Protein 1TT5 (pdb70)

InterPro domains:
  IPR000594 THIF-type NAD/FAD binding fold [PF00899] (13-530)
  IPR030667 NEDD8-activating enzyme E1 regulatory subunit APP-BP1 [PIRSF039099] (9-534)
  IPR035985 Ubiquitin-activating enzyme-like [SSF69572] (9-534)
  IPR045886 ThiF/MoeB/HesA family [PTHR10953] (10-524)

Sequence (1866 aa):
MAQLGKLLKEQKYDRQLRLWGDHGQEALESAHVCLINATATGTEILKNLVLPGIGSFTIIDGNQVSGEDAGNNFFLQRSSIGKNRAEAAMEFLQELNSDVSGSFVEESPENLLDNDPSFFCRFTVVVATQLPESTSLRLADVLWNSQIPLLICRTYGLVGYMRIIIKEHPVIESHPDNALEDLRLDKPFPELREHFQSYDDHSHTPWIVIIAKYLAQWYSETNGRIPKTYKEKEDFRDLIRQGILKPEDEENFEEAIKNVNTALNTTQIPSSIEDIFNDDRCINITKQTPSFWILARALKEFVAKEGQGNLPVRGTIPDMIADSGKYIKLQNVYREKAKKDAAAVGNHVAKLLQSIGQAPESISEKELKLLCSNSAFLRVVRCRSLAEEYGLDTINKDEIISSMDNPDNEIVLYLMLRAVDRFHKQQGRYPGVSNYQVEEDIGKLKSCLTGFLQEYGLSVMVKDDYVHEFCRYGAAEPHTIAAFLGGAAAQEVIKIITKQFVIFNNTYIYSGMSQTSATFQLMKLDWEGRWNHVKKFLERSGPFTHPDFEPSTESLQFLLDTCKVLVIGAGGLGCELLKNLALSGFRQIHVIDMDTIDVSNLNRQFLFRPKDIGRPKAEVAAEFLNDRVPNCNVVPHFNKIQDFNDTFYRQFHIIVCGLDSIIARRWINGMLISLLNYEDGVLDPSSIVPLIDGGTEGFKGNARVILPGMTACIECTLELYPPQVNFPMCTIASMPRLPEHCIEYVRMLQWPKEQPFGEGVPLDGDDPEHIQWIFQKSLERASQYNIRGVTYRLTQGVVKRIIPAVASTNAVIAAVCATEVFKIATSAYIPLNNYLVFNDVDGLYTYTFEAERKENCPACSQLPQNIQFLQEVLDYLTNSASLQMKSPAITATNRTLYLQSVTSIEERTRPLSKGLVDGQELAVADVTTPQTVLFKLLKEQKYDRQLRLWGDHGQEALESAHVCLINATATGTEILKNLVLPGIGSFTIIDGNQVSGEDAGNNFFLQRSSIGKNRAEAAMEFLQELNSDVSGSFVEESPENLLDNDPSFFCRFTVVVATQLPESTSLRLADVLWNSQIPLLICRTYGLVGYMRIIIKEHPVIESHPDNALEDLRLDKPFPELREHFQSYHTPWIVIIAKYLAQWYSETNGRIPKTYKEKEDFRDLIRQGILKPEDEENFEEAIKNVNTALNTTQIPSSIEDIFNDDRCINITKQTPSFWILARALKEFVAKEGQGNLPVRGTIPDMIADSGKYIKLQNVYREKAKKDAAAVGNHVAKLLQSIGQAPESISEKELKLLCSNSAFLRVVRCRSLAEEYGLDTINKDEIISSMDNPDNEIVLYLMLRAVDRFHKQQGRYPGVSNYQVEEDIGKLKSCLTGFLQEYGLSVMVKDDYVHEFCRYGAAEPHTIAAFLGGAAAQEVIKIITKQFVIFNNTYIYSGMSQTSATFQLWNHVKKFLERSGPFTHPDFEPSTESLQFLLDTCKVLVIGAGGLGCELLKNLALSGFRQIHVIDMDTIDVSNLNRQFLFRPKDIGRPKAEVAAEFLNDRVPNCNVVPHFNKIQDFNDTFYRQFHIIVCGLDSIIARRWINGMLISLLNYEDGVLDPSSIVPLIDGGTEGFKGNARVILPGMTACIECTLELYPPQVNFPMCTIASMPRLPEHCIEYVRMLQWPKEQPFGEGVPLDGDDPEHIQWIFQKSLERASQYNIRGVTYRLTQGVVKRIIPAVASTNAVIAAVCATEVFKIATSAYIPLNNYLVFNDVDGLYTYTFEAERKENCPACSQLPQNIQLQEVLDYLTNSASLQMKSPAITATKNRTLYLQVTSIEERTRPLAVADVTTPQTVLFKMIKLFSLKQQKKELFSLKQQKKE

Structure (mmCIF, N/CA/C/O backbone):
data_1TT5
#
_entry.id   1TT5
#
_cell.length_a   92.410
_cell.length_b   122.770
_cell.length_c   195.910
_cell.angle_alpha   90.00
_cell.angle_beta   90.00
_cell.angle_gamma   90.00
#
_symmetry.space_group_name_H-M   'P 21 21 21'
#
loop_
_entity.id
_entity.type
_entity.pdbx_description
1 polymer 'amyloid protein-binding protein 1'
2 polymer 'ubiquitin-activating enzyme E1C isoform 1'
3 polymer 'Ubiquitin-conjugating enzyme E2 M'
4 non-polymer 'ZINC ION'
5 water water
#
loop_
_atom_site.group_PDB
_atom_site.id
_atom_site.type_symbol
_atom_site.label_atom_id
_atom_site.label_alt_id
_atom_site.label_comp_id
_atom_site.label_asym_id
_atom_site.label_entity_id
_atom_site.label_seq_id
_atom_site.pdbx_PDB_ins_code
_atom_site.Cartn_x
_atom_site.Cartn_y
_atom_site.Cartn_z
_atom_site.occupancy
_atom_site.B_iso_or_equiv
_atom_site.auth_seq_id
_atom_site.auth_comp_id
_atom_site.auth_asym_id
_atom_site.auth_atom_id
_atom_site.pdbx_PDB_model_num
ATOM 1 N N . MET A 1 3 ? 26.091 51.938 89.837 1.00 116.57 1 MET A N 1
ATOM 2 C CA . MET A 1 3 ? 27.460 51.411 89.565 1.00 117.09 1 MET A CA 1
ATOM 3 C C . MET A 1 3 ? 28.275 51.354 90.854 1.00 117.03 1 MET A C 1
ATOM 4 O O . MET A 1 3 ? 29.455 51.003 90.836 1.00 117.10 1 MET A O 1
ATOM 6 N N . ALA A 1 4 ? 27.633 51.694 91.969 1.00 116.99 2 ALA A N 1
ATOM 7 C CA . ALA A 1 4 ? 28.286 51.704 93.276 1.00 116.60 2 ALA A CA 1
ATOM 8 C C . ALA A 1 4 ? 29.003 50.394 93.619 1.00 116.50 2 ALA A C 1
ATOM 9 O O . ALA A 1 4 ? 30.204 50.394 93.900 1.00 116.60 2 ALA A O 1
ATOM 11 N N . GLN A 1 5 ? 28.264 49.285 93.601 1.00 115.87 3 GLN A N 1
ATOM 12 C CA . GLN A 1 5 ? 28.827 47.971 93.919 1.00 114.39 3 GLN A CA 1
ATOM 13 C C . GLN A 1 5 ? 29.521 47.312 92.722 1.00 113.08 3 GLN A C 1
ATOM 14 O O . GLN A 1 5 ? 30.364 46.429 92.892 1.00 112.58 3 GLN A O 1
ATOM 16 N N . LEU A 1 6 ? 29.157 47.736 91.514 1.00 111.85 4 LEU A N 1
ATOM 17 C CA . LEU A 1 6 ? 29.758 47.196 90.298 1.00 110.27 4 LEU A CA 1
ATOM 18 C C . LEU A 1 6 ? 31.131 47.833 90.134 1.00 109.06 4 LEU A C 1
ATOM 19 O O . LEU A 1 6 ? 31.855 47.552 89.178 1.00 108.91 4 LEU A O 1
ATOM 21 N N . GLY A 1 7 ? 31.465 48.706 91.080 1.00 107.55 5 GLY A N 1
ATOM 22 C CA . GLY A 1 7 ? 32.749 49.396 91.106 1.00 105.62 5 GLY A CA 1
ATOM 23 C C . GLY A 1 7 ? 33.538 48.819 92.278 1.00 103.61 5 GLY A C 1
ATOM 24 O O . GLY A 1 7 ? 34.769 48.843 92.289 1.00 103.38 5 GLY A O 1
ATOM 25 N N . LYS A 1 8 ? 32.808 48.305 93.264 1.00 101.09 6 LYS A N 1
ATOM 26 C CA . LYS A 1 8 ? 33.403 47.688 94.442 1.00 98.72 6 LYS A CA 1
ATOM 27 C C . LYS A 1 8 ? 34.111 46.408 93.995 1.00 97.74 6 LYS A C 1
ATOM 28 O O . LYS A 1 8 ? 35.281 46.187 94.325 1.00 97.12 6 LYS A O 1
ATOM 34 N N . LEU A 1 9 ? 33.388 45.571 93.248 1.00 96.31 7 LEU A N 1
ATOM 35 C CA . LEU A 1 9 ? 33.926 44.315 92.723 1.00 94.86 7 LEU A CA 1
ATOM 36 C C . LEU A 1 9 ? 34.796 44.590 91.495 1.00 93.37 7 LEU A C 1
ATOM 37 O O . LEU A 1 9 ? 35.700 43.816 91.177 1.00 93.12 7 LEU A O 1
ATOM 42 N N . LEU A 1 10 ? 34.509 45.694 90.809 1.00 91.34 8 LEU A N 1
ATOM 43 C CA . LEU A 1 10 ? 35.268 46.086 89.629 1.00 88.80 8 LEU A CA 1
ATOM 44 C C . LEU A 1 10 ? 36.716 46.319 90.076 1.00 86.29 8 LEU A C 1
ATOM 45 O O . LEU A 1 10 ? 37.662 46.003 89.354 1.00 85.94 8 LEU A O 1
ATOM 50 N N . LYS A 1 11 ? 36.873 46.849 91.286 1.00 82.99 9 LYS A N 1
ATOM 51 C CA . LYS A 1 11 ? 38.190 47.121 91.833 1.00 80.53 9 LYS A CA 1
ATOM 52 C C . LYS A 1 11 ? 38.808 45.815 92.319 1.00 78.65 9 LYS A C 1
ATOM 53 O O . LYS A 1 11 ? 39.974 45.548 92.049 1.00 79.28 9 LYS A O 1
ATOM 59 N N . GLU A 1 12 ? 38.020 44.992 93.006 1.00 75.90 10 GLU A N 1
ATOM 60 C CA . GLU A 1 12 ? 38.515 43.723 93.524 1.00 73.85 10 GLU A CA 1
ATOM 61 C C . GLU A 1 12 ? 39.195 42.866 92.464 1.00 70.48 10 GLU A C 1
ATOM 62 O O . GLU A 1 12 ? 40.185 42.198 92.751 1.00 69.61 10 GLU A O 1
ATOM 68 N N . GLN A 1 13 ? 38.648 42.877 91.252 1.00 67.10 11 GLN A N 1
ATOM 69 C CA . GLN A 1 13 ? 39.192 42.072 90.164 1.00 64.74 11 GLN A CA 1
ATOM 70 C C . GLN A 1 13 ? 40.351 42.822 89.501 1.00 60.70 11 GLN A C 1
ATOM 71 O O . GLN A 1 13 ? 41.355 42.229 89.093 1.00 59.66 11 GLN A O 1
ATOM 77 N N . LYS A 1 14 ? 40.202 44.137 89.412 1.00 56.28 12 LYS A N 1
ATOM 78 C CA . LYS A 1 14 ? 41.210 45.001 88.819 1.00 52.85 12 LYS A CA 1
ATOM 79 C C . LYS A 1 14 ? 42.523 44.972 89.605 1.00 50.45 12 LYS A C 1
ATOM 80 O O . LYS A 1 14 ? 43.588 44.873 89.007 1.00 49.06 12 LYS A O 1
ATOM 86 N N . TYR A 1 15 ? 42.433 45.047 90.938 1.00 47.88 13 TYR A N 1
ATOM 87 C CA . TYR A 1 15 ? 43.602 45.058 91.817 1.00 45.62 13 TYR A CA 1
ATOM 88 C C . TYR A 1 15 ? 43.913 43.732 92.505 1.00 44.38 13 TYR A C 1
ATOM 89 O O . TYR A 1 15 ? 44.641 43.696 93.485 1.00 44.66 13 TYR A O 1
ATOM 98 N N . ASP A 1 16 ? 43.374 42.641 91.993 1.00 43.48 14 ASP A N 1
ATOM 99 C CA . ASP A 1 16 ? 43.615 41.333 92.586 1.00 44.19 14 ASP A CA 1
ATOM 100 C C . ASP A 1 16 ? 45.094 40.981 92.786 1.00 45.54 14 ASP A C 1
ATOM 101 O O . ASP A 1 16 ? 45.493 40.593 93.884 1.00 46.59 14 ASP A O 1
ATOM 106 N N . ARG A 1 17 ? 45.903 41.112 91.734 1.00 45.85 15 ARG A N 1
ATOM 107 C CA . ARG A 1 17 ? 47.327 40.782 91.826 1.00 45.60 15 ARG A CA 1
ATOM 108 C C . ARG A 1 17 ? 48.070 41.552 92.922 1.00 44.82 15 ARG A C 1
ATOM 109 O O . ARG A 1 17 ? 49.089 41.070 93.425 1.00 46.32 15 ARG A O 1
ATOM 117 N N . GLN A 1 18 ? 47.589 42.743 93.279 1.00 42.46 16 GLN A N 1
ATOM 118 C CA . GLN A 1 18 ? 48.254 43.534 94.322 1.00 41.31 16 GLN A CA 1
ATOM 119 C C . GLN A 1 18 ? 47.563 43.405 95.673 1.00 40.75 16 GLN A C 1
ATOM 120 O O . GLN A 1 18 ? 48.211 43.519 96.708 1.00 40.34 16 GLN A O 1
ATOM 126 N N . LEU A 1 19 ? 46.253 43.173 95.662 1.00 40.82 17 LEU A N 1
ATOM 127 C CA . LEU A 1 19 ? 45.505 43.004 96.899 1.00 41.48 17 LEU A CA 1
ATOM 128 C C . LEU A 1 19 ? 46.124 41.815 97.621 1.00 42.51 17 LEU A C 1
ATOM 129 O O . LEU A 1 19 ? 46.054 41.710 98.847 1.00 43.51 17 LEU A O 1
ATOM 134 N N . ARG A 1 20 ? 46.748 40.929 96.849 1.00 41.73 18 ARG A N 1
ATOM 135 C CA . ARG A 1 20 ? 47.396 39.751 97.403 1.00 41.17 18 ARG A CA 1
ATOM 136 C C . ARG A 1 20 ? 48.761 40.074 98.022 1.00 42.42 18 ARG A C 1
ATOM 137 O O . ARG A 1 20 ? 49.454 39.185 98.518 1.00 40.55 18 ARG A O 1
ATOM 145 N N . LEU A 1 21 ? 49.146 41.349 97.987 1.00 42.72 19 LEU A N 1
ATOM 146 C CA . LEU A 1 21 ? 50.416 41.780 98.550 1.00 41.47 19 LEU A CA 1
ATOM 147 C C . LEU A 1 21 ? 50.239 42.658 99.779 1.00 41.50 19 LEU A C 1
ATOM 148 O O . LEU A 1 21 ? 50.889 42.429 100.795 1.00 42.27 19 LEU A O 1
ATOM 153 N N . TRP A 1 22 ? 49.372 43.663 99.695 1.00 40.88 20 TRP A N 1
ATOM 154 C CA . TRP A 1 22 ? 49.163 44.554 100.831 1.00 40.91 20 TRP A CA 1
ATOM 155 C C . TRP A 1 22 ? 47.744 44.552 101.400 1.00 41.57 20 TRP A C 1
ATOM 156 O O . TRP A 1 22 ? 47.426 45.334 102.293 1.00 42.15 20 TRP A O 1
ATOM 167 N N . GLY A 1 23 ? 46.900 43.664 100.884 1.00 42.02 21 GLY A N 1
ATOM 168 C CA . GLY A 1 23 ? 45.540 43.544 101.369 1.00 42.08 21 GLY A CA 1
ATOM 169 C C . GLY A 1 23 ? 44.548 44.666 101.098 1.00 44.98 21 GLY A C 1
ATOM 170 O O . GLY A 1 23 ? 44.846 45.669 100.428 1.00 45.93 21 GLY A O 1
ATOM 171 N N . ASP A 1 24 ? 43.345 44.480 101.631 1.00 43.78 22 ASP A N 1
ATOM 172 C CA . ASP A 1 24 ? 42.278 45.455 101.483 1.00 44.12 22 ASP A CA 1
ATOM 173 C C . ASP A 1 24 ? 42.634 46.700 102.283 1.00 43.78 22 ASP A C 1
ATOM 174 O O . ASP A 1 24 ? 42.323 47.819 101.876 1.00 43.03 22 ASP A O 1
ATOM 179 N N . HIS A 1 25 ? 43.293 46.515 103.424 1.00 42.20 23 HIS A N 1
ATOM 180 C CA . HIS A 1 25 ? 43.654 47.669 104.214 1.00 42.36 23 HIS A CA 1
ATOM 181 C C . HIS A 1 25 ? 44.690 48.506 103.472 1.00 44.36 23 HIS A C 1
ATOM 182 O O . HIS A 1 25 ? 44.587 49.737 103.417 1.00 46.19 23 HIS A O 1
ATOM 189 N N . GLY A 1 26 ? 45.669 47.837 102.872 1.00 44.31 24 GLY A N 1
ATOM 190 C CA . GLY A 1 26 ? 46.692 48.549 102.130 1.00 43.35 24 GLY A CA 1
ATOM 191 C C . GLY A 1 26 ? 46.094 49.302 100.960 1.00 42.84 24 GLY A C 1
ATOM 192 O O . GLY A 1 26 ? 46.467 50.445 100.690 1.00 42.03 24 GLY A O 1
ATOM 193 N N . GLN A 1 27 ? 45.167 48.655 100.260 1.00 42.57 25 GLN A N 1
ATOM 194 C CA . GLN A 1 27 ? 44.504 49.271 99.113 1.00 43.56 25 GLN A CA 1
ATOM 195 C C . GLN A 1 27 ? 43.764 50.525 99.585 1.00 45.62 25 GLN A C 1
ATOM 196 O O . GLN A 1 27 ? 43.753 51.551 98.897 1.00 45.84 25 GLN A O 1
ATOM 202 N N . GLU A 1 28 ? 43.166 50.434 100.772 1.00 47.55 26 GLU A N 1
ATOM 203 C CA . GLU A 1 28 ? 42.414 51.539 101.353 1.00 49.74 26 GLU A CA 1
ATOM 204 C C . GLU A 1 28 ? 43.294 52.735 101.627 1.00 48.59 26 GLU A C 1
ATOM 205 O O . GLU A 1 28 ? 42.967 53.855 101.234 1.00 47.62 26 GLU A O 1
ATOM 211 N N . ALA A 1 29 ? 44.406 52.497 102.312 1.00 46.99 27 ALA A N 1
ATOM 212 C CA . ALA A 1 29 ? 45.341 53.567 102.625 1.00 46.41 27 ALA A CA 1
ATOM 213 C C . ALA A 1 29 ? 45.741 54.238 101.329 1.00 46.67 27 ALA A C 1
ATOM 214 O O . ALA A 1 29 ? 45.762 55.461 101.225 1.00 48.06 27 ALA A O 1
ATOM 216 N N . LEU A 1 30 ? 46.053 53.422 100.334 1.00 47.86 28 LEU A N 1
ATOM 217 C CA . LEU A 1 30 ? 46.473 53.930 99.043 1.00 49.64 28 LEU A CA 1
ATOM 218 C C . LEU A 1 30 ? 45.404 54.821 98.403 1.00 50.33 28 LEU A C 1
ATOM 219 O O . LEU A 1 30 ? 45.699 55.937 97.966 1.00 49.70 28 LEU A O 1
ATOM 224 N N . GLU A 1 31 ? 44.164 54.338 98.357 1.00 50.39 29 GLU A N 1
ATOM 225 C CA . GLU A 1 31 ? 43.073 55.103 97.750 1.00 50.99 29 GLU A CA 1
ATOM 226 C C . GLU A 1 31 ? 42.628 56.357 98.518 1.00 49.66 29 GLU A C 1
ATOM 227 O O . GLU A 1 31 ? 41.826 57.125 98.008 1.00 48.84 29 GLU A O 1
ATOM 233 N N . SER A 1 32 ? 43.150 56.559 99.728 1.00 49.29 30 SER A N 1
ATOM 234 C CA . SER A 1 32 ? 42.820 57.732 100.554 1.00 50.42 30 SER A CA 1
ATOM 235 C C . SER A 1 32 ? 43.907 58.791 100.437 1.00 51.37 30 SER A C 1
ATOM 236 O O . SER A 1 32 ? 43.735 59.928 100.882 1.00 52.19 30 SER A O 1
ATOM 239 N N . ALA A 1 33 ? 45.034 58.406 99.852 1.00 50.24 31 ALA A N 1
ATOM 240 C CA . ALA A 1 33 ? 46.168 59.304 99.737 1.00 48.85 31 ALA A CA 1
ATOM 241 C C . ALA A 1 33 ? 46.121 60.290 98.598 1.00 47.92 31 ALA A C 1
ATOM 242 O O . ALA A 1 33 ? 45.462 60.078 97.595 1.00 48.30 31 ALA A O 1
ATOM 244 N N . HIS A 1 34 ? 46.819 61.398 98.776 1.00 49.91 32 HIS A N 1
ATOM 245 C CA . HIS A 1 34 ? 46.908 62.392 97.730 1.00 50.88 32 HIS A CA 1
ATOM 246 C C . HIS A 1 34 ? 48.395 62.635 97.584 1.00 48.47 32 HIS A C 1
ATOM 247 O O . HIS A 1 34 ? 49.049 63.089 98.510 1.00 49.46 32 HIS A O 1
ATOM 254 N N . VAL A 1 35 ? 48.935 62.314 96.422 1.00 46.85 33 VAL A N 1
ATOM 255 C CA . VAL A 1 35 ? 50.359 62.486 96.207 1.00 45.81 33 VAL A CA 1
ATOM 256 C C . VAL A 1 35 ? 50.622 63.687 95.324 1.00 45.06 33 VAL A C 1
ATOM 257 O O . VAL A 1 35 ? 49.868 63.983 94.403 1.00 46.08 33 VAL A O 1
ATOM 261 N N . CYS A 1 36 ? 51.705 64.380 95.618 1.00 44.80 34 CYS A N 1
ATOM 262 C CA . CYS A 1 36 ? 52.085 65.539 94.850 1.00 43.76 34 CYS A CA 1
ATOM 263 C C . CYS A 1 36 ? 53.370 65.219 94.112 1.00 43.57 34 CYS A C 1
ATOM 264 O O . CYS A 1 36 ? 54.286 64.614 94.669 1.00 42.60 34 CYS A O 1
ATOM 267 N N . LEU A 1 37 ? 53.430 65.627 92.852 1.00 44.54 35 LEU A N 1
ATOM 268 C CA . LEU A 1 37 ? 54.606 65.431 92.027 1.00 43.06 35 LEU A CA 1
ATOM 269 C C . LEU A 1 37 ? 55.066 66.771 91.478 1.00 45.00 35 LEU A C 1
ATOM 270 O O . LEU A 1 37 ? 54.282 67.476 90.848 1.00 47.62 35 LEU A O 1
ATOM 275 N N . ILE A 1 38 ? 56.333 67.104 91.708 1.00 45.91 36 ILE A N 1
ATOM 276 C CA . ILE A 1 38 ? 56.902 68.339 91.203 1.00 45.53 36 ILE A CA 1
ATOM 277 C C . ILE A 1 38 ? 57.781 68.026 89.953 1.00 47.63 36 ILE A C 1
ATOM 278 O O . ILE A 1 38 ? 58.706 67.253 90.092 1.00 48.42 36 ILE A O 1
ATOM 283 N N . ASN A 1 39 ? 57.422 68.576 88.766 1.00 49.37 37 ASN A N 1
ATOM 284 C CA . ASN A 1 39 ? 58.171 68.513 87.495 1.00 49.64 37 ASN A CA 1
ATOM 285 C C . ASN A 1 39 ? 57.944 67.199 86.742 1.00 50.08 37 ASN A C 1
ATOM 286 O O . ASN A 1 39 ? 58.786 66.319 86.741 1.00 57.06 37 ASN A O 1
ATOM 291 N N . ALA A 1 40 ? 56.805 67.166 86.038 1.00 48.57 38 ALA A N 1
ATOM 292 C CA . ALA A 1 40 ? 56.490 65.990 85.174 1.00 42.68 38 ALA A CA 1
ATOM 293 C C . ALA A 1 40 ? 57.402 65.611 83.976 1.00 40.74 38 ALA A C 1
ATOM 294 O O . ALA A 1 40 ? 56.908 65.242 82.918 1.00 38.50 38 ALA A O 1
ATOM 296 N N . THR A 1 41 ? 58.720 65.526 84.175 1.00 39.28 39 THR A N 1
ATOM 297 C CA . THR A 1 41 ? 59.568 64.973 83.090 1.00 40.54 39 THR A CA 1
ATOM 298 C C . THR A 1 41 ? 59.541 63.431 83.207 1.00 36.44 39 THR A C 1
ATOM 299 O O . THR A 1 41 ? 58.756 62.891 83.990 1.00 36.91 39 THR A O 1
ATOM 303 N N . ALA A 1 42 ? 60.372 62.734 82.437 1.00 32.41 40 ALA A N 1
ATOM 304 C CA . ALA A 1 42 ? 60.388 61.271 82.459 1.00 31.92 40 ALA A CA 1
ATOM 305 C C . ALA A 1 42 ? 60.366 60.631 83.856 1.00 32.55 40 ALA A C 1
ATOM 306 O O . ALA A 1 42 ? 59.537 59.764 84.136 1.00 31.67 40 ALA A O 1
ATOM 308 N N . THR A 1 43 ? 61.269 61.053 84.733 1.00 32.53 41 THR A N 1
ATOM 309 C CA . THR A 1 43 ? 61.319 60.508 86.083 1.00 33.86 41 THR A CA 1
ATOM 310 C C . THR A 1 43 ? 59.982 60.620 86.834 1.00 34.32 41 THR A C 1
ATOM 311 O O . THR A 1 43 ? 59.511 59.656 87.431 1.00 36.87 41 THR A O 1
ATOM 315 N N . GLY A 1 44 ? 59.381 61.803 86.805 1.00 35.33 42 GLY A N 1
ATOM 316 C CA . GLY A 1 44 ? 58.112 62.033 87.477 1.00 33.43 42 GLY A CA 1
ATOM 317 C C . GLY A 1 44 ? 56.911 61.297 86.904 1.00 35.21 42 GLY A C 1
ATOM 318 O O . GLY A 1 44 ? 56.105 60.753 87.666 1.00 34.21 42 GLY A O 1
ATOM 319 N N . THR A 1 45 ? 56.759 61.257 85.581 1.00 35.84 43 THR A N 1
ATOM 320 C CA . THR A 1 45 ? 55.599 60.547 85.030 1.00 35.42 43 THR A CA 1
ATOM 321 C C . THR A 1 45 ? 55.777 59.046 85.216 1.00 35.98 43 THR A C 1
ATOM 322 O O . THR A 1 45 ? 54.799 58.326 85.416 1.00 38.73 43 THR A O 1
ATOM 326 N N . GLU A 1 46 ? 57.021 58.571 85.169 1.00 36.32 44 GLU A N 1
ATOM 327 C CA . GLU A 1 46 ? 57.273 57.152 85.382 1.00 36.07 44 GLU A CA 1
ATOM 328 C C . GLU A 1 46 ? 56.857 56.797 86.809 1.00 36.58 44 GLU A C 1
ATOM 329 O O . GLU A 1 46 ? 56.092 55.854 87.011 1.00 35.86 44 GLU A O 1
ATOM 335 N N . ILE A 1 47 ? 57.351 57.552 87.792 1.00 34.80 45 ILE A N 1
ATOM 336 C CA . ILE A 1 47 ? 56.991 57.317 89.191 1.00 34.87 45 ILE A CA 1
ATOM 337 C C . ILE A 1 47 ? 55.468 57.396 89.344 1.00 37.58 45 ILE A C 1
ATOM 338 O O . ILE A 1 47 ? 54.831 56.516 89.929 1.00 38.79 45 ILE A O 1
ATOM 343 N N . LEU A 1 48 ? 54.889 58.460 88.802 1.00 38.58 46 LEU A N 1
ATOM 344 C CA . LEU A 1 48 ? 53.456 58.672 88.892 1.00 38.01 46 LEU A CA 1
ATOM 345 C C . LEU A 1 48 ? 52.627 57.555 88.266 1.00 38.98 46 LEU A C 1
ATOM 346 O O . LEU A 1 48 ? 51.628 57.118 88.840 1.00 39.96 46 LEU A O 1
ATOM 351 N N . LYS A 1 49 ? 53.031 57.087 87.091 1.00 37.92 47 LYS A N 1
ATOM 352 C CA . LYS A 1 49 ? 52.299 56.006 86.451 1.00 36.31 47 LYS A CA 1
ATOM 353 C C . LYS A 1 49 ? 52.264 54.781 87.361 1.00 35.89 47 LYS A C 1
ATOM 354 O O . LYS A 1 49 ? 51.250 54.093 87.437 1.00 38.39 47 LYS A O 1
ATOM 360 N N . ASN A 1 50 ? 53.374 54.506 88.044 1.00 35.29 48 ASN A N 1
ATOM 361 C CA . ASN A 1 50 ? 53.467 53.355 88.940 1.00 34.66 48 ASN A CA 1
ATOM 362 C C . ASN A 1 50 ? 52.590 53.548 90.178 1.00 35.97 48 ASN A C 1
ATOM 363 O O . ASN A 1 50 ? 52.308 52.596 90.912 1.00 33.55 48 ASN A O 1
ATOM 368 N N . LEU A 1 51 ? 52.173 54.788 90.418 1.00 35.92 49 LEU A N 1
ATOM 369 C CA . LEU A 1 51 ? 51.303 55.061 91.551 1.00 36.21 49 LEU A CA 1
ATOM 370 C C . LEU A 1 51 ? 49.865 55.108 91.059 1.00 35.91 49 LEU A C 1
ATOM 371 O O . LEU A 1 51 ? 48.947 54.717 91.775 1.00 37.55 49 LEU A O 1
ATOM 376 N N . VAL A 1 52 ? 49.667 55.571 89.830 1.00 34.67 50 VAL A N 1
ATOM 377 C CA . VAL A 1 52 ? 48.316 55.658 89.286 1.00 36.44 50 VAL A CA 1
ATOM 378 C C . VAL A 1 52 ? 47.722 54.303 88.917 1.00 36.78 50 VAL A C 1
ATOM 379 O O . VAL A 1 52 ? 46.542 54.056 89.154 1.00 38.22 50 VAL A O 1
ATOM 383 N N . LEU A 1 53 ? 48.532 53.417 88.355 1.00 36.91 51 LEU A N 1
ATOM 384 C CA . LEU A 1 53 ? 48.044 52.084 87.987 1.00 35.85 51 LEU A CA 1
ATOM 385 C C . LEU A 1 53 ? 47.474 51.317 89.187 1.00 35.21 51 LEU A C 1
ATOM 386 O O . LEU A 1 53 ? 46.427 50.698 89.085 1.00 35.13 51 LEU A O 1
ATOM 391 N N . PRO A 1 54 ? 48.159 51.350 90.342 1.00 35.89 52 PRO A N 1
ATOM 392 C CA . PRO A 1 54 ? 47.618 50.617 91.483 1.00 36.14 52 PRO A CA 1
ATOM 393 C C . PRO A 1 54 ? 46.438 51.303 92.183 1.00 38.47 52 PRO A C 1
ATOM 394 O O . PRO A 1 54 ? 45.854 50.740 93.109 1.00 40.12 52 PRO A O 1
ATOM 398 N N . GLY A 1 55 ? 46.091 52.516 91.756 1.00 37.98 53 GLY A N 1
ATOM 399 C CA . GLY A 1 55 ? 44.935 53.182 92.337 1.00 37.31 53 GLY A CA 1
ATOM 400 C C . GLY A 1 55 ? 45.138 54.190 93.445 1.00 39.01 53 GLY A C 1
ATOM 401 O O . GLY A 1 55 ? 44.372 54.224 94.400 1.00 38.75 53 GLY A O 1
ATOM 402 N N . ILE A 1 56 ? 46.169 55.013 93.334 1.00 41.56 54 ILE A N 1
ATOM 403 C CA . ILE A 1 56 ? 46.406 56.019 94.346 1.00 43.27 54 ILE A CA 1
ATOM 404 C C . ILE A 1 56 ? 45.171 56.925 94.318 1.00 44.44 54 ILE A C 1
ATOM 405 O O . ILE A 1 56 ? 44.640 57.249 93.253 1.00 43.68 54 ILE A O 1
ATOM 410 N N . GLY A 1 57 ? 44.690 57.294 95.499 1.00 45.16 55 GLY A N 1
ATOM 411 C CA . GLY A 1 57 ? 43.502 58.121 95.591 1.00 42.60 55 GLY A CA 1
ATOM 412 C C . GLY A 1 57 ? 43.482 59.316 94.662 1.00 43.26 55 GLY A C 1
ATOM 413 O O . GLY A 1 57 ? 42.500 59.549 93.944 1.00 41.43 55 GLY A O 1
ATOM 414 N N . SER A 1 58 ? 44.568 60.081 94.664 1.00 43.18 56 SER A N 1
ATOM 415 C CA . SER A 1 58 ? 44.629 61.270 93.824 1.00 43.65 56 SER A CA 1
ATOM 416 C C . SER A 1 58 ? 46.038 61.819 93.683 1.00 40.78 56 SER A C 1
ATOM 417 O O . SER A 1 58 ? 46.953 61.397 94.388 1.00 42.25 56 SER A O 1
ATOM 420 N N . PHE A 1 59 ? 46.210 62.768 92.773 1.00 38.32 57 PHE A N 1
ATOM 421 C CA . PHE A 1 59 ? 47.519 63.375 92.577 1.00 37.85 57 PHE A CA 1
ATOM 422 C C . PHE A 1 59 ? 47.418 64.784 91.999 1.00 37.18 57 PHE A C 1
ATOM 423 O O . PHE A 1 59 ? 46.416 65.157 91.399 1.00 37.25 57 PHE A O 1
ATOM 431 N N . THR A 1 60 ? 48.468 65.564 92.192 1.00 37.11 58 THR A N 1
ATOM 432 C CA . THR A 1 60 ? 48.513 66.924 91.689 1.00 37.90 58 THR A CA 1
ATOM 433 C C . THR A 1 60 ? 49.929 67.182 91.227 1.00 39.05 58 THR A C 1
ATOM 434 O O . THR A 1 60 ? 50.867 67.123 92.023 1.00 38.25 58 THR A O 1
ATOM 438 N N . ILE A 1 61 ? 50.083 67.455 89.934 1.00 41.16 59 ILE A N 1
ATOM 439 C CA . ILE A 1 61 ? 51.399 67.733 89.362 1.00 41.98 59 ILE A CA 1
ATOM 440 C C . ILE A 1 61 ? 51.716 69.232 89.480 1.00 42.71 59 ILE A C 1
ATOM 441 O O . ILE A 1 61 ? 50.882 70.076 89.154 1.00 44.30 59 ILE A O 1
ATOM 446 N N . ILE A 1 62 ? 52.916 69.558 89.942 1.00 42.25 60 ILE A N 1
ATOM 447 C CA . ILE A 1 62 ? 53.348 70.947 90.048 1.00 42.39 60 ILE A CA 1
ATOM 448 C C . ILE A 1 62 ? 54.474 71.158 89.038 1.00 42.66 60 ILE A C 1
ATOM 449 O O . ILE A 1 62 ? 55.565 70.628 89.198 1.00 41.26 60 ILE A O 1
ATOM 454 N N . ASP A 1 63 ? 54.224 71.950 88.009 1.00 43.94 61 ASP A N 1
ATOM 455 C CA . ASP A 1 63 ? 55.247 72.174 87.007 1.00 45.09 61 ASP A CA 1
ATOM 456 C C . ASP A 1 63 ? 55.005 73.515 86.327 1.00 45.88 61 ASP A C 1
ATOM 457 O O . ASP A 1 63 ? 53.913 73.770 85.839 1.00 45.22 61 ASP A O 1
ATOM 462 N N . GLY A 1 64 ? 56.027 74.367 86.291 1.00 47.10 62 GLY A N 1
ATOM 463 C CA . GLY A 1 64 ? 55.880 75.663 85.656 1.00 47.66 62 GLY A CA 1
ATOM 464 C C . GLY A 1 64 ? 56.554 75.756 84.295 1.00 49.11 62 GLY A C 1
ATOM 465 O O . GLY A 1 64 ? 56.486 76.795 83.635 1.00 48.32 62 GLY A O 1
ATOM 466 N N . ASN A 1 65 ? 57.191 74.671 83.862 1.00 47.86 63 ASN A N 1
ATOM 467 C CA . ASN A 1 65 ? 57.886 74.638 82.575 1.00 46.76 63 ASN A CA 1
ATOM 468 C C . ASN A 1 65 ? 56.986 74.302 81.381 1.00 45.87 63 ASN A C 1
ATOM 469 O O . ASN A 1 65 ? 55.846 73.863 81.528 1.00 43.20 63 ASN A O 1
ATOM 474 N N . GLN A 1 66 ? 57.522 74.518 80.190 1.00 45.92 64 GLN A N 1
ATOM 475 C CA . GLN A 1 66 ? 56.812 74.193 78.968 1.00 47.42 64 GLN A CA 1
ATOM 476 C C . GLN A 1 66 ? 57.412 72.880 78.464 1.00 45.76 64 GLN A C 1
ATOM 477 O O . GLN A 1 66 ? 58.539 72.533 78.822 1.00 46.79 64 GLN A O 1
ATOM 483 N N . VAL A 1 67 ? 56.674 72.146 77.640 1.00 42.62 65 VAL A N 1
ATOM 484 C CA . VAL A 1 67 ? 57.197 70.886 77.118 1.00 38.24 65 VAL A CA 1
ATOM 485 C C . VAL A 1 67 ? 58.210 71.148 76.010 1.00 39.50 65 VAL A C 1
ATOM 486 O O . VAL A 1 67 ? 57.914 71.826 75.023 1.00 38.95 65 VAL A O 1
ATOM 490 N N . SER A 1 68 ? 59.404 70.596 76.179 1.00 39.94 66 SER A N 1
ATOM 491 C CA . SER A 1 68 ? 60.464 70.734 75.195 1.00 40.97 66 SER A CA 1
ATOM 492 C C . SER A 1 68 ? 60.411 69.547 74.218 1.00 42.13 66 SER A C 1
ATOM 493 O O . SER A 1 68 ? 59.657 68.585 74.422 1.00 38.61 66 SER A O 1
ATOM 496 N N . GLY A 1 69 ? 61.231 69.622 73.169 1.00 42.07 67 GLY A N 1
ATOM 497 C CA . GLY A 1 69 ? 61.277 68.562 72.184 1.00 42.03 67 GLY A CA 1
ATOM 498 C C . GLY A 1 69 ? 61.795 67.285 72.808 1.00 43.81 67 GLY A C 1
ATOM 499 O O . GLY A 1 69 ? 61.178 66.218 72.682 1.00 45.03 67 GLY A O 1
ATOM 500 N N . GLU A 1 70 ? 62.931 67.385 73.489 1.00 44.05 68 GLU A N 1
ATOM 501 C CA . GLU A 1 70 ? 63.514 66.219 74.138 1.00 43.69 68 GLU A CA 1
ATOM 502 C C . GLU A 1 70 ? 62.590 65.753 75.272 1.00 43.78 68 GLU A C 1
ATOM 503 O O . GLU A 1 70 ? 62.680 64.623 75.742 1.00 42.43 68 GLU A O 1
ATOM 509 N N . ASP A 1 71 ? 61.696 66.629 75.717 1.00 44.79 69 ASP A N 1
ATOM 510 C CA . ASP A 1 71 ? 60.741 66.235 76.745 1.00 43.00 69 ASP A CA 1
ATOM 511 C C . ASP A 1 71 ? 59.816 65.198 76.142 1.00 41.01 69 ASP A C 1
ATOM 512 O O . ASP A 1 71 ? 59.613 64.128 76.707 1.00 40.36 69 ASP A O 1
ATOM 517 N N . ALA A 1 72 ? 59.249 65.533 74.985 1.00 40.40 70 ALA A N 1
ATOM 518 C CA . ALA A 1 72 ? 58.317 64.639 74.312 1.00 40.00 70 ALA A CA 1
ATOM 519 C C . ALA A 1 72 ? 59.042 63.407 73.758 1.00 38.78 70 ALA A C 1
ATOM 520 O O . ALA A 1 72 ? 58.427 62.385 73.467 1.00 35.48 70 ALA A O 1
ATOM 522 N N . GLY A 1 73 ? 60.360 63.509 73.652 1.00 38.85 71 GLY A N 1
ATOM 523 C CA . GLY A 1 73 ? 61.146 62.405 73.140 1.00 38.17 71 GLY A CA 1
ATOM 524 C C . GLY A 1 73 ? 61.489 61.328 74.151 1.00 37.39 71 GLY A C 1
ATOM 525 O O . GLY A 1 73 ? 61.808 60.220 73.748 1.00 37.28 71 GLY A O 1
ATOM 526 N N . ASN A 1 74 ? 61.434 61.631 75.445 1.00 36.96 72 ASN A N 1
ATOM 527 C CA . ASN A 1 74 ? 61.762 60.641 76.459 1.00 38.90 72 ASN A CA 1
ATOM 528 C C . ASN A 1 74 ? 60.639 60.376 77.459 1.00 38.15 72 ASN A C 1
ATOM 529 O O . ASN A 1 74 ? 60.869 59.697 78.456 1.00 37.56 72 ASN A O 1
ATOM 534 N N . ASN A 1 75 ? 59.437 60.893 77.207 1.00 37.14 73 ASN A N 1
ATOM 535 C CA . ASN A 1 75 ? 58.321 60.733 78.151 1.00 37.08 73 ASN A CA 1
ATOM 536 C C . ASN A 1 75 ? 57.141 59.973 77.538 1.00 37.26 73 ASN A C 1
ATOM 537 O O . ASN A 1 75 ? 56.614 60.381 76.504 1.00 40.63 73 ASN A O 1
ATOM 542 N N . PHE A 1 76 ? 56.719 58.875 78.156 1.00 35.70 74 PHE A N 1
ATOM 543 C CA . PHE A 1 76 ? 55.600 58.132 77.600 1.00 33.72 74 PHE A CA 1
ATOM 544 C C . PHE A 1 76 ? 54.301 58.884 77.813 1.00 36.00 74 PHE A C 1
ATOM 545 O O . PHE A 1 76 ? 53.274 58.559 77.207 1.00 36.33 74 PHE A O 1
ATOM 553 N N . PHE A 1 77 ? 54.336 59.890 78.681 1.00 35.92 75 PHE A N 1
ATOM 554 C CA . PHE A 1 77 ? 53.125 60.635 78.963 1.00 36.71 75 PHE A CA 1
ATOM 555 C C . PHE A 1 77 ? 53.123 62.089 78.495 1.00 38.33 75 PHE A C 1
ATOM 556 O O . PHE A 1 77 ? 52.552 62.980 79.129 1.00 36.86 75 PHE A O 1
ATOM 564 N N . LEU A 1 78 ? 53.766 62.291 77.355 1.00 38.83 76 LEU A N 1
ATOM 565 C CA . LEU A 1 78 ? 53.822 63.573 76.685 1.00 41.70 76 LEU A CA 1
ATOM 566 C C . LEU A 1 78 ? 53.834 63.215 75.202 1.00 43.62 76 LEU A C 1
ATOM 567 O O . LEU A 1 78 ? 54.008 62.049 74.838 1.00 44.10 76 LEU A O 1
ATOM 572 N N . GLN A 1 79 ? 53.639 64.205 74.346 1.00 45.54 77 GLN A N 1
ATOM 573 C CA . GLN A 1 79 ? 53.626 63.954 72.914 1.00 48.73 77 GLN A CA 1
ATOM 574 C C . GLN A 1 79 ? 54.089 65.160 72.130 1.00 49.34 77 GLN A C 1
ATOM 575 O O . GLN A 1 79 ? 54.185 66.265 72.665 1.00 48.76 77 GLN A O 1
ATOM 581 N N . ARG A 1 80 ? 54.373 64.923 70.853 1.00 49.41 78 ARG A N 1
ATOM 582 C CA . ARG A 1 80 ? 54.825 65.957 69.944 1.00 47.74 78 ARG A CA 1
ATOM 583 C C . ARG A 1 80 ? 53.906 67.169 70.048 1.00 46.76 78 ARG A C 1
ATOM 584 O O . ARG A 1 80 ? 54.367 68.304 70.112 1.00 45.20 78 ARG A O 1
ATOM 592 N N . SER A 1 81 ? 52.602 66.917 70.093 1.00 47.55 79 SER A N 1
ATOM 593 C CA . SER A 1 81 ? 51.622 67.993 70.170 1.00 49.04 79 SER A CA 1
ATOM 594 C C . SER A 1 81 ? 51.696 68.764 71.489 1.00 50.17 79 SER A C 1
ATOM 595 O O . SER A 1 81 ? 51.173 69.874 71.598 1.00 51.03 79 SER A O 1
ATOM 598 N N . SER A 1 82 ? 52.357 68.180 72.484 1.00 50.27 80 SER A N 1
ATOM 599 C CA . SER A 1 82 ? 52.495 68.819 73.793 1.00 49.20 80 SER A CA 1
ATOM 600 C C . SER A 1 82 ? 53.594 69.879 73.799 1.00 48.42 80 SER A C 1
ATOM 601 O O . SER A 1 82 ? 53.641 70.730 74.695 1.00 49.28 80 SER A O 1
ATOM 604 N N . ILE A 1 83 ? 54.483 69.826 72.813 1.00 45.54 81 ILE A N 1
ATOM 605 C CA . ILE A 1 83 ? 55.580 70.786 72.764 1.00 45.50 81 ILE A CA 1
ATOM 606 C C . ILE A 1 83 ? 55.101 72.249 72.778 1.00 45.15 81 ILE A C 1
ATOM 607 O O . ILE A 1 83 ? 54.311 72.682 71.936 1.00 43.44 81 ILE A O 1
ATOM 612 N N . GLY A 1 84 ? 55.582 72.996 73.765 1.00 46.46 82 GLY A N 1
ATOM 613 C CA . GLY A 1 84 ? 55.220 74.394 73.891 1.00 45.29 82 GLY A CA 1
ATOM 614 C C . GLY A 1 84 ? 54.180 74.640 74.962 1.00 45.25 82 GLY A C 1
ATOM 615 O O . GLY A 1 84 ? 54.057 75.746 75.477 1.00 46.08 82 GLY A O 1
ATOM 616 N N . LYS A 1 85 ? 53.426 73.609 75.305 1.00 45.59 83 LYS A N 1
ATOM 617 C CA . LYS A 1 85 ? 52.396 73.759 76.316 1.00 46.47 83 LYS A CA 1
ATOM 618 C C . LYS A 1 85 ? 52.939 73.499 77.718 1.00 46.12 83 LYS A C 1
ATOM 619 O O . LYS A 1 85 ? 54.099 73.115 77.882 1.00 46.10 83 LYS A O 1
ATOM 625 N N . ASN A 1 86 ? 52.106 73.733 78.727 1.00 45.59 84 ASN A N 1
ATOM 626 C CA . ASN A 1 86 ? 52.498 73.496 80.113 1.00 46.17 84 ASN A CA 1
ATOM 627 C C . ASN A 1 86 ? 52.675 71.989 80.355 1.00 46.61 84 ASN A C 1
ATOM 628 O O . ASN A 1 86 ? 51.761 71.181 80.124 1.00 46.07 84 ASN A O 1
ATOM 633 N N . ARG A 1 87 ? 53.852 71.621 80.842 1.00 45.71 85 ARG A N 1
ATOM 634 C CA . ARG A 1 87 ? 54.167 70.229 81.082 1.00 44.95 85 ARG A CA 1
ATOM 635 C C . ARG A 1 87 ? 53.273 69.564 82.135 1.00 44.70 85 ARG A C 1
ATOM 636 O O . ARG A 1 87 ? 52.846 68.418 81.963 1.00 44.19 85 ARG A O 1
ATOM 644 N N . ALA A 1 88 ? 52.979 70.271 83.218 1.00 44.67 86 ALA A N 1
ATOM 645 C CA . ALA A 1 88 ? 52.129 69.705 84.268 1.00 44.99 86 ALA A CA 1
ATOM 646 C C . ALA A 1 88 ? 50.766 69.329 83.705 1.00 45.59 86 ALA A C 1
ATOM 647 O O . ALA A 1 88 ? 50.233 68.258 83.986 1.00 46.23 86 ALA A O 1
ATOM 649 N N . GLU A 1 89 ? 50.210 70.221 82.899 1.00 45.78 87 GLU A N 1
ATOM 650 C CA . GLU A 1 89 ? 48.900 70.005 82.298 1.00 46.15 87 GLU A CA 1
ATOM 651 C C . GLU A 1 89 ? 48.932 68.862 81.288 1.00 43.13 87 GLU A C 1
ATOM 652 O O . GLU A 1 89 ? 48.104 67.962 81.325 1.00 43.77 87 GLU A O 1
ATOM 658 N N . ALA A 1 90 ? 49.896 68.908 80.385 1.00 41.03 88 ALA A N 1
ATOM 659 C CA . ALA A 1 90 ? 50.032 67.884 79.370 1.00 41.77 88 ALA A CA 1
ATOM 660 C C . ALA A 1 90 ? 50.230 66.472 79.965 1.00 42.13 88 ALA A C 1
ATOM 661 O O . ALA A 1 90 ? 49.673 65.497 79.470 1.00 40.47 88 ALA A O 1
ATOM 663 N N . ALA A 1 91 ? 51.015 66.365 81.032 1.00 44.95 89 ALA A N 1
ATOM 664 C CA . ALA A 1 91 ? 51.269 65.068 81.658 1.00 46.42 89 ALA A CA 1
ATOM 665 C C . ALA A 1 91 ? 50.025 64.468 82.316 1.00 47.91 89 ALA A C 1
ATOM 666 O O . ALA A 1 91 ? 49.742 63.272 82.173 1.00 46.83 89 ALA A O 1
ATOM 668 N N . MET A 1 92 ? 49.281 65.294 83.043 1.00 49.32 90 MET A N 1
ATOM 669 C CA . MET A 1 92 ? 48.091 64.797 83.715 1.00 52.00 90 MET A CA 1
ATOM 670 C C . MET A 1 92 ? 47.087 64.157 82.758 1.00 51.44 90 MET A C 1
ATOM 671 O O . MET A 1 92 ? 46.575 63.072 83.017 1.00 48.70 90 MET A O 1
ATOM 676 N N . GLU A 1 93 ? 46.815 64.832 81.647 1.00 52.82 91 GLU A N 1
ATOM 677 C CA . GLU A 1 93 ? 45.859 64.324 80.672 1.00 52.96 91 GLU A CA 1
ATOM 678 C C . GLU A 1 93 ? 46.182 62.886 80.284 1.00 50.89 91 GLU A C 1
ATOM 679 O O . GLU A 1 93 ? 45.301 62.024 80.277 1.00 49.91 91 GLU A O 1
ATOM 685 N N . PHE A 1 94 ? 47.449 62.619 79.990 1.00 48.93 92 PHE A N 1
ATOM 686 C CA . PHE A 1 94 ? 47.856 61.274 79.612 1.00 46.65 92 PHE A CA 1
ATOM 687 C C . PHE A 1 94 ? 47.924 60.300 80.792 1.00 44.48 92 PHE A C 1
ATOM 688 O O . PHE A 1 94 ? 47.550 59.136 80.665 1.00 44.26 92 PHE A O 1
ATOM 696 N N . LEU A 1 95 ? 48.403 60.767 81.938 1.00 42.02 93 LEU A N 1
ATOM 697 C CA . LEU A 1 95 ? 48.485 59.908 83.114 1.00 40.06 93 LEU A CA 1
ATOM 698 C C . LEU A 1 95 ? 47.081 59.542 83.566 1.00 39.79 93 LEU A C 1
ATOM 699 O O . LEU A 1 95 ? 46.806 58.397 83.924 1.00 41.07 93 LEU A O 1
ATOM 704 N N . GLN A 1 96 ? 46.194 60.529 83.542 1.00 39.97 94 GLN A N 1
ATOM 705 C CA . GLN A 1 96 ? 44.810 60.336 83.942 1.00 40.48 94 GLN A CA 1
ATOM 706 C C . GLN A 1 96 ? 44.139 59.212 83.149 1.00 41.00 94 GLN A C 1
ATOM 707 O O . GLN A 1 96 ? 43.307 58.481 83.685 1.00 41.90 94 GLN A O 1
ATOM 713 N N . GLU A 1 97 ? 44.499 59.072 81.877 1.00 41.47 95 GLU A N 1
ATOM 714 C CA . GLU A 1 97 ? 43.920 58.028 81.044 1.00 42.43 95 GLU A CA 1
ATOM 715 C C . GLU A 1 97 ? 44.223 56.623 81.561 1.00 42.81 95 GLU A C 1
ATOM 716 O O . GLU A 1 97 ? 43.522 55.676 81.219 1.00 43.23 95 GLU A O 1
ATOM 722 N N . LEU A 1 98 ? 45.264 56.486 82.379 1.00 43.00 96 LEU A N 1
ATOM 723 C CA . LEU A 1 98 ? 45.658 55.181 82.904 1.00 42.08 96 LEU A CA 1
ATOM 724 C C . LEU A 1 98 ? 44.693 54.567 83.917 1.00 43.11 96 LEU A C 1
ATOM 725 O O . LEU A 1 98 ? 44.585 53.342 84.020 1.00 42.59 96 LEU A O 1
ATOM 730 N N . ASN A 1 99 ? 43.990 55.402 84.672 1.00 43.07 97 ASN A N 1
ATOM 731 C CA . ASN A 1 99 ? 43.094 54.867 85.686 1.00 43.47 97 ASN A CA 1
ATOM 732 C C . ASN A 1 99 ? 42.036 55.899 86.025 1.00 43.87 97 ASN A C 1
ATOM 733 O O . ASN A 1 99 ? 42.355 56.962 86.535 1.00 47.04 97 ASN A O 1
ATOM 738 N N . SER A 1 100 ? 40.775 55.586 85.756 1.00 45.58 98 SER A N 1
ATOM 739 C CA . SER A 1 100 ? 39.690 56.532 86.035 1.00 47.09 98 SER A CA 1
ATOM 740 C C . SER A 1 100 ? 39.250 56.570 87.499 1.00 46.27 98 SER A C 1
ATOM 741 O O . SER A 1 100 ? 38.460 57.415 87.892 1.00 48.82 98 SER A O 1
ATOM 744 N N . ASP A 1 101 ? 39.779 55.668 88.308 1.00 45.82 99 ASP A N 1
ATOM 745 C CA . ASP A 1 101 ? 39.436 55.626 89.720 1.00 45.24 99 ASP A CA 1
ATOM 746 C C . ASP A 1 101 ? 40.359 56.549 90.488 1.00 44.92 99 ASP A C 1
ATOM 747 O O . ASP A 1 101 ? 40.317 56.610 91.714 1.00 45.25 99 ASP A O 1
ATOM 752 N N . VAL A 1 102 ? 41.200 57.264 89.755 1.00 43.60 100 VAL A N 1
ATOM 753 C CA . VAL A 1 102 ? 42.150 58.182 90.349 1.00 43.50 100 VAL A CA 1
ATOM 754 C C . VAL A 1 102 ? 41.806 59.572 89.860 1.00 45.86 100 VAL A C 1
ATOM 755 O O . VAL A 1 102 ? 41.392 59.737 88.710 1.00 46.19 100 VAL A O 1
ATOM 759 N N . SER A 1 103 ? 41.975 60.575 90.718 1.00 46.25 101 SER A N 1
ATOM 760 C CA . SER A 1 103 ? 41.683 61.937 90.302 1.00 46.65 101 SER A CA 1
ATOM 761 C C . SER A 1 103 ? 42.952 62.759 90.104 1.00 45.61 101 SER A C 1
ATOM 762 O O . SER A 1 103 ? 43.687 63.041 91.049 1.00 44.70 101 SER A O 1
ATOM 765 N N . GLY A 1 104 ? 43.197 63.136 88.854 1.00 44.45 102 GLY A N 1
ATOM 766 C CA . GLY A 1 104 ? 44.371 63.914 88.526 1.00 45.38 102 GLY A CA 1
ATOM 767 C C . GLY A 1 104 ? 44.152 65.400 88.700 1.00 47.14 102 GLY A C 1
ATOM 768 O O . GLY A 1 104 ? 43.023 65.874 88.749 1.00 44.48 102 GLY A O 1
ATOM 769 N N . SER A 1 105 ? 45.249 66.140 88.778 1.00 48.38 103 SER A N 1
ATOM 770 C CA . SER A 1 105 ? 45.176 67.571 88.962 1.00 49.45 103 SER A CA 1
ATOM 771 C C . SER A 1 105 ? 46.566 68.164 88.795 1.00 50.29 103 SER A C 1
ATOM 772 O O . SER A 1 105 ? 47.568 67.452 88.876 1.00 52.36 103 SER A O 1
ATOM 775 N N . PHE A 1 106 ? 46.630 69.466 88.558 1.00 49.19 104 PHE A N 1
ATOM 776 C CA . PHE A 1 106 ? 47.913 70.121 88.389 1.00 50.32 104 PHE A CA 1
ATOM 777 C C . PHE A 1 106 ? 47.867 71.587 88.811 1.00 51.21 104 PHE A C 1
ATOM 778 O O . PHE A 1 106 ? 46.829 72.107 89.208 1.00 50.93 104 PHE A O 1
ATOM 786 N N . VAL A 1 107 ? 49.020 72.233 88.741 1.00 53.28 105 VAL A N 1
ATOM 787 C CA . VAL A 1 107 ? 49.165 73.638 89.072 1.00 56.17 105 VAL A CA 1
ATOM 788 C C . VAL A 1 107 ? 50.297 74.107 88.180 1.00 58.69 105 VAL A C 1
ATOM 789 O O . VAL A 1 107 ? 51.427 73.622 88.298 1.00 58.81 105 VAL A O 1
ATOM 793 N N . GLU A 1 108 ? 49.991 75.043 87.290 1.00 60.88 106 GLU A N 1
ATOM 794 C CA . GLU A 1 108 ? 50.975 75.556 86.352 1.00 63.68 106 GLU A CA 1
ATOM 795 C C . GLU A 1 108 ? 52.000 76.509 86.951 1.00 64.85 106 GLU A C 1
ATOM 796 O O . GLU A 1 108 ? 52.462 77.438 86.290 1.00 66.40 106 GLU A O 1
ATOM 802 N N . GLU A 1 109 ? 52.373 76.259 88.200 1.00 65.52 107 GLU A N 1
ATOM 803 C CA . GLU A 1 109 ? 53.361 77.085 88.878 1.00 67.90 107 GLU A CA 1
ATOM 804 C C . GLU A 1 109 ? 54.638 76.303 89.152 1.00 66.71 107 GLU A C 1
ATOM 805 O O . GLU A 1 109 ? 54.697 75.101 88.938 1.00 68.74 107 GLU A O 1
ATOM 811 N N . SER A 1 110 ? 55.669 76.991 89.617 1.00 65.60 108 SER A N 1
ATOM 812 C CA . SER A 1 110 ? 56.921 76.329 89.924 1.00 64.46 108 SER A CA 1
ATOM 813 C C . SER A 1 110 ? 56.916 76.104 91.420 1.00 64.66 108 SER A C 1
ATOM 814 O O . SER A 1 110 ? 56.212 76.797 92.147 1.00 64.04 108 SER A O 1
ATOM 817 N N . PRO A 1 111 ? 57.687 75.122 91.905 1.00 65.13 109 PRO A N 1
ATOM 818 C CA . PRO A 1 111 ? 57.705 74.888 93.347 1.00 66.37 109 PRO A CA 1
ATOM 819 C C . PRO A 1 111 ? 58.221 76.115 94.098 1.00 68.43 109 PRO A C 1
ATOM 820 O O . PRO A 1 111 ? 57.715 76.450 95.169 1.00 68.17 109 PRO A O 1
ATOM 824 N N . GLU A 1 112 ? 59.220 76.787 93.528 1.00 70.63 110 GLU A N 1
ATOM 825 C CA . GLU A 1 112 ? 59.788 77.985 94.150 1.00 73.94 110 GLU A CA 1
ATOM 826 C C . GLU A 1 112 ? 58.681 79.016 94.385 1.00 74.84 110 GLU A C 1
ATOM 827 O O . GLU A 1 112 ? 58.597 79.646 95.441 1.00 74.84 110 GLU A O 1
ATOM 833 N N . ASN A 1 113 ? 57.838 79.176 93.374 1.00 75.62 111 ASN A N 1
ATOM 834 C CA . ASN A 1 113 ? 56.738 80.122 93.404 1.00 76.76 111 ASN A CA 1
ATOM 835 C C . ASN A 1 113 ? 55.726 79.782 94.496 1.00 76.41 111 ASN A C 1
ATOM 836 O O . ASN A 1 113 ? 55.259 80.659 95.217 1.00 75.67 111 ASN A O 1
ATOM 841 N N . LEU A 1 114 ? 55.384 78.505 94.608 1.00 76.69 112 LEU A N 1
ATOM 842 C CA . LEU A 1 114 ? 54.425 78.060 95.609 1.00 76.63 112 LEU A CA 1
ATOM 843 C C . LEU A 1 114 ? 55.009 78.158 97.007 1.00 76.57 112 LEU A C 1
ATOM 844 O O . LEU A 1 114 ? 54.280 78.159 97.995 1.00 76.61 112 LEU A O 1
ATOM 849 N N . LEU A 1 115 ? 56.330 78.239 97.086 1.00 77.05 113 LEU A N 1
ATOM 850 C CA . LEU A 1 115 ? 57.001 78.341 98.373 1.00 78.30 113 LEU A CA 1
ATOM 851 C C . LEU A 1 115 ? 56.948 79.772 98.891 1.00 80.20 113 LEU A C 1
ATOM 852 O O . LEU A 1 115 ? 56.844 80.001 100.098 1.00 81.02 113 LEU A O 1
ATOM 857 N N . ASP A 1 116 ? 57.020 80.729 97.970 1.00 81.37 114 ASP A N 1
ATOM 858 C CA . ASP A 1 116 ? 56.980 82.145 98.324 1.00 81.77 114 ASP A CA 1
ATOM 859 C C . ASP A 1 116 ? 55.575 82.605 98.702 1.00 82.06 114 ASP A C 1
ATOM 860 O O . ASP A 1 116 ? 55.394 83.277 99.719 1.00 82.36 114 ASP A O 1
ATOM 865 N N . ASN A 1 117 ? 54.587 82.238 97.888 1.00 81.94 115 ASN A N 1
ATOM 866 C CA . ASN A 1 117 ? 53.206 82.638 98.135 1.00 82.32 115 ASN A CA 1
ATOM 867 C C . ASN A 1 117 ? 52.424 81.714 99.059 1.00 81.44 115 ASN A C 1
ATOM 868 O O . ASN A 1 117 ? 51.976 82.136 100.124 1.00 82.46 115 ASN A O 1
ATOM 873 N N . ASP A 1 118 ? 52.251 80.460 98.659 1.00 79.99 116 ASP A N 1
ATOM 874 C CA . ASP A 1 118 ? 51.484 79.534 99.476 1.00 79.30 116 ASP A CA 1
ATOM 875 C C . ASP A 1 118 ? 52.273 78.347 100.010 1.00 78.89 116 ASP A C 1
ATOM 876 O O . ASP A 1 118 ? 52.103 77.220 99.549 1.00 77.76 116 ASP A O 1
ATOM 881 N N . PRO A 1 119 ? 53.148 78.588 101.000 1.00 78.75 117 PRO A N 1
ATOM 882 C CA . PRO A 1 119 ? 53.964 77.532 101.604 1.00 78.65 117 PRO A CA 1
ATOM 883 C C . PRO A 1 119 ? 53.128 76.385 102.156 1.00 77.96 117 PRO A C 1
ATOM 884 O O . PRO A 1 119 ? 53.511 75.220 102.033 1.00 79.91 117 PRO A O 1
ATOM 888 N N . SER A 1 120 ? 51.992 76.718 102.761 1.00 75.95 118 SER A N 1
ATOM 889 C CA . SER A 1 120 ? 51.108 75.710 103.347 1.00 74.35 118 SER A CA 1
ATOM 890 C C . SER A 1 120 ? 50.452 74.837 102.286 1.00 73.42 118 SER A C 1
ATOM 891 O O . SER A 1 120 ? 49.862 73.805 102.603 1.00 72.76 118 SER A O 1
ATOM 894 N N . PHE A 1 121 ? 50.550 75.258 101.029 1.00 72.10 119 PHE A N 1
ATOM 895 C CA . PHE A 1 121 ? 49.967 74.507 99.922 1.00 71.67 119 PHE A CA 1
ATOM 896 C C . PHE A 1 121 ? 50.322 73.013 99.972 1.00 71.08 119 PHE A C 1
ATOM 897 O O . PHE A 1 121 ? 49.480 72.158 99.699 1.00 70.83 119 PHE A O 1
ATOM 905 N N . PHE A 1 122 ? 51.562 72.692 100.322 1.00 68.81 120 PHE A N 1
ATOM 906 C CA . PHE A 1 122 ? 51.966 71.295 100.367 1.00 68.33 120 PHE A CA 1
ATOM 907 C C . PHE A 1 122 ? 51.404 70.527 101.545 1.00 67.75 120 PHE A C 1
ATOM 908 O O . PHE A 1 122 ? 51.607 69.323 101.647 1.00 69.38 120 PHE A O 1
ATOM 916 N N . CYS A 1 123 ? 50.697 71.212 102.432 1.00 66.77 121 CYS A N 1
ATOM 917 C CA . CYS A 1 123 ? 50.133 70.554 103.603 1.00 66.32 121 CYS A CA 1
ATOM 918 C C . CYS A 1 123 ? 49.010 69.583 103.253 1.00 64.54 121 CYS A C 1
ATOM 919 O O . CYS A 1 123 ? 48.670 68.704 104.050 1.00 64.01 121 CYS A O 1
ATOM 922 N N . ARG A 1 124 ? 48.449 69.731 102.058 1.00 62.04 122 ARG A N 1
ATOM 923 C CA . ARG A 1 124 ? 47.336 68.887 101.628 1.00 61.21 122 ARG A CA 1
ATOM 924 C C . ARG A 1 124 ? 47.690 67.480 101.151 1.00 59.62 122 ARG A C 1
ATOM 925 O O . ARG A 1 124 ? 46.799 66.650 100.951 1.00 57.88 122 ARG A O 1
ATOM 933 N N . PHE A 1 125 ? 48.978 67.194 100.993 1.00 57.32 123 PHE A N 1
ATOM 934 C CA . PHE A 1 125 ? 49.371 65.884 100.492 1.00 55.44 123 PHE A CA 1
ATOM 935 C C . PHE A 1 125 ? 49.855 64.855 101.505 1.00 53.96 123 PHE A C 1
ATOM 936 O O . PHE A 1 125 ? 50.461 65.188 102.522 1.00 56.30 123 PHE A O 1
ATOM 944 N N . THR A 1 126 ? 49.577 63.592 101.206 1.00 50.71 124 THR A N 1
ATOM 945 C CA . THR A 1 126 ? 49.997 62.492 102.050 1.00 48.23 124 THR A CA 1
ATOM 946 C C . THR A 1 126 ? 51.510 62.394 101.920 1.00 48.16 124 THR A C 1
ATOM 947 O O . THR A 1 126 ? 52.220 62.139 102.893 1.00 47.82 124 THR A O 1
ATOM 951 N N . VAL A 1 127 ? 51.990 62.609 100.696 1.00 47.27 125 VAL A N 1
ATOM 952 C CA . VAL A 1 127 ? 53.410 62.541 100.375 1.00 43.61 125 VAL A CA 1
ATOM 953 C C . VAL A 1 127 ? 53.731 63.454 99.205 1.00 41.53 125 VAL A C 1
ATOM 954 O O . VAL A 1 127 ? 52.909 63.666 98.312 1.00 41.20 125 VAL A O 1
ATOM 958 N N . VAL A 1 128 ? 54.943 63.985 99.219 1.00 40.05 126 VAL A N 1
ATOM 959 C CA . VAL A 1 128 ? 55.419 64.847 98.155 1.00 39.88 126 VAL A CA 1
ATOM 960 C C . VAL A 1 128 ? 56.636 64.200 97.498 1.00 40.17 126 VAL A C 1
ATOM 961 O O . VAL A 1 128 ? 57.598 63.827 98.181 1.00 42.01 126 VAL A O 1
ATOM 965 N N . VAL A 1 129 ? 56.583 64.066 96.178 1.00 37.88 127 VAL A N 1
ATOM 966 C CA . VAL A 1 129 ? 57.678 63.482 95.419 1.00 38.21 127 VAL A CA 1
ATOM 967 C C . VAL A 1 129 ? 58.209 64.594 94.539 1.00 38.70 127 VAL A C 1
ATOM 968 O O . VAL A 1 129 ? 57.473 65.125 93.715 1.00 40.02 127 VAL A O 1
ATOM 972 N N . ALA A 1 130 ? 59.473 64.952 94.718 1.00 38.05 128 ALA A N 1
ATOM 973 C CA . ALA A 1 130 ? 60.081 66.004 93.914 1.00 39.12 128 ALA A CA 1
ATOM 974 C C . ALA A 1 130 ? 61.100 65.371 92.989 1.00 39.64 128 ALA A C 1
ATOM 975 O O . ALA A 1 130 ? 61.833 64.466 93.389 1.00 40.57 128 ALA A O 1
ATOM 977 N N . THR A 1 131 ? 61.156 65.858 91.757 1.00 39.12 129 THR A N 1
ATOM 978 C CA . THR A 1 131 ? 62.077 65.311 90.779 1.00 39.50 129 THR A CA 1
ATOM 979 C C . THR A 1 131 ? 62.828 66.405 90.039 1.00 41.22 129 THR A C 1
ATOM 980 O O . THR A 1 131 ? 62.360 67.538 89.943 1.00 42.93 129 THR A O 1
ATOM 984 N N . GLN A 1 132 ? 64.005 66.069 89.524 1.00 42.93 130 GLN A N 1
ATOM 985 C CA . GLN A 1 132 ? 64.807 67.020 88.763 1.00 44.35 130 GLN A CA 1
ATOM 986 C C . GLN A 1 132 ? 64.874 68.415 89.387 1.00 47.10 130 GLN A C 1
ATOM 987 O O . GLN A 1 132 ? 64.816 69.412 88.670 1.00 49.24 130 GLN A O 1
ATOM 993 N N . LEU A 1 133 ? 65.000 68.493 90.707 1.00 48.13 131 LEU A N 1
ATOM 994 C CA . LEU A 1 133 ? 65.058 69.786 91.377 1.00 49.95 131 LEU A CA 1
ATOM 995 C C . LEU A 1 133 ? 66.469 70.279 91.672 1.00 51.56 131 LEU A C 1
ATOM 996 O O . LEU A 1 133 ? 67.357 69.492 92.021 1.00 51.57 131 LEU A O 1
ATOM 1001 N N . PRO A 1 134 ? 66.696 71.599 91.537 1.00 52.19 132 PRO A N 1
ATOM 1002 C CA . PRO A 1 134 ? 68.021 72.166 91.812 1.00 51.80 132 PRO A CA 1
ATOM 1003 C C . PRO A 1 134 ? 68.254 72.153 93.322 1.00 52.52 132 PRO A C 1
ATOM 1004 O O . PRO A 1 134 ? 67.306 72.082 94.109 1.00 50.72 132 PRO A O 1
ATOM 1008 N N . GLU A 1 135 ? 69.516 72.218 93.723 1.00 54.91 133 GLU A N 1
ATOM 1009 C CA . GLU A 1 135 ? 69.876 72.184 95.140 1.00 56.37 133 GLU A CA 1
ATOM 1010 C C . GLU A 1 135 ? 69.107 73.166 96.029 1.00 55.63 133 GLU A C 1
ATOM 1011 O O . GLU A 1 135 ? 68.576 72.774 97.080 1.00 55.04 133 GLU A O 1
ATOM 1017 N N . SER A 1 136 ? 69.049 74.431 95.609 1.00 52.94 134 SER A N 1
ATOM 1018 C CA . SER A 1 136 ? 68.366 75.463 96.384 1.00 51.49 134 SER A CA 1
ATOM 1019 C C . SER A 1 136 ? 66.878 75.192 96.587 1.00 50.30 134 SER A C 1
ATOM 1020 O O . SER A 1 136 ? 66.356 75.356 97.698 1.00 47.69 134 SER A O 1
ATOM 1023 N N . THR A 1 137 ? 66.195 74.772 95.528 1.00 48.60 135 THR A N 1
ATOM 1024 C CA . THR A 1 137 ? 64.772 74.486 95.644 1.00 48.52 135 THR A CA 1
ATOM 1025 C C . THR A 1 137 ? 64.551 73.307 96.590 1.00 49.13 135 THR A C 1
ATOM 1026 O O . THR A 1 137 ? 63.594 73.309 97.371 1.00 49.97 135 THR A O 1
ATOM 1030 N N . SER A 1 138 ? 65.438 72.311 96.534 1.00 47.55 136 SER A N 1
ATOM 1031 C CA . SER A 1 138 ? 65.315 71.137 97.399 1.00 48.89 136 SER A CA 1
ATOM 1032 C C . SER A 1 138 ? 65.441 71.475 98.874 1.00 48.43 136 SER A C 1
ATOM 1033 O O . SER A 1 138 ? 64.559 71.150 99.668 1.00 46.90 136 SER A O 1
ATOM 1036 N N . LEU A 1 139 ? 66.539 72.124 99.243 1.00 50.32 137 LEU A N 1
ATOM 1037 C CA . LEU A 1 139 ? 66.764 72.497 100.637 1.00 51.50 137 LEU A CA 1
ATOM 1038 C C . LEU A 1 139 ? 65.603 73.344 101.153 1.00 52.45 137 LEU A C 1
ATOM 1039 O O . LEU A 1 139 ? 65.117 73.152 102.277 1.00 52.88 137 LEU A O 1
ATOM 1044 N N . ARG A 1 140 ? 65.136 74.264 100.318 1.00 53.27 138 ARG A N 1
ATOM 1045 C CA . ARG A 1 140 ? 64.030 75.112 100.712 1.00 53.30 138 ARG A CA 1
ATOM 1046 C C . ARG A 1 140 ? 62.764 74.290 100.825 1.00 52.50 138 ARG A C 1
ATOM 1047 O O . ARG A 1 140 ? 61.963 74.501 101.730 1.00 53.87 138 ARG A O 1
ATOM 1055 N N . LEU A 1 141 ? 62.576 73.342 99.917 1.00 51.73 139 LEU A N 1
ATOM 1056 C CA . LEU A 1 141 ? 61.381 72.511 99.980 1.00 51.23 139 LEU A CA 1
ATOM 1057 C C . LEU A 1 141 ? 61.435 71.568 101.185 1.00 50.91 139 LEU A C 1
ATOM 1058 O O . LEU A 1 141 ? 60.404 71.291 101.823 1.00 49.47 139 LEU A O 1
ATOM 1063 N N . ALA A 1 142 ? 62.637 71.085 101.496 1.00 49.89 140 ALA A N 1
ATOM 1064 C CA . ALA A 1 142 ? 62.823 70.158 102.614 1.00 52.79 140 ALA A CA 1
ATOM 1065 C C . ALA A 1 142 ? 62.407 70.778 103.946 1.00 53.44 140 ALA A C 1
ATOM 1066 O O . ALA A 1 142 ? 61.657 70.173 104.713 1.00 52.86 140 ALA A O 1
ATOM 1068 N N . ASP A 1 143 ? 62.899 71.989 104.198 1.00 55.39 141 ASP A N 1
ATOM 1069 C CA . ASP A 1 143 ? 62.614 72.745 105.417 1.00 55.87 141 ASP A CA 1
ATOM 1070 C C . ASP A 1 143 ? 61.115 72.844 105.714 1.00 55.46 141 ASP A C 1
ATOM 1071 O O . ASP A 1 143 ? 60.645 72.422 106.776 1.00 54.06 141 ASP A O 1
ATOM 1076 N N . VAL A 1 144 ? 60.364 73.397 104.770 1.00 54.64 142 VAL A N 1
ATOM 1077 C CA . VAL A 1 144 ? 58.928 73.540 104.942 1.00 54.43 142 VAL A CA 1
ATOM 1078 C C . VAL A 1 144 ? 58.309 72.198 105.311 1.00 56.01 142 VAL A C 1
ATOM 1079 O O . VAL A 1 144 ? 57.698 72.040 106.374 1.00 56.80 142 VAL A O 1
ATOM 1083 N N . LEU A 1 145 ? 58.486 71.229 104.419 1.00 56.64 143 LEU A N 1
ATOM 1084 C CA . LEU A 1 145 ? 57.946 69.892 104.602 1.00 54.63 143 LEU A CA 1
ATOM 1085 C C . LEU A 1 145 ? 58.425 69.217 105.881 1.00 54.09 143 LEU A C 1
ATOM 1086 O O . LEU A 1 145 ? 57.652 68.516 106.544 1.00 52.40 143 LEU A O 1
ATOM 1091 N N . TRP A 1 146 ? 59.690 69.418 106.232 1.00 53.73 144 TRP A N 1
ATOM 1092 C CA . TRP A 1 146 ? 60.204 68.837 107.459 1.00 55.81 144 TRP A CA 1
ATOM 1093 C C . TRP A 1 146 ? 59.486 69.456 108.664 1.00 58.43 144 TRP A C 1
ATOM 1094 O O . TRP A 1 146 ? 59.154 68.758 109.629 1.00 58.31 144 TRP A O 1
ATOM 1105 N N . ASN A 1 147 ? 59.247 70.766 108.610 1.00 59.10 145 ASN A N 1
ATOM 1106 C CA . ASN A 1 147 ? 58.567 71.442 109.705 1.00 60.69 145 ASN A CA 1
ATOM 1107 C C . ASN A 1 147 ? 57.079 71.170 109.687 1.00 61.96 145 ASN A C 1
ATOM 1108 O O . ASN A 1 147 ? 56.388 71.422 110.674 1.00 62.20 145 ASN A O 1
ATOM 1113 N N . SER A 1 148 ? 56.587 70.648 108.566 1.00 62.36 146 SER A N 1
ATOM 1114 C CA . SER A 1 148 ? 55.164 70.353 108.415 1.00 61.94 146 SER A CA 1
ATOM 1115 C C . SER A 1 148 ? 54.827 68.886 108.633 1.00 60.90 146 SER A C 1
ATOM 1116 O O . SER A 1 148 ? 53.669 68.486 108.511 1.00 59.70 146 SER A O 1
ATOM 1119 N N . GLN A 1 149 ? 55.834 68.083 108.952 1.00 60.95 147 GLN A N 1
ATOM 1120 C CA . GLN A 1 149 ? 55.610 66.656 109.180 1.00 61.67 147 GLN A CA 1
ATOM 1121 C C . GLN A 1 149 ? 55.170 65.944 107.891 1.00 59.38 147 GLN A C 1
ATOM 1122 O O . GLN A 1 149 ? 54.611 64.848 107.940 1.00 57.44 147 GLN A O 1
ATOM 1128 N N . ILE A 1 150 ? 55.417 66.575 106.745 1.00 56.27 148 ILE A N 1
ATOM 1129 C CA . ILE A 1 150 ? 55.040 65.997 105.459 1.00 52.61 148 ILE A CA 1
ATOM 1130 C C . ILE A 1 150 ? 56.145 65.163 104.800 1.00 47.48 148 ILE A C 1
ATOM 1131 O O . ILE A 1 150 ? 57.215 65.680 104.464 1.00 44.70 148 ILE A O 1
ATOM 1136 N N . PRO A 1 151 ? 55.891 63.858 104.606 1.00 44.24 149 PRO A N 1
ATOM 1137 C CA . PRO A 1 151 ? 56.834 62.921 103.991 1.00 42.31 149 PRO A CA 1
ATOM 1138 C C . PRO A 1 151 ? 57.305 63.432 102.640 1.00 41.09 149 PRO A C 1
ATOM 1139 O O . PRO A 1 151 ? 56.496 63.867 101.815 1.00 39.02 149 PRO A O 1
ATOM 1143 N N . LEU A 1 152 ? 58.618 63.381 102.434 1.00 40.26 150 LEU A N 1
ATOM 1144 C CA . LEU A 1 152 ? 59.235 63.854 101.205 1.00 40.98 150 LEU A CA 1
ATOM 1145 C C . LEU A 1 152 ? 60.216 62.858 100.556 1.00 41.47 150 LEU A C 1
ATOM 1146 O O . LEU A 1 152 ? 61.065 62.254 101.226 1.00 39.93 150 LEU A O 1
ATOM 1151 N N . LEU A 1 153 ? 60.093 62.693 99.243 1.00 40.00 151 LEU A N 1
ATOM 1152 C CA . LEU A 1 153 ? 60.996 61.809 98.518 1.00 40.81 151 LEU A CA 1
ATOM 1153 C C . LEU A 1 153 ? 61.587 62.601 97.359 1.00 39.44 151 LEU A C 1
ATOM 1154 O O . LEU A 1 153 ? 60.878 63.008 96.456 1.00 41.69 151 LEU A O 1
ATOM 1159 N N . ILE A 1 154 ? 62.887 62.851 97.404 1.00 40.50 152 ILE A N 1
ATOM 1160 C CA . ILE A 1 154 ? 63.545 63.585 96.333 1.00 40.97 152 ILE A CA 1
ATOM 1161 C C . ILE A 1 154 ? 64.196 62.574 95.393 1.00 38.93 152 ILE A C 1
ATOM 1162 O O . ILE A 1 154 ? 65.018 61.762 95.813 1.00 37.75 152 ILE A O 1
ATOM 1167 N N . CYS A 1 155 ? 63.812 62.628 94.122 1.00 39.33 153 CYS A N 1
ATOM 1168 C CA . CYS A 1 155 ? 64.329 61.708 93.107 1.00 38.82 153 CYS A CA 1
ATOM 1169 C C . CYS A 1 155 ? 64.989 62.452 91.949 1.00 39.53 153 CYS A C 1
ATOM 1170 O O . CYS A 1 155 ? 64.454 63.437 91.454 1.00 41.57 153 CYS A O 1
ATOM 1173 N N . ARG A 1 156 ? 66.157 61.990 91.518 1.00 39.93 154 ARG A N 1
ATOM 1174 C CA . ARG A 1 156 ? 66.832 62.627 90.395 1.00 39.15 154 ARG A CA 1
ATOM 1175 C C . ARG A 1 156 ? 67.495 61.660 89.437 1.00 35.82 154 ARG A C 1
ATOM 1176 O O . ARG A 1 156 ? 68.176 60.733 89.852 1.00 33.58 154 ARG A O 1
ATOM 1184 N N . THR A 1 157 ? 67.285 61.893 88.145 1.00 33.44 155 THR A N 1
ATOM 1185 C CA . THR A 1 157 ? 67.892 61.072 87.113 1.00 33.39 155 THR A CA 1
ATOM 1186 C C . THR A 1 157 ? 68.894 61.977 86.421 1.00 33.25 155 THR A C 1
ATOM 1187 O O . THR A 1 157 ? 68.519 63.014 85.894 1.00 33.33 155 THR A O 1
ATOM 1191 N N . TYR A 1 158 ? 70.167 61.603 86.447 1.00 32.11 156 TYR A N 1
ATOM 1192 C CA . TYR A 1 158 ? 71.196 62.395 85.788 1.00 32.56 156 TYR A CA 1
ATOM 1193 C C . TYR A 1 158 ? 72.056 61.437 84.971 1.00 31.52 156 TYR A C 1
ATOM 1194 O O . TYR A 1 158 ? 72.836 60.667 85.531 1.00 32.05 156 TYR A O 1
ATOM 1203 N N . GLY A 1 159 ? 71.925 61.468 83.651 1.00 30.01 157 GLY A N 1
ATOM 1204 C CA . GLY A 1 159 ? 72.706 60.541 82.849 1.00 30.04 157 GLY A CA 1
ATOM 1205 C C . GLY A 1 159 ? 72.294 59.108 83.196 1.00 32.72 157 GLY A C 1
ATOM 1206 O O . GLY A 1 159 ? 71.100 58.789 83.232 1.00 29.93 157 GLY A O 1
ATOM 1207 N N . LEU A 1 160 ? 73.263 58.236 83.477 1.00 33.54 158 LEU A N 1
ATOM 1208 C CA . LEU A 1 160 ? 72.937 56.850 83.807 1.00 31.30 158 LEU A CA 1
ATOM 1209 C C . LEU A 1 160 ? 72.825 56.636 85.301 1.00 31.15 158 LEU A C 1
ATOM 1210 O O . LEU A 1 160 ? 72.831 55.504 85.772 1.00 32.78 158 LEU A O 1
ATOM 1215 N N . VAL A 1 161 ? 72.688 57.729 86.044 1.00 31.18 159 VAL A N 1
ATOM 1216 C CA . VAL A 1 161 ? 72.592 57.661 87.494 1.00 29.85 159 VAL A CA 1
ATOM 1217 C C . VAL A 1 161 ? 71.209 57.948 88.034 1.00 29.64 159 VAL A C 1
ATOM 1218 O O . VAL A 1 161 ? 70.570 58.919 87.644 1.00 31.45 159 VAL A O 1
ATOM 1222 N N . GLY A 1 162 ? 70.761 57.091 88.944 1.00 31.09 160 GLY A N 1
ATOM 1223 C CA . GLY A 1 162 ? 69.473 57.264 89.593 1.00 31.26 160 GLY A CA 1
ATOM 1224 C C . GLY A 1 162 ? 69.740 57.618 91.048 1.00 32.50 160 GLY A C 1
ATOM 1225 O O . GLY A 1 162 ? 70.497 56.934 91.743 1.00 34.77 160 GLY A O 1
ATOM 1226 N N . TYR A 1 163 ? 69.131 58.697 91.513 1.00 33.19 161 TYR A N 1
ATOM 1227 C CA . TYR A 1 163 ? 69.306 59.168 92.884 1.00 33.30 161 TYR A CA 1
ATOM 1228 C C . TYR A 1 163 ? 67.944 59.291 93.560 1.00 33.60 161 TYR A C 1
ATOM 1229 O O . TYR A 1 163 ? 67.014 59.870 93.004 1.00 33.27 161 TYR A O 1
ATOM 1238 N N . MET A 1 164 ? 67.845 58.766 94.773 1.00 32.89 162 MET A N 1
ATOM 1239 C CA . MET A 1 164 ? 66.594 58.786 95.513 1.00 34.55 162 MET A CA 1
ATOM 1240 C C . MET A 1 164 ? 66.920 59.118 96.979 1.00 35.83 162 MET A C 1
ATOM 1241 O O . MET A 1 164 ? 67.833 58.543 97.554 1.00 35.41 162 MET A O 1
ATOM 1246 N N . ARG A 1 165 ? 66.192 60.062 97.565 1.00 36.90 163 ARG A N 1
ATOM 1247 C CA . ARG A 1 165 ? 66.423 60.471 98.950 1.00 39.39 163 ARG A CA 1
ATOM 1248 C C . ARG A 1 165 ? 65.072 60.613 99.661 1.00 40.70 163 ARG A C 1
ATOM 1249 O O . ARG A 1 165 ? 64.227 61.393 99.244 1.00 41.42 163 ARG A O 1
ATOM 1257 N N . ILE A 1 166 ? 64.855 59.844 100.720 1.00 41.76 164 ILE A N 1
ATOM 1258 C CA . ILE A 1 166 ? 63.592 59.923 101.439 1.00 45.28 164 ILE A CA 1
ATOM 1259 C C . ILE A 1 166 ? 63.761 60.698 102.746 1.00 47.25 164 ILE A C 1
ATOM 1260 O O . ILE A 1 166 ? 64.795 60.615 103.407 1.00 47.13 164 ILE A O 1
ATOM 1265 N N . ILE A 1 167 ? 62.737 61.463 103.108 1.00 49.05 165 ILE A N 1
ATOM 1266 C CA . ILE A 1 167 ? 62.786 62.261 104.319 1.00 48.77 165 ILE A CA 1
ATOM 1267 C C . ILE A 1 167 ? 61.495 62.183 105.136 1.00 48.93 165 ILE A C 1
ATOM 1268 O O . ILE A 1 167 ? 60.488 62.791 104.794 1.00 47.39 165 ILE A O 1
ATOM 1273 N N . ILE A 1 168 ? 61.550 61.410 106.213 1.00 51.25 166 ILE A N 1
ATOM 1274 C CA . ILE A 1 168 ? 60.434 61.230 107.140 1.00 53.62 166 ILE A CA 1
ATOM 1275 C C . ILE A 1 168 ? 61.047 61.244 108.551 1.00 55.00 166 ILE A C 1
ATOM 1276 O O . ILE A 1 168 ? 61.964 60.462 108.844 1.00 54.87 166 ILE A O 1
ATOM 1281 N N . LYS A 1 169 ? 60.552 62.127 109.417 1.00 55.91 167 LYS A N 1
ATOM 1282 C CA . LYS A 1 169 ? 61.079 62.227 110.780 1.00 55.44 167 LYS A CA 1
ATOM 1283 C C . LYS A 1 169 ? 60.986 60.884 111.486 1.00 53.42 167 LYS A C 1
ATOM 1284 O O . LYS A 1 169 ? 61.966 60.408 112.059 1.00 52.89 167 LYS A O 1
ATOM 1290 N N . GLU A 1 170 ? 59.807 60.277 111.449 1.00 51.71 168 GLU A N 1
ATOM 1291 C CA . GLU A 1 170 ? 59.635 58.970 112.053 1.00 51.51 168 GLU A CA 1
ATOM 1292 C C . GLU A 1 170 ? 58.592 58.152 111.291 1.00 49.99 168 GLU A C 1
ATOM 1293 O O . GLU A 1 170 ? 57.492 58.632 111.003 1.00 48.56 168 GLU A O 1
ATOM 1299 N N . HIS A 1 171 ? 58.950 56.916 110.960 1.00 47.70 169 HIS A N 1
ATOM 1300 C CA . HIS A 1 171 ? 58.050 56.032 110.237 1.00 46.95 169 HIS A CA 1
ATOM 1301 C C . HIS A 1 171 ? 58.086 54.663 110.926 1.00 47.25 169 HIS A C 1
ATOM 1302 O O . HIS A 1 171 ? 58.969 53.836 110.673 1.00 47.58 169 HIS A O 1
ATOM 1309 N N . PRO A 1 172 ? 57.143 54.434 111.848 1.00 47.46 170 PRO A N 1
ATOM 1310 C CA . PRO A 1 172 ? 57.012 53.189 112.612 1.00 47.50 170 PRO A CA 1
ATOM 1311 C C . PRO A 1 172 ? 56.172 52.195 111.822 1.00 47.80 170 PRO A C 1
ATOM 1312 O O . PRO A 1 172 ? 55.102 52.540 111.325 1.00 49.69 170 PRO A O 1
ATOM 1316 N N . VAL A 1 173 ? 56.645 50.963 111.700 1.00 46.59 171 VAL A N 1
ATOM 1317 C CA . VAL A 1 173 ? 55.888 49.977 110.945 1.00 45.16 171 VAL A CA 1
ATOM 1318 C C . VAL A 1 173 ? 55.716 48.695 111.742 1.00 44.12 171 VAL A C 1
ATOM 1319 O O . VAL A 1 173 ? 56.626 48.255 112.424 1.00 43.98 171 VAL A O 1
ATOM 1323 N N . ILE A 1 174 ? 54.522 48.124 111.663 1.00 43.27 172 ILE A N 1
ATOM 1324 C CA . ILE A 1 174 ? 54.183 46.899 112.359 1.00 44.22 172 ILE A CA 1
ATOM 1325 C C . ILE A 1 174 ? 54.250 45.757 111.323 1.00 44.55 172 ILE A C 1
ATOM 1326 O O . ILE A 1 174 ? 54.942 44.753 111.509 1.00 44.79 172 ILE A O 1
ATOM 1331 N N . GLU A 1 175 ? 53.526 45.927 110.222 1.00 45.20 173 GLU A N 1
ATOM 1332 C CA . GLU A 1 175 ? 53.483 44.927 109.151 1.00 44.42 173 GLU A CA 1
ATOM 1333 C C . GLU A 1 175 ? 54.660 45.128 108.169 1.00 43.21 173 GLU A C 1
ATOM 1334 O O . GLU A 1 175 ? 54.514 45.690 107.085 1.00 40.72 173 GLU A O 1
ATOM 1340 N N . SER A 1 176 ? 55.836 44.662 108.570 1.00 43.79 174 SER A N 1
ATOM 1341 C CA . SER A 1 176 ? 57.026 44.798 107.750 1.00 42.18 174 SER A CA 1
ATOM 1342 C C . SER A 1 176 ? 57.225 43.670 106.736 1.00 42.85 174 SER A C 1
ATOM 1343 O O . SER A 1 176 ? 58.155 43.724 105.930 1.00 42.95 174 SER A O 1
ATOM 1346 N N . HIS A 1 177 ? 56.371 42.650 106.781 1.00 42.53 175 HIS A N 1
ATOM 1347 C CA . HIS A 1 177 ? 56.450 41.537 105.833 1.00 43.89 175 HIS A CA 1
ATOM 1348 C C . HIS A 1 177 ? 57.844 40.910 105.732 1.00 46.40 175 HIS A C 1
ATOM 1349 O O . HIS A 1 177 ? 58.427 40.852 104.651 1.00 45.98 175 HIS A O 1
ATOM 1356 N N . PRO A 1 178 ? 58.392 40.416 106.847 1.00 48.97 176 PRO A N 1
ATOM 1357 C CA . PRO A 1 178 ? 59.730 39.816 106.787 1.00 50.06 176 PRO A CA 1
ATOM 1358 C C . PRO A 1 178 ? 59.840 38.620 105.852 1.00 50.40 176 PRO A C 1
ATOM 1359 O O . PRO A 1 178 ? 58.973 37.757 105.842 1.00 50.82 176 PRO A O 1
ATOM 1363 N N . ASP A 1 179 ? 60.903 38.594 105.056 1.00 52.95 177 ASP A N 1
ATOM 1364 C CA . ASP A 1 179 ? 61.165 37.492 104.136 1.00 55.99 177 ASP A CA 1
ATOM 1365 C C . ASP A 1 179 ? 61.911 36.421 104.923 1.00 57.45 177 ASP A C 1
ATOM 1366 O O . ASP A 1 179 ? 62.814 36.733 105.700 1.00 56.57 177 ASP A O 1
ATOM 1371 N N . ASN A 1 180 ? 61.543 35.165 104.721 1.00 58.07 178 ASN A N 1
ATOM 1372 C CA . ASN A 1 180 ? 62.219 34.072 105.406 1.00 60.38 178 ASN A CA 1
ATOM 1373 C C . ASN A 1 180 ? 62.586 34.382 106.860 1.00 59.34 178 ASN A C 1
ATOM 1374 O O . ASN A 1 180 ? 63.759 34.562 107.190 1.00 59.31 178 ASN A O 1
ATOM 1379 N N . ALA A 1 181 ? 61.580 34.444 107.725 1.00 58.77 179 ALA A N 1
ATOM 1380 C CA . ALA A 1 181 ? 61.801 34.711 109.146 1.00 58.18 179 ALA A CA 1
ATOM 1381 C C . ALA A 1 181 ? 61.878 33.374 109.871 1.00 56.93 179 ALA A C 1
ATOM 1382 O O . ALA A 1 181 ? 61.324 32.390 109.400 1.00 57.31 179 ALA A O 1
ATOM 1384 N N . LEU A 1 182 ? 62.566 33.320 111.005 1.00 57.38 180 LEU A N 1
ATOM 1385 C CA . LEU A 1 182 ? 62.644 32.058 111.739 1.00 58.19 180 LEU A CA 1
ATOM 1386 C C . LEU A 1 182 ? 61.280 31.796 112.388 1.00 58.28 180 LEU A C 1
ATOM 1387 O O . LEU A 1 182 ? 60.618 32.722 112.886 1.00 55.82 180 LEU A O 1
ATOM 1392 N N . GLU A 1 183 ? 60.852 30.538 112.365 1.00 57.09 181 GLU A N 1
ATOM 1393 C CA . GLU A 1 183 ? 59.576 30.185 112.964 1.00 56.30 181 GLU A CA 1
ATOM 1394 C C . GLU A 1 183 ? 59.651 30.362 114.484 1.00 54.87 181 GLU A C 1
ATOM 1395 O O . GLU A 1 183 ? 60.723 30.266 115.083 1.00 54.78 181 GLU A O 1
ATOM 1401 N N . ASP A 1 184 ? 58.507 30.636 115.099 1.00 52.54 182 ASP A N 1
ATOM 1402 C CA . ASP A 1 184 ? 58.421 30.802 116.544 1.00 49.59 182 ASP A CA 1
ATOM 1403 C C . ASP A 1 184 ? 57.907 29.472 117.112 1.00 48.54 182 ASP A C 1
ATOM 1404 O O . ASP A 1 184 ? 56.835 29.419 117.696 1.00 48.58 182 ASP A O 1
ATOM 1409 N N . LEU A 1 185 ? 58.686 28.406 116.938 1.00 46.92 183 LEU A N 1
ATOM 1410 C CA . LEU A 1 185 ? 58.310 27.068 117.390 1.00 47.91 183 LEU A CA 1
ATOM 1411 C C . LEU A 1 185 ? 58.396 26.761 118.899 1.00 49.43 183 LEU A C 1
ATOM 1412 O O . LEU A 1 185 ? 57.851 25.757 119.361 1.00 49.21 183 LEU A O 1
ATOM 1417 N N . ARG A 1 186 ? 59.095 27.603 119.652 1.00 49.80 184 ARG A N 1
ATOM 1418 C CA . ARG A 1 186 ? 59.243 27.441 121.094 1.00 49.98 184 ARG A CA 1
ATOM 1419 C C . ARG A 1 186 ? 59.780 26.092 121.595 1.00 51.87 184 ARG A C 1
ATOM 1420 O O . ARG A 1 186 ? 59.480 25.687 122.719 1.00 52.40 184 ARG A O 1
ATOM 1428 N N . LEU A 1 187 ? 60.572 25.397 120.787 1.00 53.02 185 LEU A N 1
ATOM 1429 C CA . LEU A 1 187 ? 61.115 24.107 121.216 1.00 55.19 185 LEU A CA 1
ATOM 1430 C C . LEU A 1 187 ? 62.083 24.246 122.377 1.00 56.95 185 LEU A C 1
ATOM 1431 O O . LEU A 1 187 ? 62.227 23.326 123.175 1.00 58.29 185 LEU A O 1
ATOM 1436 N N . ASP A 1 188 ? 62.734 25.400 122.471 1.00 58.91 186 ASP A N 1
ATOM 1437 C CA . ASP A 1 188 ? 63.705 25.660 123.531 1.00 60.38 186 ASP A CA 1
ATOM 1438 C C . ASP A 1 188 ? 63.058 26.201 124.807 1.00 60.58 186 ASP A C 1
ATOM 1439 O O . ASP A 1 188 ? 63.584 26.022 125.904 1.00 60.79 186 ASP A O 1
ATOM 1444 N N . LYS A 1 189 ? 61.917 26.863 124.659 1.00 60.06 187 LYS A N 1
ATOM 1445 C CA . LYS A 1 189 ? 61.196 27.415 125.799 1.00 60.35 187 LYS A CA 1
ATOM 1446 C C . LYS A 1 189 ? 59.718 27.060 125.646 1.00 59.96 187 LYS A C 1
ATOM 1447 O O . LYS A 1 189 ? 58.860 27.935 125.521 1.00 58.98 187 LYS A O 1
ATOM 1453 N N . PRO A 1 190 ? 59.406 25.758 125.674 1.00 60.13 188 PRO A N 1
ATOM 1454 C CA . PRO A 1 190 ? 58.033 25.268 125.532 1.00 60.59 188 PRO A CA 1
ATOM 1455 C C . PRO A 1 190 ? 57.077 25.866 126.549 1.00 61.22 188 PRO A C 1
ATOM 1456 O O . PRO A 1 190 ? 57.480 26.244 127.649 1.00 62.97 188 PRO A O 1
ATOM 1460 N N . PHE A 1 191 ? 55.813 25.976 126.162 1.00 61.50 189 PHE A N 1
ATOM 1461 C CA . PHE A 1 191 ? 54.793 26.470 127.065 1.00 62.02 189 PHE A CA 1
ATOM 1462 C C . PHE A 1 191 ? 54.068 25.213 127.549 1.00 61.76 189 PHE A C 1
ATOM 1463 O O . PHE A 1 191 ? 54.095 24.171 126.883 1.00 61.31 189 PHE A O 1
ATOM 1471 N N . PRO A 1 192 ? 53.431 25.282 128.726 1.00 61.36 190 PRO A N 1
ATOM 1472 C CA . PRO A 1 192 ? 52.726 24.117 129.267 1.00 60.54 190 PRO A CA 1
ATOM 1473 C C . PRO A 1 192 ? 51.942 23.306 128.232 1.00 59.79 190 PRO A C 1
ATOM 1474 O O . PRO A 1 192 ? 52.166 22.101 128.061 1.00 58.86 190 PRO A O 1
ATOM 1478 N N . GLU A 1 193 ? 51.032 23.976 127.534 1.00 58.21 191 GLU A N 1
ATOM 1479 C CA . GLU A 1 193 ? 50.206 23.316 126.541 1.00 57.33 191 GLU A CA 1
ATOM 1480 C C . GLU A 1 193 ? 51.042 22.592 125.493 1.00 56.49 191 GLU A C 1
ATOM 1481 O O . GLU A 1 193 ? 50.619 21.558 124.967 1.00 54.61 191 GLU A O 1
ATOM 1487 N N . LEU A 1 194 ? 52.232 23.124 125.206 1.00 56.44 192 LEU A N 1
ATOM 1488 C CA . LEU A 1 194 ? 53.120 22.521 124.215 1.00 56.38 192 LEU A CA 1
ATOM 1489 C C . LEU A 1 194 ? 53.810 21.280 124.762 1.00 56.50 192 LEU A C 1
ATOM 1490 O O . LEU A 1 194 ? 53.995 20.298 124.036 1.00 54.88 192 LEU A O 1
ATOM 1495 N N . ARG A 1 195 ? 54.210 21.319 126.032 1.00 57.62 193 ARG A N 1
ATOM 1496 C CA . ARG A 1 195 ? 54.824 20.139 126.624 1.00 57.91 193 ARG A CA 1
ATOM 1497 C C . ARG A 1 195 ? 53.730 19.094 126.662 1.00 57.17 193 ARG A C 1
ATOM 1498 O O . ARG A 1 195 ? 53.943 17.947 126.277 1.00 56.28 193 ARG A O 1
ATOM 1506 N N . GLU A 1 196 ? 52.547 19.507 127.114 1.00 57.77 194 GLU A N 1
ATOM 1507 C CA . GLU A 1 196 ? 51.404 18.604 127.184 1.00 59.21 194 GLU A CA 1
ATOM 1508 C C . GLU A 1 196 ? 51.208 17.903 125.846 1.00 58.75 194 GLU A C 1
ATOM 1509 O O . GLU A 1 196 ? 51.206 16.671 125.779 1.00 57.35 194 GLU A O 1
ATOM 1515 N N . HIS A 1 197 ? 51.060 18.688 124.776 1.00 58.48 195 HIS A N 1
ATOM 1516 C CA . HIS A 1 197 ? 50.847 18.111 123.457 1.00 58.00 195 HIS A CA 1
ATOM 1517 C C . HIS A 1 197 ? 51.951 17.124 123.072 1.00 58.95 195 HIS A C 1
ATOM 1518 O O . HIS A 1 197 ? 51.668 16.055 122.524 1.00 58.09 195 HIS A O 1
ATOM 1525 N N . PHE A 1 198 ? 53.204 17.473 123.350 1.00 60.29 196 PHE A N 1
ATOM 1526 C CA . PHE A 1 198 ? 54.311 16.575 123.017 1.00 63.05 196 PHE A CA 1
ATOM 1527 C C . PHE A 1 198 ? 54.240 15.315 123.877 1.00 65.44 196 PHE A C 1
ATOM 1528 O O . PHE A 1 198 ? 54.306 14.200 123.357 1.00 66.73 196 PHE A O 1
ATOM 1536 N N . GLN A 1 199 ? 54.089 15.491 125.189 1.00 68.36 197 GLN A N 1
ATOM 1537 C CA . GLN A 1 199 ? 54.004 14.358 126.112 1.00 70.71 197 GLN A CA 1
ATOM 1538 C C . GLN A 1 199 ? 52.947 13.360 125.655 1.00 71.02 197 GLN A C 1
ATOM 1539 O O . GLN A 1 199 ? 53.081 12.155 125.873 1.00 71.21 197 GLN A O 1
ATOM 1545 N N . SER A 1 200 ? 51.907 13.868 125.004 1.00 71.50 198 SER A N 1
ATOM 1546 C CA . SER A 1 200 ? 50.821 13.030 124.512 1.00 72.28 198 SER A CA 1
ATOM 1547 C C . SER A 1 200 ? 51.299 11.985 123.509 1.00 72.71 198 SER A C 1
ATOM 1548 O O . SER A 1 200 ? 50.524 11.135 123.082 1.00 73.33 198 SER A O 1
ATOM 1551 N N . TYR A 1 201 ? 52.568 12.055 123.125 1.00 73.27 199 TYR A N 1
ATOM 1552 C CA . TYR A 1 201 ? 53.129 11.094 122.179 1.00 74.61 199 TYR A CA 1
ATOM 1553 C C . TYR A 1 201 ? 54.099 10.116 122.844 1.00 78.49 199 TYR A C 1
ATOM 1554 O O . TYR A 1 201 ? 54.384 10.199 124.044 1.00 79.21 199 TYR A O 1
ATOM 1563 N N . ASP A 1 202 ? 54.605 9.202 122.020 1.00 82.50 200 ASP A N 1
ATOM 1564 C CA . ASP A 1 202 ? 55.574 8.173 122.410 1.00 86.13 200 ASP A CA 1
ATOM 1565 C C . ASP A 1 202 ? 55.857 7.297 121.188 1.00 86.61 200 ASP A C 1
ATOM 1566 O O . ASP A 1 202 ? 55.166 6.301 120.956 1.00 88.08 200 ASP A O 1
ATOM 1571 N N . ASP A 1 210 ? 50.794 5.505 111.780 1.00 106.74 208 ASP A N 1
ATOM 1572 C CA . ASP A 1 210 ? 50.780 6.785 112.477 1.00 106.56 208 ASP A CA 1
ATOM 1573 C C . ASP A 1 210 ? 52.190 7.333 112.591 1.00 105.54 208 ASP A C 1
ATOM 1574 O O . ASP A 1 210 ? 52.464 8.455 112.173 1.00 105.30 208 ASP A O 1
ATOM 1579 N N . HIS A 1 211 ? 53.076 6.521 113.167 1.00 104.19 209 HIS A N 1
ATOM 1580 C CA . HIS A 1 211 ? 54.462 6.913 113.367 1.00 101.86 209 HIS A CA 1
ATOM 1581 C C . HIS A 1 211 ? 55.141 7.549 112.170 1.00 100.42 209 HIS A C 1
ATOM 1582 O O . HIS A 1 211 ? 55.956 8.459 112.332 1.00 100.34 209 HIS A O 1
ATOM 1583 N N . SER A 1 212 ? 54.821 7.067 110.972 1.00 98.47 210 SER A N 1
ATOM 1584 C CA . SER A 1 212 ? 55.412 7.604 109.752 1.00 95.59 210 SER A CA 1
ATOM 1585 C C . SER A 1 212 ? 54.728 8.904 109.334 1.00 92.53 210 SER A C 1
ATOM 1586 O O . SER A 1 212 ? 55.174 9.574 108.401 1.00 93.08 210 SER A O 1
ATOM 1589 N N . HIS A 1 213 ? 53.648 9.262 110.025 1.00 88.01 211 HIS A N 1
ATOM 1590 C CA . HIS A 1 213 ? 52.917 10.479 109.702 1.00 82.00 211 HIS A CA 1
ATOM 1591 C C . HIS A 1 213 ? 52.744 11.423 110.885 1.00 77.56 211 HIS A C 1
ATOM 1592 O O . HIS A 1 213 ? 51.647 11.901 111.161 1.00 77.24 211 HIS A O 1
ATOM 1599 N N . THR A 1 214 ? 53.843 11.688 111.579 1.00 72.63 212 THR A N 1
ATOM 1600 C CA . THR A 1 214 ? 53.833 12.600 112.713 1.00 68.64 212 THR A CA 1
ATOM 1601 C C . THR A 1 214 ? 54.582 13.877 112.331 1.00 66.98 212 THR A C 1
ATOM 1602 O O . THR A 1 214 ? 55.586 13.836 111.616 1.00 67.51 212 THR A O 1
ATOM 1606 N N . PRO A 1 215 ? 54.086 15.035 112.785 1.00 64.46 213 PRO A N 1
ATOM 1607 C CA . PRO A 1 215 ? 54.733 16.314 112.478 1.00 61.61 213 PRO A CA 1
ATOM 1608 C C . PRO A 1 215 ? 56.184 16.266 112.924 1.00 59.55 213 PRO A C 1
ATOM 1609 O O . PRO A 1 215 ? 56.466 15.851 114.052 1.00 58.12 213 PRO A O 1
ATOM 1613 N N . TRP A 1 216 ? 57.104 16.688 112.055 1.00 58.13 214 TRP A N 1
ATOM 1614 C CA . TRP A 1 216 ? 58.511 16.657 112.425 1.00 54.30 214 TRP A CA 1
ATOM 1615 C C . TRP A 1 216 ? 58.758 17.388 113.727 1.00 53.42 214 TRP A C 1
ATOM 1616 O O . TRP A 1 216 ? 59.600 16.977 114.508 1.00 53.50 214 TRP A O 1
ATOM 1627 N N . ILE A 1 217 ? 58.010 18.452 113.978 1.00 53.41 215 ILE A N 1
ATOM 1628 C CA . ILE A 1 217 ? 58.183 19.193 115.219 1.00 55.55 215 ILE A CA 1
ATOM 1629 C C . ILE A 1 217 ? 58.095 18.246 116.429 1.00 56.63 215 ILE A C 1
ATOM 1630 O O . ILE A 1 217 ? 58.784 18.445 117.431 1.00 56.39 215 ILE A O 1
ATOM 1635 N N . VAL A 1 218 ? 57.258 17.215 116.331 1.00 56.27 216 VAL A N 1
ATOM 1636 C CA . VAL A 1 218 ? 57.092 16.272 117.430 1.00 57.48 216 VAL A CA 1
ATOM 1637 C C . VAL A 1 218 ? 58.242 15.281 117.497 1.00 57.73 216 VAL A C 1
ATOM 1638 O O . VAL A 1 218 ? 58.641 14.863 118.584 1.00 56.06 216 VAL A O 1
ATOM 1642 N N . ILE A 1 219 ? 58.766 14.902 116.334 1.00 58.64 217 ILE A N 1
ATOM 1643 C CA . ILE A 1 219 ? 59.886 13.975 116.289 1.00 58.75 217 ILE A CA 1
ATOM 1644 C C . ILE A 1 219 ? 61.104 14.675 116.917 1.00 58.53 217 ILE A C 1
ATOM 1645 O O . ILE A 1 219 ? 61.887 14.060 117.632 1.00 60.30 217 ILE A O 1
ATOM 1650 N N . ILE A 1 220 ? 61.256 15.969 116.661 1.00 58.49 218 ILE A N 1
ATOM 1651 C CA . ILE A 1 220 ? 62.367 16.722 117.238 1.00 58.69 218 ILE A CA 1
ATOM 1652 C C . ILE A 1 220 ? 62.193 16.833 118.758 1.00 59.35 218 ILE A C 1
ATOM 1653 O O . ILE A 1 220 ? 63.077 16.441 119.513 1.00 60.87 218 ILE A O 1
ATOM 1658 N N . ALA A 1 221 ? 61.058 17.357 119.210 1.00 59.74 219 ALA A N 1
ATOM 1659 C CA . ALA A 1 221 ? 60.803 17.485 120.647 1.00 60.77 219 ALA A CA 1
ATOM 1660 C C . ALA A 1 221 ? 61.063 16.156 121.367 1.00 62.00 219 ALA A C 1
ATOM 1661 O O . ALA A 1 221 ? 61.554 16.131 122.497 1.00 60.34 219 ALA A O 1
ATOM 1663 N N . LYS A 1 222 ? 60.726 15.053 120.704 1.00 64.02 220 LYS A N 1
ATOM 1664 C CA . LYS A 1 222 ? 60.938 13.748 121.292 1.00 66.59 220 LYS A CA 1
ATOM 1665 C C . LYS A 1 222 ? 62.399 13.579 121.666 1.00 69.30 220 LYS A C 1
ATOM 1666 O O . LYS A 1 222 ? 62.725 13.301 122.824 1.00 69.03 220 LYS A O 1
ATOM 1667 N N . TYR A 1 223 ? 63.284 13.754 120.686 1.00 69.92 221 TYR A N 1
ATOM 1668 C CA . TYR A 1 223 ? 64.716 13.618 120.918 1.00 71.01 221 TYR A CA 1
ATOM 1669 C C . TYR A 1 223 ? 65.323 14.793 121.675 1.00 71.67 221 TYR A C 1
ATOM 1670 O O . TYR A 1 223 ? 66.391 14.668 122.269 1.00 72.16 221 TYR A O 1
ATOM 1679 N N . LEU A 1 224 ? 64.640 15.930 121.666 1.00 72.85 222 LEU A N 1
ATOM 1680 C CA . LEU A 1 224 ? 65.136 17.098 122.377 1.00 74.75 222 LEU A CA 1
ATOM 1681 C C . LEU A 1 224 ? 65.052 16.838 123.875 1.00 76.28 222 LEU A C 1
ATOM 1682 O O . LEU A 1 224 ? 65.946 17.217 124.629 1.00 75.70 222 LEU A O 1
ATOM 1687 N N . ALA A 1 225 ? 63.973 16.187 124.303 1.00 78.42 223 ALA A N 1
ATOM 1688 C CA . ALA A 1 225 ? 63.786 15.878 125.717 1.00 81.16 223 ALA A CA 1
ATOM 1689 C C . ALA A 1 225 ? 64.801 14.822 126.123 1.00 83.91 223 ALA A C 1
ATOM 1690 O O . ALA A 1 225 ? 65.294 14.816 127.255 1.00 84.14 223 ALA A O 1
ATOM 1692 N N . GLN A 1 226 ? 65.106 13.931 125.184 1.00 86.75 224 GLN A N 1
ATOM 1693 C CA . GLN A 1 226 ? 66.066 12.857 125.408 1.00 89.34 224 GLN A CA 1
ATOM 1694 C C . GLN A 1 226 ? 67.476 13.427 125.507 1.00 90.20 224 GLN A C 1
ATOM 1695 O O . GLN A 1 226 ? 68.180 13.205 126.492 1.00 90.08 224 GLN A O 1
ATOM 1701 N N . TRP A 1 227 ? 67.881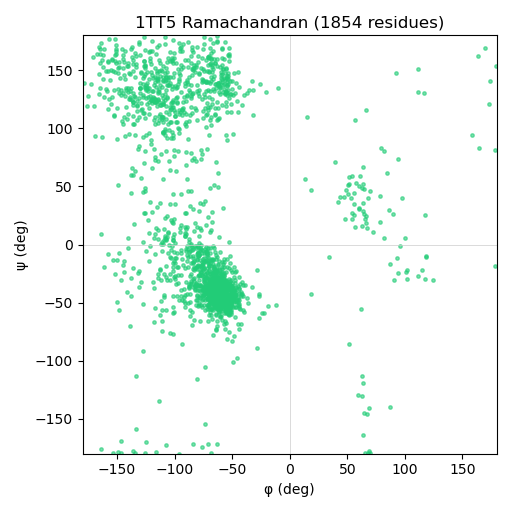 14.161 124.477 1.00 91.63 225 TRP A N 1
ATOM 1702 C CA . TRP A 1 227 ? 69.201 14.770 124.449 1.00 93.19 225 TRP A CA 1
ATOM 1703 C C . TRP A 1 227 ? 69.393 15.652 125.674 1.00 94.10 225 TRP A C 1
ATOM 1704 O O . TRP A 1 227 ? 70.358 15.495 126.416 1.00 93.93 225 TRP A O 1
ATOM 1715 N N . TYR A 1 228 ? 68.461 16.573 125.886 1.00 96.11 226 TYR A N 1
ATOM 1716 C CA . TYR A 1 228 ? 68.529 17.491 127.016 1.00 98.87 226 TYR A CA 1
ATOM 1717 C C . TYR A 1 228 ? 68.592 16.777 128.368 1.00 100.53 226 TYR A C 1
ATOM 1718 O O . TYR A 1 228 ? 68.945 17.384 129.378 1.00 101.39 226 TYR A O 1
ATOM 1727 N N . SER A 1 229 ? 68.267 15.490 128.394 1.00 102.18 227 SER A N 1
ATOM 1728 C CA . SER A 1 229 ? 68.299 14.742 129.647 1.00 103.90 227 SER A CA 1
ATOM 1729 C C . SER A 1 229 ? 69.660 14.104 129.923 1.00 105.80 227 SER A C 1
ATOM 1730 O O . SER A 1 229 ? 69.897 13.589 131.014 1.00 106.20 227 SER A O 1
ATOM 1733 N N . GLU A 1 230 ? 70.556 14.142 128.941 1.00 107.92 228 GLU A N 1
ATOM 1734 C CA . GLU A 1 230 ? 71.879 13.556 129.116 1.00 109.73 228 GLU A CA 1
ATOM 1735 C C . GLU A 1 230 ? 72.950 14.626 129.346 1.00 110.93 228 GLU A C 1
ATOM 1736 O O . GLU A 1 230 ? 73.384 14.830 130.480 1.00 111.53 228 GLU A O 1
ATOM 1742 N N . THR A 1 231 ? 73.360 15.329 128.296 1.00 112.21 229 THR A N 1
ATOM 1743 C CA . THR A 1 231 ? 74.380 16.365 128.436 1.00 113.88 229 THR A CA 1
ATOM 1744 C C . THR A 1 231 ? 73.782 17.627 129.038 1.00 114.16 229 THR A C 1
ATOM 1745 O O . THR A 1 231 ? 74.496 18.478 129.572 1.00 114.51 229 THR A O 1
ATOM 1749 N N . ASN A 1 232 ? 72.462 17.734 128.945 1.00 114.59 230 ASN A N 1
ATOM 1750 C CA . ASN A 1 232 ? 71.727 18.884 129.458 1.00 114.28 230 ASN A CA 1
ATOM 1751 C C . ASN A 1 232 ? 72.054 20.155 128.671 1.00 114.08 230 ASN A C 1
ATOM 1752 O O . ASN A 1 232 ? 71.744 21.260 129.110 1.00 113.70 230 ASN A O 1
ATOM 1757 N N . GLY A 1 233 ? 72.680 19.993 127.507 1.00 113.97 231 GLY A N 1
ATOM 1758 C CA . GLY A 1 233 ? 73.020 21.138 126.683 1.00 114.44 231 GLY A CA 1
ATOM 1759 C C . GLY A 1 233 ? 71.854 21.361 125.738 1.00 115.26 231 GLY A C 1
ATOM 1760 O O . GLY A 1 233 ? 71.314 20.394 125.182 1.00 115.26 231 GLY A O 1
ATOM 1761 N N . ARG A 1 234 ? 71.487 22.623 125.511 1.00 116.02 232 ARG A N 1
ATOM 1762 C CA . ARG A 1 234 ? 70.340 22.897 124.650 1.00 116.88 232 ARG A CA 1
ATOM 1763 C C . ARG A 1 234 ? 70.675 23.039 123.146 1.00 117.25 232 ARG A C 1
ATOM 1764 O O . ARG A 1 234 ? 69.855 23.480 122.360 1.00 117.15 232 ARG A O 1
ATOM 1772 N N . ILE A 1 235 ? 71.869 22.608 122.758 1.00 117.39 233 ILE A N 1
ATOM 1773 C CA . ILE A 1 235 ? 72.366 22.555 121.352 1.00 117.67 233 ILE A CA 1
ATOM 1774 C C . ILE A 1 235 ? 72.679 23.645 120.280 1.00 118.81 233 ILE A C 1
ATOM 1775 O O . ILE A 1 235 ? 72.297 23.528 119.127 1.00 118.64 233 ILE A O 1
ATOM 1780 N N . PRO A 1 236 ? 73.422 24.713 120.616 1.00 120.15 234 PRO A N 1
ATOM 1781 C CA . PRO A 1 236 ? 73.763 25.722 119.585 1.00 120.52 234 PRO A CA 1
ATOM 1782 C C . PRO A 1 236 ? 74.811 25.255 118.535 1.00 120.56 234 PRO A C 1
ATOM 1783 O O . PRO A 1 236 ? 74.895 25.811 117.442 1.00 120.46 234 PRO A O 1
ATOM 1787 N N . LYS A 1 237 ? 75.595 24.231 118.847 1.00 120.59 235 LYS A N 1
ATOM 1788 C CA . LYS A 1 237 ? 76.578 23.760 117.889 1.00 120.66 235 LYS A CA 1
ATOM 1789 C C . LYS A 1 237 ? 75.875 23.129 116.731 1.00 121.15 235 LYS A C 1
ATOM 1790 O O . LYS A 1 237 ? 75.371 22.015 116.858 1.00 121.66 235 LYS A O 1
ATOM 1796 N N . THR A 1 238 ? 75.809 23.880 115.630 1.00 121.89 236 THR A N 1
ATOM 1797 C CA . THR A 1 238 ? 75.184 23.393 114.418 1.00 122.43 236 THR A CA 1
ATOM 1798 C C . THR A 1 238 ? 75.682 21.988 114.163 1.00 122.15 236 THR A C 1
ATOM 1799 O O . THR A 1 238 ? 75.238 20.990 114.749 1.00 123.70 236 THR A O 1
ATOM 1800 N N . TYR A 1 239 ? 76.672 21.904 113.301 1.00 120.30 237 TYR A N 1
ATOM 1801 C CA . TYR A 1 239 ? 77.224 20.615 112.999 1.00 118.07 237 TYR A CA 1
ATOM 1802 C C . TYR A 1 239 ? 77.565 19.823 114.193 1.00 115.87 237 TYR A C 1
ATOM 1803 O O . TYR A 1 239 ? 77.706 18.604 114.153 1.00 116.00 237 TYR A O 1
ATOM 1812 N N . LYS A 1 240 ? 77.795 20.508 115.282 1.00 113.40 238 LYS A N 1
ATOM 1813 C CA . LYS A 1 240 ? 78.254 19.689 116.346 1.00 111.06 238 LYS A CA 1
ATOM 1814 C C . LYS A 1 240 ? 77.380 19.019 117.360 1.00 109.59 238 LYS A C 1
ATOM 1815 O O . LYS A 1 240 ? 77.604 17.880 117.715 1.00 109.27 238 LYS A O 1
ATOM 1821 N N . GLU A 1 241 ? 76.396 19.723 117.861 1.00 107.59 239 GLU A N 1
ATOM 1822 C CA . GLU A 1 241 ? 75.545 19.111 118.807 1.00 105.10 239 GLU A CA 1
ATOM 1823 C C . GLU A 1 241 ? 74.384 19.007 117.875 1.00 102.93 239 GLU A C 1
ATOM 1824 O O . GLU A 1 241 ? 73.509 18.209 118.124 1.00 103.41 239 GLU A O 1
ATOM 1830 N N . LYS A 1 242 ? 74.370 19.779 116.782 1.00 100.02 240 LYS A N 1
ATOM 1831 C CA . LYS A 1 242 ? 73.227 19.681 115.856 1.00 96.66 240 LYS A CA 1
ATOM 1832 C C . LYS A 1 242 ? 73.420 18.568 114.833 1.00 95.66 240 LYS A C 1
ATOM 1833 O O . LYS A 1 242 ? 72.432 18.074 114.324 1.00 95.68 240 LYS A O 1
ATOM 1839 N N . GLU A 1 243 ? 74.651 18.166 114.507 1.00 94.26 241 GLU A N 1
ATOM 1840 C CA . GLU A 1 243 ? 74.810 17.070 113.544 1.00 93.91 241 GLU A CA 1
ATOM 1841 C C . GLU A 1 243 ? 74.645 15.718 114.242 1.00 93.49 241 GLU A C 1
ATOM 1842 O O . GLU A 1 243 ? 74.121 14.769 113.653 1.00 92.32 241 GLU A O 1
ATOM 1848 N N . ASP A 1 244 ? 75.100 15.629 115.491 1.00 93.63 242 ASP A N 1
ATOM 1849 C CA . ASP A 1 244 ? 74.953 14.394 116.257 1.00 93.54 242 ASP A CA 1
ATOM 1850 C C . ASP A 1 244 ? 73.466 14.239 116.518 1.00 93.45 242 ASP A C 1
ATOM 1851 O O . ASP A 1 244 ? 72.933 13.132 116.512 1.00 94.00 242 ASP A O 1
ATOM 1856 N N . PHE A 1 245 ? 72.802 15.367 116.746 1.00 93.23 243 PHE A N 1
ATOM 1857 C CA . PHE A 1 245 ? 71.369 15.367 116.984 1.00 93.02 243 PHE A CA 1
ATOM 1858 C C . PHE A 1 245 ? 70.689 14.813 115.732 1.00 92.28 243 PHE A C 1
ATOM 1859 O O . PHE A 1 245 ? 69.767 14.010 115.824 1.00 91.34 243 PHE A O 1
ATOM 1867 N N . ARG A 1 246 ? 71.160 15.236 114.562 1.00 92.21 244 ARG A N 1
ATOM 1868 C CA . ARG A 1 246 ? 70.597 14.759 113.304 1.00 92.80 244 ARG A CA 1
ATOM 1869 C C . ARG A 1 246 ? 70.779 13.248 113.208 1.00 93.70 244 ARG A C 1
ATOM 1870 O O . ARG A 1 246 ? 69.874 12.528 112.786 1.00 94.04 244 ARG A O 1
ATOM 1878 N N . ASP A 1 247 ? 71.961 12.777 113.594 1.00 95.28 245 ASP A N 1
ATOM 1879 C CA . ASP A 1 247 ? 72.271 11.352 113.554 1.00 95.98 245 ASP A CA 1
ATOM 1880 C C . ASP A 1 247 ? 71.392 10.585 114.535 1.00 95.62 245 ASP A C 1
ATOM 1881 O O . ASP A 1 247 ? 70.832 9.546 114.195 1.00 94.50 245 ASP A O 1
ATOM 1886 N N . LEU A 1 248 ? 71.275 11.109 115.752 1.00 96.29 246 LEU A N 1
ATOM 1887 C CA . LEU A 1 248 ? 70.464 10.489 116.794 1.00 97.37 246 LEU A CA 1
ATOM 1888 C C . LEU A 1 248 ? 69.036 10.278 116.303 1.00 98.69 246 LEU A C 1
ATOM 1889 O O . LEU A 1 248 ? 68.449 9.213 116.492 1.00 98.87 246 LEU A O 1
ATOM 1894 N N . ILE A 1 249 ? 68.488 11.304 115.665 1.00 99.85 247 ILE A N 1
ATOM 1895 C CA . ILE A 1 249 ? 67.132 11.247 115.140 1.00 100.76 247 ILE A CA 1
ATOM 1896 C C . ILE A 1 249 ? 67.010 10.201 114.025 1.00 101.57 247 ILE A C 1
ATOM 1897 O O . ILE A 1 249 ? 66.033 9.453 113.974 1.00 101.88 247 ILE A O 1
ATOM 1902 N N . ARG A 1 250 ? 67.999 10.148 113.136 1.00 102.44 248 ARG A N 1
ATOM 1903 C CA . ARG A 1 250 ? 67.985 9.189 112.032 1.00 103.60 248 ARG A CA 1
ATOM 1904 C C . ARG A 1 250 ? 67.986 7.741 112.528 1.00 104.89 248 ARG A C 1
ATOM 1905 O O . ARG A 1 250 ? 67.416 6.856 111.887 1.00 104.58 248 ARG A O 1
ATOM 1913 N N . GLN A 1 251 ? 68.639 7.509 113.665 1.00 106.67 249 GLN A N 1
ATOM 1914 C CA . GLN A 1 251 ? 68.728 6.175 114.257 1.00 108.45 249 GLN A CA 1
ATOM 1915 C C . GLN A 1 251 ? 67.367 5.553 114.552 1.00 109.76 249 GLN A C 1
ATOM 1916 O O . GLN A 1 251 ? 67.122 4.391 114.239 1.00 110.03 249 GLN A O 1
ATOM 1922 N N . GLY A 1 252 ? 66.485 6.336 115.156 1.00 111.12 250 GLY A N 1
ATOM 1923 C CA . GLY A 1 252 ? 65.173 5.836 115.518 1.00 113.60 250 GLY A CA 1
ATOM 1924 C C . GLY A 1 252 ? 64.226 5.338 114.443 1.00 115.25 250 GLY A C 1
ATOM 1925 O O . GLY A 1 252 ? 63.076 5.023 114.747 1.00 115.72 250 GLY A O 1
ATOM 1926 N N . ILE A 1 253 ? 64.680 5.254 113.201 1.00 116.28 251 ILE A N 1
ATOM 1927 C CA . ILE A 1 253 ? 63.809 4.792 112.148 1.00 117.77 251 ILE A CA 1
ATOM 1928 C C . ILE A 1 253 ? 63.668 3.272 112.163 1.00 119.25 251 ILE A C 1
ATOM 1929 O O . ILE A 1 253 ? 62.559 2.816 112.097 1.00 120.21 251 ILE A O 1
ATOM 1934 N N . LEU A 1 254 ? 64.738 2.485 112.314 1.00 120.41 252 LEU A N 1
ATOM 1935 C CA . LEU A 1 254 ? 64.593 1.012 112.279 1.00 121.67 252 LEU A CA 1
ATOM 1936 C C . LEU A 1 254 ? 64.227 0.596 110.841 1.00 122.87 252 LEU A C 1
ATOM 1937 O O . LEU A 1 254 ? 64.764 1.135 109.858 1.00 123.56 252 LEU A O 1
ATOM 1942 N N . LYS A 1 255 ? 63.330 -0.383 110.711 1.00 123.69 253 LYS A N 1
ATOM 1943 C CA . LYS A 1 255 ? 62.904 -0.837 109.384 1.00 124.92 253 LYS A CA 1
ATOM 1944 C C . LYS A 1 255 ? 61.884 0.035 108.684 1.00 126.08 253 LYS A C 1
ATOM 1945 O O . LYS A 1 255 ? 61.355 -0.291 107.654 1.00 126.22 253 LYS A O 1
ATOM 1946 N N . PRO A 1 256 ? 61.579 1.195 109.246 1.00 126.86 259 PRO A N 1
ATOM 1947 C CA . PRO A 1 256 ? 60.662 2.178 108.720 1.00 127.58 259 PRO A CA 1
ATOM 1948 C C . PRO A 1 256 ? 60.775 2.751 107.358 1.00 128.22 259 PRO A C 1
ATOM 1949 O O . PRO A 1 256 ? 61.738 3.470 107.030 1.00 128.74 259 PRO A O 1
ATOM 1953 N N . GLU A 1 257 ? 59.829 2.487 106.497 1.00 128.49 260 GLU A N 1
ATOM 1954 C CA . GLU A 1 257 ? 60.015 3.246 105.327 1.00 128.79 260 GLU A CA 1
ATOM 1955 C C . GLU A 1 257 ? 59.361 4.535 105.897 1.00 128.00 260 GLU A C 1
ATOM 1956 O O . GLU A 1 257 ? 58.220 4.873 105.594 1.00 127.76 260 GLU A O 1
ATOM 1962 N N . ASP A 1 258 ? 60.126 5.156 106.828 1.00 127.02 261 ASP A N 1
ATOM 1963 C CA . ASP A 1 258 ? 59.817 6.407 107.575 1.00 125.47 261 ASP A CA 1
ATOM 1964 C C . ASP A 1 258 ? 60.628 7.640 107.156 1.00 124.27 261 ASP A C 1
ATOM 1965 O O . ASP A 1 258 ? 60.176 8.764 107.348 1.00 124.25 261 ASP A O 1
ATOM 1970 N N . GLU A 1 259 ? 61.842 7.433 106.656 0.00 123.00 262 GLU A N 1
ATOM 1971 C CA . GLU A 1 259 ? 62.676 8.546 106.239 0.00 121.24 262 GLU A CA 1
ATOM 1972 C C . GLU A 1 259 ? 61.914 9.815 105.907 0.00 119.92 262 GLU A C 1
ATOM 1973 O O . GLU A 1 259 ? 62.118 10.845 106.540 0.00 119.95 262 GLU A O 1
ATOM 1974 N N . GLU A 1 260 ? 61.009 9.744 104.938 1.00 118.50 263 GLU A N 1
ATOM 1975 C CA . GLU A 1 260 ? 60.263 10.930 104.542 1.00 116.80 263 GLU A CA 1
ATOM 1976 C C . GLU A 1 260 ? 59.766 11.727 105.739 1.00 114.77 263 GLU A C 1
ATOM 1977 O O . GLU A 1 260 ? 59.779 12.959 105.722 1.00 114.83 263 GLU A O 1
ATOM 1983 N N . ASN A 1 261 ? 59.339 11.017 106.778 1.00 112.23 264 ASN A N 1
ATOM 1984 C CA . ASN A 1 261 ? 58.841 11.648 107.993 1.00 109.64 264 ASN A CA 1
ATOM 1985 C C . ASN A 1 261 ? 60.018 12.134 108.834 1.00 107.11 264 ASN A C 1
ATOM 1986 O O . ASN A 1 261 ? 60.207 13.337 109.027 1.00 107.15 264 ASN A O 1
ATOM 1991 N N . PHE A 1 262 ? 60.805 11.183 109.327 1.00 103.70 265 PHE A N 1
ATOM 1992 C CA . PHE A 1 262 ? 61.977 11.483 110.138 1.00 99.66 265 PHE A CA 1
ATOM 1993 C C . PHE A 1 262 ? 62.975 12.372 109.395 1.00 97.07 265 PHE A C 1
ATOM 1994 O O . PHE A 1 262 ? 63.552 13.287 109.980 1.00 96.41 265 PHE A O 1
ATOM 2002 N N . GLU A 1 263 ? 63.173 12.103 108.108 1.00 94.07 266 GLU A N 1
ATOM 2003 C CA . GLU A 1 263 ? 64.093 12.891 107.293 1.00 92.11 266 GLU A CA 1
ATOM 2004 C C . GLU A 1 263 ? 63.704 14.355 107.309 1.00 90.63 266 GLU A C 1
ATOM 2005 O O . GLU A 1 263 ? 64.568 15.228 107.405 1.00 89.66 266 GLU A O 1
ATOM 2011 N N . GLU A 1 264 ? 62.407 14.630 107.201 1.00 89.60 267 GLU A N 1
ATOM 2012 C CA . GLU A 1 264 ? 61.961 16.012 107.223 1.00 88.47 267 GLU A CA 1
ATOM 2013 C C . GLU A 1 264 ? 62.232 16.582 108.609 1.00 86.72 267 GLU A C 1
ATOM 2014 O O . GLU A 1 264 ? 62.368 17.795 108.784 1.00 86.54 267 GLU A O 1
ATOM 2020 N N . ALA A 1 265 ? 62.313 15.701 109.596 1.00 84.14 268 ALA A N 1
ATOM 2021 C CA . ALA A 1 265 ? 62.617 16.137 110.944 1.00 83.03 268 ALA A CA 1
ATOM 2022 C C . ALA A 1 265 ? 64.103 16.474 110.931 1.00 82.62 268 ALA A C 1
ATOM 2023 O O . ALA A 1 265 ? 64.543 17.429 111.568 1.00 82.21 268 ALA A O 1
ATOM 2025 N N . ILE A 1 266 ? 64.863 15.687 110.175 1.00 82.73 269 ILE A N 1
ATOM 2026 C CA . ILE A 1 266 ? 66.308 15.867 110.063 1.00 82.60 269 ILE A CA 1
ATOM 2027 C C . ILE A 1 266 ? 66.666 17.217 109.434 1.00 81.55 269 ILE A C 1
ATOM 2028 O O . ILE A 1 266 ? 67.566 17.907 109.911 1.00 80.72 269 ILE A O 1
ATOM 2033 N N . LYS A 1 267 ? 65.942 17.598 108.385 1.00 81.04 270 LYS A N 1
ATOM 2034 C CA . LYS A 1 267 ? 66.187 18.861 107.689 1.00 81.43 270 LYS A CA 1
ATOM 2035 C C . LYS A 1 267 ? 65.971 20.124 108.525 1.00 80.86 270 LYS A C 1
ATOM 2036 O O . LYS A 1 267 ? 66.802 21.040 108.524 1.00 80.83 270 LYS A O 1
ATOM 2042 N N . ASN A 1 268 ? 64.853 20.172 109.238 1.00 79.50 271 ASN A N 1
ATOM 2043 C CA . ASN A 1 268 ? 64.523 21.336 110.041 1.00 78.97 271 ASN A CA 1
ATOM 2044 C C . ASN A 1 268 ? 65.294 21.468 111.344 1.00 79.76 271 ASN A C 1
ATOM 2045 O O . ASN A 1 268 ? 65.199 22.491 112.021 1.00 80.12 271 ASN A O 1
ATOM 2050 N N . VAL A 1 269 ? 66.067 20.447 111.689 1.00 80.52 272 VAL A N 1
ATOM 2051 C CA . VAL A 1 269 ? 66.833 20.480 112.928 1.00 82.45 272 VAL A CA 1
ATOM 2052 C C . VAL A 1 269 ? 67.767 21.687 112.999 1.00 83.64 272 VAL A C 1
ATOM 2053 O O . VAL A 1 269 ? 68.115 22.156 114.086 1.00 82.98 272 VAL A O 1
ATOM 2057 N N . ASN A 1 270 ? 68.167 22.185 111.833 1.00 85.39 273 ASN A N 1
ATOM 2058 C CA . ASN A 1 270 ? 69.076 23.323 111.755 1.00 86.41 273 ASN A CA 1
ATOM 2059 C C . ASN A 1 270 ? 68.345 24.656 111.892 1.00 86.53 273 ASN A C 1
ATOM 2060 O O . ASN A 1 270 ? 68.954 25.674 112.226 1.00 85.74 273 ASN A O 1
ATOM 2065 N N . THR A 1 271 ? 67.035 24.631 111.650 1.00 87.50 274 THR A N 1
ATOM 2066 C CA . THR A 1 271 ? 66.192 25.823 111.721 1.00 88.21 274 THR A CA 1
ATOM 2067 C C . THR A 1 271 ? 65.199 25.810 112.892 1.00 89.34 274 THR A C 1
ATOM 2068 O O . THR A 1 271 ? 64.491 26.800 113.108 1.00 90.67 274 THR A O 1
ATOM 2072 N N . ALA A 1 272 ? 65.119 24.711 113.640 1.00 88.91 275 ALA A N 1
ATOM 2073 C CA . ALA A 1 272 ? 64.154 24.669 114.730 1.00 88.61 275 ALA A CA 1
ATOM 2074 C C . ALA A 1 272 ? 64.704 24.592 116.148 1.00 89.43 275 ALA A C 1
ATOM 2075 O O . ALA A 1 272 ? 64.022 24.988 117.083 1.00 88.56 275 ALA A O 1
ATOM 2077 N N . LEU A 1 273 ? 65.913 24.070 116.317 1.00 91.72 276 LEU A N 1
ATOM 2078 C CA . LEU A 1 273 ? 66.483 24.045 117.644 1.00 93.10 276 LEU A CA 1
ATOM 2079 C C . LEU A 1 273 ? 66.621 25.506 117.942 1.00 93.96 276 LEU A C 1
ATOM 2080 O O . LEU A 1 273 ? 66.772 25.899 119.096 1.00 94.76 276 LEU A O 1
ATOM 2085 N N . ASN A 1 274 ? 66.659 26.290 116.857 1.00 93.62 277 ASN A N 1
ATOM 2086 C CA . ASN A 1 274 ? 66.755 27.736 116.939 1.00 93.11 277 ASN A CA 1
ATOM 2087 C C . ASN A 1 274 ? 66.177 28.156 118.259 1.00 91.41 277 ASN A C 1
ATOM 2088 O O . ASN A 1 274 ? 65.181 27.614 118.744 1.00 93.44 277 ASN A O 1
ATOM 2093 N N . THR A 1 275 ? 66.866 29.095 118.863 1.00 88.72 278 THR A N 1
ATOM 2094 C CA . THR A 1 275 ? 66.505 29.616 120.146 1.00 87.45 278 THR A CA 1
ATOM 2095 C C . THR A 1 275 ? 65.216 30.408 119.976 1.00 86.35 278 THR A C 1
ATOM 2096 O O . THR A 1 275 ? 64.701 30.532 118.871 1.00 87.28 278 THR A O 1
ATOM 2100 N N . THR A 1 276 ? 64.695 30.915 121.085 1.00 83.75 279 THR A N 1
ATOM 2101 C CA . THR A 1 276 ? 63.529 31.791 121.094 1.00 80.81 279 THR A CA 1
ATOM 2102 C C . THR A 1 276 ? 64.339 32.949 121.628 1.00 80.37 279 THR A C 1
ATOM 2103 O O . THR A 1 276 ? 65.311 32.722 122.353 1.00 81.42 279 THR A O 1
ATOM 2107 N N . GLN A 1 277 ? 63.979 34.177 121.293 1.00 79.27 280 GLN A N 1
ATOM 2108 C CA . GLN A 1 277 ? 64.791 35.290 121.773 1.00 77.35 280 GLN A CA 1
ATOM 2109 C C . GLN A 1 277 ? 64.337 36.609 121.181 1.00 74.12 280 GLN A C 1
ATOM 2110 O O . GLN A 1 277 ? 64.028 36.677 120.000 1.00 73.96 280 GLN A O 1
ATOM 2116 N N . ILE A 1 278 ? 64.333 37.666 121.987 1.00 70.61 281 ILE A N 1
ATOM 2117 C CA . ILE A 1 278 ? 63.911 38.970 121.500 1.00 68.35 281 ILE A CA 1
ATOM 2118 C C . ILE A 1 278 ? 64.881 39.540 120.479 1.00 67.32 281 ILE A C 1
ATOM 2119 O O . ILE A 1 278 ? 66.060 39.720 120.769 1.00 67.76 281 ILE A O 1
ATOM 2124 N N . PRO A 1 279 ? 64.392 39.821 119.258 1.00 65.44 282 PRO A N 1
ATOM 2125 C CA . PRO A 1 279 ? 65.237 40.378 118.200 1.00 64.35 282 PRO A CA 1
ATOM 2126 C C . PRO A 1 279 ? 65.842 41.707 118.641 1.00 64.23 282 PRO A C 1
ATOM 2127 O O . PRO A 1 279 ? 65.177 42.522 119.285 1.00 62.43 282 PRO A O 1
ATOM 2131 N N . SER A 1 280 ? 67.111 41.906 118.299 1.00 64.74 283 SER A N 1
ATOM 2132 C CA . SER A 1 280 ? 67.829 43.122 118.648 1.00 65.74 283 SER A CA 1
ATOM 2133 C C . SER A 1 280 ? 67.019 44.363 118.301 1.00 65.13 283 SER A C 1
ATOM 2134 O O . SER A 1 280 ? 66.903 45.292 119.102 1.00 64.19 283 SER A O 1
ATOM 2137 N N . SER A 1 281 ? 66.454 44.370 117.100 1.00 65.11 284 SER A N 1
ATOM 2138 C CA . SER A 1 281 ? 65.657 45.500 116.642 1.00 64.59 284 SER A CA 1
ATOM 2139 C C . SER A 1 281 ? 64.522 45.815 117.613 1.00 63.78 284 SER A C 1
ATOM 2140 O O . SER A 1 281 ? 64.161 46.980 117.807 1.00 63.00 284 SER A O 1
ATOM 2143 N N . ILE A 1 282 ? 63.973 44.768 118.227 1.00 62.97 285 ILE A N 1
ATOM 2144 C CA . ILE A 1 282 ? 62.875 44.932 119.173 1.00 63.11 285 ILE A CA 1
ATOM 2145 C C . ILE A 1 282 ? 63.378 45.511 120.495 1.00 63.46 285 ILE A C 1
ATOM 2146 O O . ILE A 1 282 ? 62.691 46.315 121.126 1.00 65.08 285 ILE A O 1
ATOM 2151 N N . GLU A 1 283 ? 64.572 45.116 120.925 1.00 63.51 286 GLU A N 1
ATOM 2152 C CA . GLU A 1 283 ? 65.112 45.660 122.168 1.00 64.01 286 GLU A CA 1
ATOM 2153 C C . GLU A 1 283 ? 65.114 47.183 122.076 1.00 62.62 286 GLU A C 1
ATOM 2154 O O . GLU A 1 283 ? 64.558 47.873 122.940 1.00 61.32 286 GLU A O 1
ATOM 2160 N N . ASP A 1 284 ? 65.727 47.690 121.009 1.00 61.01 287 ASP A N 1
ATOM 2161 C CA . ASP A 1 284 ? 65.835 49.124 120.782 1.00 60.44 287 ASP A CA 1
ATOM 2162 C C . ASP A 1 284 ? 64.492 49.822 120.733 1.00 59.84 287 ASP A C 1
ATOM 2163 O O . ASP A 1 284 ? 64.386 50.986 121.111 1.00 60.52 287 ASP A O 1
ATOM 2168 N N . ILE A 1 285 ? 63.463 49.128 120.266 1.00 58.86 288 ILE A N 1
ATOM 2169 C CA . ILE A 1 285 ? 62.148 49.749 120.225 1.00 59.84 288 ILE A CA 1
ATOM 2170 C C . ILE A 1 285 ? 61.685 49.887 121.688 1.00 59.44 288 ILE A C 1
ATOM 2171 O O . ILE A 1 285 ? 61.161 50.925 122.091 1.00 57.85 288 ILE A O 1
ATOM 2176 N N . PHE A 1 286 ? 61.895 48.825 122.469 1.00 59.75 289 PHE A N 1
ATOM 2177 C CA . PHE A 1 286 ? 61.534 48.782 123.887 1.00 59.39 289 PHE A CA 1
ATOM 2178 C C . PHE A 1 286 ? 62.305 49.821 124.693 1.00 61.30 289 PHE A C 1
ATOM 2179 O O . PHE A 1 286 ? 61.719 50.590 125.456 1.00 60.37 289 PHE A O 1
ATOM 2187 N N . ASN A 1 287 ? 63.624 49.832 124.522 1.00 62.54 290 ASN A N 1
ATOM 2188 C CA . ASN A 1 287 ? 64.480 50.767 125.240 1.00 63.82 290 ASN A CA 1
ATOM 2189 C C . ASN A 1 287 ? 64.573 52.129 124.569 1.00 64.63 290 ASN A C 1
ATOM 2190 O O . ASN A 1 287 ? 65.597 52.805 124.670 1.00 65.16 290 ASN A O 1
ATOM 2195 N N . ASP A 1 288 ? 63.513 52.537 123.882 1.00 64.31 291 ASP A N 1
ATOM 2196 C CA . ASP A 1 288 ? 63.531 53.832 123.217 1.00 64.52 291 ASP A CA 1
ATOM 2197 C C . ASP A 1 288 ? 62.715 54.860 123.979 1.00 65.26 291 ASP A C 1
ATOM 2198 O O . ASP A 1 288 ? 61.631 54.571 124.494 1.00 65.49 291 ASP A O 1
ATOM 2203 N N . ASP A 1 289 ? 63.253 56.067 124.044 1.00 65.76 292 ASP A N 1
ATOM 2204 C CA . ASP A 1 289 ? 62.608 57.162 124.746 1.00 67.30 292 ASP A CA 1
ATOM 2205 C C . ASP A 1 289 ? 61.095 57.265 124.561 1.00 67.44 292 ASP A C 1
ATOM 2206 O O . ASP A 1 289 ? 60.374 57.639 125.487 1.00 68.42 292 ASP A O 1
ATOM 2211 N N . ARG A 1 290 ? 60.612 56.929 123.371 1.00 67.64 293 ARG A N 1
ATOM 2212 C CA . ARG A 1 290 ? 59.187 57.028 123.089 1.00 67.40 293 ARG A CA 1
ATOM 2213 C C . ARG A 1 290 ? 58.387 55.850 123.624 1.00 67.25 293 ARG A C 1
ATOM 2214 O O . ARG A 1 290 ? 57.169 55.930 123.779 1.00 66.56 293 ARG A O 1
ATOM 2222 N N . CYS A 1 291 ? 59.077 54.758 123.921 1.00 68.34 294 CYS A N 1
ATOM 2223 C CA . CYS A 1 291 ? 58.417 53.580 124.465 1.00 69.90 294 CYS A CA 1
ATOM 2224 C C . CYS A 1 291 ? 58.357 53.716 125.988 1.00 72.16 294 CYS A C 1
ATOM 2225 O O . CYS A 1 291 ? 57.378 53.325 126.630 1.00 71.49 294 CYS A O 1
ATOM 2228 N N . ILE A 1 292 ? 59.413 54.292 126.553 1.00 74.21 295 ILE A N 1
ATOM 2229 C CA . ILE A 1 292 ? 59.514 54.485 127.993 1.00 76.06 295 ILE A CA 1
ATOM 2230 C C . ILE A 1 292 ? 58.688 55.652 128.522 1.00 77.05 295 ILE A C 1
ATOM 2231 O O . ILE A 1 292 ? 57.901 55.486 129.454 1.00 78.14 295 ILE A O 1
ATOM 2236 N N . ASN A 1 293 ? 58.856 56.828 127.933 1.00 77.45 296 ASN A N 1
ATOM 2237 C CA . ASN A 1 293 ? 58.116 57.993 128.392 1.00 78.59 296 ASN A CA 1
ATOM 2238 C C . ASN A 1 293 ? 56.862 58.268 127.565 1.00 79.09 296 ASN A C 1
ATOM 2239 O O . ASN A 1 293 ? 56.929 58.837 126.478 1.00 80.10 296 ASN A O 1
ATOM 2244 N N . ILE A 1 294 ? 55.715 57.855 128.090 1.00 78.79 297 ILE A N 1
ATOM 2245 C CA . ILE A 1 294 ? 54.443 58.059 127.409 1.00 79.75 297 ILE A CA 1
ATOM 2246 C C . ILE A 1 294 ? 53.895 59.456 127.720 1.00 80.48 297 ILE A C 1
ATOM 2247 O O . ILE A 1 294 ? 54.431 60.163 128.574 1.00 81.47 297 ILE A O 1
ATOM 2252 N N . THR A 1 295 ? 52.844 59.850 127.003 1.00 80.03 298 THR A N 1
ATOM 2253 C CA . THR A 1 295 ? 52.179 61.137 127.185 1.00 80.06 298 THR A CA 1
ATOM 2254 C C . THR A 1 295 ? 50.843 60.998 126.470 1.00 81.02 298 THR A C 1
ATOM 2255 O O . THR A 1 295 ? 50.521 59.925 125.970 1.00 81.65 298 THR A O 1
ATOM 2259 N N . LYS A 1 296 ? 50.070 62.077 126.410 1.00 82.43 299 LYS A N 1
ATOM 2260 C CA . LYS A 1 296 ? 48.776 62.039 125.728 1.00 83.42 299 LYS A CA 1
ATOM 2261 C C . LYS A 1 296 ? 49.011 62.039 124.226 1.00 82.54 299 LYS A C 1
ATOM 2262 O O . LYS A 1 296 ? 48.145 61.639 123.451 1.00 82.12 299 LYS A O 1
ATOM 2268 N N . GLN A 1 297 ? 50.190 62.501 123.826 1.00 82.02 300 GLN A N 1
ATOM 2269 C CA . GLN A 1 297 ? 50.546 62.577 122.415 1.00 81.08 300 GLN A CA 1
ATOM 2270 C C . GLN A 1 297 ? 51.134 61.291 121.854 1.00 79.27 300 GLN A C 1
ATOM 2271 O O . GLN A 1 297 ? 51.203 61.132 120.637 1.00 79.91 300 GLN A O 1
ATOM 2277 N N . THR A 1 298 ? 51.562 60.379 122.727 1.00 76.55 301 THR A N 1
ATOM 2278 C CA . THR A 1 298 ? 52.141 59.111 122.278 1.00 74.35 301 THR A CA 1
ATOM 2279 C C . THR A 1 298 ? 51.249 58.399 121.254 1.00 72.53 301 THR A C 1
ATOM 2280 O O . THR A 1 298 ? 50.139 57.961 121.572 1.00 72.76 301 THR A O 1
ATOM 2284 N N . PRO A 1 299 ? 51.733 58.281 120.005 1.00 70.21 302 PRO A N 1
ATOM 2285 C CA . PRO A 1 299 ? 51.018 57.633 118.901 1.00 68.53 302 PRO A CA 1
ATOM 2286 C C . PRO A 1 299 ? 50.680 56.181 119.229 1.00 66.86 302 PRO A C 1
ATOM 2287 O O . PRO A 1 299 ? 51.365 55.542 120.024 1.00 66.99 302 PRO A O 1
ATOM 2291 N N . SER A 1 300 ? 49.631 55.660 118.607 1.00 64.45 303 SER A N 1
ATOM 2292 C CA . SER A 1 300 ? 49.219 54.285 118.848 1.00 63.98 303 SER A CA 1
ATOM 2293 C C . SER A 1 300 ? 50.368 53.269 118.815 1.00 62.16 303 SER A C 1
ATOM 2294 O O . SER A 1 300 ? 50.414 52.352 119.633 1.00 61.79 303 SER A O 1
ATOM 2297 N N . PHE A 1 301 ? 51.293 53.437 117.875 1.00 59.94 304 PHE A N 1
ATOM 2298 C CA . PHE A 1 301 ? 52.418 52.516 117.732 1.00 57.38 304 PHE A CA 1
ATOM 2299 C C . PHE A 1 301 ? 53.215 52.262 119.009 1.00 57.95 304 PHE A C 1
ATOM 2300 O O . PHE A 1 301 ? 53.435 51.112 119.394 1.00 58.17 304 PHE A O 1
ATOM 2308 N N . TRP A 1 302 ? 53.670 53.328 119.658 1.00 58.63 305 TRP A N 1
ATOM 2309 C CA . TRP A 1 302 ? 54.463 53.165 120.872 1.00 58.36 305 TRP A CA 1
ATOM 2310 C C . TRP A 1 302 ? 53.665 52.609 122.055 1.00 59.24 305 TRP A C 1
ATOM 2311 O O . TRP A 1 302 ? 54.212 51.894 122.897 1.00 58.32 305 TRP A O 1
ATOM 2322 N N . ILE A 1 303 ? 52.376 52.928 122.111 1.00 60.11 306 ILE A N 1
ATOM 2323 C CA . ILE A 1 303 ? 51.525 52.414 123.172 1.00 62.87 306 ILE A CA 1
ATOM 2324 C C . ILE A 1 303 ? 51.578 50.895 123.038 1.00 64.17 306 ILE A C 1
ATOM 2325 O O . ILE A 1 303 ? 51.706 50.167 124.030 1.00 64.55 306 ILE A O 1
ATOM 2330 N N . LEU A 1 304 ? 51.480 50.439 121.789 1.00 63.68 307 LEU A N 1
ATOM 2331 C CA . LEU A 1 304 ? 51.511 49.018 121.450 1.00 62.53 307 LEU A CA 1
ATOM 2332 C C . LEU A 1 304 ? 52.903 48.465 121.680 1.00 61.81 307 LEU A C 1
ATOM 2333 O O . LEU A 1 304 ? 53.068 47.299 122.040 1.00 61.76 307 LEU A O 1
ATOM 2338 N N . ALA A 1 305 ? 53.908 49.301 121.458 1.00 61.25 308 ALA A N 1
ATOM 2339 C CA . ALA A 1 305 ? 55.278 48.875 121.676 1.00 62.05 308 ALA A CA 1
ATOM 2340 C C . ALA A 1 305 ? 55.402 48.603 123.173 1.00 63.30 308 ALA A C 1
ATOM 2341 O O . ALA A 1 305 ? 55.787 47.508 123.582 1.00 62.64 308 ALA A O 1
ATOM 2343 N N . ARG A 1 306 ? 55.040 49.601 123.982 1.00 64.59 309 ARG A N 1
ATOM 2344 C CA . ARG A 1 306 ? 55.104 49.491 125.437 1.00 65.02 309 ARG A CA 1
ATOM 2345 C C . ARG A 1 306 ? 54.349 48.289 125.985 1.00 64.20 309 ARG A C 1
ATOM 2346 O O . ARG A 1 306 ? 54.892 47.520 126.783 1.00 64.28 309 ARG A O 1
ATOM 2354 N N . ALA A 1 307 ? 53.093 48.144 125.573 1.00 62.68 310 ALA A N 1
ATOM 2355 C CA . ALA A 1 307 ? 52.278 47.033 126.030 1.00 61.97 310 ALA A CA 1
ATOM 2356 C C . ALA A 1 307 ? 53.071 45.767 125.825 1.00 63.16 310 ALA A C 1
ATOM 2357 O O . ALA A 1 307 ? 53.058 44.874 126.665 1.00 63.99 310 ALA A O 1
ATOM 2359 N N . LEU A 1 308 ? 53.780 45.702 124.704 1.00 65.18 311 LEU A N 1
ATOM 2360 C CA . LEU A 1 308 ? 54.590 44.534 124.391 1.00 65.89 311 LEU A CA 1
ATOM 2361 C C . LEU A 1 308 ? 55.756 44.393 125.354 1.00 65.36 311 LEU A C 1
ATOM 2362 O O . LEU A 1 308 ? 56.148 43.283 125.697 1.00 64.64 311 LEU A O 1
ATOM 2367 N N . LYS A 1 309 ? 56.308 45.520 125.790 1.00 66.10 312 LYS A N 1
ATOM 2368 C CA . LYS A 1 309 ? 57.423 45.487 126.725 1.00 66.72 312 LYS A CA 1
ATOM 2369 C C . LYS A 1 309 ? 56.888 44.937 128.044 1.00 68.11 312 LYS A C 1
ATOM 2370 O O . LYS A 1 309 ? 57.496 44.055 128.657 1.00 66.81 312 LYS A O 1
ATOM 2376 N N . GLU A 1 310 ? 55.737 45.457 128.467 1.00 69.02 313 GLU A N 1
ATOM 2377 C CA . GLU A 1 310 ? 55.108 45.008 129.702 1.00 70.40 313 GLU A CA 1
ATOM 2378 C C . GLU A 1 310 ? 54.902 43.498 129.651 1.00 70.82 313 GLU A C 1
ATOM 2379 O O . GLU A 1 310 ? 55.270 42.772 130.582 1.00 72.07 313 GLU A O 1
ATOM 2385 N N . PHE A 1 311 ? 54.320 43.026 128.554 1.00 68.88 314 PHE A N 1
ATOM 2386 C CA . PHE A 1 311 ? 54.073 41.601 128.384 1.00 66.79 314 PHE A CA 1
ATOM 2387 C C . PHE A 1 311 ? 55.342 40.770 128.580 1.00 66.88 314 PHE A C 1
ATOM 2388 O O . PHE A 1 311 ? 55.310 39.726 129.228 1.00 65.72 314 PHE A O 1
ATOM 2396 N N . VAL A 1 312 ? 56.456 41.227 128.015 1.00 67.57 315 VAL A N 1
ATOM 2397 C CA . VAL A 1 312 ? 57.713 40.495 128.134 1.00 68.67 315 VAL A CA 1
ATOM 2398 C C . VAL A 1 312 ? 58.151 40.405 129.592 1.00 70.62 315 VAL A C 1
ATOM 2399 O O . VAL A 1 312 ? 58.784 39.428 130.003 1.00 70.20 315 VAL A O 1
ATOM 2403 N N . ALA A 1 313 ? 57.809 41.428 130.369 1.00 72.70 316 ALA A N 1
ATOM 2404 C CA . ALA A 1 313 ? 58.154 41.459 131.787 1.00 74.12 316 ALA A CA 1
ATOM 2405 C C . ALA A 1 313 ? 57.258 40.481 132.540 1.00 74.52 316 ALA A C 1
ATOM 2406 O O . ALA A 1 313 ? 57.743 39.572 133.214 1.00 74.91 316 ALA A O 1
ATOM 2408 N N . LYS A 1 314 ? 55.948 40.666 132.404 1.00 74.70 317 LYS A N 1
ATOM 2409 C CA . LYS A 1 314 ? 54.981 39.808 133.071 1.00 74.60 317 LYS A CA 1
ATOM 2410 C C . LYS A 1 314 ? 54.734 38.477 132.354 1.00 73.99 317 LYS A C 1
ATOM 2411 O O . LYS A 1 314 ? 55.642 37.658 132.229 1.00 73.93 317 LYS A O 1
ATOM 2417 N N . GLU A 1 315 ? 53.502 38.280 131.882 1.00 73.48 318 GLU A N 1
ATOM 2418 C CA . GLU A 1 315 ? 53.079 37.044 131.215 1.00 73.49 318 GLU A CA 1
ATOM 2419 C C . GLU A 1 315 ? 54.052 36.400 130.231 1.00 74.21 318 GLU A C 1
ATOM 2420 O O . GLU A 1 315 ? 54.070 35.175 130.084 1.00 74.23 318 GLU A O 1
ATOM 2426 N N . GLY A 1 316 ? 54.846 37.220 129.551 1.00 74.02 319 GLY A N 1
ATOM 2427 C CA . GLY A 1 316 ? 55.781 36.698 128.570 1.00 73.66 319 GLY A CA 1
ATOM 2428 C C . GLY A 1 316 ? 56.970 35.955 129.135 1.00 73.68 319 GLY A C 1
ATOM 2429 O O . GLY A 1 316 ? 57.580 35.131 128.446 1.00 73.20 319 GLY A O 1
ATOM 2430 N N . GLN A 1 317 ? 57.303 36.253 130.387 1.00 74.10 320 GLN A N 1
ATOM 2431 C CA . GLN A 1 317 ? 58.427 35.618 131.060 1.00 74.26 320 GLN A CA 1
ATOM 2432 C C . GLN A 1 317 ? 59.731 35.793 130.281 1.00 72.41 320 GLN A C 1
ATOM 2433 O O . GLN A 1 317 ? 60.512 34.852 130.113 1.00 71.42 320 GLN A O 1
ATOM 2439 N N . GLY A 1 318 ? 59.959 37.011 129.804 1.00 70.52 321 GLY A N 1
ATOM 2440 C CA . GLY A 1 318 ? 61.174 37.287 129.064 1.00 69.88 321 GLY A CA 1
ATOM 2441 C C . GLY A 1 318 ? 61.040 37.329 127.552 1.00 69.24 321 GLY A C 1
ATOM 2442 O O . GLY A 1 318 ? 61.855 37.965 126.882 1.00 70.47 321 GLY A O 1
ATOM 2443 N N . ASN A 1 319 ? 60.027 36.666 127.001 1.00 67.24 322 ASN A N 1
ATOM 2444 C CA . ASN A 1 319 ? 59.849 36.659 125.558 1.00 64.08 322 ASN A CA 1
ATOM 2445 C C . ASN A 1 319 ? 58.539 37.249 125.038 1.00 62.23 322 ASN A C 1
ATOM 2446 O O . ASN A 1 319 ? 57.584 37.482 125.787 1.00 61.13 322 ASN A O 1
ATOM 2451 N N . LEU A 1 320 ? 58.525 37.478 123.729 1.00 58.95 323 LEU A N 1
ATOM 2452 C CA . LEU A 1 320 ? 57.388 38.039 123.013 1.00 54.93 323 LEU A CA 1
ATOM 2453 C C . LEU A 1 320 ? 56.222 37.068 122.920 1.00 52.21 323 LEU A C 1
ATOM 2454 O O . LEU A 1 320 ? 56.389 35.856 123.072 1.00 51.04 323 LEU A O 1
ATOM 2459 N N . PRO A 1 321 ? 55.014 37.588 122.657 1.00 50.07 324 PRO A N 1
ATOM 2460 C CA . PRO A 1 321 ? 53.859 36.691 122.550 1.00 49.61 324 PRO A CA 1
ATOM 2461 C C . PRO A 1 321 ? 54.046 35.680 121.414 1.00 48.66 324 PRO A C 1
ATOM 2462 O O . PRO A 1 321 ? 54.566 36.019 120.358 1.00 48.51 324 PRO A O 1
ATOM 2466 N N . VAL A 1 322 ? 53.648 34.434 121.641 1.00 49.84 325 VAL A N 1
ATOM 2467 C CA . VAL A 1 322 ? 53.795 33.407 120.617 1.00 49.83 325 VAL A CA 1
ATOM 2468 C C . VAL A 1 322 ? 53.131 33.882 119.340 1.00 50.45 325 VAL A C 1
ATOM 2469 O O . VAL A 1 322 ? 52.039 34.449 119.367 1.00 51.51 325 VAL A O 1
ATOM 2473 N N . ARG A 1 323 ? 53.807 33.655 118.220 1.00 50.22 326 ARG A N 1
ATOM 2474 C CA . ARG A 1 323 ? 53.314 34.085 116.930 1.00 48.13 326 ARG A CA 1
ATOM 2475 C C . ARG A 1 323 ? 51.951 33.515 116.592 1.00 47.73 326 ARG A C 1
ATOM 2476 O O . ARG A 1 323 ? 51.032 34.267 116.291 1.00 46.07 326 ARG A O 1
ATOM 2484 N N . GLY A 1 324 ? 51.828 32.189 116.636 1.00 47.21 327 GLY A N 1
ATOM 2485 C CA . GLY A 1 324 ? 50.563 31.544 116.333 1.00 45.70 327 GLY A CA 1
ATOM 2486 C C . GLY A 1 324 ? 50.634 30.636 115.119 1.00 46.01 327 GLY A C 1
ATOM 2487 O O . GLY A 1 324 ? 49.910 29.637 115.027 1.00 47.77 327 GLY A O 1
ATOM 2488 N N . THR A 1 325 ? 51.517 30.968 114.186 1.00 43.97 328 THR A N 1
ATOM 2489 C CA . THR A 1 325 ? 51.661 30.175 112.974 1.00 44.99 328 THR A CA 1
ATOM 2490 C C . THR A 1 325 ? 52.857 29.230 113.035 1.00 45.83 328 THR A C 1
ATOM 2491 O O . THR A 1 325 ? 53.773 29.422 113.834 1.00 44.93 328 THR A O 1
ATOM 2495 N N . ILE A 1 326 ? 52.820 28.208 112.182 1.00 45.65 329 ILE A N 1
ATOM 2496 C CA . ILE A 1 326 ? 53.876 27.208 112.063 1.00 46.78 329 ILE A CA 1
ATOM 2497 C C . ILE A 1 326 ? 53.906 26.748 110.610 1.00 47.09 329 ILE A C 1
ATOM 2498 O O . ILE A 1 326 ? 52.894 26.801 109.921 1.00 47.64 329 ILE A O 1
ATOM 2503 N N . PRO A 1 327 ? 55.069 26.297 110.119 1.00 47.31 330 PRO A N 1
ATOM 2504 C CA . PRO A 1 327 ? 55.117 25.851 108.726 1.00 46.42 330 PRO A CA 1
ATOM 2505 C C . PRO A 1 327 ? 54.317 24.578 108.552 1.00 45.18 330 PRO A C 1
ATOM 2506 O O . PRO A 1 327 ? 53.968 23.923 109.532 1.00 45.76 330 PRO A O 1
ATOM 2510 N N . ASP A 1 328 ? 54.016 24.235 107.306 1.00 44.10 331 ASP A N 1
ATOM 2511 C CA . ASP A 1 328 ? 53.286 23.009 107.036 1.00 44.92 331 ASP A CA 1
ATOM 2512 C C . ASP A 1 328 ? 54.247 21.890 107.394 1.00 46.89 331 ASP A C 1
ATOM 2513 O O . ASP A 1 328 ? 55.450 22.113 107.476 1.00 48.19 331 ASP A O 1
ATOM 2518 N N . MET A 1 329 ? 53.719 20.695 107.615 1.00 49.07 332 MET A N 1
ATOM 2519 C CA . MET A 1 329 ? 54.532 19.543 107.966 1.00 49.62 332 MET A CA 1
ATOM 2520 C C . MET A 1 329 ? 53.777 18.290 107.548 1.00 52.10 332 MET A C 1
ATOM 2521 O O . MET A 1 329 ? 52.658 18.065 108.012 1.00 54.10 332 MET A O 1
ATOM 2526 N N . ILE A 1 330 ? 54.363 17.473 106.675 1.00 53.39 333 ILE A N 1
ATOM 2527 C CA . ILE A 1 330 ? 53.676 16.252 106.279 1.00 54.96 333 ILE A CA 1
ATOM 2528 C C . ILE A 1 330 ? 53.324 15.539 107.599 1.00 55.17 333 ILE A C 1
ATOM 2529 O O . ILE A 1 330 ? 54.189 15.337 108.458 1.00 54.81 333 ILE A O 1
ATOM 2534 N N . ALA A 1 331 ? 52.043 15.206 107.763 1.00 54.55 334 ALA A N 1
ATOM 2535 C CA . ALA A 1 331 ? 51.540 14.559 108.975 1.00 54.33 334 ALA A CA 1
ATOM 2536 C C . ALA A 1 331 ? 50.047 14.357 108.817 1.00 54.04 334 ALA A C 1
ATOM 2537 O O . ALA A 1 331 ? 49.398 15.098 108.087 1.00 54.49 334 ALA A O 1
ATOM 2539 N N . ASP A 1 332 ? 49.494 13.364 109.504 1.00 53.73 335 ASP A N 1
ATOM 2540 C CA . ASP A 1 332 ? 48.060 13.127 109.421 1.00 52.44 335 ASP A CA 1
ATOM 2541 C C . ASP A 1 332 ? 47.320 14.428 109.752 1.00 49.00 335 ASP A C 1
ATOM 2542 O O . ASP A 1 332 ? 47.704 15.164 110.675 1.00 47.16 335 ASP A O 1
ATOM 2547 N N . SER A 1 333 ? 46.274 14.709 108.975 1.00 46.12 336 SER A N 1
ATOM 2548 C CA . SER A 1 333 ? 45.463 15.913 109.151 1.00 42.55 336 SER A CA 1
ATOM 2549 C C . SER A 1 333 ? 45.127 16.187 110.608 1.00 40.73 336 SER A C 1
ATOM 2550 O O . SER A 1 333 ? 45.288 17.311 111.083 1.00 39.60 336 SER A O 1
ATOM 2553 N N . GLY A 1 334 ? 44.664 15.155 111.314 1.00 40.34 337 GLY A N 1
ATOM 2554 C CA . GLY A 1 334 ? 44.303 15.299 112.718 1.00 40.35 337 GLY A CA 1
ATOM 2555 C C . GLY A 1 334 ? 45.464 15.704 113.607 1.00 43.07 337 GLY A C 1
ATOM 2556 O O . GLY A 1 334 ? 45.313 16.544 114.505 1.00 42.17 337 GLY A O 1
ATOM 2557 N N . LYS A 1 335 ? 46.630 15.103 113.369 1.00 44.44 338 LYS A N 1
ATOM 2558 C CA . LYS A 1 335 ? 47.807 15.439 114.153 1.00 44.39 338 LYS A CA 1
ATOM 2559 C C . LYS A 1 335 ? 48.241 16.853 113.820 1.00 44.55 338 LYS A C 1
ATOM 2560 O O . LYS A 1 335 ? 48.481 17.655 114.724 1.00 44.67 338 LYS A O 1
ATOM 2566 N N . TYR A 1 336 ? 48.317 17.180 112.527 1.00 43.74 339 TYR A N 1
ATOM 2567 C CA . TYR A 1 336 ? 48.744 18.530 112.153 1.00 43.60 339 TYR A CA 1
ATOM 2568 C C . TYR A 1 336 ? 47.875 19.611 112.761 1.00 42.71 339 TYR A C 1
ATOM 2569 O O . TYR A 1 336 ? 48.388 20.591 113.308 1.00 43.97 339 TYR A O 1
ATOM 2578 N N . ILE A 1 337 ? 46.562 19.431 112.654 1.00 41.28 340 ILE A N 1
ATOM 2579 C CA . ILE A 1 337 ? 45.617 20.406 113.169 1.00 41.75 340 ILE A CA 1
ATOM 2580 C C . ILE A 1 337 ? 45.671 20.574 114.682 1.00 42.42 340 ILE A C 1
ATOM 2581 O O . ILE A 1 337 ? 45.670 21.698 115.188 1.00 41.83 340 ILE A O 1
ATOM 2586 N N . LYS A 1 338 ? 45.731 19.471 115.416 1.00 44.27 341 LYS A N 1
ATOM 2587 C CA . LYS A 1 338 ? 45.771 19.579 116.870 1.00 47.97 341 LYS A CA 1
ATOM 2588 C C . LYS A 1 338 ? 46.999 20.374 117.296 1.00 46.80 341 LYS A C 1
ATOM 2589 O O . LYS A 1 338 ? 46.926 21.244 118.170 1.00 45.88 341 LYS A O 1
ATOM 2595 N N . LEU A 1 339 ? 48.129 20.070 116.665 1.00 46.31 342 LEU A N 1
ATOM 2596 C CA . LEU A 1 339 ? 49.380 20.762 116.950 1.00 44.98 342 LEU A CA 1
ATOM 2597 C C . LEU A 1 339 ? 49.243 22.249 116.648 1.00 43.75 342 LEU A C 1
ATOM 2598 O O . LEU A 1 339 ? 49.575 23.094 117.476 1.00 42.32 342 LEU A O 1
ATOM 2603 N N . GLN A 1 340 ? 48.749 22.565 115.455 1.00 44.34 343 GLN A N 1
ATOM 2604 C CA . GLN A 1 340 ? 48.561 23.961 115.056 1.00 45.85 343 GLN A CA 1
ATOM 2605 C C . GLN A 1 340 ? 47.678 24.717 116.047 1.00 45.38 343 GLN A C 1
ATOM 2606 O O . GLN A 1 340 ? 47.987 25.849 116.441 1.00 45.03 343 GLN A O 1
ATOM 2612 N N . ASN A 1 341 ? 46.576 24.086 116.441 1.00 44.35 344 ASN A N 1
ATOM 2613 C CA . ASN A 1 341 ? 45.656 24.688 117.392 1.00 45.65 344 ASN A CA 1
ATOM 2614 C C . ASN A 1 341 ? 46.325 25.016 118.727 1.00 45.65 344 ASN A C 1
ATOM 2615 O O . ASN A 1 341 ? 45.969 26.012 119.372 1.00 43.50 344 ASN A O 1
ATOM 2620 N N . VAL A 1 342 ? 47.288 24.194 119.147 1.00 44.92 345 VAL A N 1
ATOM 2621 C CA . VAL A 1 342 ? 47.969 24.470 120.406 1.00 47.37 345 VAL A CA 1
ATOM 2622 C C . VAL A 1 342 ? 48.639 25.836 120.279 1.00 47.73 345 VAL A C 1
ATOM 2623 O O . VAL A 1 342 ? 48.541 26.681 121.184 1.00 47.59 345 VAL A O 1
ATOM 2627 N N . TYR A 1 343 ? 49.294 26.064 119.141 1.00 47.72 346 TYR A N 1
ATOM 2628 C CA . TYR A 1 343 ? 49.944 27.346 118.894 1.00 46.39 346 TYR A CA 1
ATOM 2629 C C . TYR A 1 343 ? 48.932 28.483 118.734 1.00 47.01 346 TYR A C 1
ATOM 2630 O O . TYR A 1 343 ? 49.153 29.588 119.245 1.00 45.87 346 TYR A O 1
ATOM 2639 N N . ARG A 1 344 ? 47.830 28.235 118.027 1.00 46.28 347 ARG A N 1
ATOM 2640 C CA . ARG A 1 344 ? 46.828 29.294 117.859 1.00 48.60 347 ARG A CA 1
ATOM 2641 C C . ARG A 1 344 ? 46.218 29.702 119.198 1.00 48.81 347 ARG A C 1
ATOM 2642 O O . ARG A 1 344 ? 46.060 30.893 119.488 1.00 46.35 347 ARG A O 1
ATOM 2650 N N . GLU A 1 345 ? 45.891 28.704 120.015 1.00 51.02 348 GLU A N 1
ATOM 2651 C CA . GLU A 1 345 ? 45.338 28.943 121.342 1.00 53.37 348 GLU A CA 1
ATOM 2652 C C . GLU A 1 345 ? 46.287 29.828 122.134 1.00 53.39 348 GLU A C 1
ATOM 2653 O O . GLU A 1 345 ? 45.883 30.853 122.686 1.00 55.21 348 GLU A O 1
ATOM 2659 N N . LYS A 1 346 ? 47.552 29.419 122.187 1.00 52.49 349 LYS A N 1
ATOM 2660 C CA . LYS A 1 346 ? 48.566 30.161 122.921 1.00 53.06 349 LYS A CA 1
ATOM 2661 C C . LYS A 1 346 ? 48.701 31.568 122.372 1.00 54.24 349 LYS A C 1
ATOM 2662 O O . LYS A 1 346 ? 48.812 32.535 123.132 1.00 54.15 349 LYS A O 1
ATOM 2668 N N . ALA A 1 347 ? 48.684 31.683 121.047 1.00 55.66 350 ALA A N 1
ATOM 2669 C CA . ALA A 1 347 ? 48.792 32.984 120.409 1.00 57.48 350 ALA A CA 1
ATOM 2670 C C . ALA A 1 347 ? 47.610 33.849 120.836 1.00 59.45 350 ALA A C 1
ATOM 2671 O O . ALA A 1 347 ? 47.790 35.012 121.210 1.00 59.67 350 ALA A O 1
ATOM 2673 N N . LYS A 1 348 ? 46.403 33.285 120.781 1.00 60.95 351 LYS A N 1
ATOM 2674 C CA . LYS A 1 348 ? 45.214 34.028 121.189 1.00 63.22 351 LYS A CA 1
ATOM 2675 C C . LYS A 1 348 ? 45.338 34.423 122.654 1.00 63.25 351 LYS A C 1
ATOM 2676 O O . LYS A 1 348 ? 45.023 35.556 123.038 1.00 61.19 351 LYS A O 1
ATOM 2682 N N . LYS A 1 349 ? 45.821 33.485 123.465 1.00 63.62 352 LYS A N 1
ATOM 2683 C CA . LYS A 1 349 ? 45.993 33.724 124.888 1.00 65.08 352 LYS A CA 1
ATOM 2684 C C . LYS A 1 349 ? 46.938 34.893 125.177 1.00 65.22 352 LYS A C 1
ATOM 2685 O O . LYS A 1 349 ? 46.589 35.794 125.943 1.00 66.44 352 LYS A O 1
ATOM 2691 N N . ASP A 1 350 ? 48.127 34.888 124.573 1.00 64.35 353 ASP A N 1
ATOM 2692 C CA . ASP A 1 350 ? 49.081 35.970 124.802 1.00 63.10 353 ASP A CA 1
ATOM 2693 C C . ASP A 1 350 ? 48.574 37.289 124.239 1.00 62.45 353 ASP A C 1
ATOM 2694 O O . ASP A 1 350 ? 48.846 38.353 124.793 1.00 63.79 353 ASP A O 1
ATOM 2699 N N . ALA A 1 351 ? 47.841 37.226 123.135 1.00 61.00 354 ALA A N 1
ATOM 2700 C CA . ALA A 1 351 ? 47.307 38.441 122.531 1.00 60.05 354 ALA A CA 1
ATOM 2701 C C . ALA A 1 351 ? 46.424 39.146 123.549 1.00 60.03 354 ALA A C 1
ATOM 2702 O O . ALA A 1 351 ? 46.604 40.326 123.825 1.00 59.28 354 ALA A O 1
ATOM 2704 N N . ALA A 1 352 ? 45.467 38.411 124.106 1.00 61.17 355 ALA A N 1
ATOM 2705 C CA . ALA A 1 352 ? 44.562 38.967 125.104 1.00 61.97 355 ALA A CA 1
ATOM 2706 C C . ALA A 1 352 ? 45.372 39.643 126.211 1.00 62.80 355 ALA A C 1
ATOM 2707 O O . ALA A 1 352 ? 45.075 40.766 126.628 1.00 62.76 355 ALA A O 1
ATOM 2709 N N . ALA A 1 353 ? 46.407 38.956 126.681 1.00 62.92 356 ALA A N 1
ATOM 2710 C CA . ALA A 1 353 ? 47.245 39.506 127.733 1.00 63.59 356 ALA A CA 1
ATOM 2711 C C . ALA A 1 353 ? 47.764 40.862 127.287 1.00 64.25 356 ALA A C 1
ATOM 2712 O O . ALA A 1 353 ? 47.746 41.832 128.050 1.00 65.04 356 ALA A O 1
ATOM 2714 N N . VAL A 1 354 ? 48.221 40.921 126.039 1.00 64.84 357 VAL A N 1
ATOM 2715 C CA . VAL A 1 354 ? 48.749 42.152 125.470 1.00 64.99 357 VAL A CA 1
ATOM 2716 C C . VAL A 1 354 ? 47.641 43.192 125.380 1.00 65.99 357 VAL A C 1
ATOM 2717 O O . VAL A 1 354 ? 47.890 44.391 125.504 1.00 65.12 357 VAL A O 1
ATOM 2721 N N . GLY A 1 355 ? 46.415 42.725 125.167 1.00 67.94 358 GLY A N 1
ATOM 2722 C CA . GLY A 1 355 ? 45.287 43.635 125.097 1.00 71.82 358 GLY A CA 1
ATOM 2723 C C . GLY A 1 355 ? 45.078 44.262 126.464 1.00 73.86 358 GLY A C 1
ATOM 2724 O O . GLY A 1 355 ? 44.863 45.469 126.586 1.00 73.70 358 GLY A O 1
ATOM 2725 N N . ASN A 1 356 ? 45.155 43.428 127.497 1.00 76.06 359 ASN A N 1
ATOM 2726 C CA . ASN A 1 356 ? 44.995 43.878 128.873 1.00 79.02 359 ASN A CA 1
ATOM 2727 C C . ASN A 1 356 ? 45.996 44.970 129.231 1.00 79.80 359 ASN A C 1
ATOM 2728 O O . ASN A 1 356 ? 45.684 45.868 130.011 1.00 81.07 359 ASN A O 1
ATOM 2733 N N . HIS A 1 357 ? 47.197 44.892 128.667 1.00 79.82 360 HIS A N 1
ATOM 2734 C CA . HIS A 1 357 ? 48.222 45.898 128.931 1.00 80.51 360 HIS A CA 1
ATOM 2735 C C . HIS A 1 357 ? 47.902 47.179 128.167 1.00 81.27 360 HIS A C 1
ATOM 2736 O O . HIS A 1 357 ? 48.124 48.284 128.659 1.00 80.49 360 HIS A O 1
ATOM 2743 N N . VAL A 1 358 ? 47.376 47.025 126.958 1.00 83.06 361 VAL A N 1
ATOM 2744 C CA . VAL A 1 358 ? 47.033 48.177 126.136 1.00 85.13 361 VAL A CA 1
ATOM 2745 C C . VAL A 1 358 ? 45.958 49.021 126.816 1.00 86.53 361 VAL A C 1
ATOM 2746 O O . VAL A 1 358 ? 45.958 50.250 126.714 1.00 86.61 361 VAL A O 1
ATOM 2750 N N . ALA A 1 359 ? 45.042 48.356 127.512 1.00 88.31 362 ALA A N 1
ATOM 2751 C CA . ALA A 1 359 ? 43.963 49.048 128.214 1.00 90.43 362 ALA A CA 1
ATOM 2752 C C . ALA A 1 359 ? 44.535 49.871 129.366 1.00 91.46 362 ALA A C 1
ATOM 2753 O O . ALA A 1 359 ? 44.236 51.060 129.518 1.00 90.99 362 ALA A O 1
ATOM 2755 N N . LYS A 1 360 ? 45.374 49.221 130.164 1.00 92.94 363 LYS A N 1
ATOM 2756 C CA . LYS A 1 360 ? 46.003 49.843 131.315 1.00 95.36 363 LYS A CA 1
ATOM 2757 C C . LYS A 1 360 ? 46.921 51.000 130.936 1.00 96.84 363 LYS A C 1
ATOM 2758 O O . LYS A 1 360 ? 47.368 51.752 131.802 1.00 97.98 363 LYS A O 1
ATOM 2764 N N . LEU A 1 361 ? 47.205 51.141 129.644 1.00 98.09 364 LEU A N 1
ATOM 2765 C CA . LEU A 1 361 ? 48.049 52.233 129.171 1.00 98.80 364 LEU A CA 1
ATOM 2766 C C . LEU A 1 361 ? 47.170 53.346 128.623 1.00 99.50 364 LEU A C 1
ATOM 2767 O O . LEU A 1 361 ? 47.555 54.514 128.616 1.00 99.15 364 LEU A O 1
ATOM 2772 N N . LEU A 1 362 ? 45.984 52.976 128.155 1.00 100.84 365 LEU A N 1
ATOM 2773 C CA . LEU A 1 362 ? 45.055 53.957 127.620 1.00 102.70 365 LEU A CA 1
ATOM 2774 C C . LEU A 1 362 ? 44.398 54.703 128.770 1.00 103.88 365 LEU A C 1
ATOM 2775 O O . LEU A 1 362 ? 44.126 55.898 128.671 1.00 103.77 365 LEU A O 1
ATOM 2780 N N . GLN A 1 363 ? 44.154 53.988 129.865 1.00 104.96 366 GLN A N 1
ATOM 2781 C CA . GLN A 1 363 ? 43.530 54.577 131.042 1.00 105.88 366 GLN A CA 1
ATOM 2782 C C . GLN A 1 363 ? 44.473 55.570 131.721 1.00 106.74 366 GLN A C 1
ATOM 2783 O O . GLN A 1 363 ? 44.090 56.709 131.995 1.00 107.13 366 GLN A O 1
ATOM 2789 N N . SER A 1 364 ? 45.705 55.143 131.985 1.00 107.44 367 SER A N 1
ATOM 2790 C CA . SER A 1 364 ? 46.688 56.014 132.622 1.00 108.23 367 SER A CA 1
ATOM 2791 C C . SER A 1 364 ? 47.128 57.096 131.644 1.00 109.14 367 SER A C 1
ATOM 2792 O O . SER A 1 364 ? 48.212 57.659 131.769 1.00 108.53 367 SER A O 1
ATOM 2795 N N . ILE A 1 365 ? 46.270 57.369 130.667 1.00 110.98 368 ILE A N 1
ATOM 2796 C CA . ILE A 1 365 ? 46.516 58.381 129.645 1.00 113.02 368 ILE A CA 1
ATOM 2797 C C . ILE A 1 365 ? 45.146 58.929 129.216 1.00 114.21 368 ILE A C 1
ATOM 2798 O O . ILE A 1 365 ? 45.046 59.962 128.546 1.00 113.90 368 ILE A O 1
ATOM 2803 N N . GLY A 1 366 ? 44.091 58.223 129.619 1.00 115.48 369 GLY A N 1
ATOM 2804 C CA . GLY A 1 366 ? 42.738 58.628 129.275 1.00 117.18 369 GLY A CA 1
ATOM 2805 C C . GLY A 1 366 ? 42.596 58.952 127.803 1.00 118.46 369 GLY A C 1
ATOM 2806 O O . GLY A 1 366 ? 41.684 59.675 127.401 1.00 118.55 369 GLY A O 1
ATOM 2807 N N . GLN A 1 367 ? 43.503 58.409 126.996 1.00 119.73 370 GLN A N 1
ATOM 2808 C CA . GLN A 1 367 ? 43.493 58.645 125.560 1.00 120.42 370 GLN A CA 1
ATOM 2809 C C . GLN A 1 367 ? 42.154 58.255 124.950 1.00 120.34 370 GLN A C 1
ATOM 2810 O O . GLN A 1 367 ? 41.628 58.971 124.098 1.00 120.49 370 GLN A O 1
ATOM 2816 N N . ALA A 1 368 ? 41.604 57.128 125.397 1.00 120.14 371 ALA A N 1
ATOM 2817 C CA . ALA A 1 368 ? 40.318 56.638 124.902 1.00 120.24 371 ALA A CA 1
ATOM 2818 C C . ALA A 1 368 ? 40.051 55.218 125.395 1.00 120.16 371 ALA A C 1
ATOM 2819 O O . ALA A 1 368 ? 40.939 54.566 125.941 1.00 120.78 371 ALA A O 1
ATOM 2821 N N . PRO A 1 369 ? 38.816 54.723 125.216 1.00 119.96 372 PRO A N 1
ATOM 2822 C CA . PRO A 1 369 ? 38.484 53.364 125.659 1.00 119.13 372 PRO A CA 1
ATOM 2823 C C . PRO A 1 369 ? 39.061 52.314 124.711 1.00 117.91 372 PRO A C 1
ATOM 2824 O O . PRO A 1 369 ? 39.775 51.401 125.126 1.00 116.95 372 PRO A O 1
ATOM 2828 N N . GLU A 1 370 ? 38.740 52.460 123.432 1.00 117.03 373 GLU A N 1
ATOM 2829 C CA . GLU A 1 370 ? 39.228 51.533 122.434 1.00 116.10 373 GLU A CA 1
ATOM 2830 C C . GLU A 1 370 ? 39.711 52.262 121.197 1.00 115.79 373 GLU A C 1
ATOM 2831 O O . GLU A 1 370 ? 39.189 52.047 120.101 1.00 115.64 373 GLU A O 1
ATOM 2832 N N . SER A 1 371 ? 40.704 53.132 121.372 1.00 115.40 374 SER A N 1
ATOM 2833 C CA . SER A 1 371 ? 41.265 53.888 120.259 1.00 114.57 374 SER A CA 1
ATOM 2834 C C . SER A 1 371 ? 42.200 52.981 119.465 1.00 113.82 374 SER A C 1
ATOM 2835 O O . SER A 1 371 ? 42.988 53.442 118.641 1.00 113.76 374 SER A O 1
ATOM 2838 N N . ILE A 1 372 ? 42.101 51.683 119.733 1.00 112.71 375 ILE A N 1
ATOM 2839 C CA . ILE A 1 372 ? 42.905 50.673 119.060 1.00 111.05 375 ILE A CA 1
ATOM 2840 C C . ILE A 1 372 ? 41.995 49.464 118.837 1.00 110.05 375 ILE A C 1
ATOM 2841 O O . ILE A 1 372 ? 41.629 48.764 119.783 1.00 109.96 375 ILE A O 1
ATOM 2846 N N . SER A 1 373 ? 41.618 49.246 117.578 1.00 108.89 376 SER A N 1
ATOM 2847 C CA . SER A 1 373 ? 40.736 48.145 117.208 1.00 107.54 376 SER A CA 1
ATOM 2848 C C . SER A 1 373 ? 41.338 46.812 117.603 1.00 106.69 376 SER A C 1
ATOM 2849 O O . SER A 1 373 ? 42.542 46.704 117.822 1.00 107.26 376 SER A O 1
ATOM 2852 N N . GLU A 1 374 ? 40.488 45.798 117.696 1.00 105.47 377 GLU A N 1
ATOM 2853 C CA . GLU A 1 374 ? 40.938 44.463 118.052 1.00 104.21 377 GLU A CA 1
ATOM 2854 C C . GLU A 1 374 ? 41.813 43.910 116.936 1.00 102.63 377 GLU A C 1
ATOM 2855 O O . GLU A 1 374 ? 42.712 43.106 117.184 1.00 102.10 377 GLU A O 1
ATOM 2861 N N . LYS A 1 375 ? 41.552 44.348 115.706 1.00 100.47 378 LYS A N 1
ATOM 2862 C CA . LYS A 1 375 ? 42.327 43.871 114.571 1.00 98.66 378 LYS A CA 1
ATOM 2863 C C . LYS A 1 375 ? 43.769 44.352 114.644 1.00 96.55 378 LYS A C 1
ATOM 2864 O O . LYS A 1 375 ? 44.687 43.605 114.308 1.00 96.53 378 LYS A O 1
ATOM 2870 N N . GLU A 1 376 ? 43.975 45.588 115.090 1.00 93.68 379 GLU A N 1
ATOM 2871 C CA . GLU A 1 376 ? 45.330 46.121 115.210 1.00 91.04 379 GLU A CA 1
ATOM 2872 C C . GLU A 1 376 ? 46.133 45.326 116.240 1.00 88.70 379 GLU A C 1
ATOM 2873 O O . GLU A 1 376 ? 47.326 45.074 116.054 1.00 88.90 379 GLU A O 1
ATOM 2879 N N . LEU A 1 377 ? 45.469 44.931 117.323 1.00 85.05 380 LEU A N 1
ATOM 2880 C CA . LEU A 1 377 ? 46.104 44.156 118.385 1.00 80.84 380 LEU A CA 1
ATOM 2881 C C . LEU A 1 377 ? 46.543 42.808 117.829 1.00 78.50 380 LEU A C 1
ATOM 2882 O O . LEU A 1 377 ? 47.644 42.329 118.111 1.00 76.91 380 LEU A O 1
ATOM 2887 N N . LYS A 1 378 ? 45.666 42.201 117.038 1.00 76.95 381 LYS A N 1
ATOM 2888 C CA . LYS A 1 378 ? 45.949 40.906 116.430 1.00 75.70 381 LYS A CA 1
ATOM 2889 C C . LYS A 1 378 ? 47.140 41.021 115.475 1.00 72.99 381 LYS A C 1
ATOM 2890 O O . LYS A 1 378 ? 47.972 40.118 115.377 1.00 71.63 381 LYS A O 1
ATOM 2896 N N . LEU A 1 379 ? 47.213 42.148 114.780 1.00 70.19 382 LEU A N 1
ATOM 2897 C CA . LEU A 1 379 ? 48.286 42.401 113.839 1.00 67.33 382 LEU A CA 1
ATOM 2898 C C . LEU A 1 379 ? 49.607 42.573 114.577 1.00 65.13 382 LEU A C 1
ATOM 2899 O O . LEU A 1 379 ? 50.620 41.972 114.208 1.00 64.47 382 LEU A O 1
ATOM 2904 N N . LEU A 1 380 ? 49.586 43.399 115.620 1.00 61.95 383 LEU A N 1
ATOM 2905 C CA . LEU A 1 380 ? 50.773 43.678 116.426 1.00 59.51 383 LEU A CA 1
ATOM 2906 C C . LEU A 1 380 ? 51.425 42.435 117.028 1.00 58.22 383 LEU A C 1
ATOM 2907 O O . LEU A 1 380 ? 52.641 42.268 116.974 1.00 58.04 383 LEU A O 1
ATOM 2912 N N . CYS A 1 381 ? 50.616 41.570 117.614 1.00 55.56 384 CYS A N 1
ATOM 2913 C CA . CYS A 1 381 ? 51.141 40.372 118.234 1.00 55.88 384 CYS A CA 1
ATOM 2914 C C . CYS A 1 381 ? 51.725 39.398 117.217 1.00 54.83 384 CYS A C 1
ATOM 2915 O O . CYS A 1 381 ? 52.748 38.768 117.483 1.00 54.86 384 CYS A O 1
ATOM 2918 N N . SER A 1 382 ? 51.068 39.276 116.064 1.00 53.79 385 SER A N 1
ATOM 2919 C CA . SER A 1 382 ? 51.532 38.406 114.978 1.00 51.77 385 SER A CA 1
ATOM 2920 C C . SER A 1 382 ? 52.901 38.889 114.533 1.00 50.41 385 SER A C 1
ATOM 2921 O O . SER A 1 382 ? 53.810 38.094 114.280 1.00 50.84 385 SER A O 1
ATOM 2924 N N . ASN A 1 383 ? 53.032 40.207 114.439 1.00 47.61 386 ASN A N 1
ATOM 2925 C CA . ASN A 1 383 ? 54.267 40.817 113.980 1.00 48.46 386 ASN A CA 1
ATOM 2926 C C . ASN A 1 383 ? 55.145 41.421 115.088 1.00 49.00 386 ASN A C 1
ATOM 2927 O O . ASN A 1 383 ? 56.003 42.269 114.796 1.00 48.67 386 ASN A O 1
ATOM 2932 N N . SER A 1 384 ? 54.960 40.987 116.339 1.00 46.59 387 SER A N 1
ATOM 2933 C CA . SER A 1 384 ? 55.737 41.565 117.441 1.00 45.20 387 SER A CA 1
ATOM 2934 C C . SER A 1 384 ? 57.245 41.455 117.227 1.00 44.79 387 SER A C 1
ATOM 2935 O O . SER A 1 384 ? 57.998 42.348 117.625 1.00 44.49 387 SER A O 1
ATOM 2938 N N . ALA A 1 385 ? 57.682 40.377 116.583 1.00 43.02 388 ALA A N 1
ATOM 2939 C CA . ALA A 1 385 ? 59.099 40.182 116.321 1.00 42.65 388 ALA A CA 1
ATOM 2940 C C . ALA A 1 385 ? 59.575 40.971 115.107 1.00 42.91 388 ALA A C 1
ATOM 2941 O O . ALA A 1 385 ? 60.779 41.137 114.898 1.00 43.64 388 ALA A O 1
ATOM 2943 N N . PHE A 1 386 ? 58.637 41.482 114.318 1.00 41.89 389 PHE A N 1
ATOM 2944 C CA . PHE A 1 386 ? 59.001 42.182 113.092 1.00 41.73 389 PHE A CA 1
ATOM 2945 C C . PHE A 1 386 ? 58.822 43.686 113.074 1.00 42.08 389 PHE A C 1
ATOM 2946 O O . PHE A 1 386 ? 58.979 44.311 112.028 1.00 44.68 389 PHE A O 1
ATOM 2954 N N . LEU A 1 387 ? 58.500 44.284 114.207 1.00 41.70 390 LEU A N 1
ATOM 2955 C CA . LEU A 1 387 ? 58.318 45.724 114.213 1.00 42.78 390 LEU A CA 1
ATOM 2956 C C . LEU A 1 387 ? 59.603 46.416 113.762 1.00 42.40 390 LEU A C 1
ATOM 2957 O O . LEU A 1 387 ? 60.702 45.930 114.027 1.00 41.12 390 LEU A O 1
ATOM 2962 N N . ARG A 1 388 ? 59.457 47.541 113.067 1.00 42.45 391 ARG A N 1
ATOM 2963 C CA . ARG A 1 388 ? 60.604 48.318 112.601 1.00 43.88 391 ARG A CA 1
ATOM 2964 C C . ARG A 1 388 ? 60.280 49.788 112.777 1.00 43.71 391 ARG A C 1
ATOM 2965 O O . ARG A 1 388 ? 59.112 50.167 112.824 1.00 43.34 391 ARG A O 1
ATOM 2973 N N . VAL A 1 389 ? 61.320 50.610 112.879 1.00 44.38 392 VAL A N 1
ATOM 2974 C CA . VAL A 1 389 ? 61.149 52.047 113.036 1.00 45.01 392 VAL A CA 1
ATOM 2975 C C . VAL A 1 389 ? 62.248 52.743 112.250 1.00 46.74 392 VAL A C 1
ATOM 2976 O O . VAL A 1 389 ? 63.427 52.422 112.405 1.00 47.87 392 VAL A O 1
ATOM 2980 N N . VAL A 1 390 ? 61.864 53.680 111.389 1.00 46.60 393 VAL A N 1
ATOM 2981 C CA . VAL A 1 390 ? 62.848 54.406 110.599 1.00 46.13 393 VAL A CA 1
ATOM 2982 C C . VAL A 1 390 ? 62.752 55.905 110.848 1.00 47.11 393 VAL A C 1
ATOM 2983 O O . VAL A 1 390 ? 61.673 56.509 110.764 1.00 46.74 393 VAL A O 1
ATOM 2987 N N . ARG A 1 391 ? 63.899 56.492 111.168 1.00 47.63 394 ARG A N 1
ATOM 2988 C CA . ARG A 1 391 ? 64.000 57.919 111.416 1.00 49.01 394 ARG A CA 1
ATOM 2989 C C . ARG A 1 391 ? 65.024 58.448 110.437 1.00 50.12 394 ARG A C 1
ATOM 2990 O O . ARG A 1 391 ? 66.195 58.050 110.463 1.00 49.32 394 ARG A O 1
ATOM 2998 N N . CYS A 1 392 ? 64.577 59.341 109.565 1.00 50.00 395 CYS A N 1
ATOM 2999 C CA . CYS A 1 392 ? 65.463 59.904 108.568 1.00 51.49 395 CYS A CA 1
ATOM 3000 C C . CYS A 1 392 ? 66.021 61.228 109.018 1.00 52.56 395 CYS A C 1
ATOM 3001 O O . CYS A 1 392 ? 65.319 62.030 109.625 1.00 54.14 395 CYS A O 1
ATOM 3004 N N . ARG A 1 393 ? 67.294 61.458 108.729 1.00 52.99 396 ARG A N 1
ATOM 3005 C CA . ARG A 1 393 ? 67.902 62.732 109.067 1.00 53.64 396 ARG A CA 1
ATOM 3006 C C . ARG A 1 393 ? 67.184 63.741 108.171 1.00 53.20 396 ARG A C 1
ATOM 3007 O O . ARG A 1 393 ? 66.384 63.353 107.318 1.00 53.77 396 ARG A O 1
ATOM 3015 N N . SER A 1 394 ? 67.448 65.026 108.368 1.00 51.92 397 SER A N 1
ATOM 3016 C CA . SER A 1 394 ? 66.821 66.049 107.542 1.00 50.42 397 SER A CA 1
ATOM 3017 C C . SER A 1 394 ? 67.817 66.354 106.441 1.00 49.02 397 SER A C 1
ATOM 3018 O O . SER A 1 394 ? 68.985 65.969 106.527 1.00 46.98 397 SER A O 1
ATOM 3021 N N . LEU A 1 395 ? 67.373 67.044 105.402 1.00 49.11 398 LEU A N 1
ATOM 3022 C CA . LEU A 1 395 ? 68.296 67.360 104.328 1.00 48.81 398 LEU A CA 1
ATOM 3023 C C . LEU A 1 395 ? 69.291 68.366 104.874 1.00 49.44 398 LEU A C 1
ATOM 3024 O O . LEU A 1 395 ? 70.446 68.407 104.463 1.00 50.06 398 LEU A O 1
ATOM 3029 N N . ALA A 1 396 ? 68.829 69.178 105.817 1.00 51.89 399 ALA A N 1
ATOM 3030 C CA . ALA A 1 396 ? 69.679 70.182 106.450 1.00 51.99 399 ALA A CA 1
ATOM 3031 C C . ALA A 1 396 ? 70.837 69.476 107.149 1.00 52.05 399 ALA A C 1
ATOM 3032 O O . ALA A 1 396 ? 72.000 69.850 106.980 1.00 51.79 399 ALA A O 1
ATOM 3034 N N . GLU A 1 397 ? 70.519 68.447 107.926 1.00 51.67 400 GLU A N 1
ATOM 3035 C CA . GLU A 1 397 ? 71.560 67.707 108.624 1.00 53.03 400 GLU A CA 1
ATOM 3036 C C . GLU A 1 397 ? 72.604 67.181 107.651 1.00 53.15 400 GLU A C 1
ATOM 3037 O O . GLU A 1 397 ? 73.798 67.185 107.949 1.00 54.87 400 GLU A O 1
ATOM 3043 N N . GLU A 1 398 ? 72.155 66.729 106.486 1.00 52.86 401 GLU A N 1
ATOM 3044 C CA . GLU A 1 398 ? 73.069 66.204 105.474 1.00 51.62 401 GLU A CA 1
ATOM 3045 C C . GLU A 1 398 ? 73.912 67.327 104.869 1.00 50.62 401 GLU A C 1
ATOM 3046 O O . GLU A 1 398 ? 75.089 67.149 104.593 1.00 49.51 401 GLU A O 1
ATOM 3052 N N . TYR A 1 399 ? 73.306 68.490 104.679 1.00 51.29 402 TYR A N 1
ATOM 3053 C CA . TYR A 1 399 ? 74.007 69.616 104.083 1.00 53.39 402 TYR A CA 1
ATOM 3054 C C . TYR A 1 399 ? 74.869 70.456 105.023 1.00 54.86 402 TYR A C 1
ATOM 3055 O O . TYR A 1 399 ? 75.871 71.043 104.595 1.00 52.08 402 TYR A O 1
ATOM 3064 N N . GLY A 1 400 ? 74.485 70.504 106.297 1.00 56.06 403 GLY A N 1
ATOM 3065 C CA . GLY A 1 400 ? 75.248 71.259 107.277 1.00 57.26 403 GLY A CA 1
ATOM 3066 C C . GLY A 1 400 ? 76.715 70.859 107.327 1.00 58.18 403 GLY A C 1
ATOM 3067 O O . GLY A 1 400 ? 77.055 69.678 107.250 1.00 57.74 403 GLY A O 1
ATOM 3068 N N . LEU A 1 401 ? 77.584 71.853 107.472 1.00 58.90 404 LEU A N 1
ATOM 3069 C CA . LEU A 1 401 ? 79.020 71.622 107.517 1.00 61.94 404 LEU A CA 1
ATOM 3070 C C . LEU A 1 401 ? 79.503 70.756 108.671 1.00 62.30 404 LEU A C 1
ATOM 3071 O O . LEU A 1 401 ? 80.500 70.043 108.535 1.00 62.39 404 LEU A O 1
ATOM 3076 N N . ASP A 1 402 ? 78.808 70.815 109.801 1.00 63.57 405 ASP A N 1
ATOM 3077 C CA . ASP A 1 402 ? 79.204 70.031 110.973 1.00 65.36 405 ASP A CA 1
ATOM 3078 C C . ASP A 1 402 ? 78.337 68.795 111.202 1.00 65.07 405 ASP A C 1
ATOM 3079 O O . ASP A 1 402 ? 78.679 67.922 111.997 1.00 66.58 405 ASP A O 1
ATOM 3084 N N . THR A 1 403 ? 77.223 68.716 110.491 1.00 63.57 406 THR A N 1
ATOM 3085 C CA . THR A 1 403 ? 76.297 67.603 110.636 1.00 61.23 406 THR A CA 1
ATOM 3086 C C . THR A 1 403 ? 76.483 66.496 109.594 1.00 60.21 406 THR A C 1
ATOM 3087 O O . THR A 1 403 ? 76.149 65.342 109.846 1.00 57.44 406 THR A O 1
ATOM 3091 N N . ILE A 1 404 ? 77.015 66.866 108.431 1.00 59.11 407 ILE A N 1
ATOM 3092 C CA . ILE A 1 404 ? 77.259 65.939 107.334 1.00 58.49 407 ILE A CA 1
ATOM 3093 C C . ILE A 1 404 ? 78.027 64.703 107.800 1.00 58.90 407 ILE A C 1
ATOM 3094 O O . ILE A 1 404 ? 79.053 64.836 108.461 1.00 59.27 407 ILE A O 1
ATOM 3099 N N . ASN A 1 405 ? 77.535 63.508 107.467 1.00 57.98 408 ASN A N 1
ATOM 3100 C CA . ASN A 1 405 ? 78.219 62.284 107.873 1.00 57.73 408 ASN A CA 1
ATOM 3101 C C . ASN A 1 405 ? 79.428 62.035 106.992 1.00 56.89 408 ASN A C 1
ATOM 3102 O O . ASN A 1 405 ? 79.416 61.147 106.147 1.00 53.78 408 ASN A O 1
ATOM 3107 N N . LYS A 1 406 ? 80.479 62.817 107.202 1.00 57.49 409 LYS A N 1
ATOM 3108 C CA . LYS A 1 406 ? 81.696 62.672 106.418 1.00 58.26 409 LYS A CA 1
ATOM 3109 C C . LYS A 1 406 ? 82.411 61.325 106.622 1.00 57.85 409 LYS A C 1
ATOM 3110 O O . LYS A 1 406 ? 83.175 60.891 105.757 1.00 56.35 409 LYS A O 1
ATOM 3116 N N . ASP A 1 407 ? 82.171 60.664 107.753 1.00 57.34 410 ASP A N 1
ATOM 3117 C CA . ASP A 1 407 ? 82.805 59.369 108.002 1.00 58.11 410 ASP A CA 1
ATOM 3118 C C . ASP A 1 407 ? 82.295 58.367 106.978 1.00 55.19 410 ASP A C 1
ATOM 3119 O O . ASP A 1 407 ? 83.069 57.639 106.359 1.00 55.71 410 ASP A O 1
ATOM 3124 N N . GLU A 1 408 ? 80.978 58.335 106.820 1.00 52.13 411 GLU A N 1
ATOM 3125 C CA . GLU A 1 408 ? 80.322 57.441 105.878 1.00 49.96 411 GLU A CA 1
ATOM 3126 C C . GLU A 1 408 ? 80.886 57.659 104.475 1.00 48.35 411 GLU A C 1
ATOM 3127 O O . GLU A 1 408 ? 81.271 56.706 103.795 1.00 46.75 411 GLU A O 1
ATOM 3133 N N . ILE A 1 409 ? 80.938 58.921 104.057 1.00 45.08 412 ILE A N 1
ATOM 3134 C CA . ILE A 1 409 ? 81.447 59.271 102.742 1.00 44.44 412 ILE A CA 1
ATOM 3135 C C . ILE A 1 409 ? 82.906 58.847 102.611 1.00 45.64 412 ILE A C 1
ATOM 3136 O O . ILE A 1 409 ? 83.268 58.091 101.711 1.00 46.61 412 ILE A O 1
ATOM 3141 N N . ILE A 1 410 ? 83.744 59.331 103.521 1.00 47.46 413 ILE A N 1
ATOM 3142 C CA . ILE A 1 410 ? 85.169 59.011 103.511 1.00 47.50 413 ILE A CA 1
ATOM 3143 C C . ILE A 1 410 ? 85.408 57.491 103.455 1.00 46.96 413 ILE A C 1
ATOM 3144 O O . ILE A 1 410 ? 86.119 56.993 102.578 1.00 46.98 413 ILE A O 1
ATOM 3149 N N . SER A 1 411 ? 84.820 56.762 104.401 1.00 45.09 414 SER A N 1
ATOM 3150 C CA . SER A 1 411 ? 84.984 55.315 104.470 1.00 44.22 414 SER A CA 1
ATOM 3151 C C . SER A 1 411 ? 84.556 54.644 103.153 1.00 45.06 414 SER A C 1
ATOM 3152 O O . SER A 1 411 ? 85.293 53.832 102.598 1.00 45.42 414 SER A O 1
ATOM 3155 N N . SER A 1 412 ? 83.371 54.986 102.653 1.00 44.37 415 SER A N 1
ATOM 3156 C CA . SER A 1 412 ? 82.898 54.429 101.394 1.00 42.43 415 SER A CA 1
ATOM 3157 C C . SER A 1 412 ? 83.877 54.751 100.274 1.00 42.47 415 SER A C 1
ATOM 3158 O O . SER A 1 412 ? 84.151 53.904 99.415 1.00 42.06 415 SER A O 1
ATOM 3161 N N . MET A 1 413 ? 84.422 55.964 100.274 1.00 40.78 416 MET A N 1
ATOM 3162 C CA . MET A 1 413 ? 85.357 56.308 99.213 1.00 40.76 416 MET A CA 1
ATOM 3163 C C . MET A 1 413 ? 86.632 55.496 99.252 1.00 41.21 416 MET A C 1
ATOM 3164 O O . MET A 1 413 ? 87.483 55.640 98.369 1.00 40.63 416 MET A O 1
ATOM 3169 N N . ASP A 1 414 ? 86.771 54.640 100.266 1.00 42.47 417 ASP A N 1
ATOM 3170 C CA . ASP A 1 414 ? 87.956 53.775 100.359 1.00 44.60 417 ASP A CA 1
ATOM 3171 C C . ASP A 1 414 ? 88.025 53.055 99.010 1.00 42.66 417 ASP A C 1
ATOM 3172 O O . ASP A 1 414 ? 89.093 52.835 98.455 1.00 42.47 417 ASP A O 1
ATOM 3177 N N . ASN A 1 415 ? 86.857 52.679 98.499 1.00 41.47 418 ASN A N 1
ATOM 3178 C CA . ASN A 1 415 ? 86.754 52.049 97.191 1.00 39.18 418 ASN A CA 1
ATOM 3179 C C . ASN A 1 415 ? 86.474 53.210 96.233 1.00 36.86 418 ASN A C 1
ATOM 3180 O O . ASN A 1 415 ? 85.452 53.873 96.341 1.00 35.62 418 ASN A O 1
ATOM 3185 N N . PRO A 1 416 ? 87.390 53.492 95.304 1.00 36.90 419 PRO A N 1
ATOM 3186 C CA . PRO A 1 416 ? 87.111 54.610 94.392 1.00 37.95 419 PRO A CA 1
ATOM 3187 C C . PRO A 1 416 ? 85.868 54.447 93.507 1.00 37.18 419 PRO A C 1
ATOM 3188 O O . PRO A 1 416 ? 85.373 55.427 92.963 1.00 37.27 419 PRO A O 1
ATOM 3192 N N . ASP A 1 417 ? 85.357 53.219 93.382 1.00 38.67 420 ASP A N 1
ATOM 3193 C CA . ASP A 1 417 ? 84.145 52.963 92.585 1.00 36.96 420 ASP A CA 1
ATOM 3194 C C . ASP A 1 417 ? 82.850 52.797 93.395 1.00 35.07 420 ASP A C 1
ATOM 3195 O O . ASP A 1 417 ? 81.812 52.490 92.835 1.00 36.26 420 ASP A O 1
ATOM 3200 N N . ASN A 1 418 ? 82.904 52.972 94.708 1.00 35.22 421 ASN A N 1
ATOM 3201 C CA . ASN A 1 418 ? 81.694 52.869 95.515 1.00 36.05 421 ASN A CA 1
ATOM 3202 C C . ASN A 1 418 ? 80.667 53.834 94.891 1.00 37.41 421 ASN A C 1
ATOM 3203 O O . ASN A 1 418 ? 81.032 54.902 94.396 1.00 34.08 421 ASN A O 1
ATOM 3208 N N . GLU A 1 419 ? 79.386 53.488 94.908 1.00 38.95 422 GLU A N 1
ATOM 3209 C CA . GLU A 1 419 ? 78.447 54.404 94.286 1.00 42.73 422 GLU A CA 1
ATOM 3210 C C . GLU A 1 419 ? 78.275 55.719 95.039 1.00 42.88 422 GLU A C 1
ATOM 3211 O O . GLU A 1 419 ? 77.382 56.500 94.725 1.00 44.59 422 GLU A O 1
ATOM 3217 N N . ILE A 1 420 ? 79.131 55.983 96.020 1.00 42.26 423 ILE A N 1
ATOM 3218 C CA . ILE A 1 420 ? 79.029 57.248 96.722 1.00 40.73 423 ILE A CA 1
ATOM 3219 C C . ILE A 1 420 ? 79.721 58.330 95.851 1.00 38.51 423 ILE A C 1
ATOM 3220 O O . ILE A 1 420 ? 79.421 59.510 95.998 1.00 37.50 423 ILE A O 1
ATOM 3225 N N . VAL A 1 421 ? 80.608 57.933 94.926 1.00 37.07 424 VAL A N 1
ATOM 3226 C CA . VAL A 1 421 ? 81.254 58.916 94.029 1.00 39.45 424 VAL A CA 1
ATOM 3227 C C . VAL A 1 421 ? 80.196 59.598 93.201 1.00 38.67 424 VAL A C 1
ATOM 3228 O O . VAL A 1 421 ? 80.329 60.770 92.854 1.00 37.42 424 VAL A O 1
ATOM 3232 N N . LEU A 1 422 ? 79.179 58.821 92.843 1.00 38.72 425 LEU A N 1
ATOM 3233 C CA . LEU A 1 422 ? 78.081 59.305 92.029 1.00 39.74 425 LEU A CA 1
ATOM 3234 C C . LEU A 1 422 ? 77.323 60.406 92.763 1.00 40.77 425 LEU A C 1
ATOM 3235 O O . LEU A 1 422 ? 76.836 61.354 92.147 1.00 40.56 425 LEU A O 1
ATOM 3240 N N . TYR A 1 423 ? 77.236 60.281 94.081 1.00 40.72 426 TYR A N 1
ATOM 3241 C CA . TYR A 1 423 ? 76.567 61.288 94.891 1.00 41.79 426 TYR A CA 1
ATOM 3242 C C . TYR A 1 423 ? 77.474 62.520 94.963 1.00 43.24 426 TYR A C 1
ATOM 3243 O O . TYR A 1 423 ? 77.003 63.650 94.946 1.00 42.87 426 TYR A O 1
ATOM 3252 N N . LEU A 1 424 ? 78.781 62.298 95.048 1.00 43.07 427 LEU A N 1
ATOM 3253 C CA . LEU A 1 424 ? 79.711 63.416 95.111 1.00 44.55 427 LEU A CA 1
ATOM 3254 C C . LEU A 1 424 ? 79.677 64.193 93.791 1.00 44.54 427 LEU A C 1
ATOM 3255 O O . LEU A 1 424 ? 79.727 65.424 93.783 1.00 43.97 427 LEU A O 1
ATOM 3260 N N . MET A 1 425 ? 79.574 63.479 92.675 1.00 44.89 428 MET A N 1
ATOM 3261 C CA . MET A 1 425 ? 79.510 64.137 91.376 1.00 43.49 428 MET A CA 1
ATOM 3262 C C . MET A 1 425 ? 78.201 64.911 91.224 1.00 42.15 428 MET A C 1
ATOM 3263 O O . MET A 1 425 ? 78.168 65.991 90.623 1.00 40.89 428 MET A O 1
ATOM 3268 N N . LEU A 1 426 ? 77.121 64.375 91.773 1.00 40.07 429 LEU A N 1
ATOM 3269 C CA . LEU A 1 426 ? 75.862 65.088 91.681 1.00 41.80 429 LEU A CA 1
ATOM 3270 C C . LEU A 1 426 ? 76.043 66.432 92.371 1.00 43.33 429 LEU A C 1
ATOM 3271 O O . LEU A 1 426 ? 75.726 67.478 91.795 1.00 44.01 429 LEU A O 1
ATOM 3276 N N . ARG A 1 427 ? 76.565 66.399 93.597 1.00 43.07 430 ARG A N 1
ATOM 3277 C CA . ARG A 1 427 ? 76.817 67.616 94.354 1.00 43.22 430 ARG A CA 1
ATOM 3278 C C . ARG A 1 427 ? 77.654 68.606 93.548 1.00 42.81 430 ARG A C 1
ATOM 3279 O O . ARG A 1 427 ? 77.385 69.801 93.559 1.00 41.23 430 ARG A O 1
ATOM 3287 N N . ALA A 1 428 ? 78.671 68.107 92.855 1.00 43.24 431 ALA A N 1
ATOM 3288 C CA . ALA A 1 428 ? 79.527 68.969 92.048 1.00 44.95 431 ALA A CA 1
ATOM 3289 C C . ALA A 1 428 ? 78.786 69.521 90.822 1.00 47.10 431 ALA A C 1
ATOM 3290 O O . ALA A 1 428 ? 79.043 70.641 90.381 1.00 47.74 431 ALA A O 1
ATOM 3292 N N . VAL A 1 429 ? 77.874 68.730 90.267 1.00 49.09 432 VAL A N 1
ATOM 3293 C CA . VAL A 1 429 ? 77.102 69.159 89.107 1.00 48.63 432 VAL A CA 1
ATOM 3294 C C . VAL A 1 429 ? 76.195 70.306 89.536 1.00 49.40 432 VAL A C 1
ATOM 3295 O O . VAL A 1 429 ? 76.070 71.304 88.835 1.00 48.92 432 VAL A O 1
ATOM 3299 N N . ASP A 1 430 ? 75.574 70.165 90.700 1.00 51.24 433 ASP A N 1
ATOM 3300 C CA . ASP A 1 430 ? 74.692 71.203 91.217 1.00 55.61 433 ASP A CA 1
ATOM 3301 C C . ASP A 1 430 ? 75.437 72.507 91.486 1.00 57.67 433 ASP A C 1
ATOM 3302 O O . ASP A 1 430 ? 74.917 73.593 91.241 1.00 58.68 433 ASP A O 1
ATOM 3307 N N . ARG A 1 431 ? 76.655 72.393 92.001 1.00 59.06 434 ARG A N 1
ATOM 3308 C CA . ARG A 1 431 ? 77.466 73.556 92.303 1.00 59.16 434 ARG A CA 1
ATOM 3309 C C . ARG A 1 431 ? 77.860 74.209 90.984 1.00 58.23 434 ARG A C 1
ATOM 3310 O O . ARG A 1 431 ? 77.972 75.431 90.884 1.00 58.02 434 ARG A O 1
ATOM 3318 N N . PHE A 1 432 ? 78.061 73.377 89.970 1.00 56.63 435 PHE A N 1
ATOM 3319 C CA . PHE A 1 432 ? 78.438 73.852 88.648 1.00 54.72 435 PHE A CA 1
ATOM 3320 C C . PHE A 1 432 ? 77.265 74.622 88.067 1.00 56.40 435 PHE A C 1
ATOM 3321 O O . PHE A 1 432 ? 77.449 75.617 87.367 1.00 55.49 435 PHE A O 1
ATOM 3329 N N . HIS A 1 433 ? 76.057 74.156 88.375 1.00 57.90 436 HIS A N 1
ATOM 3330 C CA . HIS A 1 433 ? 74.842 74.783 87.879 1.00 59.94 436 HIS A CA 1
ATOM 3331 C C . HIS A 1 433 ? 74.611 76.119 88.575 1.00 61.16 436 HIS A C 1
ATOM 3332 O O . HIS A 1 433 ? 73.936 77.006 88.046 1.00 61.48 436 HIS A O 1
ATOM 3339 N N . LYS A 1 434 ? 75.165 76.250 89.771 1.00 62.02 437 LYS A N 1
ATOM 3340 C CA . LYS A 1 434 ? 75.034 77.477 90.540 1.00 64.31 437 LYS A CA 1
ATOM 3341 C C . LYS A 1 434 ? 76.034 78.488 89.961 1.00 64.43 437 LYS A C 1
ATOM 3342 O O . LYS A 1 434 ? 75.691 79.611 89.605 1.00 64.49 437 LYS A O 1
ATOM 3348 N N . GLN A 1 435 ? 77.277 78.057 89.848 1.00 64.69 438 GLN A N 1
ATOM 3349 C CA . GLN A 1 435 ? 78.339 78.887 89.318 1.00 64.80 438 GLN A CA 1
ATOM 3350 C C . GLN A 1 435 ? 78.155 79.258 87.836 1.00 64.71 438 GLN A C 1
ATOM 3351 O O . GLN A 1 435 ? 78.407 80.399 87.460 1.00 66.56 438 GLN A O 1
ATOM 3357 N N . GLN A 1 436 ? 77.698 78.316 87.006 1.00 62.88 439 GLN A N 1
ATOM 3358 C CA . GLN A 1 436 ? 77.548 78.560 85.564 1.00 59.28 439 GLN A CA 1
ATOM 3359 C C . GLN A 1 436 ? 76.146 78.794 85.018 1.00 58.37 439 GLN A C 1
ATOM 3360 O O . GLN A 1 436 ? 75.999 79.175 83.860 1.00 57.73 439 GLN A O 1
ATOM 3366 N N . GLY A 1 437 ? 75.118 78.551 85.823 1.00 58.91 440 GLY A N 1
ATOM 3367 C CA . GLY A 1 437 ? 73.754 78.753 85.347 1.00 57.75 440 GLY A CA 1
ATOM 3368 C C . GLY A 1 437 ? 73.341 77.791 84.237 1.00 57.31 440 GLY A C 1
ATOM 3369 O O . GLY A 1 437 ? 72.454 78.087 83.439 1.00 57.15 440 GLY A O 1
ATOM 3370 N N . ARG A 1 438 ? 73.988 76.632 84.190 1.00 55.83 441 ARG A N 1
ATOM 3371 C CA . ARG A 1 438 ? 73.702 75.612 83.186 1.00 53.57 441 ARG A CA 1
ATOM 3372 C C . ARG A 1 438 ? 74.383 74.308 83.604 1.00 51.85 441 ARG A C 1
ATOM 3373 O O . ARG A 1 438 ? 75.274 74.308 84.462 1.00 53.15 441 ARG A O 1
ATOM 3381 N N . TYR A 1 439 ? 73.975 73.196 83.009 1.00 47.30 442 TYR A N 1
ATOM 3382 C CA . TYR A 1 439 ? 74.596 71.931 83.360 1.00 44.37 442 TYR A CA 1
ATOM 3383 C C . TYR A 1 439 ? 75.804 71.693 82.486 1.00 42.43 442 TYR A C 1
ATOM 3384 O O . TYR A 1 439 ? 75.881 72.207 81.375 1.00 44.58 442 TYR A O 1
ATOM 3393 N N . PRO A 1 440 ? 76.782 70.932 82.989 1.00 39.46 443 PRO A N 1
ATOM 3394 C CA . PRO A 1 440 ? 77.984 70.661 82.201 1.00 39.16 443 PRO A CA 1
ATOM 3395 C C . PRO A 1 440 ? 77.778 69.740 81.010 1.00 40.65 443 PRO A C 1
ATOM 3396 O O . PRO A 1 440 ? 76.928 68.857 81.030 1.00 43.19 443 PRO A O 1
ATOM 3400 N N . GLY A 1 441 ? 78.568 69.970 79.970 1.00 40.73 444 GLY A N 1
ATOM 3401 C CA . GLY A 1 441 ? 78.521 69.142 78.785 1.00 41.25 444 GLY A CA 1
ATOM 3402 C C . GLY A 1 441 ? 77.224 68.972 78.026 1.00 41.20 444 GLY A C 1
ATOM 3403 O O . GLY A 1 441 ? 77.145 68.069 77.202 1.00 41.19 444 GLY A O 1
ATOM 3404 N N . VAL A 1 442 ? 76.221 69.810 78.279 1.00 41.81 445 VAL A N 1
ATOM 3405 C CA . VAL A 1 442 ? 74.953 69.702 77.558 1.00 42.82 445 VAL A CA 1
ATOM 3406 C C . VAL A 1 442 ? 75.168 69.737 76.044 1.00 45.32 445 VAL A C 1
ATOM 3407 O O . VAL A 1 442 ? 74.473 69.062 75.290 1.00 45.96 445 VAL A O 1
ATOM 3411 N N . SER A 1 443 ? 76.147 70.519 75.616 1.00 47.56 446 SER A N 1
ATOM 3412 C CA . SER A 1 443 ? 76.477 70.665 74.212 1.00 50.48 446 SER A CA 1
ATOM 3413 C C . SER A 1 443 ? 77.720 69.846 73.889 1.00 53.09 446 SER A C 1
ATOM 3414 O O . SER A 1 443 ? 78.708 69.900 74.618 1.00 54.25 446 SER A O 1
ATOM 3417 N N . ASN A 1 444 ? 77.674 69.088 72.798 1.00 56.25 447 ASN A N 1
ATOM 3418 C CA . ASN A 1 444 ? 78.810 68.262 72.395 1.00 57.28 447 ASN A CA 1
ATOM 3419 C C . ASN A 1 444 ? 80.047 69.122 72.327 1.00 57.98 447 ASN A C 1
ATOM 3420 O O . ASN A 1 444 ? 81.174 68.627 72.381 1.00 58.72 447 ASN A O 1
ATOM 3425 N N . TYR A 1 445 ? 79.814 70.420 72.209 1.00 58.61 448 TYR A N 1
ATOM 3426 C CA . TYR A 1 445 ? 80.882 71.393 72.098 1.00 59.87 448 TYR A CA 1
ATOM 3427 C C . TYR A 1 445 ? 81.472 71.850 73.426 1.00 58.97 448 TYR A C 1
ATOM 3428 O O . TYR A 1 445 ? 82.643 72.194 73.485 1.00 59.64 448 TYR A O 1
ATOM 3437 N N . GLN A 1 446 ? 80.662 71.852 74.479 1.00 59.34 449 GLN A N 1
ATOM 3438 C CA . GLN A 1 446 ? 81.100 72.287 75.808 1.00 59.91 449 GLN A CA 1
ATOM 3439 C C . GLN A 1 446 ? 81.715 71.206 76.688 1.00 59.23 449 GLN A C 1
ATOM 3440 O O . GLN A 1 446 ? 82.167 71.503 77.789 1.00 59.58 449 GLN A O 1
ATOM 3446 N N . VAL A 1 447 ? 81.731 69.962 76.215 1.00 58.04 450 VAL A N 1
ATOM 3447 C CA . VAL A 1 447 ? 82.249 68.847 77.007 1.00 56.08 450 VAL A CA 1
ATOM 3448 C C . VAL A 1 447 ? 83.702 68.961 77.461 1.00 57.73 450 VAL A C 1
ATOM 3449 O O . VAL A 1 447 ? 83.982 69.039 78.660 1.00 56.71 450 VAL A O 1
ATOM 3453 N N . GLU A 1 448 ? 84.619 68.957 76.501 1.00 59.16 451 GLU A N 1
ATOM 3454 C CA . GLU A 1 448 ? 86.045 69.054 76.775 1.00 59.84 451 GLU A CA 1
ATOM 3455 C C . GLU A 1 448 ? 86.359 70.191 77.746 1.00 59.66 451 GLU A C 1
ATOM 3456 O O . GLU A 1 448 ? 87.117 70.022 78.704 1.00 58.74 451 GLU A O 1
ATOM 3462 N N . GLU A 1 449 ? 85.764 71.348 77.499 1.00 58.71 452 GLU A N 1
ATOM 3463 C CA . GLU A 1 449 ? 85.999 72.505 78.339 1.00 59.23 452 GLU A CA 1
ATOM 3464 C C . GLU A 1 449 ? 85.307 72.437 79.697 1.00 57.10 452 GLU A C 1
ATOM 3465 O O . GLU A 1 449 ? 85.806 72.992 80.682 1.00 57.14 452 GLU A O 1
ATOM 3471 N N . ASP A 1 450 ? 84.166 71.759 79.763 1.00 54.19 453 ASP A N 1
ATOM 3472 C CA . ASP A 1 450 ? 83.448 71.651 81.028 1.00 50.89 453 ASP A CA 1
ATOM 3473 C C . ASP A 1 450 ? 84.054 70.686 82.034 1.00 48.18 453 ASP A C 1
ATOM 3474 O O . ASP A 1 450 ? 83.803 70.802 83.231 1.00 47.02 453 ASP A O 1
ATOM 3479 N N . ILE A 1 451 ? 84.859 69.744 81.552 1.00 47.03 454 ILE A N 1
ATOM 3480 C CA . ILE A 1 451 ? 85.527 68.785 82.427 1.00 46.12 454 ILE A CA 1
ATOM 3481 C C . ILE A 1 451 ? 86.283 69.568 83.521 1.00 47.06 454 ILE A C 1
ATOM 3482 O O . ILE A 1 451 ? 86.047 69.379 84.716 1.00 46.83 454 ILE A O 1
ATOM 3487 N N . GLY A 1 452 ? 87.167 70.471 83.093 1.00 47.45 455 GLY A N 1
ATOM 3488 C CA . GLY A 1 452 ? 87.939 71.285 84.020 1.00 45.07 455 GLY A CA 1
ATOM 3489 C C . GLY A 1 452 ? 87.080 72.104 84.965 1.00 44.98 455 GLY A C 1
ATOM 3490 O O . GLY A 1 452 ? 87.312 72.128 86.174 1.00 44.74 455 GLY A O 1
ATOM 3491 N N . LYS A 1 453 ? 86.084 72.795 84.435 1.00 46.51 456 LYS A N 1
ATOM 3492 C CA . LYS A 1 453 ? 85.222 73.578 85.307 1.00 46.99 456 LYS A CA 1
ATOM 3493 C C . LYS A 1 453 ? 84.477 72.644 86.255 1.00 46.88 456 LYS A C 1
ATOM 3494 O O . LYS A 1 453 ? 84.122 73.045 87.366 1.00 47.95 456 LYS A O 1
ATOM 3500 N N . LEU A 1 454 ? 84.234 71.401 85.828 1.00 46.25 457 LEU A N 1
ATOM 3501 C CA . LEU A 1 454 ? 83.525 70.467 86.696 1.00 43.83 457 LEU A CA 1
ATOM 3502 C C . LEU A 1 454 ? 84.483 69.994 87.780 1.00 43.78 457 LEU A C 1
ATOM 3503 O O . LEU A 1 454 ? 84.116 69.945 88.957 1.00 40.79 457 LEU A O 1
ATOM 3508 N N . LYS A 1 455 ? 85.718 69.678 87.393 1.00 44.65 458 LYS A N 1
ATOM 3509 C CA . LYS A 1 455 ? 86.709 69.242 88.371 1.00 48.52 458 LYS A CA 1
ATOM 3510 C C . LYS A 1 455 ? 86.903 70.374 89.393 1.00 50.66 458 LYS A C 1
ATOM 3511 O O . LYS A 1 455 ? 87.083 70.141 90.593 1.00 50.79 458 LYS A O 1
ATOM 3517 N N . SER A 1 456 ? 86.829 71.606 88.908 1.00 51.61 459 SER A N 1
ATOM 3518 C CA . SER A 1 456 ? 86.988 72.764 89.765 1.00 52.44 459 SER A CA 1
ATOM 3519 C C . SER A 1 456 ? 85.894 72.794 90.825 1.00 52.09 459 SER A C 1
ATOM 3520 O O . SER A 1 456 ? 86.186 72.901 92.015 1.00 53.17 459 SER A O 1
ATOM 3523 N N . CYS A 1 457 ? 84.635 72.707 90.399 1.00 51.81 460 CYS A N 1
ATOM 3524 C CA . CYS A 1 457 ? 83.512 72.725 91.344 1.00 51.05 460 CYS A CA 1
ATOM 3525 C C . CYS A 1 457 ? 83.531 71.511 92.282 1.00 49.78 460 CYS A C 1
ATOM 3526 O O . CYS A 1 457 ? 82.978 71.556 93.386 1.00 47.25 460 CYS A O 1
ATOM 3529 N N . LEU A 1 458 ? 84.160 70.425 91.838 1.00 48.01 461 LEU A N 1
ATOM 3530 C CA . LEU A 1 458 ? 84.243 69.234 92.665 1.00 47.17 461 LEU A CA 1
ATOM 3531 C C . LEU A 1 458 ? 85.176 69.571 93.819 1.00 48.95 461 LEU A C 1
ATOM 3532 O O . LEU A 1 458 ? 84.787 69.493 94.998 1.00 49.69 461 LEU A O 1
ATOM 3537 N N . THR A 1 459 ? 86.402 69.967 93.467 1.00 48.89 462 THR A N 1
ATOM 3538 C CA . THR A 1 459 ? 87.410 70.333 94.450 1.00 47.64 462 THR A CA 1
ATOM 3539 C C . THR A 1 459 ? 86.849 71.315 95.457 1.00 48.31 462 THR A C 1
ATOM 3540 O O . THR A 1 459 ? 87.079 71.179 96.653 1.00 51.56 462 THR A O 1
ATOM 3544 N N . GLY A 1 460 ? 86.102 72.299 94.982 1.00 47.00 463 GLY A N 1
ATOM 3545 C CA . GLY A 1 460 ? 85.528 73.257 95.900 1.00 48.14 463 GLY A CA 1
ATOM 3546 C C . GLY A 1 460 ? 84.542 72.639 96.876 1.00 48.53 463 GLY A C 1
ATOM 3547 O O . GLY A 1 460 ? 84.604 72.906 98.075 1.00 50.94 463 GLY A O 1
ATOM 3548 N N . PHE A 1 461 ? 83.620 71.826 96.361 1.00 49.15 464 PHE A N 1
ATOM 3549 C CA . PHE A 1 461 ? 82.613 71.152 97.188 1.00 46.45 464 PHE A CA 1
ATOM 3550 C C . PHE A 1 461 ? 83.289 70.284 98.255 1.00 46.48 464 PHE A C 1
ATOM 3551 O O . PHE A 1 461 ? 82.901 70.292 99.431 1.00 45.23 464 PHE A O 1
ATOM 3559 N N . LEU A 1 462 ? 84.307 69.540 97.842 1.00 44.94 465 LEU A N 1
ATOM 3560 C CA . LEU A 1 462 ? 85.008 68.671 98.771 1.00 46.42 465 LEU A CA 1
ATOM 3561 C C . LEU A 1 462 ? 85.754 69.454 99.850 1.00 48.64 465 LEU A C 1
ATOM 3562 O O . LEU A 1 462 ? 85.669 69.134 101.038 1.00 48.77 465 LEU A O 1
ATOM 3567 N N . GLN A 1 463 ? 86.477 70.489 99.445 1.00 50.17 466 GLN A N 1
ATOM 3568 C CA . GLN A 1 463 ? 87.224 71.269 100.415 1.00 50.30 466 GLN A CA 1
ATOM 3569 C C . GLN A 1 463 ? 86.250 71.960 101.354 1.00 49.86 466 GLN A C 1
ATOM 3570 O O . GLN A 1 463 ? 86.497 72.070 102.551 1.00 51.32 466 GLN A O 1
ATOM 3576 N N . GLU A 1 464 ? 85.114 72.382 100.830 1.00 50.46 467 GLU A N 1
ATOM 3577 C CA . GLU A 1 464 ? 84.126 73.040 101.674 1.00 52.26 467 GLU A CA 1
ATOM 3578 C C . GLU A 1 464 ? 83.664 72.138 102.832 1.00 53.86 467 GLU A C 1
ATOM 3579 O O . GLU A 1 464 ? 83.227 72.629 103.872 1.00 55.92 467 GLU A O 1
ATOM 3585 N N . TYR A 1 465 ? 83.750 70.821 102.657 1.00 53.08 468 TYR A N 1
ATOM 3586 C CA . TYR A 1 465 ? 83.323 69.914 103.712 1.00 52.44 468 TYR A CA 1
ATOM 3587 C C . TYR A 1 465 ? 84.480 69.184 104.378 1.00 54.18 468 TYR A C 1
ATOM 3588 O O . TYR A 1 465 ? 84.286 68.391 105.306 1.00 53.80 468 TYR A O 1
ATOM 3597 N N . GLY A 1 466 ? 85.691 69.471 103.919 1.00 55.69 469 GLY A N 1
ATOM 3598 C CA . GLY A 1 466 ? 86.852 68.817 104.487 1.00 55.40 469 GLY A CA 1
ATOM 3599 C C . GLY A 1 466 ? 86.741 67.336 104.224 1.00 55.63 469 GLY A C 1
ATOM 3600 O O . GLY A 1 466 ? 86.894 66.511 105.135 1.00 56.58 469 GLY A O 1
ATOM 3601 N N . LEU A 1 467 ? 86.443 67.013 102.968 1.00 54.72 470 LEU A N 1
ATOM 3602 C CA . LEU A 1 467 ? 86.302 65.637 102.525 1.00 53.75 470 LEU A CA 1
ATOM 3603 C C . LEU A 1 467 ? 87.563 65.255 101.775 1.00 53.58 470 LEU A C 1
ATOM 3604 O O . LEU A 1 467 ? 87.709 65.553 100.598 1.00 54.28 470 LEU A O 1
ATOM 3609 N N . SER A 1 468 ? 88.481 64.600 102.467 1.00 54.14 471 SER A N 1
ATOM 3610 C CA . SER A 1 468 ? 89.733 64.184 101.853 1.00 55.87 471 SER A CA 1
ATOM 3611 C C . SER A 1 468 ? 89.573 62.842 101.125 1.00 54.36 471 SER A C 1
ATOM 3612 O O . SER A 1 468 ? 90.064 61.799 101.580 1.00 54.85 471 SER A O 1
ATOM 3615 N N . VAL A 1 469 ? 88.879 62.876 99.991 1.00 52.45 472 VAL A N 1
ATOM 3616 C CA . VAL A 1 469 ? 88.640 61.668 99.200 1.00 50.44 472 VAL A CA 1
ATOM 3617 C C . VAL A 1 469 ? 89.203 61.828 97.796 1.00 50.55 472 VAL A C 1
ATOM 3618 O O . VAL A 1 469 ? 89.385 62.943 97.314 1.00 49.58 472 VAL A O 1
ATOM 3622 N N . MET A 1 470 ? 89.470 60.706 97.140 1.00 50.67 473 MET A N 1
ATOM 3623 C CA . MET A 1 470 ? 90.031 60.731 95.799 1.00 50.22 473 MET A CA 1
ATOM 3624 C C . MET A 1 470 ? 88.992 60.322 94.762 1.00 50.32 473 MET A C 1
ATOM 3625 O O . MET A 1 470 ? 88.624 59.141 94.666 1.00 51.15 473 MET A O 1
ATOM 3630 N N . VAL A 1 471 ? 88.526 61.301 93.989 1.00 48.79 474 VAL A N 1
ATOM 3631 C CA . VAL A 1 471 ? 87.547 61.055 92.934 1.00 47.09 474 VAL A CA 1
ATOM 3632 C C . VAL A 1 471 ? 88.272 60.975 91.602 1.00 45.65 474 VAL A C 1
ATOM 3633 O O . VAL A 1 471 ? 88.840 61.955 91.148 1.00 46.64 474 VAL A O 1
ATOM 3637 N N . LYS A 1 472 ? 88.257 59.801 90.983 1.00 46.76 475 LYS A N 1
ATOM 3638 C CA . LYS A 1 472 ? 88.909 59.598 89.685 1.00 46.29 475 LYS A CA 1
ATOM 3639 C C . LYS A 1 472 ? 88.409 60.561 88.617 1.00 46.96 475 LYS A C 1
ATOM 3640 O O . LYS A 1 472 ? 87.216 60.871 88.549 1.00 47.47 475 LYS A O 1
ATOM 3646 N N . ASP A 1 473 ? 89.326 61.023 87.777 1.00 47.70 476 ASP A N 1
ATOM 3647 C CA . ASP A 1 473 ? 88.981 61.945 86.702 1.00 49.24 476 ASP A CA 1
ATOM 3648 C C . ASP A 1 473 ? 87.931 61.360 85.745 1.00 49.05 476 ASP A C 1
ATOM 3649 O O . ASP A 1 473 ? 87.089 62.090 85.206 1.00 48.59 476 ASP A O 1
ATOM 3654 N N . ASP A 1 474 ? 87.975 60.046 85.546 1.00 47.49 477 ASP A N 1
ATOM 3655 C CA . ASP A 1 474 ? 87.020 59.401 84.667 1.00 45.18 477 ASP A CA 1
ATOM 3656 C C . ASP A 1 474 ? 85.581 59.752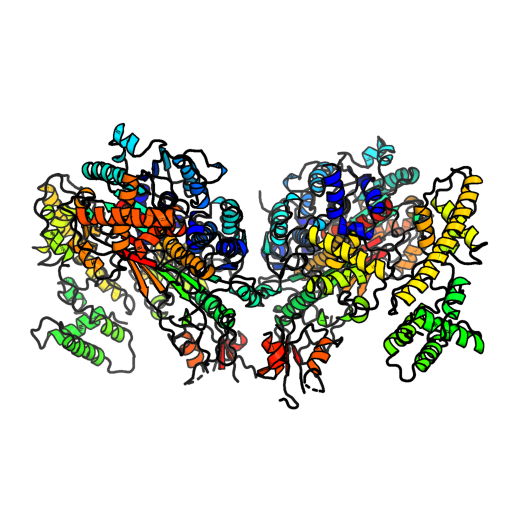 85.050 1.00 45.32 477 ASP A C 1
ATOM 3657 O O . ASP A 1 474 ? 84.713 59.849 84.177 1.00 48.14 477 ASP A O 1
ATOM 3662 N N . TYR A 1 475 ? 85.305 59.952 86.334 1.00 41.79 478 TYR A N 1
ATOM 3663 C CA . TYR A 1 475 ? 83.931 60.261 86.709 1.00 42.41 478 TYR A CA 1
ATOM 3664 C C . TYR A 1 475 ? 83.502 61.672 86.351 1.00 43.05 478 TYR A C 1
ATOM 3665 O O . TYR A 1 475 ? 82.324 61.925 86.100 1.00 45.29 478 TYR A O 1
ATOM 3674 N N . VAL A 1 476 ? 84.454 62.595 86.327 1.00 43.36 479 VAL A N 1
ATOM 3675 C CA . VAL A 1 476 ? 84.149 63.976 85.998 1.00 40.66 479 VAL A CA 1
ATOM 3676 C C . VAL A 1 476 ? 83.901 63.986 84.503 1.00 40.15 479 VAL A C 1
ATOM 3677 O O . VAL A 1 476 ? 82.960 64.603 84.019 1.00 36.90 479 VAL A O 1
ATOM 3681 N N . HIS A 1 477 ? 84.745 63.266 83.779 1.00 40.16 480 HIS A N 1
ATOM 3682 C CA . HIS A 1 477 ? 84.603 63.171 82.344 1.00 41.89 480 HIS A CA 1
ATOM 3683 C C . HIS A 1 477 ? 83.248 62.531 82.024 1.00 43.39 480 HIS A C 1
ATOM 3684 O O . HIS A 1 477 ? 82.490 63.052 81.209 1.00 45.44 480 HIS A O 1
ATOM 3691 N N . GLU A 1 478 ? 82.932 61.421 82.686 1.00 42.23 481 GLU A N 1
ATOM 3692 C CA . GLU A 1 478 ? 81.678 60.725 82.437 1.00 41.26 481 GLU A CA 1
ATOM 3693 C C . GLU A 1 478 ? 80.460 61.566 82.787 1.00 40.25 481 GLU A C 1
ATOM 3694 O O . GLU A 1 478 ? 79.462 61.527 82.074 1.00 41.87 481 GLU A O 1
ATOM 3700 N N . PHE A 1 479 ? 80.521 62.322 83.874 1.00 37.95 482 PHE A N 1
ATOM 3701 C CA . PHE A 1 479 ? 79.375 63.149 84.224 1.00 39.01 482 PHE A CA 1
ATOM 3702 C C . PHE A 1 479 ? 79.156 64.277 83.219 1.00 41.25 482 PHE A C 1
ATOM 3703 O O . PHE A 1 479 ? 78.026 64.722 83.030 1.00 45.59 482 PHE A O 1
ATOM 3711 N N . CYS A 1 480 ? 80.225 64.742 82.574 1.00 41.45 483 CYS A N 1
ATOM 3712 C CA . CYS A 1 480 ? 80.099 65.799 81.576 1.00 42.45 483 CYS A CA 1
ATOM 3713 C C . CYS A 1 480 ? 79.505 65.187 80.314 1.00 43.01 483 CYS A C 1
ATOM 3714 O O . CYS A 1 480 ? 78.671 65.800 79.641 1.00 43.61 483 CYS A O 1
ATOM 3717 N N . ARG A 1 481 ? 79.952 63.972 80.006 1.00 40.93 484 ARG A N 1
ATOM 3718 C CA . ARG A 1 481 ? 79.494 63.238 78.837 1.00 40.73 484 ARG A CA 1
ATOM 3719 C C . ARG A 1 481 ? 77.989 63.001 78.902 1.00 40.09 484 ARG A C 1
ATOM 3720 O O . ARG A 1 481 ? 77.332 62.905 77.864 1.00 37.35 484 ARG A O 1
ATOM 3728 N N . TYR A 1 482 ? 77.456 62.906 80.122 1.00 39.31 485 TYR A N 1
ATOM 3729 C CA . TYR A 1 482 ? 76.023 62.683 80.325 1.00 39.12 485 TYR A CA 1
ATOM 3730 C C . TYR A 1 482 ? 75.198 63.832 79.772 1.00 39.08 485 TYR A C 1
ATOM 3731 O O . TYR A 1 482 ? 74.049 63.635 79.369 1.00 40.90 485 TYR A O 1
ATOM 3740 N N . GLY A 1 483 ? 75.784 65.030 79.756 1.00 38.82 486 GLY A N 1
ATOM 3741 C CA . GLY A 1 483 ? 75.083 66.206 79.253 1.00 35.35 486 GLY A CA 1
ATOM 3742 C C . GLY A 1 483 ? 73.757 66.471 79.948 1.00 33.53 486 GLY A C 1
ATOM 3743 O O . GLY A 1 483 ? 72.885 67.098 79.367 1.00 35.31 486 GLY A O 1
ATOM 3744 N N . ALA A 1 484 ? 73.610 66.013 81.192 1.00 33.36 487 ALA A N 1
ATOM 3745 C CA . ALA A 1 484 ? 72.366 66.172 81.973 1.00 33.72 487 ALA A CA 1
ATOM 3746 C C . ALA A 1 484 ? 71.196 65.413 81.341 1.00 33.52 487 ALA A C 1
ATOM 3747 O O . ALA A 1 484 ? 70.037 65.777 81.523 1.00 34.24 487 ALA A O 1
ATOM 3749 N N . ALA A 1 485 ? 71.498 64.362 80.598 1.00 31.75 488 ALA A N 1
ATOM 3750 C CA . ALA A 1 485 ? 70.442 63.596 79.976 1.00 34.33 488 ALA A CA 1
ATOM 3751 C C . ALA A 1 485 ? 69.558 62.925 81.024 1.00 35.99 488 ALA A C 1
ATOM 3752 O O . ALA A 1 485 ? 69.961 62.708 82.172 1.00 37.47 488 ALA A O 1
ATOM 3754 N N . GLU A 1 486 ? 68.335 62.620 80.627 1.00 35.12 489 GLU A N 1
ATOM 3755 C CA . GLU A 1 486 ? 67.409 61.922 81.497 1.00 36.38 489 GLU A CA 1
ATOM 3756 C C . GLU A 1 486 ? 66.947 60.726 80.657 1.00 33.87 489 GLU A C 1
ATOM 3757 O O . GLU A 1 486 ? 65.822 60.687 80.201 1.00 35.83 489 GLU A O 1
ATOM 3763 N N . PRO A 1 487 ? 67.841 59.750 80.420 1.00 33.67 490 PRO A N 1
ATOM 3764 C CA . PRO A 1 487 ? 67.508 58.558 79.623 1.00 30.09 490 PRO A CA 1
ATOM 3765 C C . PRO A 1 487 ? 66.279 57.878 80.193 1.00 29.62 490 PRO A C 1
ATOM 3766 O O . PRO A 1 487 ? 66.219 57.589 81.384 1.00 31.30 490 PRO A O 1
ATOM 3770 N N . HIS A 1 488 ? 65.299 57.608 79.345 1.00 29.09 491 HIS A N 1
ATOM 3771 C CA . HIS A 1 488 ? 64.075 56.977 79.812 1.00 26.43 491 HIS A CA 1
ATOM 3772 C C . HIS A 1 488 ? 64.233 55.683 80.614 1.00 26.14 491 HIS A C 1
ATOM 3773 O O . HIS A 1 488 ? 63.586 55.516 81.638 1.00 25.78 491 HIS A O 1
ATOM 3780 N N . THR A 1 489 ? 65.070 54.762 80.160 1.00 25.84 492 THR A N 1
ATOM 3781 C CA . THR A 1 489 ? 65.185 53.508 80.890 1.00 27.33 492 THR A CA 1
ATOM 3782 C C . THR A 1 489 ? 65.787 53.666 82.267 1.00 28.17 492 THR A C 1
ATOM 3783 O O . THR A 1 489 ? 65.543 52.842 83.132 1.00 31.02 492 THR A O 1
ATOM 3787 N N . ILE A 1 490 ? 66.573 54.714 82.482 1.00 28.21 493 ILE A N 1
ATOM 3788 C CA . ILE A 1 490 ? 67.166 54.922 83.792 1.00 27.17 493 ILE A CA 1
ATOM 3789 C C . ILE A 1 490 ? 66.076 55.569 84.654 1.00 30.20 493 ILE A C 1
ATOM 3790 O O . ILE A 1 490 ? 65.955 55.295 85.857 1.00 29.77 493 ILE A O 1
ATOM 3795 N N . ALA A 1 491 ? 65.269 56.426 84.031 1.00 31.67 494 ALA A N 1
ATOM 3796 C CA . ALA A 1 491 ? 64.187 57.095 84.751 1.00 31.93 494 ALA A CA 1
ATOM 3797 C C . ALA A 1 491 ? 63.131 56.060 85.103 1.00 30.58 494 ALA A C 1
ATOM 3798 O O . ALA A 1 491 ? 62.450 56.172 86.119 1.00 31.70 494 ALA A O 1
ATOM 3800 N N . ALA A 1 492 ? 63.008 55.041 84.261 1.00 29.00 495 ALA A N 1
ATOM 3801 C CA . ALA A 1 492 ? 62.023 53.989 84.502 1.00 28.22 495 ALA A CA 1
ATOM 3802 C C . ALA A 1 492 ? 62.441 53.144 85.700 1.00 27.54 495 ALA A C 1
ATOM 3803 O O . ALA A 1 492 ? 61.603 52.740 86.485 1.00 24.93 495 ALA A O 1
ATOM 3805 N N . PHE A 1 493 ? 63.736 52.872 85.820 1.00 28.59 496 PHE A N 1
ATOM 3806 C CA . PHE A 1 493 ? 64.248 52.085 86.929 1.00 30.98 496 PHE A CA 1
ATOM 3807 C C . PHE A 1 493 ? 63.937 52.833 88.213 1.00 33.02 496 PHE A C 1
ATOM 3808 O O . PHE A 1 493 ? 63.257 52.315 89.114 1.00 31.91 496 PHE A O 1
ATOM 3816 N N . LEU A 1 494 ? 64.444 54.064 88.285 1.00 33.31 497 LEU A N 1
ATOM 3817 C CA . LEU A 1 494 ? 64.237 54.896 89.457 1.00 31.92 497 LEU A CA 1
ATOM 3818 C C . LEU A 1 494 ? 62.749 55.032 89.729 1.00 32.78 497 LEU A C 1
ATOM 3819 O O . LEU A 1 494 ? 62.332 55.010 90.881 1.00 35.94 497 LEU A O 1
ATOM 3824 N N . GLY A 1 495 ? 61.950 55.152 88.670 1.00 34.14 498 GLY A N 1
ATOM 3825 C CA . GLY A 1 495 ? 60.508 55.297 88.822 1.00 33.15 498 GLY A CA 1
ATOM 3826 C C . GLY A 1 495 ? 59.788 54.118 89.476 1.00 34.53 498 GLY A C 1
ATOM 3827 O O . GLY A 1 495 ? 58.773 54.298 90.165 1.00 34.52 498 GLY A O 1
ATOM 3828 N N . GLY A 1 496 ? 60.289 52.905 89.264 1.00 31.54 499 GLY A N 1
ATOM 3829 C CA . GLY A 1 496 ? 59.646 51.764 89.876 1.00 32.89 499 GLY A CA 1
ATOM 3830 C C . GLY A 1 496 ? 60.055 51.729 91.336 1.00 32.97 499 GLY A C 1
ATOM 3831 O O . GLY A 1 496 ? 59.241 51.553 92.241 1.00 32.25 499 GLY A O 1
ATOM 3832 N N . ALA A 1 497 ? 61.350 51.904 91.551 1.00 31.94 500 ALA A N 1
ATOM 3833 C CA . ALA A 1 497 ? 61.906 51.913 92.882 1.00 30.16 500 ALA A CA 1
ATOM 3834 C C . ALA A 1 497 ? 61.214 52.985 93.717 1.00 31.37 500 ALA A C 1
ATOM 3835 O O . ALA A 1 497 ? 60.594 52.677 94.740 1.00 32.48 500 ALA A O 1
ATOM 3837 N N . ALA A 1 498 ? 61.299 54.235 93.265 1.00 29.94 501 ALA A N 1
ATOM 3838 C CA . ALA A 1 498 ? 60.703 55.355 93.976 1.00 28.10 501 ALA A CA 1
ATOM 3839 C C . ALA A 1 498 ? 59.229 55.139 94.215 1.00 28.66 501 ALA A C 1
ATOM 3840 O O . ALA A 1 498 ? 58.741 55.342 95.324 1.00 30.39 501 ALA A O 1
ATOM 3842 N N . ALA A 1 499 ? 58.513 54.717 93.183 1.00 27.92 502 ALA A N 1
ATOM 3843 C CA . ALA A 1 499 ? 57.088 54.483 93.336 1.00 29.55 502 ALA A CA 1
ATOM 3844 C C . ALA A 1 499 ? 56.762 53.568 94.513 1.00 30.59 502 ALA A C 1
ATOM 3845 O O . ALA A 1 499 ? 55.903 53.901 95.330 1.00 31.75 502 ALA A O 1
ATOM 3847 N N . GLN A 1 500 ? 57.440 52.423 94.614 1.00 30.61 503 GLN A N 1
ATOM 3848 C CA . GLN A 1 500 ? 57.128 51.496 95.692 1.00 32.75 503 GLN A CA 1
ATOM 3849 C C . GLN A 1 500 ? 57.482 52.039 97.070 1.00 34.13 503 GLN A C 1
ATOM 3850 O O . GLN A 1 500 ? 56.846 51.681 98.061 1.00 33.39 503 GLN A O 1
ATOM 3856 N N . GLU A 1 501 ? 58.485 52.906 97.142 1.00 34.17 504 GLU A N 1
ATOM 3857 C CA . GLU A 1 501 ? 58.836 53.495 98.419 1.00 36.16 504 GLU A CA 1
ATOM 3858 C C . GLU A 1 501 ? 57.682 54.406 98.871 1.00 37.23 504 GLU A C 1
ATOM 3859 O O . GLU A 1 501 ? 57.357 54.451 100.054 1.00 38.63 504 GLU A O 1
ATOM 3865 N N . VAL A 1 502 ? 57.051 55.105 97.931 1.00 36.61 505 VAL A N 1
ATOM 3866 C CA . VAL A 1 502 ? 55.909 55.971 98.241 1.00 37.03 505 VAL A CA 1
ATOM 3867 C C . VAL A 1 502 ? 54.736 55.115 98.761 1.00 40.81 505 VAL A C 1
ATOM 3868 O O . VAL A 1 502 ? 54.044 55.491 99.722 1.00 43.68 505 VAL A O 1
ATOM 3872 N N . ILE A 1 503 ? 54.509 53.973 98.118 1.00 38.55 506 ILE A N 1
ATOM 3873 C CA . ILE A 1 503 ? 53.444 53.069 98.527 1.00 38.24 506 ILE A CA 1
ATOM 3874 C C . ILE A 1 503 ? 53.736 52.549 99.943 1.00 40.83 506 ILE A C 1
ATOM 3875 O O . ILE A 1 503 ? 52.823 52.264 100.729 1.00 41.22 506 ILE A O 1
ATOM 3880 N N . LYS A 1 504 ? 55.018 52.436 100.271 1.00 42.64 507 LYS A N 1
ATOM 3881 C CA . LYS A 1 504 ? 55.424 51.968 101.593 1.00 42.05 507 LYS A CA 1
ATOM 3882 C C . LYS A 1 504 ? 55.092 53.059 102.603 1.00 42.73 507 LYS A C 1
ATOM 3883 O O . LYS A 1 504 ? 54.674 52.775 103.725 1.00 41.73 507 LYS A O 1
ATOM 3889 N N . ILE A 1 505 ? 55.282 54.307 102.187 1.00 42.12 508 ILE A N 1
ATOM 3890 C CA . ILE A 1 505 ? 54.992 55.444 103.039 1.00 44.03 508 ILE A CA 1
ATOM 3891 C C . ILE A 1 505 ? 53.479 55.457 103.312 1.00 44.66 508 ILE A C 1
ATOM 3892 O O . ILE A 1 505 ? 53.047 55.371 104.460 1.00 47.28 508 ILE A O 1
ATOM 3897 N N . ILE A 1 506 ? 52.679 55.563 102.253 1.00 43.51 509 ILE A N 1
ATOM 3898 C CA . ILE A 1 506 ? 51.219 55.598 102.361 1.00 40.64 509 ILE A CA 1
ATOM 3899 C C . ILE A 1 506 ? 50.629 54.450 103.198 1.00 41.06 509 ILE A C 1
ATOM 3900 O O . ILE A 1 506 ? 49.804 54.660 104.090 1.00 41.32 509 ILE A O 1
ATOM 3905 N N . THR A 1 507 ? 51.043 53.228 102.894 1.00 41.15 510 THR A N 1
ATOM 3906 C CA . THR A 1 507 ? 50.501 52.045 103.573 1.00 41.59 510 THR A CA 1
ATOM 3907 C C . THR A 1 507 ? 51.140 51.683 104.910 1.00 42.95 510 THR A C 1
ATOM 3908 O O . THR A 1 507 ? 50.538 50.970 105.722 1.00 41.72 510 THR A O 1
ATOM 3912 N N . LYS A 1 508 ? 52.353 52.162 105.141 1.00 43.20 511 LYS A N 1
ATOM 3913 C CA . LYS A 1 508 ? 53.041 51.825 106.377 1.00 46.82 511 LYS A CA 1
ATOM 3914 C C . LYS A 1 508 ? 53.212 50.314 106.439 1.00 46.15 511 LYS A C 1
ATOM 3915 O O . LYS A 1 508 ? 53.185 49.709 107.507 1.00 46.44 511 LYS A O 1
ATOM 3921 N N . GLN A 1 509 ? 53.362 49.710 105.268 1.00 44.97 512 GLN A N 1
ATOM 3922 C CA . GLN A 1 509 ? 53.606 48.282 105.172 1.00 42.79 512 GLN A CA 1
ATOM 3923 C C . GLN A 1 509 ? 54.983 48.130 104.534 1.00 41.83 512 GLN A C 1
ATOM 3924 O O . GLN A 1 509 ? 55.427 48.994 103.769 1.00 40.62 512 GLN A O 1
ATOM 3930 N N . PHE A 1 510 ? 55.664 47.037 104.856 1.00 41.17 513 PHE A N 1
ATOM 3931 C CA . PHE A 1 510 ? 57.007 46.807 104.328 1.00 40.28 513 PHE A CA 1
ATOM 3932 C C . PHE A 1 510 ? 57.919 47.852 104.962 1.00 40.33 513 PHE A C 1
ATOM 3933 O O . PHE A 1 510 ? 57.457 48.659 105.766 1.00 41.58 513 PHE A O 1
ATOM 3941 N N . VAL A 1 511 ? 59.198 47.842 104.607 1.00 40.62 514 VAL A N 1
ATOM 3942 C CA . VAL A 1 511 ? 60.158 48.773 105.188 1.00 38.93 514 VAL A CA 1
ATOM 3943 C C . VAL A 1 511 ? 60.840 49.681 104.166 1.00 41.00 514 VAL A C 1
ATOM 3944 O O . VAL A 1 511 ? 61.462 49.210 103.206 1.00 40.20 514 VAL A O 1
ATOM 3948 N N . ILE A 1 512 ? 60.733 50.985 104.387 1.00 41.49 515 ILE A N 1
ATOM 3949 C CA . ILE A 1 512 ? 61.350 51.952 103.493 1.00 43.41 515 ILE A CA 1
ATOM 3950 C C . ILE A 1 512 ? 62.867 51.947 103.646 1.00 43.74 515 ILE A C 1
ATOM 3951 O O . ILE A 1 512 ? 63.388 51.701 104.731 1.00 42.47 515 ILE A O 1
ATOM 3956 N N . PHE A 1 513 ? 63.562 52.250 102.556 1.00 43.98 516 PHE A N 1
ATOM 3957 C CA . PHE A 1 513 ? 65.004 52.306 102.586 1.00 44.79 516 PHE A CA 1
ATOM 3958 C C . PHE A 1 513 ? 65.312 53.523 103.460 1.00 48.72 516 PHE A C 1
ATOM 3959 O O . PHE A 1 513 ? 64.576 54.514 103.447 1.00 50.02 516 PHE A O 1
ATOM 3967 N N . ASN A 1 514 ? 66.374 53.453 104.253 1.00 51.45 517 ASN A N 1
ATOM 3968 C CA . ASN A 1 514 ? 66.711 54.578 105.110 1.00 53.81 517 ASN A CA 1
ATOM 3969 C C . ASN A 1 514 ? 67.787 55.388 104.428 1.00 56.15 517 ASN A C 1
ATOM 3970 O O . ASN A 1 514 ? 68.865 54.876 104.116 1.00 56.27 517 ASN A O 1
ATOM 3975 N N . ASN A 1 515 ? 67.457 56.660 104.212 1.00 58.84 518 ASN A N 1
ATOM 3976 C CA . ASN A 1 515 ? 68.293 57.616 103.518 1.00 58.69 518 ASN A CA 1
ATOM 3977 C C . ASN A 1 515 ? 68.531 57.229 102.063 1.00 57.28 518 ASN A C 1
ATOM 3978 O O . ASN A 1 515 ? 67.891 56.356 101.541 1.00 63.56 518 ASN A O 1
ATOM 3983 N N . THR A 1 516 ? 69.523 57.845 101.446 1.00 51.28 519 THR A N 1
ATOM 3984 C CA . THR A 1 516 ? 69.933 57.695 100.047 1.00 44.08 519 THR A CA 1
ATOM 3985 C C . THR A 1 516 ? 70.186 56.360 99.317 1.00 41.30 519 THR A C 1
ATOM 3986 O O . THR A 1 516 ? 71.000 55.529 99.733 1.00 41.81 519 THR A O 1
ATOM 3990 N N . TYR A 1 517 ? 69.543 56.230 98.165 1.00 38.18 520 TYR A N 1
ATOM 3991 C CA . TYR A 1 517 ? 69.717 55.082 97.287 1.00 36.40 520 TYR A CA 1
ATOM 3992 C C . TYR A 1 517 ? 70.322 55.625 95.984 1.00 37.12 520 TYR A C 1
ATOM 3993 O O . TYR A 1 517 ? 69.775 56.546 95.370 1.00 37.74 520 TYR A O 1
ATOM 4002 N N . ILE A 1 518 ? 71.462 55.075 95.577 1.00 36.33 521 ILE A N 1
ATOM 4003 C CA . ILE A 1 518 ? 72.123 55.516 94.353 1.00 35.06 521 ILE A CA 1
ATOM 4004 C C . ILE A 1 518 ? 72.168 54.332 93.384 1.00 33.42 521 ILE A C 1
ATOM 4005 O O . ILE A 1 518 ? 72.640 53.249 93.729 1.00 31.29 521 ILE A O 1
ATOM 4010 N N . TYR A 1 519 ? 71.657 54.539 92.176 1.00 34.18 522 TYR A N 1
ATOM 4011 C CA . TYR A 1 519 ? 71.637 53.492 91.160 1.00 33.72 522 TYR A CA 1
ATOM 4012 C C . TYR A 1 519 ? 72.518 53.859 89.981 1.00 34.22 522 TYR A C 1
ATOM 4013 O O . TYR A 1 519 ? 72.453 54.975 89.477 1.00 36.83 522 TYR A O 1
ATOM 4022 N N . SER A 1 520 ? 73.353 52.923 89.550 1.00 34.34 523 SER A N 1
ATOM 4023 C CA . SER A 1 520 ? 74.221 53.159 88.403 1.00 35.73 523 SER A CA 1
ATOM 4024 C C . SER A 1 520 ? 73.776 52.289 87.219 1.00 34.95 523 SER A C 1
ATOM 4025 O O . SER A 1 520 ? 73.917 51.060 87.236 1.00 33.24 523 SER A O 1
ATOM 4028 N N . GLY A 1 521 ? 73.230 52.936 86.196 1.00 34.03 524 GLY A N 1
ATOM 4029 C CA . GLY A 1 521 ? 72.763 52.210 85.033 1.00 33.21 524 GLY A CA 1
ATOM 4030 C C . GLY A 1 521 ? 73.920 51.650 84.252 1.00 33.53 524 GLY A C 1
ATOM 4031 O O . GLY A 1 521 ? 73.776 50.733 83.449 1.00 32.60 524 GLY A O 1
ATOM 4032 N N . MET A 1 522 ? 75.088 52.208 84.502 1.00 35.54 525 MET A N 1
ATOM 4033 C CA . MET A 1 522 ? 76.293 51.782 83.820 1.00 37.68 525 MET A CA 1
ATOM 4034 C C . MET A 1 522 ? 76.768 50.381 84.201 1.00 35.92 525 MET A C 1
ATOM 4035 O O . MET A 1 522 ? 77.088 49.558 83.353 1.00 34.83 525 MET A O 1
ATOM 4040 N N . SER A 1 523 ? 76.833 50.132 85.493 1.00 35.24 526 SER A N 1
ATOM 4041 C CA . SER A 1 523 ? 77.305 48.860 85.999 1.00 34.85 526 SER A CA 1
ATOM 4042 C C . SER A 1 523 ? 76.159 48.029 86.563 1.00 33.36 526 SER A C 1
ATOM 4043 O O . SER A 1 523 ? 76.381 46.945 87.100 1.00 32.84 526 SER A O 1
ATOM 4046 N N . GLN A 1 524 ? 74.942 48.546 86.433 1.00 30.57 527 GLN A N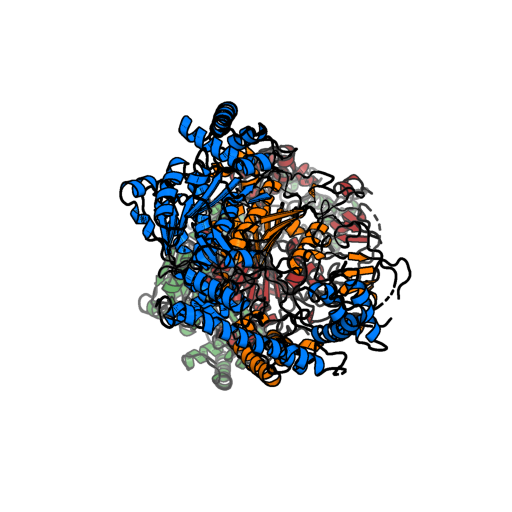 1
ATOM 4047 C CA . GLN A 1 524 ? 73.764 47.872 86.956 1.00 30.52 527 GLN A CA 1
ATOM 4048 C C . GLN A 1 524 ? 74.004 47.451 88.414 1.00 30.85 527 GLN A C 1
ATOM 4049 O O . GLN A 1 524 ? 73.746 46.319 88.806 1.00 28.34 527 GLN A O 1
ATOM 4055 N N . THR A 1 525 ? 74.534 48.388 89.198 1.00 30.44 528 THR A N 1
ATOM 4056 C CA . THR A 1 525 ? 74.795 48.176 90.614 1.00 30.24 528 THR A CA 1
ATOM 4057 C C . THR A 1 525 ? 74.182 49.353 91.361 1.00 30.91 528 THR A C 1
ATOM 4058 O O . THR A 1 525 ? 73.864 50.384 90.769 1.00 29.69 528 THR A O 1
ATOM 4062 N N . SER A 1 526 ? 74.004 49.197 92.664 1.00 32.15 529 SER A N 1
ATOM 4063 C CA . SER A 1 526 ? 73.440 50.267 93.473 1.00 32.79 529 SER A CA 1
ATOM 4064 C C . SER A 1 526 ? 73.864 50.084 94.926 1.00 33.26 529 SER A C 1
ATOM 4065 O O . SER A 1 526 ? 74.550 49.109 95.257 1.00 31.48 529 SER A O 1
ATOM 4068 N N . ALA A 1 527 ? 73.463 51.031 95.775 1.00 32.93 530 ALA A N 1
ATOM 4069 C CA . ALA A 1 527 ? 73.799 51.007 97.195 1.00 32.72 530 ALA A CA 1
ATOM 4070 C C . ALA A 1 527 ? 72.935 51.969 98.001 1.00 33.32 530 ALA A C 1
ATOM 4071 O O . ALA A 1 527 ? 72.397 52.933 97.472 1.00 33.87 530 ALA A O 1
ATOM 4073 N N . THR A 1 528 ? 72.798 51.698 99.291 1.00 35.26 531 THR A N 1
ATOM 4074 C CA . THR A 1 528 ? 72.022 52.574 100.146 1.00 38.09 531 THR A CA 1
ATOM 4075 C C . THR A 1 528 ? 72.966 53.220 101.153 1.00 38.62 531 THR A C 1
ATOM 4076 O O . THR A 1 528 ? 73.897 52.575 101.640 1.00 39.35 531 THR A O 1
ATOM 4080 N N . PHE A 1 529 ? 72.747 54.497 101.440 1.00 38.20 532 PHE A N 1
ATOM 4081 C CA . PHE A 1 529 ? 73.581 55.194 102.413 1.00 38.83 532 PHE A CA 1
ATOM 4082 C C . PHE A 1 529 ? 72.725 55.979 103.365 1.00 39.84 532 PHE A C 1
ATOM 4083 O O . PHE A 1 529 ? 71.611 56.390 103.026 1.00 38.11 532 PHE A O 1
ATOM 4091 N N . GLN A 1 530 ? 73.261 56.162 104.568 1.00 44.18 533 GLN A N 1
ATOM 4092 C CA . GLN A 1 530 ? 72.629 56.971 105.606 1.00 45.56 533 GLN A CA 1
ATOM 4093 C C . GLN A 1 530 ? 73.437 58.270 105.727 1.00 44.95 533 GLN A C 1
ATOM 4094 O O . GLN A 1 530 ? 74.304 58.377 106.585 1.00 47.10 533 GLN A O 1
ATOM 4100 N N . LEU A 1 531 ? 73.168 59.208 104.817 1.00 44.77 534 LEU A N 1
ATOM 4101 C CA . LEU A 1 531 ? 73.732 60.548 104.720 1.00 43.43 534 LEU A CA 1
ATOM 4102 C C . LEU A 1 531 ? 72.992 61.511 105.672 1.00 43.89 534 LEU A C 1
ATOM 4103 O O . LEU A 1 531 ? 71.956 61.130 106.291 1.00 42.33 534 LEU A O 1
ATOM 4109 N N . MET B 2 1 ? 56.481 68.780 58.271 1.00 82.80 9 MET B N 1
ATOM 4110 C CA . MET B 2 1 ? 57.236 68.244 59.443 1.00 81.55 9 MET B CA 1
ATOM 4111 C C . MET B 2 1 ? 57.990 66.974 59.066 1.00 80.01 9 MET B C 1
ATOM 4112 O O . MET B 2 1 ? 57.530 66.193 58.228 1.00 80.56 9 MET B O 1
ATOM 4117 N N . LYS B 2 2 ? 59.160 66.776 59.668 1.00 77.37 10 LYS B N 1
ATOM 4118 C CA . LYS B 2 2 ? 59.924 65.565 59.401 1.00 75.65 10 LYS B CA 1
ATOM 4119 C C . LYS B 2 2 ? 59.542 64.597 60.504 1.00 73.17 10 LYS B C 1
ATOM 4120 O O . LYS B 2 2 ? 58.875 64.976 61.469 1.00 73.41 10 LYS B O 1
ATOM 4126 N N . LEU B 2 3 ? 59.961 63.348 60.365 1.00 69.90 11 LEU B N 1
ATOM 4127 C CA . LEU B 2 3 ? 59.638 62.352 61.365 1.00 65.67 11 LEU B CA 1
ATOM 4128 C C . LEU B 2 3 ? 60.097 62.804 62.747 1.00 63.37 11 LEU B C 1
ATOM 4129 O O . LEU B 2 3 ? 59.286 62.940 63.661 1.00 63.43 11 LEU B O 1
ATOM 4134 N N . ASP B 2 4 ? 61.392 63.066 62.894 1.00 59.00 12 ASP B N 1
ATOM 4135 C CA . ASP B 2 4 ? 61.918 63.455 64.189 1.00 54.73 12 ASP B CA 1
ATOM 4136 C C . ASP B 2 4 ? 62.047 64.951 64.427 1.00 54.10 12 ASP B C 1
ATOM 4137 O O . ASP B 2 4 ? 62.845 65.639 63.787 1.00 54.64 12 ASP B O 1
ATOM 4142 N N . TRP B 2 5 ? 61.260 65.442 65.372 1.00 50.72 13 TRP B N 1
ATOM 4143 C CA . TRP B 2 5 ? 61.280 66.840 65.729 1.00 49.70 13 TRP B CA 1
ATOM 4144 C C . TRP B 2 5 ? 62.595 67.168 66.415 1.00 50.92 13 TRP B C 1
ATOM 4145 O O . TRP B 2 5 ? 63.371 66.273 66.754 1.00 50.46 13 TRP B O 1
ATOM 4156 N N . GLU B 2 6 ? 62.838 68.460 66.601 1.00 51.56 14 GLU B N 1
ATOM 4157 C CA . GLU B 2 6 ? 64.053 68.945 67.229 1.00 52.20 14 GLU B CA 1
ATOM 4158 C C . GLU B 2 6 ? 64.277 68.338 68.602 1.00 51.48 14 GLU B C 1
ATOM 4159 O O . GLU B 2 6 ? 63.371 68.324 69.436 1.00 50.82 14 GLU B O 1
ATOM 4165 N N . GLY B 2 7 ? 65.495 67.846 68.821 1.00 50.30 15 GLY B N 1
ATOM 4166 C CA . GLY B 2 7 ? 65.876 67.267 70.098 1.00 48.51 15 GLY B CA 1
ATOM 4167 C C . GLY B 2 7 ? 65.140 66.024 70.555 1.00 47.84 15 GLY B C 1
ATOM 4168 O O . GLY B 2 7 ? 65.219 65.660 71.726 1.00 48.91 15 GLY B O 1
ATOM 4169 N N . ARG B 2 8 ? 64.434 65.359 69.647 1.00 45.49 16 ARG B N 1
ATOM 4170 C CA . ARG B 2 8 ? 63.700 64.157 70.018 1.00 44.10 16 ARG B CA 1
ATOM 4171 C C . ARG B 2 8 ? 64.551 63.067 70.680 1.00 42.37 16 ARG B C 1
ATOM 4172 O O . ARG B 2 8 ? 64.144 62.488 71.697 1.00 40.28 16 ARG B O 1
ATOM 4180 N N . TRP B 2 9 ? 65.713 62.783 70.096 1.00 38.57 17 TRP B N 1
ATOM 4181 C CA . TRP B 2 9 ? 66.597 61.755 70.624 1.00 37.88 17 TRP B CA 1
ATOM 4182 C C . TRP B 2 9 ? 67.783 62.303 71.415 1.00 37.28 17 TRP B C 1
ATOM 4183 O O . TRP B 2 9 ? 68.775 61.604 71.610 1.00 37.25 17 TRP B O 1
ATOM 4194 N N . ASN B 2 10 ? 67.679 63.548 71.867 1.00 37.28 18 ASN B N 1
ATOM 4195 C CA . ASN B 2 10 ? 68.746 64.169 72.646 1.00 38.68 18 ASN B CA 1
ATOM 4196 C C . ASN B 2 10 ? 69.204 63.324 73.833 1.00 39.63 18 ASN B C 1
ATOM 4197 O O . ASN B 2 10 ? 70.378 63.352 74.183 1.00 39.79 18 ASN B O 1
ATOM 4202 N N . HIS B 2 11 ? 68.280 62.599 74.465 1.00 38.55 19 HIS B N 1
ATOM 4203 C CA . HIS B 2 11 ? 68.627 61.788 75.620 1.00 38.09 19 HIS B CA 1
ATOM 4204 C C . HIS B 2 11 ? 69.271 60.455 75.278 1.00 39.43 19 HIS B C 1
ATOM 4205 O O . HIS B 2 11 ? 69.716 59.737 76.175 1.00 40.80 19 HIS B O 1
ATOM 4212 N N . VAL B 2 12 ? 69.319 60.126 73.991 1.00 36.96 20 VAL B N 1
ATOM 4213 C CA . VAL B 2 12 ? 69.915 58.878 73.544 1.00 37.93 20 VAL B CA 1
ATOM 4214 C C . VAL B 2 12 ? 71.228 59.147 72.813 1.00 39.52 20 VAL B C 1
ATOM 4215 O O . VAL B 2 12 ? 72.226 58.468 73.035 1.00 38.92 20 VAL B O 1
ATOM 4219 N N . LYS B 2 13 ? 71.210 60.143 71.934 1.00 42.30 21 LYS B N 1
ATOM 4220 C CA . LYS B 2 13 ? 72.376 60.511 71.135 1.00 42.93 21 LYS B CA 1
ATOM 4221 C C . LYS B 2 13 ? 73.681 60.646 71.917 1.00 42.08 21 LYS B C 1
ATOM 4222 O O . LYS B 2 13 ? 74.729 60.170 71.474 1.00 40.36 21 LYS B O 1
ATOM 4228 N N . LYS B 2 14 ? 73.610 61.300 73.072 1.00 40.94 22 LYS B N 1
ATOM 4229 C CA . LYS B 2 14 ? 74.787 61.513 73.897 1.00 41.55 22 LYS B CA 1
ATOM 4230 C C . LYS B 2 14 ? 75.610 60.275 74.209 1.00 41.03 22 LYS B C 1
ATOM 4231 O O . LYS B 2 14 ? 76.833 60.382 74.381 1.00 41.47 22 LYS B O 1
ATOM 4237 N N . PHE B 2 15 ? 74.957 59.111 74.279 1.00 38.36 23 PHE B N 1
ATOM 4238 C CA . PHE B 2 15 ? 75.654 57.859 74.550 1.00 35.66 23 PHE B CA 1
ATOM 4239 C C . PHE B 2 15 ? 76.129 57.169 73.283 1.00 38.52 23 PHE B C 1
ATOM 4240 O O . PHE B 2 15 ? 76.791 56.123 73.349 1.00 36.51 23 PHE B O 1
ATOM 4248 N N . LEU B 2 16 ? 75.790 57.747 72.126 1.00 40.33 24 LEU B N 1
ATOM 4249 C CA . LEU B 2 16 ? 76.214 57.168 70.856 1.00 40.23 24 LEU B CA 1
ATOM 4250 C C . LEU B 2 16 ? 77.182 58.070 70.083 1.00 41.45 24 LEU B C 1
ATOM 4251 O O . LEU B 2 16 ? 78.031 57.581 69.332 1.00 40.35 24 LEU B O 1
ATOM 4256 N N . GLU B 2 17 ? 77.073 59.378 70.287 1.00 42.43 25 GLU B N 1
ATOM 4257 C CA . GLU B 2 17 ? 77.916 60.328 69.566 1.00 44.79 25 GLU B CA 1
ATOM 4258 C C . GLU B 2 17 ? 79.142 60.818 70.332 1.00 46.33 25 GLU B C 1
ATOM 4259 O O . GLU B 2 17 ? 79.988 61.504 69.766 1.00 48.06 25 GLU B O 1
ATOM 4265 N N . ARG B 2 18 ? 79.243 60.470 71.609 1.00 46.80 26 ARG B N 1
ATOM 4266 C CA . ARG B 2 18 ? 80.370 60.910 72.424 1.00 45.31 26 ARG B CA 1
ATOM 4267 C C . ARG B 2 18 ? 81.260 59.768 72.887 1.00 45.06 26 ARG B C 1
ATOM 4268 O O . ARG B 2 18 ? 80.782 58.678 73.201 1.00 46.74 26 ARG B O 1
ATOM 4276 N N . SER B 2 19 ? 82.563 60.019 72.912 1.00 43.93 27 SER B N 1
ATOM 4277 C CA . SER B 2 19 ? 83.505 59.027 73.393 1.00 42.81 27 SER B CA 1
ATOM 4278 C C . SER B 2 19 ? 83.323 59.078 74.909 1.00 41.96 27 SER B C 1
ATOM 4279 O O . SER B 2 19 ? 82.664 59.989 75.414 1.00 44.72 27 SER B O 1
ATOM 4282 N N . GLY B 2 20 ? 83.876 58.115 75.635 1.00 39.21 28 GLY B N 1
ATOM 4283 C CA . G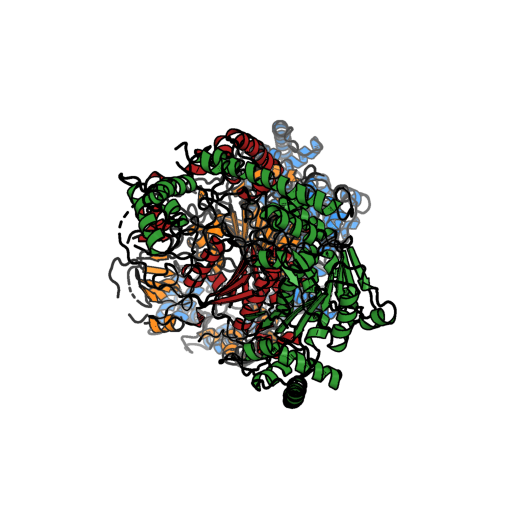LY B 2 20 ? 83.716 58.113 77.080 1.00 37.57 28 GLY B CA 1
ATOM 4284 C C . GLY B 2 20 ? 84.747 57.222 77.748 1.00 38.78 28 GLY B C 1
ATOM 4285 O O . GLY B 2 20 ? 85.354 56.389 77.087 1.00 38.80 28 GLY B O 1
ATOM 4286 N N . PRO B 2 21 ? 84.961 57.361 79.063 1.00 40.07 29 PRO B N 1
ATOM 4287 C CA . PRO B 2 21 ? 85.943 56.551 79.790 1.00 40.08 29 PRO B CA 1
ATOM 4288 C C . PRO B 2 21 ? 85.504 55.125 80.113 1.00 40.46 29 PRO B C 1
ATOM 4289 O O . PRO B 2 21 ? 86.348 54.249 80.304 1.00 38.90 29 PRO B O 1
ATOM 4293 N N . PHE B 2 22 ? 84.189 54.901 80.166 1.00 40.72 30 PHE B N 1
ATOM 4294 C CA . PHE B 2 22 ? 83.622 53.600 80.540 1.00 39.70 30 PHE B CA 1
ATOM 4295 C C . PHE B 2 22 ? 83.001 52.799 79.402 1.00 39.62 30 PHE B C 1
ATOM 4296 O O . PHE B 2 22 ? 82.427 51.722 79.591 1.00 38.09 30 PHE B O 1
ATOM 4304 N N . THR B 2 23 ? 83.150 53.344 78.213 1.00 40.39 31 THR B N 1
ATOM 4305 C CA . THR B 2 23 ? 82.638 52.760 76.994 1.00 39.88 31 THR B CA 1
ATOM 4306 C C . THR B 2 23 ? 83.067 51.309 76.770 1.00 39.43 31 THR B C 1
ATOM 4307 O O . THR B 2 23 ? 83.977 50.819 77.422 1.00 39.55 31 THR B O 1
ATOM 4311 N N . HIS B 2 24 ? 82.370 50.618 75.871 1.00 41.12 32 HIS B N 1
ATOM 4312 C CA . HIS B 2 24 ? 82.677 49.229 75.519 1.00 41.45 32 HIS B CA 1
ATOM 4313 C C . HIS B 2 24 ? 83.924 49.262 74.613 1.00 43.41 32 HIS B C 1
ATOM 4314 O O . HIS B 2 24 ? 84.045 50.124 73.751 1.00 43.01 32 HIS B O 1
ATOM 4321 N N . PRO B 2 25 ? 84.858 48.314 74.788 1.00 46.04 33 PRO B N 1
ATOM 4322 C CA . PRO B 2 25 ? 86.069 48.310 73.953 1.00 47.56 33 PRO B CA 1
ATOM 4323 C C . PRO B 2 25 ? 85.851 48.539 72.453 1.00 49.30 33 PRO B C 1
ATOM 4324 O O . PRO B 2 25 ? 86.511 49.383 71.855 1.00 52.21 33 PRO B O 1
ATOM 4328 N N . ASP B 2 26 ? 84.927 47.799 71.848 1.00 50.90 34 ASP B N 1
ATOM 4329 C CA . ASP B 2 26 ? 84.643 47.940 70.415 1.00 50.70 34 ASP B CA 1
ATOM 4330 C C . ASP B 2 26 ? 83.729 49.116 70.084 1.00 49.58 34 ASP B C 1
ATOM 4331 O O . ASP B 2 26 ? 83.182 49.191 68.985 1.00 50.00 34 ASP B O 1
ATOM 4336 N N . PHE B 2 27 ? 83.553 50.033 71.026 1.00 47.94 35 PHE B N 1
ATOM 4337 C CA . PHE B 2 27 ? 82.700 51.184 70.772 1.00 46.21 35 PHE B CA 1
ATOM 4338 C C . PHE B 2 27 ? 83.448 52.355 70.146 1.00 47.27 35 PHE B C 1
ATOM 4339 O O . PHE B 2 27 ? 84.575 52.687 70.534 1.00 45.32 35 PHE B O 1
ATOM 4347 N N . GLU B 2 28 ? 82.798 52.974 69.171 1.00 49.22 36 GLU B N 1
ATOM 4348 C CA . GLU B 2 28 ? 83.329 54.149 68.492 1.00 50.17 36 GLU B CA 1
ATOM 4349 C C . GLU B 2 28 ? 82.180 55.138 68.366 1.00 48.13 36 GLU B C 1
ATOM 4350 O O . GLU B 2 28 ? 81.086 54.775 67.959 1.00 45.38 36 GLU B O 1
ATOM 4356 N N . PRO B 2 29 ? 82.402 56.398 68.757 1.00 48.61 37 PRO B N 1
ATOM 4357 C CA . PRO B 2 29 ? 81.305 57.362 68.639 1.00 48.81 37 PRO B CA 1
ATOM 4358 C C . PRO B 2 29 ? 80.864 57.483 67.193 1.00 49.88 37 PRO B C 1
ATOM 4359 O O . PRO B 2 29 ? 81.653 57.317 66.268 1.00 49.47 37 PRO B O 1
ATOM 4363 N N . SER B 2 30 ? 79.592 57.759 66.992 1.00 52.16 38 SER B N 1
ATOM 4364 C CA . SER B 2 30 ? 79.098 57.862 65.645 1.00 54.40 38 SER B CA 1
ATOM 4365 C C . SER B 2 30 ? 77.736 58.503 65.589 1.00 55.73 38 SER B C 1
ATOM 4366 O O . SER B 2 30 ? 76.914 58.344 66.491 1.00 55.16 38 SER B O 1
ATOM 4369 N N . THR B 2 31 ? 77.503 59.233 64.514 1.00 58.47 39 THR B N 1
ATOM 4370 C CA . THR B 2 31 ? 76.224 59.887 64.319 1.00 61.89 39 THR B CA 1
ATOM 4371 C C . THR B 2 31 ? 75.469 58.989 63.358 1.00 61.82 39 THR B C 1
ATOM 4372 O O . THR B 2 31 ? 74.711 59.462 62.522 1.00 63.24 39 THR B O 1
ATOM 4376 N N . GLU B 2 32 ? 75.684 57.684 63.487 1.00 61.78 40 GLU B N 1
ATOM 4377 C CA . GLU B 2 32 ? 75.056 56.723 62.596 1.00 61.82 40 GLU B CA 1
ATOM 4378 C C . GLU B 2 32 ? 74.590 55.462 63.307 1.00 61.25 40 GLU B C 1
ATOM 4379 O O . GLU B 2 32 ? 74.010 54.569 62.689 1.00 61.67 40 GLU B O 1
ATOM 4385 N N . SER B 2 33 ? 74.856 55.372 64.602 1.00 59.67 41 SER B N 1
ATOM 4386 C CA . SER B 2 33 ? 74.433 54.204 65.350 1.00 57.24 41 SER B CA 1
ATOM 4387 C C . SER B 2 33 ? 72.945 54.333 65.653 1.00 53.90 41 SER B C 1
ATOM 4388 O O . SER B 2 33 ? 72.212 53.342 65.660 1.00 51.37 41 SER B O 1
ATOM 4391 N N . LEU B 2 34 ? 72.502 55.562 65.898 1.00 49.75 42 LEU B N 1
ATOM 4392 C CA . LEU B 2 34 ? 71.099 55.797 66.195 1.00 49.21 42 LEU B CA 1
ATOM 4393 C C . LEU B 2 34 ? 70.258 55.377 65.000 1.00 48.96 42 LEU B C 1
ATOM 4394 O O . LEU B 2 34 ? 69.119 54.916 65.153 1.00 49.00 42 LEU B O 1
ATOM 4399 N N . GLN B 2 35 ? 70.829 55.519 63.808 1.00 48.15 43 GLN B N 1
ATOM 4400 C CA . GLN B 2 35 ? 70.118 55.151 62.589 1.00 48.41 43 GLN B CA 1
ATOM 4401 C C . GLN B 2 35 ? 69.907 53.651 62.507 1.00 45.67 43 GLN B C 1
ATOM 4402 O O . GLN B 2 35 ? 68.843 53.197 62.096 1.00 44.47 43 GLN B O 1
ATOM 4408 N N . PHE B 2 36 ? 70.924 52.884 62.889 1.00 43.68 44 PHE B N 1
ATOM 4409 C CA . PHE B 2 36 ? 70.805 51.435 62.887 1.00 43.43 44 PHE B CA 1
ATOM 4410 C C . PHE B 2 36 ? 69.661 51.062 63.814 1.00 44.59 44 PHE B C 1
ATOM 4411 O O . PHE B 2 36 ? 68.905 50.138 63.538 1.00 48.22 44 PHE B O 1
ATOM 4419 N N . LEU B 2 37 ? 69.544 51.788 64.919 1.00 43.81 45 LEU B N 1
ATOM 4420 C CA . LEU B 2 37 ? 68.491 51.546 65.892 1.00 42.72 45 LEU B CA 1
ATOM 4421 C C . LEU B 2 37 ? 67.115 51.893 65.319 1.00 43.52 45 LEU B C 1
ATOM 4422 O O . LEU B 2 37 ? 66.149 51.142 65.463 1.00 43.80 45 LEU B O 1
ATOM 4427 N N . LEU B 2 38 ? 67.024 53.040 64.663 1.00 44.29 46 LEU B N 1
ATOM 4428 C CA . LEU B 2 38 ? 65.751 53.454 64.089 1.00 45.34 46 LEU B CA 1
ATOM 4429 C C . LEU B 2 38 ? 65.357 52.692 62.829 1.00 45.65 46 LEU B C 1
ATOM 4430 O O . LEU B 2 38 ? 64.165 52.463 62.594 1.00 46.88 46 LEU B O 1
ATOM 4435 N N . ASP B 2 39 ? 66.342 52.272 62.035 1.00 44.83 47 ASP B N 1
ATOM 4436 C CA . ASP B 2 39 ? 66.024 51.617 60.774 1.00 44.68 47 ASP B CA 1
ATOM 4437 C C . ASP B 2 39 ? 66.204 50.136 60.603 1.00 45.09 47 ASP B C 1
ATOM 4438 O O . ASP B 2 39 ? 65.469 49.532 59.825 1.00 47.73 47 ASP B O 1
ATOM 4443 N N . THR B 2 40 ? 67.161 49.523 61.283 1.00 44.07 48 THR B N 1
ATOM 4444 C CA . THR B 2 40 ? 67.362 48.117 61.001 1.00 44.08 48 THR B CA 1
ATOM 4445 C C . THR B 2 40 ? 67.457 47.077 62.110 1.00 43.95 48 THR B C 1
ATOM 4446 O O . THR B 2 40 ? 67.212 45.894 61.850 1.00 44.10 48 THR B O 1
ATOM 4450 N N . CYS B 2 41 ? 67.813 47.487 63.326 1.00 42.68 49 CYS B N 1
ATOM 4451 C CA . CYS B 2 41 ? 67.926 46.533 64.438 1.00 41.46 49 CYS B CA 1
ATOM 4452 C C . CYS B 2 41 ? 66.580 45.911 64.795 1.00 40.01 49 CYS B C 1
ATOM 4453 O O . CYS B 2 41 ? 65.694 46.585 65.304 1.00 42.32 49 CYS B O 1
ATOM 4456 N N . LYS B 2 42 ? 66.435 44.619 64.543 1.00 39.12 50 LYS B N 1
ATOM 4457 C CA . LYS B 2 42 ? 65.187 43.945 64.845 1.00 38.26 50 LYS B CA 1
ATOM 4458 C C . LYS B 2 42 ? 65.197 43.325 66.231 1.00 36.49 50 LYS B C 1
ATOM 4459 O O . LYS B 2 42 ? 66.056 42.493 66.552 1.00 36.15 50 LYS B O 1
ATOM 4465 N N . VAL B 2 43 ? 64.231 43.727 67.051 1.00 32.88 51 VAL B N 1
ATOM 4466 C CA . VAL B 2 43 ? 64.128 43.208 68.404 1.00 29.70 51 VAL B CA 1
ATOM 4467 C C . VAL B 2 43 ? 62.797 42.504 68.604 1.00 28.63 51 VAL B C 1
ATOM 4468 O O . VAL B 2 43 ? 61.754 43.033 68.251 1.00 29.27 51 VAL B O 1
ATOM 4472 N N . LEU B 2 44 ? 62.837 41.303 69.163 1.00 29.21 52 LEU B N 1
ATOM 4473 C CA . LEU B 2 44 ? 61.618 40.530 69.427 1.00 30.46 52 LEU B CA 1
ATOM 4474 C C . LEU B 2 44 ? 61.329 40.490 70.936 1.00 32.67 52 LEU B C 1
ATOM 4475 O O . LEU B 2 44 ? 62.182 40.059 71.728 1.00 34.04 52 LEU B O 1
ATOM 4480 N N . VAL B 2 45 ? 60.130 40.925 71.330 1.00 30.88 53 VAL B N 1
ATOM 4481 C CA . VAL B 2 45 ? 59.744 40.895 72.733 1.00 27.67 53 VAL B CA 1
ATOM 4482 C C . VAL B 2 45 ? 58.831 39.693 72.933 1.00 31.21 53 VAL B C 1
ATOM 4483 O O . VAL B 2 45 ? 57.771 39.614 72.313 1.00 33.20 53 VAL B O 1
ATOM 4487 N N . ILE B 2 46 ? 59.245 38.749 73.778 1.00 30.80 54 ILE B N 1
ATOM 4488 C CA . ILE B 2 46 ? 58.419 37.585 74.031 1.00 30.53 54 ILE B CA 1
ATOM 4489 C C . ILE B 2 46 ? 57.594 37.927 75.277 1.00 33.57 54 ILE B C 1
ATOM 4490 O O . ILE B 2 46 ? 58.135 38.050 76.383 1.00 34.19 54 ILE B O 1
ATOM 4495 N N . GLY B 2 47 ? 56.283 38.097 75.078 1.00 33.55 55 GLY B N 1
ATOM 4496 C CA . GLY B 2 47 ? 55.372 38.418 76.164 1.00 30.43 55 GLY B CA 1
ATOM 4497 C C . GLY B 2 47 ? 54.818 39.829 76.061 1.00 30.92 55 GLY B C 1
ATOM 4498 O O . GLY B 2 47 ? 55.563 40.782 75.868 1.00 29.12 55 GLY B O 1
ATOM 4499 N N . ALA B 2 48 ? 53.504 39.961 76.187 1.00 33.05 56 ALA B N 1
ATOM 4500 C CA . ALA B 2 48 ? 52.849 41.261 76.134 1.00 35.09 56 ALA B CA 1
ATOM 4501 C C . ALA B 2 48 ? 52.254 41.509 77.499 1.00 39.05 56 ALA B C 1
ATOM 4502 O O . ALA B 2 48 ? 51.553 42.493 77.714 1.00 41.21 56 ALA B O 1
ATOM 4504 N N . GLY B 2 49 ? 52.529 40.598 78.423 1.00 42.44 57 GLY B N 1
ATOM 4505 C CA . GLY B 2 49 ? 52.034 40.750 79.774 1.00 44.99 57 GLY B CA 1
ATOM 4506 C C . GLY B 2 49 ? 53.141 41.257 80.680 1.00 48.73 57 GLY B C 1
ATOM 4507 O O . GLY B 2 49 ? 54.322 40.912 80.477 1.00 51.86 57 GLY B O 1
ATOM 4508 N N . GLY B 2 50 ? 52.747 42.108 81.642 1.00 48.49 58 GLY B N 1
ATOM 4509 C CA . GLY B 2 50 ? 53.636 42.705 82.639 1.00 44.26 58 GLY B CA 1
ATOM 4510 C C . GLY B 2 50 ? 54.902 43.399 82.171 1.00 43.85 58 GLY B C 1
ATOM 4511 O O . GLY B 2 50 ? 54.938 44.637 81.988 1.00 43.98 58 GLY B O 1
ATOM 4512 N N . LEU B 2 51 ? 55.961 42.610 81.998 1.00 38.95 59 LEU B N 1
ATOM 4513 C CA . LEU B 2 51 ? 57.223 43.161 81.543 1.00 35.01 59 LEU B CA 1
ATOM 4514 C C . LEU B 2 51 ? 57.091 43.642 80.121 1.00 31.74 59 LEU B C 1
ATOM 4515 O O . LEU B 2 51 ? 57.683 44.646 79.758 1.00 29.18 59 LEU B O 1
ATOM 4520 N N . GLY B 2 52 ? 56.280 42.930 79.335 1.00 31.44 60 GLY B N 1
ATOM 4521 C CA . GLY B 2 52 ? 56.068 43.263 77.935 1.00 28.56 60 GLY B CA 1
ATOM 4522 C C . GLY B 2 52 ? 55.686 44.699 77.645 1.00 31.76 60 GLY B C 1
ATOM 4523 O O . GLY B 2 52 ? 56.312 45.356 76.811 1.00 31.56 60 GLY B O 1
ATOM 4524 N N . CYS B 2 53 ? 54.657 45.196 78.320 1.00 31.55 61 CYS B N 1
ATOM 4525 C CA . CYS B 2 53 ? 54.216 46.566 78.100 1.00 35.35 61 CYS B CA 1
ATOM 4526 C C . CYS B 2 53 ? 55.323 47.531 78.446 1.00 35.91 61 CYS B C 1
ATOM 4527 O O . CYS B 2 53 ? 55.555 48.511 77.746 1.00 37.49 61 CYS B O 1
ATOM 4530 N N . GLU B 2 54 ? 55.994 47.239 79.549 1.00 35.60 62 GLU B N 1
ATOM 4531 C CA . GLU B 2 54 ? 57.059 48.079 80.055 1.00 34.43 62 GLU B CA 1
ATOM 4532 C C . GLU B 2 54 ? 58.243 48.002 79.085 1.00 34.02 62 GLU B C 1
ATOM 4533 O O . GLU B 2 54 ? 58.904 49.005 78.800 1.00 34.21 62 GLU B O 1
ATOM 4539 N N . LEU B 2 55 ? 58.483 46.809 78.551 1.00 32.37 63 LEU B N 1
ATOM 4540 C CA . LEU B 2 55 ? 59.568 46.595 77.606 1.00 28.55 63 LEU B CA 1
ATOM 4541 C C . LEU B 2 55 ? 59.349 47.306 76.282 1.00 30.29 63 LEU B C 1
ATOM 4542 O O . LEU B 2 55 ? 60.313 47.767 75.663 1.00 33.96 63 LEU B O 1
ATOM 4547 N N . LEU B 2 56 ? 58.099 47.391 75.828 1.00 28.51 64 LEU B N 1
ATOM 4548 C CA . LEU B 2 56 ? 57.824 48.054 74.560 1.00 28.88 64 LEU B CA 1
ATOM 4549 C C . LEU B 2 56 ? 58.006 49.557 74.716 1.00 29.19 64 LEU B C 1
ATOM 4550 O O . LEU B 2 56 ? 58.501 50.238 73.824 1.00 29.70 64 LEU B O 1
ATOM 4555 N N . LYS B 2 57 ? 57.607 50.084 75.860 1.00 30.09 65 LYS B N 1
ATOM 4556 C CA . LYS B 2 57 ? 57.782 51.510 76.090 1.00 30.76 65 LYS B CA 1
ATOM 4557 C C . LYS B 2 57 ? 59.284 51.806 76.139 1.00 30.45 65 LYS B C 1
ATOM 4558 O O . LYS B 2 57 ? 59.777 52.703 75.466 1.00 30.42 65 LYS B O 1
ATOM 4564 N N . ASN B 2 58 ? 60.014 51.031 76.934 1.00 29.05 66 ASN B N 1
ATOM 4565 C CA . ASN B 2 58 ? 61.431 51.264 77.068 1.00 27.89 66 ASN B CA 1
ATOM 4566 C C . ASN B 2 58 ? 62.193 51.254 75.754 1.00 28.71 66 ASN B C 1
ATOM 4567 O O . ASN B 2 58 ? 62.916 52.199 75.456 1.00 29.17 66 ASN B O 1
ATOM 4572 N N . LEU B 2 59 ? 62.041 50.201 74.958 1.00 29.08 67 LEU B N 1
ATOM 4573 C CA . LEU B 2 59 ? 62.737 50.147 73.676 1.00 27.82 67 LEU B CA 1
ATOM 4574 C C . LEU B 2 59 ? 62.318 51.287 72.746 1.00 28.28 67 LEU B C 1
ATOM 4575 O O . LEU B 2 59 ? 63.156 51.906 72.075 1.00 28.94 67 LEU B O 1
ATOM 4580 N N . ALA B 2 60 ? 61.020 51.570 72.708 1.00 25.98 68 ALA B N 1
ATOM 4581 C CA . ALA B 2 60 ? 60.513 52.628 71.846 1.00 27.04 68 ALA B CA 1
ATOM 4582 C C . ALA B 2 60 ? 61.169 53.978 72.142 1.00 28.62 68 ALA B C 1
ATOM 4583 O O . ALA B 2 60 ? 61.551 54.700 71.220 1.00 29.56 68 ALA B O 1
ATOM 4585 N N . LEU B 2 61 ? 61.307 54.315 73.421 1.00 27.95 69 LEU B N 1
ATOM 4586 C CA . LEU B 2 61 ? 61.892 55.597 73.780 1.00 29.02 69 LEU B CA 1
ATOM 4587 C C . LEU B 2 61 ? 63.411 55.583 73.759 1.00 29.73 69 LEU B C 1
ATOM 4588 O O . LEU B 2 61 ? 64.058 56.599 74.002 1.00 29.36 69 LEU B O 1
ATOM 4593 N N . SER B 2 62 ? 63.978 54.425 73.459 1.00 30.59 70 SER B N 1
ATOM 4594 C CA . SER B 2 62 ? 65.421 54.295 73.389 1.00 32.46 70 SER B CA 1
ATOM 4595 C C . SER B 2 62 ? 65.899 54.313 71.949 1.00 33.81 70 SER B C 1
ATOM 4596 O O . SER B 2 62 ? 67.086 54.145 71.691 1.00 34.53 70 SER B O 1
ATOM 4599 N N . GLY B 2 63 ? 64.977 54.520 71.012 1.00 34.66 71 GLY B N 1
ATOM 4600 C CA . GLY B 2 63 ? 65.368 54.577 69.615 1.00 35.78 71 GLY B CA 1
ATOM 4601 C C . GLY B 2 63 ? 65.162 53.341 68.751 1.00 37.16 71 GLY B C 1
ATOM 4602 O O . GLY B 2 63 ? 65.598 53.334 67.608 1.00 38.08 71 GLY B O 1
ATOM 4603 N N . PHE B 2 64 ? 64.527 52.297 69.282 1.00 37.02 72 PHE B N 1
ATOM 4604 C CA . PHE B 2 64 ? 64.258 51.089 68.507 1.00 35.73 72 PHE B CA 1
ATOM 4605 C C . PHE B 2 64 ? 62.926 51.327 67.813 1.00 37.57 72 PHE B C 1
ATOM 4606 O O . PHE B 2 64 ? 62.037 51.950 68.397 1.00 37.87 72 PHE B O 1
ATOM 4614 N N . ARG B 2 65 ? 62.776 50.832 66.584 1.00 37.91 73 ARG B N 1
ATOM 4615 C CA . ARG B 2 65 ? 61.520 50.996 65.841 1.00 38.17 73 ARG B CA 1
ATOM 4616 C C . ARG B 2 65 ? 60.999 49.675 65.285 1.00 39.46 73 ARG B C 1
ATOM 4617 O O . ARG B 2 65 ? 59.793 49.474 65.163 1.00 41.23 73 ARG B O 1
ATOM 4625 N N . GLN B 2 66 ? 61.913 48.778 64.942 1.00 38.90 74 GLN B N 1
ATOM 4626 C CA . GLN B 2 66 ? 61.540 47.488 64.402 1.00 39.19 74 GLN B CA 1
ATOM 4627 C C . GLN B 2 66 ? 61.372 46.496 65.545 1.00 39.62 74 GLN B C 1
ATOM 4628 O O . GLN B 2 66 ? 62.261 45.688 65.805 1.00 40.86 74 GLN B O 1
ATOM 4634 N N . ILE B 2 67 ? 60.231 46.549 66.222 1.00 37.29 75 ILE B N 1
ATOM 4635 C CA . ILE B 2 67 ? 59.989 45.663 67.352 1.00 36.91 75 ILE B CA 1
ATOM 4636 C C . ILE B 2 67 ? 58.816 44.734 67.087 1.00 36.69 75 ILE B C 1
ATOM 4637 O O . ILE B 2 67 ? 57.804 45.144 66.529 1.00 37.37 75 ILE B O 1
ATOM 4642 N N . HIS B 2 68 ? 58.955 43.482 67.506 1.00 35.67 76 HIS B N 1
ATOM 4643 C CA . HIS B 2 68 ? 57.902 42.488 67.342 1.00 34.04 76 HIS B CA 1
ATOM 4644 C C . HIS B 2 68 ? 57.517 41.975 68.726 1.00 33.91 76 HIS B C 1
ATOM 4645 O O . HIS B 2 68 ? 58.364 41.934 69.622 1.00 35.58 76 HIS B O 1
ATOM 4652 N N . VAL B 2 69 ? 56.248 41.599 68.892 1.00 32.18 77 VAL B N 1
ATOM 4653 C CA . VAL B 2 69 ? 55.732 41.067 70.154 1.00 32.18 77 VAL B CA 1
ATOM 4654 C C . VAL B 2 69 ? 54.966 39.780 69.938 1.00 33.11 77 VAL B C 1
ATOM 4655 O O . VAL B 2 69 ? 54.118 39.696 69.052 1.00 32.33 77 VAL B O 1
ATOM 4659 N N . ILE B 2 70 ? 55.230 38.791 70.779 1.00 33.27 78 ILE B N 1
ATOM 4660 C CA . ILE B 2 70 ? 54.526 37.522 70.687 1.00 33.47 78 ILE B CA 1
ATOM 4661 C C . ILE B 2 70 ? 53.769 37.300 71.983 1.00 34.72 78 ILE B C 1
ATOM 4662 O O . ILE B 2 70 ? 54.316 37.466 73.071 1.00 34.91 78 ILE B O 1
ATOM 4667 N N . ASP B 2 71 ? 52.498 36.942 71.862 1.00 35.18 79 ASP B N 1
ATOM 4668 C CA . ASP B 2 71 ? 51.674 36.685 73.026 1.00 35.66 79 ASP B CA 1
ATOM 4669 C C . ASP B 2 71 ? 50.423 35.958 72.575 1.00 36.01 79 ASP B C 1
ATOM 4670 O O . ASP B 2 71 ? 49.796 36.330 71.588 1.00 35.63 79 ASP B O 1
ATOM 4675 N N . MET B 2 72 ? 50.073 34.915 73.313 1.00 37.27 80 MET B N 1
ATOM 4676 C CA . MET B 2 72 ? 48.919 34.091 72.994 1.00 39.11 80 MET B CA 1
ATOM 4677 C C . MET B 2 72 ? 47.712 34.415 73.875 1.00 41.09 80 MET B C 1
ATOM 4678 O O . MET B 2 72 ? 46.699 33.730 73.797 1.00 41.97 80 MET B O 1
ATOM 4683 N N . ASP B 2 73 ? 47.816 35.458 74.702 1.00 40.83 81 ASP B N 1
ATOM 4684 C CA . ASP B 2 73 ? 46.730 35.825 75.602 1.00 38.58 81 ASP B CA 1
ATOM 4685 C C . ASP B 2 73 ? 45.827 36.968 75.195 1.00 40.12 81 ASP B C 1
ATOM 4686 O O . ASP B 2 73 ? 46.139 37.802 74.340 1.00 39.69 81 ASP B O 1
ATOM 4691 N N . THR B 2 74 ? 44.710 37.006 75.897 1.00 39.36 82 THR B N 1
ATOM 4692 C CA . THR B 2 74 ? 43.688 37.992 75.701 1.00 40.93 82 THR B CA 1
ATOM 4693 C C . THR B 2 74 ? 43.728 38.874 76.935 1.00 40.39 82 THR B C 1
ATOM 4694 O O . THR B 2 74 ? 44.158 38.433 77.999 1.00 37.96 82 THR B O 1
ATOM 4698 N N . ILE B 2 75 ? 43.296 40.120 76.792 1.00 42.14 83 ILE B N 1
ATOM 4699 C CA . ILE B 2 75 ? 43.321 41.050 77.910 1.00 43.59 83 ILE B CA 1
ATOM 4700 C C . ILE B 2 75 ? 42.304 40.657 78.966 1.00 46.26 83 ILE B C 1
ATOM 4701 O O . ILE B 2 75 ? 41.147 40.376 78.660 1.00 49.36 83 ILE B O 1
ATOM 4706 N N . ASP B 2 76 ? 42.759 40.637 80.212 1.00 47.71 84 ASP B N 1
ATOM 4707 C CA . ASP B 2 76 ? 41.947 40.265 81.364 1.00 49.06 84 ASP B CA 1
ATOM 4708 C C . ASP B 2 76 ? 41.893 41.459 82.334 1.00 48.64 84 ASP B C 1
ATOM 4709 O O . ASP B 2 76 ? 42.854 42.226 82.458 1.00 49.05 84 ASP B O 1
ATOM 4714 N N . VAL B 2 77 ? 40.763 41.624 83.011 1.00 47.39 85 VAL B N 1
ATOM 4715 C CA . VAL B 2 77 ? 40.580 42.735 83.943 1.00 43.34 85 VAL B CA 1
ATOM 4716 C C . VAL B 2 77 ? 41.691 42.808 85.004 1.00 40.54 85 VAL B C 1
ATOM 4717 O O . VAL B 2 77 ? 42.086 43.901 85.430 1.00 36.40 85 VAL B O 1
ATOM 4721 N N . SER B 2 78 ? 42.196 41.652 85.423 1.00 38.29 86 SER B N 1
ATOM 4722 C CA . SER B 2 78 ? 43.266 41.615 86.419 1.00 39.56 86 SER B CA 1
ATOM 4723 C C . SER B 2 78 ? 44.622 42.083 85.860 1.00 39.85 86 SER B C 1
ATOM 4724 O O . SER B 2 78 ? 45.576 42.241 86.622 1.00 40.60 86 SER B O 1
ATOM 4727 N N . ASN B 2 79 ? 44.717 42.293 84.547 1.00 37.85 87 ASN B N 1
ATOM 4728 C CA . ASN B 2 79 ? 45.972 42.757 83.958 1.00 37.69 87 ASN B CA 1
ATOM 4729 C C . ASN B 2 79 ? 46.092 44.258 84.211 1.00 37.72 87 ASN B C 1
ATOM 4730 O O . ASN B 2 79 ? 47.190 44.803 84.343 1.00 35.52 87 ASN B O 1
ATOM 4735 N N . LEU B 2 80 ? 44.934 44.910 84.267 1.00 37.44 88 LEU B N 1
ATOM 4736 C CA . LEU B 2 80 ? 44.824 46.358 84.404 1.00 36.30 88 LEU B CA 1
ATOM 4737 C C . LEU B 2 80 ? 45.490 47.147 85.533 1.00 36.55 88 LEU B C 1
ATOM 4738 O O . LEU B 2 80 ? 45.553 48.369 85.453 1.00 38.68 88 LEU B O 1
ATOM 4743 N N . ASN B 2 81 ? 45.999 46.497 86.571 1.00 35.01 89 ASN B N 1
ATOM 4744 C CA . ASN B 2 81 ? 46.667 47.255 87.635 1.00 34.65 89 ASN B CA 1
ATOM 4745 C C . ASN B 2 81 ? 48.119 47.538 87.262 1.00 34.43 89 ASN B C 1
ATOM 4746 O O . ASN B 2 81 ? 48.796 48.343 87.916 1.00 33.63 89 ASN B O 1
ATOM 4751 N N . ARG B 2 82 ? 48.595 46.882 86.203 1.00 34.80 90 ARG B N 1
ATOM 4752 C CA . ARG B 2 82 ? 49.982 47.042 85.777 1.00 33.18 90 ARG B CA 1
ATOM 4753 C C . ARG B 2 82 ? 50.263 47.012 84.280 1.00 33.18 90 ARG B C 1
ATOM 4754 O O . ARG B 2 82 ? 51.274 47.535 83.828 1.00 34.74 90 ARG B O 1
ATOM 4762 N N . GLN B 2 83 ? 49.394 46.396 83.495 1.00 35.48 91 GLN B N 1
ATOM 4763 C CA . GLN B 2 83 ? 49.642 46.323 82.053 1.00 36.16 91 GLN B CA 1
ATOM 4764 C C . GLN B 2 83 ? 49.025 47.524 81.345 1.00 36.31 91 GLN B C 1
ATOM 4765 O O . GLN B 2 83 ? 48.084 47.407 80.569 1.00 36.85 91 GLN B O 1
ATOM 4771 N N . PHE B 2 84 ? 49.622 48.679 81.634 1.00 36.70 92 PHE B N 1
ATOM 4772 C CA . PHE B 2 84 ? 49.197 49.997 81.172 1.00 39.14 92 PHE B CA 1
ATOM 4773 C C . PHE B 2 84 ? 48.977 50.271 79.684 1.00 40.96 92 PHE B C 1
ATOM 4774 O O . PHE B 2 84 ? 48.666 51.401 79.301 1.00 42.34 92 PHE B O 1
ATOM 4782 N N . LEU B 2 85 ? 49.146 49.269 78.836 1.00 41.11 93 LEU B N 1
ATOM 4783 C CA . LEU B 2 85 ? 48.915 49.482 77.417 1.00 40.35 93 LEU B CA 1
ATOM 4784 C C . LEU B 2 85 ? 47.474 49.076 77.102 1.00 40.06 93 LEU B C 1
ATOM 4785 O O . LEU B 2 85 ? 46.984 49.299 76.007 1.00 39.59 93 LEU B O 1
ATOM 4790 N N . PHE B 2 86 ? 46.801 48.495 78.087 1.00 38.71 94 PHE B N 1
ATOM 4791 C CA . PHE B 2 86 ? 45.425 48.050 77.929 1.00 39.78 94 PHE B CA 1
ATOM 4792 C C . PHE B 2 86 ? 44.472 48.877 78.815 1.00 42.53 94 PHE B C 1
ATOM 4793 O O . PHE B 2 86 ? 44.843 49.339 79.892 1.00 43.11 94 PHE B O 1
ATOM 4801 N N . ARG B 2 87 ? 43.237 49.048 78.360 1.00 44.91 95 ARG B N 1
ATOM 4802 C CA . ARG B 2 87 ? 42.238 49.787 79.124 1.00 45.95 95 ARG B CA 1
ATOM 4803 C C . ARG B 2 87 ? 41.009 48.897 79.289 1.00 45.00 95 ARG B C 1
ATOM 4804 O O . ARG B 2 87 ? 40.907 47.852 78.630 1.00 45.99 95 ARG B O 1
ATOM 4812 N N . PRO B 2 88 ? 40.064 49.274 80.171 1.00 44.24 96 PRO B N 1
ATOM 4813 C CA . PRO B 2 88 ? 38.878 48.418 80.346 1.00 43.43 96 PRO B CA 1
ATOM 4814 C C . PRO B 2 88 ? 38.159 48.073 79.041 1.00 42.67 96 PRO B C 1
ATOM 4815 O O . PRO B 2 88 ? 37.673 46.953 78.874 1.00 41.11 96 PRO B O 1
ATOM 4819 N N . LYS B 2 89 ? 38.104 49.017 78.108 1.00 42.30 97 LYS B N 1
ATOM 4820 C CA . LYS B 2 89 ? 37.443 48.735 76.840 1.00 46.53 97 LYS B CA 1
ATOM 4821 C C . LYS B 2 89 ? 38.104 47.557 76.110 1.00 47.42 97 LYS B C 1
ATOM 4822 O O . LYS B 2 89 ? 37.430 46.781 75.431 1.00 49.15 97 LYS B O 1
ATOM 4828 N N . ASP B 2 90 ? 39.418 47.410 76.266 1.00 47.00 98 ASP B N 1
ATOM 4829 C CA . ASP B 2 90 ? 40.156 46.349 75.581 1.00 47.05 98 ASP B CA 1
ATOM 4830 C C . ASP B 2 90 ? 39.986 44.915 76.119 1.00 47.22 98 ASP B C 1
ATOM 4831 O O . ASP B 2 90 ? 40.465 43.961 75.498 1.00 47.36 98 ASP B O 1
ATOM 4836 N N . ILE B 2 91 ? 39.313 44.752 77.254 1.00 45.44 99 ILE B N 1
ATOM 4837 C CA . ILE B 2 91 ? 39.131 43.421 77.819 1.00 45.97 99 ILE B CA 1
ATOM 4838 C C . ILE B 2 91 ? 38.569 42.428 76.786 1.00 44.53 99 ILE B C 1
ATOM 4839 O O . ILE B 2 91 ? 37.492 42.640 76.244 1.00 43.89 99 ILE B O 1
ATOM 4844 N N . GLY B 2 92 ? 39.301 41.347 76.517 1.00 43.94 100 GLY B N 1
ATOM 4845 C CA . GLY B 2 92 ? 38.840 40.362 75.548 1.00 40.45 100 GLY B CA 1
ATOM 4846 C C . GLY B 2 92 ? 39.675 40.332 74.273 1.00 40.73 100 GLY B C 1
ATOM 4847 O O . GLY B 2 92 ? 39.763 39.299 73.604 1.00 39.48 100 GLY B O 1
ATOM 4848 N N . ARG B 2 93 ? 40.292 41.464 73.934 1.00 40.01 101 ARG B N 1
ATOM 4849 C CA . ARG B 2 93 ? 41.133 41.562 72.741 1.00 40.32 101 ARG B CA 1
ATOM 4850 C C . ARG B 2 93 ? 42.529 40.970 73.002 1.00 40.64 101 ARG B C 1
ATOM 4851 O O . ARG B 2 93 ? 42.961 40.864 74.157 1.00 42.09 101 ARG B O 1
ATOM 4859 N N . PRO B 2 94 ? 43.238 40.553 71.935 1.00 38.56 102 PRO B N 1
ATOM 4860 C CA . PRO B 2 94 ? 44.586 39.983 72.069 1.00 37.12 102 PRO B CA 1
ATOM 4861 C C . PRO B 2 94 ? 45.509 41.071 72.611 1.00 37.31 102 PRO B C 1
ATOM 4862 O O . PRO B 2 94 ? 45.473 42.207 72.139 1.00 34.57 102 PRO B O 1
ATOM 4866 N N . LYS B 2 95 ? 46.326 40.724 73.602 1.00 38.68 103 LYS B N 1
ATOM 4867 C CA . LYS B 2 95 ? 47.249 41.679 74.208 1.00 38.51 103 LYS B CA 1
ATOM 4868 C C . LYS B 2 95 ? 48.268 42.130 73.173 1.00 39.07 103 LYS B C 1
ATOM 4869 O O . LYS B 2 95 ? 48.515 43.331 73.002 1.00 41.51 103 LYS B O 1
ATOM 4875 N N . ALA B 2 96 ? 48.852 41.167 72.472 1.00 37.87 104 ALA B N 1
ATOM 4876 C CA . ALA B 2 96 ? 49.841 41.481 71.455 1.00 38.18 104 ALA B CA 1
ATOM 4877 C C . ALA B 2 96 ? 49.338 42.605 70.556 1.00 38.97 104 ALA B C 1
ATOM 4878 O O . ALA B 2 96 ? 50.003 43.619 70.373 1.00 38.27 104 ALA B O 1
ATOM 4880 N N . GLU B 2 97 ? 48.145 42.413 70.007 1.00 41.43 105 GLU B N 1
ATOM 4881 C CA . GLU B 2 97 ? 47.532 43.378 69.104 1.00 40.87 105 GLU B CA 1
ATOM 4882 C C . GLU B 2 97 ? 47.326 44.761 69.745 1.00 39.26 105 GLU B C 1
ATOM 4883 O O . GLU B 2 97 ? 47.634 45.797 69.152 1.00 33.97 105 GLU B O 1
ATOM 4889 N N . VAL B 2 98 ? 46.797 44.765 70.961 1.00 38.57 106 VAL B N 1
ATOM 4890 C CA . VAL B 2 98 ? 46.539 46.011 71.659 1.00 39.38 106 VAL B CA 1
ATOM 4891 C C . VAL B 2 98 ? 47.826 46.712 72.073 1.00 37.43 106 VAL B C 1
ATOM 4892 O O . VAL B 2 98 ? 47.907 47.938 72.046 1.00 37.19 106 VAL B O 1
ATOM 4896 N N . ALA B 2 99 ? 48.823 45.931 72.458 1.00 33.43 107 ALA B N 1
ATOM 4897 C CA . ALA B 2 99 ? 50.095 46.501 72.844 1.00 33.19 107 ALA B CA 1
ATOM 4898 C C . ALA B 2 99 ? 50.695 47.263 71.654 1.00 33.04 107 ALA B C 1
ATOM 4899 O O . ALA B 2 99 ? 51.109 48.417 71.802 1.00 35.01 107 ALA B O 1
ATOM 4901 N N . ALA B 2 100 ? 50.742 46.639 70.479 1.00 30.93 108 ALA B N 1
ATOM 4902 C CA . ALA B 2 100 ? 51.289 47.306 69.293 1.00 32.96 108 ALA B CA 1
ATOM 4903 C C . ALA B 2 100 ? 50.482 48.553 68.934 1.00 35.14 108 ALA B C 1
ATOM 4904 O O . ALA B 2 100 ? 51.037 49.610 68.601 1.00 34.36 108 ALA B O 1
ATOM 4906 N N . GLU B 2 101 ? 49.165 48.401 68.988 1.00 35.66 109 GLU B N 1
ATOM 4907 C CA . GLU B 2 101 ? 48.234 49.473 68.692 1.00 36.79 109 GLU B CA 1
ATOM 4908 C C . GLU B 2 101 ? 48.555 50.695 69.560 1.00 36.41 109 GLU B C 1
ATOM 4909 O O . GLU B 2 101 ? 48.821 51.774 69.038 1.00 36.59 109 GLU B O 1
ATOM 4915 N N . PHE B 2 102 ? 48.543 50.517 70.880 1.00 34.99 110 PHE B N 1
ATOM 4916 C CA . PHE B 2 102 ? 48.796 51.617 71.809 1.00 35.17 110 PHE B CA 1
ATOM 4917 C C . PHE B 2 102 ? 50.188 52.195 71.608 1.00 36.82 110 PHE B C 1
ATOM 4918 O O . PHE B 2 102 ? 50.372 53.409 71.506 1.00 37.36 110 PHE B O 1
ATOM 4926 N N . LEU B 2 103 ? 51.173 51.318 71.525 1.00 38.63 111 LEU B N 1
ATOM 4927 C CA . LEU B 2 103 ? 52.533 51.770 71.348 1.00 40.97 111 LEU B CA 1
ATOM 4928 C C . LEU B 2 103 ? 52.734 52.575 70.072 1.00 40.00 111 LEU B C 1
ATOM 4929 O O . LEU B 2 103 ? 53.300 53.664 70.124 1.00 41.43 111 LEU B O 1
ATOM 4934 N N . ASN B 2 104 ? 52.279 52.042 68.938 1.00 40.62 112 ASN B N 1
ATOM 4935 C CA . ASN B 2 104 ? 52.430 52.721 67.647 1.00 41.32 112 ASN B CA 1
ATOM 4936 C C . ASN B 2 104 ? 51.749 54.088 67.633 1.00 42.21 112 ASN B C 1
ATOM 4937 O O . ASN B 2 104 ? 52.183 55.001 66.925 1.00 44.36 112 ASN B O 1
ATOM 4942 N N . ASP B 2 105 ? 50.686 54.236 68.414 1.00 41.65 113 ASP B N 1
ATOM 4943 C CA . ASP B 2 105 ? 49.981 55.509 68.482 1.00 42.90 113 ASP B CA 1
ATOM 4944 C C . ASP B 2 105 ? 50.695 56.532 69.378 1.00 44.32 113 ASP B C 1
ATOM 4945 O O . ASP B 2 105 ? 50.745 57.716 69.055 1.00 44.62 113 ASP B O 1
ATOM 4950 N N . ARG B 2 106 ? 51.246 56.072 70.497 1.00 43.93 114 ARG B N 1
ATOM 4951 C CA . ARG B 2 106 ? 51.912 56.967 71.428 1.00 44.49 114 ARG B CA 1
ATOM 4952 C C . ARG B 2 106 ? 53.303 57.392 70.999 1.00 44.48 114 ARG B C 1
ATOM 4953 O O . ARG B 2 106 ? 53.725 58.515 71.276 1.00 45.33 114 ARG B O 1
ATOM 4961 N N . VAL B 2 107 ? 54.027 56.497 70.339 1.00 44.96 115 VAL B N 1
ATOM 4962 C CA . VAL B 2 107 ? 55.372 56.827 69.872 1.00 45.42 115 VAL B CA 1
ATOM 4963 C C . VAL B 2 107 ? 55.292 56.926 68.353 1.00 46.07 115 VAL B C 1
ATOM 4964 O O . VAL B 2 107 ? 55.340 55.928 67.650 1.00 44.93 115 VAL B O 1
ATOM 4968 N N . PRO B 2 108 ? 55.148 58.160 67.843 1.00 47.51 116 PRO B N 1
ATOM 4969 C CA . PRO B 2 108 ? 55.023 58.638 66.464 1.00 49.15 116 PRO B CA 1
ATOM 4970 C C . PRO B 2 108 ? 55.462 57.789 65.274 1.00 50.87 116 PRO B C 1
ATOM 4971 O O . PRO B 2 108 ? 54.677 57.591 64.347 1.00 55.10 116 PRO B O 1
ATOM 4975 N N . ASN B 2 109 ? 56.679 57.277 65.249 1.00 47.87 117 ASN B N 1
ATOM 4976 C CA . ASN B 2 109 ? 57.029 56.491 64.073 1.00 45.88 117 ASN B CA 1
ATOM 4977 C C . ASN B 2 109 ? 57.464 55.073 64.392 1.00 44.75 117 ASN B C 1
ATOM 4978 O O . ASN B 2 109 ? 58.133 54.415 63.594 1.00 43.67 117 ASN B O 1
ATOM 4983 N N . CYS B 2 110 ? 57.062 54.604 65.565 1.00 41.52 118 CYS B N 1
ATOM 4984 C CA . CYS B 2 110 ? 57.416 53.273 66.004 1.00 40.76 118 CYS B CA 1
ATOM 4985 C C . CYS B 2 110 ? 56.747 52.261 65.083 1.00 40.15 118 CYS B C 1
ATOM 4986 O O . CYS B 2 110 ? 55.773 52.583 64.407 1.00 41.35 118 CYS B O 1
ATOM 4989 N N . ASN B 2 111 ? 57.260 51.039 65.048 1.00 38.26 119 ASN B N 1
ATOM 4990 C CA . ASN B 2 111 ? 56.680 50.048 64.159 1.00 37.11 119 ASN B CA 1
ATOM 4991 C C . ASN B 2 111 ? 56.551 48.666 64.787 1.00 35.26 119 ASN B C 1
ATOM 4992 O O . ASN B 2 111 ? 57.100 47.680 64.299 1.00 35.17 119 ASN B O 1
ATOM 4997 N N . VAL B 2 112 ? 55.797 48.611 65.871 1.00 34.19 120 VAL B N 1
ATOM 4998 C CA . VAL B 2 112 ? 55.580 47.378 66.602 1.00 32.77 120 VAL B CA 1
ATOM 4999 C C . VAL B 2 112 ? 54.650 46.467 65.839 1.00 33.61 120 VAL B C 1
ATOM 5000 O O . VAL B 2 112 ? 53.503 46.818 65.600 1.00 35.43 120 VAL B O 1
ATOM 5004 N N . VAL B 2 113 ? 55.155 45.300 65.460 1.00 34.34 121 VAL B N 1
ATOM 5005 C CA . VAL B 2 113 ? 54.376 44.300 64.747 1.00 33.97 121 VAL B CA 1
ATOM 5006 C C . VAL B 2 113 ? 54.001 43.205 65.751 1.00 35.26 121 VAL B C 1
ATOM 5007 O O . VAL B 2 113 ? 54.876 42.606 66.377 1.00 30.86 121 VAL B O 1
ATOM 5011 N N . PRO B 2 114 ? 52.688 42.953 65.927 1.00 35.71 122 PRO B N 1
ATOM 5012 C CA . PRO B 2 114 ? 52.164 41.940 66.849 1.00 35.39 122 PRO B CA 1
ATOM 5013 C C . PRO B 2 114 ? 52.031 40.555 66.221 1.00 37.23 122 PRO B C 1
ATOM 5014 O O . PRO B 2 114 ? 51.953 40.415 65.009 1.00 38.80 122 PRO B O 1
ATOM 5018 N N . HIS B 2 115 ? 51.988 39.541 67.074 1.00 37.14 123 HIS B N 1
ATOM 5019 C CA . HIS B 2 115 ? 51.861 38.159 66.662 1.00 37.25 123 HIS B CA 1
ATOM 5020 C C . HIS B 2 115 ? 51.010 37.422 67.705 1.00 38.65 123 HIS B C 1
ATOM 5021 O O . HIS B 2 115 ? 51.491 37.102 68.794 1.00 39.63 123 HIS B O 1
ATOM 5028 N N . PHE B 2 116 ? 49.748 37.169 67.373 1.00 39.59 124 PHE B N 1
ATOM 5029 C CA . PHE B 2 116 ? 48.829 36.442 68.253 1.00 39.05 124 PHE B CA 1
ATOM 5030 C C . PHE B 2 116 ? 49.239 34.971 68.126 1.00 39.50 124 PHE B C 1
ATOM 5031 O O . PHE B 2 116 ? 48.597 34.185 67.420 1.00 38.85 124 PHE B O 1
ATOM 5039 N N . ASN B 2 117 ? 50.327 34.615 68.805 1.00 38.89 125 ASN B N 1
ATOM 5040 C CA . ASN B 2 117 ? 50.893 33.270 68.745 1.00 37.36 125 ASN B CA 1
ATOM 5041 C C . ASN B 2 117 ? 51.599 32.930 70.046 1.00 37.65 125 ASN B C 1
ATOM 5042 O O . ASN B 2 117 ? 51.779 33.782 70.912 1.00 40.29 125 ASN B O 1
ATOM 5047 N N . LYS B 2 118 ? 52.007 31.675 70.172 1.00 37.20 126 LYS B N 1
ATOM 5048 C CA . LYS B 2 118 ? 52.792 31.240 71.318 1.00 39.10 126 LYS B CA 1
ATOM 5049 C C . LYS B 2 118 ? 54.180 31.089 70.692 1.00 38.71 126 LYS B C 1
ATOM 5050 O O . LYS B 2 118 ? 54.289 30.987 69.473 1.00 37.78 126 LYS B O 1
ATOM 5056 N N . ILE B 2 119 ? 55.241 31.091 71.489 1.00 38.75 127 ILE B N 1
ATOM 5057 C CA . ILE B 2 119 ? 56.572 30.987 70.890 1.00 39.44 127 ILE B CA 1
ATOM 5058 C C . ILE B 2 119 ? 56.846 29.655 70.182 1.00 39.95 127 ILE B C 1
ATOM 5059 O O . ILE B 2 119 ? 57.688 29.587 69.292 1.00 39.23 127 ILE B O 1
ATOM 5064 N N . GLN B 2 120 ? 56.111 28.613 70.556 1.00 40.23 128 GLN B N 1
ATOM 5065 C CA . GLN B 2 120 ? 56.289 27.293 69.956 1.00 41.68 128 GLN B CA 1
ATOM 5066 C C . GLN B 2 120 ? 55.808 27.214 68.510 1.00 40.43 128 GLN B C 1
ATOM 5067 O O . GLN B 2 120 ? 56.231 26.341 67.764 1.00 41.51 128 GLN B O 1
ATOM 5073 N N . ASP B 2 121 ? 54.928 28.119 68.108 1.00 40.74 129 ASP B N 1
ATOM 5074 C CA . ASP B 2 121 ? 54.428 28.103 66.741 1.00 40.96 129 ASP B CA 1
ATOM 5075 C C . ASP B 2 121 ? 55.508 28.412 65.692 1.00 42.86 129 ASP B C 1
ATOM 5076 O O . ASP B 2 121 ? 55.345 28.066 64.520 1.00 43.44 129 ASP B O 1
ATOM 5081 N N . PHE B 2 122 ? 56.606 29.056 66.091 1.00 43.25 130 PHE B N 1
ATOM 5082 C CA . PHE B 2 122 ? 57.648 29.421 65.123 1.00 43.47 130 PHE B CA 1
ATOM 5083 C C . PHE B 2 122 ? 58.910 28.557 65.090 1.00 43.59 130 PHE B C 1
ATOM 5084 O O . PHE B 2 122 ? 59.232 27.870 66.052 1.00 43.76 130 PHE B O 1
ATOM 5092 N N . ASN B 2 123 ? 59.625 28.611 63.967 1.00 44.22 131 ASN B N 1
ATOM 5093 C CA . ASN B 2 123 ? 60.868 27.859 63.806 1.00 45.65 131 ASN B CA 1
ATOM 5094 C C . ASN B 2 123 ? 62.086 28.766 63.634 1.00 45.02 131 ASN B C 1
ATOM 5095 O O . ASN B 2 123 ? 61.970 29.994 63.665 1.00 45.29 131 ASN B O 1
ATOM 5100 N N . ASP B 2 124 ? 63.246 28.141 63.447 1.00 45.49 132 ASP B N 1
ATOM 5101 C CA . ASP B 2 124 ? 64.516 28.838 63.261 1.00 46.81 132 ASP B CA 1
ATOM 5102 C C . ASP B 2 124 ? 64.353 30.065 62.387 1.00 45.56 132 ASP B C 1
ATOM 5103 O O . ASP B 2 124 ? 64.700 31.177 62.775 1.00 46.63 132 ASP B O 1
ATOM 5108 N N . THR B 2 125 ? 63.852 29.825 61.182 1.00 43.15 133 THR B N 1
ATOM 5109 C CA . THR B 2 125 ? 63.645 30.859 60.178 1.00 41.46 133 THR B CA 1
ATOM 5110 C C . THR B 2 125 ? 63.064 32.149 60.750 1.00 37.85 133 THR B C 1
ATOM 5111 O O . THR B 2 125 ? 63.469 33.242 60.389 1.00 36.91 133 THR B O 1
ATOM 5115 N N . PHE B 2 126 ? 62.099 32.020 61.637 1.00 36.12 134 PHE B N 1
ATOM 5116 C CA . PHE B 2 126 ? 61.481 33.200 62.185 1.00 37.45 134 PHE B CA 1
ATOM 5117 C C . PHE B 2 126 ? 62.398 33.901 63.170 1.00 37.57 134 PHE B C 1
ATOM 5118 O O . PHE B 2 126 ? 62.588 35.108 63.085 1.00 35.40 134 PHE B O 1
ATOM 5126 N N . TYR B 2 127 ? 62.990 33.145 64.087 1.00 39.38 135 TYR B N 1
ATOM 5127 C CA . TYR B 2 127 ? 63.859 33.752 65.082 1.00 41.25 135 TYR B CA 1
ATOM 5128 C C . TYR B 2 127 ? 65.210 34.270 64.599 1.00 42.66 135 TYR B C 1
ATOM 5129 O O . TYR B 2 127 ? 65.721 35.221 65.172 1.00 45.28 135 TYR B O 1
ATOM 5138 N N . ARG B 2 128 ? 65.784 33.679 63.554 1.00 44.97 136 ARG B N 1
ATOM 5139 C CA . ARG B 2 128 ? 67.084 34.142 63.041 1.00 46.09 136 ARG B CA 1
ATOM 5140 C C . ARG B 2 128 ? 66.993 35.561 62.514 1.00 44.43 136 ARG B C 1
ATOM 5141 O O . ARG B 2 128 ? 67.988 36.260 62.371 1.00 43.08 136 ARG B O 1
ATOM 5149 N N . GLN B 2 129 ? 65.781 35.964 62.197 1.00 43.74 137 GLN B N 1
ATOM 5150 C CA . GLN B 2 129 ? 65.529 37.284 61.669 1.00 43.53 137 GLN B CA 1
ATOM 5151 C C . GLN B 2 129 ? 65.874 38.363 62.693 1.00 42.52 137 GLN B C 1
ATOM 5152 O O . GLN B 2 129 ? 66.141 39.512 62.333 1.00 42.62 137 GLN B O 1
ATOM 5158 N N . PHE B 2 130 ? 65.883 38.007 63.971 1.00 39.73 138 PHE B N 1
ATOM 5159 C CA . PHE B 2 130 ? 66.161 39.021 64.985 1.00 40.60 138 PHE B CA 1
ATOM 5160 C C . PHE B 2 130 ? 67.599 39.158 65.490 1.00 38.88 138 PHE B C 1
ATOM 5161 O O . PHE B 2 130 ? 68.334 38.169 65.595 1.00 38.52 138 PHE B O 1
ATOM 5169 N N . HIS B 2 131 ? 67.977 40.401 65.799 1.00 38.13 139 HIS B N 1
ATOM 5170 C CA . HIS B 2 131 ? 69.302 40.729 66.334 1.00 38.91 139 HIS B CA 1
ATOM 5171 C C . HIS B 2 131 ? 69.345 40.432 67.828 1.00 38.00 139 HIS B C 1
ATOM 5172 O O . HIS B 2 131 ? 70.327 39.902 68.338 1.00 38.85 139 HIS B O 1
ATOM 5179 N N . ILE B 2 132 ? 68.271 40.814 68.515 1.00 36.39 140 ILE B N 1
ATOM 5180 C CA . ILE B 2 132 ? 68.133 40.635 69.952 1.00 36.27 140 ILE B CA 1
ATOM 5181 C C . ILE B 2 132 ? 66.725 40.173 70.312 1.00 36.03 140 ILE B C 1
ATOM 5182 O O . ILE B 2 132 ? 65.744 40.563 69.683 1.00 38.48 140 ILE B O 1
ATOM 5187 N N . ILE B 2 133 ? 66.634 39.353 71.347 1.00 35.91 141 ILE B N 1
ATOM 5188 C CA . ILE B 2 133 ? 65.359 38.834 71.817 1.00 32.95 141 ILE B CA 1
ATOM 5189 C C . ILE B 2 133 ? 65.244 39.126 73.320 1.00 34.48 141 ILE B C 1
ATOM 5190 O O . ILE B 2 133 ? 66.176 38.845 74.077 1.00 32.27 141 ILE B O 1
ATOM 5195 N N . VAL B 2 134 ? 64.126 39.724 73.740 1.00 34.62 142 VAL B N 1
ATOM 5196 C CA . VAL B 2 134 ? 63.902 40.016 75.164 1.00 34.85 142 VAL B CA 1
ATOM 5197 C C . VAL B 2 134 ? 62.700 39.221 75.595 1.00 37.31 142 VAL B C 1
ATOM 5198 O O . VAL B 2 134 ? 61.619 39.375 75.038 1.00 38.75 142 VAL B O 1
ATOM 5202 N N . CYS B 2 135 ? 62.878 38.386 76.601 1.00 40.37 143 CYS B N 1
ATOM 5203 C CA . CYS B 2 135 ? 61.791 37.570 77.085 1.00 42.89 143 CYS B CA 1
ATOM 5204 C C . CYS B 2 135 ? 61.359 38.045 78.467 1.00 44.21 143 CYS B C 1
ATOM 5205 O O . CYS B 2 135 ? 62.179 38.173 79.378 1.00 43.57 143 CYS B O 1
ATOM 5208 N N . GLY B 2 136 ? 60.067 38.323 78.607 1.00 45.00 144 GLY B N 1
ATOM 5209 C CA . GLY B 2 136 ? 59.528 38.758 79.881 1.00 47.70 144 GLY B CA 1
ATOM 5210 C C . GLY B 2 136 ? 58.363 37.875 80.299 1.00 49.81 144 GLY B C 1
ATOM 5211 O O . GLY B 2 136 ? 57.479 38.313 81.017 1.00 49.53 144 GLY B O 1
ATOM 5212 N N . LEU B 2 137 ? 58.369 36.631 79.835 1.00 52.59 145 LEU B N 1
ATOM 5213 C CA . LEU B 2 137 ? 57.323 35.667 80.145 1.00 58.04 145 LEU B CA 1
ATOM 5214 C C . LEU B 2 137 ? 57.335 35.242 81.609 1.00 59.72 145 LEU B C 1
ATOM 5215 O O . LEU B 2 137 ? 58.160 35.704 82.398 1.00 59.43 145 LEU B O 1
ATOM 5220 N N . ASP B 2 138 ? 56.420 34.351 81.969 1.00 62.49 146 ASP B N 1
ATOM 5221 C CA . ASP B 2 138 ? 56.322 33.908 83.354 1.00 66.77 146 ASP B CA 1
ATOM 5222 C C . ASP B 2 138 ? 56.474 32.409 83.602 1.00 66.44 146 ASP B C 1
ATOM 5223 O O . ASP B 2 138 ? 56.659 31.997 84.748 1.00 68.40 146 ASP B O 1
ATOM 5228 N N . SER B 2 139 ? 56.403 31.592 82.555 1.00 63.84 147 SER B N 1
ATOM 5229 C CA . SER B 2 139 ? 56.560 30.152 82.743 1.00 61.48 147 SER B CA 1
ATOM 5230 C C . SER B 2 139 ? 57.995 29.720 82.455 1.00 59.25 147 SER B C 1
ATOM 5231 O O . SER B 2 139 ? 58.620 30.182 81.496 1.00 57.38 147 SER B O 1
ATOM 5234 N N . ILE B 2 140 ? 58.512 28.830 83.294 1.00 56.42 148 ILE B N 1
ATOM 5235 C CA . ILE B 2 140 ? 59.863 28.324 83.126 1.00 54.38 148 ILE B CA 1
ATOM 5236 C C . ILE B 2 140 ? 59.964 27.591 81.781 1.00 52.25 148 ILE B C 1
ATOM 5237 O O . ILE B 2 140 ? 60.981 27.671 81.098 1.00 51.88 148 ILE B O 1
ATOM 5242 N N . ILE B 2 141 ? 58.908 26.875 81.402 1.00 50.40 149 ILE B N 1
ATOM 5243 C CA . ILE B 2 141 ? 58.921 26.128 80.145 1.00 49.92 149 ILE B CA 1
ATOM 5244 C C . ILE B 2 141 ? 59.235 27.011 78.942 1.00 47.13 149 ILE B C 1
ATOM 5245 O O . ILE B 2 141 ? 60.044 26.648 78.095 1.00 46.66 149 ILE B O 1
ATOM 5250 N N . ALA B 2 142 ? 58.587 28.167 78.871 1.00 44.12 150 ALA B N 1
ATOM 5251 C CA . ALA B 2 142 ? 58.810 29.103 77.779 1.00 41.90 150 ALA B CA 1
ATOM 5252 C C . ALA B 2 142 ? 60.253 29.597 77.767 1.00 39.89 150 ALA B C 1
ATOM 5253 O O . ALA B 2 142 ? 60.887 29.640 76.717 1.00 39.69 150 ALA B O 1
ATOM 5255 N N . ARG B 2 143 ? 60.757 29.979 78.939 1.00 41.17 151 ARG B N 1
ATOM 5256 C CA . ARG B 2 143 ? 62.131 30.456 79.091 1.00 42.70 151 ARG B CA 1
ATOM 5257 C C . ARG B 2 143 ? 63.099 29.415 78.561 1.00 42.06 151 ARG B C 1
ATOM 5258 O O . ARG B 2 143 ? 64.008 29.725 77.784 1.00 41.83 151 ARG B O 1
ATOM 5266 N N . ARG B 2 144 ? 62.891 28.170 78.969 1.00 40.45 152 ARG B N 1
ATOM 5267 C CA . ARG B 2 144 ? 63.746 27.090 78.514 1.00 40.01 152 ARG B CA 1
ATOM 5268 C C . ARG B 2 144 ? 63.582 26.846 77.023 1.00 39.94 152 ARG B C 1
ATOM 5269 O O . ARG B 2 144 ? 64.559 26.626 76.306 1.00 41.43 152 ARG B O 1
ATOM 5277 N N . TRP B 2 145 ? 62.349 26.894 76.545 1.00 38.86 153 TRP B N 1
ATOM 5278 C CA . TRP B 2 145 ? 62.108 26.654 75.134 1.00 37.29 153 TRP B CA 1
ATOM 5279 C C . TRP B 2 145 ? 62.839 27.706 74.293 1.00 38.67 153 TRP B C 1
ATOM 5280 O O . TRP B 2 145 ? 63.600 27.366 73.388 1.00 37.94 153 TRP B O 1
ATOM 5291 N N . ILE B 2 146 ? 62.639 28.986 74.594 1.00 37.72 154 ILE B N 1
ATOM 5292 C CA . ILE B 2 146 ? 63.306 29.999 73.792 1.00 38.57 154 ILE B CA 1
ATOM 5293 C C . ILE B 2 146 ? 64.821 29.906 73.979 1.00 37.12 154 ILE B C 1
ATOM 5294 O O . ILE B 2 146 ? 65.577 30.256 73.071 1.00 37.03 154 ILE B O 1
ATOM 5299 N N . ASN B 2 147 ? 65.260 29.421 75.141 1.00 36.31 155 ASN B N 1
ATOM 5300 C CA . ASN B 2 147 ? 66.686 29.271 75.403 1.00 35.51 155 ASN B CA 1
ATOM 5301 C C . ASN B 2 147 ? 67.221 28.226 74.439 1.00 35.69 155 ASN B C 1
ATOM 5302 O O . ASN B 2 147 ? 68.269 28.420 73.835 1.00 37.70 155 ASN B O 1
ATOM 5307 N N . GLY B 2 148 ? 66.489 27.125 74.283 1.00 35.69 156 GLY B N 1
ATOM 5308 C CA . GLY B 2 148 ? 66.917 26.077 73.371 1.00 34.47 156 GLY B CA 1
ATOM 5309 C C . GLY B 2 148 ? 66.905 26.527 71.919 1.00 36.83 156 GLY B C 1
ATOM 5310 O O . GLY B 2 148 ? 67.794 26.182 71.133 1.00 37.01 156 GLY B O 1
ATOM 5311 N N . MET B 2 149 ? 65.897 27.313 71.555 1.00 37.12 157 MET B N 1
ATOM 5312 C CA . MET B 2 149 ? 65.775 27.796 70.186 1.00 38.24 157 MET B CA 1
ATOM 5313 C C . MET B 2 149 ? 66.988 28.620 69.769 1.00 39.02 157 MET B C 1
ATOM 5314 O O . MET B 2 149 ? 67.565 28.395 68.705 1.00 39.78 157 MET B O 1
ATOM 5319 N N . LEU B 2 150 ? 67.389 29.571 70.602 1.00 39.64 158 LEU B N 1
ATOM 5320 C CA . LEU B 2 150 ? 68.532 30.398 70.241 1.00 41.06 158 LEU B CA 1
ATOM 5321 C C . LEU B 2 150 ? 69.837 29.592 70.227 1.00 41.64 158 LEU B C 1
ATOM 5322 O O . LEU B 2 150 ? 70.727 29.849 69.407 1.00 42.07 158 LEU B O 1
ATOM 5327 N N . ILE B 2 151 ? 69.950 28.610 71.116 1.00 40.94 159 ILE B N 1
ATOM 5328 C CA . ILE B 2 151 ? 71.146 27.793 71.138 1.00 41.24 159 ILE B CA 1
ATOM 5329 C C . ILE B 2 151 ? 71.230 27.092 69.789 1.00 42.29 159 ILE B C 1
ATOM 5330 O O . ILE B 2 151 ? 72.296 27.009 69.193 1.00 43.58 159 ILE B O 1
ATOM 5335 N N . SER B 2 152 ? 70.091 26.594 69.310 1.00 42.34 160 SER B N 1
ATOM 5336 C CA . SER B 2 152 ? 70.034 25.883 68.031 1.00 42.03 160 SER B CA 1
ATOM 5337 C C . SER B 2 152 ? 70.485 26.724 66.845 1.00 40.96 160 SER B C 1
ATOM 5338 O O . SER B 2 152 ? 70.963 26.186 65.861 1.00 42.65 160 SER B O 1
ATOM 5341 N N . LEU B 2 153 ? 70.325 28.039 66.933 1.00 42.32 161 LEU B N 1
ATOM 5342 C CA . LEU B 2 153 ? 70.733 28.936 65.852 1.00 43.13 161 LEU B CA 1
ATOM 5343 C C . LEU B 2 153 ? 72.252 29.028 65.742 1.00 45.61 161 LEU B C 1
ATOM 5344 O O . LEU B 2 153 ? 72.781 29.510 64.738 1.00 46.21 161 LEU B O 1
ATOM 5349 N N . LEU B 2 154 ? 72.949 28.594 66.787 1.00 47.03 162 LEU B N 1
ATOM 5350 C CA . LEU B 2 154 ? 74.405 28.651 66.800 1.00 49.17 162 LEU B CA 1
ATOM 5351 C C . LEU B 2 154 ? 74.997 27.792 65.680 1.00 53.67 162 LEU B C 1
ATOM 5352 O O . LEU B 2 154 ? 74.509 26.688 65.401 1.00 52.80 162 LEU B O 1
ATOM 5357 N N . ASN B 2 155 ? 76.036 28.316 65.032 1.00 58.12 163 ASN B N 1
ATOM 5358 C CA . ASN B 2 155 ? 76.721 27.603 63.955 1.00 62.88 163 ASN B CA 1
ATOM 5359 C C . ASN B 2 155 ? 78.218 27.506 64.234 1.00 64.91 163 ASN B C 1
ATOM 5360 O O . ASN B 2 155 ? 78.933 28.502 64.155 1.00 63.33 163 ASN B O 1
ATOM 5365 N N . TYR B 2 156 ? 78.689 26.307 64.560 1.00 68.79 164 TYR B N 1
ATOM 5366 C CA . TYR B 2 156 ? 80.111 26.100 64.825 1.00 72.64 164 TYR B CA 1
ATOM 5367 C C . TYR B 2 156 ? 80.826 25.466 63.628 1.00 75.44 164 TYR B C 1
ATOM 5368 O O . TYR B 2 156 ? 80.440 24.393 63.155 1.00 76.89 164 TYR B O 1
ATOM 5377 N N . GLU B 2 157 ? 81.876 26.124 63.148 1.00 78.05 165 GLU B N 1
ATOM 5378 C CA . GLU B 2 157 ? 82.657 25.608 62.022 1.00 80.53 165 GLU B CA 1
ATOM 5379 C C . GLU B 2 157 ? 83.947 24.964 62.532 1.00 80.43 165 GLU B C 1
ATOM 5380 O O . GLU B 2 157 ? 84.952 25.650 62.730 1.00 80.00 165 GLU B O 1
ATOM 5386 N N . ASP B 2 158 ? 83.909 23.650 62.745 1.00 80.86 166 ASP B N 1
ATOM 5387 C CA . ASP B 2 158 ? 85.070 22.910 63.239 1.00 81.65 166 ASP B CA 1
ATOM 5388 C C . ASP B 2 158 ? 85.230 23.113 64.742 1.00 81.64 166 ASP B C 1
ATOM 5389 O O . ASP B 2 158 ? 86.305 22.877 65.298 1.00 82.58 166 ASP B O 1
ATOM 5394 N N . GLY B 2 159 ? 84.156 23.539 65.401 1.00 80.63 167 GLY B N 1
ATOM 5395 C CA . GLY B 2 159 ? 84.225 23.785 66.830 1.00 77.91 167 GLY B CA 1
ATOM 5396 C C . GLY B 2 159 ? 84.649 25.226 67.043 1.00 76.20 167 GLY B C 1
ATOM 5397 O O . GLY B 2 159 ? 85.253 25.580 68.060 1.00 76.78 167 GLY B O 1
ATOM 5398 N N . VAL B 2 160 ? 84.338 26.056 66.053 1.00 73.20 168 VAL B N 1
ATOM 5399 C CA . VAL B 2 160 ? 84.659 27.476 66.093 1.00 71.02 168 VAL B CA 1
ATOM 5400 C C . VAL B 2 160 ? 83.376 28.271 65.875 1.00 69.92 168 VAL B C 1
ATOM 5401 O O . VAL B 2 160 ? 82.975 28.520 64.734 1.00 69.29 168 VAL B O 1
ATOM 5405 N N . LEU B 2 161 ? 82.748 28.662 66.983 1.00 67.37 169 LEU B N 1
ATOM 5406 C CA . LEU B 2 161 ? 81.499 29.416 66.979 1.00 64.22 169 LEU B CA 1
ATOM 5407 C C . LEU B 2 161 ? 81.470 30.611 66.033 1.00 62.60 169 LEU B C 1
ATOM 5408 O O . LEU B 2 161 ? 82.383 31.433 66.035 1.00 62.98 169 LEU B O 1
ATOM 5413 N N . ASP B 2 162 ? 80.415 30.705 65.226 1.00 60.49 170 ASP B N 1
ATOM 5414 C CA . ASP B 2 162 ? 80.267 31.817 64.293 1.00 59.87 170 ASP B CA 1
ATOM 5415 C C . ASP B 2 162 ? 79.502 32.946 64.983 1.00 60.40 170 ASP B C 1
ATOM 5416 O O . ASP B 2 162 ? 78.279 32.906 65.095 1.00 61.05 170 ASP B O 1
ATOM 5421 N N . PRO B 2 163 ? 80.218 33.979 65.436 1.00 59.69 171 PRO B N 1
ATOM 5422 C CA . PRO B 2 163 ? 79.665 35.143 66.127 1.00 58.83 171 PRO B CA 1
ATOM 5423 C C . PRO B 2 163 ? 78.408 35.729 65.502 1.00 57.66 171 PRO B C 1
ATOM 5424 O O . PRO B 2 163 ? 77.524 36.209 66.206 1.00 58.88 171 PRO B O 1
ATOM 5428 N N . SER B 2 164 ? 78.335 35.705 64.181 1.00 55.94 172 SER B N 1
ATOM 5429 C CA . SER B 2 164 ? 77.181 36.256 63.486 1.00 54.71 172 SER B CA 1
ATOM 5430 C C . SER B 2 164 ? 75.912 35.468 63.813 1.00 52.18 172 SER B C 1
ATOM 5431 O O . SER B 2 164 ? 74.805 35.992 63.702 1.00 52.52 172 SER B O 1
ATOM 5434 N N . SER B 2 165 ? 76.083 34.216 64.219 1.00 49.65 173 SER B N 1
ATOM 5435 C CA . SER B 2 165 ? 74.959 33.340 64.546 1.00 48.82 173 SER B CA 1
ATOM 5436 C C . SER B 2 165 ? 74.486 33.444 66.001 1.00 49.01 173 SER B C 1
ATOM 5437 O O . SER B 2 165 ? 73.578 32.717 66.410 1.00 48.79 173 SER B O 1
ATOM 5440 N N . ILE B 2 166 ? 75.110 34.327 66.778 1.00 48.25 174 ILE B N 1
ATOM 5441 C CA . ILE B 2 166 ? 74.739 34.519 68.179 1.00 45.94 174 ILE B CA 1
ATOM 5442 C C . ILE B 2 166 ? 73.598 35.510 68.272 1.00 44.63 174 ILE B C 1
ATOM 5443 O O . ILE B 2 166 ? 73.659 36.606 67.703 1.00 43.89 174 ILE B O 1
ATOM 5448 N N . VAL B 2 167 ? 72.539 35.118 68.964 1.00 41.80 175 VAL B N 1
ATOM 5449 C CA . VAL B 2 167 ? 71.420 36.024 69.149 1.00 40.04 175 VAL B CA 1
ATOM 5450 C C . VAL B 2 167 ? 71.302 36.274 70.645 1.00 37.86 175 VAL B C 1
ATOM 5451 O O . VAL B 2 167 ? 70.900 35.399 71.410 1.00 38.83 175 VAL B O 1
ATOM 5455 N N . PRO B 2 168 ? 71.678 37.468 71.091 1.00 35.16 176 PRO B N 1
ATOM 5456 C CA . PRO B 2 168 ? 71.559 37.700 72.532 1.00 35.70 176 PRO B CA 1
ATOM 5457 C C . PRO B 2 168 ? 70.129 37.494 73.053 1.00 34.25 176 PRO B C 1
ATOM 5458 O O . PRO B 2 168 ? 69.142 37.821 72.389 1.00 33.09 176 PRO B O 1
ATOM 5462 N N . LEU B 2 169 ? 70.042 36.954 74.258 1.00 32.36 177 LEU B N 1
ATOM 5463 C CA . LEU B 2 169 ? 68.777 36.720 74.914 1.00 29.64 177 LEU B CA 1
ATOM 5464 C C . LEU B 2 169 ? 68.743 37.445 76.267 1.00 29.52 177 LEU B C 1
ATOM 5465 O O . LEU B 2 169 ? 69.478 37.106 77.191 1.00 31.87 177 LEU B O 1
ATOM 5470 N N . ILE B 2 170 ? 67.902 38.458 76.381 1.00 29.34 178 ILE B N 1
ATOM 5471 C CA . ILE B 2 170 ? 67.763 39.177 77.642 1.00 29.29 178 ILE B CA 1
ATOM 5472 C C . ILE B 2 170 ? 66.507 38.590 78.293 1.00 29.12 178 ILE B C 1
ATOM 5473 O O . ILE B 2 170 ? 65.455 38.552 77.677 1.00 29.87 178 ILE B O 1
ATOM 5478 N N . ASP B 2 171 ? 66.619 38.125 79.532 1.00 31.73 179 ASP B N 1
ATOM 5479 C CA . ASP B 2 171 ? 65.496 37.500 80.213 1.00 32.23 179 ASP B CA 1
ATOM 5480 C C . ASP B 2 171 ? 65.167 38.153 81.538 1.00 32.19 179 ASP B C 1
ATOM 5481 O O . ASP B 2 171 ? 66.049 38.397 82.352 1.00 32.19 179 ASP B O 1
ATOM 5486 N N . GLY B 2 172 ? 63.885 38.408 81.758 1.00 31.71 180 GLY B N 1
ATOM 5487 C CA . GLY B 2 172 ? 63.468 39.043 82.986 1.00 32.25 180 GLY B CA 1
ATOM 5488 C C . GLY B 2 172 ? 62.263 38.419 83.655 1.00 34.18 180 GLY B C 1
ATOM 5489 O O . GLY B 2 172 ? 61.320 37.957 83.017 1.00 35.40 180 GLY B O 1
ATOM 5490 N N . GLY B 2 173 ? 62.282 38.417 84.973 1.00 35.98 181 GLY B N 1
ATOM 5491 C CA . GLY B 2 173 ? 61.170 37.842 85.689 1.00 36.58 181 GLY B CA 1
ATOM 5492 C C . GLY B 2 173 ? 60.810 38.651 86.904 1.00 35.98 181 GLY B C 1
ATOM 5493 O O . GLY B 2 173 ? 61.646 39.327 87.483 1.00 37.25 181 GLY B O 1
ATOM 5494 N N . THR B 2 174 ? 59.557 38.563 87.307 1.00 38.12 182 THR B N 1
ATOM 5495 C CA . THR B 2 174 ? 59.104 39.300 88.458 1.00 41.17 182 THR B CA 1
ATOM 5496 C C . THR B 2 174 ? 58.227 38.419 89.350 1.00 41.31 182 THR B C 1
ATOM 5497 O O . THR B 2 174 ? 57.688 37.409 88.901 1.00 43.60 182 THR B O 1
ATOM 5501 N N . GLU B 2 175 ? 58.107 38.802 90.614 1.00 41.01 183 GLU B N 1
ATOM 5502 C CA . GLU B 2 175 ? 57.301 38.077 91.602 1.00 39.80 183 GLU B CA 1
ATOM 5503 C C . GLU B 2 175 ? 57.054 38.992 92.793 1.00 36.86 183 GLU B C 1
ATOM 5504 O O . GLU B 2 175 ? 57.854 39.034 93.724 1.00 34.51 183 GLU B O 1
ATOM 5510 N N . GLY B 2 176 ? 55.951 39.721 92.778 1.00 34.05 184 GLY B N 1
ATOM 5511 C CA . GLY B 2 176 ? 55.701 40.616 93.882 1.00 34.06 184 GLY B CA 1
ATOM 5512 C C . GLY B 2 176 ? 56.773 41.686 93.939 1.00 34.50 184 GLY B C 1
ATOM 5513 O O . GLY B 2 176 ? 56.949 42.446 92.989 1.00 34.88 184 GLY B O 1
ATOM 5514 N N . PHE B 2 177 ? 57.508 41.741 95.042 1.00 33.83 185 PHE B N 1
ATOM 5515 C CA . PHE B 2 177 ? 58.537 42.748 95.194 1.00 32.86 185 PHE B CA 1
ATOM 5516 C C . PHE B 2 177 ? 59.942 42.239 94.919 1.00 34.10 185 PHE B C 1
ATOM 5517 O O . PHE B 2 177 ? 60.942 42.821 95.352 1.00 34.60 185 PHE B O 1
ATOM 5525 N N . LYS B 2 178 ? 59.993 41.150 94.167 1.00 35.32 186 LYS B N 1
ATOM 5526 C CA . LYS B 2 178 ? 61.230 40.506 93.768 1.00 35.33 186 LYS B CA 1
ATOM 5527 C C . LYS B 2 178 ? 61.220 40.396 92.253 1.00 35.54 186 LYS B C 1
ATOM 5528 O O . LYS B 2 178 ? 60.149 40.344 91.632 1.00 37.56 186 LYS B O 1
ATOM 5534 N N . GLY B 2 179 ? 62.410 40.360 91.666 1.00 32.26 187 GLY B N 1
ATOM 5535 C CA . GLY B 2 179 ? 62.526 40.242 90.228 1.00 29.82 187 GLY B CA 1
ATOM 5536 C C . GLY B 2 179 ? 63.943 39.849 89.872 1.00 29.73 187 GLY B C 1
ATOM 5537 O O . GLY B 2 179 ? 64.840 39.891 90.714 1.00 29.59 187 GLY B O 1
ATOM 5538 N N . ASN B 2 180 ? 64.157 39.472 88.623 1.00 27.41 188 ASN B N 1
ATOM 5539 C CA . ASN B 2 180 ? 65.478 39.067 88.188 1.00 27.67 188 ASN B CA 1
ATOM 5540 C C . ASN B 2 180 ? 65.634 39.434 86.729 1.00 27.68 188 ASN B C 1
ATOM 5541 O O . ASN B 2 180 ? 64.651 39.502 85.991 1.00 26.61 188 ASN B O 1
ATOM 5546 N N . ALA B 2 181 ? 66.873 39.682 86.323 1.00 26.57 189 ALA B N 1
ATOM 5547 C CA . ALA B 2 181 ? 67.165 40.036 84.947 1.00 27.15 189 ALA B CA 1
ATOM 5548 C C . ALA B 2 181 ? 68.498 39.402 84.585 1.00 28.07 189 ALA B C 1
ATOM 5549 O O . ALA B 2 181 ? 69.375 39.262 85.429 1.00 28.38 189 ALA B O 1
ATOM 5551 N N . ARG B 2 182 ? 68.657 38.985 83.339 1.00 28.46 190 ARG B N 1
ATOM 5552 C CA . ARG B 2 182 ? 69.919 38.375 82.981 1.00 30.25 190 ARG B CA 1
ATOM 5553 C C . ARG B 2 182 ? 70.180 38.438 81.506 1.00 30.48 190 ARG B C 1
ATOM 5554 O O . ARG B 2 182 ? 69.251 38.454 80.699 1.00 31.35 190 ARG B O 1
ATOM 5562 N N . VAL B 2 183 ? 71.463 38.513 81.176 1.00 28.80 191 VAL B N 1
ATOM 5563 C CA . VAL B 2 183 ? 71.909 38.567 79.804 1.00 30.04 191 VAL B CA 1
ATOM 5564 C C . VAL B 2 183 ? 72.518 37.217 79.464 1.00 31.62 191 VAL B C 1
ATOM 5565 O O . VAL B 2 183 ? 73.387 36.725 80.179 1.00 30.75 191 VAL B O 1
ATOM 5569 N N . ILE B 2 184 ? 72.023 36.611 78.388 1.00 32.83 192 ILE B N 1
ATOM 5570 C CA . ILE B 2 184 ? 72.511 35.318 77.922 1.00 34.30 192 ILE B CA 1
ATOM 5571 C C . ILE B 2 184 ? 73.065 35.481 76.507 1.00 35.21 192 ILE B C 1
ATOM 5572 O O . ILE B 2 184 ? 72.366 35.925 75.597 1.00 35.38 192 ILE B O 1
ATOM 5577 N N . LEU B 2 185 ? 74.328 35.140 76.319 1.00 36.67 193 LEU B N 1
ATOM 5578 C CA . LEU B 2 185 ? 74.918 35.216 74.992 1.00 37.39 193 LEU B CA 1
ATOM 5579 C C . LEU B 2 185 ? 75.100 33.744 74.643 1.00 38.71 193 LEU B C 1
ATOM 5580 O O . LEU B 2 185 ? 76.068 33.101 75.060 1.00 38.93 193 LEU B O 1
ATOM 5585 N N . PRO B 2 186 ? 74.136 33.184 73.894 1.00 39.71 194 PRO B N 1
ATOM 5586 C CA . PRO B 2 186 ? 74.168 31.777 73.491 1.00 41.40 194 PRO B CA 1
ATOM 5587 C C . PRO B 2 186 ? 75.532 31.361 72.970 1.00 42.64 194 PRO B C 1
ATOM 5588 O O . PRO B 2 186 ? 76.061 31.971 72.039 1.00 41.46 194 PRO B O 1
ATOM 5592 N N . GLY B 2 187 ? 76.099 30.330 73.594 1.00 45.40 195 GLY B N 1
ATOM 5593 C CA . GLY B 2 187 ? 77.398 29.830 73.181 1.00 48.42 195 GLY B CA 1
ATOM 5594 C C . GLY B 2 187 ? 78.609 30.578 73.715 1.00 50.31 195 GLY B C 1
ATOM 5595 O O . GLY B 2 187 ? 79.733 30.275 73.321 1.00 52.78 195 GLY B O 1
ATOM 5596 N N . MET B 2 188 ? 78.392 31.552 74.597 1.00 50.19 196 MET B N 1
ATOM 5597 C CA . MET B 2 188 ? 79.489 32.316 75.182 1.00 47.85 196 MET B CA 1
ATOM 5598 C C . MET B 2 188 ? 79.335 32.382 76.687 1.00 47.03 196 MET B C 1
ATOM 5599 O O . MET B 2 188 ? 80.313 32.323 77.426 1.00 49.26 196 MET B O 1
ATOM 5604 N N . THR B 2 189 ? 78.104 32.491 77.154 1.00 45.05 197 THR B N 1
ATOM 5605 C CA . THR B 2 189 ? 77.890 32.572 78.587 1.00 43.55 197 THR B CA 1
ATOM 5606 C C . THR B 2 189 ? 76.889 31.527 79.041 1.00 42.86 197 THR B C 1
ATOM 5607 O O . THR B 2 189 ? 76.346 30.769 78.234 1.00 45.37 197 THR B O 1
ATOM 5611 N N . ALA B 2 190 ? 76.645 31.490 80.340 1.00 39.17 198 ALA B N 1
ATOM 5612 C CA . ALA B 2 190 ? 75.690 30.556 80.904 1.00 38.04 198 ALA B CA 1
ATOM 5613 C C . ALA B 2 190 ? 74.307 30.722 80.253 1.00 38.34 198 ALA B C 1
ATOM 5614 O O . ALA B 2 190 ? 73.778 31.834 80.160 1.00 40.02 198 ALA B O 1
ATOM 5616 N N . CYS B 2 191 ? 73.716 29.624 79.801 1.00 36.52 199 CYS B N 1
ATOM 5617 C CA . CYS B 2 191 ? 72.389 29.703 79.215 1.00 36.05 199 CYS B CA 1
ATOM 5618 C C . CYS B 2 191 ? 71.419 29.341 80.348 1.00 36.13 199 CYS B C 1
ATOM 5619 O O . CYS B 2 191 ? 71.856 29.077 81.462 1.00 35.37 199 CYS B O 1
ATOM 5622 N N . ILE B 2 192 ? 70.116 29.337 80.069 1.00 38.38 200 ILE B N 1
ATOM 5623 C CA . ILE B 2 192 ? 69.099 29.024 81.076 1.00 41.35 200 ILE B CA 1
ATOM 5624 C C . ILE B 2 192 ? 69.300 27.609 81.639 1.00 45.12 200 ILE B C 1
ATOM 5625 O O . ILE B 2 192 ? 69.139 27.365 82.842 1.00 43.79 200 ILE B O 1
ATOM 5630 N N . GLU B 2 193 ? 69.659 26.683 80.757 1.00 48.64 201 GLU B N 1
ATOM 5631 C CA . GLU B 2 193 ? 69.862 25.285 81.135 1.00 52.59 201 GLU B CA 1
ATOM 5632 C C . GLU B 2 193 ? 71.098 25.091 82.052 1.00 52.70 201 GLU B C 1
ATOM 5633 O O . GLU B 2 193 ? 71.164 24.124 82.821 1.00 52.16 201 GLU B O 1
ATOM 5639 N N . CYS B 2 194 ? 72.063 26.012 81.971 1.00 49.82 202 CYS B N 1
ATOM 5640 C CA . CYS B 2 194 ? 73.269 25.958 82.800 1.00 46.87 202 CYS B CA 1
ATOM 5641 C C . CYS B 2 194 ? 72.976 26.266 84.277 1.00 47.90 202 CYS B C 1
ATOM 5642 O O . CYS B 2 194 ? 73.738 25.888 85.159 1.00 48.96 202 CYS B O 1
ATOM 5645 N N . THR B 2 195 ? 71.878 26.958 84.545 1.00 48.00 203 THR B N 1
ATOM 5646 C CA . THR B 2 195 ? 71.570 27.361 85.911 1.00 49.09 203 THR B CA 1
ATOM 5647 C C . THR B 2 195 ? 70.180 26.981 86.393 1.00 49.53 203 THR B C 1
ATOM 5648 O O . THR B 2 195 ? 69.501 27.791 87.012 1.00 47.87 203 THR B O 1
ATOM 5652 N N . LEU B 2 196 ? 69.765 25.750 86.125 1.00 53.44 204 LEU B N 1
ATOM 5653 C CA . LEU B 2 196 ? 68.433 25.290 86.518 1.00 56.97 204 LEU B CA 1
ATOM 5654 C C . LEU B 2 196 ? 68.042 25.587 87.967 1.00 59.73 204 LEU B C 1
ATOM 5655 O O . LEU B 2 196 ? 66.863 25.746 88.280 1.00 60.12 204 LEU B O 1
ATOM 5660 N N . GLU B 2 197 ? 69.024 25.671 88.852 1.00 62.90 205 GLU B N 1
ATOM 5661 C CA . GLU B 2 197 ? 68.740 25.963 90.248 1.00 65.94 205 GLU B CA 1
ATOM 5662 C C . GLU B 2 197 ? 68.087 27.339 90.386 1.00 68.05 205 GLU B C 1
ATOM 5663 O O . GLU B 2 197 ? 67.313 27.583 91.314 1.00 67.75 205 GLU B O 1
ATOM 5669 N N . LEU B 2 198 ? 68.399 28.232 89.449 1.00 70.09 206 LEU B N 1
ATOM 5670 C CA . LEU B 2 198 ? 67.859 29.589 89.453 1.00 70.89 206 LEU B CA 1
ATOM 5671 C C . LEU B 2 198 ? 66.402 29.629 89.026 1.00 72.78 206 LEU B C 1
ATOM 5672 O O . LEU B 2 198 ? 65.712 30.621 89.239 1.00 74.42 206 LEU B O 1
ATOM 5677 N N . TYR B 2 199 ? 65.925 28.548 88.427 1.00 74.97 207 TYR B N 1
ATOM 5678 C CA . TYR B 2 199 ? 64.545 28.504 87.981 1.00 77.48 207 TYR B CA 1
ATOM 5679 C C . TYR B 2 199 ? 63.764 27.383 88.668 1.00 80.76 207 TYR B C 1
ATOM 5680 O O . TYR B 2 199 ? 63.347 26.420 88.025 1.00 80.99 207 TYR B O 1
ATOM 5689 N N . PRO B 2 200 ? 63.564 27.496 89.995 1.00 83.41 208 PRO B N 1
ATOM 5690 C CA . PRO B 2 200 ? 62.828 26.478 90.750 1.00 85.79 208 PRO B CA 1
ATOM 5691 C C . PRO B 2 200 ? 61.372 26.404 90.306 1.00 87.79 208 PRO B C 1
ATOM 5692 O O . PRO B 2 200 ? 60.599 27.335 90.544 1.00 87.45 208 PRO B O 1
ATOM 5696 N N . PRO B 2 201 ? 60.983 25.296 89.648 1.00 89.74 209 PRO B N 1
ATOM 5697 C CA . PRO B 2 201 ? 59.610 25.097 89.170 1.00 90.72 209 PRO B CA 1
ATOM 5698 C C . PRO B 2 201 ? 58.605 25.398 90.279 1.00 91.70 209 PRO B C 1
ATOM 5699 O O . PRO B 2 201 ? 58.888 25.169 91.458 1.00 90.58 209 PRO B O 1
ATOM 5703 N N . GLN B 2 202 ? 57.436 25.911 89.898 1.00 93.58 210 GLN B N 1
ATOM 5704 C CA . GLN B 2 202 ? 56.403 26.264 90.872 1.00 94.79 210 GLN B CA 1
ATOM 5705 C C . GLN B 2 202 ? 55.943 25.100 91.735 1.00 93.69 210 GLN B C 1
ATOM 5706 O O . GLN B 2 202 ? 56.246 23.936 91.460 1.00 93.55 210 GLN B O 1
ATOM 5712 N N . VAL B 2 203 ? 55.200 25.431 92.784 1.00 92.42 211 VAL B N 1
ATOM 5713 C CA . VAL B 2 203 ? 54.704 24.427 93.709 1.00 90.64 211 VAL B CA 1
ATOM 5714 C C . VAL B 2 203 ? 53.719 23.460 93.060 1.00 88.58 211 VAL B C 1
ATOM 5715 O O . VAL B 2 203 ? 52.855 23.856 92.270 1.00 89.10 211 VAL B O 1
ATOM 5719 N N . ASN B 2 204 ? 53.873 22.186 93.400 1.00 85.06 212 ASN B N 1
ATOM 5720 C CA . ASN B 2 204 ? 53.004 21.134 92.902 1.00 81.41 212 ASN B CA 1
ATOM 5721 C C . ASN B 2 204 ? 52.848 20.180 94.072 1.00 77.29 212 ASN B C 1
ATOM 5722 O O . ASN B 2 204 ? 53.682 19.295 94.268 1.00 77.90 212 ASN B O 1
ATOM 5727 N N . PHE B 2 205 ? 51.788 20.380 94.856 1.00 71.29 213 PHE B N 1
ATOM 5728 C CA . PHE B 2 205 ? 51.518 19.557 96.036 1.00 64.97 213 PHE B CA 1
ATOM 5729 C C . PHE B 2 205 ? 51.562 18.051 95.766 1.00 61.97 213 PHE B C 1
ATOM 5730 O O . PHE B 2 205 ? 51.093 17.582 94.727 1.00 62.34 213 PHE B O 1
ATOM 5738 N N . PRO B 2 206 ? 52.122 17.277 96.710 1.00 58.52 214 PRO B N 1
ATOM 5739 C CA . PRO B 2 206 ? 52.248 15.816 96.628 1.00 57.66 214 PRO B CA 1
ATOM 5740 C C . PRO B 2 206 ? 50.874 15.150 96.681 1.00 58.15 214 PRO B C 1
ATOM 5741 O O . PRO B 2 206 ? 49.997 15.599 97.422 1.00 58.47 214 PRO B O 1
ATOM 5745 N N . MET B 2 207 ? 50.693 14.076 95.918 1.00 58.33 215 MET B N 1
ATOM 5746 C CA . MET B 2 207 ? 49.421 13.354 95.897 1.00 59.09 215 MET B CA 1
ATOM 5747 C C . MET B 2 207 ? 48.935 12.913 97.279 1.00 57.04 215 MET B C 1
ATOM 5748 O O . MET B 2 207 ? 47.801 13.180 97.667 1.00 59.39 215 MET B O 1
ATOM 5753 N N . CYS B 2 208 ? 49.795 12.232 98.016 1.00 54.18 216 CYS B N 1
ATOM 5754 C CA . CYS B 2 208 ? 49.438 11.748 99.330 1.00 52.66 216 CYS B CA 1
ATOM 5755 C C . CYS B 2 208 ? 48.798 12.839 100.172 1.00 52.60 216 CYS B C 1
ATOM 5756 O O . CYS B 2 208 ? 47.741 12.633 100.767 1.00 54.41 216 CYS B O 1
ATOM 5758 N N . THR B 2 209 ? 49.435 14.003 100.216 1.00 51.20 217 THR B N 1
ATOM 5759 C CA . THR B 2 209 ? 48.923 15.108 101.012 1.00 49.35 217 THR B CA 1
ATOM 5760 C C . THR B 2 209 ? 47.566 15.552 100.495 1.00 48.52 217 THR B C 1
ATOM 5761 O O . THR B 2 209 ? 46.598 15.583 101.244 1.00 50.83 217 THR B O 1
ATOM 5765 N N . ILE B 2 210 ? 47.486 15.867 99.210 1.00 46.48 218 ILE B N 1
ATOM 5766 C CA . ILE B 2 210 ? 46.236 16.323 98.633 1.00 45.53 218 ILE B CA 1
ATOM 5767 C C . ILE B 2 210 ? 45.104 15.300 98.820 1.00 45.83 218 ILE B C 1
ATOM 5768 O O . ILE B 2 210 ? 44.006 15.639 99.275 1.00 44.83 218 ILE B O 1
ATOM 5773 N N . ALA B 2 211 ? 45.383 14.044 98.501 1.00 44.39 219 ALA B N 1
ATOM 5774 C CA . ALA B 2 211 ? 44.369 13.015 98.588 1.00 43.25 219 ALA B CA 1
ATOM 5775 C C . ALA B 2 211 ? 44.130 12.375 99.950 1.00 42.60 219 ALA B C 1
ATOM 5776 O O . ALA B 2 211 ? 43.115 11.715 100.131 1.00 41.26 219 ALA B O 1
ATOM 5778 N N . SER B 2 212 ? 45.019 12.556 100.918 1.00 42.31 220 SER B N 1
ATOM 5779 C CA . SER B 2 212 ? 44.760 11.898 102.194 1.00 43.90 220 SER B CA 1
ATOM 5780 C C . SER B 2 212 ? 45.234 12.583 103.469 1.00 44.16 220 SER B C 1
ATOM 5781 O O . SER B 2 212 ? 44.915 12.121 104.556 1.00 44.92 220 SER B O 1
ATOM 5784 N N . MET B 2 213 ? 45.988 13.669 103.356 1.00 45.29 221 MET B N 1
ATOM 5785 C CA . MET B 2 213 ? 46.484 14.350 104.547 1.00 44.86 221 MET B CA 1
ATOM 5786 C C . MET B 2 213 ? 46.390 15.869 104.437 1.00 43.10 221 MET B C 1
ATOM 5787 O O . MET B 2 213 ? 47.328 16.590 104.798 1.00 45.26 221 MET B O 1
ATOM 5792 N N . PRO B 2 214 ? 45.254 16.381 103.948 1.00 40.10 222 PRO B N 1
ATOM 5793 C CA . PRO B 2 214 ? 45.126 17.835 103.827 1.00 36.82 222 PRO B CA 1
ATOM 5794 C C . PRO B 2 214 ? 45.335 18.483 105.179 1.00 35.93 222 PRO B C 1
ATOM 5795 O O . PRO B 2 214 ? 44.852 17.970 106.184 1.00 35.55 222 PRO B O 1
ATOM 5799 N N . ARG B 2 215 ? 46.064 19.598 105.199 1.00 35.21 223 ARG B N 1
ATOM 5800 C CA . ARG B 2 215 ? 46.352 20.328 106.429 1.00 36.20 223 ARG B CA 1
ATOM 5801 C C . ARG B 2 215 ? 46.069 21.810 106.246 1.00 37.40 223 ARG B C 1
ATOM 5802 O O . ARG B 2 215 ? 45.818 22.542 107.216 1.00 36.49 223 ARG B O 1
ATOM 5810 N N . LEU B 2 216 ? 46.127 22.253 104.995 1.00 36.13 224 LEU B N 1
ATOM 5811 C CA . LEU B 2 216 ? 45.937 23.655 104.686 1.00 34.90 224 LEU B CA 1
ATOM 5812 C C . LEU B 2 216 ? 44.769 23.919 103.751 1.00 33.53 224 LEU B C 1
ATOM 5813 O O . LEU B 2 216 ? 44.359 23.044 102.981 1.00 35.56 224 LEU B O 1
ATOM 5818 N N . PRO B 2 217 ? 44.204 25.131 103.814 1.00 30.21 225 PRO B N 1
ATOM 5819 C CA . PRO B 2 217 ? 43.076 25.447 102.933 1.00 30.74 225 PRO B CA 1
ATOM 5820 C C . PRO B 2 217 ? 43.422 25.152 101.485 1.00 32.65 225 PRO B C 1
ATOM 5821 O O . PRO B 2 217 ? 42.596 24.615 100.746 1.00 35.35 225 PRO B O 1
ATOM 5825 N N . GLU B 2 218 ? 44.648 25.499 101.091 1.00 33.13 226 GLU B N 1
ATOM 5826 C CA . GLU B 2 218 ? 45.143 25.269 99.734 1.00 35.39 226 GLU B CA 1
ATOM 5827 C C . GLU B 2 218 ? 45.031 23.804 99.293 1.00 35.11 226 GLU B C 1
ATOM 5828 O O . GLU B 2 218 ? 44.701 23.541 98.129 1.00 36.08 226 GLU B O 1
ATOM 5834 N N . HIS B 2 219 ? 45.304 22.864 100.206 1.00 34.96 227 HIS B N 1
ATOM 5835 C CA . HIS B 2 219 ? 45.227 21.436 99.887 1.00 35.50 227 HIS B CA 1
ATOM 5836 C C . HIS B 2 219 ? 43.793 21.076 99.548 1.00 36.69 227 HIS B C 1
ATOM 5837 O O . HIS B 2 219 ? 43.546 20.265 98.654 1.00 36.66 227 HIS B O 1
ATOM 5844 N N . CYS B 2 220 ? 42.842 21.669 100.268 1.00 37.33 228 CYS B N 1
ATOM 5845 C CA . CYS B 2 220 ? 41.436 21.377 100.017 1.00 37.50 228 CYS B CA 1
ATOM 5846 C C . CYS B 2 220 ? 41.060 21.865 98.635 1.00 37.65 228 CYS B C 1
ATOM 5847 O O . CYS B 2 220 ? 40.524 21.105 97.821 1.00 36.88 228 CYS B O 1
ATOM 5850 N N . ILE B 2 221 ? 41.343 23.136 98.374 1.00 35.84 229 ILE B N 1
ATOM 5851 C CA . ILE B 2 221 ? 41.034 23.720 97.087 1.00 36.71 229 ILE B CA 1
ATOM 5852 C C . ILE B 2 221 ? 41.689 22.886 96.003 1.00 38.31 229 ILE B C 1
ATOM 5853 O O . ILE B 2 221 ? 41.058 22.548 95.004 1.00 38.11 229 ILE B O 1
ATOM 5858 N N . GLU B 2 222 ? 42.949 22.526 96.220 1.00 39.47 230 GLU B N 1
ATOM 5859 C CA . GLU B 2 222 ? 43.706 21.734 95.250 1.00 41.84 230 GLU B CA 1
ATOM 5860 C C . GLU B 2 222 ? 43.067 20.378 94.956 1.00 41.83 230 GLU B C 1
ATOM 5861 O O . GLU B 2 222 ? 43.040 19.936 93.801 1.00 41.28 230 GLU B O 1
ATOM 5867 N N . TYR B 2 223 ? 42.583 19.716 96.007 1.00 41.86 231 TYR B N 1
ATOM 5868 C CA . TYR B 2 223 ? 41.913 18.417 95.893 1.00 41.30 231 TYR B CA 1
ATOM 5869 C C . TYR B 2 223 ? 40.684 18.522 94.984 1.00 41.67 231 TYR B C 1
ATOM 5870 O O . TYR B 2 223 ? 40.468 17.700 94.096 1.00 42.24 231 TYR B O 1
ATOM 5879 N N . VAL B 2 224 ? 39.873 19.546 95.217 1.00 43.53 232 VAL B N 1
ATOM 5880 C CA . VAL B 2 224 ? 38.666 19.742 94.432 1.00 43.80 232 VAL B CA 1
ATOM 5881 C C . VAL B 2 224 ? 39.024 19.966 92.977 1.00 46.16 232 VAL B C 1
ATOM 5882 O O . VAL B 2 224 ? 38.438 19.363 92.083 1.00 47.80 232 VAL B O 1
ATOM 5886 N N . ARG B 2 225 ? 40.007 20.826 92.749 1.00 48.21 233 ARG B N 1
ATOM 5887 C CA . ARG B 2 225 ? 40.448 21.161 91.404 1.00 49.61 233 ARG B CA 1
ATOM 5888 C C . ARG B 2 225 ? 41.102 20.012 90.644 1.00 50.47 233 ARG B C 1
ATOM 5889 O O . ARG B 2 225 ? 40.814 19.790 89.473 1.00 49.74 233 ARG B O 1
ATOM 5897 N N . MET B 2 226 ? 41.978 19.284 91.323 1.00 52.71 234 MET B N 1
ATOM 5898 C CA . MET B 2 226 ? 42.727 18.194 90.713 1.00 55.57 234 MET B CA 1
ATOM 5899 C C . MET B 2 226 ? 42.098 16.798 90.721 1.00 56.55 234 MET B C 1
ATOM 5900 O O . MET B 2 226 ? 42.500 15.937 89.935 1.00 57.05 234 MET B O 1
ATOM 5905 N N . LEU B 2 227 ? 41.123 16.550 91.589 1.00 55.56 235 LEU B N 1
ATOM 5906 C CA . LEU B 2 227 ? 40.532 15.219 91.629 1.00 54.37 235 LEU B CA 1
ATOM 5907 C C . LEU B 2 227 ? 39.020 15.178 91.511 1.00 54.63 235 LEU B C 1
ATOM 5908 O O . LEU B 2 227 ? 38.473 14.451 90.670 1.00 54.36 235 LEU B O 1
ATOM 5913 N N . GLN B 2 228 ? 38.347 15.972 92.337 1.00 52.81 236 GLN B N 1
ATOM 5914 C CA . GLN B 2 228 ? 36.893 15.994 92.351 1.00 50.78 236 GLN B CA 1
ATOM 5915 C C . GLN B 2 228 ? 36.242 16.517 91.067 1.00 52.43 236 GLN B C 1
ATOM 5916 O O . GLN B 2 228 ? 35.252 15.944 90.601 1.00 50.82 236 GLN B O 1
ATOM 5922 N N . TRP B 2 229 ? 36.783 17.593 90.493 1.00 54.63 237 TRP B N 1
ATOM 5923 C CA . TRP B 2 229 ? 36.218 18.144 89.257 1.00 55.82 237 TRP B CA 1
ATOM 5924 C C . TRP B 2 229 ? 36.419 17.153 88.106 1.00 57.70 237 TRP B C 1
ATOM 5925 O O . TRP B 2 229 ? 35.558 17.019 87.246 1.00 57.36 237 TRP B O 1
ATOM 5936 N N . PRO B 2 230 ? 37.580 16.478 88.047 1.00 59.78 238 PRO B N 1
ATOM 5937 C CA . PRO B 2 230 ? 37.729 15.524 86.940 1.00 61.65 238 PRO B CA 1
ATOM 5938 C C . PRO B 2 230 ? 36.778 14.331 87.121 1.00 64.17 238 PRO B C 1
ATOM 5939 O O . PRO B 2 230 ? 36.178 13.856 86.158 1.00 64.85 238 PRO B O 1
ATOM 5943 N N . LYS B 2 231 ? 36.645 13.853 88.358 1.00 66.69 239 LYS B N 1
ATOM 5944 C CA . LYS B 2 231 ? 35.750 12.732 88.671 1.00 67.69 239 LYS B CA 1
ATOM 5945 C C . LYS B 2 231 ? 34.318 13.189 88.385 1.00 67.57 239 LYS B C 1
ATOM 5946 O O . LYS B 2 231 ? 33.698 12.773 87.407 1.00 69.27 239 LYS B O 1
ATOM 5952 N N . GLU B 2 232 ? 33.789 14.040 89.252 1.00 67.24 240 GLU B N 1
ATOM 5953 C CA . GLU B 2 232 ? 32.458 14.584 89.046 1.00 66.65 240 GLU B CA 1
ATOM 5954 C C . GLU B 2 232 ? 32.700 15.518 87.876 1.00 67.90 240 GLU B C 1
ATOM 5955 O O . GLU B 2 232 ? 33.841 15.849 87.601 1.00 69.73 240 GLU B O 1
ATOM 5961 N N . GLN B 2 233 ? 31.665 15.923 87.160 1.00 69.26 241 GLN B N 1
ATOM 5962 C CA . GLN B 2 233 ? 31.865 16.849 86.044 1.00 69.96 241 GLN B CA 1
ATOM 5963 C C . GLN B 2 233 ? 30.747 17.852 86.179 1.00 69.27 241 GLN B C 1
ATOM 5964 O O . GLN B 2 233 ? 29.872 17.956 85.329 1.00 70.74 241 GLN B O 1
ATOM 5970 N N . PRO B 2 234 ? 30.792 18.626 87.270 1.00 68.69 242 PRO B N 1
ATOM 5971 C CA . PRO B 2 234 ? 29.857 19.668 87.693 1.00 67.30 242 PRO B CA 1
ATOM 5972 C C . PRO B 2 234 ? 29.098 20.340 86.574 1.00 67.28 242 PRO B C 1
ATOM 5973 O O . PRO B 2 234 ? 27.890 20.536 86.670 1.00 66.54 242 PRO B O 1
ATOM 5977 N N . PHE B 2 235 ? 29.805 20.683 85.507 1.00 67.38 243 PHE B N 1
ATOM 5978 C CA . PHE B 2 235 ? 29.167 21.378 84.407 1.00 68.32 243 PHE B CA 1
ATOM 5979 C C . PHE B 2 235 ? 28.957 20.594 83.125 1.00 68.42 243 PHE B C 1
ATOM 5980 O O . PHE B 2 235 ? 28.803 21.181 82.059 1.00 68.89 243 PHE B O 1
ATOM 5988 N N . GLY B 2 236 ? 28.918 19.270 83.239 1.00 69.45 244 GLY B N 1
ATOM 5989 C CA . GLY B 2 236 ? 28.703 18.431 82.075 1.00 71.38 244 GLY B CA 1
ATOM 5990 C C . GLY B 2 236 ? 29.919 17.617 81.683 1.00 73.19 244 GLY B C 1
ATOM 5991 O O . GLY B 2 236 ? 31.057 18.026 81.918 1.00 72.40 244 GLY B O 1
ATOM 5992 N N . GLU B 2 237 ? 29.677 16.455 81.083 1.00 75.31 245 GLU B N 1
ATOM 5993 C CA . GLU B 2 237 ? 30.757 15.577 80.652 1.00 77.08 245 GLU B CA 1
ATOM 5994 C C . GLU B 2 237 ? 31.627 16.306 79.635 1.00 76.73 245 GLU B C 1
ATOM 5995 O O . GLU B 2 237 ? 31.122 16.884 78.669 1.00 75.88 245 GLU B O 1
ATOM 6001 N N . GLY B 2 238 ? 32.934 16.296 79.871 1.00 76.23 246 GLY B N 1
ATOM 6002 C CA . GLY B 2 238 ? 33.849 16.941 78.953 1.00 75.79 246 GLY B CA 1
ATOM 6003 C C . GLY B 2 238 ? 34.071 18.414 79.212 1.00 76.12 246 GLY B C 1
ATOM 6004 O O . GLY B 2 238 ? 35.031 18.992 78.708 1.00 77.18 246 GLY B O 1
ATOM 6005 N N . VAL B 2 239 ? 33.193 19.027 79.995 1.00 75.72 247 VAL B N 1
ATOM 6006 C CA . VAL B 2 239 ? 33.323 20.447 80.303 1.00 75.29 247 VAL B CA 1
ATOM 6007 C C . VAL B 2 239 ? 34.534 20.696 81.203 1.00 75.48 247 VAL B C 1
ATOM 6008 O O . VAL B 2 239 ? 34.517 20.375 82.389 1.00 75.94 247 VAL B O 1
ATOM 6012 N N . PRO B 2 240 ? 35.606 21.275 80.644 1.00 75.04 248 PRO B N 1
ATOM 6013 C CA . PRO B 2 240 ? 36.818 21.553 81.422 1.00 73.40 248 PRO B CA 1
ATOM 6014 C C . PRO B 2 240 ? 36.722 22.757 82.365 1.00 71.01 248 PRO B C 1
ATOM 6015 O O . PRO B 2 240 ? 36.109 23.778 82.047 1.00 69.92 248 PRO B O 1
ATOM 6019 N N . LEU B 2 241 ? 37.346 22.618 83.529 1.00 68.67 249 LEU B N 1
ATOM 6020 C CA . LEU B 2 241 ? 37.362 23.666 84.534 1.00 65.95 249 LEU B CA 1
ATOM 6021 C C . LEU B 2 241 ? 37.976 24.937 83.970 1.00 65.01 249 LEU B C 1
ATOM 6022 O O . LEU B 2 241 ? 39.131 24.948 83.548 1.00 65.76 249 LEU B O 1
ATOM 6027 N N . ASP B 2 242 ? 37.187 26.004 83.966 1.00 63.48 250 ASP B N 1
ATOM 6028 C CA . ASP B 2 242 ? 37.630 27.296 83.464 1.00 61.56 250 ASP B CA 1
ATOM 6029 C C . ASP B 2 242 ? 37.902 28.228 84.643 1.00 60.36 250 ASP B C 1
ATOM 6030 O O . ASP B 2 242 ? 36.990 28.831 85.215 1.00 58.66 250 ASP B O 1
ATOM 6035 N N . GLY B 2 243 ? 39.178 28.328 84.996 1.00 60.28 251 GLY B N 1
ATOM 6036 C CA . GLY B 2 243 ? 39.602 29.158 86.109 1.00 61.09 251 GLY B CA 1
ATOM 6037 C C . GLY B 2 243 ? 39.061 30.571 86.148 1.00 61.80 251 GLY B C 1
ATOM 6038 O O . GLY B 2 243 ? 39.071 31.203 87.208 1.00 61.57 251 GLY B O 1
ATOM 6039 N N . ASP B 2 244 ? 38.590 31.077 85.013 1.00 62.28 252 ASP B N 1
ATOM 6040 C CA . ASP B 2 244 ? 38.059 32.433 84.977 1.00 64.30 252 ASP B CA 1
ATOM 6041 C C . ASP B 2 244 ? 36.546 32.464 85.044 1.00 62.88 252 ASP B C 1
ATOM 6042 O O . ASP B 2 244 ? 35.945 33.518 85.247 1.00 63.23 252 ASP B O 1
ATOM 6047 N N . ASP B 2 245 ? 35.933 31.301 84.889 1.00 61.48 253 ASP B N 1
ATOM 6048 C CA . ASP B 2 245 ? 34.481 31.205 84.935 1.00 60.14 253 ASP B CA 1
ATOM 6049 C C . ASP B 2 245 ? 33.977 31.408 86.375 1.00 59.42 253 ASP B C 1
ATOM 6050 O O . ASP B 2 245 ? 34.222 30.583 87.252 1.00 58.87 253 ASP B O 1
ATOM 6055 N N . PRO B 2 246 ? 33.271 32.518 86.638 1.00 58.92 254 PRO B N 1
ATOM 6056 C CA . PRO B 2 246 ? 32.751 32.792 87.985 1.00 57.79 254 PRO B CA 1
ATOM 6057 C C . PRO B 2 246 ? 31.998 31.611 88.605 1.00 56.85 254 PRO B C 1
ATOM 6058 O O . PRO B 2 246 ? 32.173 31.307 89.778 1.00 56.82 254 PRO B O 1
ATOM 6062 N N . GLU B 2 247 ? 31.155 30.956 87.814 1.00 56.19 255 GLU B N 1
ATOM 6063 C CA . GLU B 2 247 ? 30.383 29.814 88.295 1.00 56.17 255 GLU B CA 1
ATOM 6064 C C . GLU B 2 247 ? 31.263 28.618 88.677 1.00 54.25 255 GLU B C 1
ATOM 6065 O O . GLU B 2 247 ? 30.952 27.887 89.620 1.00 53.09 255 GLU B O 1
ATOM 6071 N N . HIS B 2 248 ? 32.359 28.424 87.952 1.00 52.39 256 HIS B N 1
ATOM 6072 C CA . HIS B 2 248 ? 33.260 27.312 88.234 1.00 52.81 256 HIS B CA 1
ATOM 6073 C C . HIS B 2 248 ? 34.010 27.467 89.553 1.00 52.90 256 HIS B C 1
ATOM 6074 O O . HIS B 2 248 ? 34.208 26.495 90.289 1.00 53.39 256 HIS B O 1
ATOM 6081 N N . ILE B 2 249 ? 34.431 28.693 89.843 1.00 52.27 257 ILE B N 1
ATOM 6082 C CA . ILE B 2 249 ? 35.169 28.972 91.060 1.00 52.44 257 ILE B CA 1
ATOM 6083 C C . ILE B 2 249 ? 34.221 28.915 92.266 1.00 50.37 257 ILE B C 1
ATOM 6084 O O . ILE B 2 249 ? 34.597 28.451 93.342 1.00 50.36 257 ILE B O 1
ATOM 6089 N N . GLN B 2 250 ? 32.992 29.378 92.092 1.00 46.44 258 GLN B N 1
ATOM 6090 C CA . GLN B 2 250 ? 32.045 29.316 93.187 1.00 45.78 258 GLN B CA 1
ATOM 6091 C C . GLN B 2 250 ? 31.841 27.831 93.491 1.00 45.23 258 GLN B C 1
ATOM 6092 O O . GLN B 2 250 ? 31.740 27.435 94.653 1.00 44.61 258 GLN B O 1
ATOM 6098 N N . TRP B 2 251 ? 31.812 26.998 92.453 1.00 43.20 259 TRP B N 1
ATOM 6099 C CA . TRP B 2 251 ? 31.617 25.572 92.686 1.00 44.39 259 TRP B CA 1
ATOM 6100 C C . TRP B 2 251 ? 32.796 24.992 93.456 1.00 45.50 259 TRP B C 1
ATOM 6101 O O . TRP B 2 251 ? 32.608 24.298 94.456 1.00 46.86 259 TRP B O 1
ATOM 6112 N N . ILE B 2 252 ? 34.007 25.281 92.981 1.00 44.82 260 ILE B N 1
ATOM 6113 C CA . ILE B 2 252 ? 35.225 24.795 93.616 1.00 44.10 260 ILE B CA 1
ATOM 6114 C C . ILE B 2 252 ? 35.312 25.273 95.076 1.00 42.28 260 ILE B C 1
ATOM 6115 O O . ILE B 2 252 ? 35.723 24.532 95.963 1.00 41.39 260 ILE B O 1
ATOM 6120 N N . PHE B 2 253 ? 34.924 26.521 95.306 1.00 41.90 261 PHE B N 1
ATOM 6121 C CA . PHE B 2 253 ? 34.940 27.131 96.637 1.00 42.27 261 PHE B CA 1
ATOM 6122 C C . PHE B 2 253 ? 34.013 26.382 97.616 1.00 41.69 261 PHE B C 1
ATOM 6123 O O . PHE B 2 253 ? 34.361 26.176 98.782 1.00 40.34 261 PHE B O 1
ATOM 6131 N N . GLN B 2 254 ? 32.846 25.970 97.135 1.00 39.98 262 GLN B N 1
ATOM 6132 C CA . GLN B 2 254 ? 31.900 25.262 97.978 1.00 39.85 262 GLN B CA 1
ATOM 6133 C C . GLN B 2 254 ? 32.356 23.853 98.334 1.00 39.35 262 GLN B C 1
ATOM 6134 O O . GLN B 2 254 ? 32.220 23.428 99.485 1.00 39.23 262 GLN B O 1
ATOM 6140 N N . LYS B 2 255 ? 32.891 23.121 97.364 1.00 38.01 263 LYS B N 1
ATOM 6141 C CA . LYS B 2 255 ? 33.381 21.772 97.635 1.00 37.44 263 LYS B CA 1
ATOM 6142 C C . LYS B 2 255 ? 34.625 21.849 98.526 1.00 37.24 263 LYS B C 1
ATOM 6143 O O . LYS B 2 255 ? 34.876 20.969 99.347 1.00 38.48 263 LYS B O 1
ATOM 6149 N N . SER B 2 256 ? 35.400 22.915 98.371 1.00 36.77 264 SER B N 1
ATOM 6150 C CA . SER B 2 256 ? 36.592 23.103 99.187 1.00 36.80 264 SER B CA 1
ATOM 6151 C C . SER B 2 256 ? 36.213 23.266 100.659 1.00 35.36 264 SER B C 1
ATOM 6152 O O . SER B 2 256 ? 36.793 22.613 101.527 1.00 33.08 264 SER B O 1
ATOM 6155 N N . LEU B 2 257 ? 35.257 24.151 100.941 1.00 34.56 265 LEU B N 1
ATOM 6156 C CA . LEU B 2 257 ? 34.791 24.348 102.312 1.00 33.88 265 LEU B CA 1
ATOM 6157 C C . LEU B 2 257 ? 34.265 23.002 102.836 1.00 34.24 265 LEU B C 1
ATOM 6158 O O . LEU B 2 257 ? 34.428 22.677 104.017 1.00 30.70 265 LEU B O 1
ATOM 6163 N N . GLU B 2 258 ? 33.638 22.227 101.952 1.00 31.68 266 GLU B N 1
ATOM 6164 C CA . GLU B 2 258 ? 33.106 20.932 102.351 1.00 35.55 266 GLU B CA 1
ATOM 6165 C C . GLU B 2 258 ? 34.229 20.042 102.885 1.00 36.89 266 GLU B C 1
ATOM 6166 O O . GLU B 2 258 ? 34.132 19.525 103.996 1.00 38.73 266 GLU B O 1
ATOM 6172 N N . ARG B 2 259 ? 35.294 19.872 102.103 1.00 37.55 267 ARG B N 1
ATOM 6173 C CA . ARG B 2 259 ? 36.419 19.051 102.530 1.00 37.92 267 ARG B CA 1
ATOM 6174 C C . ARG B 2 259 ? 37.130 19.664 103.737 1.00 37.76 267 ARG B C 1
ATOM 6175 O O . ARG B 2 259 ? 37.640 18.945 104.600 1.00 41.22 267 ARG B O 1
ATOM 6183 N N . ALA B 2 260 ? 37.166 20.987 103.805 1.00 34.51 268 ALA B N 1
ATOM 6184 C CA . ALA B 2 260 ? 37.804 21.664 104.926 1.00 34.59 268 ALA B CA 1
ATOM 6185 C C . ALA B 2 260 ? 37.056 21.398 106.250 1.00 35.47 268 ALA B C 1
ATOM 6186 O O . ALA B 2 260 ? 37.672 21.248 107.312 1.00 36.00 268 ALA B O 1
ATOM 6188 N N . SER B 2 261 ? 35.731 21.359 106.192 1.00 34.58 269 SER B N 1
ATOM 6189 C CA . SER B 2 261 ? 34.940 21.079 107.381 1.00 35.67 269 SER B CA 1
ATOM 6190 C C . SER B 2 261 ? 35.289 19.685 107.915 1.00 35.34 269 SER B C 1
ATOM 6191 O O . SER B 2 261 ? 35.575 19.511 109.100 1.00 32.35 269 SER B O 1
ATOM 6194 N N . GLN B 2 262 ? 35.259 18.693 107.028 1.00 33.55 270 GLN B N 1
ATOM 6195 C CA . GLN B 2 262 ? 35.557 17.329 107.421 1.00 32.32 270 GLN B CA 1
ATOM 6196 C C . GLN B 2 262 ? 36.933 17.142 108.071 1.00 30.89 270 GLN B C 1
ATOM 6197 O O . GLN B 2 262 ? 37.127 16.209 108.843 1.00 30.86 270 GLN B O 1
ATOM 6203 N N . TYR B 2 263 ? 37.881 18.024 107.780 1.00 30.38 271 TYR B N 1
ATOM 6204 C CA . TYR B 2 263 ? 39.214 17.905 108.366 1.00 29.06 271 TYR B CA 1
ATOM 6205 C C . TYR B 2 263 ? 39.590 19.058 109.264 1.00 30.89 271 TYR B C 1
ATOM 6206 O O . TYR B 2 263 ? 40.751 19.225 109.617 1.00 32.44 271 TYR B O 1
ATOM 6215 N N . ASN B 2 264 ? 38.587 19.848 109.633 1.00 34.22 272 ASN B N 1
ATOM 6216 C CA . ASN B 2 264 ? 38.752 20.993 110.515 1.00 35.85 272 ASN B CA 1
ATOM 6217 C C . ASN B 2 264 ? 39.873 21.933 110.082 1.00 37.56 272 ASN B C 1
ATOM 6218 O O . ASN B 2 264 ? 40.734 22.299 110.870 1.00 38.09 272 ASN B O 1
ATOM 6223 N N . ILE B 2 265 ? 39.836 22.329 108.817 1.00 38.64 273 ILE B N 1
ATOM 6224 C CA . ILE B 2 265 ? 40.824 23.229 108.262 1.00 39.45 273 ILE B CA 1
ATOM 6225 C C . ILE B 2 265 ? 40.143 24.587 108.040 1.00 40.65 273 ILE B C 1
ATOM 6226 O O . ILE B 2 265 ? 39.072 24.666 107.437 1.00 39.13 273 ILE B O 1
ATOM 6231 N N . ARG B 2 266 ? 40.765 25.651 108.531 1.00 41.76 274 ARG B N 1
ATOM 6232 C CA . ARG B 2 266 ? 40.234 27.000 108.361 1.00 44.68 274 ARG B CA 1
ATOM 6233 C C . ARG B 2 266 ? 40.886 27.668 107.150 1.00 43.67 274 ARG B C 1
ATOM 6234 O O . ARG B 2 266 ? 41.869 27.168 106.603 1.00 41.62 274 ARG B O 1
ATOM 6242 N N . GLY B 2 267 ? 40.328 28.805 106.744 1.00 43.36 275 GLY B N 1
ATOM 6243 C CA . GLY B 2 267 ? 40.908 29.565 105.657 1.00 41.39 275 GLY B CA 1
ATOM 6244 C C . GLY B 2 267 ? 40.426 29.426 104.228 1.00 41.60 275 GLY B C 1
ATOM 6245 O O . GLY B 2 267 ? 40.946 30.114 103.346 1.00 42.46 275 GLY B O 1
ATOM 6246 N N . VAL B 2 268 ? 39.465 28.563 103.948 1.00 38.01 276 VAL B N 1
ATOM 6247 C CA . VAL B 2 268 ? 39.044 28.493 102.562 1.00 39.29 276 VAL B CA 1
ATOM 6248 C C . VAL B 2 268 ? 38.183 29.713 102.221 1.00 39.65 276 VAL B C 1
ATOM 6249 O O . VAL B 2 268 ? 37.063 29.847 102.706 1.00 42.61 276 VAL B O 1
ATOM 6253 N N . THR B 2 269 ? 38.735 30.614 101.412 1.00 40.00 277 THR B N 1
ATOM 6254 C CA . THR B 2 269 ? 38.021 31.809 100.969 1.00 40.41 277 THR B CA 1
ATOM 6255 C C . THR B 2 269 ? 37.953 31.830 99.450 1.00 40.00 277 THR B C 1
ATOM 6256 O O . THR B 2 269 ? 38.722 31.155 98.781 1.00 41.74 277 THR B O 1
ATOM 6260 N N . TYR B 2 270 ? 37.023 32.606 98.911 1.00 41.94 278 TYR B N 1
ATOM 6261 C CA . TYR B 2 270 ? 36.866 32.734 97.467 1.00 42.86 278 TYR B CA 1
ATOM 6262 C C . TYR B 2 270 ? 38.169 33.251 96.837 1.00 41.73 278 TYR B C 1
ATOM 6263 O O . TYR B 2 270 ? 38.588 32.786 95.782 1.00 39.67 278 TYR B O 1
ATOM 6272 N N . ARG B 2 271 ? 38.803 34.215 97.495 1.00 41.49 279 ARG B N 1
ATOM 6273 C CA . ARG B 2 271 ? 40.050 34.780 96.995 1.00 42.73 279 ARG B CA 1
ATOM 6274 C C . ARG B 2 271 ? 41.133 33.712 96.938 1.00 41.50 279 ARG B C 1
ATOM 6275 O O . ARG B 2 271 ? 41.846 33.597 95.941 1.00 41.90 279 ARG B O 1
ATOM 6283 N N . LEU B 2 272 ? 41.248 32.918 97.996 1.00 41.69 280 LEU B N 1
ATOM 6284 C CA . LEU B 2 272 ? 42.258 31.865 98.033 1.00 41.61 280 LEU B CA 1
ATOM 6285 C C . LEU B 2 272 ? 41.933 30.797 96.999 1.00 42.14 280 LEU B C 1
ATOM 6286 O O . LEU B 2 272 ? 42.830 30.176 96.435 1.00 43.88 280 LEU B O 1
ATOM 6291 N N . THR B 2 273 ? 40.644 30.579 96.762 1.00 41.94 281 THR B N 1
ATOM 6292 C CA . THR B 2 273 ? 40.215 29.595 95.782 1.00 42.87 281 THR B CA 1
ATOM 6293 C C . THR B 2 273 ? 40.662 30.036 94.391 1.00 44.17 281 THR B C 1
ATOM 6294 O O . THR B 2 273 ? 41.080 29.213 93.581 1.00 44.10 281 THR B O 1
ATOM 6298 N N . GLN B 2 274 ? 40.552 31.332 94.108 1.00 45.94 282 GLN B N 1
ATOM 6299 C CA . GLN B 2 274 ? 40.973 31.846 92.811 1.00 48.05 282 GLN B CA 1
ATOM 6300 C C . GLN B 2 274 ? 42.487 31.721 92.712 1.00 46.02 282 GLN B C 1
ATOM 6301 O O . GLN B 2 274 ? 43.020 31.289 91.692 1.00 45.21 282 GLN B O 1
ATOM 6307 N N . GLY B 2 275 ? 43.172 32.089 93.787 1.00 43.91 283 GLY B N 1
ATOM 6308 C CA . GLY B 2 275 ? 44.619 32.017 93.793 1.00 43.16 283 GLY B CA 1
ATOM 6309 C C . GLY B 2 275 ? 45.171 30.664 93.394 1.00 41.87 283 GLY B C 1
ATOM 6310 O O . GLY B 2 275 ? 46.055 30.568 92.545 1.00 43.69 283 GLY B O 1
ATOM 6311 N N . VAL B 2 276 ? 44.639 29.614 94.003 1.00 40.33 284 VAL B N 1
ATOM 6312 C CA . VAL B 2 276 ? 45.086 28.253 93.749 1.00 38.68 284 VAL B CA 1
ATOM 6313 C C . VAL B 2 276 ? 44.722 27.731 92.370 1.00 40.02 284 VAL B C 1
ATOM 6314 O O . VAL B 2 276 ? 45.566 27.184 91.648 1.00 39.37 284 VAL B O 1
ATOM 6318 N N . VAL B 2 277 ? 43.460 27.888 92.005 1.00 39.24 285 VAL B N 1
ATOM 6319 C CA . VAL B 2 277 ? 43.011 27.416 90.719 1.00 41.16 285 VAL B CA 1
ATOM 6320 C C . VAL B 2 277 ? 43.871 28.006 89.605 1.00 43.31 285 VAL B C 1
ATOM 6321 O O . VAL B 2 277 ? 44.401 27.271 88.762 1.00 42.63 285 VAL B O 1
ATOM 6325 N N . LYS B 2 278 ? 44.033 29.329 89.620 1.00 44.92 286 LYS B N 1
ATOM 6326 C CA . LYS B 2 278 ? 44.815 30.015 88.598 1.00 44.74 286 LYS B CA 1
ATOM 6327 C C . LYS B 2 278 ? 46.302 30.065 88.876 1.00 43.74 286 LYS B C 1
ATOM 6328 O O . LYS B 2 278 ? 47.061 30.600 88.078 1.00 43.79 286 LYS B O 1
ATOM 6334 N N . ARG B 2 279 ? 46.722 29.518 90.007 1.00 44.68 287 ARG B N 1
ATOM 6335 C CA . ARG B 2 279 ? 48.136 29.528 90.361 1.00 46.73 287 ARG B CA 1
ATOM 6336 C C . ARG B 2 279 ? 48.659 30.962 90.229 1.00 46.88 287 ARG B C 1
ATOM 6337 O O . ARG B 2 279 ? 49.747 31.205 89.701 1.00 46.62 287 ARG B O 1
ATOM 6345 N N . ILE B 2 280 ? 47.860 31.900 90.729 1.00 45.33 288 ILE B N 1
ATOM 6346 C CA . ILE B 2 280 ? 48.160 33.321 90.668 1.00 44.34 288 ILE B CA 1
ATOM 6347 C C . ILE B 2 280 ? 49.430 33.745 91.390 1.00 45.96 288 ILE B C 1
ATOM 6348 O O . ILE B 2 280 ? 49.709 33.304 92.506 1.00 44.77 288 ILE B O 1
ATOM 6353 N N . ILE B 2 281 ? 50.199 34.612 90.732 1.00 47.25 289 ILE B N 1
ATOM 6354 C CA . ILE B 2 281 ? 51.428 35.156 91.302 1.00 46.37 289 ILE B CA 1
ATOM 6355 C C . ILE B 2 281 ? 51.147 36.636 91.517 1.00 43.71 289 ILE B C 1
ATOM 6356 O O . ILE B 2 281 ? 50.828 37.350 90.577 1.00 43.29 289 ILE B O 1
ATOM 6361 N N . PRO B 2 282 ? 51.241 37.111 92.767 1.00 42.88 290 PRO B N 1
ATOM 6362 C CA . PRO B 2 282 ? 50.984 38.528 93.048 1.00 41.18 290 PRO B CA 1
ATOM 6363 C C . PRO B 2 282 ? 51.868 39.411 92.166 1.00 39.79 290 PRO B C 1
ATOM 6364 O O . PRO B 2 282 ? 53.009 39.058 91.863 1.00 37.94 290 PRO B O 1
ATOM 6368 N N . ALA B 2 283 ? 51.349 40.558 91.750 1.00 38.17 291 ALA B N 1
ATOM 6369 C CA . ALA B 2 283 ? 52.135 41.425 90.898 1.00 35.44 291 ALA B CA 1
ATOM 6370 C C . ALA B 2 283 ? 51.722 42.882 90.985 1.00 36.30 291 ALA B C 1
ATOM 6371 O O . ALA B 2 283 ? 50.560 43.202 91.233 1.00 37.72 291 ALA B O 1
ATOM 6373 N N . VAL B 2 284 ? 52.690 43.766 90.773 1.00 36.64 292 VAL B N 1
ATOM 6374 C CA . VAL B 2 284 ? 52.454 45.203 90.799 1.00 34.75 292 VAL B CA 1
ATOM 6375 C C . VAL B 2 284 ? 53.216 45.819 89.644 1.00 34.31 292 VAL B C 1
ATOM 6376 O O . VAL B 2 284 ? 54.071 45.169 89.037 1.00 31.30 292 VAL B O 1
ATOM 6380 N N . ALA B 2 285 ? 52.917 47.088 89.375 1.00 32.26 293 ALA B N 1
ATOM 6381 C CA . ALA B 2 285 ? 53.542 47.839 88.298 1.00 29.31 293 ALA B CA 1
ATOM 6382 C C . ALA B 2 285 ? 55.010 48.184 88.567 1.00 30.53 293 ALA B C 1
ATOM 6383 O O . ALA B 2 285 ? 55.865 48.009 87.683 1.00 29.52 293 ALA B O 1
ATOM 6385 N N . SER B 2 286 ? 55.300 48.669 89.777 1.00 29.36 294 SER B N 1
ATOM 6386 C CA . SER B 2 286 ? 56.662 49.068 90.140 1.00 27.44 294 SER B CA 1
ATOM 6387 C C . SER B 2 286 ? 57.726 48.000 89.946 1.00 25.64 294 SER B C 1
ATOM 6388 O O . SER B 2 286 ? 58.763 48.255 89.340 1.00 25.40 294 SER B O 1
ATOM 6391 N N . THR B 2 287 ? 57.494 46.795 90.435 1.00 25.79 295 THR B N 1
ATOM 6392 C CA . THR B 2 287 ? 58.527 45.789 90.239 1.00 27.09 295 THR B CA 1
ATOM 6393 C C . THR B 2 287 ? 58.753 45.447 88.764 1.00 29.82 295 THR B C 1
ATOM 6394 O O . THR B 2 287 ? 59.882 45.218 88.347 1.00 29.73 295 THR B O 1
ATOM 6398 N N . ASN B 2 288 ? 57.683 45.411 87.974 1.00 31.94 296 ASN B N 1
ATOM 6399 C CA . ASN B 2 288 ? 57.826 45.126 86.556 1.00 32.01 296 ASN B CA 1
ATOM 6400 C C . ASN B 2 288 ? 58.602 46.263 85.876 1.00 31.11 296 ASN B C 1
ATOM 6401 O O . ASN B 2 288 ? 59.430 46.029 84.990 1.00 29.55 296 ASN B O 1
ATOM 6406 N N . ALA B 2 289 ? 58.347 47.493 86.310 1.00 30.36 297 ALA B N 1
ATOM 6407 C CA . ALA B 2 289 ? 59.019 48.656 85.735 1.00 30.17 297 ALA B CA 1
ATOM 6408 C C . ALA B 2 289 ? 60.521 48.582 85.982 1.00 29.89 297 ALA B C 1
ATOM 6409 O O . ALA B 2 289 ? 61.311 48.826 85.073 1.00 31.24 297 ALA B O 1
ATOM 6411 N N . VAL B 2 290 ? 60.907 48.253 87.210 1.00 25.40 298 VAL B N 1
ATOM 6412 C CA . VAL B 2 290 ? 62.309 48.146 87.560 1.00 25.16 298 VAL B CA 1
ATOM 6413 C C . VAL B 2 290 ? 63.020 47.091 86.706 1.00 26.46 298 VAL B C 1
ATOM 6414 O O . VAL B 2 290 ? 64.035 47.364 86.070 1.00 27.61 298 VAL B O 1
ATOM 6418 N N . ILE B 2 291 ? 62.485 45.882 86.682 1.00 27.13 299 ILE B N 1
ATOM 6419 C CA . ILE B 2 291 ? 63.121 44.830 85.922 1.00 28.63 299 ILE B CA 1
ATOM 6420 C C . ILE B 2 291 ? 63.139 45.055 84.405 1.00 30.87 299 ILE B C 1
ATOM 6421 O O . ILE B 2 291 ? 64.147 44.758 83.758 1.00 33.12 299 ILE B O 1
ATOM 6426 N N . ALA B 2 292 ? 62.056 45.594 83.838 1.00 29.36 300 ALA B N 1
ATOM 6427 C CA . ALA B 2 292 ? 62.016 45.837 82.400 1.00 27.56 300 ALA B CA 1
ATOM 6428 C C . ALA B 2 292 ? 63.013 46.931 82.053 1.00 27.29 300 ALA B C 1
ATOM 6429 O O . ALA B 2 292 ? 63.577 46.943 80.961 1.00 28.60 300 ALA B O 1
ATOM 6431 N N . ALA B 2 293 ? 63.247 47.845 82.984 1.00 25.87 301 ALA B N 1
ATOM 6432 C CA . ALA B 2 293 ? 64.223 48.915 82.757 1.00 26.27 301 ALA B CA 1
ATOM 6433 C C . ALA B 2 293 ? 65.655 48.317 82.648 1.00 27.22 301 ALA B C 1
ATOM 6434 O O . ALA B 2 293 ? 66.421 48.658 81.737 1.00 26.04 301 ALA B O 1
ATOM 6436 N N . VAL B 2 294 ? 66.008 47.434 83.583 1.00 26.05 302 VAL B N 1
ATOM 6437 C CA . VAL B 2 294 ? 67.305 46.777 83.549 1.00 26.18 302 VAL B CA 1
ATOM 6438 C C . VAL B 2 294 ? 67.448 46.063 82.206 1.00 27.17 302 VAL B C 1
ATOM 6439 O O . VAL B 2 294 ? 68.450 46.223 81.518 1.00 29.53 302 VAL B O 1
ATOM 6443 N N . CYS B 2 295 ? 66.437 45.278 81.842 1.00 26.12 303 CYS B N 1
ATOM 6444 C CA . CYS B 2 295 ? 66.438 44.526 80.594 1.00 25.33 303 CYS B CA 1
ATOM 6445 C C . CYS B 2 295 ? 66.554 45.376 79.339 1.00 26.13 303 CYS B C 1
ATOM 6446 O O . CYS B 2 295 ? 67.303 45.044 78.434 1.00 24.92 303 CYS B O 1
ATOM 6449 N N . ALA B 2 296 ? 65.790 46.464 79.269 1.00 25.69 304 ALA B N 1
ATOM 6450 C CA . ALA B 2 296 ? 65.837 47.322 78.098 1.00 25.52 304 ALA B CA 1
ATOM 6451 C C . ALA B 2 296 ? 67.209 47.990 77.990 1.00 28.02 304 ALA B C 1
ATOM 6452 O O . ALA B 2 296 ? 67.816 48.018 76.914 1.00 28.24 304 ALA B O 1
ATOM 6454 N N . THR B 2 297 ? 67.688 48.528 79.110 1.00 28.84 305 THR B N 1
ATOM 6455 C CA . THR B 2 297 ? 68.992 49.170 79.151 1.00 28.12 305 THR B CA 1
ATOM 6456 C C . THR B 2 297 ? 70.037 48.191 78.637 1.00 28.66 305 THR B C 1
ATOM 6457 O O . THR B 2 297 ? 70.965 48.585 77.934 1.00 32.81 305 THR B O 1
ATOM 6461 N N . GLU B 2 298 ? 69.894 46.917 78.968 1.00 26.13 306 GLU B N 1
ATOM 6462 C CA . GLU B 2 298 ? 70.858 45.942 78.482 1.00 30.59 306 GLU B CA 1
ATOM 6463 C C . GLU B 2 298 ? 70.686 45.636 76.994 1.00 30.86 306 GLU B C 1
ATOM 6464 O O . GLU B 2 298 ? 71.660 45.366 76.310 1.00 32.52 306 GLU B O 1
ATOM 6470 N N . VAL B 2 299 ? 69.454 45.669 76.497 1.00 33.41 307 VAL B N 1
ATOM 6471 C CA . VAL B 2 299 ? 69.206 45.417 75.080 1.00 33.69 307 VAL B CA 1
ATOM 6472 C C . VAL B 2 299 ? 69.885 46.546 74.317 1.00 34.58 307 VAL B C 1
ATOM 6473 O O . VAL B 2 299 ? 70.535 46.321 73.298 1.00 35.43 307 VAL B O 1
ATOM 6477 N N . PHE B 2 300 ? 69.749 47.760 74.837 1.00 33.95 308 PHE B N 1
ATOM 6478 C CA . PHE B 2 300 ? 70.358 48.933 74.220 1.00 34.33 308 PHE B CA 1
ATOM 6479 C C . PHE B 2 300 ? 71.887 48.775 74.165 1.00 36.44 308 PHE B C 1
ATOM 6480 O O . PHE B 2 300 ? 72.509 48.989 73.125 1.00 37.55 308 PHE B O 1
ATOM 6488 N N . LYS B 2 301 ? 72.482 48.393 75.292 1.00 36.32 309 LYS B N 1
ATOM 6489 C CA . LYS B 2 301 ? 73.913 48.206 75.359 1.00 33.33 309 LYS B CA 1
ATOM 6490 C C . LYS B 2 301 ? 74.370 47.170 74.357 1.00 33.31 309 LYS B C 1
ATOM 6491 O O . LYS B 2 301 ? 75.345 47.406 73.643 1.00 32.10 309 LYS B O 1
ATOM 6497 N N . ILE B 2 302 ? 73.686 46.023 74.302 1.00 32.20 310 ILE B N 1
ATOM 6498 C CA . ILE B 2 302 ? 74.081 44.971 73.370 1.00 33.35 310 ILE B CA 1
ATOM 6499 C C . ILE B 2 302 ? 73.990 45.450 71.911 1.00 35.69 310 ILE B C 1
ATOM 6500 O O . ILE B 2 302 ? 74.856 45.132 71.105 1.00 35.83 310 ILE B O 1
ATOM 6505 N N . ALA B 2 303 ? 72.959 46.227 71.580 1.00 35.02 311 ALA B N 1
ATOM 6506 C CA . ALA B 2 303 ? 72.766 46.706 70.209 1.00 36.32 311 ALA B CA 1
ATOM 6507 C C . ALA B 2 303 ? 73.799 47.717 69.717 1.00 37.44 311 ALA B C 1
ATOM 6508 O O . ALA B 2 303 ? 74.261 47.646 68.575 1.00 37.42 311 ALA B O 1
ATOM 6510 N N . THR B 2 304 ? 74.150 48.656 70.587 1.00 36.59 312 THR B N 1
ATOM 6511 C CA . THR B 2 304 ? 75.076 49.717 70.247 1.00 35.74 312 THR B CA 1
ATOM 6512 C C . THR B 2 304 ? 76.473 49.541 70.794 1.00 37.36 312 THR B C 1
ATOM 6513 O O . THR B 2 304 ? 77.355 50.343 70.495 1.00 37.37 312 THR B O 1
ATOM 6517 N N . SER B 2 305 ? 76.677 48.500 71.595 1.00 38.81 313 SER B N 1
ATOM 6518 C CA . SER B 2 305 ? 77.977 48.275 72.216 1.00 37.62 313 SER B CA 1
ATOM 6519 C C . SER B 2 305 ? 78.372 49.557 72.950 1.00 38.16 313 SER B C 1
ATOM 6520 O O . SER B 2 305 ? 79.524 49.961 72.915 1.00 39.98 313 SER B O 1
ATOM 6523 N N . ALA B 2 306 ? 77.408 50.199 73.604 1.00 36.87 314 ALA B N 1
ATOM 6524 C CA . ALA B 2 306 ? 77.683 51.438 74.327 1.00 37.72 314 ALA B CA 1
ATOM 6525 C C . ALA B 2 306 ? 78.475 51.157 75.592 1.00 36.94 314 ALA B C 1
ATOM 6526 O O . ALA B 2 306 ? 79.373 51.905 75.952 1.00 38.66 314 ALA B O 1
ATOM 6528 N N . TYR B 2 307 ? 78.108 50.094 76.286 1.00 35.29 315 TYR B N 1
ATOM 6529 C CA . TYR B 2 307 ? 78.797 49.717 77.499 1.00 34.34 315 TYR B CA 1
ATOM 6530 C C . TYR B 2 307 ? 78.829 48.206 77.522 1.00 35.52 315 TYR B C 1
ATOM 6531 O O . TYR B 2 307 ? 78.155 47.536 76.751 1.00 37.19 315 TYR B O 1
ATOM 6540 N N . ILE B 2 308 ? 79.649 47.662 78.393 1.00 36.94 316 ILE B N 1
ATOM 6541 C CA . ILE B 2 308 ? 79.733 46.230 78.505 1.00 38.36 316 ILE B CA 1
ATOM 6542 C C . ILE B 2 308 ? 78.425 45.863 79.193 1.00 35.47 316 ILE B C 1
ATOM 6543 O O . ILE B 2 308 ? 77.965 46.574 80.085 1.00 36.35 316 ILE B O 1
ATOM 6548 N N . PRO B 2 309 ? 77.797 44.764 78.765 1.00 32.89 317 PRO B N 1
ATOM 6549 C CA . PRO B 2 309 ? 76.521 44.268 79.302 1.00 31.43 317 PRO B CA 1
ATOM 6550 C C . PRO B 2 309 ? 76.574 43.666 80.706 1.00 29.94 317 PRO B C 1
ATOM 6551 O O . PRO B 2 309 ? 77.622 43.187 81.154 1.00 26.45 317 PRO B O 1
ATOM 6555 N N . LEU B 2 310 ? 75.428 43.710 81.392 1.00 30.54 318 LEU B N 1
ATOM 6556 C CA . LEU B 2 310 ? 75.268 43.160 82.742 1.00 30.92 318 LEU B CA 1
ATOM 6557 C C . LEU B 2 310 ? 76.149 41.925 82.717 1.00 32.74 318 LEU B C 1
ATOM 6558 O O . LEU B 2 310 ? 76.056 41.197 81.735 1.00 28.93 318 LEU B O 1
ATOM 6563 N N . ASN B 2 311 ? 77.006 41.667 83.723 1.00 36.39 319 ASN B N 1
ATOM 6564 C CA . ASN B 2 311 ? 77.847 40.480 83.565 1.00 40.73 319 ASN B CA 1
ATOM 6565 C C . ASN B 2 311 ? 76.760 39.527 83.217 1.00 45.17 319 ASN B C 1
ATOM 6566 O O . ASN B 2 311 ? 76.568 39.268 82.012 1.00 49.85 319 ASN B O 1
ATOM 6571 N N . ASN B 2 312 ? 76.040 38.955 84.179 1.00 41.33 320 ASN B N 1
ATOM 6572 C CA . ASN B 2 312 ? 74.920 38.239 83.629 1.00 34.29 320 ASN B CA 1
ATOM 6573 C C . ASN B 2 312 ? 73.659 38.041 84.406 1.00 32.94 320 ASN B C 1
ATOM 6574 O O . ASN B 2 312 ? 72.609 37.936 83.795 1.00 33.26 320 ASN B O 1
ATOM 6579 N N . TYR B 2 313 ? 73.699 38.065 85.730 1.00 29.76 321 TYR B N 1
ATOM 6580 C CA . TYR B 2 313 ? 72.457 37.832 86.447 1.00 28.04 321 TYR B CA 1
ATOM 6581 C C . TYR B 2 313 ? 72.225 38.772 87.618 1.00 27.84 321 TYR B C 1
ATOM 6582 O O . TYR B 2 313 ? 72.909 38.691 88.641 1.00 28.20 321 TYR B O 1
ATOM 6591 N N . LEU B 2 314 ? 71.240 39.652 87.456 1.00 25.07 322 LEU B N 1
ATOM 6592 C CA . LEU B 2 314 ? 70.868 40.618 88.471 1.00 24.11 322 LEU B CA 1
ATOM 6593 C C . LEU B 2 314 ? 69.564 40.285 89.193 1.00 24.43 322 LEU B C 1
ATOM 6594 O O . LEU B 2 314 ? 68.605 39.822 88.597 1.00 24.87 322 LEU B O 1
ATOM 6599 N N . VAL B 2 315 ? 69.532 40.537 90.492 1.00 27.84 323 VAL B N 1
ATOM 6600 C CA . VAL B 2 315 ? 68.337 40.284 91.299 1.00 27.98 323 VAL B CA 1
ATOM 6601 C C . VAL B 2 315 ? 67.941 41.592 91.944 1.00 25.82 323 VAL B C 1
ATOM 6602 O O . VAL B 2 315 ? 68.807 42.361 92.335 1.00 27.16 323 VAL B O 1
ATOM 6606 N N . PHE B 2 316 ? 66.640 41.836 92.045 1.00 25.85 324 PHE B N 1
ATOM 6607 C CA . PHE B 2 316 ? 66.105 43.036 92.681 1.00 25.77 324 PHE B CA 1
ATOM 6608 C C . PHE B 2 316 ? 65.107 42.613 93.776 1.00 29.52 324 PHE B C 1
ATOM 6609 O O . PHE B 2 316 ? 64.276 41.724 93.561 1.00 30.19 324 PHE B O 1
ATOM 6617 N N . ASN B 2 317 ? 65.193 43.251 94.942 1.00 31.44 325 ASN B N 1
ATOM 6618 C CA . ASN B 2 317 ? 64.299 42.972 96.073 1.00 33.31 325 ASN B CA 1
ATOM 6619 C C . ASN B 2 317 ? 63.943 44.335 96.672 1.00 34.88 325 ASN B C 1
ATOM 6620 O O . ASN B 2 317 ? 64.824 45.113 97.020 1.00 35.28 325 ASN B O 1
ATOM 6625 N N . ASP B 2 318 ? 62.642 44.572 96.810 1.00 37.09 326 ASP B N 1
ATOM 6626 C CA . ASP B 2 318 ? 62.035 45.835 97.254 1.00 38.31 326 ASP B CA 1
ATOM 6627 C C . ASP B 2 318 ? 61.362 45.773 98.654 1.00 37.53 326 ASP B C 1
ATOM 6628 O O . ASP B 2 318 ? 60.771 46.758 99.107 1.00 33.56 326 ASP B O 1
ATOM 6633 N N . VAL B 2 319 ? 61.439 44.618 99.311 1.00 35.08 327 VAL B N 1
ATOM 6634 C CA . VAL B 2 319 ? 60.779 44.385 100.598 1.00 35.24 327 VAL B CA 1
ATOM 6635 C C . VAL B 2 319 ? 61.309 45.150 101.816 1.00 35.57 327 VAL B C 1
ATOM 6636 O O . VAL B 2 319 ? 60.576 45.900 102.453 1.00 35.05 327 VAL B O 1
ATOM 6640 N N . ASP B 2 320 ? 62.571 44.937 102.156 1.00 34.99 328 ASP B N 1
ATOM 6641 C CA . ASP B 2 320 ? 63.179 45.611 103.289 1.00 37.25 328 ASP B CA 1
ATOM 6642 C C . ASP B 2 320 ? 64.128 46.609 102.655 1.00 39.21 328 ASP B C 1
ATOM 6643 O O . ASP B 2 320 ? 65.276 46.270 102.353 1.00 40.33 328 ASP B O 1
ATOM 6648 N N . GLY B 2 321 ? 63.662 47.844 102.463 1.00 39.26 329 GLY B N 1
ATOM 6649 C CA . GLY B 2 321 ? 64.499 48.827 101.797 1.00 35.57 329 GLY B CA 1
ATOM 6650 C C . GLY B 2 321 ? 64.576 48.258 100.390 1.00 34.22 329 GLY B C 1
ATOM 6651 O O . GLY B 2 321 ? 63.598 47.660 99.938 1.00 34.40 329 GLY B O 1
ATOM 6652 N N . LEU B 2 322 ? 65.697 48.422 99.695 1.00 31.09 330 LEU B N 1
ATOM 6653 C CA . LEU B 2 322 ? 65.820 47.849 98.364 1.00 29.03 330 LEU B CA 1
ATOM 6654 C C . LEU B 2 322 ? 67.268 47.671 97.972 1.00 30.22 330 LEU B C 1
ATOM 6655 O O . LEU B 2 322 ? 68.153 48.359 98.477 1.00 31.68 330 LEU B O 1
ATOM 6660 N N . TYR B 2 323 ? 67.518 46.761 97.047 1.00 28.28 331 TYR B N 1
ATOM 6661 C CA . TYR B 2 323 ? 68.882 46.534 96.637 1.00 27.32 331 TYR B CA 1
ATOM 6662 C C . TYR B 2 323 ? 68.914 45.751 95.336 1.00 25.92 331 TYR B C 1
ATOM 6663 O O . TYR B 2 323 ? 67.915 45.168 94.941 1.00 23.97 331 TYR B O 1
ATOM 6672 N N . THR B 2 324 ? 70.065 45.755 94.674 1.00 25.02 332 THR B N 1
ATOM 6673 C CA . THR B 2 324 ? 70.237 44.958 93.480 1.00 26.71 332 THR B CA 1
ATOM 6674 C C . THR B 2 324 ? 71.476 44.124 93.771 1.00 28.72 332 THR B C 1
ATOM 6675 O O . THR B 2 324 ? 72.380 44.575 94.480 1.00 28.24 332 THR B O 1
ATOM 6679 N N . TYR B 2 325 ? 71.492 42.903 93.247 1.00 27.60 333 TYR B N 1
ATOM 6680 C CA . TYR B 2 325 ? 72.602 41.993 93.426 1.00 28.30 333 TYR B CA 1
ATOM 6681 C C . TYR B 2 325 ? 72.905 41.362 92.072 1.00 29.77 333 TYR B C 1
ATOM 6682 O O . TYR B 2 325 ? 72.027 40.822 91.418 1.00 32.81 333 TYR B O 1
ATOM 6691 N N . THR B 2 326 ? 74.153 41.423 91.653 1.00 30.09 334 THR B N 1
ATOM 6692 C CA . THR B 2 326 ? 74.537 40.861 90.369 1.00 28.73 334 THR B CA 1
ATOM 6693 C C . THR B 2 326 ? 75.719 39.900 90.560 1.00 32.01 334 THR B C 1
ATOM 6694 O O . THR B 2 326 ? 76.601 40.143 91.389 1.00 30.97 334 THR B O 1
ATOM 6698 N N . PHE B 2 327 ? 75.731 38.812 89.796 1.00 32.67 335 PHE B N 1
ATOM 6699 C CA . PHE B 2 327 ? 76.818 37.841 89.876 1.00 34.91 335 PHE B CA 1
ATOM 6700 C C . PHE B 2 327 ? 76.934 37.190 88.512 1.00 33.94 335 PHE B C 1
ATOM 6701 O O . PHE B 2 327 ? 76.031 37.318 87.701 1.00 34.43 335 PHE B O 1
ATOM 6709 N N . GLU B 2 328 ? 78.048 36.511 88.251 1.00 34.91 336 GLU B N 1
ATOM 6710 C CA . GLU B 2 328 ? 78.258 35.885 86.950 1.00 32.53 336 GLU B CA 1
ATOM 6711 C C . GLU B 2 328 ? 77.952 34.406 86.991 1.00 33.82 336 GLU B C 1
ATOM 6712 O O . GLU B 2 328 ? 78.667 33.627 87.618 1.00 35.39 336 GLU B O 1
ATOM 6718 N N . ALA B 2 329 ? 76.878 34.015 86.329 1.00 32.85 337 ALA B N 1
ATOM 6719 C CA . ALA B 2 329 ? 76.522 32.612 86.294 1.00 33.25 337 ALA B CA 1
ATOM 6720 C C . ALA B 2 329 ? 77.559 31.939 85.425 1.00 34.26 337 ALA B C 1
ATOM 6721 O O . ALA B 2 329 ? 77.971 32.479 84.403 1.00 31.22 337 ALA B O 1
ATOM 6723 N N . GLU B 2 330 ? 77.981 30.751 85.826 1.00 40.04 338 GLU B N 1
ATOM 6724 C CA . GLU B 2 330 ? 78.983 30.016 85.059 1.00 44.48 338 GLU B CA 1
ATOM 6725 C C . GLU B 2 330 ? 78.388 29.072 84.012 1.00 44.11 338 GLU B C 1
ATOM 6726 O O . GLU B 2 330 ? 77.427 28.343 84.268 1.00 40.89 338 GLU B O 1
ATOM 6732 N N . ARG B 2 331 ? 78.978 29.089 82.827 1.00 44.88 339 ARG B N 1
ATOM 6733 C CA . ARG B 2 331 ? 78.544 28.197 81.780 1.00 46.27 339 ARG B CA 1
ATOM 6734 C C . ARG B 2 331 ? 78.993 26.790 82.198 1.00 49.42 339 ARG B C 1
ATOM 6735 O O . ARG B 2 331 ? 80.182 26.530 82.325 1.00 50.31 339 ARG B O 1
ATOM 6743 N N . LYS B 2 332 ? 78.040 25.897 82.439 1.00 54.25 340 LYS B N 1
ATOM 6744 C CA . LYS B 2 332 ? 78.341 24.527 82.837 1.00 57.72 340 LYS B CA 1
ATOM 6745 C C . LYS B 2 332 ? 78.876 23.782 81.607 1.00 60.83 340 LYS B C 1
ATOM 6746 O O . LYS B 2 332 ? 78.305 23.868 80.521 1.00 62.34 340 LYS B O 1
ATOM 6752 N N . GLU B 2 333 ? 79.983 23.068 81.770 1.00 63.98 341 GLU B N 1
ATOM 6753 C CA . GLU B 2 333 ? 80.579 22.334 80.654 1.00 67.82 341 GLU B CA 1
ATOM 6754 C C . GLU B 2 333 ? 79.771 21.095 80.262 1.00 66.94 341 GLU B C 1
ATOM 6755 O O . GLU B 2 333 ? 79.780 20.671 79.102 1.00 65.80 341 GLU B O 1
ATOM 6761 N N . ASN B 2 334 ? 79.067 20.536 81.239 1.00 65.65 342 ASN B N 1
ATOM 6762 C CA . ASN B 2 334 ? 78.243 19.350 81.042 1.00 66.67 342 ASN B CA 1
ATOM 6763 C C . ASN B 2 334 ? 76.814 19.737 80.668 1.00 64.13 342 ASN B C 1
ATOM 6764 O O . ASN B 2 334 ? 75.876 18.982 80.922 1.00 63.57 342 ASN B O 1
ATOM 6769 N N . CYS B 2 335 ? 76.645 20.904 80.057 1.00 61.60 343 CYS B N 1
ATOM 6770 C CA . CYS B 2 335 ? 75.305 21.370 79.723 1.00 58.17 343 CYS B CA 1
ATOM 6771 C C . CYS B 2 335 ? 74.584 20.649 78.591 1.00 55.21 343 CYS B C 1
ATOM 6772 O O . CYS B 2 335 ? 75.049 20.597 77.452 1.00 53.47 343 CYS B O 1
ATOM 6775 N N . PRO B 2 336 ? 73.413 20.097 78.906 1.00 52.11 344 PRO B N 1
ATOM 6776 C CA . PRO B 2 336 ? 72.542 19.362 77.990 1.00 52.65 344 PRO B CA 1
ATOM 6777 C C . PRO B 2 336 ? 72.098 20.228 76.812 1.00 52.47 344 PRO B C 1
ATOM 6778 O O . PRO B 2 336 ? 71.927 19.743 75.693 1.00 52.84 344 PRO B O 1
ATOM 6782 N N . ALA B 2 337 ? 71.925 21.517 77.080 1.00 51.44 345 ALA B N 1
ATOM 6783 C CA . ALA B 2 337 ? 71.465 22.463 76.082 1.00 48.78 345 ALA B CA 1
ATOM 6784 C C . ALA B 2 337 ? 72.526 23.181 75.264 1.00 50.23 345 ALA B C 1
ATOM 6785 O O . ALA B 2 337 ? 72.434 23.205 74.035 1.00 50.59 345 ALA B O 1
ATOM 6787 N N . CYS B 2 338 ? 73.529 23.772 75.912 1.00 50.38 346 CYS B N 1
ATOM 6788 C CA . CYS B 2 338 ? 74.521 24.517 75.142 1.00 50.91 346 CYS B CA 1
ATOM 6789 C C . CYS B 2 338 ? 75.889 23.900 74.940 1.00 52.11 346 CYS B C 1
ATOM 6790 O O . CYS B 2 338 ? 76.700 24.446 74.191 1.00 53.03 346 CYS B O 1
ATOM 6793 N N . SER B 2 339 ? 76.173 22.785 75.599 1.00 55.13 347 SER B N 1
ATOM 6794 C CA . SER B 2 339 ? 77.476 22.152 75.401 1.00 58.71 347 SER B CA 1
ATOM 6795 C C . SER B 2 339 ? 77.476 21.677 73.963 1.00 60.68 347 SER B C 1
ATOM 6796 O O . SER B 2 339 ? 76.433 21.612 73.319 1.00 62.33 347 SER B O 1
ATOM 6799 N N . GLN B 2 340 ? 78.635 21.324 73.453 1.00 63.60 348 GLN B N 1
ATOM 6800 C CA . GLN B 2 340 ? 78.693 20.888 72.077 1.00 69.38 348 GLN B CA 1
ATOM 6801 C C . GLN B 2 340 ? 78.773 19.358 72.009 1.00 71.35 348 GLN B C 1
ATOM 6802 O O . GLN B 2 340 ? 78.454 18.751 70.986 1.00 69.64 348 GLN B O 1
ATOM 6808 N N . LEU B 2 341 ? 79.170 18.740 73.119 1.00 73.90 349 LEU B N 1
ATOM 6809 C CA . LEU B 2 341 ? 79.316 17.288 73.174 1.00 77.64 349 LEU B CA 1
ATOM 6810 C C . LEU B 2 341 ? 78.105 16.582 73.781 1.00 79.41 349 LEU B C 1
ATOM 6811 O O . LEU B 2 341 ? 77.574 17.009 74.811 1.00 80.77 349 LEU B O 1
ATOM 6816 N N . PRO B 2 342 ? 77.660 15.478 73.151 1.00 79.91 350 PRO B N 1
ATOM 6817 C CA . PRO B 2 342 ? 76.509 14.699 73.620 1.00 80.11 350 PRO B CA 1
ATOM 6818 C C . PRO B 2 342 ? 76.647 14.232 75.065 1.00 80.58 350 PRO B C 1
ATOM 6819 O O . PRO B 2 342 ? 77.753 14.032 75.560 1.00 80.19 350 PRO B O 1
ATOM 6823 N N . GLN B 2 343 ? 75.509 14.059 75.728 1.00 82.72 351 GLN B N 1
ATOM 6824 C CA . GLN B 2 343 ? 75.464 13.628 77.120 1.00 85.23 351 GLN B CA 1
ATOM 6825 C C . GLN B 2 343 ? 76.048 12.220 77.270 1.00 86.76 351 GLN B C 1
ATOM 6826 O O . GLN B 2 343 ? 76.131 11.469 76.299 1.00 86.00 351 GLN B O 1
ATOM 6832 N N . ASN B 2 344 ? 76.461 11.871 78.486 1.00 89.24 352 ASN B N 1
ATOM 6833 C CA . ASN B 2 344 ? 77.030 10.553 78.748 1.00 91.39 352 ASN B CA 1
ATOM 6834 C C . ASN B 2 344 ? 76.342 9.793 79.877 1.00 93.55 352 ASN B C 1
ATOM 6835 O O . ASN B 2 344 ? 76.828 9.774 81.007 1.00 93.48 352 ASN B O 1
ATOM 6840 N N . ILE B 2 345 ? 75.209 9.170 79.568 1.00 96.55 353 ILE B N 1
ATOM 6841 C CA . ILE B 2 345 ? 74.485 8.381 80.556 1.00 99.06 353 ILE B CA 1
ATOM 6842 C C . ILE B 2 345 ? 75.219 7.055 80.659 1.00 100.40 353 ILE B C 1
ATOM 6843 O O . ILE B 2 345 ? 75.762 6.563 79.669 1.00 101.07 353 ILE B O 1
ATOM 6848 N N . GLN B 2 346 ? 75.240 6.473 81.849 1.00 101.59 354 GLN B N 1
ATOM 6849 C CA . GLN B 2 346 ? 75.930 5.208 82.026 1.00 102.89 354 GLN B CA 1
ATOM 6850 C C . GLN B 2 346 ? 75.038 4.234 82.779 1.00 103.72 354 GLN B C 1
ATOM 6851 O O . GLN B 2 346 ? 75.149 4.084 83.995 1.00 103.69 354 GLN B O 1
ATOM 6857 N N . PHE B 2 347 ? 74.143 3.585 82.040 1.00 104.91 355 PHE B N 1
ATOM 6858 C CA . PHE B 2 347 ? 73.214 2.619 82.615 1.00 106.59 355 PHE B CA 1
ATOM 6859 C C . PHE B 2 347 ? 73.493 1.205 82.112 1.00 107.08 355 PHE B C 1
ATOM 6860 O O . PHE B 2 347 ? 72.977 0.789 81.074 1.00 107.66 355 PHE B O 1
ATOM 6868 N N . LEU B 2 353 ? 63.601 0.172 80.614 1.00 112.58 361 LEU B N 1
ATOM 6869 C CA . LEU B 2 353 ? 63.631 1.431 79.882 1.00 112.51 361 LEU B CA 1
ATOM 6870 C C . LEU B 2 353 ? 63.271 2.598 80.786 1.00 112.84 361 LEU B C 1
ATOM 6871 O O . LEU B 2 353 ? 63.855 3.675 80.673 1.00 112.72 361 LEU B O 1
ATOM 6876 N N . GLN B 2 354 ? 62.301 2.389 81.674 1.00 112.88 362 GLN B N 1
ATOM 6877 C CA . GLN B 2 354 ? 61.879 3.445 82.589 1.00 113.00 362 GLN B CA 1
ATOM 6878 C C . GLN B 2 354 ? 62.997 3.763 83.579 1.00 112.95 362 GLN B C 1
ATOM 6879 O O . GLN B 2 354 ? 62.748 4.193 84.707 1.00 113.45 362 GLN B O 1
ATOM 6885 N N . GLU B 2 355 ? 64.232 3.532 83.153 1.00 112.35 363 GLU B N 1
ATOM 6886 C CA . GLU B 2 355 ? 65.391 3.816 83.980 1.00 111.64 363 GLU B CA 1
ATOM 6887 C C . GLU B 2 355 ? 65.924 5.155 83.504 1.00 110.25 363 GLU B C 1
ATOM 6888 O O . GLU B 2 355 ? 66.435 5.952 84.289 1.00 110.07 363 GLU B O 1
ATOM 6894 N N . VAL B 2 356 ? 65.785 5.390 82.202 1.00 108.63 364 VAL B N 1
ATOM 6895 C CA . VAL B 2 356 ? 66.235 6.628 81.575 1.00 107.29 364 VAL B CA 1
ATOM 6896 C C . VAL B 2 356 ? 65.121 7.672 81.533 1.00 105.66 364 VAL B C 1
ATOM 6897 O O . VAL B 2 356 ? 65.370 8.864 81.719 1.00 105.58 364 VAL B O 1
ATOM 6901 N N . LEU B 2 357 ? 63.894 7.222 81.282 1.00 103.75 365 LEU B N 1
ATOM 6902 C CA . LEU B 2 357 ? 62.750 8.123 81.238 1.00 101.82 365 LEU B CA 1
ATOM 6903 C C . LEU B 2 357 ? 62.598 8.761 82.617 1.00 100.56 365 LEU B C 1
ATOM 6904 O O . LEU B 2 357 ? 62.168 9.909 82.736 1.00 100.52 365 LEU B O 1
ATOM 6909 N N . ASP B 2 358 ? 62.963 8.008 83.654 1.00 98.87 366 ASP B N 1
ATOM 6910 C CA . ASP B 2 358 ? 62.893 8.492 85.032 1.00 96.65 366 ASP B CA 1
ATOM 6911 C C . ASP B 2 358 ? 64.108 9.358 85.310 1.00 93.78 366 ASP B C 1
ATOM 6912 O O . ASP B 2 358 ? 64.019 10.381 85.982 1.00 94.08 366 ASP B O 1
ATOM 6917 N N . TYR B 2 359 ? 65.248 8.936 84.782 1.00 90.46 367 TYR B N 1
ATOM 6918 C CA . TYR B 2 359 ? 66.488 9.672 84.955 1.00 87.53 367 TYR B CA 1
ATOM 6919 C C . TYR B 2 359 ? 66.405 11.030 84.259 1.00 86.60 367 TYR B C 1
ATOM 6920 O O . TYR B 2 359 ? 66.880 12.039 84.786 1.00 86.00 367 TYR B O 1
ATOM 6929 N N . LEU B 2 360 ? 65.800 11.040 83.072 1.00 85.21 368 LEU B N 1
ATOM 6930 C CA . LEU B 2 360 ? 65.629 12.255 82.280 1.00 83.13 368 LEU B CA 1
ATOM 6931 C C . LEU B 2 360 ? 64.536 13.160 82.848 1.00 82.61 368 LEU B C 1
ATOM 6932 O O . LEU B 2 360 ? 64.403 14.307 82.430 1.00 81.91 368 LEU B O 1
ATOM 6937 N N . THR B 2 361 ? 63.758 12.637 83.792 1.00 82.83 369 THR B N 1
ATOM 6938 C CA . THR B 2 361 ? 62.665 13.383 84.415 1.00 83.35 369 THR B CA 1
ATOM 6939 C C . THR B 2 361 ? 62.953 13.799 85.855 1.00 84.09 369 THR B C 1
ATOM 6940 O O . THR B 2 361 ? 62.889 14.982 86.204 1.00 84.23 369 THR B O 1
ATOM 6944 N N . ASN B 2 362 ? 63.262 12.812 86.688 1.00 84.30 370 ASN B N 1
ATOM 6945 C CA . ASN B 2 362 ? 63.522 13.047 88.100 1.00 84.41 370 ASN B CA 1
ATOM 6946 C C . ASN B 2 362 ? 64.905 13.582 88.442 1.00 83.63 370 ASN B C 1
ATOM 6947 O O . ASN B 2 362 ? 65.203 13.840 89.610 1.00 83.43 370 ASN B O 1
ATOM 6952 N N . SER B 2 363 ? 65.758 13.749 87.441 1.00 82.55 371 SER B N 1
ATOM 6953 C CA . SER B 2 363 ? 67.082 14.281 87.713 1.00 82.22 371 SER B CA 1
ATOM 6954 C C . SER B 2 363 ? 66.944 15.776 87.979 1.00 82.83 371 SER B C 1
ATOM 6955 O O . SER B 2 363 ? 65.845 16.326 87.913 1.00 83.95 371 SER B O 1
ATOM 6958 N N . ALA B 2 364 ? 68.054 16.434 88.285 1.00 82.68 372 ALA B N 1
ATOM 6959 C CA . ALA B 2 364 ? 68.029 17.864 88.556 1.00 82.35 372 ALA B CA 1
ATOM 6960 C C . ALA B 2 364 ? 68.751 18.591 87.438 1.00 82.74 372 ALA B C 1
ATOM 6961 O O . ALA B 2 364 ? 68.429 19.732 87.115 1.00 83.17 372 ALA B O 1
ATOM 6963 N N . SER B 2 365 ? 69.735 17.916 86.855 1.00 82.26 373 SER B N 1
ATOM 6964 C CA . SER B 2 365 ? 70.519 18.463 85.757 1.00 81.43 373 SER B CA 1
ATOM 6965 C C . SER B 2 365 ? 69.664 18.504 84.490 1.00 82.10 373 SER B C 1
ATOM 6966 O O . SER B 2 365 ? 69.869 19.341 83.605 1.00 82.10 373 SER B O 1
ATOM 6969 N N . LEU B 2 366 ? 68.704 17.586 84.418 1.00 81.11 374 LEU B N 1
ATOM 6970 C CA . LEU B 2 366 ? 67.793 17.476 83.285 1.00 80.01 374 LEU B CA 1
ATOM 6971 C C . LEU B 2 366 ? 66.383 17.402 83.847 1.00 80.09 374 LEU B C 1
ATOM 6972 O O . LEU B 2 366 ? 65.854 16.313 84.046 1.00 82.58 374 LEU B O 1
ATOM 6977 N N . GLN B 2 367 ? 65.767 18.540 84.123 1.00 77.73 375 GLN B N 1
ATOM 6978 C CA . GLN B 2 367 ? 64.419 18.508 84.663 1.00 74.99 375 GLN B CA 1
ATOM 6979 C C . GLN B 2 367 ? 63.410 18.417 83.542 1.00 74.69 375 GLN B C 1
ATOM 6980 O O . GLN B 2 367 ? 62.409 19.132 83.537 1.00 73.93 375 GLN B O 1
ATOM 6986 N N . MET B 2 368 ? 63.674 17.530 82.592 1.00 74.08 376 MET B N 1
ATOM 6987 C CA . MET B 2 368 ? 62.782 17.366 81.459 1.00 75.17 376 MET B CA 1
ATOM 6988 C C . MET B 2 368 ? 61.383 16.990 81.907 1.00 76.34 376 MET B C 1
ATOM 6989 O O . MET B 2 368 ? 61.215 16.240 82.861 1.00 76.21 376 MET B O 1
ATOM 6994 N N . LYS B 2 369 ? 60.381 17.520 81.215 1.00 78.39 377 LYS B N 1
ATOM 6995 C CA . LYS B 2 369 ? 58.996 17.204 81.530 1.00 80.26 377 LYS B CA 1
ATOM 6996 C C . LYS B 2 369 ? 58.452 16.376 80.369 1.00 80.51 377 LYS B C 1
ATOM 6997 O O . LYS B 2 369 ? 58.250 16.888 79.272 1.00 81.43 377 LYS B O 1
ATOM 7003 N N . SER B 2 370 ? 58.250 15.086 80.620 1.00 80.76 378 SER B N 1
ATOM 7004 C CA . SER B 2 370 ? 57.739 14.139 79.626 1.00 82.35 378 SER B CA 1
ATOM 7005 C C . SER B 2 370 ? 58.648 13.927 78.407 1.00 82.08 378 SER B C 1
ATOM 7006 O O . SER B 2 370 ? 58.302 14.287 77.285 1.00 82.65 378 SER B O 1
ATOM 7009 N N . PRO B 2 371 ? 59.827 13.332 78.617 1.00 81.78 379 PRO B N 1
ATOM 7010 C CA . PRO B 2 371 ? 60.781 13.069 77.538 1.00 82.33 379 PRO B CA 1
ATOM 7011 C C . PRO B 2 371 ? 60.355 11.903 76.660 1.00 84.19 379 PRO B C 1
ATOM 7012 O O . PRO B 2 371 ? 59.828 10.909 77.150 1.00 84.56 379 PRO B O 1
ATOM 7016 N N . ALA B 2 372 ? 60.587 12.040 75.362 1.00 86.37 380 ALA B N 1
ATOM 7017 C CA . ALA B 2 372 ? 60.276 11.001 74.395 1.00 88.54 380 ALA B CA 1
ATOM 7018 C C . ALA B 2 372 ? 61.629 10.479 73.930 1.00 91.00 380 ALA B C 1
ATOM 7019 O O . ALA B 2 372 ? 62.364 11.180 73.229 1.00 92.00 380 ALA B O 1
ATOM 7021 N N . ILE B 2 373 ? 61.964 9.254 74.327 1.00 92.50 381 ILE B N 1
ATOM 7022 C CA . ILE B 2 373 ? 63.250 8.666 73.968 1.00 93.52 381 ILE B CA 1
ATOM 7023 C C . ILE B 2 373 ? 63.179 7.815 72.714 1.00 95.07 381 ILE B C 1
ATOM 7024 O O . ILE B 2 373 ? 62.315 6.954 72.584 1.00 95.71 381 ILE B O 1
ATOM 7029 N N . THR B 2 374 ? 64.109 8.053 71.798 1.00 96.60 382 THR B N 1
ATOM 7030 C CA . THR B 2 374 ? 64.152 7.309 70.552 1.00 98.67 382 THR B CA 1
ATOM 7031 C C . THR B 2 374 ? 65.553 6.784 70.282 1.00 100.32 382 THR B C 1
ATOM 7032 O O . THR B 2 374 ? 66.518 7.547 70.287 1.00 100.85 382 THR B O 1
ATOM 7036 N N . ALA B 2 375 ? 65.658 5.478 70.049 1.00 101.92 383 ALA B N 1
ATOM 7037 C CA . ALA B 2 375 ? 66.944 4.850 69.767 1.00 102.67 383 ALA B CA 1
ATOM 7038 C C . ALA B 2 375 ? 67.408 5.319 68.392 1.00 103.14 383 ALA B C 1
ATOM 7039 O O . ALA B 2 375 ? 66.585 5.696 67.562 1.00 103.31 383 ALA B O 1
ATOM 7041 N N . THR B 2 376 ? 68.720 5.291 68.166 1.00 103.65 384 THR B N 1
ATOM 7042 C CA . THR B 2 376 ? 69.341 5.729 66.909 1.00 104.07 384 THR B CA 1
ATOM 7043 C C . THR B 2 376 ? 68.403 5.969 65.718 1.00 104.06 384 THR B C 1
ATOM 7044 O O . THR B 2 376 ? 68.453 7.035 65.099 1.00 104.01 384 THR B O 1
ATOM 7048 N N . ASN B 2 381 ? 67.563 4.987 65.393 1.00 103.88 601 ASN B N 1
ATOM 7049 C CA . ASN B 2 381 ? 66.629 5.119 64.273 1.00 102.92 601 ASN B CA 1
ATOM 7050 C C . ASN B 2 381 ? 65.326 4.339 64.478 1.00 102.37 601 ASN B C 1
ATOM 7051 O O . ASN B 2 381 ? 64.909 3.578 63.605 1.00 103.20 601 ASN B O 1
ATOM 7053 N N . ARG B 2 382 ? 64.683 4.540 65.626 1.00 101.07 602 ARG B N 1
ATOM 7054 C CA . ARG B 2 382 ? 63.432 3.860 65.950 1.00 99.36 602 ARG B CA 1
ATOM 7055 C C . ARG B 2 382 ? 62.885 4.372 67.281 1.00 98.26 602 ARG B C 1
ATOM 7056 O O . ARG B 2 382 ? 63.538 4.251 68.320 1.00 97.69 602 ARG B O 1
ATOM 7058 N N . THR B 2 383 ? 61.686 4.946 67.242 1.00 97.14 603 THR B N 1
ATOM 7059 C CA . THR B 2 383 ? 61.049 5.476 68.440 1.00 95.98 603 THR B CA 1
ATOM 7060 C C . THR B 2 383 ? 60.965 4.387 69.494 1.00 95.63 603 THR B C 1
ATOM 7061 O O . THR B 2 383 ? 60.348 3.353 69.269 1.00 95.83 603 THR B O 1
ATOM 7063 N N . LEU B 2 384 ? 61.599 4.616 70.639 1.00 95.52 604 LEU B N 1
ATOM 7064 C CA . LEU B 2 384 ? 61.585 3.646 71.728 1.00 95.39 604 LEU B CA 1
ATOM 7065 C C . LEU B 2 384 ? 60.419 3.947 72.670 1.00 95.68 604 LEU B C 1
ATOM 7066 O O . LEU B 2 384 ? 59.649 3.059 73.033 1.00 96.41 604 LEU B O 1
ATOM 7068 N N . TYR B 2 385 ? 60.302 5.210 73.062 1.00 95.77 605 TYR B N 1
ATOM 7069 C CA . TYR B 2 385 ? 59.234 5.663 73.943 1.00 95.19 605 TYR B CA 1
ATOM 7070 C C . TYR B 2 385 ? 58.863 7.063 73.487 1.00 95.23 605 TYR B C 1
ATOM 7071 O O . TYR B 2 385 ? 59.691 7.780 72.925 1.00 95.49 605 TYR B O 1
ATOM 7073 N N . LEU B 2 386 ? 57.617 7.448 73.715 1.00 94.99 606 LEU B N 1
ATOM 7074 C CA . LEU B 2 386 ? 57.152 8.767 73.324 1.00 94.79 606 LEU B CA 1
ATOM 7075 C C . LEU B 2 386 ? 56.088 9.212 74.309 1.00 95.24 606 LEU B C 1
ATOM 7076 O O . LEU B 2 386 ? 55.783 8.500 75.267 1.00 95.97 606 LEU B O 1
ATOM 7078 N N . GLN B 2 387 ? 55.528 10.391 74.073 1.00 95.42 607 GLN B N 1
ATOM 7079 C CA . GLN B 2 387 ? 54.500 10.934 74.949 1.00 96.09 607 GLN B CA 1
ATOM 7080 C C . GLN B 2 387 ? 54.090 12.310 74.441 1.00 96.37 607 GLN B C 1
ATOM 7081 O O . GLN B 2 387 ? 54.554 13.334 74.941 1.00 96.88 607 GLN B O 1
ATOM 7083 N N . SER B 2 388 ? 53.221 12.329 73.439 1.00 96.03 608 SER B N 1
ATOM 7084 C CA . SER B 2 388 ? 52.763 13.585 72.865 1.00 95.92 608 SER B CA 1
ATOM 7085 C C . SER B 2 388 ? 51.470 13.391 72.082 1.00 95.43 608 SER B C 1
ATOM 7086 O O . SER B 2 388 ? 51.151 14.178 71.191 1.00 94.79 608 SER B O 1
ATOM 7088 N N . VAL B 2 389 ? 48.842 8.358 69.710 1.00 124.95 701 VAL B N 1
ATOM 7089 C CA . VAL B 2 389 ? 49.972 8.498 70.621 1.00 125.16 701 VAL B CA 1
ATOM 7090 C C . VAL B 2 389 ? 49.641 7.897 71.982 1.00 125.19 701 VAL B C 1
ATOM 7091 O O . VAL B 2 389 ? 50.539 7.558 72.754 1.00 125.58 701 VAL B O 1
ATOM 7093 N N . THR B 2 390 ? 48.350 7.778 72.283 1.00 124.77 702 THR B N 1
ATOM 7094 C CA . THR B 2 390 ? 47.930 7.183 73.546 1.00 124.47 702 THR B CA 1
ATOM 7095 C C . THR B 2 390 ? 48.374 5.732 73.446 1.00 123.98 702 THR B C 1
ATOM 7096 O O . THR B 2 390 ? 48.489 5.020 74.446 1.00 123.63 702 THR B O 1
ATOM 7098 N N . SER B 2 391 ? 48.615 5.312 72.207 1.00 123.51 703 SER B N 1
ATOM 7099 C CA . SER B 2 391 ? 49.079 3.968 71.900 1.00 122.52 703 SER B CA 1
ATOM 7100 C C . SER B 2 391 ? 50.591 4.018 72.026 1.00 121.75 703 SER B C 1
ATOM 7101 O O . SER B 2 391 ? 51.218 3.050 72.426 1.00 121.32 703 SER B O 1
ATOM 7103 N N . ILE B 2 392 ? 51.175 5.161 71.679 1.00 121.02 704 ILE B N 1
ATOM 7104 C CA . ILE B 2 392 ? 52.617 5.327 71.787 1.00 119.87 704 ILE B CA 1
ATOM 7105 C C . ILE B 2 392 ? 52.960 5.218 73.270 1.00 119.33 704 ILE B C 1
ATOM 7106 O O . ILE B 2 392 ? 53.846 4.459 73.659 1.00 119.32 704 ILE B O 1
ATOM 7108 N N . GLU B 2 393 ? 52.234 5.970 74.093 1.00 119.14 705 GLU B N 1
ATOM 7109 C CA . GLU B 2 393 ? 52.439 5.956 75.539 1.00 118.92 705 GLU B CA 1
ATOM 7110 C C . GLU B 2 393 ? 52.043 4.592 76.107 1.00 118.61 705 GLU B C 1
ATOM 7111 O O . GLU B 2 393 ? 52.345 4.276 77.258 1.00 118.34 705 GLU B O 1
ATOM 7113 N N . GLU B 2 394 ? 51.359 3.793 75.290 1.00 118.38 706 GLU B N 1
ATOM 7114 C CA . GLU B 2 394 ? 50.917 2.458 75.685 1.00 117.51 706 GLU B CA 1
ATOM 7115 C C . GLU B 2 394 ? 51.697 1.400 74.905 1.00 117.00 706 GLU B C 1
ATOM 7116 O O . GLU B 2 394 ? 52.576 0.739 75.455 1.00 117.46 706 GLU B O 1
ATOM 7118 N N . ARG B 2 395 ? 51.365 1.236 73.626 1.00 115.72 707 ARG B N 1
ATOM 7119 C CA . ARG B 2 395 ? 52.043 0.269 72.763 1.00 114.53 707 ARG B CA 1
ATOM 7120 C C . ARG B 2 395 ? 53.549 0.334 72.992 1.00 113.64 707 ARG B C 1
ATOM 7121 O O . ARG B 2 395 ? 54.179 -0.673 73.315 1.00 113.66 707 ARG B O 1
ATOM 7123 N N . THR B 2 396 ? 54.119 1.525 72.831 1.00 112.58 708 THR B N 1
ATOM 7124 C CA . THR B 2 396 ? 55.550 1.717 73.028 1.00 111.28 708 THR B CA 1
ATOM 7125 C C . THR B 2 396 ? 55.911 1.719 74.512 1.00 110.77 708 THR B C 1
ATOM 7126 O O . THR B 2 396 ? 57.073 1.520 74.867 1.00 110.60 708 THR B O 1
ATOM 7128 N N . ARG B 2 397 ? 54.916 1.935 75.373 1.00 109.91 709 ARG B N 1
ATOM 7129 C CA . ARG B 2 397 ? 55.135 1.969 76.819 1.00 109.61 709 ARG B CA 1
ATOM 7130 C C . ARG B 2 397 ? 56.034 0.839 77.308 1.00 109.71 709 ARG B C 1
ATOM 7131 O O . ARG B 2 397 ? 56.723 0.981 78.316 1.00 110.10 709 ARG B O 1
ATOM 7133 N N . PRO B 2 398 ? 56.025 -0.284 76.597 1.00 109.82 710 PRO B N 1
ATOM 7134 C CA . PRO B 2 398 ? 56.847 -1.427 76.979 1.00 110.03 710 PRO B CA 1
ATOM 7135 C C . PRO B 2 398 ? 58.279 -1.295 76.457 1.00 109.91 710 PRO B C 1
ATOM 7136 O O . PRO B 2 398 ? 58.529 -0.659 75.430 1.00 109.42 710 PRO B O 1
ATOM 7138 N N . LEU B 2 400 ? 59.130 0.878 78.548 1.00 108.54 750 LEU B N 1
ATOM 7139 C CA . LEU B 2 400 ? 59.512 1.011 79.947 1.00 109.29 750 LEU B CA 1
ATOM 7140 C C . LEU B 2 400 ? 59.943 -0.341 80.492 1.00 109.55 750 LEU B C 1
ATOM 7141 O O . LEU B 2 400 ? 60.932 -0.441 81.222 1.00 109.49 750 LEU B O 1
ATOM 7143 N N . SER B 2 401 ? 59.194 -1.379 80.133 1.00 109.90 751 SER B N 1
ATOM 7144 C CA . SER B 2 401 ? 59.500 -2.734 80.575 1.00 110.27 751 SER B CA 1
ATOM 7145 C C . SER B 2 401 ? 60.857 -3.155 80.009 1.00 110.50 751 SER B C 1
ATOM 7146 O O . SER B 2 401 ? 60.979 -3.416 78.811 1.00 110.19 751 SER B O 1
ATOM 7148 N N . LYS B 2 402 ? 61.864 -3.209 80.882 1.00 110.78 752 LYS B N 1
ATOM 7149 C CA . LYS B 2 402 ? 63.236 -3.580 80.521 1.00 110.97 752 LYS B CA 1
ATOM 7150 C C . LYS B 2 402 ? 63.386 -4.143 79.107 1.00 110.90 752 LYS B C 1
ATOM 7151 O O . LYS B 2 402 ? 64.271 -3.732 78.351 1.00 110.48 752 LYS B O 1
ATOM 7153 N N . GLY B 2 408 ? 67.028 -3.922 73.420 1.00 117.31 800 GLY B N 1
ATOM 7154 C CA . GLY B 2 408 ? 67.123 -3.584 72.004 1.00 117.31 800 GLY B CA 1
ATOM 7155 C C . GLY B 2 408 ? 68.183 -2.516 71.743 1.00 117.22 800 GLY B C 1
ATOM 7156 O O . GLY B 2 408 ? 68.101 -1.782 70.757 1.00 117.39 800 GLY B O 1
ATOM 7157 N N . LEU B 2 409 ? 69.174 -2.439 72.629 1.00 116.95 801 LEU B N 1
ATOM 7158 C CA . LEU B 2 409 ? 70.262 -1.466 72.516 1.00 116.30 801 LEU B CA 1
ATOM 7159 C C . LEU B 2 409 ? 71.597 -2.148 72.809 1.00 115.71 801 LEU B C 1
ATOM 7160 O O . LEU B 2 409 ? 71.636 -3.353 73.061 1.00 116.57 801 LEU B O 1
ATOM 7162 N N . VAL B 2 410 ? 72.689 -1.387 72.788 1.00 114.31 802 VAL B N 1
ATOM 7163 C CA . VAL B 2 410 ? 74.007 -1.964 73.041 1.00 113.00 802 VAL B CA 1
ATOM 7164 C C . VAL B 2 410 ? 74.884 -1.175 74.016 1.00 112.43 802 VAL B C 1
ATOM 7165 O O . VAL B 2 410 ? 74.581 -1.089 75.209 1.00 112.25 802 VAL B O 1
ATOM 7167 N N . ASP B 2 411 ? 75.976 -0.611 73.501 1.00 111.34 803 ASP B N 1
ATOM 7168 C CA . ASP B 2 411 ? 76.910 0.150 74.324 1.00 110.39 803 ASP B CA 1
ATOM 7169 C C . ASP B 2 411 ? 77.042 1.615 73.914 1.00 109.98 803 ASP B C 1
ATOM 7170 O O . ASP B 2 411 ? 76.654 2.518 74.662 1.00 111.24 803 ASP B O 1
ATOM 7172 N N . GLY B 2 412 ? 77.588 1.850 72.726 1.00 108.10 804 GLY B N 1
ATOM 7173 C CA . GLY B 2 412 ? 77.794 3.208 72.238 1.00 106.06 804 GLY B CA 1
ATOM 7174 C C . GLY B 2 412 ? 76.559 3.889 71.642 1.00 104.81 804 GLY B C 1
ATOM 7175 O O . GLY B 2 412 ? 76.575 5.099 71.420 1.00 105.60 804 GLY B O 1
ATOM 7176 N N . GLN B 2 413 ? 75.499 3.124 71.390 1.00 102.81 805 GLN B N 1
ATOM 7177 C CA . GLN B 2 413 ? 74.263 3.662 70.809 1.00 100.76 805 GLN B CA 1
ATOM 7178 C C . GLN B 2 413 ? 73.983 5.111 71.220 1.00 99.48 805 GLN B C 1
ATOM 7179 O O . GLN B 2 413 ? 74.066 5.463 72.399 1.00 99.07 805 GLN B O 1
ATOM 7181 N N . GLU B 2 414 ? 73.650 5.944 70.235 1.00 97.62 806 GLU B N 1
ATOM 7182 C CA . GLU B 2 414 ? 73.360 7.357 70.470 1.00 95.11 806 GLU B CA 1
ATOM 7183 C C . GLU B 2 414 ? 71.862 7.627 70.606 1.00 93.39 806 GLU B C 1
ATOM 7184 O O . GLU B 2 414 ? 71.153 7.788 69.611 1.00 93.59 806 GLU B O 1
ATOM 7186 N N . LEU B 2 415 ? 71.387 7.676 71.846 1.00 90.36 900 LEU B N 1
ATOM 7187 C CA . LEU B 2 415 ? 69.982 7.935 72.114 1.00 87.56 900 LEU B CA 1
ATOM 7188 C C . LEU B 2 415 ? 69.661 9.399 71.801 1.00 85.61 900 LEU B C 1
ATOM 7189 O O . LEU B 2 415 ? 70.560 10.238 71.705 1.00 85.47 900 LEU B O 1
ATOM 7191 N N . ALA B 2 416 ? 68.377 9.697 71.631 1.00 82.93 901 ALA B N 1
ATOM 7192 C CA . ALA B 2 416 ? 67.930 11.053 71.329 1.00 79.95 901 ALA B CA 1
ATOM 7193 C C . ALA B 2 416 ? 66.644 11.341 72.086 1.00 77.86 901 ALA B C 1
ATOM 7194 O O . ALA B 2 416 ? 65.605 10.744 71.808 1.00 78.48 901 ALA B O 1
ATOM 7196 N N . VAL B 2 417 ? 66.716 12.251 73.049 1.00 74.61 902 VAL B N 1
ATOM 7197 C CA . VAL B 2 417 ? 65.545 12.598 73.831 1.00 72.00 902 VAL B CA 1
ATOM 7198 C C . VAL B 2 417 ? 64.841 13.803 73.226 1.00 70.18 902 VAL B C 1
ATOM 7199 O O . VAL B 2 417 ? 65.387 14.491 72.363 1.00 70.33 902 VAL B O 1
ATOM 7201 N N . ALA B 2 418 ? 63.619 14.047 73.681 1.00 67.12 903 ALA B N 1
ATOM 7202 C CA . ALA B 2 418 ? 62.837 15.177 73.204 1.00 63.51 903 ALA B CA 1
ATOM 7203 C C . ALA B 2 418 ? 61.796 15.524 74.257 1.00 61.52 903 ALA B C 1
ATOM 7204 O O . ALA B 2 418 ? 61.044 14.653 74.681 1.00 61.09 903 ALA B O 1
ATOM 7206 N N . ASP B 2 419 ? 61.767 16.781 74.699 1.00 59.62 904 ASP B N 1
ATOM 7207 C CA . ASP B 2 419 ? 60.782 17.211 75.696 1.00 59.07 904 ASP B CA 1
ATOM 7208 C C . ASP B 2 419 ? 60.087 18.490 75.241 1.00 58.41 904 ASP B C 1
ATOM 7209 O O . ASP B 2 419 ? 60.464 19.090 74.233 1.00 57.57 904 ASP B O 1
ATOM 7211 N N . VAL B 2 420 ? 59.062 18.892 75.986 1.00 57.48 905 VAL B N 1
ATOM 7212 C CA . VAL B 2 420 ? 58.314 20.105 75.676 1.00 55.96 905 VAL B CA 1
ATOM 7213 C C . VAL B 2 420 ? 59.136 21.305 76.157 1.00 54.83 905 VAL B C 1
ATOM 7214 O O . VAL B 2 420 ? 58.776 22.465 75.931 1.00 55.36 905 VAL B O 1
ATOM 7216 N N . THR B 2 421 ? 60.247 20.996 76.819 1.00 53.00 1000 THR B N 1
ATOM 7217 C CA . THR B 2 421 ? 61.158 21.990 77.365 1.00 51.90 1000 THR B CA 1
ATOM 7218 C C . THR B 2 421 ? 62.065 22.661 76.315 1.00 51.35 1000 THR B C 1
ATOM 7219 O O . THR B 2 421 ? 62.549 23.765 76.537 1.00 51.61 1000 THR B O 1
ATOM 7221 N N . THR B 2 422 ? 62.300 22.010 75.179 1.00 50.73 1001 THR B N 1
ATOM 7222 C CA . THR B 2 422 ? 63.168 22.596 74.159 1.00 51.86 1001 THR B CA 1
ATOM 7223 C C . THR B 2 422 ? 62.794 22.216 72.732 1.00 52.03 1001 THR B C 1
ATOM 7224 O O . THR B 2 422 ? 62.160 21.199 72.490 1.00 52.19 1001 THR B O 1
ATOM 7226 N N . PRO B 2 423 ? 63.205 23.050 71.788 1.00 52.38 1002 PRO B N 1
ATOM 7227 C CA . PRO B 2 423 ? 62.939 22.797 70.387 1.00 52.35 1002 PRO B CA 1
ATOM 7228 C C . PRO B 2 423 ? 64.026 21.857 69.881 1.00 53.17 1002 PRO B C 1
ATOM 7229 O O . PRO B 2 423 ? 63.952 21.330 68.765 1.00 54.12 1002 PRO B O 1
ATOM 7231 N N . GLN B 2 424 ? 65.036 21.651 70.722 1.00 52.94 1003 GLN B N 1
ATOM 7232 C CA . GLN B 2 424 ? 66.184 20.825 70.373 1.00 52.89 1003 GLN B CA 1
ATOM 7233 C C . GLN B 2 424 ? 66.061 19.359 70.739 1.00 52.67 1003 GLN B C 1
ATOM 7234 O O . GLN B 2 424 ? 65.269 18.973 71.590 1.00 53.75 1003 GLN B O 1
ATOM 7236 N N . THR B 2 425 ? 66.857 18.540 70.067 1.00 55.10 1004 THR B N 1
ATOM 7237 C CA . THR B 2 425 ? 66.883 17.111 70.326 1.00 56.12 1004 THR B CA 1
ATOM 7238 C C . THR B 2 425 ? 68.189 16.883 71.074 1.00 56.09 1004 THR B C 1
ATOM 7239 O O . THR B 2 425 ? 69.252 16.906 70.478 1.00 56.19 1004 THR B O 1
ATOM 7241 N N . VAL B 2 426 ? 68.111 16.698 72.387 1.00 58.49 1005 VAL B N 1
ATOM 7242 C CA . VAL B 2 426 ? 69.310 16.484 73.197 1.00 60.50 1005 VAL B CA 1
ATOM 7243 C C . VAL B 2 426 ? 69.901 15.085 72.965 1.00 62.77 1005 VAL B C 1
ATOM 7244 O O . VAL B 2 426 ? 69.300 14.076 73.343 1.00 63.58 1005 VAL B O 1
ATOM 7246 N N . LEU B 2 427 ? 71.077 15.036 72.338 1.00 65.04 1006 LEU B N 1
ATOM 7247 C CA . LEU B 2 427 ? 71.761 13.772 72.046 1.00 68.03 1006 LEU B CA 1
ATOM 7248 C C . LEU B 2 427 ? 72.530 13.267 73.262 1.00 70.66 1006 LEU B C 1
ATOM 7249 O O . LEU B 2 427 ? 73.478 13.908 73.716 1.00 71.85 1006 LEU B O 1
ATOM 7251 N N . PHE B 2 428 ? 72.123 12.116 73.787 1.00 72.52 1007 PHE B N 1
ATOM 7252 C CA . PHE B 2 428 ? 72.779 11.538 74.953 1.00 75.09 1007 PHE B CA 1
ATOM 7253 C C . PHE B 2 428 ? 73.225 10.099 74.667 1.00 77.42 1007 PHE B C 1
ATOM 7254 O O . PHE B 2 428 ? 72.469 9.311 74.092 1.00 78.84 1007 PHE B O 1
ATOM 7256 N N . LYS B 2 429 ? 74.454 9.761 75.057 1.00 78.88 1008 LYS B N 1
ATOM 7257 C CA . LYS B 2 429 ? 74.986 8.411 74.845 1.00 79.52 1008 LYS B CA 1
ATOM 7258 C C . LYS B 2 429 ? 75.245 7.701 76.175 1.00 79.93 1008 LYS B C 1
ATOM 7259 O O . LYS B 2 429 ? 75.365 8.404 77.200 1.00 80.06 1008 LYS B O 1
ATOM 7261 N N . LEU C 1 9 ? 47.450 58.058 34.618 1.00 121.51 7 LEU C N 1
ATOM 7262 C CA . LEU C 1 9 ? 48.640 57.185 34.817 1.00 121.56 7 LEU C CA 1
ATOM 7263 C C . LEU C 1 9 ? 48.430 56.222 35.972 1.00 121.41 7 LEU C C 1
ATOM 7264 O O . LEU C 1 9 ? 48.654 55.022 35.823 1.00 121.42 7 LEU C O 1
ATOM 7269 N N . LEU C 1 10 ? 48.004 56.742 37.122 1.00 121.25 8 LEU C N 1
ATOM 7270 C CA . LEU C 1 10 ? 47.755 55.893 38.284 1.00 121.33 8 LEU C CA 1
ATOM 7271 C C . LEU C 1 10 ? 46.827 54.770 37.842 1.00 121.04 8 LEU C C 1
ATOM 7272 O O . LEU C 1 10 ? 46.859 53.663 38.383 1.00 121.30 8 LEU C O 1
ATOM 7277 N N . LYS C 1 11 ? 45.996 55.074 36.850 1.00 120.35 9 LYS C N 1
ATOM 7278 C CA . LYS C 1 11 ? 45.066 54.102 36.301 1.00 119.36 9 LYS C CA 1
ATOM 7279 C C . LYS C 1 11 ? 45.880 52.963 35.699 1.00 118.11 9 LYS C C 1
ATOM 7280 O O . LYS C 1 11 ? 45.591 51.786 35.922 1.00 118.00 9 LYS C O 1
ATOM 7286 N N . GLU C 1 12 ? 46.910 53.328 34.944 1.00 116.43 10 GLU C N 1
ATOM 7287 C CA . GLU C 1 12 ? 47.769 52.349 34.293 1.00 114.64 10 GLU C CA 1
ATOM 7288 C C . GLU C 1 12 ? 48.370 51.340 35.270 1.00 112.62 10 GLU C C 1
ATOM 7289 O O . GLU C 1 12 ? 48.609 50.189 34.905 1.00 113.02 10 GLU C O 1
ATOM 7295 N N . GLN C 1 13 ? 48.614 51.766 36.506 1.00 109.67 11 GLN C N 1
ATOM 7296 C CA . GLN C 1 13 ? 49.188 50.869 37.503 1.00 106.46 11 GLN C CA 1
ATOM 7297 C C . GLN C 1 13 ? 48.129 50.291 38.441 1.00 103.68 11 GLN C C 1
ATOM 7298 O O . GLN C 1 13 ? 48.379 49.312 39.143 1.00 103.30 11 GLN C O 1
ATOM 7304 N N . LYS C 1 14 ? 46.946 50.896 38.457 1.00 100.37 12 LYS C N 1
ATOM 7305 C CA . LYS C 1 14 ? 45.864 50.404 39.305 1.00 97.25 12 LYS C CA 1
ATOM 7306 C C . LYS C 1 14 ? 45.099 49.319 38.549 1.00 94.74 12 LYS C C 1
ATOM 7307 O O . LYS C 1 14 ? 44.850 48.232 39.071 1.00 94.49 12 LYS C O 1
ATOM 7313 N N . TYR C 1 15 ? 44.736 49.632 37.310 1.00 91.10 13 TYR C N 1
ATOM 7314 C CA . TYR C 1 15 ? 44.002 48.713 36.451 1.00 87.78 13 TYR C CA 1
ATOM 7315 C C . TYR C 1 15 ? 44.983 47.885 35.633 1.00 86.42 13 TYR C C 1
ATOM 7316 O O . TYR C 1 15 ? 44.614 47.244 34.651 1.00 86.17 13 TYR C O 1
ATOM 7325 N N . ASP C 1 16 ? 46.237 47.908 36.066 1.00 85.31 14 ASP C N 1
ATOM 7326 C CA . ASP C 1 16 ? 47.323 47.178 35.421 1.00 83.99 14 ASP C CA 1
ATOM 7327 C C . ASP C 1 16 ? 46.942 45.741 35.054 1.00 82.43 14 ASP C C 1
ATOM 7328 O O . ASP C 1 16 ? 46.831 45.399 33.875 1.00 82.48 14 ASP C O 1
ATOM 7333 N N . ARG C 1 17 ? 46.752 44.911 36.077 1.00 80.18 15 ARG C N 1
ATOM 7334 C CA . ARG C 1 17 ? 46.408 43.502 35.905 1.00 78.00 15 ARG C CA 1
ATOM 7335 C C . ARG C 1 17 ? 45.314 43.235 34.871 1.00 76.30 15 ARG C C 1
ATOM 7336 O O . ARG C 1 17 ? 45.460 42.352 34.023 1.00 76.06 15 ARG C O 1
ATOM 7344 N N . GLN C 1 18 ? 44.223 43.993 34.935 1.00 73.97 16 GLN C N 1
ATOM 7345 C CA . GLN C 1 18 ? 43.129 43.808 33.990 1.00 71.25 16 GLN C CA 1
ATOM 7346 C C . GLN C 1 18 ? 43.470 44.352 32.610 1.00 69.60 16 GLN C C 1
ATOM 7347 O O . GLN C 1 18 ? 43.068 43.780 31.598 1.00 68.78 16 GLN C O 1
ATOM 7353 N N . LEU C 1 19 ? 44.218 45.448 32.565 1.00 68.90 17 LEU C N 1
ATOM 7354 C CA . LEU C 1 19 ? 44.613 46.032 31.287 1.00 69.77 17 LEU C CA 1
ATOM 7355 C C . LEU C 1 19 ? 45.366 44.992 30.467 1.00 68.93 17 LEU C C 1
ATOM 7356 O O . LEU C 1 19 ? 45.334 45.017 29.238 1.00 69.23 17 LEU C O 1
ATOM 7361 N N . ARG C 1 20 ? 46.040 44.079 31.161 1.00 68.15 18 ARG C N 1
ATOM 7362 C CA . ARG C 1 20 ? 46.804 43.013 30.516 1.00 68.19 18 ARG C CA 1
ATOM 7363 C C . ARG C 1 20 ? 45.870 42.044 29.806 1.00 66.74 18 ARG C C 1
ATOM 7364 O O . ARG C 1 20 ? 46.315 41.214 29.013 1.00 65.70 18 ARG C O 1
ATOM 7372 N N . LEU C 1 21 ? 44.578 42.155 30.107 1.00 65.17 19 LEU C N 1
ATOM 7373 C CA . LEU C 1 21 ? 43.568 41.282 29.531 1.00 62.73 19 LEU C CA 1
ATOM 7374 C C . LEU C 1 21 ? 42.748 41.892 28.392 1.00 63.10 19 LEU C C 1
ATOM 7375 O O . LEU C 1 21 ? 42.743 41.355 27.282 1.00 62.41 19 LEU C O 1
ATOM 7380 N N . TRP C 1 22 ? 42.058 43.004 28.648 1.00 62.44 20 TRP C N 1
ATOM 7381 C CA . TRP C 1 22 ? 41.240 43.605 27.600 1.00 63.03 20 TRP C CA 1
ATOM 7382 C C . TRP C 1 22 ? 41.787 44.880 26.972 1.00 65.68 20 TRP C C 1
ATOM 7383 O O . TRP C 1 22 ? 41.095 45.548 26.197 1.00 65.95 20 TRP C O 1
ATOM 7394 N N . GLY C 1 23 ? 43.037 45.204 27.294 1.00 67.56 21 GLY C N 1
ATOM 7395 C CA . GLY C 1 23 ? 43.665 46.392 26.742 1.00 67.80 21 GLY C CA 1
ATOM 7396 C C . GLY C 1 23 ? 43.030 47.697 27.183 1.00 68.51 21 GLY C C 1
ATOM 7397 O O . GLY C 1 23 ? 42.062 47.703 27.953 1.00 68.26 21 GLY C O 1
ATOM 7398 N N . ASP C 1 24 ? 43.576 48.810 26.692 1.00 68.76 22 ASP C N 1
ATOM 7399 C CA . ASP C 1 24 ? 43.059 50.136 27.037 1.00 67.27 22 ASP C CA 1
ATOM 7400 C C . ASP C 1 24 ? 41.722 50.412 26.355 1.00 65.28 22 ASP C C 1
ATOM 7401 O O . ASP C 1 24 ? 40.834 51.028 26.939 1.00 66.15 22 ASP C O 1
ATOM 7406 N N . HIS C 1 25 ? 41.573 49.948 25.121 1.00 63.83 23 HIS C N 1
ATOM 7407 C CA . HIS C 1 25 ? 40.324 50.149 24.405 1.00 63.57 23 HIS C CA 1
ATOM 7408 C C . HIS C 1 25 ? 39.180 49.513 25.181 1.00 63.65 23 HIS C C 1
ATOM 7409 O O . HIS C 1 25 ? 38.077 50.052 25.216 1.00 63.98 23 HIS C O 1
ATOM 7416 N N . GLY C 1 26 ? 39.449 48.369 25.810 1.00 63.68 24 GLY C N 1
ATOM 7417 C CA . GLY C 1 26 ? 38.421 47.686 26.578 1.00 62.38 24 GLY C CA 1
ATOM 7418 C C . GLY C 1 26 ? 38.106 48.444 27.853 1.00 62.88 24 GLY C C 1
ATOM 7419 O O . GLY C 1 26 ? 36.939 48.569 28.254 1.00 61.47 24 GLY C O 1
ATOM 7420 N N . GLN C 1 27 ? 39.158 48.950 28.493 1.00 62.49 25 GLN C N 1
ATOM 7421 C CA . GLN C 1 27 ? 39.010 49.711 29.724 1.00 62.29 25 GLN C CA 1
ATOM 7422 C C . GLN C 1 27 ? 38.165 50.930 29.410 1.00 63.16 25 GLN C C 1
ATOM 7423 O O . GLN C 1 27 ? 37.280 51.315 30.179 1.00 63.11 25 GLN C O 1
ATOM 7429 N N . GLU C 1 28 ? 38.440 51.526 28.259 1.00 64.1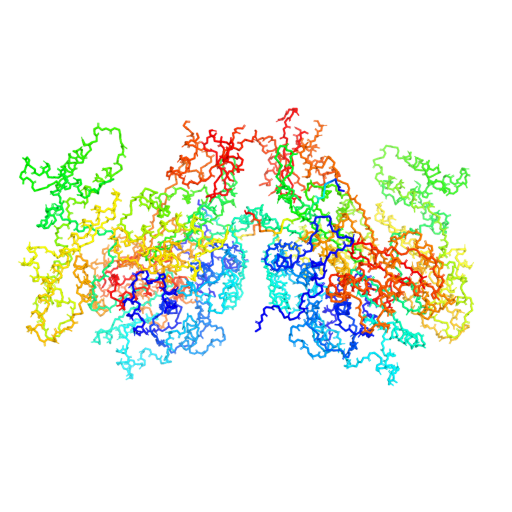1 26 GLU C N 1
ATOM 7430 C CA . GLU C 1 28 ? 37.721 52.710 27.824 1.00 66.10 26 GLU C CA 1
ATOM 7431 C C . GLU C 1 28 ? 36.223 52.434 27.652 1.00 64.77 26 GLU C C 1
ATOM 7432 O O . GLU C 1 28 ? 35.389 53.197 28.141 1.00 64.37 26 GLU C O 1
ATOM 7438 N N . ALA C 1 29 ? 35.888 51.345 26.964 1.00 63.66 27 ALA C N 1
ATOM 7439 C CA . ALA C 1 29 ? 34.491 50.983 26.734 1.00 63.82 27 ALA C CA 1
ATOM 7440 C C . ALA C 1 29 ? 33.789 50.690 28.050 1.00 63.82 27 ALA C C 1
ATOM 7441 O O . ALA C 1 29 ? 32.595 50.937 28.210 1.00 62.99 27 ALA C O 1
ATOM 7443 N N . LEU C 1 30 ? 34.552 50.161 28.994 1.00 65.34 28 LEU C N 1
ATOM 7444 C CA . LEU C 1 30 ? 34.028 49.822 30.303 1.00 67.18 28 LEU C CA 1
ATOM 7445 C C . LEU C 1 30 ? 33.694 51.086 31.093 1.00 68.04 28 LEU C C 1
ATOM 7446 O O . LEU C 1 30 ? 32.573 51.255 31.580 1.00 68.37 28 LEU C O 1
ATOM 7451 N N . GLU C 1 31 ? 34.677 51.973 31.217 1.00 68.94 29 GLU C N 1
ATOM 7452 C CA . GLU C 1 31 ? 34.504 53.224 31.947 1.00 69.37 29 GLU C CA 1
ATOM 7453 C C . GLU C 1 31 ? 33.485 54.150 31.277 1.00 68.34 29 GLU C C 1
ATOM 7454 O O . GLU C 1 31 ? 33.126 55.185 31.835 1.00 67.92 29 GLU C O 1
ATOM 7460 N N . SER C 1 32 ? 33.016 53.766 30.090 1.00 67.70 30 SER C N 1
ATOM 7461 C CA . SER C 1 32 ? 32.015 54.543 29.349 1.00 67.62 30 SER C CA 1
ATOM 7462 C C . SER C 1 32 ? 30.602 54.043 29.622 1.00 67.02 30 SER C C 1
ATOM 7463 O O . SER C 1 32 ? 29.678 54.825 29.826 1.00 67.66 30 SER C O 1
ATOM 7466 N N . ALA C 1 33 ? 30.450 52.726 29.614 1.00 67.36 31 ALA C N 1
ATOM 7467 C CA . ALA C 1 33 ? 29.161 52.087 29.839 1.00 67.30 31 ALA C CA 1
ATOM 7468 C C . ALA C 1 33 ? 28.491 52.453 31.158 1.00 66.09 31 ALA C C 1
ATOM 7469 O O . ALA C 1 33 ? 29.133 52.910 32.101 1.00 65.12 31 ALA C O 1
ATOM 7471 N N . HIS C 1 34 ? 27.182 52.247 31.203 1.00 66.14 32 HIS C N 1
ATOM 7472 C CA . HIS C 1 34 ? 26.391 52.511 32.396 1.00 66.88 32 HIS C CA 1
ATOM 7473 C C . HIS C 1 34 ? 25.505 51.275 32.596 1.00 64.44 32 HIS C C 1
ATOM 7474 O O . HIS C 1 34 ? 24.716 50.917 31.725 1.00 64.87 32 HIS C O 1
ATOM 7481 N N . VAL C 1 35 ? 25.666 50.608 33.734 1.00 61.62 33 VAL C N 1
ATOM 7482 C CA . VAL C 1 35 ? 24.911 49.397 34.021 1.00 59.86 33 VAL C CA 1
ATOM 7483 C C . VAL C 1 35 ? 23.783 49.626 35.015 1.00 58.28 33 VAL C C 1
ATOM 7484 O O . VAL C 1 35 ? 23.812 50.565 35.800 1.00 60.06 33 VAL C O 1
ATOM 7488 N N . CYS C 1 36 ? 22.796 48.743 34.983 1.00 56.73 34 CYS C N 1
ATOM 7489 C CA . CYS C 1 36 ? 21.642 48.821 35.875 1.00 56.10 34 CYS C CA 1
ATOM 7490 C C . CYS C 1 36 ? 21.370 47.474 36.576 1.00 54.59 34 CYS C C 1
ATOM 7491 O O . CYS C 1 36 ? 21.374 46.443 35.930 1.00 53.29 34 CYS C O 1
ATOM 7494 N N . LEU C 1 37 ? 21.114 47.507 37.884 1.00 55.72 35 LEU C N 1
ATOM 7495 C CA . LEU C 1 37 ? 20.864 46.309 38.686 1.00 57.55 35 LEU C CA 1
ATOM 7496 C C . LEU C 1 37 ? 19.514 46.332 39.412 1.00 58.94 35 LEU C C 1
ATOM 7497 O O . LEU C 1 37 ? 19.173 47.316 40.060 1.00 59.43 35 LEU C O 1
ATOM 7502 N N . ILE C 1 38 ? 18.765 45.231 39.317 1.00 62.10 36 ILE C N 1
ATOM 7503 C CA . ILE C 1 38 ? 17.443 45.087 39.953 1.00 63.96 36 ILE C CA 1
ATOM 7504 C C . ILE C 1 38 ? 17.546 44.078 41.104 1.00 66.88 36 ILE C C 1
ATOM 7505 O O . ILE C 1 38 ? 17.863 42.915 40.877 1.00 68.73 36 ILE C O 1
ATOM 7510 N N . ASN C 1 39 ? 17.212 44.519 42.322 1.00 68.95 37 ASN C N 1
ATOM 7511 C CA . ASN C 1 39 ? 17.264 43.712 43.556 1.00 70.03 37 ASN C CA 1
ATOM 7512 C C . ASN C 1 39 ? 18.682 43.589 44.140 1.00 70.04 37 ASN C C 1
ATOM 7513 O O . ASN C 1 39 ? 19.384 42.614 43.913 1.00 73.41 37 ASN C O 1
ATOM 7518 N N . ALA C 1 40 ? 19.057 44.617 44.902 1.00 66.78 38 ALA C N 1
ATOM 7519 C CA . ALA C 1 40 ? 20.348 44.732 45.574 1.00 64.51 38 ALA C CA 1
ATOM 7520 C C . ALA C 1 40 ? 20.598 43.567 46.514 1.00 62.66 38 ALA C C 1
ATOM 7521 O O . ALA C 1 40 ? 21.207 43.717 47.567 1.00 62.98 38 ALA C O 1
ATOM 7523 N N . THR C 1 41 ? 20.050 42.424 46.133 1.00 60.49 39 THR C N 1
ATOM 7524 C CA . THR C 1 41 ? 20.162 41.180 46.853 1.00 58.89 39 THR C CA 1
ATOM 7525 C C . THR C 1 41 ? 21.633 40.809 46.861 1.00 56.68 39 THR C C 1
ATOM 7526 O O . THR C 1 41 ? 22.468 41.506 46.272 1.00 57.07 39 THR C O 1
ATOM 7530 N N . ALA C 1 42 ? 21.951 39.685 47.485 1.00 53.42 40 ALA C N 1
ATOM 7531 C CA . ALA C 1 42 ? 23.332 39.248 47.542 1.00 51.27 40 ALA C CA 1
ATOM 7532 C C . ALA C 1 42 ? 23.865 39.021 46.128 1.00 49.48 40 ALA C C 1
ATOM 7533 O O . ALA C 1 42 ? 24.979 39.438 45.798 1.00 47.44 40 ALA C O 1
ATOM 7535 N N . THR C 1 43 ? 23.052 38.369 45.297 1.00 48.09 41 THR C N 1
ATOM 7536 C CA . THR C 1 43 ? 23.432 38.082 43.920 1.00 45.39 41 THR C CA 1
ATOM 7537 C C . THR C 1 43 ? 23.768 39.394 43.225 1.00 44.50 41 THR C C 1
ATOM 7538 O O . THR C 1 43 ? 24.858 39.550 42.676 1.00 43.59 41 THR C O 1
ATOM 7542 N N . GLY C 1 44 ? 22.846 40.348 43.284 1.00 44.53 42 GLY C N 1
ATOM 7543 C CA . GLY C 1 44 ? 23.089 41.644 42.665 1.00 44.95 42 GLY C CA 1
ATOM 7544 C C . GLY C 1 44 ? 24.314 42.400 43.170 1.00 44.57 42 GLY C C 1
ATOM 7545 O O . GLY C 1 44 ? 25.084 42.961 42.381 1.00 43.66 42 GLY C O 1
ATOM 7546 N N . THR C 1 45 ? 24.513 42.423 44.482 1.00 44.63 43 THR C N 1
ATOM 7547 C CA . THR C 1 45 ? 25.659 43.138 45.029 1.00 46.56 43 THR C CA 1
ATOM 7548 C C . THR C 1 45 ? 26.966 42.475 44.632 1.00 47.26 43 THR C C 1
ATOM 7549 O O . THR C 1 45 ? 27.940 43.160 44.310 1.00 48.70 43 THR C O 1
ATOM 7553 N N . GLU C 1 46 ? 26.995 41.145 44.643 1.00 47.33 44 GLU C N 1
ATOM 7554 C CA . GLU C 1 46 ? 28.206 40.439 44.240 1.00 48.18 44 GLU C CA 1
ATOM 7555 C C . GLU C 1 46 ? 28.511 40.699 42.757 1.00 47.85 44 GLU C C 1
ATOM 7556 O O . GLU C 1 46 ? 29.670 40.906 42.392 1.00 44.78 44 GLU C O 1
ATOM 7562 N N . ILE C 1 47 ? 27.479 40.686 41.904 1.00 47.00 45 ILE C N 1
ATOM 7563 C CA . ILE C 1 47 ? 27.704 40.949 40.483 1.00 47.24 45 ILE C CA 1
ATOM 7564 C C . ILE C 1 47 ? 28.304 42.356 40.383 1.00 46.42 45 ILE C C 1
ATOM 7565 O O . ILE C 1 47 ? 29.342 42.554 39.755 1.00 46.00 45 ILE C O 1
ATOM 7570 N N . LEU C 1 48 ? 27.655 43.319 41.037 1.00 48.24 46 LEU C N 1
ATOM 7571 C CA . LEU C 1 48 ? 28.080 44.725 41.025 1.00 49.38 46 LEU C CA 1
ATOM 7572 C C . LEU C 1 48 ? 29.481 44.971 41.559 1.00 48.73 46 LEU C C 1
ATOM 7573 O O . LEU C 1 48 ? 30.223 45.788 41.015 1.00 50.44 46 LEU C O 1
ATOM 7578 N N . LYS C 1 49 ? 29.837 44.280 42.633 1.00 47.88 47 LYS C N 1
ATOM 7579 C CA . LYS C 1 49 ? 31.168 44.417 43.205 1.00 48.16 47 LYS C CA 1
ATOM 7580 C C . LYS C 1 49 ? 32.230 44.121 42.147 1.00 47.04 47 LYS C C 1
ATOM 7581 O O . LYS C 1 49 ? 33.244 44.809 42.057 1.00 45.48 47 LYS C O 1
ATOM 7587 N N . ASN C 1 50 ? 31.985 43.096 41.341 1.00 47.07 48 ASN C N 1
ATOM 7588 C CA . ASN C 1 50 ? 32.935 42.702 40.313 1.00 47.75 48 ASN C CA 1
ATOM 7589 C C . ASN C 1 50 ? 32.877 43.598 39.088 1.00 46.23 48 ASN C C 1
ATOM 7590 O O . ASN C 1 50 ? 33.721 43.508 38.195 1.00 41.79 48 ASN C O 1
ATOM 7595 N N . LEU C 1 51 ? 31.875 44.467 39.055 1.00 47.06 49 LEU C N 1
ATOM 7596 C CA . LEU C 1 51 ? 31.736 45.414 37.955 1.00 48.45 49 LEU C CA 1
ATOM 7597 C C . LEU C 1 51 ? 32.413 46.714 38.360 1.00 48.30 49 LEU C C 1
ATOM 7598 O O . LEU C 1 51 ? 33.202 47.277 37.603 1.00 47.03 49 LEU C O 1
ATOM 7603 N N . VAL C 1 52 ? 32.108 47.170 39.573 1.00 49.19 50 VAL C N 1
ATOM 7604 C CA . VAL C 1 52 ? 32.679 48.399 40.097 1.00 50.26 50 VAL C CA 1
ATOM 7605 C C . VAL C 1 52 ? 34.198 48.316 40.241 1.00 52.47 50 VAL C C 1
ATOM 7606 O O . VAL C 1 52 ? 34.920 49.180 39.742 1.00 54.11 50 VAL C O 1
ATOM 7610 N N . LEU C 1 53 ? 34.677 47.276 40.920 1.00 52.63 51 LEU C N 1
ATOM 7611 C CA . LEU C 1 53 ? 36.111 47.087 41.128 1.00 51.15 51 LEU C CA 1
ATOM 7612 C C . LEU C 1 53 ? 36.958 47.334 39.892 1.00 50.15 51 LEU C C 1
ATOM 7613 O O . LEU C 1 53 ? 37.934 48.067 39.956 1.00 51.44 51 LEU C O 1
ATOM 7618 N N . PRO C 1 54 ? 36.618 46.709 38.753 1.00 50.98 52 PRO C N 1
ATOM 7619 C CA . PRO C 1 54 ? 37.429 46.945 37.550 1.00 50.83 52 PRO C CA 1
ATOM 7620 C C . PRO C 1 54 ? 37.174 48.350 36.990 1.00 52.94 52 PRO C C 1
ATOM 7621 O O . PRO C 1 54 ? 37.821 48.796 36.028 1.00 51.70 52 PRO C O 1
ATOM 7625 N N . GLY C 1 55 ? 36.208 49.029 37.612 1.00 54.39 53 GLY C N 1
ATOM 7626 C CA . GLY C 1 55 ? 35.868 50.395 37.256 1.00 55.38 53 GLY C CA 1
ATOM 7627 C C . GLY C 1 55 ? 34.914 50.721 36.124 1.00 57.19 53 GLY C C 1
ATOM 7628 O O . GLY C 1 55 ? 35.322 51.368 35.158 1.00 56.71 53 GLY C O 1
ATOM 7629 N N . ILE C 1 56 ? 33.658 50.291 36.213 1.00 58.28 54 ILE C N 1
ATOM 7630 C CA . ILE C 1 56 ? 32.707 50.639 35.164 1.00 60.96 54 ILE C CA 1
ATOM 7631 C C . ILE C 1 56 ? 32.331 52.102 35.347 1.00 61.22 54 ILE C C 1
ATOM 7632 O O . ILE C 1 56 ? 32.323 52.610 36.468 1.00 62.10 54 ILE C O 1
ATOM 7637 N N . GLY C 1 57 ? 32.032 52.781 34.246 1.00 61.53 55 GLY C N 1
ATOM 7638 C CA . GLY C 1 57 ? 31.660 54.183 34.323 1.00 60.65 55 GLY C CA 1
ATOM 7639 C C . GLY C 1 57 ? 30.632 54.506 35.394 1.00 59.46 55 GLY C C 1
ATOM 7640 O O . GLY C 1 57 ? 30.870 55.367 36.239 1.00 60.35 55 GLY C O 1
ATOM 7641 N N . SER C 1 58 ? 29.496 53.816 35.376 1.00 59.12 56 SER C N 1
ATOM 7642 C CA . SER C 1 58 ? 28.450 54.083 36.362 1.00 59.84 56 SER C CA 1
ATOM 7643 C C . SER C 1 58 ? 27.430 52.960 36.509 1.00 58.54 56 SER C C 1
ATOM 7644 O O . SER C 1 58 ? 27.384 52.044 35.697 1.00 58.31 56 SER C O 1
ATOM 7647 N N . PHE C 1 59 ? 26.604 53.042 37.546 1.00 58.29 57 PHE C N 1
ATOM 7648 C CA . PHE C 1 59 ? 25.594 52.023 37.779 1.00 58.62 57 PHE C CA 1
ATOM 7649 C C . PHE C 1 59 ? 24.383 52.588 38.492 1.00 59.06 57 PHE C C 1
ATOM 7650 O O . PHE C 1 59 ? 24.479 53.598 39.177 1.00 61.85 57 PHE C O 1
ATOM 7658 N N . THR C 1 60 ? 23.241 51.929 38.335 1.00 58.96 58 THR C N 1
ATOM 7659 C CA . THR C 1 60 ? 22.011 52.365 38.982 1.00 58.34 58 THR C CA 1
ATOM 7660 C C . THR C 1 60 ? 21.303 51.141 39.559 1.00 58.55 58 THR C C 1
ATOM 7661 O O . THR C 1 60 ? 20.994 50.197 38.834 1.00 58.70 58 THR C O 1
ATOM 7665 N N . ILE C 1 61 ? 21.045 51.154 40.859 1.00 58.76 59 ILE C N 1
ATOM 7666 C CA . ILE C 1 61 ? 20.389 50.021 41.500 1.00 60.65 59 ILE C CA 1
ATOM 7667 C C . ILE C 1 61 ? 18.882 50.206 41.690 1.00 62.37 59 ILE C C 1
ATOM 7668 O O . ILE C 1 61 ? 18.438 50.954 42.563 1.00 63.82 59 ILE C O 1
ATOM 7673 N N . ILE C 1 62 ? 18.098 49.516 40.870 1.00 62.67 60 ILE C N 1
ATOM 7674 C CA . ILE C 1 62 ? 16.650 49.590 40.967 1.00 63.47 60 ILE C CA 1
ATOM 7675 C C . ILE C 1 62 ? 16.208 48.568 42.024 1.00 65.22 60 ILE C C 1
ATOM 7676 O O . ILE C 1 62 ? 16.555 47.385 41.949 1.00 64.68 60 ILE C O 1
ATOM 7681 N N . ASP C 1 63 ? 15.447 49.027 43.011 1.00 66.70 61 ASP C N 1
ATOM 7682 C CA . ASP C 1 63 ? 14.954 48.149 44.065 1.00 67.57 61 ASP C CA 1
ATOM 7683 C C . ASP C 1 63 ? 13.976 48.935 44.931 1.00 69.54 61 ASP C C 1
ATOM 7684 O O . ASP C 1 63 ? 14.214 50.098 45.251 1.00 69.29 61 ASP C O 1
ATOM 7689 N N . GLY C 1 64 ? 12.872 48.300 45.303 1.00 71.86 62 GLY C N 1
ATOM 7690 C CA . GLY C 1 64 ? 11.884 48.981 46.116 1.00 74.95 62 GLY C CA 1
ATOM 7691 C C . GLY C 1 64 ? 11.553 48.194 47.359 1.00 77.17 62 GLY C C 1
ATOM 7692 O O . GLY C 1 64 ? 10.454 48.305 47.902 1.00 77.88 62 GLY C O 1
ATOM 7693 N N . ASN C 1 65 ? 12.516 47.394 47.802 1.00 79.12 63 ASN C N 1
ATOM 7694 C CA . ASN C 1 65 ? 12.366 46.563 48.986 1.00 81.17 63 ASN C CA 1
ATOM 7695 C C . ASN C 1 65 ? 13.112 47.148 50.172 1.00 83.27 63 ASN C C 1
ATOM 7696 O O . ASN C 1 65 ? 13.954 48.038 50.028 1.00 82.78 63 ASN C O 1
ATOM 7701 N N . GLN C 1 66 ? 12.793 46.627 51.349 1.00 85.77 64 GLN C N 1
ATOM 7702 C CA . GLN C 1 66 ? 13.433 47.052 52.576 1.00 87.90 64 GLN C CA 1
ATOM 7703 C C . GLN C 1 66 ? 14.355 45.930 53.016 1.00 88.52 64 GLN C C 1
ATOM 7704 O O . GLN C 1 66 ? 14.021 44.750 52.886 1.00 88.38 64 GLN C O 1
ATOM 7710 N N . VAL C 1 67 ? 15.519 46.297 53.534 1.00 89.33 65 VAL C N 1
ATOM 7711 C CA . VAL C 1 67 ? 16.471 45.305 54.004 1.00 90.43 65 VAL C CA 1
ATOM 7712 C C . VAL C 1 67 ? 15.842 44.558 55.174 1.00 91.65 65 VAL C C 1
ATOM 7713 O O . VAL C 1 67 ? 15.199 45.167 56.031 1.00 92.98 65 VAL C O 1
ATOM 7717 N N . SER C 1 68 ? 16.023 43.243 55.208 1.00 92.21 66 SER C N 1
ATOM 7718 C CA . SER C 1 68 ? 15.468 42.430 56.282 1.00 92.60 66 SER C CA 1
ATOM 7719 C C . SER C 1 68 ? 16.571 41.603 56.919 1.00 93.36 66 SER C C 1
ATOM 7720 O O . SER C 1 68 ? 17.733 41.683 56.514 1.00 92.93 66 SER C O 1
ATOM 7723 N N . GLY C 1 69 ? 16.197 40.804 57.912 1.00 93.71 67 GLY C N 1
ATOM 7724 C CA . GLY C 1 69 ? 17.167 39.960 58.571 1.00 94.31 67 GLY C CA 1
ATOM 7725 C C . GLY C 1 69 ? 17.974 39.212 57.530 1.00 95.40 67 GLY C C 1
ATOM 7726 O O . GLY C 1 69 ? 19.204 39.195 57.591 1.00 96.20 67 GLY C O 1
ATOM 7727 N N . GLU C 1 70 ? 17.283 38.610 56.564 1.00 96.00 68 GLU C N 1
ATOM 7728 C CA . GLU C 1 70 ? 17.941 37.851 55.498 1.00 95.69 68 GLU C CA 1
ATOM 7729 C C . GLU C 1 70 ? 18.962 38.716 54.771 1.00 94.31 68 GLU C C 1
ATOM 7730 O O . GLU C 1 70 ? 20.144 38.376 54.707 1.00 93.20 68 GLU C O 1
ATOM 7736 N N . ASP C 1 71 ? 18.491 39.834 54.228 1.00 93.51 69 ASP C N 1
ATOM 7737 C CA . ASP C 1 71 ? 19.340 40.766 53.489 1.00 92.74 69 ASP C CA 1
ATOM 7738 C C . ASP C 1 71 ? 20.635 41.102 54.227 1.00 91.22 69 ASP C C 1
ATOM 7739 O O . ASP C 1 71 ? 21.663 41.367 53.603 1.00 90.72 69 ASP C O 1
ATOM 7744 N N . ALA C 1 72 ? 20.583 41.083 55.554 1.00 88.92 70 ALA C N 1
ATOM 7745 C CA . ALA C 1 72 ? 21.748 41.418 56.361 1.00 86.26 70 ALA C CA 1
ATOM 7746 C C . ALA C 1 72 ? 22.745 40.281 56.566 1.00 85.02 70 ALA C C 1
ATOM 7747 O O . ALA C 1 72 ? 23.955 40.507 56.546 1.00 85.55 70 ALA C O 1
ATOM 7749 N N . GLY C 1 73 ? 22.247 39.063 56.753 1.00 83.05 71 GLY C N 1
ATOM 7750 C CA . GLY C 1 73 ? 23.138 37.938 56.991 1.00 80.76 71 GLY C CA 1
ATOM 7751 C C . GLY C 1 73 ? 23.640 37.127 55.810 1.00 79.82 71 GLY C C 1
ATOM 7752 O O . GLY C 1 73 ? 24.243 36.070 56.006 1.00 79.49 71 GLY C O 1
ATOM 7753 N N . ASN C 1 74 ? 23.402 37.596 54.588 1.00 78.98 72 ASN C N 1
ATOM 7754 C CA . ASN C 1 74 ? 23.860 36.871 53.405 1.00 77.46 72 ASN C CA 1
ATOM 7755 C C . ASN C 1 74 ? 24.483 37.835 52.399 1.00 76.02 72 ASN C C 1
ATOM 7756 O O . ASN C 1 74 ? 25.254 37.430 51.526 1.00 75.33 72 ASN C O 1
ATOM 7761 N N . ASN C 1 75 ? 24.148 39.114 52.539 1.00 74.44 73 ASN C N 1
ATOM 7762 C CA . ASN C 1 75 ? 24.667 40.148 51.656 1.00 73.05 73 ASN C CA 1
ATOM 7763 C C . ASN C 1 75 ? 25.818 40.849 52.362 1.00 72.77 73 ASN C C 1
ATOM 7764 O O . ASN C 1 75 ? 25.722 41.159 53.546 1.00 72.36 73 ASN C O 1
ATOM 7769 N N . PHE C 1 76 ? 26.899 41.101 51.630 1.00 73.25 74 PHE C N 1
ATOM 7770 C CA . PHE C 1 76 ? 28.081 41.755 52.185 1.00 73.40 74 PHE C CA 1
ATOM 7771 C C . PHE C 1 76 ? 27.990 43.278 52.173 1.00 74.00 74 PHE C C 1
ATOM 7772 O O . PHE C 1 76 ? 28.875 43.956 52.690 1.00 73.55 74 PHE C O 1
ATOM 7780 N N . PHE C 1 77 ? 26.928 43.822 51.591 1.00 74.51 75 PHE C N 1
ATOM 7781 C CA . PHE C 1 77 ? 26.795 45.270 51.523 1.00 76.00 75 PHE C CA 1
ATOM 7782 C C . PHE C 1 77 ? 25.542 45.837 52.189 1.00 76.75 75 PHE C C 1
ATOM 7783 O O . PHE C 1 77 ? 24.955 46.812 51.724 1.00 75.81 75 PHE C O 1
ATOM 7791 N N . LEU C 1 78 ? 25.155 45.216 53.296 1.00 78.12 76 LEU C N 1
ATOM 7792 C CA . LEU C 1 78 ? 23.997 45.638 54.065 1.00 80.01 76 LEU C CA 1
ATOM 7793 C C . LEU C 1 78 ? 24.283 45.301 55.524 1.00 82.31 76 LEU C C 1
ATOM 7794 O O . LEU C 1 78 ? 24.967 44.316 55.815 1.00 82.49 76 LEU C O 1
ATOM 7799 N N . GLN C 1 79 ? 23.763 46.116 56.436 1.00 84.69 77 GLN C N 1
ATOM 7800 C CA . GLN C 1 79 ? 23.966 45.883 57.861 1.00 86.90 77 GLN C CA 1
ATOM 7801 C C . GLN C 1 79 ? 22.659 45.955 58.635 1.00 87.81 77 GLN C C 1
ATOM 7802 O O . GLN C 1 79 ? 21.608 46.280 58.077 1.00 87.68 77 GLN C O 1
ATOM 7808 N N . ARG C 1 80 ? 22.733 45.641 59.924 1.00 88.81 78 ARG C N 1
ATOM 7809 C CA . ARG C 1 80 ? 21.558 45.684 60.775 1.00 89.70 78 ARG C CA 1
ATOM 7810 C C . ARG C 1 80 ? 21.109 47.130 60.881 1.00 90.01 78 ARG C C 1
ATOM 7811 O O . ARG C 1 80 ? 19.915 47.418 60.972 1.00 89.83 78 ARG C O 1
ATOM 7819 N N . SER C 1 81 ? 22.081 48.037 60.853 1.00 90.05 79 SER C N 1
ATOM 7820 C CA . SER C 1 81 ? 21.798 49.463 60.941 1.00 90.65 79 SER C CA 1
ATOM 7821 C C . SER C 1 81 ? 21.115 49.926 59.664 1.00 90.81 79 SER C C 1
ATOM 7822 O O . SER C 1 81 ? 20.730 51.092 59.539 1.00 91.37 79 SER C O 1
ATOM 7825 N N . SER C 1 82 ? 20.966 49.005 58.717 1.00 90.53 80 SER C N 1
ATOM 7826 C CA . SER C 1 82 ? 20.326 49.312 57.442 1.00 90.39 80 SER C CA 1
ATOM 7827 C C . SER C 1 82 ? 18.907 48.750 57.374 1.00 90.39 80 SER C C 1
ATOM 7828 O O . SER C 1 82 ? 18.035 49.324 56.720 1.00 89.34 80 SER C O 1
ATOM 7831 N N . ILE C 1 83 ? 18.684 47.630 58.057 1.00 91.05 81 ILE C N 1
ATOM 7832 C CA . ILE C 1 83 ? 17.372 46.987 58.085 1.00 91.69 81 ILE C CA 1
ATOM 7833 C C . ILE C 1 83 ? 16.255 48.016 58.179 1.00 92.34 81 ILE C C 1
ATOM 7834 O O . ILE C 1 83 ? 16.278 48.884 59.050 1.00 93.54 81 ILE C O 1
ATOM 7839 N N . GLY C 1 84 ? 15.277 47.916 57.283 1.00 91.84 82 GLY C N 1
ATOM 7840 C CA . GLY C 1 84 ? 14.170 48.854 57.300 1.00 90.75 82 GLY C CA 1
ATOM 7841 C C . GLY C 1 84 ? 14.302 49.915 56.232 1.00 90.55 82 GLY C C 1
ATOM 7842 O O . GLY C 1 84 ? 13.308 50.442 55.737 1.00 90.98 82 GLY C O 1
ATOM 7843 N N . LYS C 1 85 ? 15.540 50.240 55.877 1.00 90.40 83 LYS C N 1
ATOM 7844 C CA . LYS C 1 85 ? 15.763 51.242 54.852 1.00 89.26 83 LYS C CA 1
ATOM 7845 C C . LYS C 1 85 ? 15.496 50.646 53.484 1.00 89.13 83 LYS C C 1
ATOM 7846 O O . LYS C 1 85 ? 15.039 49.508 53.374 1.00 88.34 83 LYS C O 1
ATOM 7847 N N . ASN C 1 86 ? 15.778 51.409 52.437 1.00 89.00 84 ASN C N 1
ATOM 7848 C CA . ASN C 1 86 ? 15.571 50.931 51.079 1.00 88.48 84 ASN C CA 1
ATOM 7849 C C . ASN C 1 86 ? 16.811 50.137 50.692 1.00 86.94 84 ASN C C 1
ATOM 7850 O O . ASN C 1 86 ? 17.901 50.697 50.577 1.00 85.99 84 ASN C O 1
ATOM 7855 N N . ARG C 1 87 ? 16.638 48.831 50.507 1.00 85.32 85 ARG C N 1
ATOM 7856 C CA . ARG C 1 87 ? 17.747 47.951 50.160 1.00 83.10 85 ARG C CA 1
ATOM 7857 C C . ARG C 1 87 ? 18.602 48.506 49.031 1.00 81.79 85 ARG C C 1
ATOM 7858 O O . ARG C 1 87 ? 19.809 48.290 48.997 1.00 81.80 85 ARG C O 1
ATOM 7866 N N . ALA C 1 88 ? 17.977 49.228 48.110 1.00 80.66 86 ALA C N 1
ATOM 7867 C CA . ALA C 1 88 ? 18.700 49.798 46.981 1.00 80.81 86 ALA C CA 1
ATOM 7868 C C . ALA C 1 88 ? 19.736 50.831 47.407 1.00 81.62 86 ALA C C 1
ATOM 7869 O O . ALA C 1 88 ? 20.929 50.657 47.153 1.00 80.75 86 ALA C O 1
ATOM 7871 N N . GLU C 1 89 ? 19.280 51.907 48.048 1.00 82.38 87 GLU C N 1
ATOM 7872 C CA . GLU C 1 89 ? 20.181 52.964 48.493 1.00 83.20 87 GLU C CA 1
ATOM 7873 C C . GLU C 1 89 ? 21.148 52.457 49.557 1.00 82.61 87 GLU C C 1
ATOM 7874 O O . GLU C 1 89 ? 22.321 52.826 49.561 1.00 82.80 87 GLU C O 1
ATOM 7880 N N . ALA C 1 90 ? 20.654 51.614 50.458 1.00 81.74 88 ALA C N 1
ATOM 7881 C CA . ALA C 1 90 ? 21.484 51.058 51.520 1.00 81.28 88 ALA C CA 1
ATOM 7882 C C . ALA C 1 90 ? 22.723 50.391 50.938 1.00 81.65 88 ALA C C 1
ATOM 7883 O O . ALA C 1 90 ? 23.853 50.772 51.247 1.00 80.91 88 ALA C O 1
ATOM 7885 N N . ALA C 1 91 ? 22.493 49.396 50.088 1.00 82.43 89 ALA C N 1
ATOM 7886 C CA . ALA C 1 91 ? 23.570 48.647 49.451 1.00 83.41 89 ALA C CA 1
ATOM 7887 C C . ALA C 1 91 ? 24.469 49.542 48.613 1.00 83.79 89 ALA C C 1
ATOM 7888 O O . ALA C 1 91 ? 25.680 49.339 48.543 1.00 82.57 89 ALA C O 1
ATOM 7890 N N . MET C 1 92 ? 23.871 50.535 47.975 1.00 85.42 90 MET C N 1
ATOM 7891 C CA . MET C 1 92 ? 24.630 51.450 47.139 1.00 87.56 90 MET C CA 1
ATOM 7892 C C . MET C 1 92 ? 25.747 52.152 47.913 1.00 87.87 90 MET C C 1
ATOM 7893 O O . MET C 1 92 ? 26.858 52.312 47.408 1.00 88.45 90 MET C O 1
ATOM 7898 N N . GLU C 1 93 ? 25.456 52.567 49.139 1.00 87.81 91 GLU C N 1
ATOM 7899 C CA . GLU C 1 93 ? 26.448 53.266 49.944 1.00 87.74 91 GLU C CA 1
ATOM 7900 C C . GLU C 1 93 ? 27.719 52.476 50.218 1.00 87.13 91 GLU C C 1
ATOM 7901 O O . GLU C 1 93 ? 28.784 53.064 50.387 1.00 87.47 91 GLU C O 1
ATOM 7907 N N . PHE C 1 94 ? 27.624 51.151 50.250 1.00 86.65 92 PHE C N 1
ATOM 7908 C CA . PHE C 1 94 ? 28.806 50.336 50.510 1.00 86.63 92 PHE C CA 1
ATOM 7909 C C . PHE C 1 94 ? 29.596 50.009 49.246 1.00 85.30 92 PHE C C 1
ATOM 7910 O O . PHE C 1 94 ? 30.830 49.976 49.266 1.00 84.57 92 PHE C O 1
ATOM 7918 N N . LEU C 1 95 ? 28.886 49.766 48.149 1.00 83.62 93 LEU C N 1
ATOM 7919 C CA . LEU C 1 95 ? 29.538 49.454 46.884 1.00 82.16 93 LEU C CA 1
ATOM 7920 C C . LEU C 1 95 ? 30.349 50.656 46.430 1.00 82.36 93 LEU C C 1
ATOM 7921 O O . LEU C 1 95 ? 31.481 50.516 45.975 1.00 82.74 93 LEU C O 1
ATOM 7926 N N . GLN C 1 96 ? 29.760 51.838 46.577 1.00 83.22 94 GLN C N 1
ATOM 7927 C CA . GLN C 1 96 ? 30.396 53.095 46.194 1.00 83.70 94 GLN C CA 1
ATOM 7928 C C . GLN C 1 96 ? 31.816 53.252 46.754 1.00 83.32 94 GLN C C 1
ATOM 7929 O O . GLN C 1 96 ? 32.690 53.821 46.096 1.00 83.33 94 GLN C O 1
ATOM 7935 N N . GLU C 1 97 ? 32.038 52.748 47.965 1.00 82.93 95 GLU C N 1
ATOM 7936 C CA . GLU C 1 97 ? 33.343 52.832 48.619 1.00 82.61 95 GLU C CA 1
ATOM 7937 C C . GLU C 1 97 ? 34.427 52.070 47.866 1.00 81.36 95 GLU C C 1
ATOM 7938 O O . GLU C 1 97 ? 35.605 52.418 47.941 1.00 80.35 95 GLU C O 1
ATOM 7944 N N . LEU C 1 98 ? 34.024 51.023 47.150 1.00 79.88 96 LEU C N 1
ATOM 7945 C CA . LEU C 1 98 ? 34.961 50.197 46.398 1.00 77.95 96 LEU C CA 1
ATOM 7946 C C . LEU C 1 98 ? 35.681 50.962 45.307 1.00 77.23 96 LEU C C 1
ATOM 7947 O O . LEU C 1 98 ? 36.777 50.580 44.892 1.00 76.40 96 LEU C O 1
ATOM 7952 N N . ASN C 1 99 ? 35.066 52.039 44.835 1.00 76.57 97 ASN C N 1
ATOM 7953 C CA . ASN C 1 99 ? 35.680 52.830 43.785 1.00 77.11 97 ASN C CA 1
ATOM 7954 C C . ASN C 1 99 ? 35.061 54.218 43.724 1.00 77.80 97 ASN C C 1
ATOM 7955 O O . ASN C 1 99 ? 33.840 54.369 43.642 1.00 76.27 97 ASN C O 1
ATOM 7960 N N . SER C 1 100 ? 35.918 55.231 43.784 1.00 79.23 98 SER C N 1
ATOM 7961 C CA . SER C 1 100 ? 35.476 56.619 43.742 1.00 80.50 98 SER C CA 1
ATOM 7962 C C . SER C 1 100 ? 35.182 57.038 42.306 1.00 80.73 98 SER C C 1
ATOM 7963 O O . SER C 1 100 ? 34.361 57.925 42.063 1.00 81.29 98 SER C O 1
ATOM 7966 N N . ASP C 1 101 ? 35.855 56.384 41.362 1.00 80.39 99 ASP C N 1
ATOM 7967 C CA . ASP C 1 101 ? 35.695 56.671 39.940 1.00 80.15 99 ASP C CA 1
ATOM 7968 C C . ASP C 1 101 ? 34.407 56.082 39.374 1.00 78.74 99 ASP C C 1
ATOM 7969 O O . ASP C 1 101 ? 34.218 56.021 38.155 1.00 77.73 99 ASP C O 1
ATOM 7974 N N . VAL C 1 102 ? 33.521 55.649 40.263 1.00 77.35 100 VAL C N 1
ATOM 7975 C CA . VAL C 1 102 ? 32.264 55.062 39.836 1.00 75.54 100 VAL C CA 1
ATOM 7976 C C . VAL C 1 102 ? 31.068 55.847 40.348 1.00 75.55 100 VAL C C 1
ATOM 7977 O O . VAL C 1 102 ? 30.923 56.079 41.548 1.00 74.27 100 VAL C O 1
ATOM 7981 N N . SER C 1 103 ? 30.215 56.251 39.415 1.00 75.87 101 SER C N 1
ATOM 7982 C CA . SER C 1 103 ? 29.018 57.003 39.741 1.00 76.64 101 SER C CA 1
ATOM 7983 C C . SER C 1 103 ? 27.949 56.009 40.178 1.00 76.91 101 SER C C 1
ATOM 7984 O O . SER C 1 103 ? 27.539 55.156 39.401 1.00 77.55 101 SER C O 1
ATOM 7987 N N . GLY C 1 104 ? 27.507 56.116 41.425 1.00 78.37 102 GLY C N 1
ATOM 7988 C CA . GLY C 1 104 ? 26.492 55.209 41.930 1.00 79.31 102 GLY C CA 1
ATOM 7989 C C . GLY C 1 104 ? 25.164 55.892 42.184 1.00 80.24 102 GLY C C 1
ATOM 7990 O O . GLY C 1 104 ? 25.035 56.687 43.110 1.00 81.15 102 GLY C O 1
ATOM 7991 N N . SER C 1 105 ? 24.174 55.572 41.361 1.00 81.51 103 SER C N 1
ATOM 7992 C CA . SER C 1 105 ? 22.840 56.150 41.469 1.00 82.99 103 SER C CA 1
ATOM 7993 C C . SER C 1 105 ? 21.871 55.094 41.999 1.00 83.76 103 SER C C 1
ATOM 7994 O O . SER C 1 105 ? 22.230 53.929 42.120 1.00 84.78 103 SER C O 1
ATOM 7997 N N . PHE C 1 106 ? 20.643 55.489 42.310 1.00 84.45 104 PHE C N 1
ATOM 7998 C CA . PHE C 1 106 ? 19.671 54.528 42.814 1.00 85.75 104 PHE C CA 1
ATOM 7999 C C . PHE C 1 106 ? 18.234 54.987 42.613 1.00 86.18 104 PHE C C 1
ATOM 8000 O O . PHE C 1 106 ? 17.965 56.177 42.459 1.00 86.11 104 PHE C O 1
ATOM 8008 N N . VAL C 1 107 ? 17.315 54.027 42.610 1.00 86.64 105 VAL C N 1
ATOM 8009 C CA . VAL C 1 107 ? 15.898 54.310 42.434 1.00 87.12 105 VAL C CA 1
ATOM 8010 C C . VAL C 1 107 ? 15.122 53.419 43.387 1.00 88.93 105 VAL C C 1
ATOM 8011 O O . VAL C 1 107 ? 15.270 52.199 43.362 1.00 89.17 105 VAL C O 1
ATOM 8015 N N . GLU C 1 108 ? 14.290 54.034 44.220 1.00 91.28 106 GLU C N 1
ATOM 8016 C CA . GLU C 1 108 ? 13.507 53.305 45.210 1.00 92.98 106 GLU C CA 1
ATOM 8017 C C . GLU C 1 108 ? 12.248 52.630 44.674 1.00 94.43 106 GLU C C 1
ATOM 8018 O O . GLU C 1 108 ? 11.615 51.846 45.381 1.00 95.53 106 GLU C O 1
ATOM 8024 N N . GLU C 1 109 ? 11.873 52.927 43.436 1.00 95.17 107 GLU C N 1
ATOM 8025 C CA . GLU C 1 109 ? 10.677 52.316 42.870 1.00 96.07 107 GLU C CA 1
ATOM 8026 C C . GLU C 1 109 ? 10.868 50.830 42.578 1.00 95.71 107 GLU C C 1
ATOM 8027 O O . GLU C 1 109 ? 11.874 50.235 42.957 1.00 96.01 107 GLU C O 1
ATOM 8033 N N . SER C 1 110 ? 9.895 50.232 41.904 1.00 95.33 108 SER C N 1
ATOM 8034 C CA . SER C 1 110 ? 9.960 48.813 41.583 1.00 94.78 108 SER C CA 1
ATOM 8035 C C . SER C 1 110 ? 10.083 48.583 40.076 1.00 94.23 108 SER C C 1
ATOM 8036 O O . SER C 1 110 ? 9.752 49.461 39.277 1.00 94.51 108 SER C O 1
ATOM 8039 N N . PRO C 1 111 ? 10.576 47.400 39.667 1.00 93.62 109 PRO C N 1
ATOM 8040 C CA . PRO C 1 111 ? 10.723 47.099 38.241 1.00 93.12 109 PRO C CA 1
ATOM 8041 C C . PRO C 1 111 ? 9.373 47.197 37.542 1.00 93.36 109 PRO C C 1
ATOM 8042 O O . PRO C 1 111 ? 9.275 47.692 36.423 1.00 92.96 109 PRO C O 1
ATOM 8046 N N . GLU C 1 112 ? 8.333 46.722 38.222 1.00 94.44 110 GLU C N 1
ATOM 8047 C CA . GLU C 1 112 ? 6.977 46.749 37.684 1.00 96.17 110 GLU C CA 1
ATOM 8048 C C . GLU C 1 112 ? 6.444 48.177 37.618 1.00 95.87 110 GLU C C 1
ATOM 8049 O O . GLU C 1 112 ? 5.871 48.584 36.607 1.00 96.00 110 GLU C O 1
ATOM 8055 N N . ASN C 1 113 ? 6.633 48.936 38.694 1.00 95.47 111 ASN C N 1
ATOM 8056 C CA . ASN C 1 113 ? 6.167 50.315 38.729 1.00 95.38 111 ASN C CA 1
ATOM 8057 C C . ASN C 1 113 ? 6.753 51.133 37.587 1.00 95.93 111 ASN C C 1
ATOM 8058 O O . ASN C 1 113 ? 6.029 51.858 36.908 1.00 96.12 111 ASN C O 1
ATOM 8063 N N . LEU C 1 114 ? 8.061 51.023 37.375 1.00 96.68 112 LEU C N 1
ATOM 8064 C CA . LEU C 1 114 ? 8.700 51.768 36.297 1.00 97.46 112 LEU C CA 1
ATOM 8065 C C . LEU C 1 114 ? 8.083 51.367 34.965 1.00 97.79 112 LEU C C 1
ATOM 8066 O O . LEU C 1 114 ? 7.737 52.218 34.148 1.00 97.98 112 LEU C O 1
ATOM 8071 N N . LEU C 1 115 ? 7.934 50.063 34.758 1.00 97.74 113 LEU C N 1
ATOM 8072 C CA . LEU C 1 115 ? 7.357 49.546 33.524 1.00 97.84 113 LEU C CA 1
ATOM 8073 C C . LEU C 1 115 ? 5.896 49.967 33.356 1.00 97.68 113 LEU C C 1
ATOM 8074 O O . LEU C 1 115 ? 5.320 49.819 32.279 1.00 97.35 113 LEU C O 1
ATOM 8079 N N . ASP C 1 116 ? 5.300 50.487 34.426 1.00 97.74 114 ASP C N 1
ATOM 8080 C CA . ASP C 1 116 ? 3.915 50.949 34.382 1.00 97.28 114 ASP C CA 1
ATOM 8081 C C . ASP C 1 116 ? 3.882 52.454 34.122 1.00 97.65 114 ASP C C 1
ATOM 8082 O O . ASP C 1 116 ? 3.131 52.931 33.267 1.00 98.40 114 ASP C O 1
ATOM 8087 N N . ASN C 1 117 ? 4.699 53.199 34.861 1.00 97.15 115 ASN C N 1
ATOM 8088 C CA . ASN C 1 117 ? 4.760 54.643 34.693 1.00 97.12 115 ASN C CA 1
ATOM 8089 C C . ASN C 1 117 ? 5.723 55.018 33.577 1.00 96.52 115 ASN C C 1
ATOM 8090 O O . ASN C 1 117 ? 5.309 55.489 32.522 1.00 96.93 115 ASN C O 1
ATOM 8095 N N . ASP C 1 118 ? 7.011 54.804 33.818 1.00 96.02 116 ASP C N 1
ATOM 8096 C CA . ASP C 1 118 ? 8.047 55.124 32.843 1.00 95.11 116 ASP C CA 1
ATOM 8097 C C . ASP C 1 118 ? 8.692 53.848 32.296 1.00 95.85 116 ASP C C 1
ATOM 8098 O O . ASP C 1 118 ? 9.794 53.476 32.705 1.00 96.50 116 ASP C O 1
ATOM 8103 N N . PRO C 1 119 ? 8.004 53.158 31.365 1.00 95.71 117 PRO C N 1
ATOM 8104 C CA . PRO C 1 119 ? 8.468 51.915 30.737 1.00 94.85 117 PRO C CA 1
ATOM 8105 C C . PRO C 1 119 ? 9.811 52.009 30.025 1.00 93.45 117 PRO C C 1
ATOM 8106 O O . PRO C 1 119 ? 10.672 51.150 30.214 1.00 93.47 117 PRO C O 1
ATOM 8110 N N . SER C 1 120 ? 9.986 53.044 29.207 1.00 91.19 118 SER C N 1
ATOM 8111 C CA . SER C 1 120 ? 11.223 53.221 28.452 1.00 90.06 118 SER C CA 1
ATOM 8112 C C . SER C 1 120 ? 12.369 53.789 29.284 1.00 88.71 118 SER C C 1
ATOM 8113 O O . SER C 1 120 ? 13.267 54.447 28.757 1.00 88.08 118 SER C O 1
ATOM 8116 N N . PHE C 1 121 ? 12.346 53.511 30.581 1.00 87.43 119 PHE C N 1
ATOM 8117 C CA . PHE C 1 121 ? 13.382 53.998 31.485 1.00 86.54 119 PHE C CA 1
ATOM 8118 C C . PHE C 1 121 ? 14.689 53.200 31.408 1.00 84.72 119 PHE C C 1
ATOM 8119 O O . PHE C 1 121 ? 15.672 53.546 32.068 1.00 85.33 119 PHE C O 1
ATOM 8127 N N . PHE C 1 122 ? 14.715 52.148 30.593 1.00 80.99 120 PHE C N 1
ATOM 8128 C CA . PHE C 1 122 ? 15.914 51.325 30.478 1.00 77.23 120 PHE C CA 1
ATOM 8129 C C . PHE C 1 122 ? 16.803 51.581 29.261 1.00 76.64 120 PHE C C 1
ATOM 8130 O O . PHE C 1 122 ? 17.892 51.023 29.162 1.00 77.22 120 PHE C O 1
ATOM 8138 N N . CYS C 1 123 ? 16.356 52.421 28.338 1.00 75.22 121 CYS C N 1
ATOM 8139 C CA . CYS C 1 123 ? 17.146 52.694 27.143 1.00 74.13 121 CYS C CA 1
ATOM 8140 C C . CYS C 1 123 ? 18.456 53.388 27.476 1.00 72.60 121 CYS C C 1
ATOM 8141 O O . CYS C 1 123 ? 19.425 53.294 26.723 1.00 73.51 121 CYS C O 1
ATOM 8144 N N . ARG C 1 124 ? 18.484 54.084 28.604 1.00 70.72 122 ARG C N 1
ATOM 8145 C CA . ARG C 1 124 ? 19.670 54.821 29.015 1.00 70.20 122 ARG C CA 1
ATOM 8146 C C . ARG C 1 124 ? 20.826 53.939 29.463 1.00 68.57 122 ARG C C 1
ATOM 8147 O O . ARG C 1 124 ? 21.947 54.420 29.640 1.00 68.60 122 ARG C O 1
ATOM 8155 N N . PHE C 1 125 ? 20.562 52.649 29.638 1.00 66.75 123 PHE C N 1
ATOM 8156 C CA . PHE C 1 125 ? 21.597 51.729 30.098 1.00 64.98 123 PHE C CA 1
ATOM 8157 C C . PHE C 1 125 ? 22.319 50.934 29.010 1.00 63.21 123 PHE C C 1
ATOM 8158 O O . PHE C 1 125 ? 21.767 50.662 27.945 1.00 63.90 123 PHE C O 1
ATOM 8166 N N . THR C 1 126 ? 23.569 50.582 29.288 1.00 60.57 124 THR C N 1
ATOM 8167 C CA . THR C 1 126 ? 24.380 49.817 28.350 1.00 58.90 124 THR C CA 1
ATOM 8168 C C . THR C 1 126 ? 24.006 48.350 28.482 1.00 57.97 124 THR C C 1
ATOM 8169 O O . THR C 1 126 ? 24.017 47.596 27.510 1.00 58.03 124 THR C O 1
ATOM 8173 N N . VAL C 1 127 ? 23.678 47.960 29.706 1.00 56.44 125 VAL C N 1
ATOM 8174 C CA . VAL C 1 127 ? 23.303 46.594 30.020 1.00 54.68 125 VAL C CA 1
ATOM 8175 C C . VAL C 1 127 ? 22.456 46.598 31.276 1.00 53.67 125 VAL C C 1
ATOM 8176 O O . VAL C 1 127 ? 22.723 47.343 32.208 1.00 54.52 125 VAL C O 1
ATOM 8180 N N . VAL C 1 128 ? 21.443 45.751 31.301 1.00 53.47 126 VAL C N 1
ATOM 8181 C CA . VAL C 1 128 ? 20.568 45.638 32.453 1.00 52.58 126 VAL C CA 1
ATOM 8182 C C . VAL C 1 128 ? 20.761 44.251 33.062 1.00 53.68 126 VAL C C 1
ATOM 8183 O O . VAL C 1 128 ? 20.631 43.240 32.369 1.00 53.61 126 VAL C O 1
ATOM 8187 N N . VAL C 1 129 ? 21.079 44.210 34.352 1.00 53.46 127 VAL C N 1
ATOM 8188 C CA . VAL C 1 129 ? 21.283 42.958 35.061 1.00 52.15 127 VAL C CA 1
ATOM 8189 C C . VAL C 1 129 ? 20.174 42.831 36.085 1.00 54.28 127 VAL C C 1
ATOM 8190 O O . VAL C 1 129 ? 20.141 43.579 37.064 1.00 55.73 127 VAL C O 1
ATOM 8194 N N . ALA C 1 130 ? 19.263 41.891 35.862 1.00 55.11 128 ALA C N 1
ATOM 8195 C CA . ALA C 1 130 ? 18.151 41.691 36.782 1.00 54.35 128 ALA C CA 1
ATOM 8196 C C . ALA C 1 130 ? 18.431 40.490 37.655 1.00 55.13 128 ALA C C 1
ATOM 8197 O O . ALA C 1 130 ? 18.879 39.450 37.168 1.00 55.81 128 ALA C O 1
ATOM 8199 N N . THR C 1 131 ? 18.158 40.628 38.947 1.00 55.54 129 THR C N 1
ATOM 8200 C CA . THR C 1 131 ? 18.407 39.541 39.875 1.00 56.29 129 THR C CA 1
ATOM 8201 C C . THR C 1 131 ? 17.176 39.166 40.687 1.00 58.28 129 THR C C 1
ATOM 8202 O O . THR C 1 131 ? 16.308 39.995 40.932 1.00 59.40 129 THR C O 1
ATOM 8206 N N . GLN C 1 132 ? 17.124 37.901 41.094 1.00 60.29 130 GLN C N 1
ATOM 8207 C CA . GLN C 1 132 ? 16.039 37.351 41.898 1.00 61.68 130 GLN C CA 1
ATOM 8208 C C . GLN C 1 132 ? 14.634 37.789 41.488 1.00 61.23 130 GLN C C 1
ATOM 8209 O O . GLN C 1 132 ? 13.772 37.979 42.342 1.00 60.54 130 GLN C O 1
ATOM 8215 N N . LEU C 1 133 ? 14.400 37.934 40.187 1.00 62.39 131 LEU C N 1
ATOM 8216 C CA . LEU C 1 133 ? 13.086 38.344 39.695 1.00 63.58 131 LEU C CA 1
ATOM 8217 C C . LEU C 1 133 ? 12.089 37.189 39.581 1.00 63.87 131 LEU C C 1
ATOM 8218 O O . LEU C 1 133 ? 12.467 36.044 39.345 1.00 63.62 131 LEU C O 1
ATOM 8223 N N . PRO C 1 134 ? 10.795 37.481 39.775 1.00 64.67 132 PRO C N 1
ATOM 8224 C CA . PRO C 1 134 ? 9.761 36.449 39.673 1.00 64.91 132 PRO C CA 1
ATOM 8225 C C . PRO C 1 134 ? 9.573 36.141 38.187 1.00 64.97 132 PRO C C 1
ATOM 8226 O O . PRO C 1 134 ? 10.136 36.829 37.335 1.00 63.56 132 PRO C O 1
ATOM 8230 N N . GLU C 1 135 ? 8.784 35.120 37.871 1.00 65.92 133 GLU C N 1
ATOM 8231 C CA . GLU C 1 135 ? 8.566 34.752 36.474 1.00 68.00 133 GLU C CA 1
ATOM 8232 C C . GLU C 1 135 ? 7.954 35.891 35.657 1.00 68.16 133 GLU C C 1
ATOM 8233 O O . GLU C 1 135 ? 8.555 36.381 34.694 1.00 67.86 133 GLU C O 1
ATOM 8239 N N . SER C 1 136 ? 6.759 36.310 36.056 1.00 67.18 134 SER C N 1
ATOM 8240 C CA . SER C 1 136 ? 6.044 37.376 35.374 1.00 67.70 134 SER C CA 1
ATOM 8241 C C . SER C 1 136 ? 6.917 38.573 35.008 1.00 66.58 134 SER C C 1
ATOM 8242 O O . SER C 1 136 ? 6.958 38.995 33.850 1.00 65.53 134 SER C O 1
ATOM 8245 N N . THR C 1 137 ? 7.617 39.112 36.000 1.00 65.82 135 THR C N 1
ATOM 8246 C CA . THR C 1 137 ? 8.471 40.280 35.798 1.00 65.13 135 THR C CA 1
ATOM 8247 C C . THR C 1 137 ? 9.598 40.059 34.787 1.00 64.32 135 THR C C 1
ATOM 8248 O O . THR C 1 137 ? 9.916 40.954 34.001 1.00 63.40 135 THR C O 1
ATOM 8252 N N . SER C 1 138 ? 10.208 38.879 34.807 1.00 64.08 136 SER C N 1
ATOM 8253 C CA . SER C 1 138 ? 11.295 38.600 33.875 1.00 64.77 136 SER C CA 1
ATOM 8254 C C . SER C 1 138 ? 10.765 38.660 32.452 1.00 64.35 136 SER C C 1
ATOM 8255 O O . SER C 1 138 ? 11.327 39.348 31.601 1.00 63.59 136 SER C O 1
ATOM 8258 N N . LEU C 1 139 ? 9.671 37.950 32.205 1.00 64.27 137 LEU C N 1
ATOM 8259 C CA . LEU C 1 139 ? 9.054 37.938 30.884 1.00 64.69 137 LEU C CA 1
ATOM 8260 C C . LEU C 1 139 ? 8.746 39.349 30.415 1.00 63.88 137 LEU C C 1
ATOM 8261 O O . LEU C 1 139 ? 9.141 39.758 29.322 1.00 64.84 137 LEU C O 1
ATOM 8266 N N . ARG C 1 140 ? 8.037 40.090 31.255 1.00 64.03 138 ARG C N 1
ATOM 8267 C CA . ARG C 1 140 ? 7.646 41.457 30.942 1.00 64.13 138 ARG C CA 1
ATOM 8268 C C . ARG C 1 140 ? 8.846 42.367 30.730 1.00 63.07 138 ARG C C 1
ATOM 8269 O O . ARG C 1 140 ? 8.874 43.153 29.778 1.00 62.55 138 ARG C O 1
ATOM 8277 N N . LEU C 1 141 ? 9.836 42.262 31.617 1.00 62.01 139 LEU C N 1
ATOM 8278 C CA . LEU C 1 141 ? 11.042 43.076 31.510 1.00 60.79 139 LEU C CA 1
ATOM 8279 C C . LEU C 1 141 ? 11.828 42.715 30.250 1.00 60.80 139 LEU C C 1
ATOM 8280 O O . LEU C 1 141 ? 12.398 43.589 29.589 1.00 60.18 139 LEU C O 1
ATOM 8285 N N . ALA C 1 142 ? 11.855 41.425 29.925 1.00 60.52 140 ALA C N 1
ATOM 8286 C CA . ALA C 1 142 ? 12.580 40.943 28.755 1.00 60.89 140 ALA C CA 1
ATOM 8287 C C . ALA C 1 142 ? 11.949 41.466 27.476 1.00 61.18 140 ALA C C 1
ATOM 8288 O O . ALA C 1 142 ? 12.657 41.886 26.560 1.00 59.63 140 ALA C O 1
ATOM 8290 N N . ASP C 1 143 ? 10.617 41.436 27.418 1.00 62.57 141 ASP C N 1
ATOM 8291 C CA . ASP C 1 143 ? 9.898 41.928 26.249 1.00 63.33 141 ASP C CA 1
ATOM 8292 C C . ASP C 1 143 ? 10.270 43.387 26.043 1.00 62.97 141 ASP C C 1
ATOM 8293 O O . ASP C 1 143 ? 10.694 43.789 24.960 1.00 63.13 141 ASP C O 1
ATOM 8298 N N . VAL C 1 144 ? 10.113 44.180 27.096 1.00 62.07 142 VAL C N 1
ATOM 8299 C CA . VAL C 1 144 ? 10.444 45.591 27.024 1.00 62.21 142 VAL C CA 1
ATOM 8300 C C . VAL C 1 144 ? 11.865 45.752 26.502 1.00 62.50 142 VAL C C 1
ATOM 8301 O O . VAL C 1 144 ? 12.113 46.523 25.575 1.00 63.47 142 VAL C O 1
ATOM 8305 N N . LEU C 1 145 ? 12.790 45.000 27.094 1.00 62.75 143 LEU C N 1
ATOM 8306 C CA . LEU C 1 145 ? 14.202 45.061 26.729 1.00 62.96 143 LEU C CA 1
ATOM 8307 C C . LEU C 1 145 ? 14.529 44.548 25.334 1.00 62.56 143 LEU C C 1
ATOM 8308 O O . LEU C 1 145 ? 15.431 45.067 24.676 1.00 62.38 143 LEU C O 1
ATOM 8313 N N . TRP C 1 146 ? 13.803 43.533 24.883 1.00 62.22 144 TRP C N 1
ATOM 8314 C CA . TRP C 1 146 ? 14.025 42.984 23.554 1.00 63.55 144 TRP C CA 1
ATOM 8315 C C . TRP C 1 146 ? 13.649 43.999 22.471 1.00 66.36 144 TRP C C 1
ATOM 8316 O O . TRP C 1 146 ? 14.423 44.241 21.544 1.00 66.92 144 TRP C O 1
ATOM 8327 N N . ASN C 1 147 ? 12.464 44.593 22.601 1.00 68.37 145 ASN C N 1
ATOM 8328 C CA . ASN C 1 147 ? 11.959 45.574 21.642 1.00 69.77 145 ASN C CA 1
ATOM 8329 C C . ASN C 1 147 ? 12.831 46.812 21.544 1.00 70.35 145 ASN C C 1
ATOM 8330 O O . ASN C 1 147 ? 13.086 47.321 20.449 1.00 70.48 145 ASN C O 1
ATOM 8335 N N . SER C 1 148 ? 13.279 47.300 22.695 1.00 70.62 146 SER C N 1
ATOM 8336 C CA . SER C 1 148 ? 14.128 48.482 22.745 1.00 69.86 146 SER C CA 1
ATOM 8337 C C . SER C 1 148 ? 15.570 48.113 22.425 1.00 69.27 146 SER C C 1
ATOM 8338 O O . SER C 1 148 ? 16.449 48.973 22.397 1.00 68.99 146 SER C O 1
ATOM 8341 N N . GLN C 1 149 ? 15.813 46.827 22.197 1.00 68.63 147 GLN C N 1
ATOM 8342 C CA . GLN C 1 149 ? 17.150 46.358 21.854 1.00 68.08 147 GLN C CA 1
ATOM 8343 C C . GLN C 1 149 ? 18.168 46.658 22.967 1.00 66.16 147 GLN C C 1
ATOM 8344 O O . GLN C 1 149 ? 19.160 47.353 22.744 1.00 67.00 147 GLN C O 1
ATOM 8350 N N . ILE C 1 150 ? 17.924 46.140 24.166 1.00 63.01 148 ILE C N 1
ATOM 8351 C CA . ILE C 1 150 ? 18.825 46.372 25.292 1.00 59.54 148 ILE C CA 1
ATOM 8352 C C . ILE C 1 150 ? 19.320 45.035 25.866 1.00 56.81 148 ILE C C 1
ATOM 8353 O O . ILE C 1 150 ? 18.518 44.156 26.201 1.00 57.23 148 ILE C O 1
ATOM 8358 N N . PRO C 1 151 ? 20.651 44.864 25.983 1.00 53.40 149 PRO C N 1
ATOM 8359 C CA . PRO C 1 151 ? 21.237 43.629 26.513 1.00 50.86 149 PRO C CA 1
ATOM 8360 C C . PRO C 1 151 ? 20.705 43.320 27.903 1.00 50.81 149 PRO C C 1
ATOM 8361 O O . PRO C 1 151 ? 20.690 44.180 28.786 1.00 50.06 149 PRO C O 1
ATOM 8365 N N . LEU C 1 152 ? 20.265 42.080 28.086 1.00 48.77 150 LEU C N 1
ATOM 8366 C CA . LEU C 1 152 ? 19.703 41.656 29.350 1.00 46.82 150 LEU C CA 1
ATOM 8367 C C . LEU C 1 152 ? 20.355 40.385 29.885 1.00 47.31 150 LEU C C 1
ATOM 8368 O O . LEU C 1 152 ? 20.640 39.452 29.125 1.00 48.34 150 LEU C O 1
ATOM 8373 N N . LEU C 1 153 ? 20.605 40.370 31.194 1.00 45.79 151 LEU C N 1
ATOM 8374 C CA . LEU C 1 153 ? 21.197 39.221 31.874 1.00 44.51 151 LEU C CA 1
ATOM 8375 C C . LEU C 1 153 ? 20.342 38.936 33.103 1.00 44.53 151 LEU C C 1
ATOM 8376 O O . LEU C 1 153 ? 20.324 39.716 34.059 1.00 43.64 151 LEU C O 1
ATOM 8381 N N . ILE C 1 154 ? 19.608 37.827 33.062 1.00 44.22 152 ILE C N 1
ATOM 8382 C CA . ILE C 1 154 ? 18.729 37.461 34.169 1.00 44.84 152 ILE C CA 1
ATOM 8383 C C . ILE C 1 154 ? 19.474 36.487 35.071 1.00 45.00 152 ILE C C 1
ATOM 8384 O O . ILE C 1 154 ? 19.807 35.377 34.651 1.00 46.43 152 ILE C O 1
ATOM 8389 N N . CYS C 1 155 ? 19.734 36.900 36.306 1.00 44.15 153 CYS C N 1
ATOM 8390 C CA . CYS C 1 155 ? 20.471 36.064 37.245 1.00 44.04 153 CYS C CA 1
ATOM 8391 C C . CYS C 1 155 ? 19.662 35.634 38.441 1.00 44.62 153 CYS C C 1
ATOM 8392 O O . CYS C 1 155 ? 18.861 36.401 38.973 1.00 43.68 153 CYS C O 1
ATOM 8395 N N . ARG C 1 156 ? 19.898 34.407 38.885 1.00 46.96 154 ARG C N 1
ATOM 8396 C CA . ARG C 1 156 ? 19.144 33.898 40.012 1.00 48.44 154 ARG C CA 1
ATOM 8397 C C . ARG C 1 156 ? 19.832 32.836 40.869 1.00 48.38 154 ARG C C 1
ATOM 8398 O O . ARG C 1 156 ? 20.410 31.867 40.360 1.00 49.39 154 ARG C O 1
ATOM 8406 N N . THR C 1 157 ? 19.759 33.032 42.182 1.00 46.49 155 THR C N 1
ATOM 8407 C CA . THR C 1 157 ? 20.323 32.086 43.134 1.00 45.14 155 THR C CA 1
ATOM 8408 C C . THR C 1 157 ? 19.149 31.414 43.831 1.00 44.13 155 THR C C 1
ATOM 8409 O O . THR C 1 157 ? 18.308 32.095 44.407 1.00 45.98 155 THR C O 1
ATOM 8413 N N . TYR C 1 158 ? 19.079 30.089 43.766 1.00 43.62 156 TYR C N 1
ATOM 8414 C CA . TYR C 1 158 ? 17.996 29.353 44.410 1.00 46.11 156 TYR C CA 1
ATOM 8415 C C . TYR C 1 158 ? 18.582 28.153 45.149 1.00 47.44 156 TYR C C 1
ATOM 8416 O O . TYR C 1 158 ? 18.936 27.142 44.531 1.00 45.99 156 TYR C O 1
ATOM 8425 N N . GLY C 1 159 ? 18.670 28.258 46.473 1.00 47.37 157 GLY C N 1
ATOM 8426 C CA . GLY C 1 159 ? 19.258 27.175 47.234 1.00 47.96 157 GLY C CA 1
ATOM 8427 C C . GLY C 1 159 ? 20.676 27.019 46.713 1.00 47.83 157 GLY C C 1
ATOM 8428 O O . GLY C 1 159 ? 21.396 28.004 46.595 1.00 48.99 157 GLY C O 1
ATOM 8429 N N . LEU C 1 160 ? 21.074 25.801 46.372 1.00 47.55 158 LEU C N 1
ATOM 8430 C CA . LEU C 1 160 ? 22.416 25.557 45.854 1.00 47.30 158 LEU C CA 1
ATOM 8431 C C . LEU C 1 160 ? 22.483 25.669 44.330 1.00 46.64 158 LEU C C 1
ATOM 8432 O O . LEU C 1 160 ? 23.338 25.043 43.698 1.00 45.16 158 LEU C O 1
ATOM 8437 N N . VAL C 1 161 ? 21.595 26.468 43.739 1.00 45.88 159 VAL C N 1
ATOM 8438 C CA . VAL C 1 161 ? 21.572 26.603 42.285 1.00 44.87 159 VAL C CA 1
ATOM 8439 C C . VAL C 1 161 ? 21.893 27.983 41.730 1.00 44.11 159 VAL C C 1
ATOM 8440 O O . VAL C 1 161 ? 21.401 28.999 42.211 1.00 45.48 159 VAL C O 1
ATOM 8444 N N . GLY C 1 162 ? 22.729 27.995 40.700 1.00 43.30 160 GLY C N 1
ATOM 8445 C CA . GLY C 1 162 ? 23.096 29.226 40.042 1.00 42.58 160 GLY C CA 1
ATOM 8446 C C . GLY C 1 162 ? 22.526 29.189 38.632 1.00 44.52 160 GLY C C 1
ATOM 8447 O O . GLY C 1 162 ? 22.803 28.265 37.857 1.00 42.64 160 GLY C O 1
ATOM 8448 N N . TYR C 1 163 ? 21.713 30.193 38.312 1.00 45.07 161 TYR C N 1
ATOM 8449 C CA . TYR C 1 163 ? 21.070 30.325 37.011 1.00 43.92 161 TYR C CA 1
ATOM 8450 C C . TYR C 1 163 ? 21.426 31.674 36.433 1.00 44.38 161 TYR C C 1
ATOM 8451 O O . TYR C 1 163 ? 21.428 32.689 37.133 1.00 44.86 161 TYR C O 1
ATOM 8460 N N . MET C 1 164 ? 21.695 31.674 35.139 1.00 44.82 162 MET C N 1
ATOM 8461 C CA . MET C 1 164 ? 22.068 32.875 34.406 1.00 45.03 162 MET C CA 1
ATOM 8462 C C . MET C 1 164 ? 21.486 32.702 32.979 1.00 44.76 162 MET C C 1
ATOM 8463 O O . MET C 1 164 ? 21.676 31.664 32.345 1.00 43.99 162 MET C O 1
ATOM 8468 N N . ARG C 1 165 ? 20.751 33.700 32.501 1.00 43.07 163 ARG C N 1
ATOM 8469 C CA . ARG C 1 165 ? 20.136 33.665 31.170 1.00 43.49 163 ARG C CA 1
ATOM 8470 C C . ARG C 1 165 ? 20.433 34.994 30.452 1.00 42.11 163 ARG C C 1
ATOM 8471 O O . ARG C 1 165 ? 19.981 36.045 30.882 1.00 40.63 163 ARG C O 1
ATOM 8479 N N . ILE C 1 166 ? 21.201 34.930 29.367 1.00 42.77 164 ILE C N 1
ATOM 8480 C CA . ILE C 1 166 ? 21.615 36.114 28.602 1.00 43.87 164 ILE C CA 1
ATOM 8481 C C . ILE C 1 166 ? 20.740 36.363 27.369 1.00 46.74 164 ILE C C 1
ATOM 8482 O O . ILE C 1 166 ? 20.557 35.470 26.535 1.00 46.86 164 ILE C O 1
ATOM 8487 N N . ILE C 1 167 ? 20.211 37.579 27.250 1.00 47.19 165 ILE C N 1
ATOM 8488 C CA . ILE C 1 167 ? 19.362 37.914 26.119 1.00 49.01 165 ILE C CA 1
ATOM 8489 C C . ILE C 1 167 ? 19.838 39.089 25.274 1.00 51.10 165 ILE C C 1
ATOM 8490 O O . ILE C 1 167 ? 19.572 40.245 25.594 1.00 50.73 165 ILE C O 1
ATOM 8495 N N . ILE C 1 168 ? 20.546 38.778 24.195 1.00 54.75 166 ILE C N 1
ATOM 8496 C CA . ILE C 1 168 ? 21.031 39.780 23.246 1.00 55.53 166 ILE C CA 1
ATOM 8497 C C . ILE C 1 168 ? 20.667 39.234 21.869 1.00 57.01 166 ILE C C 1
ATOM 8498 O O . ILE C 1 168 ? 21.098 38.142 21.499 1.00 58.66 166 ILE C O 1
ATOM 8503 N N . LYS C 1 169 ? 19.861 39.980 21.122 1.00 58.11 167 LYS C N 1
ATOM 8504 C CA . LYS C 1 169 ? 19.420 39.538 19.802 1.00 59.77 167 LYS C CA 1
ATOM 8505 C C . LYS C 1 169 ? 20.596 39.180 18.901 1.00 59.77 167 LYS C C 1
ATOM 8506 O O . LYS C 1 169 ? 20.603 38.132 18.254 1.00 60.01 167 LYS C O 1
ATOM 8512 N N . GLU C 1 170 ? 21.595 40.052 18.868 1.00 58.87 168 GLU C N 1
ATOM 8513 C CA . GLU C 1 170 ? 22.767 39.811 18.050 1.00 59.08 168 GLU C CA 1
ATOM 8514 C C . GLU C 1 170 ? 23.982 40.516 18.645 1.00 57.51 168 GLU C C 1
ATOM 8515 O O . GLU C 1 170 ? 24.057 41.740 18.660 1.00 57.63 168 GLU C O 1
ATOM 8521 N N . HIS C 1 171 ? 24.926 39.737 19.153 1.00 56.34 169 HIS C N 1
ATOM 8522 C CA . HIS C 1 171 ? 26.130 40.306 19.736 1.00 54.80 169 HIS C CA 1
ATOM 8523 C C . HIS C 1 171 ? 27.317 39.901 18.886 1.00 53.94 169 HIS C C 1
ATOM 8524 O O . HIS C 1 171 ? 27.751 38.756 18.919 1.00 54.08 169 HIS C O 1
ATOM 8531 N N . PRO C 1 172 ? 27.838 40.830 18.084 1.00 53.99 170 PRO C N 1
ATOM 8532 C CA . PRO C 1 172 ? 28.987 40.507 17.240 1.00 54.31 170 PRO C CA 1
ATOM 8533 C C . PRO C 1 172 ? 30.270 40.706 18.026 1.00 54.93 170 PRO C C 1
ATOM 8534 O O . PRO C 1 172 ? 30.303 41.487 18.980 1.00 55.49 170 PRO C O 1
ATOM 8538 N N . VAL C 1 173 ? 31.327 40.017 17.611 1.00 54.61 171 VAL C N 1
ATOM 8539 C CA . VAL C 1 173 ? 32.612 40.114 18.283 1.00 54.73 171 VAL C CA 1
ATOM 8540 C C . VAL C 1 173 ? 33.761 40.021 17.288 1.00 54.81 171 VAL C C 1
ATOM 8541 O O . VAL C 1 173 ? 33.805 39.122 16.455 1.00 55.28 171 VAL C O 1
ATOM 8545 N N . ILE C 1 174 ? 34.695 40.956 17.380 1.00 55.11 172 ILE C N 1
ATOM 8546 C CA . ILE C 1 174 ? 35.851 40.931 16.508 1.00 55.62 172 ILE C CA 1
ATOM 8547 C C . ILE C 1 174 ? 37.004 40.341 17.327 1.00 55.65 172 ILE C C 1
ATOM 8548 O O . ILE C 1 174 ? 37.575 39.313 16.948 1.00 55.54 172 ILE C O 1
ATOM 8553 N N . GLU C 1 175 ? 37.326 40.979 18.453 1.00 52.74 173 GLU C N 1
ATOM 8554 C CA . GLU C 1 175 ? 38.407 40.522 19.333 1.00 52.37 173 GLU C CA 1
ATOM 8555 C C . GLU C 1 175 ? 37.926 39.311 20.150 1.00 52.04 173 GLU C C 1
ATOM 8556 O O . GLU C 1 175 ? 37.522 39.427 21.303 1.00 49.40 173 GLU C O 1
ATOM 8562 N N . SER C 1 176 ? 37.978 38.147 19.517 1.00 51.56 174 SER C N 1
ATOM 8563 C CA . SER C 1 176 ? 37.523 36.888 20.093 1.00 52.86 174 SER C CA 1
ATOM 8564 C C . SER C 1 176 ? 38.402 36.304 21.216 1.00 53.24 174 SER C C 1
ATOM 8565 O O . SER C 1 176 ? 37.898 35.661 22.141 1.00 51.05 174 SER C O 1
ATOM 8568 N N . HIS C 1 177 ? 39.709 36.527 21.125 1.00 54.04 175 HIS C N 1
ATOM 8569 C CA . HIS C 1 177 ? 40.669 36.034 22.112 1.00 55.06 175 HIS C CA 1
ATOM 8570 C C . HIS C 1 177 ? 40.768 34.521 22.208 1.00 55.97 175 HIS C C 1
ATOM 8571 O O . HIS C 1 177 ? 40.674 33.950 23.291 1.00 56.42 175 HIS C O 1
ATOM 8578 N N . PRO C 1 178 ? 40.975 33.851 21.070 1.00 57.24 176 PRO C N 1
ATOM 8579 C CA . PRO C 1 178 ? 41.090 32.395 21.046 1.00 58.43 176 PRO C CA 1
ATOM 8580 C C . PRO C 1 178 ? 42.210 31.887 21.945 1.00 60.01 176 PRO C C 1
ATOM 8581 O O . PRO C 1 178 ? 43.284 32.528 22.002 1.00 60.54 176 PRO C O 1
ATOM 8585 N N . ASP C 1 179 ? 41.945 30.803 22.692 1.00 61.99 177 ASP C N 1
ATOM 8586 C CA . ASP C 1 179 ? 43.013 30.143 23.481 1.00 64.70 177 ASP C CA 1
ATOM 8587 C C . ASP C 1 179 ? 43.535 29.161 22.427 1.00 65.70 177 ASP C C 1
ATOM 8588 O O . ASP C 1 179 ? 42.711 28.440 21.815 1.00 67.56 177 ASP C O 1
ATOM 8593 N N . ASN C 1 180 ? 44.836 29.148 22.167 1.00 66.75 178 ASN C N 1
ATOM 8594 C CA . ASN C 1 180 ? 45.468 28.202 21.231 1.00 69.71 178 ASN C CA 1
ATOM 8595 C C . ASN C 1 180 ? 44.946 28.098 19.797 1.00 69.44 178 ASN C C 1
ATOM 8596 O O . ASN C 1 180 ? 44.452 27.033 19.400 1.00 71.06 178 ASN C O 1
ATOM 8601 N N . ALA C 1 181 ? 44.962 29.205 19.051 1.00 69.12 179 ALA C N 1
ATOM 8602 C CA . ALA C 1 181 ? 44.483 29.223 17.665 1.00 67.86 179 ALA C CA 1
ATOM 8603 C C . ALA C 1 181 ? 45.679 28.875 16.781 1.00 67.56 179 ALA C C 1
ATOM 8604 O O . ALA C 1 181 ? 46.813 29.300 17.048 1.00 68.38 179 ALA C O 1
ATOM 8606 N N . LEU C 1 182 ? 45.439 28.099 15.734 1.00 66.74 180 LEU C N 1
ATOM 8607 C CA . LEU C 1 182 ? 46.509 27.733 14.822 1.00 67.10 180 LEU C CA 1
ATOM 8608 C C . LEU C 1 182 ? 47.164 29.016 14.323 1.00 67.52 180 LEU C C 1
ATOM 8609 O O . LEU C 1 182 ? 46.478 29.982 13.994 1.00 67.79 180 LEU C O 1
ATOM 8614 N N . GLU C 1 183 ? 48.491 29.024 14.280 1.00 68.21 181 GLU C N 1
ATOM 8615 C CA . GLU C 1 183 ? 49.248 30.182 13.811 1.00 68.32 181 GLU C CA 1
ATOM 8616 C C . GLU C 1 183 ? 48.992 30.360 12.325 1.00 68.51 181 GLU C C 1
ATOM 8617 O O . GLU C 1 183 ? 48.781 29.379 11.617 1.00 67.59 181 GLU C O 1
ATOM 8623 N N . ASP C 1 184 ? 49.012 31.598 11.840 1.00 69.17 182 ASP C N 1
ATOM 8624 C CA . ASP C 1 184 ? 48.768 31.791 10.421 1.00 70.80 182 ASP C CA 1
ATOM 8625 C C . ASP C 1 184 ? 50.020 31.714 9.561 1.00 71.70 182 ASP C C 1
ATOM 8626 O O . ASP C 1 184 ? 50.235 32.555 8.691 1.00 71.94 182 ASP C O 1
ATOM 8631 N N . LEU C 1 185 ? 50.859 30.713 9.800 1.00 72.88 183 LEU C N 1
ATOM 8632 C CA . LEU C 1 185 ? 52.040 30.554 8.967 1.00 73.89 183 LEU C CA 1
ATOM 8633 C C . LEU C 1 185 ? 51.371 30.285 7.627 1.00 75.41 183 LEU C C 1
ATOM 8634 O O . LEU C 1 185 ? 50.147 30.164 7.566 1.00 77.20 183 LEU C O 1
ATOM 8639 N N . ARG C 1 186 ? 52.131 30.199 6.550 1.00 75.86 184 ARG C N 1
ATOM 8640 C CA . ARG C 1 186 ? 51.498 29.925 5.271 1.00 77.26 184 ARG C CA 1
ATOM 8641 C C . ARG C 1 186 ? 52.296 28.867 4.536 1.00 79.86 184 ARG C C 1
ATOM 8642 O O . ARG C 1 186 ? 52.148 28.688 3.326 1.00 80.79 184 ARG C O 1
ATOM 8650 N N . LEU C 1 187 ? 53.132 28.153 5.285 1.00 81.40 185 LEU C N 1
ATOM 8651 C CA . LEU C 1 187 ? 53.968 27.108 4.716 1.00 83.15 185 LEU C CA 1
ATOM 8652 C C . LEU C 1 187 ? 53.184 26.347 3.656 1.00 84.66 185 LEU C C 1
ATOM 8653 O O . LEU C 1 187 ? 53.734 25.927 2.644 1.00 85.62 185 LEU C O 1
ATOM 8658 N N . ASP C 1 188 ? 51.888 26.186 3.887 1.00 87.37 186 ASP C N 1
ATOM 8659 C CA . ASP C 1 188 ? 51.036 25.484 2.936 1.00 89.91 186 ASP C CA 1
ATOM 8660 C C . ASP C 1 188 ? 50.908 26.281 1.648 1.00 90.65 186 ASP C C 1
ATOM 8661 O O . ASP C 1 188 ? 51.339 25.830 0.591 1.00 90.53 186 ASP C O 1
ATOM 8666 N N . LYS C 1 189 ? 50.316 27.467 1.741 1.00 92.51 187 LYS C N 1
ATOM 8667 C CA . LYS C 1 189 ? 50.151 28.338 0.582 1.00 94.14 187 LYS C CA 1
ATOM 8668 C C . LYS C 1 189 ? 50.976 29.605 0.784 1.00 95.07 187 LYS C C 1
ATOM 8669 O O . LYS C 1 189 ? 50.425 30.677 1.030 1.00 94.80 187 LYS C O 1
ATOM 8675 N N . PRO C 1 190 ? 52.312 29.493 0.696 1.00 96.21 188 PRO C N 1
ATOM 8676 C CA . PRO C 1 190 ? 53.174 30.665 0.878 1.00 96.88 188 PRO C CA 1
ATOM 8677 C C . PRO C 1 190 ? 52.883 31.741 -0.157 1.00 97.19 188 PRO C C 1
ATOM 8678 O O . PRO C 1 190 ? 52.417 31.445 -1.259 1.00 96.69 188 PRO C O 1
ATOM 8682 N N . PHE C 1 191 ? 53.153 32.989 0.214 1.00 98.12 189 PHE C N 1
ATOM 8683 C CA . PHE C 1 191 ? 52.930 34.120 -0.676 1.00 98.84 189 PHE C CA 1
ATOM 8684 C C . PHE C 1 191 ? 54.261 34.656 -1.202 1.00 99.84 189 PHE C C 1
ATOM 8685 O O . PHE C 1 191 ? 55.283 34.592 -0.514 1.00 99.41 189 PHE C O 1
ATOM 8693 N N . PRO C 1 192 ? 54.257 35.193 -2.435 1.00 100.66 190 PRO C N 1
ATOM 8694 C CA . PRO C 1 192 ? 55.435 35.748 -3.104 1.00 101.10 190 PRO C CA 1
ATOM 8695 C C . PRO C 1 192 ? 56.544 36.210 -2.171 1.00 102.02 190 PRO C C 1
ATOM 8696 O O . PRO C 1 192 ? 57.670 35.726 -2.257 1.00 101.20 190 PRO C O 1
ATOM 8700 N N . GLU C 1 193 ? 56.231 37.143 -1.282 1.00 104.32 191 GLU C N 1
ATOM 8701 C CA . GLU C 1 193 ? 57.233 37.632 -0.346 1.00 107.48 191 GLU C CA 1
ATOM 8702 C C . GLU C 1 193 ? 57.754 36.477 0.509 1.00 109.48 191 GLU C C 1
ATOM 8703 O O . GLU C 1 193 ? 58.957 36.202 0.525 1.00 109.85 191 GLU C O 1
ATOM 8709 N N . LEU C 1 194 ? 56.841 35.798 1.206 1.00 111.33 192 LEU C N 1
ATOM 8710 C CA . LEU C 1 194 ? 57.197 34.668 2.066 1.00 112.49 192 LEU C CA 1
ATOM 8711 C C . LEU C 1 194 ? 57.953 33.607 1.281 1.00 113.37 192 LEU C C 1
ATOM 8712 O O . LEU C 1 194 ? 58.948 33.055 1.754 1.00 113.90 192 LEU C O 1
ATOM 8717 N N . ARG C 1 195 ? 57.469 33.326 0.079 1.00 114.08 193 ARG C N 1
ATOM 8718 C CA . ARG C 1 195 ? 58.094 32.333 -0.774 1.00 115.49 193 ARG C CA 1
ATOM 8719 C C . ARG C 1 195 ? 59.569 32.667 -0.972 1.00 115.57 193 ARG C C 1
ATOM 8720 O O . ARG C 1 195 ? 60.385 31.787 -1.249 1.00 115.81 193 ARG C O 1
ATOM 8728 N N . GLU C 1 196 ? 59.909 33.942 -0.806 1.00 115.16 194 GLU C N 1
ATOM 8729 C CA . GLU C 1 196 ? 61.282 34.390 -0.988 1.00 114.67 194 GLU C CA 1
ATOM 8730 C C . GLU C 1 196 ? 62.204 34.206 0.207 1.00 113.69 194 GLU C C 1
ATOM 8731 O O . GLU C 1 196 ? 63.164 33.441 0.129 1.00 113.38 194 GLU C O 1
ATOM 8737 N N . HIS C 1 197 ? 61.916 34.905 1.303 1.00 112.72 195 HIS C N 1
ATOM 8738 C CA . HIS C 1 197 ? 62.748 34.832 2.502 1.00 112.00 195 HIS C CA 1
ATOM 8739 C C . HIS C 1 197 ? 63.376 33.461 2.704 1.00 111.73 195 HIS C C 1
ATOM 8740 O O . HIS C 1 197 ? 64.512 33.349 3.171 1.00 111.86 195 HIS C O 1
ATOM 8747 N N . PHE C 1 198 ? 62.628 32.419 2.358 1.00 111.00 196 PHE C N 1
ATOM 8748 C CA . PHE C 1 198 ? 63.114 31.054 2.495 1.00 109.74 196 PHE C CA 1
ATOM 8749 C C . PHE C 1 198 ? 64.336 30.817 1.618 1.00 109.34 196 PHE C C 1
ATOM 8750 O O . PHE C 1 198 ? 65.391 30.416 2.113 1.00 109.24 196 PHE C O 1
ATOM 8758 N N . GLN C 1 199 ? 64.194 31.072 0.322 1.00 108.54 197 GLN C N 1
ATOM 8759 C CA . GLN C 1 199 ? 65.302 30.900 -0.607 1.00 108.48 197 GLN C CA 1
ATOM 8760 C C . GLN C 1 199 ? 66.436 31.868 -0.272 1.00 107.72 197 GLN C C 1
ATOM 8761 O O . GLN C 1 199 ? 66.690 32.827 -1.002 1.00 107.56 197 GLN C O 1
ATOM 8767 N N . SER C 1 200 ? 67.107 31.604 0.844 1.00 106.95 198 SER C N 1
ATOM 8768 C CA . SER C 1 200 ? 68.214 32.425 1.309 1.00 106.22 198 SER C CA 1
ATOM 8769 C C . SER C 1 200 ? 69.000 31.644 2.355 1.00 106.16 198 SER C C 1
ATOM 8770 O O . SER C 1 200 ? 69.886 32.182 3.020 1.00 105.99 198 SER C O 1
ATOM 8773 N N . TYR C 1 201 ? 68.661 30.366 2.494 1.00 105.87 199 TYR C N 1
ATOM 8774 C CA . TYR C 1 201 ? 69.331 29.492 3.450 1.00 105.28 199 TYR C CA 1
ATOM 8775 C C . TYR C 1 201 ? 69.893 28.245 2.764 1.00 105.10 199 TYR C C 1
ATOM 8776 O O . TYR C 1 201 ? 70.243 28.272 1.582 1.00 104.35 199 TYR C O 1
ATOM 8785 N N . HIS C 1 213 ? 70.033 28.269 16.625 1.00 108.78 211 HIS C N 1
ATOM 8786 C CA . HIS C 1 213 ? 70.747 29.207 15.765 1.00 109.21 211 HIS C CA 1
ATOM 8787 C C . HIS C 1 213 ? 69.965 29.511 14.486 1.00 108.41 211 HIS C C 1
ATOM 8788 O O . HIS C 1 213 ? 70.310 30.424 13.733 1.00 109.09 211 HIS C O 1
ATOM 8795 N N . THR C 1 214 ? 68.914 28.735 14.246 1.00 106.89 212 THR C N 1
ATOM 8796 C CA . THR C 1 214 ? 68.071 28.925 13.072 1.00 104.79 212 THR C CA 1
ATOM 8797 C C . THR C 1 214 ? 66.624 28.566 13.427 1.00 102.94 212 THR C C 1
ATOM 8798 O O . THR C 1 214 ? 66.370 27.536 14.052 1.00 102.20 212 THR C O 1
ATOM 8802 N N . PRO C 1 215 ? 65.663 29.430 13.048 1.00 101.39 213 PRO C N 1
ATOM 8803 C CA . PRO C 1 215 ? 64.222 29.268 13.295 1.00 99.68 213 PRO C CA 1
ATOM 8804 C C . PRO C 1 215 ? 63.647 28.024 12.631 1.00 97.51 213 PRO C C 1
ATOM 8805 O O . PRO C 1 215 ? 63.951 27.758 11.468 1.00 97.93 213 PRO C O 1
ATOM 8809 N N . TRP C 1 216 ? 62.795 27.290 13.350 1.00 94.17 214 TRP C N 1
ATOM 8810 C CA . TRP C 1 216 ? 62.200 26.070 12.810 1.00 90.68 214 TRP C CA 1
ATOM 8811 C C . TRP C 1 216 ? 61.309 26.283 11.592 1.00 90.72 214 TRP C C 1
ATOM 8812 O O . TRP C 1 216 ? 61.254 25.432 10.708 1.00 90.87 214 TRP C O 1
ATOM 8823 N N . ILE C 1 217 ? 60.623 27.419 11.536 1.00 91.16 215 ILE C N 1
ATOM 8824 C CA . ILE C 1 217 ? 59.765 27.720 10.396 1.00 91.54 215 ILE C CA 1
ATOM 8825 C C . ILE C 1 217 ? 60.597 27.559 9.132 1.00 92.89 215 ILE C C 1
ATOM 8826 O O . ILE C 1 217 ? 60.109 27.091 8.099 1.00 92.86 215 ILE C O 1
ATOM 8831 N N . VAL C 1 218 ? 61.863 27.956 9.242 1.00 95.02 216 VAL C N 1
ATOM 8832 C CA . VAL C 1 218 ? 62.819 27.899 8.142 1.00 96.30 216 VAL C CA 1
ATOM 8833 C C . VAL C 1 218 ? 63.059 26.456 7.736 1.00 96.82 216 VAL C C 1
ATOM 8834 O O . VAL C 1 218 ? 62.957 26.096 6.557 1.00 96.51 216 VAL C O 1
ATOM 8838 N N . ILE C 1 219 ? 63.388 25.641 8.735 1.00 97.46 217 ILE C N 1
ATOM 8839 C CA . ILE C 1 219 ? 63.656 24.223 8.528 1.00 97.88 217 ILE C CA 1
ATOM 8840 C C . ILE C 1 219 ? 62.507 23.538 7.798 1.00 98.33 217 ILE C C 1
ATOM 8841 O O . ILE C 1 219 ? 62.694 22.974 6.718 1.00 98.05 217 ILE C O 1
ATOM 8846 N N . ILE C 1 220 ? 61.322 23.583 8.401 1.00 98.39 218 ILE C N 1
ATOM 8847 C CA . ILE C 1 220 ? 60.141 22.968 7.810 1.00 98.30 218 ILE C CA 1
ATOM 8848 C C . ILE C 1 220 ? 60.073 23.401 6.347 1.00 98.99 218 ILE C C 1
ATOM 8849 O O . ILE C 1 220 ? 60.157 22.572 5.444 1.00 99.11 218 ILE C O 1
ATOM 8854 N N . ALA C 1 221 ? 59.942 24.705 6.122 1.00 99.72 219 ALA C N 1
ATOM 8855 C CA . ALA C 1 221 ? 59.884 25.247 4.769 1.00 100.53 219 ALA C CA 1
ATOM 8856 C C . ALA C 1 221 ? 61.049 24.697 3.954 1.00 101.38 219 ALA C C 1
ATOM 8857 O O . ALA C 1 221 ? 60.927 24.481 2.750 1.00 101.18 219 ALA C O 1
ATOM 8859 N N . LYS C 1 222 ? 62.175 24.467 4.623 1.00 102.76 220 LYS C N 1
ATOM 8860 C CA . LYS C 1 222 ? 63.365 23.941 3.968 1.00 104.48 220 LYS C CA 1
ATOM 8861 C C . LYS C 1 222 ? 63.114 22.511 3.484 1.00 105.44 220 LYS C C 1
ATOM 8862 O O . LYS C 1 222 ? 62.880 22.287 2.294 1.00 105.17 220 LYS C O 1
ATOM 8868 N N . TYR C 1 223 ? 63.156 21.549 4.405 1.00 107.10 221 TYR C N 1
ATOM 8869 C CA . TYR C 1 223 ? 62.934 20.139 4.062 1.00 108.88 221 TYR C CA 1
ATOM 8870 C C . TYR C 1 223 ? 61.597 19.909 3.353 1.00 109.32 221 TYR C C 1
ATOM 8871 O O . TYR C 1 223 ? 61.488 19.045 2.476 1.00 108.81 221 TYR C O 1
ATOM 8880 N N . LEU C 1 224 ? 60.582 20.676 3.744 1.00 109.48 222 LEU C N 1
ATOM 8881 C CA . LEU C 1 224 ? 59.263 20.548 3.142 1.00 109.90 222 LEU C CA 1
ATOM 8882 C C . LEU C 1 224 ? 59.416 20.716 1.643 1.00 110.29 222 LEU C C 1
ATOM 8883 O O . LEU C 1 224 ? 58.708 20.085 0.863 1.00 109.69 222 LEU C O 1
ATOM 8888 N N . ALA C 1 225 ? 60.356 21.570 1.253 1.00 111.65 223 ALA C N 1
ATOM 8889 C CA . ALA C 1 225 ? 60.632 21.820 -0.152 1.00 113.01 223 ALA C CA 1
ATOM 8890 C C . ALA C 1 225 ? 61.181 20.528 -0.741 1.00 114.41 223 ALA C C 1
ATOM 8891 O O . ALA C 1 225 ? 60.868 20.160 -1.876 1.00 114.62 223 ALA C O 1
ATOM 8893 N N . GLN C 1 226 ? 61.996 19.838 0.051 1.00 115.65 224 GLN C N 1
ATOM 8894 C CA . GLN C 1 226 ? 62.580 18.583 -0.387 1.00 117.50 224 GLN C CA 1
ATOM 8895 C C . GLN C 1 226 ? 61.518 17.522 -0.590 1.00 118.89 224 GLN C C 1
ATOM 8896 O O . GLN C 1 226 ? 61.605 16.721 -1.519 1.00 119.14 224 GLN C O 1
ATOM 8897 N N . TRP C 1 227 ? 60.521 17.504 0.290 1.00 119.74 225 TRP C N 1
ATOM 8898 C CA . TRP C 1 227 ? 59.429 16.544 0.187 1.00 120.43 225 TRP C CA 1
ATOM 8899 C C . TRP C 1 227 ? 58.563 16.957 -0.997 1.00 121.02 225 TRP C C 1
ATOM 8900 O O . TRP C 1 227 ? 58.186 16.133 -1.831 1.00 120.61 225 TRP C O 1
ATOM 8911 N N . TYR C 1 228 ? 58.256 18.248 -1.055 1.00 122.20 226 TYR C N 1
ATOM 8912 C CA . TYR C 1 228 ? 57.437 18.808 -2.121 1.00 123.39 226 TYR C CA 1
ATOM 8913 C C . TYR C 1 228 ? 57.831 18.278 -3.488 1.00 124.14 226 TYR C C 1
ATOM 8914 O O . TYR C 1 228 ? 56.977 18.037 -4.342 1.00 124.42 226 TYR C O 1
ATOM 8923 N N . SER C 1 229 ? 59.131 18.095 -3.682 1.00 124.65 227 SER C N 1
ATOM 8924 C CA . SER C 1 229 ? 59.675 17.624 -4.949 1.00 125.58 227 SER C CA 1
ATOM 8925 C C . SER C 1 229 ? 59.022 16.379 -5.554 1.00 125.77 227 SER C C 1
ATOM 8926 O O . SER C 1 229 ? 57.963 16.453 -6.182 1.00 125.62 227 SER C O 1
ATOM 8929 N N . GLU C 1 230 ? 59.693 15.248 -5.362 1.00 125.78 228 GLU C N 1
ATOM 8930 C CA . GLU C 1 230 ? 59.297 13.936 -5.867 1.00 125.49 228 GLU C CA 1
ATOM 8931 C C . GLU C 1 230 ? 57.811 13.646 -6.080 1.00 125.19 228 GLU C C 1
ATOM 8932 O O . GLU C 1 230 ? 57.465 12.754 -6.858 1.00 125.52 228 GLU C O 1
ATOM 8938 N N . THR C 1 231 ? 56.933 14.380 -5.403 1.00 124.32 229 THR C N 1
ATOM 8939 C CA . THR C 1 231 ? 55.503 14.129 -5.539 1.00 122.89 229 THR C CA 1
ATOM 8940 C C . THR C 1 231 ? 54.674 15.352 -5.901 1.00 122.03 229 THR C C 1
ATOM 8941 O O . THR C 1 231 ? 55.045 16.489 -5.600 1.00 121.97 229 THR C O 1
ATOM 8945 N N . ASN C 1 232 ? 53.544 15.102 -6.555 1.00 120.79 230 ASN C N 1
ATOM 8946 C CA . ASN C 1 232 ? 52.647 16.176 -6.929 1.00 119.53 230 ASN C CA 1
ATOM 8947 C C . ASN C 1 232 ? 51.671 16.349 -5.783 1.00 118.82 230 ASN C C 1
ATOM 8948 O O . ASN C 1 232 ? 50.839 17.259 -5.774 1.00 118.67 230 ASN C O 1
ATOM 8949 N N . GLY C 1 233 ? 51.786 15.451 -4.808 0.00 117.61 231 GLY C N 1
ATOM 8950 C CA . GLY C 1 233 ? 50.926 15.489 -3.642 0.00 116.15 231 GLY C CA 1
ATOM 8951 C C . GLY C 1 233 ? 51.136 16.778 -2.883 0.00 115.03 231 GLY C C 1
ATOM 8952 O O . GLY C 1 233 ? 52.162 16.970 -2.227 0.00 115.11 231 GLY C O 1
ATOM 8953 N N . ARG C 1 234 ? 50.147 17.657 -2.968 1.00 113.76 232 ARG C N 1
ATOM 8954 C CA . ARG C 1 234 ? 50.208 18.953 -2.320 1.00 112.55 232 ARG C CA 1
ATOM 8955 C C . ARG C 1 234 ? 51.084 19.016 -1.080 1.00 110.14 232 ARG C C 1
ATOM 8956 O O . ARG C 1 234 ? 52.077 19.735 -1.064 1.00 111.79 232 ARG C O 1
ATOM 8964 N N . ILE C 1 235 ? 50.737 18.269 -0.043 1.00 105.97 233 ILE C N 1
ATOM 8965 C CA . ILE C 1 235 ? 51.526 18.296 1.181 1.00 101.50 233 ILE C CA 1
ATOM 8966 C C . ILE C 1 235 ? 51.191 17.110 2.068 1.00 97.96 233 ILE C C 1
ATOM 8967 O O . ILE C 1 235 ? 50.275 16.343 1.774 1.00 97.33 233 ILE C O 1
ATOM 8972 N N . PRO C 1 236 ? 51.948 16.933 3.162 1.00 94.46 234 PRO C N 1
ATOM 8973 C CA . PRO C 1 236 ? 51.702 15.829 4.094 1.00 91.55 234 PRO C CA 1
ATOM 8974 C C . PRO C 1 236 ? 50.394 16.060 4.868 1.00 88.85 234 PRO C C 1
ATOM 8975 O O . PRO C 1 236 ? 50.381 16.759 5.881 1.00 88.51 234 PRO C O 1
ATOM 8979 N N . LYS C 1 237 ? 49.299 15.489 4.372 1.00 85.07 235 LYS C N 1
ATOM 8980 C CA . LYS C 1 237 ? 47.985 15.614 5.012 1.00 81.30 235 LYS C CA 1
ATOM 8981 C C . LYS C 1 237 ? 47.838 14.493 6.032 1.00 78.87 235 LYS C C 1
ATOM 8982 O O . LYS C 1 237 ? 47.481 14.707 7.195 1.00 78.23 235 LYS C O 1
ATOM 8988 N N . THR C 1 238 ? 48.114 13.290 5.541 1.00 75.28 236 THR C N 1
ATOM 8989 C CA . THR C 1 238 ? 48.041 12.037 6.274 1.00 70.30 236 THR C CA 1
ATOM 8990 C C . THR C 1 238 ? 49.010 11.924 7.441 1.00 67.48 236 THR C C 1
ATOM 8991 O O . THR C 1 238 ? 50.059 12.559 7.458 1.00 68.29 236 THR C O 1
ATOM 8995 N N . TYR C 1 239 ? 48.635 11.108 8.418 1.00 64.08 237 TYR C N 1
ATOM 8996 C CA . TYR C 1 239 ? 49.446 10.880 9.600 1.00 60.67 237 TYR C CA 1
ATOM 8997 C C . TYR C 1 239 ? 50.779 10.257 9.207 1.00 61.31 237 TYR C C 1
ATOM 8998 O O . TYR C 1 239 ? 51.830 10.706 9.645 1.00 59.55 237 TYR C O 1
ATOM 9007 N N . LYS C 1 240 ? 50.730 9.213 8.387 1.00 63.32 238 LYS C N 1
ATOM 9008 C CA . LYS C 1 240 ? 51.950 8.535 7.961 1.00 65.46 238 LYS C CA 1
ATOM 9009 C C . LYS C 1 240 ? 52.849 9.468 7.157 1.00 65.54 238 LYS C C 1
ATOM 9010 O O . LYS C 1 240 ? 54.071 9.443 7.302 1.00 65.03 238 LYS C O 1
ATOM 9016 N N . GLU C 1 241 ? 52.244 10.283 6.300 1.00 65.74 239 GLU C N 1
ATOM 9017 C CA . GLU C 1 241 ? 53.013 11.223 5.500 1.00 67.42 239 GLU C CA 1
ATOM 9018 C C . GLU C 1 241 ? 53.798 12.148 6.430 1.00 68.13 239 GLU C C 1
ATOM 9019 O O . GLU C 1 241 ? 55.017 12.287 6.301 1.00 68.76 239 GLU C O 1
ATOM 9025 N N . LYS C 1 242 ? 53.097 12.767 7.375 1.00 68.09 240 LYS C N 1
ATOM 9026 C CA . LYS C 1 242 ? 53.733 13.678 8.323 1.00 69.53 240 LYS C CA 1
ATOM 9027 C C . LYS C 1 242 ? 54.817 12.972 9.121 1.00 70.10 240 LYS C C 1
ATOM 9028 O O . LYS C 1 242 ? 55.721 13.618 9.649 1.00 70.43 240 LYS C O 1
ATOM 9034 N N . GLU C 1 243 ? 54.706 11.651 9.224 1.00 70.74 241 GLU C N 1
ATOM 9035 C CA . GLU C 1 243 ? 55.683 10.850 9.960 1.00 71.00 241 GLU C CA 1
ATOM 9036 C C . GLU C 1 243 ? 56.944 10.687 9.137 1.00 72.37 241 GLU C C 1
ATOM 9037 O O . GLU C 1 243 ? 58.047 10.877 9.639 1.00 71.32 241 GLU C O 1
ATOM 9043 N N . ASP C 1 244 ? 56.769 10.318 7.873 1.00 75.17 242 ASP C N 1
ATOM 9044 C CA . ASP C 1 244 ? 57.889 10.147 6.964 1.00 78.62 242 ASP C CA 1
ATOM 9045 C C . ASP C 1 244 ? 58.613 11.482 6.939 1.00 82.09 242 ASP C C 1
ATOM 9046 O O . ASP C 1 244 ? 59.844 11.543 6.928 1.00 82.71 242 ASP C O 1
ATOM 9051 N N . PHE C 1 245 ? 57.818 12.548 6.951 1.00 85.17 243 PHE C N 1
ATOM 9052 C CA . PHE C 1 245 ? 58.322 13.910 6.931 1.00 88.19 243 PHE C CA 1
ATOM 9053 C C . PHE C 1 245 ? 59.099 14.219 8.203 1.00 90.57 243 PHE C C 1
ATOM 9054 O O . PHE C 1 245 ? 60.143 14.860 8.157 1.00 91.66 243 PHE C O 1
ATOM 9062 N N . ARG C 1 246 ? 58.585 13.761 9.338 1.00 93.60 244 ARG C N 1
ATOM 9063 C CA . ARG C 1 246 ? 59.233 13.992 10.626 1.00 97.48 244 ARG C CA 1
ATOM 9064 C C . ARG C 1 246 ? 60.615 13.339 10.730 1.00 99.90 244 ARG C C 1
ATOM 9065 O O . ARG C 1 246 ? 61.475 13.806 11.480 1.00 100.04 244 ARG C O 1
ATOM 9073 N N . ASP C 1 247 ? 60.824 12.259 9.983 1.00 102.68 245 ASP C N 1
ATOM 9074 C CA . ASP C 1 247 ? 62.103 11.557 10.015 1.00 105.52 245 ASP C CA 1
ATOM 9075 C C . ASP C 1 247 ? 63.127 12.262 9.138 1.00 106.92 245 ASP C C 1
ATOM 9076 O O . ASP C 1 247 ? 64.318 12.289 9.456 1.00 107.12 245 ASP C O 1
ATOM 9081 N N . LEU C 1 248 ? 62.653 12.832 8.033 1.00 108.44 246 LEU C N 1
ATOM 9082 C CA . LEU C 1 248 ? 63.512 13.550 7.099 1.00 109.74 246 LEU C CA 1
ATOM 9083 C C . LEU C 1 248 ? 64.224 14.670 7.844 1.00 111.11 246 LEU C C 1
ATOM 9084 O O . LEU C 1 248 ? 65.437 14.828 7.734 1.00 111.03 246 LEU C O 1
ATOM 9089 N N . ILE C 1 249 ? 63.451 15.442 8.601 1.00 113.55 247 ILE C N 1
ATOM 9090 C CA . ILE C 1 249 ? 63.984 16.544 9.400 1.00 116.21 247 ILE C CA 1
ATOM 9091 C C . ILE C 1 249 ? 65.062 15.993 10.328 1.00 117.65 247 ILE C C 1
ATOM 9092 O O . ILE C 1 249 ? 66.131 16.585 10.495 1.00 117.90 247 ILE C O 1
ATOM 9097 N N . ARG C 1 250 ? 64.760 14.846 10.927 1.00 119.02 248 ARG C N 1
ATOM 9098 C CA . ARG C 1 250 ? 65.665 14.184 11.851 1.00 120.28 248 ARG C CA 1
ATOM 9099 C C . ARG C 1 250 ? 66.897 13.628 11.142 1.00 121.54 248 ARG C C 1
ATOM 9100 O O . ARG C 1 250 ? 67.950 13.465 11.757 1.00 121.51 248 ARG C O 1
ATOM 9108 N N . GLN C 1 251 ? 66.764 13.336 9.850 1.00 123.16 249 GLN C N 1
ATOM 9109 C CA . GLN C 1 251 ? 67.879 12.804 9.069 1.00 124.78 249 GLN C CA 1
ATOM 9110 C C . GLN C 1 251 ? 68.933 13.871 8.788 1.00 126.69 249 GLN C C 1
ATOM 9111 O O . GLN C 1 251 ? 70.000 13.576 8.247 1.00 126.85 249 GLN C O 1
ATOM 9117 N N . GLY C 1 252 ? 68.626 15.110 9.157 1.00 128.78 250 GLY C N 1
ATOM 9118 C CA . GLY C 1 252 ? 69.562 16.200 8.953 1.00 131.18 250 GLY C CA 1
ATOM 9119 C C . GLY C 1 252 ? 70.455 16.367 10.168 1.00 132.92 250 GLY C C 1
ATOM 9120 O O . GLY C 1 252 ? 71.226 17.321 10.264 1.00 133.39 250 GLY C O 1
ATOM 9121 N N . ILE C 1 253 ? 70.339 15.431 11.104 1.00 134.26 251 ILE C N 1
ATOM 9122 C CA . ILE C 1 253 ? 71.132 15.447 12.329 1.00 135.44 251 ILE C CA 1
ATOM 9123 C C . ILE C 1 253 ? 72.223 14.377 12.210 1.00 136.18 251 ILE C C 1
ATOM 9124 O O . ILE C 1 253 ? 72.165 13.333 12.865 1.00 136.02 251 ILE C O 1
ATOM 9129 N N . LEU C 1 254 ? 73.217 14.648 11.367 1.00 136.89 252 LEU C N 1
ATOM 9130 C CA . LEU C 1 254 ? 74.309 13.706 11.136 1.00 137.40 252 LEU C CA 1
ATOM 9131 C C . LEU C 1 254 ? 75.504 13.875 12.079 1.00 138.37 252 LEU C C 1
ATOM 9132 O O . LEU C 1 254 ? 76.544 13.246 11.880 1.00 139.15 252 LEU C O 1
ATOM 9137 N N . LYS C 1 255 ? 75.362 14.707 13.106 1.00 138.83 253 LYS C N 1
ATOM 9138 C CA . LYS C 1 255 ? 76.462 14.929 14.043 1.00 139.13 253 LYS C CA 1
ATOM 9139 C C . LYS C 1 255 ? 76.003 15.152 15.486 1.00 139.96 253 LYS C C 1
ATOM 9140 O O . LYS C 1 255 ? 74.851 15.508 15.733 1.00 140.07 253 LYS C O 1
ATOM 9146 N N . PRO C 1 256 ? 76.910 14.942 16.460 1.00 140.59 259 PRO C N 1
ATOM 9147 C CA . PRO C 1 256 ? 76.595 15.126 17.884 1.00 140.83 259 PRO C CA 1
ATOM 9148 C C . PRO C 1 256 ? 76.208 16.579 18.160 1.00 141.15 259 PRO C C 1
ATOM 9149 O O . PRO C 1 256 ? 77.061 17.466 18.125 1.00 141.16 259 PRO C O 1
ATOM 9153 N N . GLU C 1 257 ? 74.931 16.827 18.429 1.00 141.52 260 GLU C N 1
ATOM 9154 C CA . GLU C 1 257 ? 74.484 18.191 18.692 1.00 142.04 260 GLU C CA 1
ATOM 9155 C C . GLU C 1 257 ? 73.283 18.293 19.630 1.00 142.39 260 GLU C C 1
ATOM 9156 O O . GLU C 1 257 ? 73.303 19.068 20.589 1.00 142.44 260 GLU C O 1
ATOM 9162 N N . ASP C 1 258 ? 72.242 17.511 19.346 1.00 142.62 261 ASP C N 1
ATOM 9163 C CA . ASP C 1 258 ? 71.009 17.527 20.136 1.00 142.56 261 ASP C CA 1
ATOM 9164 C C . ASP C 1 258 ? 70.399 18.915 19.976 1.00 142.46 261 ASP C C 1
ATOM 9165 O O . ASP C 1 258 ? 69.818 19.473 20.909 1.00 142.38 261 ASP C O 1
ATOM 9170 N N . GLU C 1 259 ? 70.556 19.462 18.774 1.00 142.23 262 GLU C N 1
ATOM 9171 C CA . GLU C 1 259 ? 70.048 20.783 18.424 1.00 141.71 262 GLU C CA 1
ATOM 9172 C C . GLU C 1 259 ? 68.547 20.921 18.667 1.00 141.12 262 GLU C C 1
ATOM 9173 O O . GLU C 1 259 ? 67.732 20.567 17.814 1.00 141.46 262 GLU C O 1
ATOM 9179 N N . GLU C 1 260 ? 68.195 21.441 19.840 1.00 140.04 263 GLU C N 1
ATOM 9180 C CA . GLU C 1 260 ? 66.803 21.647 20.225 1.00 138.74 263 GLU C CA 1
ATOM 9181 C C . GLU C 1 260 ? 65.948 22.209 19.092 1.00 137.30 263 GLU C C 1
ATOM 9182 O O . GLU C 1 260 ? 64.804 21.792 18.906 1.00 137.51 263 GLU C O 1
ATOM 9188 N N . ASN C 1 261 ? 66.507 23.157 18.344 1.00 135.31 264 ASN C N 1
ATOM 9189 C CA . ASN C 1 261 ? 65.789 23.793 17.244 1.00 133.08 264 ASN C CA 1
ATOM 9190 C C . ASN C 1 261 ? 65.089 22.786 16.334 1.00 131.36 264 ASN C C 1
ATOM 9191 O O . ASN C 1 261 ? 63.968 23.026 15.884 1.00 131.45 264 ASN C O 1
ATOM 9196 N N . PHE C 1 262 ? 65.745 21.661 16.067 1.00 128.90 265 PHE C N 1
ATOM 9197 C CA . PHE C 1 262 ? 65.161 20.631 15.215 1.00 126.41 265 PHE C CA 1
ATOM 9198 C C . PHE C 1 262 ? 64.084 19.838 15.940 1.00 125.24 265 PHE C C 1
ATOM 9199 O O . PHE C 1 262 ? 63.029 19.559 15.372 1.00 125.08 265 PHE C O 1
ATOM 9207 N N . GLU C 1 263 ? 64.354 19.476 17.191 1.00 124.17 266 GLU C N 1
ATOM 9208 C CA . GLU C 1 263 ? 63.399 18.719 17.996 1.00 123.27 266 GLU C CA 1
ATOM 9209 C C . GLU C 1 263 ? 62.049 19.427 18.004 1.00 122.04 266 GLU C C 1
ATOM 9210 O O . GLU C 1 263 ? 61.000 18.799 17.832 1.00 121.39 266 GLU C O 1
ATOM 9216 N N . GLU C 1 264 ? 62.090 20.741 18.204 1.00 120.43 267 GLU C N 1
ATOM 9217 C CA . GLU C 1 264 ? 60.881 21.554 18.231 1.00 118.61 267 GLU C CA 1
ATOM 9218 C C . GLU C 1 264 ? 60.339 21.698 16.807 1.00 116.65 267 GLU C C 1
ATOM 9219 O O . GLU C 1 264 ? 59.130 21.610 16.585 1.00 116.92 267 GLU C O 1
ATOM 9225 N N . ALA C 1 265 ? 61.240 21.913 15.847 1.00 113.97 268 ALA C N 1
ATOM 9226 C CA . ALA C 1 265 ? 60.859 22.047 14.442 1.00 111.24 268 ALA C CA 1
ATOM 9227 C C . ALA C 1 265 ? 60.027 20.831 14.077 1.00 109.79 268 ALA C C 1
ATOM 9228 O O . ALA C 1 265 ? 59.069 20.913 13.307 1.00 110.01 268 ALA C O 1
ATOM 9230 N N . ILE C 1 266 ? 60.417 19.700 14.649 1.00 107.26 269 ILE C N 1
ATOM 9231 C CA . ILE C 1 266 ? 59.739 18.438 14.435 1.00 104.12 269 ILE C CA 1
ATOM 9232 C C . ILE C 1 266 ? 58.352 18.487 15.072 1.00 102.54 269 ILE C C 1
ATOM 9233 O O . ILE C 1 266 ? 57.361 18.133 14.434 1.00 102.57 269 ILE C O 1
ATOM 9238 N N . LYS C 1 267 ? 58.278 18.939 16.323 1.00 100.37 270 LYS C N 1
ATOM 9239 C CA . LYS C 1 267 ? 56.998 19.021 17.025 1.00 98.71 270 LYS C CA 1
ATOM 9240 C C . LYS C 1 267 ? 55.968 19.903 16.329 1.00 98.04 270 LYS C C 1
ATOM 9241 O O . LYS C 1 267 ? 54.777 19.590 16.331 1.00 97.54 270 LYS C O 1
ATOM 9247 N N . ASN C 1 268 ? 56.425 21.001 15.733 1.00 97.41 271 ASN C N 1
ATOM 9248 C CA . ASN C 1 268 ? 55.529 21.932 15.046 1.00 96.56 271 ASN C CA 1
ATOM 9249 C C . ASN C 1 268 ? 55.114 21.457 13.658 1.00 95.95 271 ASN C C 1
ATOM 9250 O O . ASN C 1 268 ? 54.258 22.065 13.018 1.00 96.01 271 ASN C O 1
ATOM 9255 N N . VAL C 1 269 ? 55.727 20.376 13.194 1.00 95.38 272 VAL C N 1
ATOM 9256 C CA . VAL C 1 269 ? 55.408 19.827 11.886 1.00 94.55 272 VAL C CA 1
ATOM 9257 C C . VAL C 1 269 ? 53.924 19.527 11.759 1.00 94.07 272 VAL C C 1
ATOM 9258 O O . VAL C 1 269 ? 53.267 20.003 10.836 1.00 93.52 272 VAL C O 1
ATOM 9262 N N . ASN C 1 270 ? 53.403 18.745 12.701 1.00 94.02 273 ASN C N 1
ATOM 9263 C CA . ASN C 1 270 ? 51.998 18.343 12.694 1.00 93.31 273 ASN C CA 1
ATOM 9264 C C . ASN C 1 270 ? 51.020 19.449 13.061 1.00 92.39 273 ASN C C 1
ATOM 9265 O O . ASN C 1 270 ? 49.866 19.176 13.388 1.00 92.29 273 ASN C O 1
ATOM 9270 N N . THR C 1 271 ? 51.469 20.695 13.006 1.00 91.17 274 THR C N 1
ATOM 9271 C CA . THR C 1 271 ? 50.592 21.805 13.334 1.00 89.78 274 THR C CA 1
ATOM 9272 C C . THR C 1 271 ? 50.906 22.994 12.435 1.00 88.93 274 THR C C 1
ATOM 9273 O O . THR C 1 271 ? 50.126 23.943 12.339 1.00 89.06 274 THR C O 1
ATOM 9277 N N . ALA C 1 272 ? 52.046 22.924 11.759 1.00 87.75 275 ALA C N 1
ATOM 9278 C CA . ALA C 1 272 ? 52.472 23.989 10.861 1.00 86.76 275 ALA C CA 1
ATOM 9279 C C . ALA C 1 272 ? 52.205 23.643 9.398 1.00 86.02 275 ALA C C 1
ATOM 9280 O O . ALA C 1 272 ? 52.212 24.519 8.534 1.00 84.82 275 ALA C O 1
ATOM 9282 N N . LEU C 1 273 ? 51.954 22.365 9.128 1.00 86.41 276 LEU C N 1
ATOM 9283 C CA . LEU C 1 273 ? 51.721 21.901 7.768 1.00 86.64 276 LEU C CA 1
ATOM 9284 C C . LEU C 1 273 ? 50.392 22.286 7.125 1.00 87.44 276 LEU C C 1
ATOM 9285 O O . LEU C 1 273 ? 50.171 22.000 5.949 1.00 87.55 276 LEU C O 1
ATOM 9290 N N . ASN C 1 274 ? 49.507 22.919 7.888 1.00 88.16 277 ASN C N 1
ATOM 9291 C CA . ASN C 1 274 ? 48.232 23.391 7.351 1.00 88.94 277 ASN C CA 1
ATOM 9292 C C . ASN C 1 274 ? 47.527 24.274 8.355 1.00 90.41 277 ASN C C 1
ATOM 9293 O O . ASN C 1 274 ? 47.193 23.837 9.458 1.00 91.08 277 ASN C O 1
ATOM 9298 N N . THR C 1 275 ? 47.303 25.523 7.954 1.00 91.59 278 THR C N 1
ATOM 9299 C CA . THR C 1 275 ? 46.650 26.515 8.803 1.00 91.91 278 THR C CA 1
ATOM 9300 C C . THR C 1 275 ? 45.777 27.444 7.955 1.00 91.20 278 THR C C 1
ATOM 9301 O O . THR C 1 275 ? 44.886 28.135 8.471 1.00 90.87 278 THR C O 1
ATOM 9305 N N . THR C 1 276 ? 46.035 27.439 6.648 1.00 90.06 279 THR C N 1
ATOM 9306 C CA . THR C 1 276 ? 45.308 28.283 5.709 1.00 87.59 279 THR C CA 1
ATOM 9307 C C . THR C 1 276 ? 44.058 27.641 5.109 1.00 86.79 279 THR C C 1
ATOM 9308 O O . THR C 1 276 ? 44.132 26.767 4.239 1.00 85.76 279 THR C O 1
ATOM 9312 N N . GLN C 1 277 ? 42.911 28.100 5.600 1.00 85.60 280 GLN C N 1
ATOM 9313 C CA . GLN C 1 277 ? 41.596 27.653 5.157 1.00 84.43 280 GLN C CA 1
ATOM 9314 C C . GLN C 1 277 ? 40.594 28.474 5.958 1.00 82.25 280 GLN C C 1
ATOM 9315 O O . GLN C 1 277 ? 40.781 28.708 7.152 1.00 81.42 280 GLN C O 1
ATOM 9321 N N . ILE C 1 278 ? 39.537 28.917 5.296 1.00 80.29 281 ILE C N 1
ATOM 9322 C CA . ILE C 1 278 ? 38.524 29.736 5.939 1.00 78.42 281 ILE C CA 1
ATOM 9323 C C . ILE C 1 278 ? 37.765 28.984 7.033 1.00 76.56 281 ILE C C 1
ATOM 9324 O O . ILE C 1 278 ? 37.086 27.993 6.765 1.00 76.98 281 ILE C O 1
ATOM 9329 N N . PRO C 1 279 ? 37.870 29.446 8.285 1.00 74.43 282 PRO C N 1
ATOM 9330 C CA . PRO C 1 279 ? 37.163 28.775 9.376 1.00 73.35 282 PRO C CA 1
ATOM 9331 C C . PRO C 1 279 ? 35.672 28.731 9.083 1.00 72.32 282 PRO C C 1
ATOM 9332 O O . PRO C 1 279 ? 35.075 29.735 8.685 1.00 72.25 282 PRO C O 1
ATOM 9336 N N . SER C 1 280 ? 35.082 27.559 9.281 1.00 71.07 283 SER C N 1
ATOM 9337 C CA . SER C 1 280 ? 33.661 27.355 9.043 1.00 69.93 283 SER C CA 1
ATOM 9338 C C . SER C 1 280 ? 32.800 28.441 9.677 1.00 67.78 283 SER C C 1
ATOM 9339 O O . SER C 1 280 ? 31.829 28.893 9.079 1.00 66.91 283 SER C O 1
ATOM 9342 N N . SER C 1 281 ? 33.162 28.861 10.886 1.00 66.89 284 SER C N 1
ATOM 9343 C CA . SER C 1 281 ? 32.408 29.895 11.594 1.00 65.29 284 SER C CA 1
ATOM 9344 C C . SER C 1 281 ? 32.358 31.201 10.811 1.00 65.96 284 SER C C 1
ATOM 9345 O O . SER C 1 281 ? 31.344 31.901 10.825 1.00 66.11 284 SER C O 1
ATOM 9348 N N . ILE C 1 282 ? 33.462 31.532 10.146 1.00 65.14 285 ILE C N 1
ATOM 9349 C CA . ILE C 1 282 ? 33.535 32.745 9.349 1.00 65.27 285 ILE C CA 1
ATOM 9350 C C . ILE C 1 282 ? 32.641 32.586 8.108 1.00 66.59 285 ILE C C 1
ATOM 9351 O O . ILE C 1 282 ? 31.872 33.484 7.754 1.00 66.30 285 ILE C O 1
ATOM 9356 N N . GLU C 1 283 ? 32.749 31.429 7.462 1.00 68.10 286 GLU C N 1
ATOM 9357 C CA . GLU C 1 283 ? 31.965 31.103 6.269 1.00 69.38 286 GLU C CA 1
ATOM 9358 C C . GLU C 1 283 ? 30.483 31.399 6.519 1.00 69.06 286 GLU C C 1
ATOM 9359 O O . GLU C 1 283 ? 29.802 32.001 5.685 1.00 68.73 286 GLU C O 1
ATOM 9365 N N . ASP C 1 284 ? 29.992 30.968 7.675 1.00 68.21 287 ASP C N 1
ATOM 9366 C CA . ASP C 1 284 ? 28.605 31.189 8.050 1.00 66.93 287 ASP C CA 1
ATOM 9367 C C . ASP C 1 284 ? 28.329 32.685 8.136 1.00 66.81 287 ASP C C 1
ATOM 9368 O O . ASP C 1 284 ? 27.250 33.152 7.761 1.00 66.94 287 ASP C O 1
ATOM 9373 N N . ILE C 1 285 ? 29.308 33.438 8.629 1.00 65.79 288 ILE C N 1
ATOM 9374 C CA . ILE C 1 285 ? 29.160 34.882 8.753 1.00 66.01 288 ILE C CA 1
ATOM 9375 C C . ILE C 1 285 ? 28.969 35.487 7.356 1.00 65.95 288 ILE C C 1
ATOM 9376 O O . ILE C 1 285 ? 28.054 36.278 7.129 1.00 65.10 288 ILE C O 1
ATOM 9381 N N . PHE C 1 286 ? 29.833 35.090 6.426 1.00 64.81 289 PHE C N 1
ATOM 9382 C CA . PHE C 1 286 ? 29.778 35.563 5.048 1.00 63.51 289 PHE C CA 1
ATOM 9383 C C . PHE C 1 286 ? 28.423 35.281 4.395 1.00 65.18 289 PHE C C 1
ATOM 9384 O O . PHE C 1 286 ? 27.874 36.130 3.691 1.00 65.93 289 PHE C O 1
ATOM 9392 N N . ASN C 1 287 ? 27.884 34.092 4.637 1.00 66.29 290 ASN C N 1
ATOM 9393 C CA . ASN C 1 287 ? 26.612 33.705 4.045 1.00 67.00 290 ASN C CA 1
ATOM 9394 C C . ASN C 1 287 ? 25.356 34.220 4.727 1.00 68.43 290 ASN C C 1
ATOM 9395 O O . ASN C 1 287 ? 24.260 34.055 4.194 1.00 70.64 290 ASN C O 1
ATOM 9400 N N . ASP C 1 288 ? 25.491 34.848 5.892 1.00 69.30 291 ASP C N 1
ATOM 9401 C CA . ASP C 1 288 ? 24.306 35.357 6.580 1.00 69.41 291 ASP C CA 1
ATOM 9402 C C . ASP C 1 288 ? 23.703 36.474 5.740 1.00 71.13 291 ASP C C 1
ATOM 9403 O O . ASP C 1 288 ? 24.432 37.224 5.093 1.00 71.59 291 ASP C O 1
ATOM 9408 N N . ASP C 1 289 ? 22.379 36.587 5.744 1.00 72.88 292 ASP C N 1
ATOM 9409 C CA . ASP C 1 289 ? 21.718 37.632 4.970 1.00 75.57 292 ASP C CA 1
ATOM 9410 C C . ASP C 1 289 ? 22.177 39.037 5.372 1.00 76.30 292 ASP C C 1
ATOM 9411 O O . ASP C 1 289 ? 21.996 39.993 4.618 1.00 77.31 292 ASP C O 1
ATOM 9416 N N . ARG C 1 290 ? 22.763 39.169 6.559 1.00 76.52 293 ARG C N 1
ATOM 9417 C CA . ARG C 1 290 ? 23.227 40.473 7.019 1.00 76.21 293 ARG C CA 1
ATOM 9418 C C . ARG C 1 290 ? 24.531 40.894 6.376 1.00 76.09 293 ARG C C 1
ATOM 9419 O O . ARG C 1 290 ? 24.845 42.080 6.312 1.00 76.66 293 ARG C O 1
ATOM 9427 N N . CYS C 1 291 ? 25.289 39.919 5.898 1.00 76.01 294 CYS C N 1
ATOM 9428 C CA . CYS C 1 291 ? 26.563 40.197 5.259 1.00 76.92 294 CYS C CA 1
ATOM 9429 C C . CYS C 1 291 ? 26.342 40.507 3.784 1.00 79.61 294 CYS C C 1
ATOM 9430 O O . CYS C 1 291 ? 27.052 41.319 3.193 1.00 80.96 294 CYS C O 1
ATOM 9433 N N . ILE C 1 292 ? 25.336 39.866 3.201 1.00 81.09 295 ILE C N 1
ATOM 9434 C CA . ILE C 1 292 ? 25.027 40.033 1.788 1.00 82.44 295 ILE C CA 1
ATOM 9435 C C . ILE C 1 292 ? 24.202 41.275 1.471 1.00 83.65 295 ILE C C 1
ATOM 9436 O O . ILE C 1 292 ? 24.527 42.028 0.558 1.00 83.25 295 ILE C O 1
ATOM 9441 N N . ASN C 1 293 ? 23.135 41.485 2.232 1.00 85.78 296 ASN C N 1
ATOM 9442 C CA . ASN C 1 293 ? 22.248 42.621 2.014 1.00 87.00 296 ASN C CA 1
ATOM 9443 C C . ASN C 1 293 ? 22.551 43.804 2.922 1.00 87.69 296 ASN C C 1
ATOM 9444 O O . ASN C 1 293 ? 21.874 44.008 3.929 1.00 87.43 296 ASN C O 1
ATOM 9449 N N . ILE C 1 294 ? 23.562 44.587 2.559 1.00 88.94 297 ILE C N 1
ATOM 9450 C CA . ILE C 1 294 ? 23.929 45.752 3.349 1.00 90.34 297 ILE C CA 1
ATOM 9451 C C . ILE C 1 294 ? 22.987 46.918 3.068 1.00 90.50 297 ILE C C 1
ATOM 9452 O O . ILE C 1 294 ? 22.480 47.069 1.962 1.00 90.00 297 ILE C O 1
ATOM 9457 N N . THR C 1 295 ? 22.753 47.737 4.085 1.00 91.72 298 THR C N 1
ATOM 9458 C CA . THR C 1 295 ? 21.861 48.878 3.962 1.00 92.60 298 THR C CA 1
ATOM 9459 C C . THR C 1 295 ? 22.515 50.107 4.588 1.00 93.73 298 THR C C 1
ATOM 9460 O O . THR C 1 295 ? 23.637 50.036 5.089 1.00 93.33 298 THR C O 1
ATOM 9464 N N . LYS C 1 296 ? 21.813 51.233 4.555 1.00 95.13 299 LYS C N 1
ATOM 9465 C CA . LYS C 1 296 ? 22.329 52.475 5.118 1.00 96.30 299 LYS C CA 1
ATOM 9466 C C . LYS C 1 296 ? 22.092 52.490 6.625 1.00 95.80 299 LYS C C 1
ATOM 9467 O O . LYS C 1 296 ? 22.119 53.542 7.269 1.00 96.22 299 LYS C O 1
ATOM 9473 N N . GLN C 1 297 ? 21.855 51.305 7.179 1.00 94.47 300 GLN C N 1
ATOM 9474 C CA . GLN C 1 297 ? 21.617 51.173 8.605 1.00 91.94 300 GLN C CA 1
ATOM 9475 C C . GLN C 1 297 ? 22.289 49.929 9.161 1.00 90.37 300 GLN C C 1
ATOM 9476 O O . GLN C 1 297 ? 22.109 49.578 10.328 1.00 89.97 300 GLN C O 1
ATOM 9477 N N . THR C 1 298 ? 23.059 49.252 8.314 1.00 88.27 301 THR C N 1
ATOM 9478 C CA . THR C 1 298 ? 23.770 48.054 8.727 1.00 86.33 301 THR C CA 1
ATOM 9479 C C . THR C 1 298 ? 24.962 48.433 9.600 1.00 85.01 301 THR C C 1
ATOM 9480 O O . THR C 1 298 ? 25.762 49.296 9.232 1.00 84.46 301 THR C O 1
ATOM 9484 N N . PRO C 1 299 ? 25.089 47.788 10.775 1.00 83.31 302 PRO C N 1
ATOM 9485 C CA . PRO C 1 299 ? 26.171 48.031 11.732 1.00 81.50 302 PRO C CA 1
ATOM 9486 C C . PRO C 1 299 ? 27.567 47.939 11.135 1.00 79.55 302 PRO C C 1
ATOM 9487 O O . PRO C 1 299 ? 27.783 47.304 10.101 1.00 79.18 302 PRO C O 1
ATOM 9491 N N . SER C 1 300 ? 28.508 48.579 11.817 1.00 77.30 303 SER C N 1
ATOM 9492 C CA . SER C 1 300 ? 29.904 48.617 11.410 1.00 75.50 303 SER C CA 1
ATOM 9493 C C . SER C 1 300 ? 30.523 47.215 11.270 1.00 74.50 303 SER C C 1
ATOM 9494 O O . SER C 1 300 ? 31.394 46.989 10.427 1.00 74.07 303 SER C O 1
ATOM 9497 N N . PHE C 1 301 ? 30.064 46.273 12.091 1.00 73.17 304 PHE C N 1
ATOM 9498 C CA . PHE C 1 301 ? 30.586 44.908 12.052 1.00 71.72 304 PHE C CA 1
ATOM 9499 C C . PHE C 1 301 ? 30.350 44.177 10.737 1.00 70.39 304 PHE C C 1
ATOM 9500 O O . PHE C 1 301 ? 31.282 43.628 10.153 1.00 70.85 304 PHE C O 1
ATOM 9508 N N . TRP C 1 302 ? 29.103 44.143 10.281 1.00 68.77 305 TRP C N 1
ATOM 9509 C CA . TRP C 1 302 ? 28.796 43.447 9.040 1.00 67.82 305 TRP C CA 1
ATOM 9510 C C . TRP C 1 302 ? 29.369 44.155 7.818 1.00 66.84 305 TRP C C 1
ATOM 9511 O O . TRP C 1 302 ? 29.618 43.522 6.790 1.00 65.81 305 TRP C O 1
ATOM 9522 N N . ILE C 1 303 ? 29.580 45.462 7.923 1.00 64.83 306 ILE C N 1
ATOM 9523 C CA . ILE C 1 303 ? 30.175 46.182 6.816 1.00 64.66 306 ILE C CA 1
ATOM 9524 C C . ILE C 1 303 ? 31.592 45.626 6.692 1.00 65.61 306 ILE C C 1
ATOM 9525 O O . ILE C 1 303 ? 32.016 45.200 5.614 1.00 65.44 306 ILE C O 1
ATOM 9530 N N . LEU C 1 304 ? 32.317 45.617 7.807 1.00 65.45 307 LEU C N 1
ATOM 9531 C CA . LEU C 1 304 ? 33.674 45.083 7.825 1.00 65.96 307 LEU C CA 1
ATOM 9532 C C . LEU C 1 304 ? 33.639 43.601 7.457 1.00 67.08 307 LEU C C 1
ATOM 9533 O O . LEU C 1 304 ? 34.577 43.082 6.844 1.00 67.18 307 LEU C O 1
ATOM 9538 N N . ALA C 1 305 ? 32.556 42.928 7.844 1.00 67.46 308 ALA C N 1
ATOM 9539 C CA . ALA C 1 305 ? 32.382 41.504 7.556 1.00 68.89 308 ALA C CA 1
ATOM 9540 C C . ALA C 1 305 ? 32.330 41.275 6.046 1.00 68.52 308 ALA C C 1
ATOM 9541 O O . ALA C 1 305 ? 33.046 40.425 5.511 1.00 65.39 308 ALA C O 1
ATOM 9543 N N . ARG C 1 306 ? 31.479 42.030 5.357 1.00 69.70 309 ARG C N 1
ATOM 9544 C CA . ARG C 1 306 ? 31.398 41.884 3.914 1.00 70.91 309 ARG C CA 1
ATOM 9545 C C . ARG C 1 306 ? 32.680 42.409 3.286 1.00 70.18 309 ARG C C 1
ATOM 9546 O O . ARG C 1 306 ? 33.193 41.825 2.333 1.00 69.58 309 ARG C O 1
ATOM 9554 N N . ALA C 1 307 ? 33.193 43.514 3.819 1.00 69.53 310 ALA C N 1
ATOM 9555 C CA . ALA C 1 307 ? 34.433 44.080 3.310 1.00 70.32 310 ALA C CA 1
ATOM 9556 C C . ALA C 1 307 ? 35.446 42.942 3.237 1.00 71.24 310 ALA C C 1
ATOM 9557 O O . ALA C 1 307 ? 36.032 42.663 2.188 1.00 70.95 310 ALA C O 1
ATOM 9559 N N . LEU C 1 308 ? 35.616 42.270 4.370 1.00 72.84 311 LEU C N 1
ATOM 9560 C CA . LEU C 1 308 ? 36.541 41.154 4.490 1.00 74.07 311 LEU C CA 1
ATOM 9561 C C . LEU C 1 308 ? 36.190 40.049 3.493 1.00 74.59 311 LEU C C 1
ATOM 9562 O O . LEU C 1 308 ? 37.072 39.361 2.974 1.00 74.49 311 LEU C O 1
ATOM 9567 N N . LYS C 1 309 ? 34.897 39.884 3.230 1.00 75.02 312 LYS C N 1
ATOM 9568 C CA . LYS C 1 309 ? 34.426 38.867 2.297 1.00 74.86 312 LYS C CA 1
ATOM 9569 C C . LYS C 1 309 ? 34.862 39.209 0.874 1.00 77.82 312 LYS C C 1
ATOM 9570 O O . LYS C 1 309 ? 35.505 38.400 0.195 1.00 77.32 312 LYS C O 1
ATOM 9576 N N . GLU C 1 310 ? 34.507 40.414 0.431 1.00 80.22 313 GLU C N 1
ATOM 9577 C CA . GLU C 1 310 ? 34.857 40.875 -0.907 1.00 82.18 313 GLU C CA 1
ATOM 9578 C C . GLU C 1 310 ? 36.346 40.651 -1.145 1.00 83.13 313 GLU C C 1
ATOM 9579 O O . GLU C 1 310 ? 36.760 40.246 -2.236 1.00 83.32 313 GLU C O 1
ATOM 9585 N N . PHE C 1 311 ? 37.148 40.917 -0.119 1.00 83.12 314 PHE C N 1
ATOM 9586 C CA . PHE C 1 311 ? 38.585 40.727 -0.217 1.00 84.19 314 PHE C CA 1
ATOM 9587 C C . PHE C 1 311 ? 38.897 39.295 -0.637 1.00 86.19 314 PHE C C 1
ATOM 9588 O O . PHE C 1 311 ? 39.591 39.064 -1.627 1.00 87.26 314 PHE C O 1
ATOM 9596 N N . VAL C 1 312 ? 38.371 38.339 0.126 1.00 87.45 315 VAL C N 1
ATOM 9597 C CA . VAL C 1 312 ? 38.597 36.918 -0.126 1.00 88.00 315 VAL C CA 1
ATOM 9598 C C . VAL C 1 312 ? 38.424 36.510 -1.582 1.00 88.35 315 VAL C C 1
ATOM 9599 O O . VAL C 1 312 ? 39.276 35.824 -2.143 1.00 89.20 315 VAL C O 1
ATOM 9603 N N . ALA C 1 313 ? 37.322 36.932 -2.191 1.00 88.65 316 ALA C N 1
ATOM 9604 C CA . ALA C 1 313 ? 37.040 36.594 -3.581 1.00 89.41 316 ALA C CA 1
ATOM 9605 C C . ALA C 1 313 ? 38.083 37.092 -4.593 1.00 90.19 316 ALA C C 1
ATOM 9606 O O . ALA C 1 313 ? 38.192 36.545 -5.695 1.00 89.95 316 ALA C O 1
ATOM 9608 N N . LYS C 1 314 ? 38.851 38.117 -4.221 1.00 90.34 317 LYS C N 1
ATOM 9609 C CA . LYS C 1 314 ? 39.853 38.655 -5.127 1.00 89.76 317 LYS C CA 1
ATOM 9610 C C . LYS C 1 314 ? 41.270 38.767 -4.590 1.00 89.96 317 LYS C C 1
ATOM 9611 O O . LYS C 1 314 ? 42.060 37.829 -4.704 1.00 90.11 317 LYS C O 1
ATOM 9612 N N . GLU C 1 315 ? 41.606 39.919 -4.019 1.00 90.19 318 GLU C N 1
ATOM 9613 C CA . GLU C 1 315 ? 42.946 40.124 -3.488 1.00 91.95 318 GLU C CA 1
ATOM 9614 C C . GLU C 1 315 ? 43.381 38.992 -2.562 1.00 93.30 318 GLU C C 1
ATOM 9615 O O . GLU C 1 315 ? 44.573 38.785 -2.345 1.00 94.04 318 GLU C O 1
ATOM 9621 N N . GLY C 1 316 ? 42.412 38.264 -2.015 1.00 94.02 319 GLY C N 1
ATOM 9622 C CA . GLY C 1 316 ? 42.729 37.168 -1.118 1.00 94.30 319 GLY C CA 1
ATOM 9623 C C . GLY C 1 316 ? 42.956 35.856 -1.842 1.00 94.24 319 GLY C C 1
ATOM 9624 O O . GLY C 1 316 ? 43.778 35.041 -1.424 1.00 94.16 319 GLY C O 1
ATOM 9625 N N . GLN C 1 317 ? 42.223 35.657 -2.933 1.00 94.34 320 GLN C N 1
ATOM 9626 C CA . GLN C 1 317 ? 42.324 34.442 -3.735 1.00 94.23 320 GLN C CA 1
ATOM 9627 C C . GLN C 1 317 ? 41.761 33.231 -3.001 1.00 93.66 320 GLN C C 1
ATOM 9628 O O . GLN C 1 317 ? 42.381 32.164 -2.970 1.00 94.09 320 GLN C O 1
ATOM 9634 N N . GLY C 1 318 ? 40.583 33.410 -2.407 1.00 91.98 321 GLY C N 1
ATOM 9635 C CA . GLY C 1 318 ? 39.933 32.327 -1.693 1.00 90.01 321 GLY C CA 1
ATOM 9636 C C . GLY C 1 318 ? 40.208 32.241 -0.203 1.00 88.40 321 GLY C C 1
ATOM 9637 O O . GLY C 1 318 ? 39.532 31.489 0.497 1.00 88.14 321 GLY C O 1
ATOM 9638 N N . ASN C 1 319 ? 41.186 33.001 0.287 1.00 87.38 322 ASN C N 1
ATOM 9639 C CA . ASN C 1 319 ? 41.536 32.980 1.707 1.00 85.27 322 ASN C CA 1
ATOM 9640 C C . ASN C 1 319 ? 41.614 34.356 2.360 1.00 83.30 322 ASN C C 1
ATOM 9641 O O . ASN C 1 319 ? 41.969 35.343 1.721 1.00 84.36 322 ASN C O 1
ATOM 9646 N N . LEU C 1 320 ? 41.282 34.398 3.647 1.00 80.38 323 LEU C N 1
ATOM 9647 C CA . LEU C 1 320 ? 41.303 35.622 4.440 1.00 77.85 323 LEU C CA 1
ATOM 9648 C C . LEU C 1 320 ? 42.679 36.294 4.403 1.00 76.91 323 LEU C C 1
ATOM 9649 O O . LEU C 1 320 ? 43.633 35.750 3.842 1.00 77.68 323 LEU C O 1
ATOM 9654 N N . PRO C 1 321 ? 42.793 37.493 4.997 1.00 74.91 324 PRO C N 1
ATOM 9655 C CA . PRO C 1 321 ? 44.050 38.247 5.045 1.00 74.74 324 PRO C CA 1
ATOM 9656 C C . PRO C 1 321 ? 45.031 37.611 6.025 1.00 74.43 324 PRO C C 1
ATOM 9657 O O . PRO C 1 321 ? 44.635 37.167 7.099 1.00 74.60 324 PRO C O 1
ATOM 9661 N N . VAL C 1 322 ? 46.310 37.578 5.671 1.00 74.59 325 VAL C N 1
ATOM 9662 C CA . VAL C 1 322 ? 47.298 36.991 6.565 1.00 75.93 325 VAL C CA 1
ATOM 9663 C C . VAL C 1 322 ? 47.436 37.827 7.840 1.00 76.44 325 VAL C C 1
ATOM 9664 O O . VAL C 1 322 ? 47.513 39.053 7.781 1.00 76.49 325 VAL C O 1
ATOM 9668 N N . ARG C 1 323 ? 47.451 37.160 8.991 1.00 77.59 326 ARG C N 1
ATOM 9669 C CA . ARG C 1 323 ? 47.570 37.851 10.269 1.00 79.46 326 ARG C CA 1
ATOM 9670 C C . ARG C 1 323 ? 48.797 38.729 10.333 1.00 80.34 326 ARG C C 1
ATOM 9671 O O . ARG C 1 323 ? 48.681 39.945 10.416 1.00 81.65 326 ARG C O 1
ATOM 9679 N N . GLY C 1 324 ? 49.974 38.119 10.309 1.00 81.33 327 GLY C N 1
ATOM 9680 C CA . GLY C 1 324 ? 51.185 38.914 10.361 1.00 82.74 327 GLY C CA 1
ATOM 9681 C C . GLY C 1 324 ? 52.059 38.637 11.566 1.00 83.55 327 GLY C C 1
ATOM 9682 O O . GLY C 1 324 ? 53.197 39.104 11.627 1.00 84.47 327 GLY C O 1
ATOM 9683 N N . THR C 1 325 ? 51.539 37.887 12.530 1.00 83.60 328 THR C N 1
ATOM 9684 C CA . THR C 1 325 ? 52.318 37.554 13.714 1.00 84.68 328 THR C CA 1
ATOM 9685 C C . THR C 1 325 ? 52.838 36.124 13.617 1.00 84.92 328 THR C C 1
ATOM 9686 O O . THR C 1 325 ? 52.325 35.321 12.836 1.00 83.35 328 THR C O 1
ATOM 9690 N N . ILE C 1 326 ? 53.874 35.825 14.396 1.00 85.72 329 ILE C N 1
ATOM 9691 C CA . ILE C 1 326 ? 54.482 34.500 14.411 1.00 87.34 329 ILE C CA 1
ATOM 9692 C C . ILE C 1 326 ? 54.913 34.186 15.835 1.00 88.95 329 ILE C C 1
ATOM 9693 O O . ILE C 1 326 ? 55.107 35.092 16.647 1.00 88.45 329 ILE C O 1
ATOM 9698 N N . PRO C 1 327 ? 55.046 32.893 16.167 1.00 91.09 330 PRO C N 1
ATOM 9699 C CA . PRO C 1 327 ? 55.469 32.542 17.528 1.00 92.91 330 PRO C CA 1
ATOM 9700 C C . PRO C 1 327 ? 56.986 32.647 17.682 1.00 94.29 330 PRO C C 1
ATOM 9701 O O . PRO C 1 327 ? 57.725 32.495 16.707 1.00 93.88 330 PRO C O 1
ATOM 9705 N N . ASP C 1 328 ? 57.441 32.904 18.906 1.00 96.20 331 ASP C N 1
ATOM 9706 C CA . ASP C 1 328 ? 58.870 32.993 19.190 1.00 98.71 331 ASP C CA 1
ATOM 9707 C C . ASP C 1 328 ? 59.468 31.649 18.795 1.00 100.26 331 ASP C C 1
ATOM 9708 O O . ASP C 1 328 ? 58.729 30.701 18.538 1.00 100.70 331 ASP C O 1
ATOM 9713 N N . MET C 1 329 ? 60.793 31.551 18.751 1.00 102.37 332 MET C N 1
ATOM 9714 C CA . MET C 1 329 ? 61.426 30.292 18.366 1.00 104.08 332 MET C CA 1
ATOM 9715 C C . MET C 1 329 ? 62.942 30.313 18.479 1.00 106.15 332 MET C C 1
ATOM 9716 O O . MET C 1 329 ? 63.607 31.197 17.936 1.00 107.03 332 MET C O 1
ATOM 9721 N N . ILE C 1 330 ? 63.481 29.322 19.181 1.00 108.09 333 ILE C N 1
ATOM 9722 C CA . ILE C 1 330 ? 64.916 29.222 19.389 1.00 109.62 333 ILE C CA 1
ATOM 9723 C C . ILE C 1 330 ? 65.720 29.358 18.090 1.00 110.58 333 ILE C C 1
ATOM 9724 O O . ILE C 1 330 ? 65.917 28.392 17.346 1.00 110.69 333 ILE C O 1
ATOM 9729 N N . ALA C 1 331 ? 66.155 30.589 17.834 1.00 111.70 334 ALA C N 1
ATOM 9730 C CA 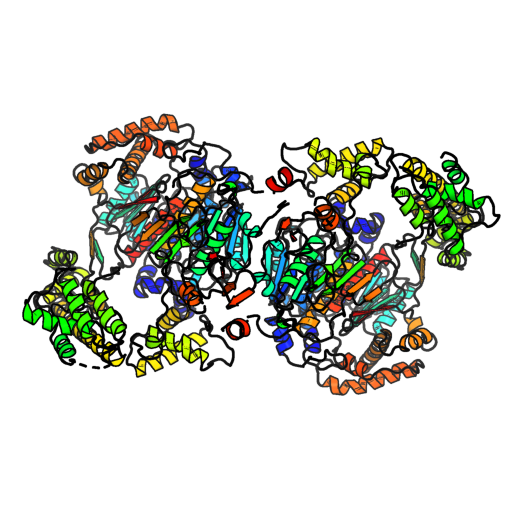. ALA C 1 331 ? 66.976 30.951 16.682 1.00 112.51 334 ALA C CA 1
ATOM 9731 C C . ALA C 1 331 ? 68.062 31.803 17.327 1.00 113.30 334 ALA C C 1
ATOM 9732 O O . ALA C 1 331 ? 68.274 31.699 18.537 1.00 114.22 334 ALA C O 1
ATOM 9734 N N . ASP C 1 332 ? 68.743 32.653 16.568 1.00 113.07 335 ASP C N 1
ATOM 9735 C CA . ASP C 1 332 ? 69.779 33.458 17.200 1.00 112.49 335 ASP C CA 1
ATOM 9736 C C . ASP C 1 332 ? 69.425 34.908 17.529 1.00 112.03 335 ASP C C 1
ATOM 9737 O O . ASP C 1 332 ? 69.150 35.215 18.686 1.00 112.20 335 ASP C O 1
ATOM 9742 N N . SER C 1 333 ? 69.411 35.810 16.553 1.00 110.75 336 SER C N 1
ATOM 9743 C CA . SER C 1 333 ? 69.090 37.192 16.905 1.00 108.34 336 SER C CA 1
ATOM 9744 C C . SER C 1 333 ? 68.361 38.033 15.864 1.00 107.12 336 SER C C 1
ATOM 9745 O O . SER C 1 333 ? 67.290 38.571 16.142 1.00 106.68 336 SER C O 1
ATOM 9748 N N . GLY C 1 334 ? 68.935 38.157 14.674 1.00 106.00 337 GLY C N 1
ATOM 9749 C CA . GLY C 1 334 ? 68.298 38.971 13.657 1.00 105.84 337 GLY C CA 1
ATOM 9750 C C . GLY C 1 334 ? 67.706 38.195 12.503 1.00 105.92 337 GLY C C 1
ATOM 9751 O O . GLY C 1 334 ? 67.359 38.771 11.477 1.00 105.73 337 GLY C O 1
ATOM 9752 N N . LYS C 1 335 ? 67.580 36.886 12.672 1.00 106.21 338 LYS C N 1
ATOM 9753 C CA . LYS C 1 335 ? 67.033 36.031 11.627 1.00 106.72 338 LYS C CA 1
ATOM 9754 C C . LYS C 1 335 ? 65.515 35.965 11.747 1.00 107.18 338 LYS C C 1
ATOM 9755 O O . LYS C 1 335 ? 64.791 35.920 10.747 1.00 107.13 338 LYS C O 1
ATOM 9761 N N . TYR C 1 336 ? 65.049 35.972 12.990 1.00 107.60 339 TYR C N 1
ATOM 9762 C CA . TYR C 1 336 ? 63.629 35.926 13.295 1.00 107.91 339 TYR C CA 1
ATOM 9763 C C . TYR C 1 336 ? 62.997 37.276 12.998 1.00 107.89 339 TYR C C 1
ATOM 9764 O O . TYR C 1 336 ? 61.828 37.356 12.629 1.00 107.90 339 TYR C O 1
ATOM 9773 N N . ILE C 1 337 ? 63.783 38.335 13.162 1.00 107.79 340 ILE C N 1
ATOM 9774 C CA . ILE C 1 337 ? 63.306 39.690 12.924 1.00 106.94 340 ILE C CA 1
ATOM 9775 C C . ILE C 1 337 ? 63.127 39.915 11.421 1.00 106.52 340 ILE C C 1
ATOM 9776 O O . ILE C 1 337 ? 62.203 40.602 10.995 1.00 106.32 340 ILE C O 1
ATOM 9781 N N . LYS C 1 338 ? 64.011 39.328 10.620 1.00 105.42 341 LYS C N 1
ATOM 9782 C CA . LYS C 1 338 ? 63.921 39.467 9.170 1.00 104.46 341 LYS C CA 1
ATOM 9783 C C . LYS C 1 338 ? 62.653 38.768 8.694 1.00 103.54 341 LYS C C 1
ATOM 9784 O O . LYS C 1 338 ? 62.010 39.206 7.740 1.00 103.54 341 LYS C O 1
ATOM 9790 N N . LEU C 1 339 ? 62.304 37.678 9.376 1.00 102.31 342 LEU C N 1
ATOM 9791 C CA . LEU C 1 339 ? 61.116 36.881 9.058 1.00 100.19 342 LEU C CA 1
ATOM 9792 C C . LEU C 1 339 ? 59.872 37.549 9.636 1.00 98.94 342 LEU C C 1
ATOM 9793 O O . LEU C 1 339 ? 58.890 37.791 8.932 1.00 97.40 342 LEU C O 1
ATOM 9798 N N . GLN C 1 340 ? 59.934 37.844 10.930 1.00 98.74 343 GLN C N 1
ATOM 9799 C CA . GLN C 1 340 ? 58.845 38.494 11.647 1.00 98.96 343 GLN C CA 1
ATOM 9800 C C . GLN C 1 340 ? 58.336 39.701 10.871 1.00 99.42 343 GLN C C 1
ATOM 9801 O O . GLN C 1 340 ? 57.134 39.963 10.840 1.00 99.64 343 GLN C O 1
ATOM 9807 N N . ASN C 1 341 ? 59.261 40.424 10.238 1.00 99.79 344 ASN C N 1
ATOM 9808 C CA . ASN C 1 341 ? 58.933 41.616 9.461 1.00 98.87 344 ASN C CA 1
ATOM 9809 C C . ASN C 1 341 ? 58.316 41.287 8.110 1.00 97.89 344 ASN C C 1
ATOM 9810 O O . ASN C 1 341 ? 57.568 42.091 7.552 1.00 98.42 344 ASN C O 1
ATOM 9815 N N . VAL C 1 342 ? 58.633 40.111 7.580 1.00 96.56 345 VAL C N 1
ATOM 9816 C CA . VAL C 1 342 ? 58.090 39.694 6.293 1.00 95.33 345 VAL C CA 1
ATOM 9817 C C . VAL C 1 342 ? 56.575 39.567 6.379 1.00 95.17 345 VAL C C 1
ATOM 9818 O O . VAL C 1 342 ? 55.847 40.157 5.574 1.00 94.86 345 VAL C O 1
ATOM 9822 N N . TYR C 1 343 ? 56.109 38.788 7.355 1.00 93.67 346 TYR C N 1
ATOM 9823 C CA . TYR C 1 343 ? 54.680 38.583 7.543 1.00 92.31 346 TYR C CA 1
ATOM 9824 C C . TYR C 1 343 ? 53.981 39.908 7.811 1.00 91.36 346 TYR C C 1
ATOM 9825 O O . TYR C 1 343 ? 52.899 40.173 7.280 1.00 91.17 346 TYR C O 1
ATOM 9834 N N . ARG C 1 344 ? 54.602 40.740 8.636 1.00 90.03 347 ARG C N 1
ATOM 9835 C CA . ARG C 1 344 ? 54.027 42.033 8.958 1.00 89.26 347 ARG C CA 1
ATOM 9836 C C . ARG C 1 344 ? 53.665 42.774 7.680 1.00 88.65 347 ARG C C 1
ATOM 9837 O O . ARG C 1 344 ? 52.499 43.095 7.448 1.00 87.74 347 ARG C O 1
ATOM 9845 N N . GLU C 1 345 ? 54.670 43.024 6.845 1.00 88.16 348 GLU C N 1
ATOM 9846 C CA . GLU C 1 345 ? 54.470 43.744 5.592 1.00 88.20 348 GLU C CA 1
ATOM 9847 C C . GLU C 1 345 ? 53.286 43.277 4.752 1.00 87.86 348 GLU C C 1
ATOM 9848 O O . GLU C 1 345 ? 52.541 44.105 4.220 1.00 87.74 348 GLU C O 1
ATOM 9854 N N . LYS C 1 346 ? 53.098 41.967 4.620 1.00 87.01 349 LYS C N 1
ATOM 9855 C CA . LYS C 1 346 ? 51.962 41.490 3.840 1.00 85.67 349 LYS C CA 1
ATOM 9856 C C . LYS C 1 346 ? 50.662 41.702 4.605 1.00 85.23 349 LYS C C 1
ATOM 9857 O O . LYS C 1 346 ? 49.632 42.026 4.020 1.00 85.00 349 LYS C O 1
ATOM 9863 N N . ALA C 1 347 ? 50.708 41.509 5.916 1.00 85.09 350 ALA C N 1
ATOM 9864 C CA . ALA C 1 347 ? 49.521 41.706 6.728 1.00 85.01 350 ALA C CA 1
ATOM 9865 C C . ALA C 1 347 ? 49.053 43.139 6.499 1.00 84.57 350 ALA C C 1
ATOM 9866 O O . ALA C 1 347 ? 47.874 43.393 6.260 1.00 84.10 350 ALA C O 1
ATOM 9868 N N . LYS C 1 348 ? 49.998 44.072 6.563 1.00 84.35 351 LYS C N 1
ATOM 9869 C CA . LYS C 1 348 ? 49.674 45.472 6.360 1.00 83.36 351 LYS C CA 1
ATOM 9870 C C . LYS C 1 348 ? 49.132 45.690 4.964 1.00 83.37 351 LYS C C 1
ATOM 9871 O O . LYS C 1 348 ? 48.206 46.478 4.767 1.00 82.98 351 LYS C O 1
ATOM 9872 N N . LYS C 1 349 ? 49.717 44.980 4.000 1.00 83.57 352 LYS C N 1
ATOM 9873 C CA . LYS C 1 349 ? 49.332 45.056 2.595 1.00 83.26 352 LYS C CA 1
ATOM 9874 C C . LYS C 1 349 ? 47.875 44.641 2.374 1.00 83.88 352 LYS C C 1
ATOM 9875 O O . LYS C 1 349 ? 47.104 45.373 1.750 1.00 84.00 352 LYS C O 1
ATOM 9881 N N . ASP C 1 350 ? 47.498 43.465 2.873 1.00 84.80 353 ASP C N 1
ATOM 9882 C CA . ASP C 1 350 ? 46.125 42.979 2.720 1.00 85.01 353 ASP C CA 1
ATOM 9883 C C . ASP C 1 350 ? 45.169 43.840 3.536 1.00 84.18 353 ASP C C 1
ATOM 9884 O O . ASP C 1 350 ? 43.990 43.959 3.206 1.00 82.75 353 ASP C O 1
ATOM 9889 N N . ALA C 1 351 ? 45.690 44.432 4.607 1.00 83.93 354 ALA C N 1
ATOM 9890 C CA . ALA C 1 351 ? 44.897 45.296 5.469 1.00 83.72 354 ALA C CA 1
ATOM 9891 C C . ALA C 1 351 ? 44.384 46.441 4.613 1.00 83.78 354 ALA C C 1
ATOM 9892 O O . ALA C 1 351 ? 43.244 46.886 4.764 1.00 83.02 354 ALA C O 1
ATOM 9894 N N . ALA C 1 352 ? 45.245 46.909 3.711 1.00 83.73 355 ALA C N 1
ATOM 9895 C CA . ALA C 1 352 ? 44.910 47.998 2.800 1.00 83.76 355 ALA C CA 1
ATOM 9896 C C . ALA C 1 352 ? 43.891 47.507 1.776 1.00 83.71 355 ALA C C 1
ATOM 9897 O O . ALA C 1 352 ? 42.860 48.147 1.556 1.00 83.71 355 ALA C O 1
ATOM 9899 N N . ALA C 1 353 ? 44.185 46.369 1.152 1.00 83.14 356 ALA C N 1
ATOM 9900 C CA . ALA C 1 353 ? 43.282 45.790 0.164 1.00 83.23 356 ALA C CA 1
ATOM 9901 C C . ALA C 1 353 ? 41.882 45.697 0.764 1.00 83.21 356 ALA C C 1
ATOM 9902 O O . ALA C 1 353 ? 40.894 46.049 0.118 1.00 83.51 356 ALA C O 1
ATOM 9904 N N . VAL C 1 354 ? 41.810 45.223 2.006 1.00 83.47 357 VAL C N 1
ATOM 9905 C CA . VAL C 1 354 ? 40.541 45.095 2.720 1.00 83.02 357 VAL C CA 1
ATOM 9906 C C . VAL C 1 354 ? 39.977 46.487 2.976 1.00 83.35 357 VAL C C 1
ATOM 9907 O O . VAL C 1 354 ? 38.787 46.737 2.759 1.00 83.53 357 VAL C O 1
ATOM 9911 N N . GLY C 1 355 ? 40.839 47.385 3.443 1.00 83.32 358 GLY C N 1
ATOM 9912 C CA . GLY C 1 355 ? 40.419 48.748 3.711 1.00 83.36 358 GLY C CA 1
ATOM 9913 C C . GLY C 1 355 ? 39.739 49.357 2.497 1.00 83.82 358 GLY C C 1
ATOM 9914 O O . GLY C 1 355 ? 38.757 50.091 2.627 1.00 82.86 358 GLY C O 1
ATOM 9915 N N . ASN C 1 356 ? 40.260 49.049 1.312 1.00 83.51 359 ASN C N 1
ATOM 9916 C CA . ASN C 1 356 ? 39.685 49.567 0.082 1.00 84.24 359 ASN C CA 1
ATOM 9917 C C . ASN C 1 356 ? 38.223 49.167 -0.020 1.00 84.90 359 ASN C C 1
ATOM 9918 O O . ASN C 1 356 ? 37.353 50.019 -0.213 1.00 85.17 359 ASN C O 1
ATOM 9923 N N . HIS C 1 357 ? 37.951 47.873 0.123 1.00 85.36 360 HIS C N 1
ATOM 9924 C CA . HIS C 1 357 ? 36.582 47.384 0.046 1.00 85.10 360 HIS C CA 1
ATOM 9925 C C . HIS C 1 357 ? 35.679 48.070 1.055 1.00 85.74 360 HIS C C 1
ATOM 9926 O O . HIS C 1 357 ? 34.499 48.263 0.794 1.00 85.15 360 HIS C O 1
ATOM 9933 N N . VAL C 1 358 ? 36.236 48.434 2.206 1.00 87.69 361 VAL C N 1
ATOM 9934 C CA . VAL C 1 358 ? 35.468 49.114 3.246 1.00 89.36 361 VAL C CA 1
ATOM 9935 C C . VAL C 1 358 ? 34.975 50.455 2.712 1.00 91.02 361 VAL C C 1
ATOM 9936 O O . VAL C 1 358 ? 33.791 50.776 2.810 1.00 90.96 361 VAL C O 1
ATOM 9940 N N . ALA C 1 359 ? 35.895 51.230 2.145 1.00 92.68 362 ALA C N 1
ATOM 9941 C CA . ALA C 1 359 ? 35.568 52.536 1.587 1.00 94.20 362 ALA C CA 1
ATOM 9942 C C . ALA C 1 359 ? 34.529 52.401 0.479 1.00 95.59 362 ALA C C 1
ATOM 9943 O O . ALA C 1 359 ? 33.472 53.026 0.536 1.00 95.78 362 ALA C O 1
ATOM 9945 N N . LYS C 1 360 ? 34.830 51.581 -0.524 1.00 97.09 363 LYS C N 1
ATOM 9946 C CA . LYS C 1 360 ? 33.902 51.382 -1.625 1.00 99.92 363 LYS C CA 1
ATOM 9947 C C . LYS C 1 360 ? 32.564 50.848 -1.149 1.00 102.32 363 LYS C C 1
ATOM 9948 O O . LYS C 1 360 ? 31.507 51.353 -1.531 1.00 101.82 363 LYS C O 1
ATOM 9949 N N . LEU C 1 361 ? 32.612 49.819 -0.310 1.00 105.03 364 LEU C N 1
ATOM 9950 C CA . LEU C 1 361 ? 31.409 49.201 0.229 1.00 107.57 364 LEU C CA 1
ATOM 9951 C C . LEU C 1 361 ? 30.644 50.214 1.073 1.00 109.26 364 LEU C C 1
ATOM 9952 O O . LEU C 1 361 ? 29.415 50.233 1.081 1.00 109.52 364 LEU C O 1
ATOM 9957 N N . LEU C 1 362 ? 31.384 51.061 1.778 1.00 111.51 365 LEU C N 1
ATOM 9958 C CA . LEU C 1 362 ? 30.787 52.079 2.636 1.00 114.13 365 LEU C CA 1
ATOM 9959 C C . LEU C 1 362 ? 30.262 53.252 1.811 1.00 115.86 365 LEU C C 1
ATOM 9960 O O . LEU C 1 362 ? 29.334 53.951 2.222 1.00 115.64 365 LEU C O 1
ATOM 9965 N N . GLN C 1 363 ? 30.862 53.455 0.642 1.00 118.19 366 GLN C N 1
ATOM 9966 C CA . GLN C 1 363 ? 30.481 54.544 -0.251 1.00 120.29 366 GLN C CA 1
ATOM 9967 C C . GLN C 1 363 ? 29.173 54.218 -0.964 1.00 121.31 366 GLN C C 1
ATOM 9968 O O . GLN C 1 363 ? 28.289 55.067 -1.063 1.00 121.41 366 GLN C O 1
ATOM 9974 N N . SER C 1 364 ? 29.050 52.989 -1.460 1.00 122.64 367 SER C N 1
ATOM 9975 C CA . SER C 1 364 ? 27.833 52.567 -2.147 1.00 124.33 367 SER C CA 1
ATOM 9976 C C . SER C 1 364 ? 26.654 52.742 -1.195 1.00 125.43 367 SER C C 1
ATOM 9977 O O . SER C 1 364 ? 25.497 52.748 -1.609 1.00 125.26 367 SER C O 1
ATOM 9980 N N . ILE C 1 365 ? 26.972 52.875 0.088 1.00 127.21 368 ILE C N 1
ATOM 9981 C CA . ILE C 1 365 ? 25.974 53.070 1.133 1.00 128.66 368 ILE C CA 1
ATOM 9982 C C . ILE C 1 365 ? 26.025 54.540 1.531 1.00 129.42 368 ILE C C 1
ATOM 9983 O O . ILE C 1 365 ? 25.042 55.106 2.014 1.00 129.53 368 ILE C O 1
ATOM 9988 N N . GLY C 1 366 ? 27.188 55.147 1.316 1.00 129.99 369 GLY C N 1
ATOM 9989 C CA . GLY C 1 366 ? 27.373 56.544 1.651 1.00 130.26 369 GLY C CA 1
ATOM 9990 C C . GLY C 1 366 ? 26.860 56.838 3.042 1.00 130.33 369 GLY C C 1
ATOM 9991 O O . GLY C 1 366 ? 26.231 57.868 3.274 1.00 130.49 369 GLY C O 1
ATOM 9992 N N . GLN C 1 367 ? 27.119 55.923 3.969 1.00 130.41 370 GLN C N 1
ATOM 9993 C CA . GLN C 1 367 ? 26.676 56.095 5.346 1.00 130.34 370 GLN C CA 1
ATOM 9994 C C . GLN C 1 367 ? 27.634 57.034 6.077 1.00 129.99 370 GLN C C 1
ATOM 9995 O O . GLN C 1 367 ? 27.361 57.468 7.199 1.00 129.34 370 GLN C O 1
ATOM 10001 N N . ALA C 1 368 ? 28.752 57.341 5.419 1.00 129.49 371 ALA C N 1
ATOM 10002 C CA . ALA C 1 368 ? 29.780 58.230 5.958 1.00 129.26 371 ALA C CA 1
ATOM 10003 C C . ALA C 1 368 ? 31.080 58.064 5.176 1.00 129.12 371 ALA C C 1
ATOM 10004 O O . ALA C 1 368 ? 31.265 57.078 4.464 1.00 129.01 371 ALA C O 1
ATOM 10006 N N . PRO C 1 369 ? 31.994 59.040 5.289 1.00 129.19 372 PRO C N 1
ATOM 10007 C CA . PRO C 1 369 ? 33.281 58.988 4.587 1.00 128.85 372 PRO C CA 1
ATOM 10008 C C . PRO C 1 369 ? 34.254 58.043 5.291 1.00 128.31 372 PRO C C 1
ATOM 10009 O O . PRO C 1 369 ? 34.988 57.285 4.649 1.00 128.26 372 PRO C O 1
ATOM 10013 N N . GLU C 1 370 ? 34.241 58.096 6.620 1.00 127.38 373 GLU C N 1
ATOM 10014 C CA . GLU C 1 370 ? 35.112 57.256 7.420 1.00 125.47 373 GLU C CA 1
ATOM 10015 C C . GLU C 1 370 ? 34.483 56.924 8.759 1.00 124.14 373 GLU C C 1
ATOM 10016 O O . GLU C 1 370 ? 34.656 57.656 9.732 1.00 123.96 373 GLU C O 1
ATOM 10017 N N . SER C 1 371 ? 33.746 55.818 8.801 1.00 122.67 374 SER C N 1
ATOM 10018 C CA . SER C 1 371 ? 33.086 55.366 10.020 1.00 121.09 374 SER C CA 1
ATOM 10019 C C . SER C 1 371 ? 33.956 54.300 10.671 1.00 120.01 374 SER C C 1
ATOM 10020 O O . SER C 1 371 ? 33.822 53.993 11.855 1.00 119.91 374 SER C O 1
ATOM 10023 N N . ILE C 1 372 ? 34.849 53.735 9.869 1.00 118.50 375 ILE C N 1
ATOM 10024 C CA . ILE C 1 372 ? 35.755 52.696 10.323 1.00 116.91 375 ILE C CA 1
ATOM 10025 C C . ILE C 1 372 ? 37.128 53.299 10.623 1.00 116.13 375 ILE C C 1
ATOM 10026 O O . ILE C 1 372 ? 37.842 53.721 9.711 1.00 116.60 375 ILE C O 1
ATOM 10031 N N . SER C 1 373 ? 37.495 53.336 11.900 1.00 114.55 376 SER C N 1
ATOM 10032 C CA . SER C 1 373 ? 38.787 53.875 12.308 1.00 112.79 376 SER C CA 1
ATOM 10033 C C . SER C 1 373 ? 39.903 53.105 11.614 1.00 111.43 376 SER C C 1
ATOM 10034 O O . SER C 1 373 ? 39.754 51.927 11.294 1.00 111.25 376 SER C O 1
ATOM 10037 N N . GLU C 1 374 ? 41.021 53.775 11.376 1.00 109.98 377 GLU C N 1
ATOM 10038 C CA . GLU C 1 374 ? 42.136 53.110 10.733 1.00 108.15 377 GLU C CA 1
ATOM 10039 C C . GLU C 1 374 ? 42.742 52.139 11.718 1.00 106.87 377 GLU C C 1
ATOM 10040 O O . GLU C 1 374 ? 43.544 51.277 11.352 1.00 106.85 377 GLU C O 1
ATOM 10041 N N . LYS C 1 375 ? 42.348 52.288 12.981 1.00 105.36 378 LYS C N 1
ATOM 10042 C CA . LYS C 1 375 ? 42.855 51.428 14.031 1.00 103.34 378 LYS C CA 1
ATOM 10043 C C . LYS C 1 375 ? 42.000 50.195 14.240 1.00 101.84 378 LYS C C 1
ATOM 10044 O O . LYS C 1 375 ? 42.510 49.129 14.603 1.00 102.19 378 LYS C O 1
ATOM 10045 N N . GLU C 1 376 ? 40.696 50.331 14.016 1.00 99.10 379 GLU C N 1
ATOM 10046 C CA . GLU C 1 376 ? 39.798 49.203 14.188 1.00 96.16 379 GLU C CA 1
ATOM 10047 C C . GLU C 1 376 ? 39.727 48.357 12.923 1.00 93.61 379 GLU C C 1
ATOM 10048 O O . GLU C 1 376 ? 39.011 47.359 12.869 1.00 93.94 379 GLU C O 1
ATOM 10054 N N . LEU C 1 377 ? 40.468 48.764 11.898 1.00 90.02 380 LEU C N 1
ATOM 10055 C CA . LEU C 1 377 ? 40.509 48.009 10.654 1.00 85.74 380 LEU C CA 1
ATOM 10056 C C . LEU C 1 377 ? 41.632 47.005 10.820 1.00 83.56 380 LEU C C 1
ATOM 10057 O O . LEU C 1 377 ? 41.507 45.839 10.449 1.00 83.00 380 LEU C O 1
ATOM 10062 N N . LYS C 1 378 ? 42.733 47.487 11.386 1.00 81.34 381 LYS C N 1
ATOM 10063 C CA . LYS C 1 378 ? 43.907 46.667 11.638 1.00 79.05 381 LYS C CA 1
ATOM 10064 C C . LYS C 1 378 ? 43.475 45.514 12.527 1.00 76.41 381 LYS C C 1
ATOM 10065 O O . LYS C 1 378 ? 43.909 44.380 12.347 1.00 76.41 381 LYS C O 1
ATOM 10071 N N . LEU C 1 379 ? 42.608 45.828 13.484 1.00 74.34 382 LEU C N 1
ATOM 10072 C CA . LEU C 1 379 ? 42.076 44.859 14.434 1.00 72.34 382 LEU C CA 1
ATOM 10073 C C . LEU C 1 379 ? 41.260 43.805 13.701 1.00 71.92 382 LEU C C 1
ATOM 10074 O O . LEU C 1 379 ? 41.429 42.604 13.921 1.00 71.75 382 LEU C O 1
ATOM 10079 N N . LEU C 1 380 ? 40.372 44.269 12.828 1.00 70.34 383 LEU C N 1
ATOM 10080 C CA . LEU C 1 380 ? 39.533 43.377 12.048 1.00 69.56 383 LEU C CA 1
ATOM 10081 C C . LEU C 1 380 ? 40.379 42.356 11.299 1.00 68.82 383 LEU C C 1
ATOM 10082 O O . LEU C 1 380 ? 40.215 41.149 11.459 1.00 69.36 383 LEU C O 1
ATOM 10087 N N . CYS C 1 381 ? 41.290 42.854 10.477 1.00 68.29 384 CYS C N 1
ATOM 10088 C CA . CYS C 1 381 ? 42.146 41.993 9.685 1.00 68.17 384 CYS C CA 1
ATOM 10089 C C . CYS C 1 381 ? 42.995 41.044 10.516 1.00 67.22 384 CYS C C 1
ATOM 10090 O O . CYS C 1 381 ? 43.235 39.911 10.109 1.00 66.68 384 CYS C O 1
ATOM 10093 N N . SER C 1 382 ? 43.450 41.491 11.679 1.00 66.63 385 SER C N 1
ATOM 10094 C CA . SER C 1 382 ? 44.265 40.619 12.520 1.00 67.89 385 SER C CA 1
ATOM 10095 C C . SER C 1 382 ? 43.408 39.523 13.181 1.00 66.96 385 SER C C 1
ATOM 10096 O O . SER C 1 382 ? 43.910 38.442 13.515 1.00 65.50 385 SER C O 1
ATOM 10099 N N . ASN C 1 383 ? 42.118 39.803 13.354 1.00 66.38 386 ASN C N 1
ATOM 10100 C CA . ASN C 1 383 ? 41.198 38.840 13.955 1.00 66.62 386 ASN C CA 1
ATOM 10101 C C . ASN C 1 383 ? 40.128 38.391 12.969 1.00 66.24 386 ASN C C 1
ATOM 10102 O O . ASN C 1 383 ? 39.004 38.088 13.364 1.00 66.84 386 ASN C O 1
ATOM 10107 N N . SER C 1 384 ? 40.470 38.334 11.688 1.00 65.24 387 SER C N 1
ATOM 10108 C CA . SER C 1 384 ? 39.495 37.928 10.690 1.00 64.35 387 SER C CA 1
ATOM 10109 C C . SER C 1 384 ? 39.088 36.474 10.879 1.00 63.60 387 SER C C 1
ATOM 10110 O O . SER C 1 384 ? 37.919 36.126 10.721 1.00 64.05 387 SER C O 1
ATOM 10113 N N . ALA C 1 385 ? 40.048 35.626 11.229 1.00 61.60 388 ALA C N 1
ATOM 10114 C CA . ALA C 1 385 ? 39.761 34.207 11.412 1.00 60.18 388 ALA C CA 1
ATOM 10115 C C . ALA C 1 385 ? 39.208 33.874 12.791 1.00 58.73 388 ALA C C 1
ATOM 10116 O O . ALA C 1 385 ? 39.115 32.705 13.143 1.00 61.25 388 ALA C O 1
ATOM 10118 N N . PHE C 1 386 ? 38.832 34.888 13.563 1.00 55.29 389 PHE C N 1
ATOM 10119 C CA . PHE C 1 386 ? 38.321 34.660 14.910 1.00 52.75 389 PHE C CA 1
ATOM 10120 C C . PHE C 1 386 ? 36.983 35.339 15.142 1.00 52.41 389 PHE C C 1
ATOM 10121 O O . PHE C 1 386 ? 36.441 35.289 16.247 1.00 52.59 389 PHE C O 1
ATOM 10129 N N . LEU C 1 387 ? 36.453 35.980 14.106 1.00 51.56 390 LEU C N 1
ATOM 10130 C CA . LEU C 1 387 ? 35.176 36.679 14.227 1.00 50.53 390 LEU C CA 1
ATOM 10131 C C . LEU C 1 387 ? 34.127 35.731 14.766 1.00 49.44 390 LEU C C 1
ATOM 10132 O O . LEU C 1 387 ? 34.157 34.530 14.484 1.00 48.46 390 LEU C O 1
ATOM 10137 N N . ARG C 1 388 ? 33.193 36.274 15.533 1.00 48.64 391 ARG C N 1
ATOM 10138 C CA . ARG C 1 388 ? 32.136 35.463 16.104 1.00 47.20 391 ARG C CA 1
ATOM 10139 C C . ARG C 1 388 ? 30.865 36.252 16.228 1.00 47.76 391 ARG C C 1
ATOM 10140 O O . ARG C 1 388 ? 30.888 37.445 16.528 1.00 47.28 391 ARG C O 1
ATOM 10148 N N . VAL C 1 389 ? 29.747 35.578 15.990 1.00 48.06 392 VAL C N 1
ATOM 10149 C CA . VAL C 1 389 ? 28.453 36.224 16.089 1.00 47.37 392 VAL C CA 1
ATOM 10150 C C . VAL C 1 389 ? 27.560 35.369 16.973 1.00 46.70 392 VAL C C 1
ATOM 10151 O O . VAL C 1 389 ? 27.332 34.205 16.685 1.00 46.79 392 VAL C O 1
ATOM 10155 N N . VAL C 1 390 ? 27.069 35.956 18.058 1.00 47.01 393 VAL C N 1
ATOM 10156 C CA . VAL C 1 390 ? 26.203 35.253 18.990 1.00 45.97 393 VAL C CA 1
ATOM 10157 C C . VAL C 1 390 ? 24.824 35.887 18.968 1.00 47.33 393 VAL C C 1
ATOM 10158 O O . VAL C 1 390 ? 24.682 37.088 19.187 1.00 48.19 393 VAL C O 1
ATOM 10162 N N . ARG C 1 391 ? 23.810 35.067 18.705 1.00 49.42 394 ARG C N 1
ATOM 10163 C CA . ARG C 1 391 ? 22.421 35.516 18.664 1.00 49.41 394 ARG C CA 1
ATOM 10164 C C . ARG C 1 391 ? 21.624 34.714 19.676 1.00 49.14 394 ARG C C 1
ATOM 10165 O O . ARG C 1 391 ? 21.585 33.492 19.593 1.00 47.85 394 ARG C O 1
ATOM 10173 N N . CYS C 1 392 ? 20.984 35.398 20.620 1.00 49.99 395 CYS C N 1
ATOM 10174 C CA . CYS C 1 392 ? 20.193 34.730 21.654 1.00 50.69 395 CYS C CA 1
ATOM 10175 C C . CYS C 1 392 ? 18.698 34.704 21.358 1.00 51.92 395 CYS C C 1
ATOM 10176 O O . CYS C 1 392 ? 18.122 35.716 20.968 1.00 55.56 395 CYS C O 1
ATOM 10179 N N . ARG C 1 393 ? 18.061 33.555 21.545 1.00 51.98 396 ARG C N 1
ATOM 10180 C CA . ARG C 1 393 ? 16.621 33.480 21.347 1.00 52.02 396 ARG C CA 1
ATOM 10181 C C . ARG C 1 393 ? 16.095 34.395 22.438 1.00 52.53 396 ARG C C 1
ATOM 10182 O O . ARG C 1 393 ? 16.776 34.614 23.429 1.00 54.91 396 ARG C O 1
ATOM 10190 N N . SER C 1 394 ? 14.894 34.929 22.267 1.00 52.62 397 SER C N 1
ATOM 10191 C CA . SER C 1 394 ? 14.327 35.813 23.270 1.00 51.01 397 SER C CA 1
ATOM 10192 C C . SER C 1 394 ? 13.672 34.952 24.341 1.00 50.81 397 SER C C 1
ATOM 10193 O O . SER C 1 394 ? 13.459 33.759 24.128 1.00 51.99 397 SER C O 1
ATOM 10196 N N . LEU C 1 395 ? 13.346 35.544 25.487 1.00 50.10 398 LEU C N 1
ATOM 10197 C CA . LEU C 1 395 ? 12.714 34.782 26.558 1.00 50.06 398 LEU C CA 1
ATOM 10198 C C . LEU C 1 395 ? 11.345 34.298 26.088 1.00 51.39 398 LEU C C 1
ATOM 10199 O O . LEU C 1 395 ? 10.915 33.186 26.415 1.00 52.48 398 LEU C O 1
ATOM 10204 N N . ALA C 1 396 ? 10.665 35.133 25.308 1.00 52.62 399 ALA C N 1
ATOM 10205 C CA . ALA C 1 396 ? 9.351 34.777 24.785 1.00 53.14 399 ALA C CA 1
ATOM 10206 C C . ALA C 1 396 ? 9.499 33.547 23.874 1.00 53.57 399 ALA C C 1
ATOM 10207 O O . ALA C 1 396 ? 8.682 32.625 23.932 1.00 52.26 399 ALA C O 1
ATOM 10209 N N . GLU C 1 397 ? 10.543 33.525 23.046 1.00 53.01 400 GLU C N 1
ATOM 10210 C CA . GLU C 1 397 ? 10.744 32.374 22.173 1.00 55.31 400 GLU C CA 1
ATOM 10211 C C . GLU C 1 397 ? 10.895 31.116 23.026 1.00 55.05 400 GLU C C 1
ATOM 10212 O O . GLU C 1 397 ? 10.428 30.041 22.653 1.00 55.92 400 GLU C O 1
ATOM 10218 N N . GLU C 1 398 ? 11.533 31.255 24.183 1.00 54.62 401 GLU C N 1
ATOM 10219 C CA . GLU C 1 398 ? 11.746 30.117 25.079 1.00 53.78 401 GLU C CA 1
ATOM 10220 C C . GLU C 1 398 ? 10.511 29.663 25.847 1.00 52.86 401 GLU C C 1
ATOM 10221 O O . GLU C 1 398 ? 10.385 28.491 26.184 1.00 52.08 401 GLU C O 1
ATOM 10227 N N . TYR C 1 399 ? 9.603 30.589 26.129 1.00 54.12 402 TYR C N 1
ATOM 10228 C CA . TYR C 1 399 ? 8.402 30.254 26.888 1.00 55.40 402 TYR C CA 1
ATOM 10229 C C . TYR C 1 399 ? 7.169 29.820 26.079 1.00 57.07 402 TYR C C 1
ATOM 10230 O O . TYR C 1 399 ? 6.264 29.165 26.615 1.00 55.12 402 TYR C O 1
ATOM 10239 N N . GLY C 1 400 ? 7.134 30.173 24.799 1.00 58.18 403 GLY C N 1
ATOM 10240 C CA . GLY C 1 400 ? 6.005 29.784 23.971 1.00 60.89 403 GLY C CA 1
ATOM 10241 C C . GLY C 1 400 ? 5.797 28.282 24.010 1.00 62.63 403 GLY C C 1
ATOM 10242 O O . GLY C 1 400 ? 6.769 27.524 24.060 1.00 64.84 403 GLY C O 1
ATOM 10243 N N . LEU C 1 401 ? 4.541 27.845 23.988 1.00 63.39 404 LEU C N 1
ATOM 10244 C CA . LEU C 1 401 ? 4.220 26.418 24.031 1.00 64.70 404 LEU C CA 1
ATOM 10245 C C . LEU C 1 401 ? 4.658 25.694 22.765 1.00 66.97 404 LEU C C 1
ATOM 10246 O O . LEU C 1 401 ? 5.031 24.515 22.802 1.00 67.01 404 LEU C O 1
ATOM 10251 N N . ASP C 1 402 ? 4.610 26.408 21.647 1.00 68.14 405 ASP C N 1
ATOM 10252 C CA . ASP C 1 402 ? 4.962 25.835 20.355 1.00 69.66 405 ASP C CA 1
ATOM 10253 C C . ASP C 1 402 ? 6.387 26.152 19.955 1.00 6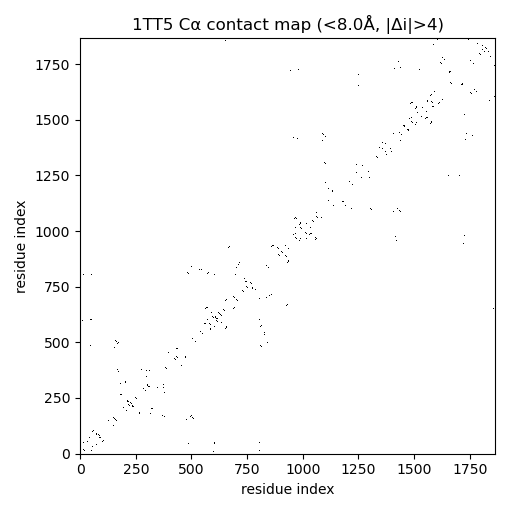8.29 405 ASP C C 1
ATOM 10254 O O . ASP C 1 402 ? 6.965 25.486 19.092 1.00 69.54 405 ASP C O 1
ATOM 10259 N N . THR C 1 403 ? 6.961 27.174 20.569 1.00 65.59 406 THR C N 1
ATOM 10260 C CA . THR C 1 403 ? 8.314 27.541 20.211 1.00 63.47 406 THR C CA 1
ATOM 10261 C C . THR C 1 403 ? 9.378 27.074 21.211 1.00 62.16 406 THR C C 1
ATOM 10262 O O . THR C 1 403 ? 10.572 27.284 20.993 1.00 59.52 406 THR C O 1
ATOM 10266 N N . ILE C 1 404 ? 8.951 26.421 22.290 1.00 61.64 407 ILE C N 1
ATOM 10267 C CA . ILE C 1 404 ? 9.901 25.915 23.275 1.00 61.80 407 ILE C CA 1
ATOM 10268 C C . ILE C 1 404 ? 10.955 25.072 22.558 1.00 62.61 407 ILE C C 1
ATOM 10269 O O . ILE C 1 404 ? 10.760 24.637 21.418 1.00 62.62 407 ILE C O 1
ATOM 10274 N N . ASN C 1 405 ? 12.077 24.840 23.225 1.00 62.54 408 ASN C N 1
ATOM 10275 C CA . ASN C 1 405 ? 13.142 24.062 22.615 1.00 60.52 408 ASN C CA 1
ATOM 10276 C C . ASN C 1 405 ? 13.212 22.649 23.172 1.00 59.12 408 ASN C C 1
ATOM 10277 O O . ASN C 1 405 ? 14.207 22.264 23.768 1.00 56.73 408 ASN C O 1
ATOM 10282 N N . LYS C 1 406 ? 12.159 21.874 22.939 1.00 59.00 409 LYS C N 1
ATOM 10283 C CA . LYS C 1 406 ? 12.060 20.507 23.442 1.00 58.82 409 LYS C CA 1
ATOM 10284 C C . LYS C 1 406 ? 13.218 19.530 23.242 1.00 57.83 409 LYS C C 1
ATOM 10285 O O . LYS C 1 406 ? 13.588 18.827 24.182 1.00 57.16 409 LYS C O 1
ATOM 10291 N N . ASP C 1 407 ? 13.789 19.465 22.042 1.00 56.99 410 ASP C N 1
ATOM 10292 C CA . ASP C 1 407 ? 14.882 18.518 21.808 1.00 57.14 410 ASP C CA 1
ATOM 10293 C C . ASP C 1 407 ? 16.021 18.690 22.810 1.00 56.30 410 ASP C C 1
ATOM 10294 O O . ASP C 1 407 ? 16.421 17.727 23.470 1.00 55.85 410 ASP C O 1
ATOM 10299 N N . GLU C 1 408 ? 16.541 19.913 22.904 1.00 55.04 411 GLU C N 1
ATOM 10300 C CA . GLU C 1 408 ? 17.627 20.250 23.821 1.00 53.43 411 GLU C CA 1
ATOM 10301 C C . GLU C 1 408 ? 17.299 19.779 25.235 1.00 53.95 411 GLU C C 1
ATOM 10302 O O . GLU C 1 408 ? 18.133 19.171 25.921 1.00 53.74 411 GLU C O 1
ATOM 10308 N N . ILE C 1 409 ? 16.074 20.063 25.665 1.00 51.62 412 ILE C N 1
ATOM 10309 C CA . ILE C 1 409 ? 15.632 19.685 26.995 1.00 51.72 412 ILE C CA 1
ATOM 10310 C C . ILE C 1 409 ? 15.463 18.177 27.133 1.00 53.55 412 ILE C C 1
ATOM 10311 O O . ILE C 1 409 ? 15.744 17.619 28.187 1.00 54.55 412 ILE C O 1
ATOM 10316 N N . ILE C 1 410 ? 14.988 17.516 26.079 1.00 55.24 413 ILE C N 1
ATOM 10317 C CA . ILE C 1 410 ? 14.791 16.072 26.125 1.00 54.18 413 ILE C CA 1
ATOM 10318 C C . ILE C 1 410 ? 16.161 15.378 26.099 1.00 53.80 413 ILE C C 1
ATOM 10319 O O . ILE C 1 410 ? 16.415 14.451 26.874 1.00 53.35 413 ILE C O 1
ATOM 10324 N N . SER C 1 411 ? 17.036 15.830 25.205 1.00 51.74 414 SER C N 1
ATOM 10325 C CA . SER C 1 411 ? 18.368 15.250 25.065 1.00 53.62 414 SER C CA 1
ATOM 10326 C C . SER C 1 411 ? 19.169 15.235 26.358 1.00 55.57 414 SER C C 1
ATOM 10327 O O . SER C 1 411 ? 19.655 14.184 26.795 1.00 53.65 414 SER C O 1
ATOM 10330 N N . SER C 1 412 ? 19.326 16.415 26.951 1.00 56.27 415 SER C N 1
ATOM 10331 C CA . SER C 1 412 ? 20.080 16.546 28.181 1.00 56.26 415 SER C CA 1
ATOM 10332 C C . SER C 1 412 ? 19.539 15.612 29.259 1.00 56.55 415 SER C C 1
ATOM 10333 O O . SER C 1 412 ? 20.308 15.069 30.049 1.00 57.19 415 SER C O 1
ATOM 10336 N N . MET C 1 413 ? 18.224 15.409 29.275 1.00 56.36 416 MET C N 1
ATOM 10337 C CA . MET C 1 413 ? 17.598 14.538 30.263 1.00 56.50 416 MET C CA 1
ATOM 10338 C C . MET C 1 413 ? 17.956 13.065 30.128 1.00 57.71 416 MET C C 1
ATOM 10339 O O . MET C 1 413 ? 17.478 12.246 30.912 1.00 56.79 416 MET C O 1
ATOM 10344 N N . ASP C 1 414 ? 18.771 12.708 29.138 1.00 59.40 417 ASP C N 1
ATOM 10345 C CA . ASP C 1 414 ? 19.144 11.309 28.994 1.00 62.36 417 ASP C CA 1
ATOM 10346 C C . ASP C 1 414 ? 19.873 10.917 30.267 1.00 62.88 417 ASP C C 1
ATOM 10347 O O . ASP C 1 414 ? 19.840 9.761 30.689 1.00 64.45 417 ASP C O 1
ATOM 10352 N N . ASN C 1 415 ? 20.525 11.898 30.881 1.00 62.36 418 ASN C N 1
ATOM 10353 C CA . ASN C 1 415 ? 21.202 11.700 32.153 1.00 61.68 418 ASN C CA 1
ATOM 10354 C C . ASN C 1 415 ? 20.257 12.379 33.146 1.00 60.85 418 ASN C C 1
ATOM 10355 O O . ASN C 1 415 ? 20.101 13.598 33.116 1.00 59.88 418 ASN C O 1
ATOM 10360 N N . PRO C 1 416 ? 19.610 11.600 34.031 1.00 60.40 419 PRO C N 1
ATOM 10361 C CA . PRO C 1 416 ? 18.674 12.150 35.020 1.00 59.81 419 PRO C CA 1
ATOM 10362 C C . PRO C 1 416 ? 19.237 13.198 35.985 1.00 59.73 419 PRO C C 1
ATOM 10363 O O . PRO C 1 416 ? 18.477 13.907 36.654 1.00 60.22 419 PRO C O 1
ATOM 10367 N N . ASP C 1 417 ? 20.559 13.303 36.059 1.00 57.74 420 ASP C N 1
ATOM 10368 C CA . ASP C 1 417 ? 21.169 14.285 36.943 1.00 57.17 420 ASP C CA 1
ATOM 10369 C C . ASP C 1 417 ? 21.739 15.460 36.171 1.00 55.40 420 ASP C C 1
ATOM 10370 O O . ASP C 1 417 ? 22.461 16.285 36.722 1.00 56.14 420 ASP C O 1
ATOM 10375 N N . ASN C 1 418 ? 21.414 15.531 34.889 1.00 53.31 421 ASN C N 1
ATOM 10376 C CA . ASN C 1 418 ? 21.901 16.613 34.055 1.00 51.97 421 ASN C CA 1
ATOM 10377 C C . ASN C 1 418 ? 21.449 17.958 34.618 1.00 50.58 421 ASN C C 1
ATOM 10378 O O . ASN C 1 418 ? 20.361 18.072 35.191 1.00 49.84 421 ASN C O 1
ATOM 10383 N N . GLU C 1 419 ? 22.285 18.975 34.456 1.00 48.55 422 GLU C N 1
ATOM 10384 C CA . GLU C 1 419 ? 21.950 20.289 34.966 1.00 49.62 422 GLU C CA 1
ATOM 10385 C C . GLU C 1 419 ? 20.602 20.811 34.479 1.00 50.01 422 GLU C C 1
ATOM 10386 O O . GLU C 1 419 ? 20.033 21.715 35.096 1.00 51.71 422 GLU C O 1
ATOM 10392 N N . ILE C 1 420 ? 20.072 20.258 33.390 1.00 48.21 423 ILE C N 1
ATOM 10393 C CA . ILE C 1 420 ? 18.783 20.744 32.900 1.00 47.41 423 ILE C CA 1
ATOM 10394 C C . ILE C 1 420 ? 17.612 20.448 33.845 1.00 46.68 423 ILE C C 1
ATOM 10395 O O . ILE C 1 420 ? 16.588 21.120 33.788 1.00 45.97 423 ILE C O 1
ATOM 10400 N N . VAL C 1 421 ? 17.759 19.451 34.713 1.00 47.23 424 VAL C N 1
ATOM 10401 C CA . VAL C 1 421 ? 16.693 19.118 35.653 1.00 48.45 424 VAL C CA 1
ATOM 10402 C C . VAL C 1 421 ? 16.469 20.265 36.635 1.00 49.56 424 VAL C C 1
ATOM 10403 O O . VAL C 1 421 ? 15.349 20.486 37.104 1.00 51.98 424 VAL C O 1
ATOM 10407 N N . LEU C 1 422 ? 17.536 20.991 36.952 1.00 47.81 425 LEU C N 1
ATOM 10408 C CA . LEU C 1 422 ? 17.436 22.109 37.871 1.00 45.13 425 LEU C CA 1
ATOM 10409 C C . LEU C 1 422 ? 16.618 23.204 37.185 1.00 46.30 425 LEU C C 1
ATOM 10410 O O . LEU C 1 422 ? 15.806 23.887 37.817 1.00 46.15 425 LEU C O 1
ATOM 10415 N N . TYR C 1 423 ? 16.824 23.355 35.879 1.00 46.20 426 TYR C N 1
ATOM 10416 C CA . TYR C 1 423 ? 16.085 24.346 35.097 1.00 45.48 426 TYR C CA 1
ATOM 10417 C C . TYR C 1 423 ? 14.587 24.037 35.154 1.00 45.39 426 TYR C C 1
ATOM 10418 O O . TYR C 1 423 ? 13.760 24.933 35.303 1.00 44.25 426 TYR C O 1
ATOM 10427 N N . LEU C 1 424 ? 14.250 22.758 35.037 1.00 45.65 427 LEU C N 1
ATOM 10428 C CA . LEU C 1 424 ? 12.862 22.330 35.082 1.00 47.27 427 LEU C CA 1
ATOM 10429 C C . LEU C 1 424 ? 12.260 22.598 36.457 1.00 48.12 427 LEU C C 1
ATOM 10430 O O . LEU C 1 424 ? 11.135 23.096 36.565 1.00 49.06 427 LEU C O 1
ATOM 10435 N N . MET C 1 425 ? 13.002 22.269 37.508 1.00 49.89 428 MET C N 1
ATOM 10436 C CA . MET C 1 425 ? 12.525 22.513 38.865 1.00 52.58 428 MET C CA 1
ATOM 10437 C C . MET C 1 425 ? 12.314 24.012 39.093 1.00 53.13 428 MET C C 1
ATOM 10438 O O . MET C 1 425 ? 11.362 24.422 39.755 1.00 54.31 428 MET C O 1
ATOM 10443 N N . LEU C 1 426 ? 13.201 24.833 38.548 1.00 53.15 429 LEU C N 1
ATOM 10444 C CA . LEU C 1 426 ? 13.055 26.273 38.693 1.00 55.41 429 LEU C CA 1
ATOM 10445 C C . LEU C 1 426 ? 11.768 26.731 38.017 1.00 56.49 429 LEU C C 1
ATOM 10446 O O . LEU C 1 426 ? 11.097 27.656 38.481 1.00 56.86 429 LEU C O 1
ATOM 10451 N N . ARG C 1 427 ? 11.432 26.087 36.906 1.00 57.08 430 ARG C N 1
ATOM 10452 C CA . ARG C 1 427 ? 10.215 26.430 36.192 1.00 57.51 430 ARG C CA 1
ATOM 10453 C C . ARG C 1 427 ? 9.029 26.024 37.040 1.00 56.68 430 ARG C C 1
ATOM 10454 O O . ARG C 1 427 ? 8.038 26.748 37.120 1.00 57.11 430 ARG C O 1
ATOM 10462 N N . ALA C 1 428 ? 9.141 24.854 37.663 1.00 57.29 431 ALA C N 1
ATOM 10463 C CA . ALA C 1 428 ? 8.086 24.333 38.530 1.00 58.48 431 ALA C CA 1
ATOM 10464 C C . ALA C 1 428 ? 7.878 25.280 39.709 1.00 59.28 431 ALA C C 1
ATOM 10465 O O . ALA C 1 428 ? 6.750 25.679 40.013 1.00 59.70 431 ALA C O 1
ATOM 10467 N N . VAL C 1 429 ? 8.977 25.650 40.358 1.00 58.62 432 VAL C N 1
ATOM 10468 C CA . VAL C 1 429 ? 8.915 26.542 41.497 1.00 58.54 432 VAL C CA 1
ATOM 10469 C C . VAL C 1 429 ? 8.305 27.888 41.141 1.00 60.22 432 VAL C C 1
ATOM 10470 O O . VAL C 1 429 ? 7.591 28.467 41.951 1.00 60.81 432 VAL C O 1
ATOM 10474 N N . ASP C 1 430 ? 8.572 28.397 39.943 1.00 62.74 433 ASP C N 1
ATOM 10475 C CA . ASP C 1 430 ? 7.992 29.683 39.558 1.00 66.16 433 ASP C CA 1
ATOM 10476 C C . ASP C 1 430 ? 6.476 29.546 39.487 1.00 68.77 433 ASP C C 1
ATOM 10477 O O . ASP C 1 430 ? 5.739 30.478 39.823 1.00 68.88 433 ASP C O 1
ATOM 10482 N N . ARG C 1 431 ? 6.022 28.377 39.040 1.00 71.23 434 ARG C N 1
ATOM 10483 C CA . ARG C 1 431 ? 4.600 28.091 38.926 1.00 73.34 434 ARG C CA 1
ATOM 10484 C C . ARG C 1 431 ? 4.029 28.134 40.333 1.00 73.30 434 ARG C C 1
ATOM 10485 O O . ARG C 1 431 ? 3.053 28.829 40.606 1.00 73.57 434 ARG C O 1
ATOM 10493 N N . PHE C 1 432 ? 4.660 27.374 41.218 1.00 73.98 435 PHE C N 1
ATOM 10494 C CA . PHE C 1 432 ? 4.267 27.300 42.616 1.00 74.39 435 PHE C CA 1
ATOM 10495 C C . PHE C 1 432 ? 4.073 28.713 43.157 1.00 74.59 435 PHE C C 1
ATOM 10496 O O . PHE C 1 432 ? 3.106 28.989 43.857 1.00 74.28 435 PHE C O 1
ATOM 10504 N N . HIS C 1 433 ? 4.993 29.609 42.822 1.00 76.16 436 HIS C N 1
ATOM 10505 C CA . HIS C 1 433 ? 4.901 30.986 43.286 1.00 78.47 436 HIS C CA 1
ATOM 10506 C C . HIS C 1 433 ? 3.798 31.770 42.584 1.00 81.09 436 HIS C C 1
ATOM 10507 O O . HIS C 1 433 ? 3.113 32.581 43.208 1.00 81.77 436 HIS C O 1
ATOM 10514 N N . LYS C 1 434 ? 3.639 31.553 41.283 1.00 83.82 437 LYS C N 1
ATOM 10515 C CA . LYS C 1 434 ? 2.591 32.241 40.537 1.00 86.37 437 LYS C CA 1
ATOM 10516 C C . LYS C 1 434 ? 1.252 31.759 41.105 1.00 87.44 437 LYS C C 1
ATOM 10517 O O . LYS C 1 434 ? 0.232 32.444 41.018 1.00 87.90 437 LYS C O 1
ATOM 10523 N N . GLN C 1 435 ? 1.288 30.579 41.714 1.00 88.19 438 GLN C N 1
ATOM 10524 C CA . GLN C 1 435 ? 0.111 29.955 42.297 1.00 89.47 438 GLN C CA 1
ATOM 10525 C C . GLN C 1 435 ? -0.182 30.427 43.725 1.00 90.31 438 GLN C C 1
ATOM 10526 O O . GLN C 1 435 ? -1.268 30.943 43.996 1.00 90.41 438 GLN C O 1
ATOM 10532 N N . GLN C 1 436 ? 0.782 30.253 44.632 1.00 90.78 439 GLN C N 1
ATOM 10533 C CA . GLN C 1 436 ? 0.608 30.653 46.032 1.00 90.66 439 GLN C CA 1
ATOM 10534 C C . GLN C 1 436 ? 1.244 31.973 46.432 1.00 90.58 439 GLN C C 1
ATOM 10535 O O . GLN C 1 436 ? 1.292 32.294 47.617 1.00 91.07 439 GLN C O 1
ATOM 10541 N N . GLY C 1 437 ? 1.736 32.738 45.467 1.00 90.99 440 GLY C N 1
ATOM 10542 C CA . GLY C 1 437 ? 2.360 34.005 45.805 1.00 91.54 440 GLY C CA 1
ATOM 10543 C C . GLY C 1 437 ? 3.465 33.833 46.837 1.00 92.11 440 GLY C C 1
ATOM 10544 O O . GLY C 1 437 ? 3.816 34.783 47.542 1.00 92.30 440 GLY C O 1
ATOM 10545 N N . ARG C 1 438 ? 4.004 32.613 46.925 1.00 91.65 441 ARG C N 1
ATOM 10546 C CA . ARG C 1 438 ? 5.086 32.272 47.855 1.00 90.69 441 ARG C CA 1
ATOM 10547 C C . ARG C 1 438 ? 5.999 31.211 47.238 1.00 90.00 441 ARG C C 1
ATOM 10548 O O . ARG C 1 438 ? 5.900 30.922 46.049 1.00 90.68 441 ARG C O 1
ATOM 10556 N N . TYR C 1 439 ? 6.888 30.635 48.044 1.00 88.61 442 TYR C N 1
ATOM 10557 C CA . TYR C 1 439 ? 7.800 29.614 47.551 1.00 87.49 442 TYR C CA 1
ATOM 10558 C C . TYR C 1 439 ? 7.765 28.320 48.354 1.00 88.20 442 TYR C C 1
ATOM 10559 O O . TYR C 1 439 ? 7.353 28.300 49.509 1.00 89.08 442 TYR C O 1
ATOM 10568 N N . PRO C 1 440 ? 8.205 27.214 47.741 1.00 88.67 443 PRO C N 1
ATOM 10569 C CA . PRO C 1 440 ? 8.239 25.884 48.354 1.00 89.80 443 PRO C CA 1
ATOM 10570 C C . PRO C 1 440 ? 9.248 25.697 49.483 1.00 91.60 443 PRO C C 1
ATOM 10571 O O . PRO C 1 440 ? 10.458 25.813 49.276 1.00 92.02 443 PRO C O 1
ATOM 10575 N N . GLY C 1 441 ? 8.745 25.397 50.674 1.00 92.93 444 GLY C N 1
ATOM 10576 C CA . GLY C 1 441 ? 9.621 25.145 51.801 1.00 94.76 444 GLY C CA 1
ATOM 10577 C C . GLY C 1 441 ? 10.250 26.319 52.519 1.00 96.05 444 GLY C C 1
ATOM 10578 O O . GLY C 1 441 ? 11.428 26.261 52.865 1.00 96.37 444 GLY C O 1
ATOM 10579 N N . VAL C 1 442 ? 9.484 27.377 52.752 1.00 97.52 445 VAL C N 1
ATOM 10580 C CA . VAL C 1 442 ? 9.998 28.537 53.469 1.00 100.38 445 VAL C CA 1
ATOM 10581 C C . VAL C 1 442 ? 10.590 28.117 54.825 1.00 102.62 445 VAL C C 1
ATOM 10582 O O . VAL C 1 442 ? 11.808 27.968 54.953 1.00 102.77 445 VAL C O 1
ATOM 10586 N N . SER C 1 443 ? 9.736 27.925 55.830 1.00 104.79 446 SER C N 1
ATOM 10587 C CA . SER C 1 443 ? 10.200 27.520 57.160 1.00 107.52 446 SER C CA 1
ATOM 10588 C C . SER C 1 443 ? 10.611 26.043 57.111 1.00 109.20 446 SER C C 1
ATOM 10589 O O . SER C 1 443 ? 11.672 25.720 56.579 1.00 109.63 446 SER C O 1
ATOM 10592 N N . ASN C 1 444 ? 9.797 25.147 57.667 1.00 111.08 447 ASN C N 1
ATOM 10593 C CA . ASN C 1 444 ? 10.124 23.721 57.608 1.00 112.76 447 ASN C CA 1
ATOM 10594 C C . ASN C 1 444 ? 8.934 22.806 57.331 1.00 114.13 447 ASN C C 1
ATOM 10595 O O . ASN C 1 444 ? 8.860 22.209 56.259 1.00 114.71 447 ASN C O 1
ATOM 10600 N N . TYR C 1 445 ? 8.025 22.680 58.298 1.00 114.91 448 TYR C N 1
ATOM 10601 C CA . TYR C 1 445 ? 6.828 21.843 58.152 1.00 115.30 448 TYR C CA 1
ATOM 10602 C C . TYR C 1 445 ? 6.421 21.709 56.681 1.00 115.81 448 TYR C C 1
ATOM 10603 O O . TYR C 1 445 ? 6.074 20.621 56.213 1.00 116.17 448 TYR C O 1
ATOM 10612 N N . GLN C 1 446 ? 6.489 22.826 55.961 1.00 115.80 449 GLN C N 1
ATOM 10613 C CA . GLN C 1 446 ? 6.140 22.884 54.547 1.00 115.34 449 GLN C CA 1
ATOM 10614 C C . GLN C 1 446 ? 6.865 21.808 53.730 1.00 114.29 449 GLN C C 1
ATOM 10615 O O . GLN C 1 446 ? 6.320 21.273 52.766 1.00 114.03 449 GLN C O 1
ATOM 10621 N N . VAL C 1 447 ? 8.091 21.490 54.132 1.00 113.32 450 VAL C N 1
ATOM 10622 C CA . VAL C 1 447 ? 8.879 20.487 53.434 1.00 113.04 450 VAL C CA 1
ATOM 10623 C C . VAL C 1 447 ? 8.159 19.174 53.183 1.00 112.42 450 VAL C C 1
ATOM 10624 O O . VAL C 1 447 ? 8.291 18.587 52.107 1.00 112.59 450 VAL C O 1
ATOM 10625 N N . GLU C 1 448 ? 7.411 18.700 54.175 1.00 111.77 451 GLU C N 1
ATOM 10626 C CA . GLU C 1 448 ? 6.674 17.454 54.038 1.00 111.14 451 GLU C CA 1
ATOM 10627 C C . GLU C 1 448 ? 5.333 17.696 53.346 1.00 109.84 451 GLU C C 1
ATOM 10628 O O . GLU C 1 448 ? 4.598 16.752 53.055 1.00 110.05 451 GLU C O 1
ATOM 10634 N N . GLU C 1 449 ? 5.019 18.958 53.066 1.00 107.94 452 GLU C N 1
ATOM 10635 C CA . GLU C 1 449 ? 3.756 19.275 52.410 1.00 105.69 452 GLU C CA 1
ATOM 10636 C C . GLU C 1 449 ? 3.878 19.827 50.998 1.00 104.01 452 GLU C C 1
ATOM 10637 O O . GLU C 1 449 ? 3.358 19.234 50.053 1.00 104.68 452 GLU C O 1
ATOM 10643 N N . ASP C 1 450 ? 4.543 20.968 50.851 1.00 101.05 453 ASP C N 1
ATOM 10644 C CA . ASP C 1 450 ? 4.703 21.569 49.534 1.00 97.77 453 ASP C CA 1
ATOM 10645 C C . ASP C 1 450 ? 5.374 20.590 48.581 1.00 96.10 453 ASP C C 1
ATOM 10646 O O . ASP C 1 450 ? 5.394 20.810 47.375 1.00 95.48 453 ASP C O 1
ATOM 10651 N N . ILE C 1 451 ? 5.920 19.511 49.134 1.00 94.92 454 ILE C N 1
ATOM 10652 C CA . ILE C 1 451 ? 6.589 18.479 48.347 1.00 94.10 454 ILE C CA 1
ATOM 10653 C C . ILE C 1 451 ? 5.682 17.973 47.227 1.00 92.91 454 ILE C C 1
ATOM 10654 O O . ILE C 1 451 ? 5.872 18.318 46.061 1.00 93.31 454 ILE C O 1
ATOM 10659 N N . GLY C 1 452 ? 4.696 17.158 47.580 1.00 91.31 455 GLY C N 1
ATOM 10660 C CA . GLY C 1 452 ? 3.793 16.635 46.574 1.00 89.03 455 GLY C CA 1
ATOM 10661 C C . GLY C 1 452 ? 3.054 17.758 45.876 1.00 87.31 455 GLY C C 1
ATOM 10662 O O . GLY C 1 452 ? 2.605 17.615 44.738 1.00 88.08 455 GLY C O 1
ATOM 10663 N N . LYS C 1 453 ? 2.939 18.887 46.563 1.00 84.81 456 LYS C N 1
ATOM 10664 C CA . LYS C 1 453 ? 2.243 20.045 46.026 1.00 82.39 456 LYS C CA 1
ATOM 10665 C C . LYS C 1 453 ? 3.081 20.730 44.946 1.00 81.20 456 LYS C C 1
ATOM 10666 O O . LYS C 1 453 ? 2.546 21.405 44.064 1.00 80.19 456 LYS C O 1
ATOM 10672 N N . LEU C 1 454 ? 4.398 20.557 45.031 1.00 80.12 457 LEU C N 1
ATOM 10673 C CA . LEU C 1 454 ? 5.323 21.123 44.052 1.00 78.71 457 LEU C CA 1
ATOM 10674 C C . LEU C 1 454 ? 5.425 20.130 42.900 1.00 77.87 457 LEU C C 1
ATOM 10675 O O . LEU C 1 454 ? 5.635 20.518 41.754 1.00 77.00 457 LEU C O 1
ATOM 10680 N N . LYS C 1 455 ? 5.283 18.846 43.220 1.00 76.64 458 LYS C N 1
ATOM 10681 C CA . LYS C 1 455 ? 5.332 17.793 42.213 1.00 76.46 458 LYS C CA 1
ATOM 10682 C C . LYS C 1 455 ? 4.246 18.065 41.178 1.00 76.95 458 LYS C C 1
ATOM 10683 O O . LYS C 1 455 ? 4.481 17.982 39.970 1.00 78.14 458 LYS C O 1
ATOM 10689 N N . SER C 1 456 ? 3.056 18.387 41.674 1.00 76.25 459 SER C N 1
ATOM 10690 C CA . SER C 1 456 ? 1.909 18.673 40.824 1.00 75.74 459 SER C CA 1
ATOM 10691 C C . SER C 1 456 ? 2.258 19.744 39.815 1.00 74.08 459 SER C C 1
ATOM 10692 O O . SER C 1 456 ? 2.019 19.583 38.618 1.00 74.32 459 SER C O 1
ATOM 10695 N N . CYS C 1 457 ? 2.823 20.839 40.313 1.00 72.61 460 CYS C N 1
ATOM 10696 C CA . CYS C 1 457 ? 3.224 21.956 39.470 1.00 70.89 460 CYS C CA 1
ATOM 10697 C C . CYS C 1 457 ? 4.202 21.507 38.388 1.00 68.46 460 CYS C C 1
ATOM 10698 O O . CYS C 1 457 ? 4.087 21.921 37.232 1.00 67.00 460 CYS C O 1
ATOM 10701 N N . LEU C 1 458 ? 5.162 20.665 38.771 1.00 66.05 461 LEU C N 1
ATOM 10702 C CA . LEU C 1 458 ? 6.151 20.155 37.827 1.00 65.84 461 LEU C CA 1
ATOM 10703 C C . LEU C 1 458 ? 5.408 19.469 36.697 1.00 66.44 461 LEU C C 1
ATOM 10704 O O . LEU C 1 458 ? 5.637 19.760 35.519 1.00 66.54 461 LEU C O 1
ATOM 10709 N N . THR C 1 459 ? 4.516 18.557 37.079 1.00 66.61 462 THR C N 1
ATOM 10710 C CA . THR C 1 459 ? 3.694 17.811 36.134 1.00 65.55 462 THR C CA 1
ATOM 10711 C C . THR C 1 459 ? 2.925 18.792 35.257 1.00 64.42 462 THR C C 1
ATOM 10712 O O . THR C 1 459 ? 2.913 18.663 34.033 1.00 65.76 462 THR C O 1
ATOM 10716 N N . GLY C 1 460 ? 2.298 19.779 35.890 1.00 62.87 463 GLY C N 1
ATOM 10717 C CA . GLY C 1 460 ? 1.549 20.783 35.157 1.00 60.58 463 GLY C CA 1
ATOM 10718 C C . GLY C 1 460 ? 2.401 21.523 34.139 1.00 60.66 463 GLY C C 1
ATOM 10719 O O . GLY C 1 460 ? 1.931 21.835 33.041 1.00 61.11 463 GLY C O 1
ATOM 10720 N N . PHE C 1 461 ? 3.651 21.811 34.500 1.00 59.68 464 PHE C N 1
ATOM 10721 C CA . PHE C 1 461 ? 4.570 22.512 33.604 1.00 57.16 464 PHE C CA 1
ATOM 10722 C C . PHE C 1 461 ? 4.985 21.612 32.442 1.00 57.88 464 PHE C C 1
ATOM 10723 O O . PHE C 1 461 ? 4.969 22.028 31.277 1.00 57.33 464 PHE C O 1
ATOM 10731 N N . LEU C 1 462 ? 5.363 20.382 32.767 1.00 57.19 465 LEU C N 1
ATOM 10732 C CA . LEU C 1 462 ? 5.785 19.427 31.757 1.00 59.09 465 LEU C CA 1
ATOM 10733 C C . LEU C 1 462 ? 4.643 19.184 30.774 1.00 61.62 465 LEU C C 1
ATOM 10734 O O . LEU C 1 462 ? 4.765 19.469 29.575 1.00 60.67 465 LEU C O 1
ATOM 10739 N N . GLN C 1 463 ? 3.527 18.674 31.290 1.00 62.91 466 GLN C N 1
ATOM 10740 C CA . GLN C 1 463 ? 2.363 18.402 30.461 1.00 63.36 466 GLN C CA 1
ATOM 10741 C C . GLN C 1 463 ? 2.034 19.576 29.550 1.00 62.13 466 GLN C C 1
ATOM 10742 O O . GLN C 1 463 ? 1.732 19.394 28.375 1.00 62.81 466 GLN C O 1
ATOM 10748 N N . GLU C 1 464 ? 2.109 20.784 30.083 1.00 61.24 467 GLU C N 1
ATOM 10749 C CA . GLU C 1 464 ? 1.790 21.956 29.289 1.00 61.84 467 GLU C CA 1
ATOM 10750 C C . GLU C 1 464 ? 2.659 22.136 28.039 1.00 61.98 467 GLU C C 1
ATOM 10751 O O . GLU C 1 464 ? 2.194 22.661 27.030 1.00 61.79 467 GLU C O 1
ATOM 10757 N N . TYR C 1 465 ? 3.914 21.701 28.096 1.00 62.68 468 TYR C N 1
ATOM 10758 C CA . TYR C 1 465 ? 4.817 21.840 26.948 1.00 61.18 468 TYR C CA 1
ATOM 10759 C C . TYR C 1 465 ? 5.083 20.519 26.220 1.00 62.33 468 TYR C C 1
ATOM 10760 O O . TYR C 1 465 ? 5.910 20.451 25.307 1.00 61.72 468 TYR C O 1
ATOM 10769 N N . GLY C 1 466 ? 4.380 19.472 26.630 1.00 62.27 469 GLY C N 1
ATOM 10770 C CA . GLY C 1 466 ? 4.564 18.184 26.001 1.00 63.85 469 GLY C CA 1
ATOM 10771 C C . GLY C 1 466 ? 5.916 17.557 26.276 1.00 65.26 469 GLY C C 1
ATOM 10772 O O . GLY C 1 466 ? 6.521 16.960 25.383 1.00 64.97 469 GLY C O 1
ATOM 10773 N N . LEU C 1 467 ? 6.399 17.687 27.508 1.00 66.32 470 LEU C N 1
ATOM 10774 C CA . LEU C 1 467 ? 7.684 17.104 27.871 1.00 68.06 470 LEU C CA 1
ATOM 10775 C C . LEU C 1 467 ? 7.467 15.745 28.518 1.00 70.24 470 LEU C C 1
ATOM 10776 O O . LEU C 1 467 ? 7.136 15.650 29.698 1.00 70.46 470 LEU C O 1
ATOM 10781 N N . SER C 1 468 ? 7.644 14.692 27.725 1.00 73.30 471 SER C N 1
ATOM 10782 C CA . SER C 1 468 ? 7.466 13.324 28.198 1.00 75.36 471 SER C CA 1
ATOM 10783 C C . SER C 1 468 ? 8.691 12.914 29.009 1.00 75.68 471 SER C C 1
ATOM 10784 O O . SER C 1 468 ? 9.127 11.762 28.976 1.00 75.76 471 SER C O 1
ATOM 10787 N N . VAL C 1 469 ? 9.233 13.879 29.744 1.00 76.01 472 VAL C N 1
ATOM 10788 C CA . VAL C 1 469 ? 10.414 13.678 30.574 1.00 75.98 472 VAL C CA 1
ATOM 10789 C C . VAL C 1 469 ? 10.078 13.329 32.025 1.00 76.17 472 VAL C C 1
ATOM 10790 O O . VAL C 1 469 ? 9.034 13.723 32.550 1.00 75.88 472 VAL C O 1
ATOM 10794 N N . MET C 1 470 ? 10.970 12.575 32.662 1.00 77.11 473 MET C N 1
ATOM 10795 C CA . MET C 1 470 ? 10.798 12.181 34.059 1.00 77.98 473 MET C CA 1
ATOM 10796 C C . MET C 1 470 ? 11.837 12.826 34.967 1.00 75.84 473 MET C C 1
ATOM 10797 O O . MET C 1 470 ? 12.991 13.013 34.584 1.00 74.58 473 MET C O 1
ATOM 10802 N N . VAL C 1 471 ? 11.410 13.147 36.183 1.00 74.79 474 VAL C N 1
ATOM 10803 C CA . VAL C 1 471 ? 12.269 13.779 37.173 1.00 72.35 474 VAL C CA 1
ATOM 10804 C C . VAL C 1 471 ? 12.244 12.996 38.478 1.00 72.10 474 VAL C C 1
ATOM 10805 O O . VAL C 1 471 ? 11.168 12.720 39.015 1.00 71.29 474 VAL C O 1
ATOM 10809 N N . LYS C 1 472 ? 13.428 12.637 38.979 1.00 72.11 475 LYS C N 1
ATOM 10810 C CA . LYS C 1 472 ? 13.545 11.907 40.240 1.00 71.70 475 LYS C CA 1
ATOM 10811 C C . LYS C 1 472 ? 12.790 12.682 41.311 1.00 72.07 475 LYS C C 1
ATOM 10812 O O . LYS C 1 472 ? 12.816 13.911 41.318 1.00 72.06 475 LYS C O 1
ATOM 10818 N N . ASP C 1 473 ? 12.116 11.974 42.211 1.00 73.14 476 ASP C N 1
ATOM 10819 C CA . ASP C 1 473 ? 11.374 12.644 43.276 1.00 73.94 476 ASP C CA 1
ATOM 10820 C C . ASP C 1 473 ? 12.350 13.361 44.195 1.00 72.73 476 ASP C C 1
ATOM 10821 O O . ASP C 1 473 ? 11.972 14.282 44.912 1.00 72.96 476 ASP C O 1
ATOM 10826 N N . ASP C 1 474 ? 13.609 12.935 44.162 1.00 72.21 477 ASP C N 1
ATOM 10827 C CA . ASP C 1 474 ? 14.639 13.544 44.994 1.00 72.82 477 ASP C CA 1
ATOM 10828 C C . ASP C 1 474 ? 14.823 15.029 44.705 1.00 72.29 477 ASP C C 1
ATOM 10829 O O . ASP C 1 474 ? 15.208 15.794 45.590 1.00 73.45 477 ASP C O 1
ATOM 10834 N N . TYR C 1 475 ? 14.553 15.442 43.472 1.00 70.68 478 TYR C N 1
ATOM 10835 C CA . TYR C 1 475 ? 14.689 16.846 43.127 1.00 68.78 478 TYR C CA 1
ATOM 10836 C C . TYR C 1 475 ? 13.538 17.667 43.667 1.00 69.67 478 TYR C C 1
ATOM 10837 O O . TYR C 1 475 ? 13.692 18.858 43.934 1.00 69.61 478 TYR C O 1
ATOM 10846 N N . VAL C 1 476 ? 12.384 17.035 43.840 1.00 70.89 479 VAL C N 1
ATOM 10847 C CA . VAL C 1 476 ? 11.227 17.751 44.366 1.00 73.08 479 VAL C CA 1
ATOM 10848 C C . VAL C 1 476 ? 11.476 18.072 45.841 1.00 73.44 479 VAL C C 1
ATOM 10849 O O . VAL C 1 476 ? 11.119 19.149 46.330 1.00 72.34 479 VAL C O 1
ATOM 10853 N N . HIS C 1 477 ? 12.097 17.123 46.537 1.00 73.65 480 HIS C N 1
ATOM 10854 C CA . HIS C 1 477 ? 12.419 17.284 47.949 1.00 74.70 480 HIS C CA 1
ATOM 10855 C C . HIS C 1 477 ? 13.518 18.329 48.078 1.00 73.43 480 HIS C C 1
ATOM 10856 O O . HIS C 1 477 ? 13.343 19.370 48.714 1.00 72.98 480 HIS C O 1
ATOM 10863 N N . GLU C 1 478 ? 14.651 18.028 47.457 1.00 71.99 481 GLU C N 1
ATOM 10864 C CA . GLU C 1 478 ? 15.814 18.897 47.464 1.00 70.97 481 GLU C CA 1
ATOM 10865 C C . GLU C 1 478 ? 15.450 20.368 47.224 1.00 69.14 481 GLU C C 1
ATOM 10866 O O . GLU C 1 478 ? 15.975 21.259 47.890 1.00 70.44 481 GLU C O 1
ATOM 10872 N N . PHE C 1 479 ? 14.540 20.625 46.292 1.00 66.06 482 PHE C N 1
ATOM 10873 C CA . PHE C 1 479 ? 14.154 21.995 45.984 1.00 63.18 482 PHE C CA 1
ATOM 10874 C C . PHE C 1 479 ? 13.228 22.640 46.991 1.00 65.12 482 PHE C C 1
ATOM 10875 O O . PHE C 1 479 ? 13.082 23.860 47.001 1.00 64.86 482 PHE C O 1
ATOM 10883 N N . CYS C 1 480 ? 12.580 21.831 47.821 1.00 68.32 483 CYS C N 1
ATOM 10884 C CA . CYS C 1 480 ? 11.692 22.372 48.842 1.00 70.47 483 CYS C CA 1
ATOM 10885 C C . CYS C 1 480 ? 12.571 22.774 50.011 1.00 70.99 483 CYS C C 1
ATOM 10886 O O . CYS C 1 480 ? 12.310 23.768 50.685 1.00 70.70 483 CYS C O 1
ATOM 10889 N N . ARG C 1 481 ? 13.620 21.988 50.232 1.00 71.84 484 ARG C N 1
ATOM 10890 C CA . ARG C 1 481 ? 14.578 22.271 51.285 1.00 72.84 484 ARG C CA 1
ATOM 10891 C C . ARG C 1 481 ? 15.051 23.701 51.039 1.00 71.77 484 ARG C C 1
ATOM 10892 O O . ARG C 1 481 ? 14.938 24.559 51.910 1.00 72.30 484 ARG C O 1
ATOM 10900 N N . TYR C 1 482 ? 15.575 23.951 49.843 1.00 69.80 485 TYR C N 1
ATOM 10901 C CA . TYR C 1 482 ? 16.028 25.288 49.488 1.00 68.45 485 TYR C CA 1
ATOM 10902 C C . TYR C 1 482 ? 14.837 26.216 49.725 1.00 68.71 485 TYR C C 1
ATOM 10903 O O . TYR C 1 482 ? 14.033 26.423 48.820 1.00 71.82 485 TYR C O 1
ATOM 10912 N N . GLY C 1 483 ? 14.701 26.769 50.921 1.00 67.27 486 GLY C N 1
ATOM 10913 C CA . GLY C 1 483 ? 13.578 27.656 51.159 1.00 65.26 486 GLY C CA 1
ATOM 10914 C C . GLY C 1 483 ? 13.751 28.941 50.373 1.00 64.71 486 GLY C C 1
ATOM 10915 O O . GLY C 1 483 ? 13.600 30.041 50.916 1.00 64.09 486 GLY C O 1
ATOM 10916 N N . ALA C 1 484 ? 14.070 28.798 49.088 1.00 62.81 487 ALA C N 1
ATOM 10917 C CA . ALA C 1 484 ? 14.292 29.936 48.206 1.00 61.21 487 ALA C CA 1
ATOM 10918 C C . ALA C 1 484 ? 15.454 30.728 48.787 1.00 60.07 487 ALA C C 1
ATOM 10919 O O . ALA C 1 484 ? 15.535 31.947 48.640 1.00 60.86 487 ALA C O 1
ATOM 10921 N N . ALA C 1 485 ? 16.353 30.018 49.455 1.00 58.46 488 ALA C N 1
ATOM 10922 C CA . ALA C 1 485 ? 17.502 30.653 50.071 1.00 57.94 488 ALA C CA 1
ATOM 10923 C C . ALA C 1 485 ? 18.481 31.140 49.021 1.00 58.21 488 ALA C C 1
ATOM 10924 O O . ALA C 1 485 ? 18.594 30.562 47.936 1.00 59.39 488 ALA C O 1
ATOM 10926 N N . GLU C 1 486 ? 19.171 32.223 49.358 1.00 56.54 489 GLU C N 1
ATOM 10927 C CA . GLU C 1 486 ? 20.175 32.824 48.505 1.00 54.34 489 GLU C CA 1
ATOM 10928 C C . GLU C 1 486 ? 21.491 32.713 49.288 1.00 52.43 489 GLU C C 1
ATOM 10929 O O . GLU C 1 486 ? 21.975 33.683 49.865 1.00 51.65 489 GLU C O 1
ATOM 10935 N N . PRO C 1 487 ? 22.066 31.503 49.343 1.00 50.68 490 PRO C N 1
ATOM 10936 C CA . PRO C 1 487 ? 23.324 31.254 50.055 1.00 50.44 490 PRO C CA 1
ATOM 10937 C C . PRO C 1 487 ? 24.386 32.160 49.460 1.00 51.22 490 PRO C C 1
ATOM 10938 O O . PRO C 1 487 ? 24.548 32.213 48.235 1.00 52.78 490 PRO C O 1
ATOM 10942 N N . HIS C 1 488 ? 25.121 32.863 50.314 1.00 50.71 491 HIS C N 1
ATOM 10943 C CA . HIS C 1 488 ? 26.125 33.785 49.818 1.00 48.23 491 HIS C CA 1
ATOM 10944 C C . HIS C 1 488 ? 27.170 33.227 48.871 1.00 48.37 491 HIS C C 1
ATOM 10945 O O . HIS C 1 488 ? 27.468 33.862 47.859 1.00 49.38 491 HIS C O 1
ATOM 10952 N N . THR C 1 489 ? 27.736 32.061 49.170 1.00 48.25 492 THR C N 1
ATOM 10953 C CA . THR C 1 489 ? 28.783 31.533 48.295 1.00 48.83 492 THR C CA 1
ATOM 10954 C C . THR C 1 489 ? 28.310 31.201 46.883 1.00 49.64 492 THR C C 1
ATOM 10955 O O . THR C 1 489 ? 29.044 31.424 45.928 1.00 51.89 492 THR C O 1
ATOM 10959 N N . ILE C 1 490 ? 27.099 30.666 46.735 1.00 50.48 493 ILE C N 1
ATOM 10960 C CA . ILE C 1 490 ? 26.587 30.381 45.395 1.00 48.58 493 ILE C CA 1
ATOM 10961 C C . ILE C 1 490 ? 26.330 31.746 44.750 1.00 47.12 493 ILE C C 1
ATOM 10962 O O . ILE C 1 490 ? 26.664 31.973 43.590 1.00 47.89 493 ILE C O 1
ATOM 10967 N N . ALA C 1 491 ? 25.742 32.657 45.518 1.00 43.45 494 ALA C N 1
ATOM 10968 C CA . ALA C 1 491 ? 25.469 33.990 45.021 1.00 42.08 494 ALA C CA 1
ATOM 10969 C C . ALA C 1 491 ? 26.752 34.618 44.514 1.00 43.69 494 ALA C C 1
ATOM 10970 O O . ALA C 1 491 ? 26.746 35.324 43.516 1.00 45.12 494 ALA C O 1
ATOM 10972 N N . ALA C 1 492 ? 27.854 34.359 45.211 1.00 45.66 495 ALA C N 1
ATOM 10973 C CA . ALA C 1 492 ? 29.148 34.926 44.840 1.00 44.99 495 ALA C CA 1
ATOM 10974 C C . ALA C 1 492 ? 29.734 34.259 43.611 1.00 44.61 495 ALA C C 1
ATOM 10975 O O . ALA C 1 492 ? 30.398 34.918 42.812 1.00 44.15 495 ALA C O 1
ATOM 10977 N N . PHE C 1 493 ? 29.507 32.954 43.469 1.00 44.68 496 PHE C N 1
ATOM 10978 C CA . PHE C 1 493 ? 30.000 32.219 42.305 1.00 45.44 496 PHE C CA 1
ATOM 10979 C C . PHE C 1 493 ? 29.313 32.842 41.097 1.00 46.98 496 PHE C C 1
ATOM 10980 O O . PHE C 1 493 ? 29.952 33.211 40.110 1.00 47.43 496 PHE C O 1
ATOM 10988 N N . LEU C 1 494 ? 27.993 32.947 41.195 1.00 47.65 497 LEU C N 1
ATOM 10989 C CA . LEU C 1 494 ? 27.186 33.519 40.140 1.00 48.88 497 LEU C CA 1
ATOM 10990 C C . LEU C 1 494 ? 27.619 34.963 39.937 1.00 49.53 497 LEU C C 1
ATOM 10991 O O . LEU C 1 494 ? 27.546 35.493 38.829 1.00 52.53 497 LEU C O 1
ATOM 10996 N N . GLY C 1 495 ? 28.089 35.593 41.007 1.00 47.75 498 GLY C N 1
ATOM 10997 C CA . GLY C 1 495 ? 28.524 36.973 40.910 1.00 47.51 498 GLY C CA 1
ATOM 10998 C C . GLY C 1 495 ? 29.748 37.173 40.032 1.00 47.71 498 GLY C C 1
ATOM 10999 O O . GLY C 1 495 ? 29.837 38.140 39.270 1.00 47.48 498 GLY C O 1
ATOM 11000 N N . GLY C 1 496 ? 30.704 36.258 40.141 1.00 46.40 499 GLY C N 1
ATOM 11001 C CA . GLY C 1 496 ? 31.908 36.366 39.340 1.00 44.17 499 GLY C CA 1
ATOM 11002 C C . GLY C 1 496 ? 31.659 35.997 37.892 1.00 41.73 499 GLY C C 1
ATOM 11003 O O . GLY C 1 496 ? 32.150 36.649 36.982 1.00 42.34 499 GLY C O 1
ATOM 11004 N N . ALA C 1 497 ? 30.888 34.940 37.682 1.00 40.19 500 ALA C N 1
ATOM 11005 C CA . ALA C 1 497 ? 30.576 34.481 36.340 1.00 38.41 500 ALA C CA 1
ATOM 11006 C C . ALA C 1 497 ? 29.758 35.535 35.593 1.00 39.12 500 ALA C C 1
ATOM 11007 O O . ALA C 1 497 ? 30.105 35.943 34.488 1.00 38.13 500 ALA C O 1
ATOM 11009 N N . ALA C 1 498 ? 28.680 35.994 36.213 1.00 39.66 501 ALA C N 1
ATOM 11010 C CA . ALA C 1 498 ? 27.830 36.986 35.586 1.00 41.34 501 ALA C CA 1
ATOM 11011 C C . ALA C 1 498 ? 28.583 38.268 35.252 1.00 43.37 501 ALA C C 1
ATOM 11012 O O . ALA C 1 498 ? 28.552 38.739 34.108 1.00 44.16 501 ALA C O 1
ATOM 11014 N N . ALA C 1 499 ? 29.272 38.822 36.246 1.00 43.74 502 ALA C N 1
ATOM 11015 C CA . ALA C 1 499 ? 30.001 40.067 36.059 1.00 42.97 502 ALA C CA 1
ATOM 11016 C C . ALA C 1 499 ? 30.893 40.059 34.832 1.00 42.57 502 ALA C C 1
ATOM 11017 O O . ALA C 1 499 ? 30.904 41.024 34.074 1.00 43.31 502 ALA C O 1
ATOM 11019 N N . GLN C 1 500 ? 31.637 38.979 34.621 1.00 41.40 503 GLN C N 1
ATOM 11020 C CA . GLN C 1 500 ? 32.502 38.926 33.456 1.00 40.95 503 GLN C CA 1
ATOM 11021 C C . GLN C 1 500 ? 31.705 38.830 32.153 1.00 42.68 503 GLN C C 1
ATOM 11022 O O . GLN C 1 500 ? 32.118 39.398 31.146 1.00 43.08 503 GLN C O 1
ATOM 11028 N N . GLU C 1 501 ? 30.573 38.124 32.151 1.00 41.27 504 GLU C N 1
ATOM 11029 C CA . GLU C 1 501 ? 29.793 38.043 30.923 1.00 42.20 504 GLU C CA 1
ATOM 11030 C C . GLU C 1 501 ? 29.327 39.465 30.615 1.00 44.13 504 GLU C C 1
ATOM 11031 O O . GLU C 1 501 ? 29.306 39.893 29.456 1.00 43.78 504 GLU C O 1
ATOM 11037 N N . VAL C 1 502 ? 28.980 40.200 31.667 1.00 44.37 505 VAL C N 1
ATOM 11038 C CA . VAL C 1 502 ? 28.536 41.576 31.521 1.00 44.09 505 VAL C CA 1
ATOM 11039 C C . VAL C 1 502 ? 29.661 42.402 30.896 1.00 44.92 505 VAL C C 1
ATOM 11040 O O . VAL C 1 502 ? 29.413 43.220 30.004 1.00 45.06 505 VAL C O 1
ATOM 11044 N N . ILE C 1 503 ? 30.893 42.175 31.355 1.00 44.32 506 ILE C N 1
ATOM 11045 C CA . ILE C 1 503 ? 32.060 42.896 30.832 1.00 44.03 506 ILE C CA 1
ATOM 11046 C C . ILE C 1 503 ? 32.220 42.527 29.355 1.00 44.01 506 ILE C C 1
ATOM 11047 O O . ILE C 1 503 ? 32.549 43.375 28.527 1.00 45.51 506 ILE C O 1
ATOM 11052 N N . LYS C 1 504 ? 31.997 41.253 29.034 1.00 43.31 507 LYS C N 1
ATOM 11053 C CA . LYS C 1 504 ? 32.096 40.775 27.661 1.00 42.79 507 LYS C CA 1
ATOM 11054 C C . LYS C 1 504 ? 31.138 41.549 26.750 1.00 44.19 507 LYS C C 1
ATOM 11055 O O . LYS C 1 504 ? 31.475 41.892 25.622 1.00 43.74 507 LYS C O 1
ATOM 11061 N N . ILE C 1 505 ? 29.933 41.797 27.251 1.00 45.42 508 ILE C N 1
ATOM 11062 C CA . ILE C 1 505 ? 28.911 42.526 26.518 1.00 46.52 508 ILE C CA 1
ATOM 11063 C C . ILE C 1 505 ? 29.384 43.948 26.248 1.00 47.87 508 ILE C C 1
ATOM 11064 O O . ILE C 1 505 ? 29.417 44.394 25.098 1.00 48.65 508 ILE C O 1
ATOM 11069 N N . ILE C 1 506 ? 29.746 44.647 27.323 1.00 48.53 509 ILE C N 1
ATOM 11070 C CA . ILE C 1 506 ? 30.216 46.026 27.255 1.00 48.85 509 ILE C CA 1
ATOM 11071 C C . ILE C 1 506 ? 31.364 46.221 26.274 1.00 51.07 509 ILE C C 1
ATOM 11072 O O . ILE C 1 506 ? 31.273 47.037 25.366 1.00 53.46 509 ILE C O 1
ATOM 11077 N N . THR C 1 507 ? 32.440 45.463 26.459 1.00 52.24 510 THR C N 1
ATOM 11078 C CA . THR C 1 507 ? 33.620 45.582 25.620 1.00 51.93 510 THR C CA 1
ATOM 11079 C C . THR C 1 507 ? 33.519 44.916 24.261 1.00 52.56 510 THR C C 1
ATOM 11080 O O . THR C 1 507 ? 34.300 45.213 23.363 1.00 51.57 510 THR C O 1
ATOM 11084 N N . LYS C 1 508 ? 32.572 44.006 24.101 1.00 54.05 511 LYS C N 1
ATOM 11085 C CA . LYS C 1 508 ? 32.447 43.299 22.835 1.00 57.27 511 LYS C CA 1
ATOM 11086 C C . LYS C 1 508 ? 33.693 42.423 22.620 1.00 57.88 511 LYS C C 1
ATOM 11087 O O . LYS C 1 508 ? 34.026 42.038 21.492 1.00 57.60 511 LYS C O 1
ATOM 11093 N N . GLN C 1 509 ? 34.371 42.115 23.723 1.00 57.19 512 GLN C N 1
ATOM 11094 C CA . GLN C 1 509 ? 35.558 41.268 23.702 1.00 56.62 512 GLN C CA 1
ATOM 11095 C C . GLN C 1 509 ? 35.245 39.902 24.325 1.00 54.56 512 GLN C C 1
ATOM 11096 O O . GLN C 1 509 ? 34.440 39.804 25.251 1.00 52.20 512 GLN C O 1
ATOM 11102 N N . PHE C 1 510 ? 35.904 38.861 23.816 1.00 53.23 513 PHE C N 1
ATOM 11103 C CA . PHE C 1 510 ? 35.684 37.488 24.259 1.00 52.24 513 PHE C CA 1
ATOM 11104 C C . PHE C 1 510 ? 34.291 37.099 23.775 1.00 52.11 513 PHE C C 1
ATOM 11105 O O . PHE C 1 510 ? 33.609 37.908 23.133 1.00 52.19 513 PHE C O 1
ATOM 11113 N N . VAL C 1 511 ? 33.856 35.880 24.075 1.00 49.88 514 VAL C N 1
ATOM 11114 C CA . VAL C 1 511 ? 32.552 35.433 23.615 1.00 47.85 514 VAL C CA 1
ATOM 11115 C C . VAL C 1 511 ? 31.586 35.147 24.753 1.00 47.62 514 VAL C C 1
ATOM 11116 O O . VAL C 1 511 ? 31.858 34.334 25.626 1.00 49.27 514 VAL C O 1
ATOM 11120 N N . ILE C 1 512 ? 30.448 35.829 24.740 1.00 47.69 515 ILE C N 1
ATOM 11121 C CA . ILE C 1 512 ? 29.444 35.625 25.780 1.00 47.45 515 ILE C CA 1
ATOM 11122 C C . ILE C 1 512 ? 28.882 34.228 25.633 1.00 48.59 515 ILE C C 1
ATOM 11123 O O . ILE C 1 512 ? 28.910 33.664 24.540 1.00 48.09 515 ILE C O 1
ATOM 11128 N N . PHE C 1 513 ? 28.374 33.663 26.726 1.00 48.10 516 PHE C N 1
ATOM 11129 C CA . PHE C 1 513 ? 27.828 32.318 26.661 1.00 45.47 516 PHE C CA 1
ATOM 11130 C C . PHE C 1 513 ? 26.558 32.379 25.862 1.00 46.31 516 PHE C C 1
ATOM 11131 O O . PHE C 1 513 ? 26.011 33.461 25.651 1.00 44.54 516 PHE C O 1
ATOM 11139 N N . ASN C 1 514 ? 26.097 31.230 25.383 1.00 48.08 517 ASN C N 1
ATOM 11140 C CA . ASN C 1 514 ? 24.892 31.258 24.599 1.00 49.37 517 ASN C CA 1
ATOM 11141 C C . ASN C 1 514 ? 23.653 30.725 25.241 1.00 49.26 517 ASN C C 1
ATOM 11142 O O . ASN C 1 514 ? 23.353 29.524 25.181 1.00 45.41 517 ASN C O 1
ATOM 11147 N N . ASN C 1 515 ? 22.943 31.656 25.866 1.00 49.90 518 ASN C N 1
ATOM 11148 C CA . ASN C 1 515 ? 21.672 31.373 26.458 1.00 48.92 518 ASN C CA 1
ATOM 11149 C C . ASN C 1 515 ? 21.704 30.420 27.634 1.00 48.64 518 ASN C C 1
ATOM 11150 O O . ASN C 1 515 ? 22.083 29.267 27.491 1.00 50.31 518 ASN C O 1
ATOM 11155 N N . THR C 1 516 ? 21.327 30.903 28.805 1.00 44.74 519 THR C N 1
ATOM 11156 C CA . THR C 1 516 ? 21.230 30.018 29.962 1.00 43.28 519 THR C CA 1
ATOM 11157 C C . THR C 1 516 ? 22.415 29.185 30.459 1.00 41.16 519 THR C C 1
ATOM 11158 O O . THR C 1 516 ? 22.778 28.176 29.859 1.00 37.88 519 THR C O 1
ATOM 11162 N N . TYR C 1 517 ? 22.979 29.603 31.591 1.00 40.91 520 TYR C N 1
ATOM 11163 C CA . TYR C 1 517 ? 24.073 28.885 32.250 1.00 40.84 520 TYR C CA 1
ATOM 11164 C C . TYR C 1 517 ? 23.536 28.457 33.622 1.00 41.09 520 TYR C C 1
ATOM 11165 O O . TYR C 1 517 ? 22.866 29.241 34.300 1.00 41.68 520 TYR C O 1
ATOM 11174 N N . ILE C 1 518 ? 23.828 27.225 34.029 1.00 41.35 521 ILE C N 1
ATOM 11175 C CA . ILE C 1 518 ? 23.337 26.703 35.302 1.00 42.37 521 ILE C CA 1
ATOM 11176 C C . ILE C 1 518 ? 24.439 26.001 36.083 1.00 42.83 521 ILE C C 1
ATOM 11177 O O . ILE C 1 518 ? 25.103 25.105 35.573 1.00 43.79 521 ILE C O 1
ATOM 11182 N N . TYR C 1 519 ? 24.618 26.419 37.332 1.00 44.39 522 TYR C N 1
ATOM 11183 C CA . TYR C 1 519 ? 25.648 25.880 38.219 1.00 43.77 522 TYR C CA 1
ATOM 11184 C C . TYR C 1 519 ? 25.023 25.167 39.415 1.00 44.06 522 TYR C C 1
ATOM 11185 O O . TYR C 1 519 ? 24.006 25.599 39.943 1.00 44.01 522 TYR C O 1
ATOM 11194 N N . SER C 1 520 ? 25.622 24.058 39.825 1.00 46.66 523 SER C N 1
ATOM 11195 C CA . SER C 1 520 ? 25.123 23.298 40.969 1.00 49.11 523 SER C CA 1
ATOM 11196 C C . SER C 1 520 ? 26.182 23.294 42.072 1.00 48.86 523 SER C C 1
ATOM 11197 O O . SER C 1 520 ? 27.227 22.669 41.935 1.00 47.76 523 SER C O 1
ATOM 11200 N N . GLY C 1 521 ? 25.912 24.008 43.157 1.00 50.62 524 GLY C N 1
ATOM 11201 C CA . GLY C 1 521 ? 26.860 24.062 44.255 1.00 53.81 524 GLY C CA 1
ATOM 11202 C C . GLY C 1 521 ? 27.062 22.708 44.908 1.00 56.01 524 GLY C C 1
ATOM 11203 O O . GLY C 1 521 ? 28.132 22.410 45.441 1.00 56.93 524 GLY C O 1
ATOM 11204 N N . MET C 1 522 ? 26.031 21.874 44.856 1.00 58.02 525 MET C N 1
ATOM 11205 C CA . MET C 1 522 ? 26.099 20.546 45.446 1.00 58.87 525 MET C CA 1
ATOM 11206 C C . MET C 1 522 ? 27.192 19.699 44.819 1.00 56.82 525 MET C C 1
ATOM 11207 O O . MET C 1 522 ? 28.128 19.275 45.482 1.00 56.78 525 MET C O 1
ATOM 11212 N N . SER C 1 523 ? 27.051 19.447 43.529 1.00 53.88 526 SER C N 1
ATOM 11213 C CA . SER C 1 523 ? 28.003 18.628 42.806 1.00 51.61 526 SER C CA 1
ATOM 11214 C C . SER C 1 523 ? 29.173 19.431 42.247 1.00 50.03 526 SER C C 1
ATOM 11215 O O . SER C 1 523 ? 30.132 18.865 41.716 1.00 48.28 526 SER C O 1
ATOM 11218 N N . GLN C 1 524 ? 29.097 20.749 42.379 1.00 47.74 527 GLN C N 1
ATOM 11219 C CA . GLN C 1 524 ? 30.135 21.615 41.840 1.00 46.10 527 GLN C CA 1
ATOM 11220 C C . GLN C 1 524 ? 30.222 21.333 40.339 1.00 43.61 527 GLN C C 1
ATOM 11221 O O . GLN C 1 524 ? 31.291 21.038 39.810 1.00 43.12 527 GLN C O 1
ATOM 11227 N N . THR C 1 525 ? 29.083 21.414 39.661 1.00 41.73 528 THR C N 1
ATOM 11228 C CA . THR C 1 525 ? 29.016 21.165 38.216 1.00 40.40 528 THR C CA 1
ATOM 11229 C C . THR C 1 525 ? 28.152 22.208 37.526 1.00 41.05 528 THR C C 1
ATOM 11230 O O . THR C 1 525 ? 27.265 22.808 38.147 1.00 41.02 528 THR C O 1
ATOM 11234 N N . SER C 1 526 ? 28.391 22.416 36.238 1.00 40.12 529 SER C N 1
ATOM 11235 C CA . SER C 1 526 ? 27.594 23.382 35.491 1.00 40.71 529 SER C CA 1
ATOM 11236 C C . SER C 1 526 ? 27.482 23.012 34.025 1.00 41.46 529 SER C C 1
ATOM 11237 O O . SER C 1 526 ? 28.186 22.127 33.536 1.00 42.05 529 SER C O 1
ATOM 11240 N N . ALA C 1 527 ? 26.589 23.689 33.316 1.00 42.74 530 ALA C N 1
ATOM 11241 C CA . ALA C 1 527 ? 26.425 23.431 31.890 1.00 43.55 530 ALA C CA 1
ATOM 11242 C C . ALA C 1 527 ? 25.686 24.560 31.221 1.00 44.42 530 ALA C C 1
ATOM 11243 O O . ALA C 1 527 ? 24.975 25.331 31.873 1.00 44.18 530 ALA C O 1
ATOM 11245 N N . THR C 1 528 ? 25.869 24.654 29.910 1.00 44.51 531 THR C N 1
ATOM 11246 C CA . THR C 1 528 ? 25.204 25.675 29.130 1.00 44.87 531 THR C CA 1
ATOM 11247 C C . THR C 1 528 ? 24.174 25.011 28.226 1.00 45.38 531 THR C C 1
ATOM 11248 O O . THR C 1 528 ? 24.345 23.868 27.804 1.00 44.69 531 THR C O 1
ATOM 11252 N N . PHE C 1 529 ? 23.097 25.731 27.945 1.00 46.73 532 PHE C N 1
ATOM 11253 C CA . PHE C 1 529 ? 22.041 25.224 27.089 1.00 47.00 532 PHE C CA 1
ATOM 11254 C C . PHE C 1 529 ? 21.522 26.305 26.168 1.00 47.48 532 PHE C C 1
ATOM 11255 O O . PHE C 1 529 ? 21.511 27.472 26.530 1.00 46.94 532 PHE C O 1
ATOM 11263 N N . GLN C 1 530 ? 21.096 25.925 24.969 1.00 49.14 533 GLN C N 1
ATOM 11264 C CA . GLN C 1 530 ? 20.516 26.906 24.065 1.00 50.26 533 GLN C CA 1
ATOM 11265 C C . GLN C 1 530 ? 19.012 26.696 24.181 1.00 50.62 533 GLN C C 1
ATOM 11266 O O . GLN C 1 530 ? 18.432 25.853 23.492 1.00 51.81 533 GLN C O 1
ATOM 11272 N N . LEU C 1 531 ? 18.388 27.437 25.092 1.00 49.29 534 LEU C N 1
ATOM 11273 C CA . LEU C 1 531 ? 16.954 27.326 25.297 1.00 48.08 534 LEU C CA 1
ATOM 11274 C C . LEU C 1 531 ? 16.239 28.447 24.559 1.00 48.00 534 LEU C C 1
ATOM 11275 O O . LEU C 1 531 ? 16.932 29.328 23.999 1.00 45.87 534 LEU C O 1
ATOM 11281 N N . TRP D 2 9 ? 21.466 33.110 59.636 1.00 97.56 17 TRP D N 1
ATOM 11282 C CA . TRP D 2 9 ? 22.102 31.875 59.092 1.00 97.70 17 TRP D CA 1
ATOM 11283 C C . TRP D 2 9 ? 21.075 31.025 58.348 1.00 98.75 17 TRP D C 1
ATOM 11284 O O . TRP D 2 9 ? 21.368 29.904 57.935 1.00 97.97 17 TRP D O 1
ATOM 11295 N N . ASN D 2 10 ? 19.870 31.573 58.192 1.00 100.08 18 ASN D N 1
ATOM 11296 C CA . ASN D 2 10 ? 18.766 30.905 57.496 1.00 100.79 18 ASN D CA 1
ATOM 11297 C C . ASN D 2 10 ? 19.222 30.183 56.227 1.00 101.50 18 ASN D C 1
ATOM 11298 O O . ASN D 2 10 ? 18.797 29.054 55.951 1.00 101.94 18 ASN D O 1
ATOM 11303 N N . HIS D 2 11 ? 20.086 30.842 55.459 1.00 101.57 19 HIS D N 1
ATOM 11304 C CA . HIS D 2 11 ? 20.596 30.281 54.215 1.00 101.65 19 HIS D CA 1
ATOM 11305 C C . HIS D 2 11 ? 21.625 29.170 54.420 1.00 101.96 19 HIS D C 1
ATOM 11306 O O . HIS D 2 11 ? 21.943 28.435 53.483 1.00 102.01 19 HIS D O 1
ATOM 11313 N N . VAL D 2 12 ? 22.143 29.053 55.643 1.00 102.27 20 VAL D N 1
ATOM 11314 C CA . VAL D 2 12 ? 23.133 28.024 55.983 1.00 101.75 20 VAL D CA 1
ATOM 11315 C C . VAL D 2 12 ? 22.520 26.837 56.735 1.00 102.00 20 VAL D C 1
ATOM 11316 O O . VAL D 2 12 ? 22.819 25.684 56.425 1.00 101.91 20 VAL D O 1
ATOM 11320 N N . LYS D 2 13 ? 21.665 27.123 57.718 1.00 102.46 21 LYS D N 1
ATOM 11321 C CA . LYS D 2 13 ? 21.020 26.077 58.515 1.00 102.67 21 LYS D CA 1
ATOM 11322 C C . LYS D 2 13 ? 20.317 24.996 57.696 1.00 103.04 21 LYS D C 1
ATOM 11323 O O . LYS D 2 13 ? 20.425 23.810 58.012 1.00 103.16 21 LYS D O 1
ATOM 11329 N N . LYS D 2 14 ? 19.603 25.409 56.650 1.00 103.18 22 LYS D N 1
ATOM 11330 C CA . LYS D 2 14 ? 18.857 24.490 55.789 1.00 103.03 22 LYS D CA 1
ATOM 11331 C C . LYS D 2 14 ? 19.647 23.302 55.228 1.00 103.43 22 LYS D C 1
ATOM 11332 O O . LYS D 2 14 ? 19.056 22.322 54.766 1.00 103.34 22 LYS D O 1
ATOM 11338 N N . PHE D 2 15 ? 20.974 23.371 55.279 1.00 103.41 23 PHE D N 1
ATOM 11339 C CA . PHE D 2 15 ? 21.801 22.286 54.757 1.00 103.31 23 PHE D CA 1
ATOM 11340 C C . PHE D 2 15 ? 22.509 21.487 55.860 1.00 103.82 23 PHE D C 1
ATOM 11341 O O . PHE D 2 15 ? 23.290 20.575 55.577 1.00 103.32 23 PHE D O 1
ATOM 11349 N N . LEU D 2 16 ? 22.215 21.829 57.114 1.00 105.00 24 LEU D N 1
ATOM 11350 C CA . LEU D 2 16 ? 22.799 21.158 58.278 1.00 106.13 24 LEU D CA 1
ATOM 11351 C C . LEU D 2 16 ? 21.698 20.516 59.116 1.00 107.28 24 LEU D C 1
ATOM 11352 O O . LEU D 2 16 ? 21.902 19.476 59.751 1.00 106.87 24 LEU D O 1
ATOM 11357 N N . GLU D 2 17 ? 20.532 21.157 59.115 1.00 108.61 25 GLU D N 1
ATOM 11358 C CA . GLU D 2 17 ? 19.393 20.701 59.900 1.00 110.05 25 GLU D CA 1
ATOM 11359 C C . GLU D 2 17 ? 18.312 20.014 59.076 1.00 110.77 25 GLU D C 1
ATOM 11360 O O . GLU D 2 17 ? 17.119 20.149 59.363 1.00 111.65 25 GLU D O 1
ATOM 11366 N N . ARG D 2 18 ? 18.737 19.283 58.051 1.00 110.74 26 ARG D N 1
ATOM 11367 C CA . ARG D 2 18 ? 17.819 18.544 57.191 1.00 110.33 26 ARG D CA 1
ATOM 11368 C C . ARG D 2 18 ? 18.554 17.347 56.632 1.00 110.83 26 ARG D C 1
ATOM 11369 O O . ARG D 2 18 ? 19.781 17.292 56.672 1.00 110.83 26 ARG D O 1
ATOM 11377 N N . SER D 2 19 ? 17.798 16.385 56.120 1.00 111.22 27 SER D N 1
ATOM 11378 C CA . SER D 2 19 ? 18.385 15.201 55.514 1.00 110.96 27 SER D CA 1
ATOM 11379 C C . SER D 2 19 ? 18.417 15.489 54.021 1.00 110.67 27 SER D C 1
ATOM 11380 O O . SER D 2 19 ? 17.879 16.503 53.580 1.00 110.36 27 SER D O 1
ATOM 11383 N N . GLY D 2 20 ? 19.038 14.617 53.240 1.00 110.49 28 GLY D N 1
ATOM 11384 C CA . GLY D 2 20 ? 19.087 14.867 51.815 1.00 110.07 28 GLY D CA 1
ATOM 11385 C C . GLY D 2 20 ? 19.373 13.647 50.967 1.00 109.79 28 GLY D C 1
ATOM 11386 O O . GLY D 2 20 ? 20.273 12.862 51.267 1.00 109.77 28 GLY D O 1
ATOM 11387 N N . PRO D 2 21 ? 18.606 13.460 49.888 1.00 109.52 29 PRO D N 1
ATOM 11388 C CA . PRO D 2 21 ? 18.787 12.320 48.986 1.00 108.80 29 PRO D CA 1
ATOM 11389 C C . PRO D 2 21 ? 20.189 12.300 48.381 1.00 107.99 29 PRO D C 1
ATOM 11390 O O . PRO D 2 21 ? 20.667 11.256 47.934 1.00 107.95 29 PRO D O 1
ATOM 11394 N N . PHE D 2 22 ? 20.841 13.461 48.384 1.00 106.91 30 PHE D N 1
ATOM 11395 C CA . PHE D 2 22 ? 22.185 13.605 47.828 1.00 105.61 30 PHE D CA 1
ATOM 11396 C C . PHE D 2 22 ? 23.211 13.888 48.922 1.00 105.73 30 PHE D C 1
ATOM 11397 O O . PHE D 2 22 ? 24.402 14.049 48.654 1.00 105.32 30 PHE D O 1
ATOM 11405 N N . THR D 2 23 ? 22.732 13.944 50.156 1.00 106.15 31 THR D N 1
ATOM 11406 C CA . THR D 2 23 ? 23.580 14.216 51.294 1.00 106.09 31 THR D CA 1
ATOM 11407 C C . THR D 2 23 ? 24.803 13.280 51.383 1.00 106.27 31 THR D C 1
ATOM 11408 O O . THR D 2 23 ? 24.843 12.240 50.725 1.00 106.22 31 THR D O 1
ATOM 11412 N N . HIS D 2 24 ? 25.800 13.662 52.183 1.00 106.09 32 HIS D N 1
ATOM 11413 C CA . HIS D 2 24 ? 26.989 12.840 52.375 1.00 106.35 32 HIS D CA 1
ATOM 11414 C C . HIS D 2 24 ? 26.566 11.702 53.302 1.00 106.72 32 HIS D C 1
ATOM 11415 O O . HIS D 2 24 ? 25.786 11.905 54.230 1.00 106.69 32 HIS D O 1
ATOM 11422 N N . PRO D 2 25 ? 27.057 10.483 53.047 1.00 107.28 33 PRO D N 1
ATOM 11423 C CA . PRO D 2 25 ? 26.709 9.331 53.886 1.00 108.38 33 PRO D CA 1
ATOM 11424 C C . PRO D 2 25 ? 26.747 9.613 55.399 1.00 109.20 33 PRO D C 1
ATOM 11425 O O . PRO D 2 25 ? 25.699 9.716 56.048 1.00 108.80 33 PRO D O 1
ATOM 11429 N N . ASP D 2 26 ? 27.956 9.740 55.945 1.00 110.00 34 ASP D N 1
ATOM 11430 C CA . ASP D 2 26 ? 28.160 9.999 57.373 1.00 110.85 34 ASP D CA 1
ATOM 11431 C C . ASP D 2 26 ? 27.272 11.106 57.957 1.00 111.07 34 ASP D C 1
ATOM 11432 O O . ASP D 2 26 ? 27.034 11.153 59.164 1.00 110.99 34 ASP D O 1
ATOM 11437 N N . PHE D 2 27 ? 26.795 11.993 57.094 1.00 111.50 35 PHE D N 1
ATOM 11438 C CA . PHE D 2 27 ? 25.949 13.119 57.488 1.00 112.03 35 PHE D CA 1
ATOM 11439 C C . PHE D 2 27 ? 24.803 12.841 58.464 1.00 112.54 35 PHE D C 1
ATOM 11440 O O . PHE D 2 27 ? 24.204 11.767 58.432 1.00 112.29 35 PHE D O 1
ATOM 11448 N N . GLU D 2 28 ? 24.483 13.847 59.286 1.00 113.13 36 GLU D N 1
ATOM 11449 C CA . GLU D 2 28 ? 23.401 13.785 60.281 1.00 113.56 36 GLU D CA 1
ATOM 11450 C C . GLU D 2 28 ? 22.915 15.193 60.717 1.00 113.85 36 GLU D C 1
ATOM 11451 O O . GLU D 2 28 ? 23.723 16.067 61.032 1.00 114.31 36 GLU D O 1
ATOM 11457 N N . PRO D 2 29 ? 21.580 15.413 60.735 1.00 113.69 37 PRO D N 1
ATOM 11458 C CA . PRO D 2 29 ? 20.776 16.606 61.080 1.00 113.41 37 PRO D CA 1
ATOM 11459 C C . PRO D 2 29 ? 20.752 17.264 62.470 1.00 113.26 37 PRO D C 1
ATOM 11460 O O . PRO D 2 29 ? 19.688 17.354 63.092 1.00 113.83 37 PRO D O 1
ATOM 11464 N N . SER D 2 30 ? 21.887 17.762 62.949 1.00 112.98 38 SER D N 1
ATOM 11465 C CA . SER D 2 30 ? 21.895 18.413 64.252 1.00 112.49 38 SER D CA 1
ATOM 11466 C C . SER D 2 30 ? 22.154 19.904 64.113 1.00 112.22 38 SER D C 1
ATOM 11467 O O . SER D 2 30 ? 22.832 20.314 63.173 1.00 112.20 38 SER D O 1
ATOM 11468 N N . THR D 2 31 ? 21.625 20.721 65.022 1.00 112.02 39 THR D N 1
ATOM 11469 C CA . THR D 2 31 ? 21.844 22.167 64.949 1.00 112.07 39 THR D CA 1
ATOM 11470 C C . THR D 2 31 ? 23.311 22.496 65.205 1.00 112.04 39 THR D C 1
ATOM 11471 O O . THR D 2 31 ? 23.867 23.426 64.616 1.00 112.79 39 THR D O 1
ATOM 11475 N N . GLU D 2 32 ? 23.933 21.719 66.088 1.00 111.55 40 GLU D N 1
ATOM 11476 C CA . GLU D 2 32 ? 25.326 21.933 66.448 1.00 110.91 40 GLU D CA 1
ATOM 11477 C C . GLU D 2 32 ? 26.330 21.650 65.333 1.00 109.53 40 GLU D C 1
ATOM 11478 O O . GLU D 2 32 ? 27.521 21.448 65.583 1.00 109.80 40 GLU D O 1
ATOM 11484 N N . SER D 2 33 ? 25.831 21.637 64.100 1.00 107.64 41 SER D N 1
ATOM 11485 C CA . SER D 2 33 ? 26.680 21.448 62.942 1.00 105.77 41 SER D CA 1
ATOM 11486 C C . SER D 2 33 ? 26.935 22.887 62.557 1.00 104.33 41 SER D C 1
ATOM 11487 O O . SER D 2 33 ? 27.936 23.232 61.935 1.00 104.40 41 SER D O 1
ATOM 11488 N N . LEU D 2 34 ? 25.983 23.731 62.937 1.00 102.84 42 LEU D N 1
ATOM 11489 C CA . LEU D 2 34 ? 26.086 25.160 62.711 1.00 102.19 42 LEU D CA 1
ATOM 11490 C C . LEU D 2 34 ? 26.972 25.591 63.859 1.00 101.32 42 LEU D C 1
ATOM 11491 O O . LEU D 2 34 ? 27.902 26.369 63.695 1.00 101.43 42 LEU D O 1
ATOM 11496 N N . GLN D 2 35 ? 26.664 25.058 65.034 1.00 100.70 43 GLN D N 1
ATOM 11497 C CA . GLN D 2 35 ? 27.452 25.363 66.208 1.00 100.16 43 GLN D CA 1
ATOM 11498 C C . GLN D 2 35 ? 28.866 24.866 65.988 1.00 99.37 43 GLN D C 1
ATOM 11499 O O . GLN D 2 35 ? 29.827 25.466 66.467 1.00 98.46 43 GLN D O 1
ATOM 11500 N N . PHE D 2 36 ? 29.000 23.757 65.268 1.00 99.21 44 PHE D N 1
ATOM 11501 C CA . PHE D 2 36 ? 30.325 23.237 64.987 1.00 99.35 44 PHE D CA 1
ATOM 11502 C C . PHE D 2 36 ? 30.963 24.077 63.898 1.00 98.82 44 PHE D C 1
ATOM 11503 O O . PHE D 2 36 ? 32.179 24.082 63.732 1.00 98.85 44 PHE D O 1
ATOM 11511 N N . LEU D 2 37 ? 30.139 24.780 63.140 1.00 97.91 45 LEU D N 1
ATOM 11512 C CA . LEU D 2 37 ? 30.674 25.596 62.077 1.00 97.08 45 LEU D CA 1
ATOM 11513 C C . LEU D 2 37 ? 31.040 26.959 62.620 1.00 97.25 45 LEU D C 1
ATOM 11514 O O . LEU D 2 37 ? 32.179 27.405 62.502 1.00 97.64 45 LEU D O 1
ATOM 11519 N N . LEU D 2 38 ? 30.058 27.613 63.226 1.00 97.53 46 LEU D N 1
ATOM 11520 C CA . LEU D 2 38 ? 30.241 28.942 63.794 1.00 97.18 46 LEU D CA 1
ATOM 11521 C C . LEU D 2 38 ? 31.237 28.931 64.945 1.00 95.88 46 LEU D C 1
ATOM 11522 O O . LEU D 2 38 ? 31.969 29.896 65.155 1.00 96.40 46 LEU D O 1
ATOM 11527 N N . ASP D 2 39 ? 31.287 27.835 65.690 1.00 93.43 47 ASP D N 1
ATOM 11528 C CA . ASP D 2 39 ? 32.162 27.830 66.842 1.00 90.53 47 ASP D CA 1
ATOM 11529 C C . ASP D 2 39 ? 33.391 26.934 66.906 1.00 87.49 47 ASP D C 1
ATOM 11530 O O . ASP D 2 39 ? 34.310 27.242 67.661 1.00 88.27 47 ASP D O 1
ATOM 11535 N N . THR D 2 40 ? 33.460 25.851 66.141 1.00 82.56 48 THR D N 1
ATOM 11536 C CA . THR D 2 40 ? 34.632 24.994 66.301 1.00 77.63 48 THR D CA 1
ATOM 11537 C C . THR D 2 40 ? 35.689 24.885 65.211 1.00 73.09 48 THR D C 1
ATOM 11538 O O . THR D 2 40 ? 36.867 25.127 65.470 1.00 73.86 48 THR D O 1
ATOM 11542 N N . CYS D 2 41 ? 35.286 24.510 64.007 1.00 66.15 49 CYS D N 1
ATOM 11543 C CA . CYS D 2 41 ? 36.232 24.337 62.914 1.00 59.05 49 CYS D CA 1
ATOM 11544 C C . CYS D 2 41 ? 37.260 25.456 62.782 1.00 55.88 49 CYS D C 1
ATOM 11545 O O . CYS D 2 41 ? 36.903 26.593 62.488 1.00 55.50 49 CYS D O 1
ATOM 11548 N N . LYS D 2 42 ? 38.534 25.140 63.009 1.00 51.89 50 LYS D N 1
ATOM 11549 C CA . LYS D 2 42 ? 39.570 26.153 62.865 1.00 50.25 50 LYS D CA 1
ATOM 11550 C C . LYS D 2 42 ? 40.101 26.104 61.444 1.00 46.83 50 LYS D C 1
ATOM 11551 O O . LYS D 2 42 ? 40.721 25.126 61.019 1.00 45.90 50 LYS D O 1
ATOM 11557 N N . VAL D 2 43 ? 39.848 27.179 60.717 1.00 41.63 51 VAL D N 1
ATOM 11558 C CA . VAL D 2 43 ? 40.261 27.286 59.336 1.00 37.67 51 VAL D CA 1
ATOM 11559 C C . VAL D 2 43 ? 41.436 28.239 59.140 1.00 37.50 51 VAL D C 1
ATOM 11560 O O . VAL D 2 43 ? 41.488 29.308 59.736 1.00 39.97 51 VAL D O 1
ATOM 11564 N N . LEU D 2 44 ? 42.385 27.840 58.308 1.00 35.75 52 LEU D N 1
ATOM 11565 C CA . LEU D 2 44 ? 43.534 28.674 58.024 1.00 35.54 52 LEU D CA 1
ATOM 11566 C C . LEU D 2 44 ? 43.546 29.039 56.540 1.00 35.90 52 LEU D C 1
ATOM 11567 O O . LEU D 2 44 ? 43.504 28.165 55.689 1.00 38.73 52 LEU D O 1
ATOM 11572 N N . VAL D 2 45 ? 43.603 30.328 56.231 1.00 36.66 53 VAL D N 1
ATOM 11573 C CA . VAL D 2 45 ? 43.655 30.791 54.844 1.00 36.46 53 VAL D CA 1
ATOM 11574 C C . VAL D 2 45 ? 45.079 31.286 54.556 1.00 38.23 53 VAL D C 1
ATOM 11575 O O . VAL D 2 45 ? 45.619 32.111 55.277 1.00 38.74 53 VAL D O 1
ATOM 11579 N N . ILE D 2 46 ? 45.700 30.779 53.506 1.00 39.90 54 ILE D N 1
ATOM 11580 C CA . ILE D 2 46 ? 47.048 31.218 53.185 1.00 40.44 54 ILE D CA 1
ATOM 11581 C C . ILE D 2 46 ? 46.919 32.262 52.075 1.00 40.86 54 ILE D C 1
ATOM 11582 O O . ILE D 2 46 ? 46.627 31.916 50.932 1.00 40.77 54 ILE D O 1
ATOM 11587 N N . GLY D 2 47 ? 47.109 33.536 52.428 1.00 40.66 55 GLY D N 1
ATOM 11588 C CA . GLY D 2 47 ? 47.023 34.609 51.450 1.00 39.35 55 GLY D CA 1
ATOM 11589 C C . GLY D 2 47 ? 45.900 35.594 51.717 1.00 41.08 55 GLY D C 1
ATOM 11590 O O . GLY D 2 47 ? 44.747 35.199 51.932 1.00 40.54 55 GLY D O 1
ATOM 11591 N N . ALA D 2 48 ? 46.225 36.882 51.696 1.00 40.98 56 ALA D N 1
ATOM 11592 C CA . ALA D 2 48 ? 45.223 37.910 51.929 1.00 42.75 56 ALA D CA 1
ATOM 11593 C C . ALA D 2 48 ? 45.021 38.738 50.662 1.00 44.83 56 ALA D C 1
ATOM 11594 O O . ALA D 2 48 ? 44.401 39.803 50.693 1.00 46.43 56 ALA D O 1
ATOM 11596 N N . GLY D 2 49 ? 45.558 38.244 49.549 1.00 46.69 57 GLY D N 1
ATOM 11597 C CA . GLY D 2 49 ? 45.403 38.928 48.279 1.00 46.61 57 GLY D CA 1
ATOM 11598 C C . GLY D 2 49 ? 43.987 38.788 47.724 1.00 48.10 57 GLY D C 1
ATOM 11599 O O . GLY D 2 49 ? 43.024 38.578 48.469 1.00 46.05 57 GLY D O 1
ATOM 11600 N N . GLY D 2 50 ? 43.865 38.887 46.404 1.00 49.05 58 GLY D N 1
ATOM 11601 C CA . GLY D 2 50 ? 42.566 38.795 45.762 1.00 50.23 58 GLY D CA 1
ATOM 11602 C C . GLY D 2 50 ? 41.691 37.610 46.129 1.00 50.78 58 GLY D C 1
ATOM 11603 O O . GLY D 2 50 ? 40.514 37.778 46.480 1.00 50.31 58 GLY D O 1
ATOM 11604 N N . LEU D 2 51 ? 42.256 36.411 46.042 1.00 49.81 59 LEU D N 1
ATOM 11605 C CA . LEU D 2 51 ? 41.504 35.207 46.350 1.00 49.32 59 LEU D CA 1
ATOM 11606 C C . LEU D 2 51 ? 41.230 35.109 47.849 1.00 48.25 59 LEU D C 1
ATOM 11607 O O . LEU D 2 51 ? 40.099 34.821 48.266 1.00 48.87 59 LEU D O 1
ATOM 11612 N N . GLY D 2 52 ? 42.270 35.358 48.650 1.00 46.42 60 GLY D N 1
ATOM 11613 C CA . GLY D 2 52 ? 42.157 35.292 50.102 1.00 43.04 60 GLY D CA 1
ATOM 11614 C C . GLY D 2 52 ? 41.080 36.174 50.714 1.00 41.60 60 GLY D C 1
ATOM 11615 O O . GLY D 2 52 ? 40.376 35.746 51.631 1.00 37.89 60 GLY D O 1
ATOM 11616 N N . CYS D 2 53 ? 40.962 37.405 50.224 1.00 40.80 61 CYS D N 1
ATOM 11617 C CA . CYS D 2 53 ? 39.954 38.335 50.716 1.00 43.85 61 CYS D CA 1
ATOM 11618 C C . CYS D 2 53 ? 38.580 37.769 50.436 1.00 42.98 61 CYS D C 1
ATOM 11619 O O . CYS D 2 53 ? 37.708 37.711 51.308 1.00 41.50 61 CYS D O 1
ATOM 11622 N N . GLU D 2 54 ? 38.408 37.354 49.191 1.00 44.03 62 GLU D N 1
ATOM 11623 C CA . GLU D 2 54 ? 37.163 36.777 48.721 1.00 44.56 62 GLU D CA 1
ATOM 11624 C C . GLU D 2 54 ? 36.865 35.524 49.557 1.00 43.99 62 GLU D C 1
ATOM 11625 O O . GLU D 2 54 ? 35.717 35.266 49.938 1.00 41.90 62 GLU D O 1
ATOM 11631 N N . LEU D 2 55 ? 37.912 34.761 49.856 1.00 42.64 63 LEU D N 1
ATOM 11632 C CA . LEU D 2 55 ? 37.765 33.554 50.663 1.00 43.12 63 LEU D CA 1
ATOM 11633 C C . LEU D 2 55 ? 37.250 33.856 52.057 1.00 41.61 63 LEU D C 1
ATOM 11634 O O . LEU D 2 55 ? 36.267 33.276 52.500 1.00 43.53 63 LEU D O 1
ATOM 11639 N N . LEU D 2 56 ? 37.935 34.752 52.757 1.00 42.31 64 LEU D N 1
ATOM 11640 C CA . LEU D 2 56 ? 37.545 35.135 54.115 1.00 41.26 64 LEU D CA 1
ATOM 11641 C C . LEU D 2 56 ? 36.079 35.586 54.140 1.00 40.68 64 LEU D C 1
ATOM 11642 O O . LEU D 2 56 ? 35.310 35.201 55.027 1.00 38.16 64 LEU D O 1
ATOM 11647 N N . LYS D 2 57 ? 35.689 36.396 53.160 1.00 40.89 65 LYS D N 1
ATOM 11648 C CA . LYS D 2 57 ? 34.306 36.841 53.085 1.00 42.64 65 LYS D CA 1
ATOM 11649 C C . LYS D 2 57 ? 33.374 35.628 53.031 1.00 43.56 65 LYS D C 1
ATOM 11650 O O . LYS D 2 57 ? 32.477 35.482 53.866 1.00 44.92 65 LYS D O 1
ATOM 11656 N N . ASN D 2 58 ? 33.591 34.757 52.046 1.00 42.41 66 ASN D N 1
ATOM 11657 C CA . ASN D 2 58 ? 32.752 33.581 51.873 1.00 41.35 66 ASN D CA 1
ATOM 11658 C C . ASN D 2 58 ? 32.729 32.730 53.119 1.00 42.62 66 ASN D C 1
ATOM 11659 O O . ASN D 2 58 ? 31.662 32.325 53.598 1.00 43.12 66 ASN D O 1
ATOM 11664 N N . LEU D 2 59 ? 33.904 32.462 53.659 1.00 43.08 67 LEU D N 1
ATOM 11665 C CA . LEU D 2 59 ? 33.967 31.671 54.872 1.00 44.57 67 LEU D CA 1
ATOM 11666 C C . LEU D 2 59 ? 33.171 32.347 55.997 1.00 43.98 67 LEU D C 1
ATOM 11667 O O . LEU D 2 59 ? 32.374 31.696 56.665 1.00 43.90 67 LEU D O 1
ATOM 11672 N N . ALA D 2 60 ? 33.367 33.650 56.188 1.00 43.34 68 ALA D N 1
ATOM 11673 C CA . ALA D 2 60 ? 32.655 34.384 57.237 1.00 45.03 68 ALA D CA 1
ATOM 11674 C C . ALA D 2 60 ? 31.132 34.325 57.061 1.00 46.71 68 ALA D C 1
ATOM 11675 O O . ALA D 2 60 ? 30.388 34.001 57.998 1.00 44.69 68 ALA D O 1
ATOM 11677 N N . LEU D 2 61 ? 30.668 34.633 55.855 1.00 47.21 69 LEU D N 1
ATOM 11678 C CA . LEU D 2 61 ? 29.244 34.617 55.603 1.00 47.92 69 LEU D CA 1
ATOM 11679 C C . LEU D 2 61 ? 28.628 33.229 55.642 1.00 49.74 69 LEU D C 1
ATOM 11680 O O . LEU D 2 61 ? 27.405 33.102 55.690 1.00 50.21 69 LEU D O 1
ATOM 11685 N N . SER D 2 62 ? 29.462 32.192 55.628 1.00 50.88 70 SER D N 1
ATOM 11686 C CA . SER D 2 62 ? 28.956 30.823 55.676 1.00 51.90 70 SER D CA 1
ATOM 11687 C C . SER D 2 62 ? 28.783 30.348 57.107 1.00 54.30 70 SER D C 1
ATOM 11688 O O . SER D 2 62 ? 28.209 29.286 57.346 1.00 55.24 70 SER D O 1
ATOM 11691 N N . GLY D 2 63 ? 29.298 31.116 58.062 1.00 55.33 71 GLY D N 1
ATOM 11692 C CA . GLY D 2 63 ? 29.138 30.727 59.451 1.00 54.93 71 GLY D CA 1
ATOM 11693 C C . GLY D 2 63 ? 30.399 30.456 60.237 1.00 55.60 71 GLY D C 1
ATOM 11694 O O . GLY D 2 63 ? 30.335 30.299 61.448 1.00 56.57 71 GLY D O 1
ATOM 11695 N N . PHE D 2 64 ? 31.543 30.390 59.564 1.00 56.28 72 PHE D N 1
ATOM 11696 C CA . PHE D 2 64 ? 32.814 30.138 60.247 1.00 53.88 72 PHE D CA 1
ATOM 11697 C C . PHE D 2 64 ? 33.216 31.325 61.102 1.00 55.04 72 PHE D C 1
ATOM 11698 O O . PHE D 2 64 ? 33.071 32.473 60.682 1.00 56.86 72 PHE D O 1
ATOM 11706 N N . ARG D 2 65 ? 33.728 31.056 62.299 1.00 56.65 73 ARG D N 1
ATOM 11707 C CA . ARG D 2 65 ? 34.165 32.138 63.177 1.00 57.66 73 ARG D CA 1
ATOM 11708 C C . ARG D 2 65 ? 35.656 32.066 63.488 1.00 55.54 73 ARG D C 1
ATOM 11709 O O . ARG D 2 65 ? 36.330 33.091 63.564 1.00 54.18 73 ARG D O 1
ATOM 11717 N N . GLN D 2 66 ? 36.181 30.860 63.654 1.00 55.09 74 GLN D N 1
ATOM 11718 C CA . GLN D 2 66 ? 37.606 30.710 63.928 1.00 55.04 74 GLN D CA 1
ATOM 11719 C C . GLN D 2 66 ? 38.367 30.624 62.603 1.00 53.67 74 GLN D C 1
ATOM 11720 O O . GLN D 2 66 ? 38.548 29.532 62.052 1.00 54.66 74 GLN D O 1
ATOM 11726 N N . ILE D 2 67 ? 38.801 31.773 62.087 1.00 48.53 75 ILE D N 1
ATOM 11727 C CA . ILE D 2 67 ? 39.530 31.808 60.823 1.00 45.20 75 ILE D CA 1
ATOM 11728 C C . ILE D 2 67 ? 40.821 32.616 60.938 1.00 44.66 75 ILE D C 1
ATOM 11729 O O . ILE D 2 67 ? 40.807 33.741 61.431 1.00 45.51 75 ILE D O 1
ATOM 11734 N N . HIS D 2 68 ? 41.929 32.040 60.476 1.00 43.76 76 HIS D N 1
ATOM 11735 C CA . HIS D 2 68 ? 43.229 32.716 60.493 1.00 44.94 76 HIS D CA 1
ATOM 11736 C C . HIS D 2 68 ? 43.692 33.011 59.063 1.00 44.53 76 HIS D C 1
ATOM 11737 O O . HIS D 2 68 ? 43.262 32.350 58.117 1.00 44.96 76 HIS D O 1
ATOM 11744 N N . VAL D 2 69 ? 44.556 34.012 58.905 1.00 43.24 77 VAL D N 1
ATOM 11745 C CA . VAL D 2 69 ? 45.077 34.365 57.583 1.00 42.07 77 VAL D CA 1
ATOM 11746 C C . VAL D 2 69 ? 46.562 34.646 57.691 1.00 39.98 77 VAL D C 1
ATOM 11747 O O . VAL D 2 69 ? 46.987 35.371 58.582 1.00 39.61 77 VAL D O 1
ATOM 11751 N N . ILE D 2 70 ? 47.338 34.096 56.769 1.00 37.69 78 ILE D N 1
ATOM 11752 C CA . ILE D 2 70 ? 48.770 34.311 56.752 1.00 39.95 78 ILE D CA 1
ATOM 11753 C C . ILE D 2 70 ? 49.144 35.089 55.496 1.00 42.35 78 ILE D C 1
ATOM 11754 O O . ILE D 2 70 ? 48.749 34.727 54.387 1.00 41.84 78 ILE D O 1
ATOM 11759 N N . ASP D 2 71 ? 49.925 36.149 55.666 1.00 45.35 79 ASP D N 1
ATOM 11760 C CA . ASP D 2 71 ? 50.367 36.939 54.530 1.00 46.63 79 ASP D CA 1
ATOM 11761 C C . ASP D 2 71 ? 51.505 37.856 54.962 1.00 47.37 79 ASP D C 1
ATOM 11762 O O . ASP D 2 71 ? 51.397 38.565 55.957 1.00 48.91 79 ASP D O 1
ATOM 11767 N N . MET D 2 72 ? 52.596 37.837 54.210 1.00 48.82 80 MET D N 1
ATOM 11768 C CA . MET D 2 72 ? 53.764 38.649 54.531 1.00 51.93 80 MET D CA 1
ATOM 11769 C C . MET D 2 72 ? 53.769 39.980 53.776 1.00 54.95 80 MET D C 1
ATOM 11770 O O . MET D 2 72 ? 54.766 40.697 53.805 1.00 55.83 80 MET D O 1
ATOM 11775 N N . ASP D 2 73 ? 52.657 40.324 53.124 1.00 56.91 81 ASP D N 1
ATOM 11776 C CA . ASP D 2 73 ? 52.590 41.558 52.343 1.00 59.02 81 ASP D CA 1
ATOM 11777 C C . ASP D 2 73 ? 51.793 42.725 52.896 1.00 60.89 81 ASP D C 1
ATOM 11778 O O . ASP D 2 73 ? 50.866 42.563 53.691 1.00 61.20 81 ASP D O 1
ATOM 11783 N N . THR D 2 74 ? 52.158 43.909 52.415 1.00 63.07 82 THR D N 1
ATOM 11784 C CA . THR D 2 74 ? 51.507 45.157 52.784 1.00 64.90 82 THR D CA 1
ATOM 11785 C C . THR D 2 74 ? 50.700 45.590 51.561 1.00 65.64 82 THR D C 1
ATOM 11786 O O . THR D 2 74 ? 51.055 45.263 50.430 1.00 64.88 82 THR D O 1
ATOM 11790 N N . ILE D 2 75 ? 49.616 46.322 51.790 1.00 66.87 83 ILE D N 1
ATOM 11791 C CA . ILE D 2 75 ? 48.752 46.773 50.705 1.00 69.05 83 ILE D CA 1
ATOM 11792 C C . ILE D 2 75 ? 49.433 47.676 49.674 1.00 71.86 83 ILE D C 1
ATOM 11793 O O . ILE D 2 75 ? 50.143 48.622 50.018 1.00 73.00 83 ILE D O 1
ATOM 11798 N N . ASP D 2 76 ? 49.184 47.380 48.404 1.00 75.09 84 ASP D N 1
ATOM 11799 C CA . ASP D 2 76 ? 49.738 48.138 47.296 1.00 78.10 84 ASP D CA 1
ATOM 11800 C C . ASP D 2 76 ? 48.625 48.593 46.345 1.00 79.83 84 ASP D C 1
ATOM 11801 O O . ASP D 2 76 ? 47.539 48.013 46.325 1.00 80.81 84 ASP D O 1
ATOM 11806 N N . VAL D 2 77 ? 48.894 49.636 45.565 1.00 81.46 85 VAL D N 1
ATOM 11807 C CA . VAL D 2 77 ? 47.910 50.172 44.625 1.00 82.38 85 VAL D CA 1
ATOM 11808 C C . VAL D 2 77 ? 47.425 49.119 43.630 1.00 82.57 85 VAL D C 1
ATOM 11809 O O . VAL D 2 77 ? 46.241 49.076 43.301 1.00 81.46 85 VAL D O 1
ATOM 11813 N N . SER D 2 78 ? 48.337 48.272 43.158 1.00 84.16 86 SER D N 1
ATOM 11814 C CA . SER D 2 78 ? 47.984 47.227 42.194 1.00 85.68 86 SER D CA 1
ATOM 11815 C C . SER D 2 78 ? 47.091 46.127 42.780 1.00 86.07 86 SER D C 1
ATOM 11816 O O . SER D 2 78 ? 46.870 45.087 42.154 1.00 86.21 86 SER D O 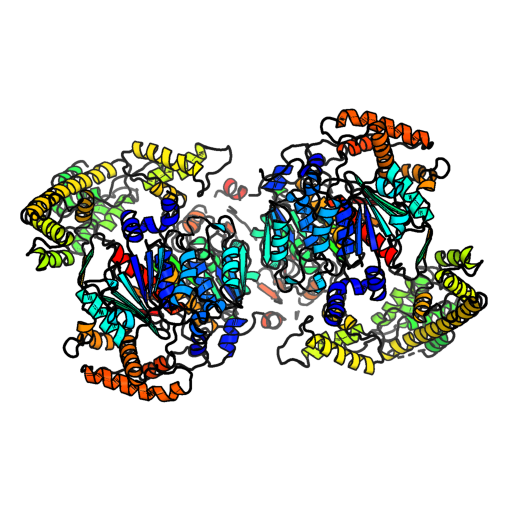1
ATOM 11819 N N . ASN D 2 79 ? 46.557 46.382 43.970 1.00 86.27 87 ASN D N 1
ATOM 11820 C CA . ASN D 2 79 ? 45.678 45.435 44.648 1.00 85.99 87 ASN D CA 1
ATOM 11821 C C . ASN D 2 79 ? 44.256 45.989 44.728 1.00 86.51 87 ASN D C 1
ATOM 11822 O O . ASN D 2 79 ? 43.292 45.239 44.900 1.00 87.25 87 ASN D O 1
ATOM 11827 N N . LEU D 2 80 ? 44.131 47.305 44.603 1.00 85.98 88 LEU D N 1
ATOM 11828 C CA . LEU D 2 80 ? 42.833 47.955 44.689 1.00 85.75 88 LEU D CA 1
ATOM 11829 C C . LEU D 2 80 ? 41.931 47.693 43.486 1.00 84.85 88 LEU D C 1
ATOM 11830 O O . LEU D 2 80 ? 40.783 48.130 43.458 1.00 83.28 88 LEU D O 1
ATOM 11835 N N . ASN D 2 81 ? 42.441 46.975 42.494 1.00 84.78 89 ASN D N 1
ATOM 11836 C CA . ASN D 2 81 ? 41.638 46.683 41.317 1.00 85.73 89 ASN D CA 1
ATOM 11837 C C . ASN D 2 81 ? 40.839 45.402 41.493 1.00 85.48 89 ASN D C 1
ATOM 11838 O O . ASN D 2 81 ? 39.917 45.135 40.724 1.00 85.68 89 ASN D O 1
ATOM 11843 N N . ARG D 2 82 ? 41.188 44.609 42.504 1.00 84.70 90 ARG D N 1
ATOM 11844 C CA . ARG D 2 82 ? 40.484 43.355 42.755 1.00 84.53 90 ARG D CA 1
ATOM 11845 C C . ARG D 2 82 ? 40.283 43.040 44.231 1.00 83.79 90 ARG D C 1
ATOM 11846 O O . ARG D 2 82 ? 39.220 42.565 44.628 1.00 84.01 90 ARG D O 1
ATOM 11854 N N . GLN D 2 83 ? 41.305 43.293 45.042 1.00 82.80 91 GLN D N 1
ATOM 11855 C CA . GLN D 2 83 ? 41.217 43.050 46.479 1.00 80.93 91 GLN D CA 1
ATOM 11856 C C . GLN D 2 83 ? 40.315 44.133 47.070 1.00 79.49 91 GLN D C 1
ATOM 11857 O O . GLN D 2 83 ? 40.740 45.267 47.287 1.00 80.10 91 GLN D O 1
ATOM 11863 N N . PHE D 2 84 ? 39.062 43.764 47.323 1.00 77.03 92 PHE D N 1
ATOM 11864 C CA . PHE D 2 84 ? 38.053 44.690 47.823 1.00 74.94 92 PHE D CA 1
ATOM 11865 C C . PHE D 2 84 ? 38.062 45.067 49.302 1.00 73.92 92 PHE D C 1
ATOM 11866 O O . PHE D 2 84 ? 37.378 46.011 49.686 1.00 73.46 92 PHE D O 1
ATOM 11874 N N . LEU D 2 85 ? 38.809 44.343 50.133 1.00 73.02 93 LEU D N 1
ATOM 11875 C CA . LEU D 2 85 ? 38.859 44.655 51.563 1.00 71.19 93 LEU D CA 1
ATOM 11876 C C . LEU D 2 85 ? 39.836 45.790 51.856 1.00 71.53 93 LEU D C 1
ATOM 11877 O O . LEU D 2 85 ? 39.959 46.238 52.996 1.00 70.59 93 LEU D O 1
ATOM 11882 N N . PHE D 2 86 ? 40.516 46.258 50.815 1.00 71.71 94 PHE D N 1
ATOM 11883 C CA . PHE D 2 86 ? 41.492 47.325 50.959 1.00 72.85 94 PHE D CA 1
ATOM 11884 C C . PHE D 2 86 ? 40.999 48.651 50.380 1.00 75.62 94 PHE D C 1
ATOM 11885 O O . PHE D 2 86 ? 40.295 48.682 49.368 1.00 75.50 94 PHE D O 1
ATOM 11893 N N . ARG D 2 87 ? 41.368 49.741 51.047 1.00 78.58 95 ARG D N 1
ATOM 11894 C CA . ARG D 2 87 ? 40.999 51.089 50.627 1.00 81.45 95 ARG D CA 1
ATOM 11895 C C . ARG D 2 87 ? 42.314 51.838 50.423 1.00 82.97 95 ARG D C 1
ATOM 11896 O O . ARG D 2 87 ? 43.368 51.366 50.849 1.00 83.80 95 ARG D O 1
ATOM 11904 N N . PRO D 2 88 ? 42.274 53.015 49.775 1.00 84.47 96 PRO D N 1
ATOM 11905 C CA . PRO D 2 88 ? 43.496 53.795 49.538 1.00 84.42 96 PRO D CA 1
ATOM 11906 C C . PRO D 2 88 ? 44.234 54.167 50.822 1.00 84.16 96 PRO D C 1
ATOM 11907 O O . PRO D 2 88 ? 45.456 54.314 50.827 1.00 85.05 96 PRO D O 1
ATOM 11911 N N . LYS D 2 89 ? 43.479 54.308 51.907 1.00 83.14 97 LYS D N 1
ATOM 11912 C CA . LYS D 2 89 ? 44.030 54.684 53.202 1.00 82.61 97 LYS D CA 1
ATOM 11913 C C . LYS D 2 89 ? 44.742 53.553 53.940 1.00 82.44 97 LYS D C 1
ATOM 11914 O O . LYS D 2 89 ? 45.300 53.764 55.017 1.00 82.37 97 LYS D O 1
ATOM 11920 N N . ASP D 2 90 ? 44.718 52.352 53.375 1.00 81.65 98 ASP D N 1
ATOM 11921 C CA . ASP D 2 90 ? 45.356 51.214 54.022 1.00 79.90 98 ASP D CA 1
ATOM 11922 C C . ASP D 2 90 ? 46.721 50.888 53.434 1.00 79.16 98 ASP D C 1
ATOM 11923 O O . ASP D 2 90 ? 47.495 50.139 54.027 1.00 78.93 98 ASP D O 1
ATOM 11928 N N . ILE D 2 91 ? 47.013 51.448 52.265 1.00 77.95 99 ILE D N 1
ATOM 11929 C CA . ILE D 2 91 ? 48.288 51.204 51.604 1.00 76.12 99 ILE D CA 1
ATOM 11930 C C . ILE D 2 91 ? 49.468 51.279 52.583 1.00 75.03 99 ILE D C 1
ATOM 11931 O O . ILE D 2 91 ? 49.542 52.176 53.431 1.00 75.20 99 ILE D O 1
ATOM 11936 N N . GLY D 2 92 ? 50.378 50.317 52.472 1.00 72.81 100 GLY D N 1
ATOM 11937 C CA . GLY D 2 92 ? 51.528 50.280 53.355 1.00 69.45 100 GLY D CA 1
ATOM 11938 C C . GLY D 2 92 ? 51.295 49.400 54.568 1.00 67.62 100 GLY D C 1
ATOM 11939 O O . GLY D 2 92 ? 52.248 48.903 55.173 1.00 68.01 100 GLY D O 1
ATOM 11940 N N . ARG D 2 93 ? 50.029 49.212 54.931 1.00 64.89 101 ARG D N 1
ATOM 11941 C CA . ARG D 2 93 ? 49.672 48.378 56.077 1.00 62.45 101 ARG D CA 1
ATOM 11942 C C . ARG D 2 93 ? 49.731 46.916 55.657 1.00 61.54 101 ARG D C 1
ATOM 11943 O O . ARG D 2 93 ? 49.726 46.605 54.465 1.00 60.84 101 ARG D O 1
ATOM 11951 N N . PRO D 2 94 ? 49.801 45.996 56.634 1.00 60.08 102 PRO D N 1
ATOM 11952 C CA . PRO D 2 94 ? 49.849 44.573 56.278 1.00 58.16 102 PRO D CA 1
ATOM 11953 C C . PRO D 2 94 ? 48.501 44.155 55.684 1.00 55.56 102 PRO D C 1
ATOM 11954 O O . PRO D 2 94 ? 47.444 44.586 56.153 1.00 53.10 102 PRO D O 1
ATOM 11958 N N . LYS D 2 95 ? 48.544 43.317 54.655 1.00 53.83 103 LYS D N 1
ATOM 11959 C CA . LYS D 2 95 ? 47.328 42.848 54.011 1.00 51.56 103 LYS D CA 1
ATOM 11960 C C . LYS D 2 95 ? 46.440 42.085 54.976 1.00 49.87 103 LYS D C 1
ATOM 11961 O O . LYS D 2 95 ? 45.251 42.381 55.116 1.00 49.60 103 LYS D O 1
ATOM 11967 N N . ALA D 2 96 ? 47.029 41.098 55.639 1.00 47.60 104 ALA D N 1
ATOM 11968 C CA . ALA D 2 96 ? 46.295 40.253 56.575 1.00 47.24 104 ALA D CA 1
ATOM 11969 C C . ALA D 2 96 ? 45.600 41.010 57.691 1.00 47.92 104 ALA D C 1
ATOM 11970 O O . ALA D 2 96 ? 44.485 40.669 58.086 1.00 46.87 104 ALA D O 1
ATOM 11972 N N . GLU D 2 97 ? 46.265 42.034 58.209 1.00 50.13 105 GLU D N 1
ATOM 11973 C CA . GLU D 2 97 ? 45.700 42.818 59.294 1.00 51.25 105 GLU D CA 1
ATOM 11974 C C . GLU D 2 97 ? 44.491 43.621 58.822 1.00 48.87 105 GLU D C 1
ATOM 11975 O O . GLU D 2 97 ? 43.471 43.675 59.493 1.00 47.27 105 GLU D O 1
ATOM 11981 N N . VAL D 2 98 ? 44.602 44.242 57.660 1.00 49.82 106 VAL D N 1
ATOM 11982 C CA . VAL D 2 98 ? 43.491 45.031 57.151 1.00 51.01 106 VAL D CA 1
ATOM 11983 C C . VAL D 2 98 ? 42.309 44.126 56.813 1.00 51.50 106 VAL D C 1
ATOM 11984 O O . VAL D 2 98 ? 41.159 44.446 57.129 1.00 52.14 106 VAL D O 1
ATOM 11988 N N . ALA D 2 99 ? 42.595 42.991 56.183 1.00 50.99 107 ALA D N 1
ATOM 11989 C CA . ALA D 2 99 ? 41.542 42.051 55.820 1.00 50.36 107 ALA D CA 1
ATOM 11990 C C . ALA D 2 99 ? 40.770 41.637 57.059 1.00 51.17 107 ALA D C 1
ATOM 11991 O O . ALA D 2 99 ? 39.539 41.663 57.066 1.00 51.14 107 ALA D O 1
ATOM 11993 N N . ALA D 2 100 ? 41.500 41.253 58.103 1.00 52.23 108 ALA D N 1
ATOM 11994 C CA . ALA D 2 100 ? 40.895 40.827 59.366 1.00 54.89 108 ALA D CA 1
ATOM 11995 C C . ALA D 2 100 ? 40.115 41.972 59.992 1.00 56.24 108 ALA D C 1
ATOM 11996 O O . ALA D 2 100 ? 38.998 41.791 60.481 1.00 55.30 108 ALA D O 1
ATOM 11998 N N . GLU D 2 101 ? 40.729 43.150 59.980 1.00 57.70 109 GLU D N 1
ATOM 11999 C CA . GLU D 2 101 ? 40.122 44.346 60.535 1.00 59.70 109 GLU D CA 1
ATOM 12000 C C . GLU D 2 101 ? 38.760 44.530 59.898 1.00 60.55 109 GLU D C 1
ATOM 12001 O O . GLU D 2 101 ? 37.736 44.587 60.577 1.00 61.72 109 GLU D O 1
ATOM 12007 N N . PHE D 2 102 ? 38.766 44.604 58.576 1.00 60.67 110 PHE D N 1
ATOM 12008 C CA . PHE D 2 102 ? 37.557 44.815 57.800 1.00 61.16 110 PHE D CA 1
ATOM 12009 C C . PHE D 2 102 ? 36.450 43.807 58.088 1.00 62.18 110 PHE D C 1
ATOM 12010 O O . PHE D 2 102 ? 35.310 44.179 58.370 1.00 62.87 110 PHE D O 1
ATOM 12018 N N . LEU D 2 103 ? 36.786 42.528 58.027 1.00 62.65 111 LEU D N 1
ATOM 12019 C CA . LEU D 2 103 ? 35.793 41.494 58.238 1.00 62.58 111 LEU D CA 1
ATOM 12020 C C . LEU D 2 103 ? 35.244 41.346 59.652 1.00 62.15 111 LEU D C 1
ATOM 12021 O O . LEU D 2 103 ? 34.041 41.158 59.813 1.00 61.63 111 LEU D O 1
ATOM 12026 N N . ASN D 2 104 ? 36.095 41.421 60.675 1.00 62.18 112 ASN D N 1
ATOM 12027 C CA . ASN D 2 104 ? 35.597 41.281 62.046 1.00 62.15 112 ASN D CA 1
ATOM 12028 C C . ASN D 2 104 ? 34.618 42.409 62.365 1.00 62.02 112 ASN D C 1
ATOM 12029 O O . ASN D 2 104 ? 33.831 42.324 63.310 1.00 60.14 112 ASN D O 1
ATOM 12034 N N . ASP D 2 105 ? 34.671 43.456 61.550 1.00 62.71 113 ASP D N 1
ATOM 12035 C CA . ASP D 2 105 ? 33.798 44.611 61.696 1.00 65.27 113 ASP D CA 1
ATOM 12036 C C . ASP D 2 105 ? 32.503 44.462 60.891 1.00 67.05 113 ASP D C 1
ATOM 12037 O O . ASP D 2 105 ? 31.397 44.595 61.425 1.00 66.46 113 ASP D O 1
ATOM 12042 N N . ARG D 2 106 ? 32.654 44.196 59.597 1.00 68.93 114 ARG D N 1
ATOM 12043 C CA . ARG D 2 106 ? 31.517 44.034 58.705 1.00 69.16 114 ARG D CA 1
ATOM 12044 C C . ARG D 2 106 ? 30.769 42.744 59.008 1.00 69.67 114 ARG D C 1
ATOM 12045 O O . ARG D 2 106 ? 29.549 42.680 58.876 1.00 71.05 114 ARG D O 1
ATOM 12053 N N . VAL D 2 107 ? 31.495 41.711 59.415 1.00 69.46 115 VAL D N 1
ATOM 12054 C CA . VAL D 2 107 ? 30.850 40.441 59.712 1.00 70.08 115 VAL D CA 1
ATOM 12055 C C . VAL D 2 107 ? 30.827 40.141 61.197 1.00 71.61 115 VAL D C 1
ATOM 12056 O O . VAL D 2 107 ? 31.791 39.634 61.762 1.00 72.02 115 VAL D O 1
ATOM 12060 N N . PRO D 2 108 ? 29.698 40.440 61.844 1.00 73.45 116 PRO D N 1
ATOM 12061 C CA . PRO D 2 108 ? 29.434 40.247 63.270 1.00 74.05 116 PRO D CA 1
ATOM 12062 C C . PRO D 2 108 ? 29.762 38.859 63.810 1.00 73.99 116 PRO D C 1
ATOM 12063 O O . PRO D 2 108 ? 29.404 37.835 63.223 1.00 73.80 116 PRO D O 1
ATOM 12067 N N . ASN D 2 109 ? 30.440 38.853 64.950 1.00 73.75 117 ASN D N 1
ATOM 12068 C CA . ASN D 2 109 ? 30.831 37.633 65.630 1.00 73.80 117 ASN D CA 1
ATOM 12069 C C . ASN D 2 109 ? 31.649 36.659 64.799 1.00 72.78 117 ASN D C 1
ATOM 12070 O O . ASN D 2 109 ? 31.517 35.442 64.921 1.00 72.97 117 ASN D O 1
ATOM 12075 N N . CYS D 2 110 ? 32.482 37.218 63.932 1.00 70.81 118 CYS D N 1
ATOM 12076 C CA . CYS D 2 110 ? 33.400 36.434 63.129 1.00 67.48 118 CYS D CA 1
ATOM 12077 C C . CYS D 2 110 ? 34.735 36.833 63.745 1.00 65.23 118 CYS D C 1
ATOM 12078 O O . CYS D 2 110 ? 34.977 38.013 64.002 1.00 65.22 118 CYS D O 1
ATOM 12081 N N . ASN D 2 111 ? 35.601 35.864 63.985 1.00 62.08 119 ASN D N 1
ATOM 12082 C CA . ASN D 2 111 ? 36.873 36.171 64.606 1.00 59.11 119 ASN D CA 1
ATOM 12083 C C . ASN D 2 111 ? 38.102 35.840 63.751 1.00 55.99 119 ASN D C 1
ATOM 12084 O O . ASN D 2 111 ? 38.733 34.790 63.921 1.00 55.20 119 ASN D O 1
ATOM 12089 N N . VAL D 2 112 ? 38.445 36.746 62.837 1.00 50.49 120 VAL D N 1
ATOM 12090 C CA . VAL D 2 112 ? 39.598 36.543 61.971 1.00 46.65 120 VAL D CA 1
ATOM 12091 C C . VAL D 2 112 ? 40.901 37.012 62.627 1.00 45.68 120 VAL D C 1
ATOM 12092 O O . VAL D 2 112 ? 41.066 38.188 62.952 1.00 44.92 120 VAL D O 1
ATOM 12096 N N . VAL D 2 113 ? 41.821 36.075 62.817 1.00 43.95 121 VAL D N 1
ATOM 12097 C CA . VAL D 2 113 ? 43.115 36.368 63.409 1.00 42.06 121 VAL D CA 1
ATOM 12098 C C . VAL D 2 113 ? 44.152 36.479 62.304 1.00 40.52 121 VAL D C 1
ATOM 12099 O O . VAL D 2 113 ? 44.430 35.497 61.617 1.00 40.65 121 VAL D O 1
ATOM 12103 N N . PRO D 2 114 ? 44.744 37.670 62.127 1.00 39.03 122 PRO D N 1
ATOM 12104 C CA . PRO D 2 114 ? 45.761 37.910 61.099 1.00 39.21 122 PRO D CA 1
ATOM 12105 C C . PRO D 2 114 ? 47.150 37.479 61.578 1.00 40.22 122 PRO D C 1
ATOM 12106 O O . PRO D 2 114 ? 47.409 37.436 62.774 1.00 41.43 122 PRO D O 1
ATOM 12110 N N . HIS D 2 115 ? 48.031 37.152 60.637 1.00 40.83 123 HIS D N 1
ATOM 12111 C CA . HIS D 2 115 ? 49.397 36.740 60.948 1.00 40.66 123 HIS D CA 1
ATOM 12112 C C . HIS D 2 115 ? 50.345 37.357 59.934 1.00 41.60 123 HIS D C 1
ATOM 12113 O O . HIS D 2 115 ? 50.544 36.806 58.844 1.00 42.07 123 HIS D O 1
ATOM 12120 N N . PHE D 2 116 ? 50.915 38.505 60.287 1.00 41.88 124 PHE D N 1
ATOM 12121 C CA . PHE D 2 116 ? 51.853 39.192 59.415 1.00 44.11 124 PHE D CA 1
ATOM 12122 C C . PHE D 2 116 ? 53.121 38.354 59.445 1.00 43.92 124 PHE D C 1
ATOM 12123 O O . PHE D 2 116 ? 54.053 38.631 60.195 1.00 42.98 124 PHE D O 1
ATOM 12131 N N . ASN D 2 117 ? 53.124 37.305 58.630 1.00 45.22 125 ASN D N 1
ATOM 12132 C CA . ASN D 2 117 ? 54.235 36.356 58.540 1.00 45.28 125 ASN D CA 1
ATOM 12133 C C . ASN D 2 117 ? 54.261 35.710 57.167 1.00 45.64 125 ASN D C 1
ATOM 12134 O O . ASN D 2 117 ? 53.437 35.992 56.306 1.00 45.41 125 ASN D O 1
ATOM 12139 N N . LYS D 2 118 ? 55.219 34.819 56.984 1.00 45.92 126 LYS D N 1
ATOM 12140 C CA . LYS D 2 118 ? 55.316 34.059 55.757 1.00 47.44 126 LYS D CA 1
ATOM 12141 C C . LYS D 2 118 ? 55.055 32.620 56.243 1.00 46.83 126 LYS D C 1
ATOM 12142 O O . LYS D 2 118 ? 55.390 32.281 57.382 1.00 44.55 126 LYS D O 1
ATOM 12148 N N . ILE D 2 119 ? 54.436 31.785 55.414 1.00 45.54 127 ILE D N 1
ATOM 12149 C CA . ILE D 2 119 ? 54.143 30.419 55.835 1.00 46.45 127 ILE D CA 1
ATOM 12150 C C . ILE D 2 119 ? 55.336 29.668 56.421 1.00 45.91 127 ILE D C 1
ATOM 12151 O O . ILE D 2 119 ? 55.165 28.886 57.350 1.00 45.02 127 ILE D O 1
ATOM 12156 N N . GLN D 2 120 ? 56.539 29.904 55.898 1.00 45.91 128 GLN D N 1
ATOM 12157 C CA . GLN D 2 120 ? 57.691 29.180 56.414 1.00 46.28 128 GLN D CA 1
ATOM 12158 C C . GLN D 2 120 ? 58.139 29.595 57.806 1.00 44.28 128 GLN D C 1
ATOM 12159 O O . GLN D 2 120 ? 58.982 28.931 58.398 1.00 43.99 128 GLN D O 1
ATOM 12165 N N . ASP D 2 121 ? 57.545 30.659 58.344 1.00 43.23 129 ASP D N 1
ATOM 12166 C CA . ASP D 2 121 ? 57.868 31.099 59.702 1.00 41.49 129 ASP D CA 1
ATOM 12167 C C . ASP D 2 121 ? 57.319 30.104 60.723 1.00 41.69 129 ASP D C 1
ATOM 12168 O O . ASP D 2 121 ? 57.889 29.953 61.802 1.00 43.70 129 ASP D O 1
ATOM 12173 N N . PHE D 2 122 ? 56.217 29.429 60.387 1.00 41.95 130 PHE D N 1
ATOM 12174 C CA . PHE D 2 122 ? 55.589 28.479 61.307 1.00 41.81 130 PHE D CA 1
ATOM 12175 C C . PHE D 2 122 ? 55.974 27.027 61.120 1.00 43.69 130 PHE D C 1
ATOM 12176 O O . PHE D 2 122 ? 56.206 26.579 60.003 1.00 45.29 130 PHE D O 1
ATOM 12184 N N . ASN D 2 123 ? 56.010 26.287 62.227 1.00 44.71 131 ASN D N 1
ATOM 12185 C CA . ASN D 2 123 ? 56.346 24.877 62.182 1.00 46.43 131 ASN D CA 1
ATOM 12186 C C . ASN D 2 123 ? 55.074 24.046 62.289 1.00 47.05 131 ASN D C 1
ATOM 12187 O O . ASN D 2 123 ? 53.987 24.605 62.458 1.00 46.85 131 ASN D O 1
ATOM 12192 N N . ASP D 2 124 ? 55.203 22.725 62.180 1.00 47.27 132 ASP D N 1
ATOM 12193 C CA . ASP D 2 124 ? 54.044 21.835 62.233 1.00 47.24 132 ASP D CA 1
ATOM 12194 C C . ASP D 2 124 ? 53.104 22.037 63.417 1.00 47.60 132 ASP D C 1
ATOM 12195 O O . ASP D 2 124 ? 51.882 21.908 63.287 1.00 49.12 132 ASP D O 1
ATOM 12200 N N . THR D 2 125 ? 53.678 22.328 64.577 1.00 47.08 133 THR D N 1
ATOM 12201 C CA . THR D 2 125 ? 52.904 22.550 65.795 1.00 45.50 133 THR D CA 1
ATOM 12202 C C . THR D 2 125 ? 51.775 23.539 65.525 1.00 43.68 133 THR D C 1
ATOM 12203 O O . THR D 2 125 ? 50.662 23.398 66.031 1.00 41.01 133 THR D O 1
ATOM 12207 N N . PHE D 2 126 ? 52.086 24.551 64.725 1.00 41.98 134 PHE D N 1
ATOM 12208 C CA . PHE D 2 126 ? 51.117 25.579 64.385 1.00 41.97 134 PHE D CA 1
ATOM 12209 C C . PHE D 2 126 ? 50.049 25.038 63.421 1.00 40.35 134 PHE D C 1
ATOM 12210 O O . PHE D 2 126 ? 48.855 25.153 63.684 1.00 37.94 134 PHE D O 1
ATOM 12218 N N . TYR D 2 127 ? 50.490 24.438 62.320 1.00 39.84 135 TYR D N 1
ATOM 12219 C CA . TYR D 2 127 ? 49.572 23.907 61.319 1.00 42.69 135 TYR D CA 1
ATOM 12220 C C . TYR D 2 127 ? 48.720 22.746 61.821 1.00 45.42 135 TYR D C 1
ATOM 12221 O O . TYR D 2 127 ? 47.562 22.600 61.431 1.00 44.77 135 TYR D O 1
ATOM 12230 N N . ARG D 2 128 ? 49.291 21.919 62.690 1.00 47.79 136 ARG D N 1
ATOM 12231 C CA . ARG D 2 128 ? 48.551 20.786 63.216 1.00 49.76 136 ARG D CA 1
ATOM 12232 C C . ARG D 2 128 ? 47.319 21.266 63.979 1.00 49.09 136 ARG D C 1
ATOM 12233 O O . ARG D 2 128 ? 46.416 20.488 64.274 1.00 50.06 136 ARG D O 1
ATOM 12241 N N . GLN D 2 129 ? 47.275 22.555 64.285 1.00 47.80 137 GLN D N 1
ATOM 12242 C CA . GLN D 2 129 ? 46.146 23.108 65.018 1.00 48.75 137 GLN D CA 1
ATOM 12243 C C . GLN D 2 129 ? 44.879 23.209 64.186 1.00 48.50 137 GLN D C 1
ATOM 12244 O O . GLN D 2 129 ? 43.774 23.127 64.723 1.00 48.93 137 GLN D O 1
ATOM 12250 N N . PHE D 2 130 ? 45.036 23.386 62.878 1.00 46.21 138 PHE D N 1
ATOM 12251 C CA . PHE D 2 130 ? 43.886 23.561 62.007 1.00 44.75 138 PHE D CA 1
ATOM 12252 C C . PHE D 2 130 ? 43.181 22.315 61.489 1.00 44.08 138 PHE D C 1
ATOM 12253 O O . PHE D 2 130 ? 43.785 21.265 61.326 1.00 44.28 138 PHE D O 1
ATOM 12261 N N . HIS D 2 131 ? 41.884 22.454 61.236 1.00 43.66 139 HIS D N 1
ATOM 12262 C CA . HIS D 2 131 ? 41.065 21.372 60.701 1.00 45.19 139 HIS D CA 1
ATOM 12263 C C . HIS D 2 131 ? 41.157 21.369 59.177 1.00 43.13 139 HIS D C 1
ATOM 12264 O O . HIS D 2 131 ? 41.273 20.322 58.555 1.00 43.57 139 HIS D O 1
ATOM 12271 N N . ILE D 2 132 ? 41.097 22.556 58.588 1.00 41.53 140 ILE D N 1
ATOM 12272 C CA . ILE D 2 132 ? 41.166 22.703 57.142 1.00 41.35 140 ILE D CA 1
ATOM 12273 C C . ILE D 2 132 ? 42.098 23.857 56.797 1.00 40.67 140 ILE D C 1
ATOM 12274 O O . ILE D 2 132 ? 42.205 24.820 57.549 1.00 40.75 140 ILE D O 1
ATOM 12279 N N . ILE D 2 133 ? 42.767 23.764 55.656 1.00 40.91 141 ILE D N 1
ATOM 12280 C CA . ILE D 2 133 ? 43.678 24.820 55.223 1.00 41.45 141 ILE D CA 1
ATOM 12281 C C . ILE D 2 133 ? 43.428 25.184 53.755 1.00 41.49 141 ILE D C 1
ATOM 12282 O O . ILE D 2 133 ? 43.462 24.332 52.882 1.00 40.89 141 ILE D O 1
ATOM 12287 N N . VAL D 2 134 ? 43.149 26.455 53.494 1.00 41.91 142 VAL D N 1
ATOM 12288 C CA . VAL D 2 134 ? 42.897 26.909 52.134 1.00 43.22 142 VAL D CA 1
ATOM 12289 C C . VAL D 2 134 ? 44.048 27.782 51.679 1.00 46.30 142 VAL D C 1
ATOM 12290 O O . VAL D 2 134 ? 44.339 28.804 52.307 1.00 46.35 142 VAL D O 1
ATOM 12294 N N . CYS D 2 135 ? 44.705 27.383 50.593 1.00 49.14 143 CYS D N 1
ATOM 12295 C CA . CYS D 2 135 ? 45.811 28.158 50.056 1.00 51.23 143 CYS D CA 1
ATOM 12296 C C . CYS D 2 135 ? 45.309 28.903 48.834 1.00 52.58 143 CYS D C 1
ATOM 12297 O O . CYS D 2 135 ? 44.898 28.296 47.848 1.00 53.02 143 CYS D O 1
ATOM 12300 N N . GLY D 2 136 ? 45.329 30.226 48.909 1.00 53.73 144 GLY D N 1
ATOM 12301 C CA . GLY D 2 136 ? 44.871 31.018 47.791 1.00 56.33 144 GLY D CA 1
ATOM 12302 C C . GLY D 2 136 ? 45.976 31.905 47.277 1.00 57.98 144 GLY D C 1
ATOM 12303 O O . GLY D 2 136 ? 45.724 32.963 46.717 1.00 59.81 144 GLY D O 1
ATOM 12304 N N . LEU D 2 137 ? 47.210 31.468 47.461 1.00 59.95 145 LEU D N 1
ATOM 12305 C CA . LEU D 2 137 ? 48.355 32.247 47.027 1.00 63.77 145 LEU D CA 1
ATOM 12306 C C . LEU D 2 137 ? 48.759 31.819 45.620 1.00 66.50 145 LEU D C 1
ATOM 12307 O O . LEU D 2 137 ? 48.506 30.685 45.225 1.00 68.90 145 LEU D O 1
ATOM 12312 N N . ASP D 2 138 ? 49.370 32.719 44.855 1.00 69.21 146 ASP D N 1
ATOM 12313 C CA . ASP D 2 138 ? 49.797 32.389 43.495 1.00 73.04 146 ASP D CA 1
ATOM 12314 C C . ASP D 2 138 ? 51.287 32.091 43.356 1.00 73.42 146 ASP D C 1
ATOM 12315 O O . ASP D 2 138 ? 51.927 32.549 42.413 1.00 75.27 146 ASP D O 1
ATOM 12320 N N . SER D 2 139 ? 51.842 31.324 44.285 1.00 71.93 147 SER D N 1
ATOM 12321 C CA . SER D 2 139 ? 53.253 30.977 44.215 1.00 70.41 147 SER D CA 1
ATOM 12322 C C . SER D 2 139 ? 53.421 29.466 44.293 1.00 69.47 147 SER D C 1
ATOM 12323 O O . SER D 2 139 ? 53.138 28.861 45.329 1.00 70.23 147 SER D O 1
ATOM 12326 N N . ILE D 2 140 ? 53.880 28.857 43.205 1.00 66.84 148 ILE D N 1
ATOM 12327 C CA . ILE D 2 140 ? 54.076 27.414 43.186 1.00 65.28 148 ILE D CA 1
ATOM 12328 C C . ILE D 2 140 ? 54.874 27.008 44.415 1.00 63.48 148 ILE D C 1
ATOM 12329 O O . ILE D 2 140 ? 54.602 25.990 45.038 1.00 63.21 148 ILE D O 1
ATOM 12334 N N . ILE D 2 141 ? 55.861 27.817 44.766 1.00 62.49 149 ILE D N 1
ATOM 12335 C CA . ILE D 2 141 ? 56.680 27.532 45.928 1.00 61.14 149 ILE D CA 1
ATOM 12336 C C . ILE D 2 141 ? 55.808 27.470 47.185 1.00 58.88 149 ILE D C 1
ATOM 12337 O O . ILE D 2 141 ? 55.956 26.558 48.003 1.00 58.83 149 ILE D O 1
ATOM 12342 N N . ALA D 2 142 ? 54.895 28.425 47.337 1.00 54.98 150 ALA D N 1
ATOM 12343 C CA . ALA D 2 142 ? 54.019 28.438 48.504 1.00 53.61 150 ALA D CA 1
ATOM 12344 C C . ALA D 2 142 ? 53.153 27.185 48.577 1.00 52.71 150 ALA D C 1
ATOM 12345 O O . ALA D 2 142 ? 53.108 26.510 49.607 1.00 51.15 150 ALA D O 1
ATOM 12347 N N . ARG D 2 143 ? 52.457 26.881 47.485 1.00 53.66 151 ARG D N 1
ATOM 12348 C CA . ARG D 2 143 ? 51.595 25.701 47.427 1.00 53.73 151 ARG D CA 1
ATOM 12349 C C . ARG D 2 143 ? 52.415 24.446 47.666 1.00 51.58 151 ARG D C 1
ATOM 12350 O O . ARG D 2 143 ? 52.054 23.599 48.475 1.00 49.18 151 ARG D O 1
ATOM 12358 N N . ARG D 2 144 ? 53.526 24.327 46.956 1.00 51.23 152 ARG D N 1
ATOM 12359 C CA . ARG D 2 144 ? 54.384 23.174 47.133 1.00 52.14 152 ARG D CA 1
ATOM 12360 C C . ARG D 2 144 ? 54.854 23.099 48.581 1.00 51.74 152 ARG D C 1
ATOM 12361 O O . ARG D 2 144 ? 54.854 22.030 49.183 1.00 53.92 152 ARG D O 1
ATOM 12369 N N . TRP D 2 145 ? 55.228 24.229 49.164 1.00 51.12 153 TRP D N 1
ATOM 12370 C CA . TRP D 2 145 ? 55.685 24.204 50.546 1.00 49.75 153 TRP D CA 1
ATOM 12371 C C . TRP D 2 145 ? 54.582 23.710 51.474 1.00 48.61 153 TRP D C 1
ATOM 12372 O O . TRP D 2 145 ? 54.754 22.714 52.184 1.00 48.46 153 TRP D O 1
ATOM 12383 N N . ILE D 2 146 ? 53.447 24.404 51.468 1.00 47.15 154 ILE D N 1
ATOM 12384 C CA . ILE D 2 146 ? 52.342 24.028 52.341 1.00 46.96 154 ILE D CA 1
ATOM 12385 C C . ILE D 2 146 ? 51.907 22.591 52.095 1.00 45.78 154 ILE D C 1
ATOM 12386 O O . ILE D 2 146 ? 51.533 21.880 53.030 1.00 46.00 154 ILE D O 1
ATOM 12391 N N . ASN D 2 147 ? 51.967 22.163 50.836 1.00 45.47 155 ASN D N 1
ATOM 12392 C CA . ASN D 2 147 ? 51.611 20.797 50.459 1.00 43.74 155 ASN D CA 1
ATOM 12393 C C . ASN D 2 147 ? 52.502 19.854 51.263 1.00 43.92 155 ASN D C 1
ATOM 12394 O O . ASN D 2 147 ? 52.025 18.918 51.904 1.00 42.25 155 ASN D O 1
ATOM 12399 N N . GLY D 2 148 ? 53.803 20.128 51.237 1.00 44.80 156 GLY D N 1
ATOM 12400 C CA . GLY D 2 148 ? 54.758 19.302 51.957 1.00 46.33 156 GLY D CA 1
ATOM 12401 C C . GLY D 2 148 ? 54.545 19.321 53.455 1.00 47.38 156 GLY D C 1
ATOM 12402 O O . GLY D 2 148 ? 54.613 18.289 54.122 1.00 47.87 156 GLY D O 1
ATOM 12403 N N . MET D 2 149 ? 54.283 20.502 53.994 1.00 48.07 157 MET D N 1
ATOM 12404 C CA . MET D 2 149 ? 54.052 20.623 55.420 1.00 47.55 157 MET D CA 1
ATOM 12405 C C . MET D 2 149 ? 52.895 19.732 55.857 1.00 47.33 157 MET D C 1
ATOM 12406 O O . MET D 2 149 ? 53.009 18.996 56.835 1.00 48.03 157 MET D O 1
ATOM 12411 N N . LEU D 2 150 ? 51.783 19.781 55.132 1.00 47.27 158 LEU D N 1
ATOM 12412 C CA . LEU D 2 150 ? 50.628 18.974 55.513 1.00 48.02 158 LEU D CA 1
ATOM 12413 C C . LEU D 2 150 ? 50.850 17.469 55.351 1.00 50.03 158 LEU D C 1
ATOM 12414 O O . LEU D 2 150 ? 50.221 16.658 56.050 1.00 49.74 158 LEU D O 1
ATOM 12419 N N . ILE D 2 151 ? 51.741 17.084 54.443 1.00 49.61 159 ILE D N 1
ATOM 12420 C CA . ILE D 2 151 ? 52.026 15.667 54.284 1.00 51.63 159 ILE D CA 1
ATOM 12421 C C . ILE D 2 151 ? 52.847 15.229 55.504 1.00 53.21 159 ILE D C 1
ATOM 12422 O O . ILE D 2 151 ? 52.577 14.187 56.108 1.00 54.02 159 ILE D O 1
ATOM 12427 N N . SER D 2 152 ? 53.839 16.035 55.878 1.00 53.31 160 SER D N 1
ATOM 12428 C CA . SER D 2 152 ? 54.685 15.711 57.029 1.00 54.10 160 SER D CA 1
ATOM 12429 C C . SER D 2 152 ? 53.867 15.493 58.303 1.00 54.57 160 SER D C 1
ATOM 12430 O O . SER D 2 152 ? 54.261 14.717 59.173 1.00 55.14 160 SER D O 1
ATOM 12433 N N . LEU D 2 153 ? 52.732 16.181 58.412 1.00 55.38 161 LEU D N 1
ATOM 12434 C CA . LEU D 2 153 ? 51.867 16.048 59.582 1.00 55.43 161 LEU D CA 1
ATOM 12435 C C . LEU D 2 153 ? 51.331 14.633 59.732 1.00 56.79 161 LEU D C 1
ATOM 12436 O O . LEU D 2 153 ? 51.053 14.184 60.832 1.00 56.91 161 LEU D O 1
ATOM 12441 N N . LEU D 2 154 ? 51.184 13.934 58.615 1.00 60.39 162 LEU D N 1
ATOM 12442 C CA . LEU D 2 154 ? 50.651 12.580 58.627 1.00 64.41 162 LEU D CA 1
ATOM 12443 C C . LEU D 2 154 ? 51.376 11.600 59.544 1.00 68.73 162 LEU D C 1
ATOM 12444 O O . LEU D 2 154 ? 52.607 11.464 59.515 1.00 68.05 162 LEU D O 1
ATOM 12449 N N . ASN D 2 155 ? 50.579 10.911 60.352 1.00 73.38 163 ASN D N 1
ATOM 12450 C CA . ASN D 2 155 ? 51.072 9.922 61.290 1.00 78.29 163 ASN D CA 1
ATOM 12451 C C . ASN D 2 155 ? 50.631 8.547 60.805 1.00 80.77 163 ASN D C 1
ATOM 12452 O O . ASN D 2 155 ? 49.453 8.191 60.899 1.00 80.64 163 ASN D O 1
ATOM 12457 N N . TYR D 2 156 ? 51.577 7.785 60.265 1.00 83.61 164 TYR D N 1
ATOM 12458 C CA . TYR D 2 156 ? 51.284 6.444 59.776 1.00 86.53 164 TYR D CA 1
ATOM 12459 C C . TYR D 2 156 ? 51.493 5.418 60.879 1.00 88.34 164 TYR D C 1
ATOM 12460 O O . TYR D 2 156 ? 52.577 5.324 61.458 1.00 88.44 164 TYR D O 1
ATOM 12469 N N . GLU D 2 157 ? 50.446 4.652 61.165 1.00 90.81 165 GLU D N 1
ATOM 12470 C CA . GLU D 2 157 ? 50.499 3.635 62.208 1.00 92.84 165 GLU D CA 1
ATOM 12471 C C . GLU D 2 157 ? 50.706 2.242 61.624 1.00 93.07 165 GLU D C 1
ATOM 12472 O O . GLU D 2 157 ? 49.753 1.479 61.450 1.00 92.38 165 GLU D O 1
ATOM 12478 N N . ASP D 2 158 ? 51.958 1.921 61.315 1.00 93.43 166 ASP D N 1
ATOM 12479 C CA . ASP D 2 158 ? 52.290 0.614 60.769 1.00 94.53 166 ASP D CA 1
ATOM 12480 C C . ASP D 2 158 ? 51.567 0.373 59.448 1.00 94.21 166 ASP D C 1
ATOM 12481 O O . ASP D 2 158 ? 50.930 -0.667 59.260 1.00 94.71 166 ASP D O 1
ATOM 12486 N N . GLY D 2 159 ? 51.671 1.338 58.537 1.00 93.14 167 GLY D N 1
ATOM 12487 C CA . GLY D 2 159 ? 51.028 1.210 57.242 1.00 90.93 167 GLY D CA 1
ATOM 12488 C C . GLY D 2 159 ? 49.632 1.786 57.261 1.00 89.76 167 GLY D C 1
ATOM 12489 O O . GLY D 2 159 ? 49.137 2.278 56.249 1.00 90.00 167 GLY D O 1
ATOM 12490 N N . VAL D 2 160 ? 48.993 1.718 58.422 1.00 88.52 168 VAL D N 1
ATOM 12491 C CA . VAL D 2 160 ? 47.650 2.244 58.550 1.00 86.98 168 VAL D CA 1
ATOM 12492 C C . VAL D 2 160 ? 47.709 3.716 58.896 1.00 85.77 168 VAL D C 1
ATOM 12493 O O . VAL D 2 160 ? 48.035 4.081 60.026 1.00 86.53 168 VAL D O 1
ATOM 12494 N N . LEU D 2 161 ? 47.402 4.564 57.920 1.00 83.61 169 LEU D N 1
ATOM 12495 C CA . LEU D 2 161 ? 47.421 6.001 58.133 1.00 80.68 169 LEU D CA 1
ATOM 12496 C C . LEU D 2 161 ? 46.342 6.406 59.120 1.00 79.28 169 LEU D C 1
ATOM 12497 O O . LEU D 2 161 ? 45.191 5.989 59.011 1.00 78.90 169 LEU D O 1
ATOM 12502 N N . ASP D 2 162 ? 46.727 7.213 60.098 1.00 78.07 170 ASP D N 1
ATOM 12503 C CA . ASP D 2 162 ? 45.783 7.686 61.093 1.00 76.24 170 ASP D CA 1
ATOM 12504 C C . ASP D 2 162 ? 44.938 8.756 60.407 1.00 75.43 170 ASP D C 1
ATOM 12505 O O . ASP D 2 162 ? 45.449 9.806 60.014 1.00 75.47 170 ASP D O 1
ATOM 12510 N N . PRO D 2 163 ? 43.631 8.501 60.245 1.00 73.89 171 PRO D N 1
ATOM 12511 C CA . PRO D 2 163 ? 42.760 9.482 59.592 1.00 71.73 171 PRO D CA 1
ATOM 12512 C C . PRO D 2 163 ? 42.724 10.868 60.249 1.00 69.28 171 PRO D C 1
ATOM 12513 O O . PRO D 2 163 ? 42.758 11.887 59.553 1.00 70.60 171 PRO D O 1
ATOM 12517 N N . SER D 2 164 ? 42.657 10.908 61.578 1.00 65.53 172 SER D N 1
ATOM 12518 C CA . SER D 2 164 ? 42.606 12.179 62.302 1.00 61.46 172 SER D CA 1
ATOM 12519 C C . SER D 2 164 ? 43.900 12.968 62.099 1.00 58.69 172 SER D C 1
ATOM 12520 O O . SER D 2 164 ? 44.008 14.136 62.475 1.00 58.69 172 SER D O 1
ATOM 12523 N N . SER D 2 165 ? 44.871 12.310 61.483 1.00 55.02 173 SER D N 1
ATOM 12524 C CA . SER D 2 165 ? 46.169 12.897 61.199 1.00 52.54 173 SER D CA 1
ATOM 12525 C C . SER D 2 165 ? 46.146 13.766 59.930 1.00 53.30 173 SER D C 1
ATOM 12526 O O . SER D 2 165 ? 47.003 14.633 59.728 1.00 53.27 173 SER D O 1
ATOM 12529 N N . ILE D 2 166 ? 45.145 13.528 59.087 1.00 52.96 174 ILE D N 1
ATOM 12530 C CA . ILE D 2 166 ? 44.976 14.238 57.820 1.00 51.25 174 ILE D CA 1
ATOM 12531 C C . ILE D 2 166 ? 44.370 15.642 57.927 1.00 48.95 174 ILE D C 1
ATOM 12532 O O . ILE D 2 166 ? 43.319 15.834 58.530 1.00 50.34 174 ILE D O 1
ATOM 12537 N N . VAL D 2 167 ? 45.036 16.623 57.333 1.00 46.26 175 VAL D N 1
ATOM 12538 C CA . VAL D 2 167 ? 44.517 17.980 57.335 1.00 43.79 175 VAL D CA 1
ATOM 12539 C C . VAL D 2 167 ? 44.178 18.309 55.885 1.00 43.65 175 VAL D C 1
ATOM 12540 O O . VAL D 2 167 ? 45.071 18.498 55.057 1.00 43.79 175 VAL D O 1
ATOM 12544 N N . PRO D 2 168 ? 42.880 18.359 55.558 1.00 41.67 176 PRO D N 1
ATOM 12545 C CA . PRO D 2 168 ? 42.427 18.660 54.196 1.00 42.16 176 PRO D CA 1
ATOM 12546 C C . PRO D 2 168 ? 43.005 19.972 53.677 1.00 41.32 176 PRO D C 1
ATOM 12547 O O . PRO D 2 168 ? 43.144 20.942 54.415 1.00 41.43 176 PRO D O 1
ATOM 12551 N N . LEU D 2 169 ? 43.324 19.997 52.393 1.00 41.46 177 LEU D N 1
ATOM 12552 C CA . LEU D 2 169 ? 43.896 21.181 51.779 1.00 40.90 177 LEU D CA 1
ATOM 12553 C C . LEU D 2 169 ? 43.161 21.599 50.504 1.00 41.57 177 LEU D C 1
ATOM 12554 O O . LEU D 2 169 ? 43.149 20.863 49.518 1.00 43.48 177 LEU D O 1
ATOM 12559 N N . ILE D 2 170 ? 42.541 22.775 50.533 1.00 40.18 178 ILE D N 1
ATOM 12560 C CA . ILE D 2 170 ? 41.852 23.286 49.357 1.00 41.27 178 ILE D CA 1
ATOM 12561 C C . ILE D 2 170 ? 42.778 24.336 48.715 1.00 42.61 178 ILE D C 1
ATOM 12562 O O . ILE D 2 170 ? 43.194 25.301 49.355 1.00 42.14 178 ILE D O 1
ATOM 12567 N N . ASP D 2 171 ? 43.112 24.126 47.449 1.00 42.90 179 ASP D N 1
ATOM 12568 C CA . ASP D 2 171 ? 44.017 25.016 46.750 1.00 43.55 179 ASP D CA 1
ATOM 12569 C C . ASP D 2 171 ? 43.326 25.625 45.539 1.00 43.92 179 ASP D C 1
ATOM 12570 O O . ASP D 2 171 ? 42.811 24.909 44.671 1.00 44.86 179 ASP D O 1
ATOM 12575 N N . GLY D 2 172 ? 43.324 26.952 45.490 1.00 42.53 180 GLY D N 1
ATOM 12576 C CA . GLY D 2 172 ? 42.687 27.654 44.394 1.00 43.04 180 GLY D CA 1
ATOM 12577 C C . GLY D 2 172 ? 43.627 28.601 43.680 1.00 42.85 180 GLY D C 1
ATOM 12578 O O . GLY D 2 172 ? 44.534 29.186 44.284 1.00 42.26 180 GLY D O 1
ATOM 12579 N N . GLY D 2 173 ? 43.402 28.765 42.384 1.00 42.31 181 GLY D N 1
ATOM 12580 C CA . GLY D 2 173 ? 44.257 29.634 41.612 1.00 43.05 181 GLY D CA 1
ATOM 12581 C C . GLY D 2 173 ? 43.595 30.260 40.413 1.00 43.64 181 GLY D C 1
ATOM 12582 O O . GLY D 2 173 ? 42.605 29.761 39.886 1.00 44.27 181 GLY D O 1
ATOM 12583 N N . THR D 2 174 ? 44.172 31.365 39.973 1.00 44.91 182 THR D N 1
ATOM 12584 C CA . THR D 2 174 ? 43.647 32.090 38.843 1.00 47.50 182 THR D CA 1
ATOM 12585 C C . THR D 2 174 ? 44.735 32.501 37.875 1.00 49.22 182 THR D C 1
ATOM 12586 O O . THR D 2 174 ? 45.926 32.454 38.184 1.00 49.78 182 THR D O 1
ATOM 12590 N N . GLU D 2 175 ? 44.290 32.887 36.689 1.00 52.06 183 GLU D N 1
ATOM 12591 C CA . GLU D 2 175 ? 45.144 33.366 35.623 1.00 53.50 183 GLU D CA 1
ATOM 12592 C C . GLU D 2 175 ? 44.195 33.943 34.582 1.00 53.23 183 GLU D C 1
ATOM 12593 O O . GLU D 2 175 ? 43.670 33.228 33.731 1.00 52.49 183 GLU D O 1
ATOM 12599 N N . GLY D 2 176 ? 43.953 35.245 34.685 1.00 53.57 184 GLY D N 1
ATOM 12600 C CA . GLY D 2 176 ? 43.076 35.909 33.746 1.00 52.55 184 GLY D CA 1
ATOM 12601 C C . GLY D 2 176 ? 41.675 35.351 33.829 1.00 52.10 184 GLY D C 1
ATOM 12602 O O . GLY D 2 176 ? 40.993 35.511 34.834 1.00 52.12 184 GLY D O 1
ATOM 12603 N N . PHE D 2 177 ? 41.237 34.687 32.770 1.00 52.18 185 PHE D N 1
ATOM 12604 C CA . PHE D 2 177 ? 39.903 34.127 32.772 1.00 51.32 185 PHE D CA 1
ATOM 12605 C C . PHE D 2 177 ? 39.850 32.606 32.928 1.00 50.02 185 PHE D C 1
ATOM 12606 O O . PHE D 2 177 ? 38.891 31.961 32.515 1.00 52.04 185 PHE D O 1
ATOM 12614 N N . LYS D 2 178 ? 40.892 32.048 33.536 1.00 48.38 186 LYS D N 1
ATOM 12615 C CA . LYS D 2 178 ? 40.973 30.616 33.804 1.00 47.95 186 LYS D CA 1
ATOM 12616 C C . LYS D 2 178 ? 41.262 30.473 35.291 1.00 46.30 186 LYS D C 1
ATOM 12617 O O . LYS D 2 178 ? 41.967 31.287 35.879 1.00 46.39 186 LYS D O 1
ATOM 12623 N N . GLY D 2 179 ? 40.709 29.445 35.906 1.00 45.46 187 GLY D N 1
ATOM 12624 C CA . GLY D 2 179 ? 40.940 29.257 37.321 1.00 45.61 187 GLY D CA 1
ATOM 12625 C C . GLY D 2 179 ? 40.795 27.807 37.698 1.00 44.84 187 GLY D C 1
ATOM 12626 O O . GLY D 2 179 ? 40.172 27.032 36.977 1.00 46.55 187 GLY D O 1
ATOM 12627 N N . ASN D 2 180 ? 41.367 27.431 38.830 1.00 43.81 188 ASN D N 1
ATOM 12628 C CA . ASN D 2 180 ? 41.274 26.053 39.271 1.00 43.13 188 ASN D CA 1
ATOM 12629 C C . ASN D 2 180 ? 41.084 25.967 40.778 1.00 41.72 188 ASN D C 1
ATOM 12630 O O . ASN D 2 180 ? 41.479 26.858 41.520 1.00 39.02 188 ASN D O 1
ATOM 12635 N N . ALA D 2 181 ? 40.465 24.876 41.210 1.00 41.76 189 ALA D N 1
ATOM 12636 C CA . ALA D 2 181 ? 40.208 24.622 42.613 1.00 40.64 189 ALA D CA 1
ATOM 12637 C C . ALA D 2 181 ? 40.390 23.131 42.784 1.00 43.00 189 ALA D C 1
ATOM 12638 O O . ALA D 2 181 ? 40.032 22.358 41.901 1.00 43.93 189 ALA D O 1
ATOM 12640 N N . ARG D 2 182 ? 40.956 22.716 43.909 1.00 44.08 190 ARG D N 1
ATOM 12641 C CA . ARG D 2 182 ? 41.145 21.299 44.139 1.00 42.91 190 ARG D CA 1
ATOM 12642 C C . ARG D 2 182 ? 41.187 20.943 45.619 1.00 43.10 190 ARG D C 1
ATOM 12643 O O . ARG D 2 182 ? 41.609 21.744 46.459 1.00 42.67 190 ARG D O 1
ATOM 12651 N N . VAL D 2 183 ? 40.733 19.728 45.922 1.00 42.68 191 VAL D N 1
ATOM 12652 C CA . VAL D 2 183 ? 40.703 19.203 47.281 1.00 38.93 191 VAL D CA 1
ATOM 12653 C C . VAL D 2 183 ? 41.795 18.148 47.402 1.00 40.28 191 VAL D C 1
ATOM 12654 O O . VAL D 2 183 ? 41.800 17.142 46.694 1.00 40.32 191 VAL D O 1
ATOM 12658 N N . ILE D 2 184 ? 42.737 18.399 48.297 1.00 41.47 192 ILE D N 1
ATOM 12659 C CA . ILE D 2 184 ? 43.826 17.472 48.519 1.00 41.71 192 ILE D CA 1
ATOM 12660 C C . ILE D 2 184 ? 43.672 16.907 49.923 1.00 43.58 192 ILE D C 1
ATOM 12661 O O . ILE D 2 184 ? 43.439 17.646 50.883 1.00 44.65 192 ILE D O 1
ATOM 12666 N N . LEU D 2 185 ? 43.760 15.587 50.027 1.00 44.43 193 LEU D N 1
ATOM 12667 C CA . LEU D 2 185 ? 43.668 14.904 51.310 1.00 44.94 193 LEU D CA 1
ATOM 12668 C C . LEU D 2 185 ? 44.987 14.158 51.454 1.00 45.56 193 LEU D C 1
ATOM 12669 O O . LEU D 2 185 ? 45.110 13.020 51.025 1.00 45.33 193 LEU D O 1
ATOM 12674 N N . PRO D 2 186 ? 45.998 14.807 52.055 1.00 46.56 194 PRO D N 1
ATOM 12675 C CA . PRO D 2 186 ? 47.321 14.208 52.249 1.00 47.87 194 PRO D CA 1
ATOM 12676 C C . PRO D 2 186 ? 47.310 12.723 52.588 1.00 48.26 194 PRO D C 1
ATOM 12677 O O . PRO D 2 186 ? 46.582 12.284 53.471 1.00 49.10 194 PRO D O 1
ATOM 12681 N N . GLY D 2 187 ? 48.115 11.959 51.861 1.00 50.72 195 GLY D N 1
ATOM 12682 C CA . GLY D 2 187 ? 48.208 10.532 52.099 1.00 54.02 195 GLY D CA 1
ATOM 12683 C C . GLY D 2 187 ? 47.019 9.697 51.660 1.00 55.14 195 GLY D C 1
ATOM 12684 O O . GLY D 2 187 ? 46.935 8.520 52.006 1.00 57.97 195 GLY D O 1
ATOM 12685 N N . MET D 2 188 ? 46.102 10.294 50.909 1.00 54.82 196 MET D N 1
ATOM 12686 C CA . MET D 2 188 ? 44.925 9.581 50.421 1.00 55.66 196 MET D CA 1
ATOM 12687 C C . MET D 2 188 ? 44.626 9.934 48.969 1.00 55.14 196 MET D C 1
ATOM 12688 O O . MET D 2 188 ? 44.325 9.068 48.150 1.00 56.37 196 MET D O 1
ATOM 12693 N N . THR D 2 189 ? 44.698 11.221 48.667 1.00 53.38 197 THR D N 1
ATOM 12694 C CA . THR D 2 189 ? 44.421 11.707 47.335 1.00 52.52 197 THR D CA 1
ATOM 12695 C C . THR D 2 189 ? 45.684 12.305 46.733 1.00 51.56 197 THR D C 1
ATOM 12696 O O . THR D 2 189 ? 46.689 12.488 47.421 1.00 52.02 197 THR D O 1
ATOM 12700 N N . ALA D 2 190 ? 45.626 12.600 45.441 1.00 50.91 198 ALA D N 1
ATOM 12701 C CA . ALA D 2 190 ? 46.740 13.213 44.742 1.00 50.75 198 ALA D CA 1
ATOM 12702 C C . ALA D 2 190 ? 47.078 14.509 45.474 1.00 52.61 198 ALA D C 1
ATOM 12703 O O . ALA D 2 190 ? 46.197 15.161 46.042 1.00 51.38 198 ALA D O 1
ATOM 12705 N N . CYS D 2 191 ? 48.355 14.875 45.466 1.00 53.12 199 CYS D N 1
ATOM 12706 C CA . CYS D 2 191 ? 48.798 16.087 46.132 1.00 54.61 199 CYS D CA 1
ATOM 12707 C C . CYS D 2 191 ? 49.418 17.007 45.097 1.00 55.94 199 CYS D C 1
ATOM 12708 O O . CYS D 2 191 ? 49.555 16.627 43.938 1.00 56.66 199 CYS D O 1
ATOM 12711 N N . ILE D 2 192 ? 49.791 18.213 45.515 1.00 57.72 200 ILE D N 1
ATOM 12712 C CA . ILE D 2 192 ? 50.382 19.178 44.602 1.00 59.93 200 ILE D CA 1
ATOM 12713 C C . ILE D 2 192 ? 51.530 18.526 43.851 1.00 62.37 200 ILE D C 1
ATOM 12714 O O . ILE D 2 192 ? 51.615 18.619 42.625 1.00 60.61 200 ILE D O 1
ATOM 12719 N N . GLU D 2 193 ? 52.397 17.849 44.593 1.00 65.75 201 GLU D N 1
ATOM 12720 C CA . GLU D 2 193 ? 53.526 17.158 44.000 1.00 69.25 201 GLU D CA 1
ATOM 12721 C C . GLU D 2 193 ? 53.003 16.114 43.001 1.00 71.30 201 GLU D C 1
ATOM 12722 O O . GLU D 2 193 ? 53.461 16.068 41.861 1.00 72.93 201 GLU D O 1
ATOM 12728 N N . CYS D 2 194 ? 52.040 15.290 43.417 1.00 71.86 202 CYS D N 1
ATOM 12729 C CA . CYS D 2 194 ? 51.465 14.270 42.535 1.00 71.38 202 CYS D CA 1
ATOM 12730 C C . CYS D 2 194 ? 51.184 14.755 41.115 1.00 74.26 202 CYS D C 1
ATOM 12731 O O . CYS D 2 194 ? 51.296 13.989 40.166 1.00 74.35 202 CYS D O 1
ATOM 12734 N N . THR D 2 195 ? 50.805 16.018 40.967 1.00 77.51 203 THR D N 1
ATOM 12735 C CA . THR D 2 195 ? 50.477 16.557 39.652 1.00 80.83 203 THR D CA 1
ATOM 12736 C C . THR D 2 195 ? 51.261 17.815 39.282 1.00 85.29 203 THR D C 1
ATOM 12737 O O . THR D 2 195 ? 50.677 18.779 38.785 1.00 85.08 203 THR D O 1
ATOM 12741 N N . LEU D 2 196 ? 52.573 17.805 39.515 1.00 90.07 204 LEU D N 1
ATOM 12742 C CA . LEU D 2 196 ? 53.431 18.957 39.210 1.00 94.86 204 LEU D CA 1
ATOM 12743 C C . LEU D 2 196 ? 53.217 19.420 37.791 1.00 98.31 204 LEU D C 1
ATOM 12744 O O . LEU D 2 196 ? 53.009 20.603 37.520 1.00 98.47 204 LEU D O 1
ATOM 12749 N N . GLU D 2 197 ? 53.326 18.460 36.884 1.00 102.28 205 GLU D N 1
ATOM 12750 C CA . GLU D 2 197 ? 53.162 18.705 35.470 1.00 106.21 205 GLU D CA 1
ATOM 12751 C C . GLU D 2 197 ? 51.735 19.127 35.149 1.00 108.67 205 GLU D C 1
ATOM 12752 O O . GLU D 2 197 ? 51.077 18.571 34.270 1.00 108.22 205 GLU D O 1
ATOM 12758 N N . LEU D 2 198 ? 51.278 20.124 35.901 1.00 112.09 206 LEU D N 1
ATOM 12759 C CA . LEU D 2 198 ? 49.957 20.716 35.764 1.00 115.49 206 LEU D CA 1
ATOM 12760 C C . LEU D 2 198 ? 50.155 22.194 36.118 1.00 117.95 206 LEU D C 1
ATOM 12761 O O . LEU D 2 198 ? 49.460 23.070 35.606 1.00 118.94 206 LEU D O 1
ATOM 12766 N N . TYR D 2 199 ? 51.120 22.453 36.999 1.00 120.17 207 TYR D N 1
ATOM 12767 C CA . TYR D 2 199 ? 51.475 23.811 37.405 1.00 122.06 207 TYR D CA 1
ATOM 12768 C C . TYR D 2 199 ? 52.848 24.086 36.796 1.00 122.66 207 TYR D C 1
ATOM 12769 O O . TYR D 2 199 ? 53.875 23.709 37.361 1.00 122.36 207 TYR D O 1
ATOM 12778 N N . PRO D 2 200 ? 52.881 24.741 35.622 1.00 123.60 208 PRO D N 1
ATOM 12779 C CA . PRO D 2 200 ? 54.136 25.057 34.938 1.00 124.37 208 PRO D CA 1
ATOM 12780 C C . PRO D 2 200 ? 55.075 25.932 35.745 1.00 125.59 208 PRO D C 1
ATOM 12781 O O . PRO D 2 200 ? 54.644 26.822 36.478 1.00 124.70 208 PRO D O 1
ATOM 12785 N N . PRO D 2 201 ? 56.385 25.681 35.626 1.00 127.12 209 PRO D N 1
ATOM 12786 C CA . PRO D 2 201 ? 57.337 26.509 36.368 1.00 128.51 209 PRO D CA 1
ATOM 12787 C C . PRO D 2 201 ? 57.182 27.842 35.658 1.00 130.34 209 PRO D C 1
ATOM 12788 O O . PRO D 2 201 ? 56.671 27.863 34.537 1.00 130.03 209 PRO D O 1
ATOM 12792 N N . GLN D 2 202 ? 57.571 28.943 36.286 1.00 132.56 210 GLN D N 1
ATOM 12793 C CA . GLN D 2 202 ? 57.452 30.202 35.597 1.00 134.39 210 GLN D CA 1
ATOM 12794 C C . GLN D 2 202 ? 58.111 30.162 34.229 1.00 134.72 210 GLN D C 1
ATOM 12795 O O . GLN D 2 202 ? 58.829 29.211 33.859 1.00 136.54 210 GLN D O 1
ATOM 12796 N N . VAL D 2 203 ? 57.838 31.199 33.452 1.00 135.31 211 VAL D N 1
ATOM 12797 C CA . VAL D 2 203 ? 58.465 31.295 32.156 1.00 134.01 211 VAL D CA 1
ATOM 12798 C C . VAL D 2 203 ? 59.813 31.800 32.607 1.00 133.34 211 VAL D C 1
ATOM 12799 O O . VAL D 2 203 ? 59.846 32.664 33.475 1.00 133.53 211 VAL D O 1
ATOM 12800 N N . ASN D 2 204 ? 60.899 31.217 32.109 1.00 132.72 212 ASN D N 1
ATOM 12801 C CA . ASN D 2 204 ? 62.238 31.671 32.476 1.00 130.85 212 ASN D CA 1
ATOM 12802 C C . ASN D 2 204 ? 63.088 31.474 31.219 1.00 128.88 212 ASN D C 1
ATOM 12803 O O . ASN D 2 204 ? 63.435 30.358 30.902 1.00 128.38 212 ASN D O 1
ATOM 12804 N N . PHE D 2 205 ? 63.460 32.526 30.497 1.00 127.38 213 PHE D N 1
ATOM 12805 C CA . PHE D 2 205 ? 64.156 32.298 29.247 1.00 125.96 213 PHE D CA 1
ATOM 12806 C C . PHE D 2 205 ? 65.611 31.920 29.219 1.00 126.19 213 PHE D C 1
ATOM 12807 O O . PHE D 2 205 ? 66.400 32.291 30.059 1.00 125.52 213 PHE D O 1
ATOM 12808 N N . PRO D 2 206 ? 66.023 31.186 28.172 1.00 124.56 214 PRO D N 1
ATOM 12809 C CA . PRO D 2 206 ? 67.415 30.754 27.980 1.00 123.13 214 PRO D CA 1
ATOM 12810 C C . PRO D 2 206 ? 68.532 31.822 28.050 1.00 122.08 214 PRO D C 1
ATOM 12811 O O . PRO D 2 206 ? 68.505 32.901 27.394 1.00 122.10 214 PRO D O 1
ATOM 12815 N N . MET D 2 207 ? 69.534 31.501 28.854 1.00 120.92 215 MET D N 1
ATOM 12816 C CA . MET D 2 207 ? 70.675 32.378 29.049 1.00 119.44 215 MET D CA 1
ATOM 12817 C C . MET D 2 207 ? 71.335 32.677 27.709 1.00 117.57 215 MET D C 1
ATOM 12818 O O . MET D 2 207 ? 72.069 33.661 27.576 1.00 117.53 215 MET D O 1
ATOM 12823 N N . CYS D 2 208 ? 71.062 31.828 26.722 1.00 117.45 216 CYS D N 1
ATOM 12824 C CA . CYS D 2 208 ? 71.602 31.989 25.383 1.00 117.50 216 CYS D CA 1
ATOM 12825 C C . CYS D 2 208 ? 70.717 32.969 24.625 1.00 117.92 216 CYS D C 1
ATOM 12826 O O . CYS D 2 208 ? 71.187 33.708 23.766 1.00 118.21 216 CYS D O 1
ATOM 12828 N N . THR D 2 209 ? 69.429 32.972 24.957 1.00 118.98 217 THR D N 1
ATOM 12829 C CA . THR D 2 209 ? 68.496 33.865 24.296 1.00 119.75 217 THR D CA 1
ATOM 12830 C C . THR D 2 209 ? 68.566 35.288 24.811 1.00 120.47 217 THR D C 1
ATOM 12831 O O . THR D 2 209 ? 68.664 36.233 24.036 1.00 120.35 217 THR D O 1
ATOM 12832 N N . ILE D 2 210 ? 68.512 35.452 26.126 1.00 121.15 218 ILE D N 1
ATOM 12833 C CA . ILE D 2 210 ? 68.560 36.786 26.687 1.00 122.52 218 ILE D CA 1
ATOM 12834 C C . ILE D 2 210 ? 69.895 37.488 26.517 1.00 123.63 218 ILE D C 1
ATOM 12835 O O . ILE D 2 210 ? 69.939 38.670 26.171 1.00 124.41 218 ILE D O 1
ATOM 12836 N N . ALA D 2 211 ? 70.987 36.765 26.753 1.00 123.95 219 ALA D N 1
ATOM 12837 C CA . ALA D 2 211 ? 72.330 37.337 26.665 1.00 123.56 219 ALA D CA 1
ATOM 12838 C C . ALA D 2 211 ? 72.941 37.473 25.266 1.00 122.90 219 ALA D C 1
ATOM 12839 O O . ALA D 2 211 ? 73.478 38.529 24.926 1.00 123.25 219 ALA D O 1
ATOM 12841 N N . SER D 2 212 ? 72.872 36.421 24.456 1.00 121.58 220 SER D N 1
ATOM 12842 C CA . SER D 2 212 ? 73.469 36.469 23.121 1.00 120.18 220 SER D CA 1
ATOM 12843 C C . SER D 2 212 ? 72.484 36.324 21.976 1.00 119.15 220 SER D C 1
ATOM 12844 O O . SER D 2 212 ? 72.854 36.506 20.817 1.00 118.48 220 SER D O 1
ATOM 12847 N N . MET D 2 213 ? 71.234 36.008 22.295 1.00 118.51 221 MET D N 1
ATOM 12848 C CA . MET D 2 213 ? 70.235 35.796 21.254 1.00 117.56 221 MET D CA 1
ATOM 12849 C C . MET D 2 213 ? 68.906 36.545 21.382 1.00 116.58 221 MET D C 1
ATOM 12850 O O . MET D 2 213 ? 67.844 35.919 21.401 1.00 116.78 221 MET D O 1
ATOM 12855 N N . PRO D 2 214 ? 68.954 37.874 21.451 1.00 115.23 222 PRO D N 1
ATOM 12856 C CA . PRO D 2 214 ? 67.725 38.651 21.565 1.00 113.47 222 PRO D CA 1
ATOM 12857 C C . PRO D 2 214 ? 66.831 38.456 20.351 1.00 112.55 222 PRO D C 1
ATOM 12858 O O . PRO D 2 214 ? 67.326 38.425 19.225 1.00 112.06 222 PRO D O 1
ATOM 12859 N N . ARG D 2 215 ? 65.521 38.331 20.567 1.00 111.69 223 ARG D N 1
ATOM 12860 C CA . ARG D 2 215 ? 64.579 38.122 19.466 1.00 111.18 223 ARG D CA 1
ATOM 12861 C C . ARG D 2 215 ? 63.285 38.931 19.565 1.00 110.22 223 ARG D C 1
ATOM 12862 O O . ARG D 2 215 ? 62.675 39.264 18.547 1.00 109.24 223 ARG D O 1
ATOM 12870 N N . LEU D 2 216 ? 62.861 39.231 20.788 1.00 109.54 224 LEU D N 1
ATOM 12871 C CA . LEU D 2 216 ? 61.628 39.976 21.006 1.00 109.01 224 LEU D CA 1
ATOM 12872 C C . LEU D 2 216 ? 61.733 40.918 22.204 1.00 108.79 224 LEU D C 1
ATOM 12873 O O . LEU D 2 216 ? 62.624 40.778 23.040 1.00 108.79 224 LEU D O 1
ATOM 12878 N N . PRO D 2 217 ? 60.810 41.889 22.301 1.00 108.52 225 PRO D N 1
ATOM 12879 C CA . PRO D 2 217 ? 60.757 42.883 23.377 1.00 108.55 225 PRO D CA 1
ATOM 12880 C C . PRO D 2 217 ? 60.927 42.309 24.780 1.00 108.76 225 PRO D C 1
ATOM 12881 O O . PRO D 2 217 ? 61.701 42.830 25.585 1.00 108.23 225 PRO D O 1
ATOM 12885 N N . GLU D 2 218 ? 60.193 41.240 25.068 1.00 109.49 226 GLU D N 1
ATOM 12886 C CA . GLU D 2 218 ? 60.247 40.598 26.377 1.00 109.93 226 GLU D CA 1
ATOM 12887 C C . GLU D 2 218 ? 61.687 40.257 26.750 1.00 109.98 226 GLU D C 1
ATOM 12888 O O . GLU D 2 218 ? 62.134 40.515 27.870 1.00 109.80 226 GLU D O 1
ATOM 12894 N N . HIS D 2 219 ? 62.405 39.681 25.795 1.00 109.93 227 HIS D N 1
ATOM 12895 C CA . HIS D 2 219 ? 63.787 39.279 26.002 1.00 110.53 227 HIS D CA 1
ATOM 12896 C C . HIS D 2 219 ? 64.690 40.414 26.487 1.00 111.35 227 HIS D C 1
ATOM 12897 O O . HIS D 2 219 ? 65.172 40.395 27.623 1.00 111.00 227 HIS D O 1
ATOM 12904 N N . CYS D 2 220 ? 64.917 41.395 25.620 1.00 111.81 228 CYS D N 1
ATOM 12905 C CA . CYS D 2 220 ? 65.761 42.534 25.954 1.00 112.00 228 CYS D CA 1
ATOM 12906 C C . CYS D 2 220 ? 65.492 42.981 27.380 1.00 112.56 228 CYS D C 1
ATOM 12907 O O . CYS D 2 220 ? 66.415 43.253 28.143 1.00 112.86 228 CYS D O 1
ATOM 12910 N N . ILE D 2 221 ? 64.214 43.047 27.733 1.00 113.35 229 ILE D N 1
ATOM 12911 C CA . ILE D 2 221 ? 63.832 43.462 29.068 1.00 114.37 229 ILE D CA 1
ATOM 12912 C C . ILE D 2 221 ? 64.583 42.710 30.149 1.00 115.42 229 ILE D C 1
ATOM 12913 O O . ILE D 2 221 ? 65.013 43.305 31.138 1.00 115.46 229 ILE D O 1
ATOM 12914 N N . GLU D 2 222 ? 64.740 41.401 29.967 1.00 116.59 230 GLU D N 1
ATOM 12915 C CA . GLU D 2 222 ? 65.438 40.575 30.946 1.00 118.09 230 GLU D CA 1
ATOM 12916 C C . GLU D 2 222 ? 66.932 40.878 31.037 1.00 119.00 230 GLU D C 1
ATOM 12917 O O . GLU D 2 222 ? 67.472 41.032 32.135 1.00 119.00 230 GLU D O 1
ATOM 12923 N N . TYR D 2 223 ? 67.598 40.961 29.888 1.00 119.68 231 TYR D N 1
ATOM 12924 C CA . TYR D 2 223 ? 69.020 41.254 29.886 1.00 120.06 231 TYR D CA 1
ATOM 12925 C C . TYR D 2 223 ? 69.320 42.339 30.898 1.00 120.54 231 TYR D C 1
ATOM 12926 O O . TYR D 2 223 ? 70.278 42.243 31.660 1.00 120.78 231 TYR D O 1
ATOM 12927 N N . VAL D 2 224 ? 68.484 43.371 30.907 1.00 120.93 232 VAL D N 1
ATOM 12928 C CA . VAL D 2 224 ? 68.679 44.466 31.832 1.00 122.04 232 VAL D CA 1
ATOM 12929 C C . VAL D 2 224 ? 68.553 44.041 33.282 1.00 123.02 232 VAL D C 1
ATOM 12930 O O . VAL D 2 224 ? 69.525 44.085 34.031 1.00 123.86 232 VAL D O 1
ATOM 12931 N N . ARG D 2 225 ? 67.361 43.622 33.689 1.00 123.33 233 ARG D N 1
ATOM 12932 C CA . ARG D 2 225 ? 67.166 43.232 35.073 1.00 123.59 233 ARG D CA 1
ATOM 12933 C C . ARG D 2 225 ? 67.986 42.040 35.522 1.00 123.91 233 ARG D C 1
ATOM 12934 O O . ARG D 2 225 ? 68.253 41.879 36.713 1.00 123.52 233 ARG D O 1
ATOM 12935 N N . MET D 2 226 ? 68.398 41.209 34.570 1.00 124.41 234 MET D N 1
ATOM 12936 C CA . MET D 2 226 ? 69.157 40.002 34.873 1.00 125.30 234 MET D CA 1
ATOM 12937 C C . MET D 2 226 ? 70.677 40.082 34.664 1.00 125.39 234 MET D C 1
ATOM 12938 O O . MET D 2 226 ? 71.430 39.374 35.335 1.00 125.55 234 MET D O 1
ATOM 12943 N N . LEU D 2 227 ? 71.131 40.932 33.746 1.00 125.39 235 LEU D N 1
ATOM 12944 C CA . LEU D 2 227 ? 72.562 41.046 33.469 1.00 125.20 235 LEU D CA 1
ATOM 12945 C C . LEU D 2 227 ? 73.128 42.429 33.776 1.00 125.41 235 LEU D C 1
ATOM 12946 O O . LEU D 2 227 ? 74.100 42.566 34.519 1.00 125.54 235 LEU D O 1
ATOM 12951 N N . GLN D 2 228 ? 72.512 43.449 33.190 1.00 125.33 236 GLN D N 1
ATOM 12952 C CA . GLN D 2 228 ? 72.961 44.811 33.389 1.00 125.47 236 GLN D CA 1
ATOM 12953 C C . GLN D 2 228 ? 73.026 45.284 34.829 1.00 126.14 236 GLN D C 1
ATOM 12954 O O . GLN D 2 228 ? 74.116 45.438 35.379 1.00 126.33 236 GLN D O 1
ATOM 12955 N N . TRP D 2 229 ? 71.867 45.519 35.441 1.00 126.67 237 TRP D N 1
ATOM 12956 C CA . TRP D 2 229 ? 71.792 46.029 36.810 1.00 127.41 237 TRP D CA 1
ATOM 12957 C C . TRP D 2 229 ? 72.859 45.511 37.780 1.00 127.57 237 TRP D C 1
ATOM 12958 O O . TRP D 2 229 ? 73.515 46.309 38.455 1.00 127.53 237 TRP D O 1
ATOM 12969 N N . PRO D 2 230 ? 73.048 44.196 37.845 1.00 127.58 238 PRO D N 1
ATOM 12970 C CA . PRO D 2 230 ? 74.040 43.646 38.756 1.00 127.88 238 PRO D CA 1
ATOM 12971 C C . PRO D 2 230 ? 75.431 44.218 38.559 1.00 127.95 238 PRO D C 1
ATOM 12972 O O . PRO D 2 230 ? 76.012 44.797 39.476 1.00 127.62 238 PRO D O 1
ATOM 12973 N N . LYS D 2 231 ? 75.965 44.052 37.355 1.00 128.19 239 LYS D N 1
ATOM 12974 C CA . LYS D 2 231 ? 77.297 44.546 37.071 1.00 128.17 239 LYS D CA 1
ATOM 12975 C C . LYS D 2 231 ? 77.400 46.034 36.793 1.00 128.21 239 LYS D C 1
ATOM 12976 O O . LYS D 2 231 ? 78.453 46.633 37.012 1.00 128.14 239 LYS D O 1
ATOM 12977 N N . GLU D 2 232 ? 76.323 46.640 36.306 1.00 128.31 240 GLU D N 1
ATOM 12978 C CA . GLU D 2 232 ? 76.347 48.063 35.988 1.00 128.49 240 GLU D CA 1
ATOM 12979 C C . GLU D 2 232 ? 75.902 48.932 37.167 1.00 128.89 240 GLU D C 1
ATOM 12980 O O . GLU D 2 232 ? 75.725 50.143 37.038 1.00 128.44 240 GLU D O 1
ATOM 12986 N N . GLN D 2 233 ? 75.724 48.275 38.311 1.00 129.85 241 GLN D N 1
ATOM 12987 C CA . GLN D 2 233 ? 75.365 48.887 39.598 1.00 130.99 241 GLN D CA 1
ATOM 12988 C C . GLN D 2 233 ? 74.753 50.300 39.608 1.00 131.71 241 GLN D C 1
ATOM 12989 O O . GLN D 2 233 ? 75.165 51.140 40.407 1.00 131.91 241 GLN D O 1
ATOM 12995 N N . PRO D 2 234 ? 73.751 50.574 38.756 1.00 132.28 242 PRO D N 1
ATOM 12996 C CA . PRO D 2 234 ? 73.148 51.910 38.734 1.00 132.81 242 PRO D CA 1
ATOM 12997 C C . PRO D 2 234 ? 73.179 52.716 40.037 1.00 133.56 242 PRO D C 1
ATOM 12998 O O . PRO D 2 234 ? 74.118 53.476 40.272 1.00 133.57 242 PRO D O 1
ATOM 13002 N N . PHE D 2 235 ? 72.165 52.557 40.883 1.00 134.51 243 PHE D N 1
ATOM 13003 C CA . PHE D 2 235 ? 72.114 53.318 42.129 1.00 135.59 243 PHE D CA 1
ATOM 13004 C C . PHE D 2 235 ? 72.475 52.551 43.394 1.00 136.83 243 PHE D C 1
ATOM 13005 O O . PHE D 2 235 ? 71.809 51.583 43.764 1.00 136.94 243 PHE D O 1
ATOM 13013 N N . GLY D 2 236 ? 73.536 53.010 44.057 1.00 138.11 244 GLY D N 1
ATOM 13014 C CA . GLY D 2 236 ? 73.992 52.381 45.284 1.00 139.73 244 GLY D CA 1
ATOM 13015 C C . GLY D 2 236 ? 75.057 51.317 45.076 1.00 140.88 244 GLY D C 1
ATOM 13016 O O . GLY D 2 236 ? 75.073 50.635 44.050 1.00 140.70 244 GLY D O 1
ATOM 13017 N N . GLU D 2 237 ? 75.954 51.182 46.050 1.00 141.99 245 GLU D N 1
ATOM 13018 C CA . GLU D 2 237 ? 77.017 50.184 45.985 1.00 142.93 245 GLU D CA 1
ATOM 13019 C C . GLU D 2 237 ? 76.480 48.857 46.502 1.00 143.46 245 GLU D C 1
ATOM 13020 O O . GLU D 2 237 ? 77.183 47.847 46.508 1.00 143.42 245 GLU D O 1
ATOM 13026 N N . GLY D 2 238 ? 75.221 48.875 46.926 0.00 144.18 246 GLY D N 1
ATOM 13027 C CA . GLY D 2 238 ? 74.582 47.679 47.438 0.00 145.12 246 GLY D CA 1
ATOM 13028 C C . GLY D 2 238 ? 73.079 47.735 47.256 0.00 145.87 246 GLY D C 1
ATOM 13029 O O . GLY D 2 238 ? 72.381 46.733 47.392 0.00 145.82 246 GLY D O 1
ATOM 13030 N N . VAL D 2 239 ? 72.576 48.921 46.941 1.00 146.50 247 VAL D N 1
ATOM 13031 C CA . VAL D 2 239 ? 71.148 49.081 46.761 1.00 147.91 247 VAL D CA 1
ATOM 13032 C C . VAL D 2 239 ? 70.604 48.367 45.543 1.00 149.03 247 VAL D C 1
ATOM 13033 O O . VAL D 2 239 ? 70.844 48.776 44.401 1.00 148.90 247 VAL D O 1
ATOM 13034 N N . PRO D 2 240 ? 69.847 47.306 45.797 1.00 150.03 248 PRO D N 1
ATOM 13035 C CA . PRO D 2 240 ? 69.262 46.528 44.722 1.00 151.06 248 PRO D CA 1
ATOM 13036 C C . PRO D 2 240 ? 67.902 47.047 44.305 1.00 151.90 248 PRO D C 1
ATOM 13037 O O . PRO D 2 240 ? 67.086 47.423 45.145 1.00 151.91 248 PRO D O 1
ATOM 13038 N N . LEU D 2 241 ? 67.647 47.047 43.003 1.00 152.83 249 LEU D N 1
ATOM 13039 C CA . LEU D 2 241 ? 66.382 47.535 42.473 1.00 153.85 249 LEU D CA 1
ATOM 13040 C C . LEU D 2 241 ? 65.162 46.750 42.924 1.00 154.19 249 LEU D C 1
ATOM 13041 O O . LEU D 2 241 ? 65.026 45.566 42.615 1.00 154.15 249 LEU D O 1
ATOM 13046 N N . ASP D 2 242 ? 64.262 47.421 43.633 1.00 154.51 250 ASP D N 1
ATOM 13047 C CA . ASP D 2 242 ? 63.064 46.755 44.103 1.00 155.17 250 ASP D CA 1
ATOM 13048 C C . ASP D 2 242 ? 62.009 46.782 43.021 1.00 155.72 250 ASP D C 1
ATOM 13049 O O . ASP D 2 242 ? 61.933 47.745 42.261 1.00 155.49 250 ASP D O 1
ATOM 13050 N N . GLY D 2 243 ? 61.201 45.730 42.944 1.00 156.17 251 GLY D N 1
ATOM 13051 C CA . GLY D 2 243 ? 60.159 45.667 41.937 1.00 156.59 251 GLY D CA 1
ATOM 13052 C C . GLY D 2 243 ? 59.205 46.841 42.030 1.00 156.92 251 GLY D C 1
ATOM 13053 O O . GLY D 2 243 ? 58.749 47.371 41.017 1.00 156.96 251 GLY D O 1
ATOM 13054 N N . ASP D 2 244 ? 58.896 47.250 43.254 1.00 157.21 252 ASP D N 1
ATOM 13055 C CA . ASP D 2 244 ? 57.985 48.361 43.440 1.00 157.71 252 ASP D CA 1
ATOM 13056 C C . ASP D 2 244 ? 58.689 49.696 43.418 1.00 158.12 252 ASP D C 1
ATOM 13057 O O . ASP D 2 244 ? 58.284 50.636 44.097 1.00 158.25 252 ASP D O 1
ATOM 13058 N N . ASP D 2 245 ? 59.736 49.788 42.618 1.00 158.58 253 ASP D N 1
ATOM 13059 C CA . ASP D 2 245 ? 60.486 51.012 42.528 1.00 159.14 253 ASP D CA 1
ATOM 13060 C C . ASP D 2 245 ? 60.221 51.906 41.337 1.00 159.06 253 ASP D C 1
ATOM 13061 O O . ASP D 2 245 ? 61.036 51.969 40.406 1.00 159.15 253 ASP D O 1
ATOM 13066 N N . PRO D 2 246 ? 59.109 52.620 41.369 1.00 158.92 254 PRO D N 1
ATOM 13067 C CA . PRO D 2 246 ? 58.787 53.505 40.266 1.00 158.74 254 PRO D CA 1
ATOM 13068 C C . PRO D 2 246 ? 59.991 54.283 39.765 1.00 158.62 254 PRO D C 1
ATOM 13069 O O . PRO D 2 246 ? 60.469 54.054 38.653 1.00 158.54 254 PRO D O 1
ATOM 13070 N N . GLU D 2 247 ? 60.485 55.195 40.597 1.00 158.57 255 GLU D N 1
ATOM 13071 C CA . GLU D 2 247 ? 61.629 56.025 40.247 1.00 158.57 255 GLU D CA 1
ATOM 13072 C C . GLU D 2 247 ? 62.737 55.202 39.599 1.00 158.70 255 GLU D C 1
ATOM 13073 O O . GLU D 2 247 ? 63.314 55.601 38.586 1.00 158.85 255 GLU D O 1
ATOM 13079 N N . HIS D 2 248 ? 63.027 54.046 40.180 1.00 158.59 256 HIS D N 1
ATOM 13080 C CA . HIS D 2 248 ? 64.092 53.204 39.662 1.00 158.30 256 HIS D CA 1
ATOM 13081 C C . HIS D 2 248 ? 63.651 52.303 38.500 1.00 157.55 256 HIS D C 1
ATOM 13082 O O . HIS D 2 248 ? 64.487 51.741 37.796 1.00 157.39 256 HIS D O 1
ATOM 13089 N N . ILE D 2 249 ? 62.344 52.151 38.307 1.00 156.74 257 ILE D N 1
ATOM 13090 C CA . ILE D 2 249 ? 61.872 51.326 37.210 1.00 155.97 257 ILE D CA 1
ATOM 13091 C C . ILE D 2 249 ? 62.253 51.992 35.900 1.00 155.74 257 ILE D C 1
ATOM 13092 O O . ILE D 2 249 ? 62.183 51.387 34.832 1.00 155.36 257 ILE D O 1
ATOM 13093 N N . GLN D 2 250 ? 62.666 53.253 35.987 0.00 155.71 258 GLN D N 1
ATOM 13094 C CA . GLN D 2 250 ? 63.049 53.987 34.797 0.00 155.79 258 GLN D CA 1
ATOM 13095 C C . GLN D 2 250 ? 64.155 53.289 34.035 0.00 155.82 258 GLN D C 1
ATOM 13096 O O . GLN D 2 250 ? 63.938 52.809 32.925 0.00 155.96 258 GLN D O 1
ATOM 13097 N N . TRP D 2 251 ? 65.345 53.250 34.627 1.00 155.83 259 TRP D N 1
ATOM 13098 C CA . TRP D 2 251 ? 66.506 52.609 34.016 1.00 155.96 259 TRP D CA 1
ATOM 13099 C C . TRP D 2 251 ? 66.113 51.340 33.263 1.00 155.76 259 TRP D C 1
ATOM 13100 O O . TRP D 2 251 ? 66.543 51.112 32.130 1.00 155.97 259 TRP D O 1
ATOM 13111 N N . ILE D 2 252 ? 65.286 50.522 33.904 1.00 154.89 260 ILE D N 1
ATOM 13112 C CA . ILE D 2 252 ? 64.826 49.268 33.321 1.00 153.21 260 ILE D CA 1
ATOM 13113 C C . ILE D 2 252 ? 64.227 49.553 31.947 1.00 152.37 260 ILE D C 1
ATOM 13114 O O . ILE D 2 252 ? 64.659 49.004 30.932 1.00 151.82 260 ILE D O 1
ATOM 13119 N N . PHE D 2 253 ? 63.236 50.436 31.930 1.00 151.22 261 PHE D N 1
ATOM 13120 C CA . PHE D 2 253 ? 62.579 50.791 30.688 1.00 149.80 261 PHE D CA 1
ATOM 13121 C C . PHE D 2 253 ? 63.466 51.578 29.746 1.00 148.69 261 PHE D C 1
ATOM 13122 O O . PHE D 2 253 ? 63.645 51.192 28.593 1.00 148.96 261 PHE D O 1
ATOM 13123 N N . GLN D 2 254 ? 64.010 52.691 30.229 0.00 147.11 262 GLN D N 1
ATOM 13124 C CA . GLN D 2 254 ? 64.868 53.514 29.397 0.00 144.94 262 GLN D CA 1
ATOM 13125 C C . GLN D 2 254 ? 65.954 52.707 28.717 0.00 143.52 262 GLN D C 1
ATOM 13126 O O . GLN D 2 254 ? 66.119 52.775 27.498 0.00 143.02 262 GLN D O 1
ATOM 13127 N N . LYS D 2 255 ? 66.700 51.945 29.511 1.00 142.36 263 LYS D N 1
ATOM 13128 C CA . LYS D 2 255 ? 67.776 51.137 28.972 1.00 141.53 263 LYS D CA 1
ATOM 13129 C C . LYS D 2 255 ? 67.274 50.005 28.103 1.00 141.28 263 LYS D C 1
ATOM 13130 O O . LYS D 2 255 ? 67.932 49.620 27.138 1.00 141.27 263 LYS D O 1
ATOM 13131 N N . SER D 2 256 ? 66.114 49.460 28.456 1.00 141.18 264 SER D N 1
ATOM 13132 C CA . SER D 2 256 ? 65.545 48.373 27.680 1.00 140.77 264 SER D CA 1
ATOM 13133 C C . SER D 2 256 ? 65.287 48.843 26.263 1.00 140.38 264 SER D C 1
ATOM 13134 O O . SER D 2 256 ? 65.744 48.225 25.298 1.00 140.19 264 SER D O 1
ATOM 13135 N N . LEU D 2 257 ? 64.543 49.939 26.140 1.00 139.72 265 LEU D N 1
ATOM 13136 C CA . LEU D 2 257 ? 64.242 50.510 24.837 1.00 139.34 265 LEU D CA 1
ATOM 13137 C C . LEU D 2 257 ? 65.578 50.671 24.132 1.00 138.95 265 LEU D C 1
ATOM 13138 O O . LEU D 2 257 ? 65.745 50.306 22.967 1.00 138.61 265 LEU D O 1
ATOM 13143 N N . GLU D 2 258 ? 66.528 51.223 24.876 1.00 138.57 266 GLU D N 1
ATOM 13144 C CA . GLU D 2 258 ? 67.873 51.477 24.390 1.00 138.07 266 GLU D CA 1
ATOM 13145 C C . GLU D 2 258 ? 68.508 50.239 23.767 1.00 137.41 266 GLU D C 1
ATOM 13146 O O . GLU D 2 258 ? 69.126 50.324 22.707 1.00 137.26 266 GLU D O 1
ATOM 13152 N N . ARG D 2 259 ? 68.352 49.087 24.415 1.00 136.73 267 ARG D N 1
ATOM 13153 C CA . ARG D 2 259 ? 68.935 47.857 23.890 1.00 135.89 267 ARG D CA 1
ATOM 13154 C C . ARG D 2 259 ? 68.065 47.229 22.809 1.00 134.70 267 ARG D C 1
ATOM 13155 O O . ARG D 2 259 ? 68.577 46.643 21.855 1.00 134.10 267 ARG D O 1
ATOM 13163 N N . ALA D 2 260 ? 66.751 47.341 22.972 1.00 133.50 268 ALA D N 1
ATOM 13164 C CA . ALA D 2 260 ? 65.815 46.784 22.001 1.00 132.27 268 ALA D CA 1
ATOM 13165 C C . ALA D 2 260 ? 66.109 47.386 20.635 1.00 131.18 268 ALA D C 1
ATOM 13166 O O . ALA D 2 260 ? 65.968 46.728 19.603 1.00 130.82 268 ALA D O 1
ATOM 13168 N N . SER D 2 261 ? 66.527 48.646 20.648 1.00 129.92 269 SER D N 1
ATOM 13169 C CA . SER D 2 261 ? 66.851 49.377 19.432 1.00 128.43 269 SER D CA 1
ATOM 13170 C C . SER D 2 261 ? 68.145 48.869 18.804 1.00 127.08 269 SER D C 1
ATOM 13171 O O . SER D 2 261 ? 68.443 49.163 17.647 1.00 126.84 269 SER D O 1
ATOM 13174 N N . GLN D 2 262 ? 68.902 48.093 19.571 1.00 125.69 270 GLN D N 1
ATOM 13175 C CA . GLN D 2 262 ? 70.176 47.559 19.109 1.00 124.44 270 GLN D CA 1
ATOM 13176 C C . GLN D 2 262 ? 70.065 46.336 18.192 1.00 123.69 270 GLN D C 1
ATOM 13177 O O . GLN D 2 262 ? 71.012 46.012 17.472 1.00 123.37 270 GLN D O 1
ATOM 13183 N N . TYR D 2 263 ? 68.920 45.660 18.208 1.00 122.78 271 TYR D N 1
ATOM 13184 C CA . TYR D 2 263 ? 68.748 44.475 17.369 1.00 121.68 271 TYR D CA 1
ATOM 13185 C C . TYR D 2 263 ? 67.583 44.545 16.381 1.00 120.80 271 TYR D C 1
ATOM 13186 O O . TYR D 2 263 ? 67.373 43.604 15.614 1.00 120.41 271 TYR D O 1
ATOM 13195 N N . ASN D 2 264 ? 66.836 45.649 16.406 1.00 120.03 272 ASN D N 1
ATOM 13196 C CA . ASN D 2 264 ? 65.681 45.859 15.523 1.00 119.42 272 ASN D CA 1
ATOM 13197 C C . ASN D 2 264 ? 64.406 45.259 16.111 1.00 118.95 272 ASN D C 1
ATOM 13198 O O . ASN D 2 264 ? 63.501 44.847 15.380 1.00 118.63 272 ASN D O 1
ATOM 13203 N N . ILE D 2 265 ? 64.341 45.222 17.436 1.00 118.28 273 ILE D N 1
ATOM 13204 C CA . ILE D 2 265 ? 63.192 44.668 18.138 1.00 117.57 273 ILE D CA 1
ATOM 13205 C C . ILE D 2 265 ? 62.132 45.730 18.424 1.00 117.13 273 ILE D C 1
ATOM 13206 O O . ILE D 2 265 ? 62.341 46.646 19.221 1.00 117.03 273 ILE D O 1
ATOM 13211 N N . ARG D 2 266 ? 60.990 45.589 17.759 1.00 116.33 274 ARG D N 1
ATOM 13212 C CA . ARG D 2 266 ? 59.873 46.518 17.896 1.00 115.80 274 ARG D CA 1
ATOM 13213 C C . ARG D 2 266 ? 59.263 46.570 19.297 1.00 116.05 274 ARG D C 1
ATOM 13214 O O . ARG D 2 266 ? 59.786 45.993 20.247 1.00 116.52 274 ARG D O 1
ATOM 13222 N N . GLY D 2 267 ? 58.143 47.282 19.387 1.00 116.16 275 GLY D N 1
ATOM 13223 C CA . GLY D 2 267 ? 57.387 47.455 20.618 1.00 116.20 275 GLY D CA 1
ATOM 13224 C C . GLY D 2 267 ? 57.956 47.123 21.986 1.00 116.50 275 GLY D C 1
ATOM 13225 O O . GLY D 2 267 ? 58.133 45.958 22.333 1.00 116.37 275 GLY D O 1
ATOM 13226 N N . VAL D 2 268 ? 58.218 48.163 22.774 1.00 117.11 276 VAL D N 1
ATOM 13227 C CA . VAL D 2 268 ? 58.736 48.017 24.133 1.00 117.25 276 VAL D CA 1
ATOM 13228 C C . VAL D 2 268 ? 58.105 49.120 24.976 1.00 117.44 276 VAL D C 1
ATOM 13229 O O . VAL D 2 268 ? 58.424 50.297 24.816 1.00 116.96 276 VAL D O 1
ATOM 13233 N N . THR D 2 269 ? 57.203 48.742 25.872 1.00 118.16 277 THR D N 1
ATOM 13234 C CA . THR D 2 269 ? 56.546 49.743 26.690 1.00 119.94 277 THR D CA 1
ATOM 13235 C C . THR D 2 269 ? 56.828 49.638 28.172 1.00 121.29 277 THR D C 1
ATOM 13236 O O . THR D 2 269 ? 57.310 48.615 28.655 1.00 121.29 277 THR D O 1
ATOM 13237 N N . TYR D 2 270 ? 56.524 50.711 28.894 1.00 122.87 278 TYR D N 1
ATOM 13238 C CA . TYR D 2 270 ? 56.721 50.757 30.337 1.00 124.32 278 TYR D CA 1
ATOM 13239 C C . TYR D 2 270 ? 55.960 49.596 30.970 1.00 124.41 278 TYR D C 1
ATOM 13240 O O . TYR D 2 270 ? 56.410 48.990 31.945 1.00 124.21 278 TYR D O 1
ATOM 13249 N N . ARG D 2 271 ? 54.801 49.295 30.396 1.00 124.48 279 ARG D N 1
ATOM 13250 C CA . ARG D 2 271 ? 53.958 48.213 30.877 1.00 124.29 279 ARG D CA 1
ATOM 13251 C C . ARG D 2 271 ? 54.686 46.884 30.665 1.00 124.10 279 ARG D C 1
ATOM 13252 O O . ARG D 2 271 ? 54.859 46.103 31.602 1.00 124.08 279 ARG D O 1
ATOM 13260 N N . LEU D 2 272 ? 55.115 46.641 29.429 1.00 123.49 280 LEU D N 1
ATOM 13261 C CA . LEU D 2 272 ? 55.829 45.416 29.077 1.00 123.12 280 LEU D CA 1
ATOM 13262 C C . LEU D 2 272 ? 57.015 45.176 30.005 1.00 123.13 280 LEU D C 1
ATOM 13263 O O . LEU D 2 272 ? 57.326 44.038 30.362 1.00 122.68 280 LEU D O 1
ATOM 13268 N N . THR D 2 273 ? 57.671 46.263 30.388 1.00 123.28 281 THR D N 1
ATOM 13269 C CA . THR D 2 273 ? 58.830 46.201 31.263 1.00 123.16 281 THR D CA 1
ATOM 13270 C C . THR D 2 273 ? 58.488 45.667 32.651 1.00 122.95 281 THR D C 1
ATOM 13271 O O . THR D 2 273 ? 58.836 44.536 32.991 1.00 122.73 281 THR D O 1
ATOM 13275 N N . GLN D 2 274 ? 57.806 46.483 33.447 1.00 122.76 282 GLN D N 1
ATOM 13276 C CA . GLN D 2 274 ? 57.429 46.098 34.805 1.00 122.50 282 GLN D CA 1
ATOM 13277 C C . GLN D 2 274 ? 56.801 44.715 34.880 1.00 121.76 282 GLN D C 1
ATOM 13278 O O . GLN D 2 274 ? 56.830 44.068 35.927 1.00 121.73 282 GLN D O 1
ATOM 13284 N N . GLY D 2 275 ? 56.237 44.267 33.764 1.00 121.08 283 GLY D N 1
ATOM 13285 C CA . GLY D 2 275 ? 55.609 42.961 33.725 1.00 120.15 283 GLY D CA 1
ATOM 13286 C C . GLY D 2 275 ? 56.611 41.835 33.874 1.00 119.07 283 GLY D C 1
ATOM 13287 O O . GLY D 2 275 ? 56.348 40.870 34.580 1.00 119.31 283 GLY D O 1
ATOM 13288 N N . VAL D 2 276 ? 57.756 41.952 33.207 1.00 117.76 284 VAL D N 1
ATOM 13289 C CA . VAL D 2 276 ? 58.798 40.931 33.284 1.00 116.41 284 VAL D CA 1
ATOM 13290 C C . VAL D 2 276 ? 59.443 40.978 34.670 1.00 115.74 284 VAL D C 1
ATOM 13291 O O . VAL D 2 276 ? 59.527 39.963 35.367 1.00 115.67 284 VAL D O 1
ATOM 13295 N N . VAL D 2 277 ? 59.890 42.166 35.062 1.00 114.40 285 VAL D N 1
ATOM 13296 C CA . VAL D 2 277 ? 60.533 42.361 36.351 1.00 112.49 285 VAL D CA 1
ATOM 13297 C C . VAL D 2 277 ? 59.646 41.818 37.460 1.00 110.90 285 VAL D C 1
ATOM 13298 O O . VAL D 2 277 ? 60.025 40.902 38.198 1.00 111.07 285 VAL D O 1
ATOM 13302 N N . LYS D 2 278 ? 58.444 42.390 37.571 1.00 109.98 286 LYS D N 1
ATOM 13303 C CA . LYS D 2 278 ? 57.489 41.969 38.607 1.00 107.71 286 LYS D CA 1
ATOM 13304 C C . LYS D 2 278 ? 56.888 40.626 38.186 1.00 107.24 286 LYS D C 1
ATOM 13305 O O . LYS D 2 278 ? 56.250 39.899 38.982 1.00 106.74 286 LYS D O 1
ATOM 13306 N N . ARG D 2 279 ? 57.120 40.264 36.964 1.00 106.67 287 ARG D N 1
ATOM 13307 C CA . ARG D 2 279 ? 56.531 39.022 36.447 1.00 105.90 287 ARG D CA 1
ATOM 13308 C C . ARG D 2 279 ? 55.043 38.970 36.686 1.00 103.84 287 ARG D C 1
ATOM 13309 O O . ARG D 2 279 ? 54.508 37.959 37.121 1.00 103.62 287 ARG D O 1
ATOM 13317 N N . ILE D 2 280 ? 54.378 40.063 36.253 1.00 99.31 288 ILE D N 1
ATOM 13318 C CA . ILE D 2 280 ? 52.928 40.231 36.414 1.00 95.83 288 ILE D CA 1
ATOM 13319 C C . ILE D 2 280 ? 52.020 39.251 35.716 1.00 93.33 288 ILE D C 1
ATOM 13320 O O . ILE D 2 280 ? 52.114 39.013 34.519 1.00 91.73 288 ILE D O 1
ATOM 13322 N N . ILE D 2 281 ? 51.190 38.588 36.507 1.00 88.33 289 ILE D N 1
ATOM 13323 C CA . ILE D 2 281 ? 50.240 37.619 35.949 1.00 83.58 289 ILE D CA 1
ATOM 13324 C C . ILE D 2 281 ? 48.892 38.329 35.923 1.00 78.78 289 ILE D C 1
ATOM 13325 O O . ILE D 2 281 ? 48.422 38.826 36.950 1.00 77.04 289 ILE D O 1
ATOM 13330 N N . PRO D 2 282 ? 48.274 38.425 34.731 1.00 74.81 290 PRO D N 1
ATOM 13331 C CA . PRO D 2 282 ? 46.975 39.080 34.527 1.00 71.27 290 PRO D CA 1
ATOM 13332 C C . PRO D 2 282 ? 45.936 38.537 35.513 1.00 68.14 290 PRO D C 1
ATOM 13333 O O . PRO D 2 282 ? 45.915 37.335 35.802 1.00 67.20 290 PRO D O 1
ATOM 13337 N N . ALA D 2 283 ? 45.081 39.414 36.030 1.00 64.31 291 ALA D N 1
ATOM 13338 C CA . ALA D 2 283 ? 44.050 38.989 36.971 1.00 61.87 291 ALA D CA 1
ATOM 13339 C C . ALA D 2 283 ? 42.884 39.979 37.085 1.00 59.66 291 ALA D C 1
ATOM 13340 O O . ALA D 2 283 ? 43.052 41.190 36.908 1.00 59.84 291 ALA D O 1
ATOM 13342 N N . VAL D 2 284 ? 41.699 39.451 37.375 1.00 55.35 292 VAL D N 1
ATOM 13343 C CA . VAL D 2 284 ? 40.509 40.274 37.514 1.00 52.28 292 VAL D CA 1
ATOM 13344 C C . VAL D 2 284 ? 39.715 39.826 38.719 1.00 50.35 292 VAL D C 1
ATOM 13345 O O . VAL D 2 284 ? 39.889 38.718 39.213 1.00 52.00 292 VAL D O 1
ATOM 13349 N N . ALA D 2 285 ? 38.831 40.690 39.188 1.00 48.85 293 ALA D N 1
ATOM 13350 C CA . ALA D 2 285 ? 38.006 40.370 40.340 1.00 47.83 293 ALA D CA 1
ATOM 13351 C C . ALA D 2 285 ? 37.146 39.144 40.097 1.00 45.89 293 ALA D C 1
ATOM 13352 O O . ALA D 2 285 ? 37.155 38.201 40.889 1.00 46.25 293 ALA D O 1
ATOM 13354 N N . SER D 2 286 ? 36.407 39.174 38.991 1.00 43.67 294 SER D N 1
ATOM 13355 C CA . SER D 2 286 ? 35.471 38.117 38.631 1.00 42.15 294 SER D CA 1
ATOM 13356 C C . SER D 2 286 ? 35.951 36.678 38.792 1.00 40.74 294 SER D C 1
ATOM 13357 O O . SER D 2 286 ? 35.297 35.886 39.465 1.00 40.89 294 SER D O 1
ATOM 13360 N N . THR D 2 287 ? 37.080 36.328 38.186 1.00 38.77 295 THR D N 1
ATOM 13361 C CA . THR D 2 287 ? 37.569 34.962 38.294 1.00 39.12 295 THR D CA 1
ATOM 13362 C C . THR D 2 287 ? 37.888 34.573 39.739 1.00 40.59 295 THR D C 1
ATOM 13363 O O . THR D 2 287 ? 37.486 33.506 40.195 1.00 41.19 295 THR D O 1
ATOM 13367 N N . ASN D 2 288 ? 38.604 35.435 40.460 1.00 41.08 296 ASN D N 1
ATOM 13368 C CA . ASN D 2 288 ? 38.952 35.135 41.844 1.00 40.65 296 ASN D CA 1
ATOM 13369 C C . ASN D 2 288 ? 37.716 34.862 42.687 1.00 39.85 296 ASN D C 1
ATOM 13370 O O . ASN D 2 288 ? 37.721 33.976 43.540 1.00 42.25 296 ASN D O 1
ATOM 13375 N N . ALA D 2 289 ? 36.645 35.605 42.444 1.00 39.77 297 ALA D N 1
ATOM 13376 C CA . ALA D 2 289 ? 35.409 35.399 43.201 1.00 38.86 297 ALA D CA 1
ATOM 13377 C C . ALA D 2 289 ? 34.800 34.045 42.851 1.00 39.22 297 ALA D C 1
ATOM 13378 O O . ALA D 2 289 ? 34.181 33.402 43.697 1.00 40.49 297 ALA D O 1
ATOM 13380 N N . VAL D 2 290 ? 34.970 33.618 41.603 1.00 37.25 298 VAL D N 1
ATOM 13381 C CA . VAL D 2 290 ? 34.445 32.337 41.171 1.00 36.56 298 VAL D CA 1
ATOM 13382 C C . VAL D 2 290 ? 35.188 31.211 41.890 1.00 39.13 298 VAL D C 1
ATOM 13383 O O . VAL D 2 290 ? 34.563 30.371 42.552 1.00 39.47 298 VAL D O 1
ATOM 13387 N N . ILE D 2 291 ? 36.516 31.194 41.765 1.00 39.75 299 ILE D N 1
ATOM 13388 C CA . ILE D 2 291 ? 37.322 30.169 42.416 1.00 43.12 299 ILE D CA 1
ATOM 13389 C C . ILE D 2 291 ? 37.196 30.183 43.933 1.00 43.25 299 ILE D C 1
ATOM 13390 O O . ILE D 2 291 ? 37.144 29.125 44.550 1.00 44.54 299 ILE D O 1
ATOM 13395 N N . ALA D 2 292 ? 37.145 31.372 44.532 1.00 41.72 300 ALA D N 1
ATOM 13396 C CA . ALA D 2 292 ? 37.026 31.474 45.982 1.00 39.86 300 ALA D CA 1
ATOM 13397 C C . ALA D 2 292 ? 35.696 30.903 46.426 1.00 39.02 300 ALA D C 1
ATOM 13398 O O . ALA D 2 292 ? 35.578 30.351 47.510 1.00 40.33 300 ALA D O 1
ATOM 13400 N N . ALA D 2 293 ? 34.683 31.035 45.586 1.00 38.44 301 ALA D N 1
ATOM 13401 C CA . ALA D 2 293 ? 33.379 30.498 45.938 1.00 37.75 301 ALA D CA 1
ATOM 13402 C C . ALA D 2 293 ? 33.431 28.972 45.932 1.00 37.03 301 ALA D C 1
ATOM 13403 O O . ALA D 2 293 ? 32.924 28.319 46.845 1.00 37.22 301 ALA D O 1
ATOM 13405 N N . VAL D 2 294 ? 34.047 28.403 44.902 1.00 35.27 302 VAL D N 1
ATOM 13406 C CA . VAL D 2 294 ? 34.137 26.962 44.810 1.00 35.55 302 VAL D CA 1
ATOM 13407 C C . VAL D 2 294 ? 34.914 26.419 45.999 1.00 36.30 302 VAL D C 1
ATOM 13408 O O . VAL D 2 294 ? 34.538 25.406 46.587 1.00 38.24 302 VAL D O 1
ATOM 13412 N N . CYS D 2 295 ? 35.997 27.101 46.354 1.00 35.86 303 CYS D N 1
ATOM 13413 C CA . CYS D 2 295 ? 36.818 26.680 47.472 1.00 34.52 303 CYS D CA 1
ATOM 13414 C C . CYS D 2 295 ? 36.038 26.763 48.765 1.00 33.57 303 CYS D C 1
ATOM 13415 O O . CYS D 2 295 ? 36.025 25.821 49.550 1.00 33.47 303 CYS D O 1
ATOM 13418 N N . ALA D 2 296 ? 35.385 27.898 48.979 1.00 32.96 304 ALA D N 1
ATOM 13419 C CA . ALA D 2 296 ? 34.622 28.129 50.195 1.00 35.70 304 ALA D CA 1
ATOM 13420 C C . ALA D 2 296 ? 33.572 27.059 50.413 1.00 37.23 304 ALA D C 1
ATOM 13421 O O . ALA D 2 296 ? 33.428 26.534 51.522 1.00 38.47 304 ALA D O 1
ATOM 13423 N N . THR D 2 297 ? 32.842 26.740 49.349 1.00 39.07 305 THR D N 1
ATOM 13424 C CA . THR D 2 297 ? 31.798 25.724 49.403 1.00 39.84 305 THR D CA 1
ATOM 13425 C C . THR D 2 297 ? 32.401 24.374 49.808 1.00 40.09 305 THR D C 1
ATOM 13426 O O . THR D 2 297 ? 31.811 23.626 50.596 1.00 39.89 305 THR D O 1
ATOM 13430 N N . GLU D 2 298 ? 33.579 24.067 49.272 1.00 38.55 306 GLU D N 1
ATOM 13431 C CA . GLU D 2 298 ? 34.241 22.816 49.590 1.00 38.42 306 GLU D CA 1
ATOM 13432 C C . GLU D 2 298 ? 34.704 22.811 51.033 1.00 40.67 306 GLU D C 1
ATOM 13433 O O . GLU D 2 298 ? 34.654 21.781 51.697 1.00 44.30 306 GLU D O 1
ATOM 13439 N N . VAL D 2 299 ? 35.152 23.961 51.522 1.00 41.38 307 VAL D N 1
ATOM 13440 C CA . VAL D 2 299 ? 35.595 24.058 52.903 1.00 42.96 307 VAL D CA 1
ATOM 13441 C C . VAL D 2 299 ? 34.384 23.763 53.784 1.00 43.92 307 VAL D C 1
ATOM 13442 O O . VAL D 2 299 ? 34.485 23.056 54.780 1.00 45.68 307 VAL D O 1
ATOM 13446 N N . PHE D 2 300 ? 33.235 24.308 53.408 1.00 45.45 308 PHE D N 1
ATOM 13447 C CA . PHE D 2 300 ? 32.008 24.087 54.165 1.00 47.07 308 PHE D CA 1
ATOM 13448 C C . PHE D 2 300 ? 31.586 22.625 54.096 1.00 47.41 308 PHE D C 1
ATOM 13449 O O . PHE D 2 300 ? 31.137 22.061 55.092 1.00 49.12 308 PHE D O 1
ATOM 13457 N N . LYS D 2 301 ? 31.726 22.010 52.926 1.00 47.43 309 LYS D N 1
ATOM 13458 C CA . LYS D 2 301 ? 31.361 20.607 52.784 1.00 47.58 309 LYS D CA 1
ATOM 13459 C C . LYS D 2 301 ? 32.234 19.747 53.677 1.00 47.42 309 LYS D C 1
ATOM 13460 O O . LYS D 2 301 ? 31.735 18.848 54.348 1.00 46.97 309 LYS D O 1
ATOM 13466 N N . ILE D 2 302 ? 33.536 20.013 53.682 1.00 47.21 310 ILE D N 1
ATOM 13467 C CA . ILE D 2 302 ? 34.452 19.232 54.509 1.00 49.95 310 ILE D CA 1
ATOM 13468 C C . ILE D 2 302 ? 34.245 19.447 56.015 1.00 50.97 310 ILE D C 1
ATOM 13469 O O . ILE D 2 302 ? 34.448 18.532 56.812 1.00 49.98 310 ILE D O 1
ATOM 13474 N N . ALA D 2 303 ? 33.819 20.641 56.404 1.00 52.47 311 ALA D N 1
ATOM 13475 C CA . ALA D 2 303 ? 33.616 20.932 57.819 1.00 55.78 311 ALA D CA 1
ATOM 13476 C C . ALA D 2 303 ? 32.360 20.285 58.405 1.00 57.72 311 ALA D C 1
ATOM 13477 O O . ALA D 2 303 ? 32.412 19.599 59.427 1.00 58.08 311 ALA D O 1
ATOM 13479 N N . THR D 2 304 ? 31.232 20.511 57.752 1.00 59.25 312 THR D N 1
ATOM 13480 C CA . THR D 2 304 ? 29.961 19.978 58.212 1.00 60.14 312 THR D CA 1
ATOM 13481 C C . THR D 2 304 ? 29.752 18.551 57.749 1.00 61.36 312 THR D C 1
ATOM 13482 O O . THR D 2 304 ? 28.894 17.845 58.263 1.00 60.96 312 THR D O 1
ATOM 13486 N N . SER D 2 305 ? 30.540 18.135 56.769 1.00 63.81 313 SER D N 1
ATOM 13487 C CA . SER D 2 305 ? 30.422 16.794 56.227 1.00 65.51 313 SER D CA 1
ATOM 13488 C C . SER D 2 305 ? 29.036 16.694 55.598 1.00 67.13 313 SER D C 1
ATOM 13489 O O . SER D 2 305 ? 28.440 15.625 55.530 1.00 67.82 313 SER D O 1
ATOM 13492 N N . ALA D 2 306 ? 28.536 17.835 55.136 1.00 69.15 314 ALA D N 1
ATOM 13493 C CA . ALA D 2 306 ? 27.220 17.923 54.508 1.00 71.81 314 ALA D CA 1
ATOM 13494 C C . ALA D 2 306 ? 27.140 17.105 53.225 1.00 73.62 314 ALA D C 1
ATOM 13495 O O . ALA D 2 306 ? 26.445 16.092 53.170 1.00 75.33 314 ALA D O 1
ATOM 13497 N N . TYR D 2 307 ? 27.837 17.550 52.189 1.00 73.89 315 TYR D N 1
ATOM 13498 C CA . TYR D 2 307 ? 27.828 16.829 50.925 1.00 75.07 315 TYR D CA 1
ATOM 13499 C C . TYR D 2 307 ? 29.150 16.121 50.671 1.00 73.98 315 TYR D C 1
ATOM 13500 O O . TYR D 2 307 ? 30.017 16.068 51.544 1.00 75.08 315 TYR D O 1
ATOM 13509 N N . ILE D 2 308 ? 29.297 15.569 49.475 1.00 72.17 316 ILE D N 1
ATOM 13510 C CA . ILE D 2 308 ? 30.522 14.874 49.110 1.00 69.77 316 ILE D CA 1
ATOM 13511 C C . ILE D 2 308 ? 31.462 15.901 48.505 1.00 66.59 316 ILE D C 1
ATOM 13512 O O . ILE D 2 308 ? 31.087 16.647 47.603 1.00 66.18 316 ILE D O 1
ATOM 13517 N N . PRO D 2 309 ? 32.699 15.963 49.006 1.00 64.35 317 PRO D N 1
ATOM 13518 C CA . PRO D 2 309 ? 33.654 16.932 48.472 1.00 61.10 317 PRO D CA 1
ATOM 13519 C C . PRO D 2 309 ? 33.887 16.776 46.983 1.00 58.25 317 PRO D C 1
ATOM 13520 O O . PRO D 2 309 ? 33.750 15.684 46.437 1.00 56.21 317 PRO D O 1
ATOM 13524 N N . LEU D 2 310 ? 34.212 17.891 46.334 1.00 56.00 318 LEU D N 1
ATOM 13525 C CA . LEU D 2 310 ? 34.524 17.907 44.918 1.00 54.12 318 LEU D CA 1
ATOM 13526 C C . LEU D 2 310 ? 35.465 16.732 44.834 1.00 54.96 318 LEU D C 1
ATOM 13527 O O . LEU D 2 310 ? 36.277 16.587 45.740 1.00 52.97 318 LEU D O 1
ATOM 13532 N N . ASN D 2 311 ? 35.386 15.884 43.804 1.00 57.34 319 ASN D N 1
ATOM 13533 C CA . ASN D 2 311 ? 36.304 14.758 43.832 1.00 58.85 319 ASN D CA 1
ATOM 13534 C C . ASN D 2 311 ? 37.614 15.423 44.131 1.00 58.99 319 ASN D C 1
ATOM 13535 O O . ASN D 2 311 ? 38.051 15.392 45.283 1.00 63.29 319 ASN D O 1
ATOM 13540 N N . ASN D 2 312 ? 38.271 16.038 43.161 1.00 55.89 320 ASN D N 1
ATOM 13541 C CA . ASN D 2 312 ? 39.466 16.734 43.599 1.00 52.07 320 ASN D CA 1
ATOM 13542 C C . ASN D 2 312 ? 40.033 17.855 42.767 1.00 48.81 320 ASN D C 1
ATOM 13543 O O . ASN D 2 312 ? 40.929 18.547 43.230 1.00 48.83 320 ASN D O 1
ATOM 13548 N N . TYR D 2 313 ? 39.519 18.072 41.565 1.00 46.45 321 TYR D N 1
ATOM 13549 C CA . TYR D 2 313 ? 40.082 19.135 40.742 1.00 44.46 321 TYR D CA 1
ATOM 13550 C C . TYR D 2 313 ? 39.096 19.722 39.753 1.00 42.25 321 TYR D C 1
ATOM 13551 O O . TYR D 2 313 ? 38.691 19.078 38.789 1.00 43.37 321 TYR D O 1
ATOM 13560 N N . LEU D 2 314 ? 38.709 20.962 40.008 1.00 41.16 322 LEU D N 1
ATOM 13561 C CA . LEU D 2 314 ? 37.790 21.667 39.138 1.00 37.59 322 LEU D CA 1
ATOM 13562 C C . LEU D 2 314 ? 38.563 22.731 38.376 1.00 36.22 322 LEU D C 1
ATOM 13563 O O . LEU D 2 314 ? 39.506 23.325 38.899 1.00 37.16 322 LEU D O 1
ATOM 13568 N N . VAL D 2 315 ? 38.162 22.940 37.130 1.00 35.44 323 VAL D N 1
ATOM 13569 C CA . VAL D 2 315 ? 38.768 23.904 36.230 1.00 34.84 323 VAL D CA 1
ATOM 13570 C C . VAL D 2 315 ? 37.663 24.844 35.732 1.00 37.72 323 VAL D C 1
ATOM 13571 O O . VAL D 2 315 ? 36.558 24.397 35.410 1.00 37.00 323 VAL D O 1
ATOM 13575 N N . PHE D 2 316 ? 37.954 26.144 35.685 1.00 38.67 324 PHE D N 1
ATOM 13576 C CA . PHE D 2 316 ? 36.985 27.139 35.225 1.00 39.87 324 PHE D CA 1
ATOM 13577 C C . PHE D 2 316 ? 37.566 27.942 34.074 1.00 42.43 324 PHE D C 1
ATOM 13578 O O . PHE D 2 316 ? 38.717 28.366 34.115 1.00 44.66 324 PHE D O 1
ATOM 13586 N N . ASN D 2 317 ? 36.778 28.156 33.035 1.00 43.57 325 ASN D N 1
ATOM 13587 C CA . ASN D 2 317 ? 37.275 28.930 31.912 1.00 44.47 325 ASN D CA 1
ATOM 13588 C C . ASN D 2 317 ? 36.182 29.887 31.455 1.00 44.94 325 ASN D C 1
ATOM 13589 O O . ASN D 2 317 ? 35.066 29.478 31.126 1.00 43.42 325 ASN D O 1
ATOM 13594 N N . ASP D 2 318 ? 36.532 31.168 31.433 1.00 46.49 326 ASP D N 1
ATOM 13595 C CA . ASP D 2 318 ? 35.605 32.236 31.086 1.00 47.36 326 ASP D CA 1
ATOM 13596 C C . ASP D 2 318 ? 35.828 32.919 29.728 1.00 47.58 326 ASP D C 1
ATOM 13597 O O . ASP D 2 318 ? 35.154 33.902 29.422 1.00 45.27 326 ASP D O 1
ATOM 13602 N N . VAL D 2 319 ? 36.770 32.414 28.932 1.00 47.09 327 VAL D N 1
ATOM 13603 C CA . VAL D 2 319 ? 37.098 33.004 27.632 1.00 47.36 327 VAL D CA 1
ATOM 13604 C C . VAL D 2 319 ? 36.056 32.840 26.523 1.00 47.13 327 VAL D C 1
ATOM 13605 O O . VAL D 2 319 ? 35.489 33.822 26.040 1.00 46.36 327 VAL D O 1
ATOM 13609 N N . ASP D 2 320 ? 35.837 31.605 26.092 1.00 45.78 328 ASP D N 1
ATOM 13610 C CA . ASP D 2 320 ? 34.857 31.339 25.048 1.00 45.99 328 ASP D CA 1
ATOM 13611 C C . ASP D 2 320 ? 33.642 30.784 25.765 1.00 45.68 328 ASP D C 1
ATOM 13612 O O . ASP D 2 320 ? 33.647 29.636 26.205 1.00 46.51 328 ASP D O 1
ATOM 13617 N N . GLY D 2 321 ? 32.598 31.588 25.884 1.00 44.83 329 GLY D N 1
ATOM 13618 C CA . GLY D 2 321 ? 31.436 31.112 26.600 1.00 45.10 329 GLY D CA 1
ATOM 13619 C C . GLY D 2 321 ? 31.832 30.896 28.054 1.00 44.82 329 GLY D C 1
ATOM 13620 O O . GLY D 2 321 ? 32.678 31.613 28.581 1.00 46.04 329 GLY D O 1
ATOM 13621 N N . LEU D 2 322 ? 31.269 29.880 28.692 1.00 43.67 330 LEU D N 1
ATOM 13622 C CA . LEU D 2 322 ? 31.538 29.638 30.099 1.00 43.17 330 LEU D CA 1
ATOM 13623 C C . LEU D 2 322 ? 31.478 28.155 30.452 1.00 43.24 330 LEU D C 1
ATOM 13624 O O . LEU D 2 322 ? 30.544 27.463 30.058 1.00 43.89 330 LEU D O 1
ATOM 13629 N N . TYR D 2 323 ? 32.453 27.661 31.205 1.00 43.02 331 TYR D N 1
ATOM 13630 C CA . TYR D 2 323 ? 32.424 26.251 31.595 1.00 43.60 331 TYR D CA 1
ATOM 13631 C C . TYR D 2 323 ? 33.317 25.851 32.764 1.00 44.83 331 TYR D C 1
ATOM 13632 O O . TYR D 2 323 ? 34.341 26.478 33.046 1.00 44.09 331 TYR D O 1
ATOM 13641 N N . THR D 2 324 ? 32.892 24.802 33.458 1.00 45.75 332 THR D N 1
ATOM 13642 C CA . THR D 2 324 ? 33.661 24.252 34.558 1.00 47.19 332 THR D CA 1
ATOM 13643 C C . THR D 2 324 ? 33.730 22.769 34.234 1.00 49.30 332 THR D C 1
ATOM 13644 O O . THR D 2 324 ? 32.808 22.214 33.641 1.00 50.67 332 THR D O 1
ATOM 13648 N N . TYR D 2 325 ? 34.830 22.135 34.607 1.00 51.27 333 TYR D N 1
ATOM 13649 C CA . TYR D 2 325 ? 35.030 20.717 34.347 1.00 52.49 333 TYR D CA 1
ATOM 13650 C C . TYR D 2 325 ? 35.740 20.148 35.567 1.00 51.86 333 TYR D C 1
ATOM 13651 O O . TYR D 2 325 ? 36.690 20.741 36.059 1.00 50.17 333 TYR D O 1
ATOM 13660 N N . THR D 2 326 ? 35.277 19.001 36.051 1.00 52.04 334 THR D N 1
ATOM 13661 C CA . THR D 2 326 ? 35.870 18.378 37.222 1.00 52.20 334 THR D CA 1
ATOM 13662 C C . THR D 2 326 ? 36.476 17.032 36.891 1.00 53.81 334 THR D C 1
ATOM 13663 O O . THR D 2 326 ? 35.784 16.138 36.412 1.00 55.96 334 THR D O 1
ATOM 13667 N N . PHE D 2 327 ? 37.764 16.877 37.164 1.00 53.97 335 PHE D N 1
ATOM 13668 C CA . PHE D 2 327 ? 38.425 15.609 36.909 1.00 53.86 335 PHE D CA 1
ATOM 13669 C C . PHE D 2 327 ? 39.106 15.110 38.179 1.00 54.29 335 PHE D C 1
ATOM 13670 O O . PHE D 2 327 ? 39.454 15.899 39.057 1.00 54.79 335 PHE D O 1
ATOM 13678 N N . GLU D 2 328 ? 39.287 13.799 38.279 1.00 54.13 336 GLU D N 1
ATOM 13679 C CA . GLU D 2 328 ? 39.923 13.208 39.447 1.00 55.03 336 GLU D CA 1
ATOM 13680 C C . GLU D 2 328 ? 41.414 13.035 39.203 1.00 56.47 336 GLU D C 1
ATOM 13681 O O . GLU D 2 328 ? 41.819 12.290 38.317 1.00 57.43 336 GLU D O 1
ATOM 13687 N N . ALA D 2 329 ? 42.234 13.725 39.986 1.00 57.46 337 ALA D N 1
ATOM 13688 C CA . ALA D 2 329 ? 43.674 13.625 39.822 1.00 59.82 337 ALA D CA 1
ATOM 13689 C C . ALA D 2 329 ? 44.214 12.263 40.278 1.00 61.87 337 ALA D C 1
ATOM 13690 O O . ALA D 2 329 ? 43.873 11.759 41.354 1.00 60.55 337 ALA D O 1
ATOM 13692 N N . GLU D 2 330 ? 45.056 11.672 39.438 1.00 65.27 338 GLU D N 1
ATOM 13693 C CA . GLU D 2 330 ? 45.657 10.376 39.729 1.00 67.78 338 GLU D CA 1
ATOM 13694 C C . GLU D 2 330 ? 46.832 10.533 40.682 1.00 66.40 338 GLU D C 1
ATOM 13695 O O . GLU D 2 330 ? 47.715 11.354 40.467 1.00 65.46 338 GLU D O 1
ATOM 13701 N N . ARG D 2 331 ? 46.840 9.731 41.734 1.00 66.19 339 ARG D N 1
ATOM 13702 C CA . ARG D 2 331 ? 47.912 9.769 42.713 1.00 67.58 339 ARG D CA 1
ATOM 13703 C C . ARG D 2 331 ? 49.144 8.989 42.238 1.00 68.77 339 ARG D C 1
ATOM 13704 O O . ARG D 2 331 ? 49.122 7.765 42.218 1.00 69.68 339 ARG D O 1
ATOM 13712 N N . LYS D 2 332 ? 50.211 9.687 41.858 1.00 70.56 340 LYS D N 1
ATOM 13713 C CA . LYS D 2 332 ? 51.445 9.027 41.416 1.00 74.53 340 LYS D CA 1
ATOM 13714 C C . LYS D 2 332 ? 52.132 8.374 42.618 1.00 77.73 340 LYS D C 1
ATOM 13715 O O . LYS D 2 332 ? 52.533 9.066 43.560 1.00 78.75 340 LYS D O 1
ATOM 13721 N N . GLU D 2 333 ? 52.286 7.051 42.571 1.00 80.95 341 GLU D N 1
ATOM 13722 C CA . GLU D 2 333 ? 52.899 6.286 43.660 1.00 83.78 341 GLU D CA 1
ATOM 13723 C C . GLU D 2 333 ? 54.371 6.560 43.955 1.00 85.58 341 GLU D C 1
ATOM 13724 O O . GLU D 2 333 ? 54.830 6.297 45.064 1.00 86.01 341 GLU D O 1
ATOM 13726 N N . ASN D 2 334 ? 55.121 7.064 42.981 1.00 87.53 342 ASN D N 1
ATOM 13727 C CA . ASN D 2 334 ? 56.525 7.362 43.238 1.00 89.99 342 ASN D CA 1
ATOM 13728 C C . ASN D 2 334 ? 56.608 8.764 43.813 1.00 90.06 342 ASN D C 1
ATOM 13729 O O . ASN D 2 334 ? 57.662 9.181 44.297 1.00 91.04 342 ASN D O 1
ATOM 13734 N N . CYS D 2 335 ? 55.485 9.479 43.770 1.00 89.47 343 CYS D N 1
ATOM 13735 C CA . CYS D 2 335 ? 55.435 10.862 44.234 1.00 88.03 343 CYS D CA 1
ATOM 13736 C C . CYS D 2 335 ? 56.372 11.213 45.374 1.00 86.54 343 CYS D C 1
ATOM 13737 O O . CYS D 2 335 ? 56.188 10.782 46.512 1.00 86.82 343 CYS D O 1
ATOM 13740 N N . PRO D 2 336 ? 57.385 12.037 45.068 1.00 84.91 344 PRO D N 1
ATOM 13741 C CA . PRO D 2 336 ? 58.439 12.548 45.949 1.00 83.59 344 PRO D CA 1
ATOM 13742 C C . PRO D 2 336 ? 57.882 13.182 47.216 1.00 82.60 344 PRO D C 1
ATOM 13743 O O . PRO D 2 336 ? 58.633 13.504 48.135 1.00 82.59 344 PRO D O 1
ATOM 13747 N N . ALA D 2 337 ? 56.565 13.364 47.263 1.00 81.21 345 ALA D N 1
ATOM 13748 C CA . ALA D 2 337 ? 55.939 13.988 48.415 1.00 79.20 345 ALA D CA 1
ATOM 13749 C C . ALA D 2 337 ? 55.082 13.070 49.278 1.00 78.00 345 ALA D C 1
ATOM 13750 O O . ALA D 2 337 ? 55.424 12.819 50.431 1.00 78.06 345 ALA D O 1
ATOM 13752 N N . CYS D 2 338 ? 53.978 12.559 48.740 1.00 76.99 346 CYS D N 1
ATOM 13753 C CA . CYS D 2 338 ? 53.101 11.719 49.552 1.00 76.28 346 CYS D CA 1
ATOM 13754 C C . CYS D 2 338 ? 53.374 10.221 49.589 1.00 78.97 346 CYS D C 1
ATOM 13755 O O . CYS D 2 338 ? 52.683 9.489 50.290 1.00 78.53 346 CYS D O 1
ATOM 13758 N N . SER D 2 339 ? 54.376 9.757 48.852 1.00 83.51 347 SER D N 1
ATOM 13759 C CA . SER D 2 339 ? 54.701 8.333 48.858 1.00 88.27 347 SER D CA 1
ATOM 13760 C C . SER D 2 339 ? 55.626 8.008 50.035 1.00 91.80 347 SER D C 1
ATOM 13761 O O . SER D 2 339 ? 56.655 8.660 50.245 1.00 91.93 347 SER D O 1
ATOM 13764 N N . GLN D 2 340 ? 55.251 6.994 50.804 1.00 95.73 348 GLN D N 1
ATOM 13765 C CA . GLN D 2 340 ? 56.029 6.581 51.965 1.00 100.10 348 GLN D CA 1
ATOM 13766 C C . GLN D 2 340 ? 57.331 5.865 51.620 1.00 103.06 348 GLN D C 1
ATOM 13767 O O . GLN D 2 340 ? 58.084 5.493 52.518 1.00 103.50 348 GLN D O 1
ATOM 13773 N N . LEU D 2 341 ? 57.598 5.659 50.336 1.00 106.82 349 LEU D N 1
ATOM 13774 C CA . LEU D 2 341 ? 58.805 4.948 49.933 1.00 110.56 349 LEU D CA 1
ATOM 13775 C C . LEU D 2 341 ? 59.864 5.834 49.287 1.00 113.54 349 LEU D C 1
ATOM 13776 O O . LEU D 2 341 ? 59.772 6.153 48.102 1.00 114.21 349 LEU D O 1
ATOM 13778 N N . PRO D 2 342 ? 60.889 6.238 50.058 1.00 116.34 350 PRO D N 1
ATOM 13779 C CA . PRO D 2 342 ? 61.959 7.087 49.526 1.00 118.61 350 PRO D CA 1
ATOM 13780 C C . PRO D 2 342 ? 62.365 6.641 48.125 1.00 120.72 350 PRO D C 1
ATOM 13781 O O . PRO D 2 342 ? 62.780 5.501 47.929 1.00 120.58 350 PRO D O 1
ATOM 13785 N N . GLN D 2 343 ? 62.226 7.550 47.163 1.00 123.52 351 GLN D N 1
ATOM 13786 C CA . GLN D 2 343 ? 62.543 7.294 45.762 1.00 126.43 351 GLN D CA 1
ATOM 13787 C C . GLN D 2 343 ? 63.696 6.319 45.564 1.00 128.75 351 GLN D C 1
ATOM 13788 O O . GLN D 2 343 ? 64.680 6.346 46.309 1.00 129.36 351 GLN D O 1
ATOM 13790 N N . ASN D 2 344 ? 63.562 5.440 44.570 1.00 131.23 352 ASN D N 1
ATOM 13791 C CA . ASN D 2 344 ? 64.618 4.474 44.276 1.00 133.35 352 ASN D CA 1
ATOM 13792 C C . ASN D 2 344 ? 65.512 4.982 43.148 1.00 134.97 352 ASN D C 1
ATOM 13793 O O . ASN D 2 344 ? 65.102 5.102 41.990 1.00 135.72 352 ASN D O 1
ATOM 13798 N N . ILE D 2 345 ? 66.747 5.266 43.548 1.00 136.19 353 ILE D N 1
ATOM 13799 C CA . ILE D 2 345 ? 67.833 5.825 42.741 1.00 136.83 353 ILE D CA 1
ATOM 13800 C C . ILE D 2 345 ? 68.416 5.085 41.545 1.00 137.51 353 ILE D C 1
ATOM 13801 O O . ILE D 2 345 ? 68.091 3.931 41.258 1.00 137.92 353 ILE D O 1
ATOM 13806 N N . GLN D 2 346 ? 69.318 5.794 40.871 1.00 137.53 354 GLN D N 1
ATOM 13807 C CA . GLN D 2 346 ? 70.036 5.288 39.717 1.00 137.20 354 GLN D CA 1
ATOM 13808 C C . GLN D 2 346 ? 71.341 4.703 40.249 1.00 137.29 354 GLN D C 1
ATOM 13809 O O . GLN D 2 346 ? 71.955 5.265 41.160 1.00 137.31 354 GLN D O 1
ATOM 13815 N N . LEU D 2 353 ? 78.890 15.738 40.506 1.00 140.72 361 LEU D N 1
ATOM 13816 C CA . LEU D 2 353 ? 77.729 16.218 41.241 1.00 140.79 361 LEU D CA 1
ATOM 13817 C C . LEU D 2 353 ? 76.723 16.939 40.359 1.00 141.06 361 LEU D C 1
ATOM 13818 O O . LEU D 2 353 ? 76.210 17.989 40.744 1.00 140.93 361 LEU D O 1
ATOM 13823 N N . GLN D 2 354 ? 76.424 16.403 39.184 1.00 141.35 362 GLN D N 1
ATOM 13824 C CA . GLN D 2 354 ? 75.455 17.086 38.346 1.00 141.78 362 GLN D CA 1
ATOM 13825 C C . GLN D 2 354 ? 74.207 16.273 38.081 1.00 141.88 362 GLN D C 1
ATOM 13826 O O . GLN D 2 354 ? 73.373 16.646 37.262 1.00 142.11 362 GLN D O 1
ATOM 13832 N N . GLU D 2 355 ? 74.088 15.154 38.784 1.00 142.01 363 GLU D N 1
ATOM 13833 C CA . GLU D 2 355 ? 72.909 14.311 38.679 1.00 142.08 363 GLU D CA 1
ATOM 13834 C C . GLU D 2 355 ? 72.149 14.686 39.941 1.00 142.01 363 GLU D C 1
ATOM 13835 O O . GLU D 2 355 ? 70.935 14.525 40.039 1.00 141.84 363 GLU D O 1
ATOM 13841 N N . VAL D 2 356 ? 72.898 15.203 40.909 1.00 141.89 364 VAL D N 1
ATOM 13842 C CA . VAL D 2 356 ? 72.312 15.614 42.167 1.00 141.92 364 VAL D CA 1
ATOM 13843 C C . VAL D 2 356 ? 71.712 17.003 42.066 1.00 142.01 364 VAL D C 1
ATOM 13844 O O . VAL D 2 356 ? 70.661 17.262 42.646 1.00 142.36 364 VAL D O 1
ATOM 13845 N N . LEU D 2 357 ? 72.373 17.900 41.339 1.00 141.76 365 LEU D N 1
ATOM 13846 C CA . LEU D 2 357 ? 71.866 19.258 41.180 1.00 141.32 365 LEU D CA 1
ATOM 13847 C C . LEU D 2 357 ? 70.993 19.382 39.940 1.00 140.79 365 LEU D C 1
ATOM 13848 O O . LEU D 2 357 ? 69.923 19.977 39.991 1.00 141.10 365 LEU D O 1
ATOM 13853 N N . ASP D 2 358 ? 71.445 18.820 38.825 1.00 139.81 366 ASP D N 1
ATOM 13854 C CA . ASP D 2 358 ? 70.679 18.904 37.587 1.00 138.95 366 ASP D CA 1
ATOM 13855 C C . ASP D 2 358 ? 69.453 17.998 37.538 1.00 137.97 366 ASP D C 1
ATOM 13856 O O . ASP D 2 358 ? 68.422 18.387 36.991 1.00 137.83 366 ASP D O 1
ATOM 13861 N N . TYR D 2 359 ? 69.545 16.794 38.092 1.00 136.76 367 TYR D N 1
ATOM 13862 C CA . TYR D 2 359 ? 68.383 15.917 38.076 1.00 135.82 367 TYR D CA 1
ATOM 13863 C C . TYR D 2 359 ? 67.352 16.453 39.055 1.00 135.54 367 TYR D C 1
ATOM 13864 O O . TYR D 2 359 ? 66.205 16.705 38.690 1.00 135.34 367 TYR D O 1
ATOM 13873 N N . LEU D 2 360 ? 67.771 16.634 40.301 1.00 135.04 368 LEU D N 1
ATOM 13874 C CA . LEU D 2 360 ? 66.875 17.140 41.324 1.00 134.56 368 LEU D CA 1
ATOM 13875 C C . LEU D 2 360 ? 66.330 18.512 40.939 1.00 134.40 368 LEU D C 1
ATOM 13876 O O . LEU D 2 360 ? 65.247 18.893 41.372 1.00 134.93 368 LEU D O 1
ATOM 13881 N N . THR D 2 361 ? 67.063 19.243 40.104 1.00 133.80 369 THR D N 1
ATOM 13882 C CA . THR D 2 361 ? 66.624 20.573 39.691 1.00 133.60 369 THR D CA 1
ATOM 13883 C C . THR D 2 361 ? 65.914 20.637 38.343 1.00 133.22 369 THR D C 1
ATOM 13884 O O . THR D 2 361 ? 64.887 21.304 38.208 1.00 133.43 369 THR D O 1
ATOM 13888 N N . ASN D 2 362 ? 66.456 19.948 37.346 1.00 132.68 370 ASN D N 1
ATOM 13889 C CA . ASN D 2 362 ? 65.869 19.988 36.015 1.00 131.78 370 ASN D CA 1
ATOM 13890 C C . ASN D 2 362 ? 64.871 18.883 35.681 1.00 130.89 370 ASN D C 1
ATOM 13891 O O . ASN D 2 362 ? 64.159 18.981 34.684 1.00 130.37 370 ASN D O 1
ATOM 13896 N N . SER D 2 363 ? 64.805 17.839 36.501 1.00 130.16 371 SER D N 1
ATOM 13897 C CA . SER D 2 363 ? 63.857 16.760 36.236 1.00 129.82 371 SER D CA 1
ATOM 13898 C C . SER D 2 363 ? 62.438 17.281 36.438 1.00 129.84 371 SER D C 1
ATOM 13899 O O . SER D 2 363 ? 62.224 18.244 37.176 1.00 130.18 371 SER D O 1
ATOM 13902 N N . ALA D 2 364 ? 61.468 16.632 35.801 1.00 129.51 372 ALA D N 1
ATOM 13903 C CA . ALA D 2 364 ? 60.078 17.070 35.884 1.00 128.90 372 ALA D CA 1
ATOM 13904 C C . ALA D 2 364 ? 59.188 16.425 36.949 1.00 128.52 372 ALA D C 1
ATOM 13905 O O . ALA D 2 364 ? 58.034 16.823 37.098 1.00 128.36 372 ALA D O 1
ATOM 13907 N N . SER D 2 365 ? 59.693 15.437 37.684 1.00 128.11 373 SER D N 1
ATOM 13908 C CA . SER D 2 365 ? 58.876 14.802 38.720 1.00 127.60 373 SER D CA 1
ATOM 13909 C C . SER D 2 365 ? 59.042 15.515 40.054 1.00 127.05 373 SER D C 1
ATOM 13910 O O . SER D 2 365 ? 58.619 15.030 41.106 1.00 127.06 373 SER D O 1
ATOM 13913 N N . LEU D 2 366 ? 59.633 16.699 39.985 1.00 126.34 374 LEU D N 1
ATOM 13914 C CA . LEU D 2 366 ? 59.866 17.498 41.171 1.00 126.04 374 LEU D CA 1
ATOM 13915 C C . LEU D 2 366 ? 60.980 18.475 40.869 1.00 125.58 374 LEU D C 1
ATOM 13916 O O . LEU D 2 366 ? 62.146 18.135 41.002 1.00 125.45 374 LEU D O 1
ATOM 13917 N N . GLN D 2 367 ? 60.630 19.686 40.451 1.00 125.42 375 GLN D N 1
ATOM 13918 C CA . GLN D 2 367 ? 61.636 20.692 40.123 1.00 125.21 375 GLN D CA 1
ATOM 13919 C C . GLN D 2 367 ? 62.063 21.471 41.354 1.00 125.04 375 GLN D C 1
ATOM 13920 O O . GLN D 2 367 ? 61.277 22.231 41.911 1.00 125.16 375 GLN D O 1
ATOM 13926 N N . MET D 2 368 ? 63.300 21.278 41.787 1.00 124.68 376 MET D N 1
ATOM 13927 C CA . MET D 2 368 ? 63.798 22.005 42.940 1.00 124.65 376 MET D CA 1
ATOM 13928 C C . MET D 2 368 ? 65.035 22.766 42.507 1.00 125.21 376 MET D C 1
ATOM 13929 O O . MET D 2 368 ? 65.583 22.502 41.442 1.00 125.80 376 MET D O 1
ATOM 13934 N N . LYS D 2 369 ? 65.476 23.714 43.322 1.00 125.72 377 LYS D N 1
ATOM 13935 C CA . LYS D 2 369 ? 66.631 24.520 42.957 1.00 126.37 377 LYS D CA 1
ATOM 13936 C C . LYS D 2 369 ? 67.912 24.262 43.740 1.00 126.64 377 LYS D C 1
ATOM 13937 O O . LYS D 2 369 ? 68.999 24.201 43.158 1.00 127.40 377 LYS D O 1
ATOM 13943 N N . SER D 2 370 ? 67.801 24.112 45.054 1.00 126.25 378 SER D N 1
ATOM 13944 C CA . SER D 2 370 ? 68.995 23.898 45.853 1.00 126.27 378 SER D CA 1
ATOM 13945 C C . SER D 2 370 ? 68.953 22.685 46.760 1.00 126.38 378 SER D C 1
ATOM 13946 O O . SER D 2 370 ? 68.482 22.751 47.890 1.00 126.33 378 SER D O 1
ATOM 13949 N N . PRO D 2 371 ? 69.453 21.551 46.260 1.00 126.86 379 PRO D N 1
ATOM 13950 C CA . PRO D 2 371 ? 69.507 20.275 46.977 1.00 127.55 379 PRO D CA 1
ATOM 13951 C C . PRO D 2 371 ? 70.574 20.212 48.071 1.00 128.07 379 PRO D C 1
ATOM 13952 O O . PRO D 2 371 ? 71.747 20.499 47.831 1.00 128.51 379 PRO D O 1
ATOM 13956 N N . ALA D 2 372 ? 70.152 19.840 49.274 1.00 128.57 380 ALA D N 1
ATOM 13957 C CA . ALA D 2 372 ? 71.062 19.693 50.404 1.00 129.13 380 ALA D CA 1
ATOM 13958 C C . ALA D 2 372 ? 71.240 18.189 50.564 1.00 129.27 380 ALA D C 1
ATOM 13959 O O . ALA D 2 372 ? 70.337 17.509 51.046 1.00 129.54 380 ALA D O 1
ATOM 13961 N N . ILE D 2 373 ? 72.397 17.668 50.163 1.00 128.74 381 ILE D N 1
ATOM 13962 C CA . ILE D 2 373 ? 72.634 16.230 50.237 1.00 127.74 381 ILE D CA 1
ATOM 13963 C C . ILE D 2 373 ? 73.296 15.709 51.512 1.00 127.83 381 ILE D C 1
ATOM 13964 O O . ILE D 2 373 ? 74.353 16.183 51.921 1.00 128.10 381 ILE D O 1
ATOM 13969 N N . THR D 2 374 ? 72.659 14.715 52.125 1.00 127.72 382 THR D N 1
ATOM 13970 C CA . THR D 2 374 ? 73.183 14.115 53.340 1.00 127.87 382 THR D CA 1
ATOM 13971 C C . THR D 2 374 ? 73.363 12.616 53.170 1.00 128.10 382 THR D C 1
ATOM 13972 O O . THR D 2 374 ? 72.401 11.903 52.896 1.00 128.66 382 THR D O 1
ATOM 13973 N N . ALA D 2 375 ? 74.590 12.132 53.341 1.00 127.67 383 ALA D N 1
ATOM 13974 C CA . ALA D 2 375 ? 74.885 10.713 53.181 1.00 126.98 383 ALA D CA 1
ATOM 13975 C C . ALA D 2 375 ? 74.582 9.881 54.421 1.00 126.63 383 ALA D C 1
ATOM 13976 O O . ALA D 2 375 ? 74.646 10.371 55.547 1.00 126.54 383 ALA D O 1
ATOM 13978 N N . THR D 2 376 ? 74.267 8.607 54.195 1.00 126.19 384 THR D N 1
ATOM 13979 C CA . THR D 2 376 ? 73.942 7.689 55.278 1.00 125.88 384 THR D CA 1
ATOM 13980 C C . THR D 2 376 ? 74.440 8.086 56.658 1.00 126.07 384 THR D C 1
ATOM 13981 O O . THR D 2 376 ? 75.448 7.563 57.130 1.00 126.19 384 THR D O 1
ATOM 13982 N N . LYS D 2 380 ? 75.005 8.962 60.440 1.00 137.70 600 LYS D N 1
ATOM 13983 C CA . LYS D 2 380 ? 75.926 10.071 60.244 1.00 138.23 600 LYS D CA 1
ATOM 13984 C C . LYS D 2 380 ? 75.184 11.382 60.047 1.00 138.48 600 LYS D C 1
ATOM 13985 O O . LYS D 2 380 ? 74.195 11.641 60.721 1.00 138.98 600 LYS D O 1
ATOM 13987 N N . ASN D 2 381 ? 75.677 12.200 59.123 1.00 138.52 601 ASN D N 1
ATOM 13988 C CA . ASN D 2 381 ? 75.090 13.498 58.801 1.00 138.62 601 ASN D CA 1
ATOM 13989 C C . ASN D 2 381 ? 76.111 14.301 58.002 1.00 138.79 601 ASN D C 1
ATOM 13990 O O . ASN D 2 381 ? 76.858 15.110 58.557 1.00 138.69 601 ASN D O 1
ATOM 13992 N N . ARG D 2 382 ? 76.153 14.048 56.697 1.00 139.04 602 ARG D N 1
ATOM 13993 C CA . ARG D 2 382 ? 77.070 14.753 55.812 1.00 139.18 602 ARG D CA 1
ATOM 13994 C C . ARG D 2 382 ? 76.326 15.583 54.763 1.00 139.32 602 ARG D C 1
ATOM 13995 O O . ARG D 2 382 ? 75.802 15.043 53.783 1.00 139.59 602 ARG D O 1
ATOM 13997 N N . THR D 2 383 ? 76.276 16.896 54.973 1.00 139.11 603 THR D N 1
ATOM 13998 C CA . THR D 2 383 ? 75.601 17.783 54.032 1.00 138.91 603 THR D CA 1
ATOM 13999 C C . THR D 2 383 ? 76.608 18.272 52.996 1.00 138.62 603 THR D C 1
ATOM 14000 O O . THR D 2 383 ? 77.425 19.148 53.281 1.00 138.17 603 THR D O 1
ATOM 14002 N N . LEU D 2 384 ? 76.540 17.697 51.796 1.00 138.51 604 LEU D N 1
ATOM 14003 C CA . LEU D 2 384 ? 77.445 18.047 50.706 1.00 138.36 604 LEU D CA 1
ATOM 14004 C C . LEU D 2 384 ? 77.225 19.458 50.168 1.00 138.47 604 LEU D C 1
ATOM 14005 O O . LEU D 2 384 ? 78.172 20.228 50.052 1.00 138.65 604 LEU D O 1
ATOM 14007 N N . TYR D 2 385 ? 75.983 19.795 49.831 1.00 138.72 605 TYR D N 1
ATOM 14008 C CA . TYR D 2 385 ? 75.668 21.124 49.311 1.00 139.09 605 TYR D CA 1
ATOM 14009 C C . TYR D 2 385 ? 74.651 21.808 50.225 1.00 139.19 605 TYR D C 1
ATOM 14010 O O . TYR D 2 385 ? 73.447 21.735 49.990 1.00 139.22 605 TYR D O 1
ATOM 14012 N N . LEU D 2 386 ? 75.150 22.473 51.263 1.00 139.37 606 LEU D N 1
ATOM 14013 C CA . LEU D 2 386 ? 74.299 23.157 52.229 1.00 139.23 606 LEU D CA 1
ATOM 14014 C C . LEU D 2 386 ? 73.629 24.432 51.723 1.00 138.75 606 LEU D C 1
ATOM 14015 O O . LEU D 2 386 ? 72.767 24.980 52.405 1.00 138.37 606 LEU D O 1
ATOM 14017 N N . GLN D 2 387 ? 74.040 24.907 50.549 1.00 138.30 607 GLN D N 1
ATOM 14018 C CA . GLN D 2 387 ? 73.491 26.128 49.943 1.00 137.99 607 GLN D CA 1
ATOM 14019 C C . GLN D 2 387 ? 72.657 26.986 50.895 1.00 137.82 607 GLN D C 1
ATOM 14020 O O . GLN D 2 387 ? 73.183 27.683 51.764 1.00 137.36 607 GLN D O 1
ATOM 14022 N N . VAL D 2 389 ? 77.394 26.736 53.727 1.00 129.09 701 VAL D N 1
ATOM 14023 C CA . VAL D 2 389 ? 77.091 26.431 52.333 1.00 129.45 701 VAL D CA 1
ATOM 14024 C C . VAL D 2 389 ? 77.997 27.241 51.427 1.00 129.46 701 VAL D C 1
ATOM 14025 O O . VAL D 2 389 ? 78.313 26.815 50.313 1.00 129.27 701 VAL D O 1
ATOM 14027 N N . THR D 2 390 ? 78.382 28.429 51.886 1.00 129.64 702 THR D N 1
ATOM 14028 C CA . THR D 2 390 ? 79.307 29.240 51.119 1.00 129.80 702 THR D CA 1
ATOM 14029 C C . THR D 2 390 ? 80.500 28.286 51.105 1.00 129.87 702 THR D C 1
ATOM 14030 O O . THR D 2 390 ? 81.313 28.264 50.178 1.00 130.52 702 THR D O 1
ATOM 14032 N N . SER D 2 391 ? 80.551 27.476 52.162 1.00 129.31 703 SER D N 1
ATOM 14033 C CA . SER D 2 391 ? 81.577 26.459 52.356 1.00 128.07 703 SER D CA 1
ATOM 14034 C C . SER D 2 391 ? 81.293 25.286 51.417 1.00 127.65 703 SER D C 1
ATOM 14035 O O . SER D 2 391 ? 82.214 24.704 50.845 1.00 126.86 703 SER D O 1
ATOM 14037 N N . ILE D 2 392 ? 80.012 24.950 51.267 1.00 127.44 704 ILE D N 1
ATOM 14038 C CA . ILE D 2 392 ? 79.577 23.858 50.399 1.00 126.76 704 ILE D CA 1
ATOM 14039 C C . ILE D 2 392 ? 79.756 24.232 48.930 1.00 126.76 704 ILE D C 1
ATOM 14040 O O . ILE D 2 392 ? 80.281 23.447 48.143 1.00 126.71 704 ILE D O 1
ATOM 14042 N N . GLU D 2 393 ? 79.316 25.434 48.566 1.00 126.82 705 GLU D N 1
ATOM 14043 C CA . GLU D 2 393 ? 79.435 25.922 47.193 1.00 126.74 705 GLU D CA 1
ATOM 14044 C C . GLU D 2 393 ? 80.903 25.980 46.768 1.00 126.72 705 GLU D C 1
ATOM 14045 O O . GLU D 2 393 ? 81.261 25.582 45.658 1.00 125.94 705 GLU D O 1
ATOM 14047 N N . GLU D 2 394 ? 81.744 26.469 47.674 1.00 127.09 706 GLU D N 1
ATOM 14048 C CA . GLU D 2 394 ? 83.171 26.615 47.424 1.00 127.19 706 GLU D CA 1
ATOM 14049 C C . GLU D 2 394 ? 83.991 25.333 47.599 1.00 127.42 706 GLU D C 1
ATOM 14050 O O . GLU D 2 394 ? 84.750 24.948 46.704 1.00 127.31 706 GLU D O 1
ATOM 14052 N N . ARG D 2 395 ? 83.838 24.671 48.743 1.00 127.64 707 ARG D N 1
ATOM 14053 C CA . ARG D 2 395 ? 84.603 23.459 49.031 1.00 127.55 707 ARG D CA 1
ATOM 14054 C C . ARG D 2 395 ? 83.966 22.116 48.656 1.00 127.31 707 ARG D C 1
ATOM 14055 O O . ARG D 2 395 ? 84.665 21.105 48.561 1.00 127.36 707 ARG D O 1
ATOM 14057 N N . THR D 2 396 ? 82.658 22.090 48.427 1.00 126.63 708 THR D N 1
ATOM 14058 C CA . THR D 2 396 ? 81.999 20.829 48.110 1.00 125.35 708 THR D CA 1
ATOM 14059 C C . THR D 2 396 ? 81.808 20.533 46.625 1.00 124.77 708 THR D C 1
ATOM 14060 O O . THR D 2 396 ? 81.045 19.636 46.273 1.00 124.76 708 THR D O 1
ATOM 14062 N N . ARG D 2 397 ? 82.484 21.264 45.746 1.00 124.47 709 ARG D N 1
ATOM 14063 C CA . ARG D 2 397 ? 82.334 20.995 44.318 1.00 124.37 709 ARG D CA 1
ATOM 14064 C C . ARG D 2 397 ? 82.818 19.564 44.147 1.00 124.34 709 ARG D C 1
ATOM 14065 O O . ARG D 2 397 ? 83.879 19.223 44.652 1.00 124.55 709 ARG D O 1
ATOM 14067 N N . PRO D 2 398 ? 82.033 18.736 43.461 1.00 123.98 710 PRO D N 1
ATOM 14068 C CA . PRO D 2 398 ? 82.341 17.316 43.215 1.00 123.95 710 PRO D CA 1
ATOM 14069 C C . PRO D 2 398 ? 81.712 16.397 44.263 1.00 123.60 710 PRO D C 1
ATOM 14070 O O . PRO D 2 398 ? 81.782 16.669 45.467 1.00 123.16 710 PRO D O 1
ATOM 14072 N N . LEU D 2 415 ? 71.188 9.392 50.821 1.00 118.47 900 LEU D N 1
ATOM 14073 C CA . LEU D 2 415 ? 71.257 10.798 50.435 1.00 118.74 900 LEU D CA 1
ATOM 14074 C C . LEU D 2 415 ? 69.931 11.523 50.674 1.00 118.43 900 LEU D C 1
ATOM 14075 O O . LEU D 2 415 ? 68.894 11.145 50.130 1.00 118.72 900 LEU D O 1
ATOM 14077 N N . ALA D 2 416 ? 69.976 12.566 51.497 1.00 117.44 901 ALA D N 1
ATOM 14078 C CA . ALA D 2 416 ? 68.793 13.359 51.808 1.00 115.69 901 ALA D CA 1
ATOM 14079 C C . ALA D 2 416 ? 68.963 14.700 51.119 1.00 114.50 901 ALA D C 1
ATOM 14080 O O . ALA D 2 416 ? 70.065 15.236 51.090 1.00 114.60 901 ALA D O 1
ATOM 14082 N N . VAL D 2 417 ? 67.880 15.237 50.563 1.00 112.92 902 VAL D N 1
ATOM 14083 C CA . VAL D 2 417 ? 67.939 16.524 49.875 1.00 110.88 902 VAL D CA 1
ATOM 14084 C C . VAL D 2 417 ? 66.766 17.424 50.244 1.00 109.28 902 VAL D C 1
ATOM 14085 O O . VAL D 2 417 ? 65.610 17.048 50.072 1.00 109.46 902 VAL D O 1
ATOM 14087 N N . ALA D 2 418 ? 67.072 18.613 50.754 1.00 107.52 903 ALA D N 1
ATOM 14088 C CA . ALA D 2 418 ? 66.049 19.580 51.140 1.00 105.60 903 ALA D CA 1
ATOM 14089 C C . ALA D 2 418 ? 66.118 20.799 50.228 1.00 104.06 903 ALA D C 1
ATOM 14090 O O . ALA D 2 418 ? 67.197 21.324 49.962 1.00 103.76 903 ALA D O 1
ATOM 14092 N N . ASP D 2 419 ? 64.963 21.242 49.747 1.00 102.14 904 ASP D N 1
ATOM 14093 C CA . ASP D 2 419 ? 64.899 22.402 48.869 1.00 100.53 904 ASP D CA 1
ATOM 14094 C C . ASP D 2 419 ? 63.782 23.335 49.321 1.00 99.65 904 ASP D C 1
ATOM 14095 O O . ASP D 2 419 ? 62.894 22.938 50.079 1.00 99.40 904 ASP D O 1
ATOM 14097 N N . VAL D 2 420 ? 63.834 24.579 48.855 1.00 98.61 905 VAL D N 1
ATOM 14098 C CA . VAL D 2 420 ? 62.832 25.577 49.209 1.00 96.98 905 VAL D CA 1
ATOM 14099 C C . VAL D 2 420 ? 61.520 25.310 48.481 1.00 96.08 905 VAL D C 1
ATOM 14100 O O . VAL D 2 420 ? 60.836 26.243 48.063 1.00 96.61 905 VAL D O 1
ATOM 14102 N N . THR D 2 421 ? 61.172 24.036 48.332 1.00 94.95 1000 THR D N 1
ATOM 14103 C CA . THR D 2 421 ? 59.943 23.650 47.648 1.00 92.97 1000 THR D CA 1
ATOM 14104 C C . THR D 2 421 ? 59.085 22.755 48.538 1.00 91.54 1000 THR D C 1
ATOM 14105 O O . THR D 2 421 ? 57.966 22.401 48.179 1.00 91.66 1000 THR D O 1
ATOM 14107 N N . THR D 2 422 ? 59.617 22.394 49.700 1.00 89.90 1001 THR D N 1
ATOM 14108 C CA . THR D 2 422 ? 58.899 21.544 50.637 1.00 89.21 1001 THR D CA 1
ATOM 14109 C C . THR D 2 422 ? 59.510 21.650 52.026 1.00 89.36 1001 THR D C 1
ATOM 14110 O O . THR D 2 422 ? 60.727 21.756 52.167 1.00 89.53 1001 THR D O 1
ATOM 14112 N N . PRO D 2 423 ? 58.661 21.635 53.048 1.00 88.96 1002 PRO D N 1
ATOM 14113 C CA . PRO D 2 423 ? 59.128 21.701 54.422 1.00 88.96 1002 PRO D CA 1
ATOM 14114 C C . PRO D 2 423 ? 59.669 20.322 54.783 1.00 90.10 1002 PRO D C 1
ATOM 14115 O O . PRO D 2 423 ? 60.424 20.160 55.741 1.00 88.66 1002 PRO D O 1
ATOM 14117 N N . GLN D 2 424 ? 59.283 19.333 53.984 1.00 92.28 1003 GLN D N 1
ATOM 14118 C CA . GLN D 2 424 ? 59.681 17.947 54.202 1.00 94.60 1003 GLN D CA 1
ATOM 14119 C C . GLN D 2 424 ? 61.054 17.589 53.628 1.00 95.92 1003 GLN D C 1
ATOM 14120 O O . GLN D 2 424 ? 61.496 18.164 52.634 1.00 95.36 1003 GLN D O 1
ATOM 14122 N N . THR D 2 425 ? 61.720 16.635 54.276 1.00 98.02 1004 THR D N 1
ATOM 14123 C CA . THR D 2 425 ? 63.034 16.160 53.844 1.00 100.79 1004 THR D CA 1
ATOM 14124 C C . THR D 2 425 ? 62.849 14.803 53.177 1.00 102.64 1004 THR D C 1
ATOM 14125 O O . THR D 2 425 ? 62.447 13.834 53.825 1.00 102.51 1004 THR D O 1
ATOM 14127 N N . VAL D 2 426 ? 63.149 14.732 51.884 1.00 104.71 1005 VAL D N 1
ATOM 14128 C CA . VAL D 2 426 ? 62.981 13.490 51.138 1.00 107.32 1005 VAL D CA 1
ATOM 14129 C C . VAL D 2 426 ? 64.292 12.783 50.814 1.00 108.77 1005 VAL D C 1
ATOM 14130 O O . VAL D 2 426 ? 65.275 13.416 50.426 1.00 109.23 1005 VAL D O 1
ATOM 14132 N N . LEU D 2 427 ? 64.291 11.463 50.973 1.00 110.11 1006 LEU D N 1
ATOM 14133 C CA . LEU D 2 427 ? 65.465 10.655 50.683 1.00 112.29 1006 LEU D CA 1
ATOM 14134 C C . LEU D 2 427 ? 65.266 9.951 49.346 1.00 113.96 1006 LEU D C 1
ATOM 14135 O O . LEU D 2 427 ? 64.712 8.855 49.289 1.00 113.95 1006 LEU D O 1
ATOM 14137 N N . PHE D 2 428 ? 65.710 10.592 48.270 1.00 116.06 1007 PHE D N 1
ATOM 14138 C CA . PHE D 2 428 ? 65.573 10.022 46.937 1.00 118.39 1007 PHE D CA 1
ATOM 14139 C C . PHE D 2 428 ? 66.677 9.003 46.675 1.00 119.81 1007 PHE D C 1
ATOM 14140 O O . PHE D 2 428 ? 66.457 8.012 45.976 1.00 120.55 1007 PHE D O 1
ATOM 14142 N N . LYS D 2 429 ? 67.860 9.247 47.241 1.00 120.99 1008 LYS D N 1
ATOM 14143 C CA . LYS D 2 429 ? 69.001 8.351 47.052 1.00 121.69 1008 LYS D CA 1
ATOM 14144 C C . LYS D 2 429 ? 69.680 7.940 48.355 1.00 122.12 1008 LYS D C 1
ATOM 14145 O O . LYS D 2 429 ? 69.338 8.525 49.404 1.00 122.02 1008 LYS D O 1
ATOM 14147 N N . MET E 3 1 ? 83.415 36.422 81.262 1.00 85.36 1 MET E N 1
ATOM 14148 C CA . MET E 3 1 ? 83.435 36.216 79.783 1.00 86.48 1 MET E CA 1
ATOM 14149 C C . MET E 3 1 ? 84.848 36.113 79.219 1.00 85.30 1 MET E C 1
ATOM 14150 O O . MET E 3 1 ? 85.655 37.030 79.373 1.00 84.97 1 MET E O 1
ATOM 14155 N N . ILE E 3 2 ? 85.136 35.000 78.549 1.00 83.93 2 ILE E N 1
ATOM 14156 C CA . ILE E 3 2 ? 86.450 34.791 77.960 1.00 82.80 2 ILE E CA 1
ATOM 14157 C C . ILE E 3 2 ? 86.636 35.723 76.753 1.00 81.34 2 ILE E C 1
ATOM 14158 O O . ILE E 3 2 ? 87.625 36.447 76.667 1.00 81.15 2 ILE E O 1
ATOM 14163 N N . LYS E 3 3 ? 85.679 35.707 75.828 1.00 80.21 3 LYS E N 1
ATOM 14164 C CA . LYS E 3 3 ? 85.740 36.554 74.631 1.00 78.49 3 LYS E CA 1
ATOM 14165 C C . LYS E 3 3 ? 84.675 37.641 74.705 1.00 76.44 3 LYS E C 1
ATOM 14166 O O . LYS E 3 3 ? 83.581 37.405 75.209 1.00 76.55 3 LYS E O 1
ATOM 14172 N N . LEU E 3 4 ? 84.994 38.830 74.207 1.00 74.26 4 LEU E N 1
ATOM 14173 C CA . LEU E 3 4 ? 84.042 39.933 74.229 1.00 70.86 4 LEU E CA 1
ATOM 14174 C C . LEU E 3 4 ? 83.132 39.799 73.018 1.00 68.90 4 LEU E C 1
ATOM 14175 O O . LEU E 3 4 ? 83.533 39.241 71.999 1.00 69.49 4 LEU E O 1
ATOM 14180 N N . PHE E 3 5 ? 81.905 40.299 73.127 1.00 66.23 5 PHE E N 1
ATOM 14181 C CA . PHE E 3 5 ? 80.951 40.211 72.023 1.00 62.15 5 PHE E CA 1
ATOM 14182 C C . PHE E 3 5 ? 80.510 41.573 71.513 1.00 60.54 5 PHE E C 1
ATOM 14183 O O . PHE E 3 5 ? 80.341 42.513 72.285 1.00 59.14 5 PHE E O 1
ATOM 14191 N N . SER E 3 6 ? 80.322 41.667 70.203 1.00 59.11 6 SER E N 1
ATOM 14192 C CA . SER E 3 6 ? 79.872 42.903 69.592 1.00 60.00 6 SER E CA 1
ATOM 14193 C C . SER E 3 6 ? 78.859 42.579 68.488 1.00 60.91 6 SER E C 1
ATOM 14194 O O . SER E 3 6 ? 79.091 41.701 67.645 1.00 62.16 6 SER E O 1
ATOM 14197 N N . LEU E 3 7 ? 77.728 43.277 68.506 1.00 60.08 7 LEU E N 1
ATOM 14198 C CA . LEU E 3 7 ? 76.686 43.057 67.511 1.00 61.16 7 LEU E CA 1
ATOM 14199 C C . LEU E 3 7 ? 76.961 43.846 66.225 1.00 63.12 7 LEU E C 1
ATOM 14200 O O . LEU E 3 7 ? 77.239 45.045 66.282 1.00 64.11 7 LEU E O 1
ATOM 14205 N N . LYS E 3 8 ? 76.895 43.176 65.072 1.00 64.80 8 LYS E N 1
ATOM 14206 C CA . LYS E 3 8 ? 77.114 43.855 63.793 1.00 66.45 8 LYS E CA 1
ATOM 14207 C C . LYS E 3 8 ? 75.930 44.778 63.526 1.00 66.92 8 LYS E C 1
ATOM 14208 O O . LYS E 3 8 ? 74.778 44.345 63.566 1.00 66.36 8 LYS E O 1
ATOM 14214 N N . GLN E 3 9 ? 76.216 46.047 63.258 1.00 67.81 9 GLN E N 1
ATOM 14215 C CA . GLN E 3 9 ? 75.162 47.016 62.989 1.00 68.86 9 GLN E CA 1
ATOM 14216 C C . GLN E 3 9 ? 74.815 47.074 61.512 1.00 70.26 9 GLN E C 1
ATOM 14217 O O . GLN E 3 9 ? 74.873 48.121 60.865 1.00 70.34 9 GLN E O 1
ATOM 14223 N N . GLN E 3 10 ? 74.451 45.908 60.999 1.00 72.84 10 GLN E N 1
ATOM 14224 C CA . GLN E 3 10 ? 74.058 45.729 59.616 1.00 75.48 10 GLN E CA 1
ATOM 14225 C C . GLN E 3 10 ? 72.840 44.820 59.659 1.00 75.59 10 GLN E C 1
ATOM 14226 O O . GLN E 3 10 ? 72.520 44.265 60.708 1.00 74.16 10 GLN E O 1
ATOM 14232 N N . LYS E 3 11 ? 72.158 44.670 58.527 1.00 76.53 11 LYS E N 1
ATOM 14233 C CA . LYS E 3 11 ? 71.001 43.792 58.483 1.00 77.00 11 LYS E CA 1
ATOM 14234 C C . LYS E 3 11 ? 71.500 42.355 58.438 1.00 76.67 11 LYS E C 1
ATOM 14235 O O . LYS E 3 11 ? 72.657 42.105 58.091 1.00 76.56 11 LYS E O 1
ATOM 14241 N N . LYS E 3 12 ? 70.634 41.413 58.790 1.00 75.46 12 LYS E N 1
ATOM 14242 C CA . LYS E 3 12 ? 71.012 40.007 58.779 1.00 74.71 12 LYS E CA 1
ATOM 14243 C C . LYS E 3 12 ? 70.936 39.460 57.355 1.00 75.78 12 LYS E C 1
ATOM 14244 O O . LYS E 3 12 ? 70.426 40.139 56.468 1.00 77.04 12 LYS E O 1
ATOM 14250 N N . GLU E 3 13 ? 71.449 38.253 57.125 1.00 77.36 13 GLU E N 1
ATOM 14251 C CA . GLU E 3 13 ? 71.427 37.668 55.777 1.00 78.90 13 GLU E CA 1
ATOM 14252 C C . GLU E 3 13 ? 70.072 37.042 55.414 1.00 79.18 13 GLU E C 1
ATOM 14253 O O . GLU E 3 13 ? 70.041 35.825 55.132 1.00 80.52 13 GLU E O 1
ATOM 14255 N N . LEU F 3 4 ? 35.991 6.086 53.319 1.00 108.82 4 LEU F N 1
ATOM 14256 C CA . LEU F 3 4 ? 35.714 7.521 53.032 1.00 108.78 4 LEU F CA 1
ATOM 14257 C C . LEU F 3 4 ? 36.165 8.404 54.199 1.00 108.69 4 LEU F C 1
ATOM 14258 O O . LEU F 3 4 ? 36.337 7.925 55.322 1.00 108.91 4 LEU F O 1
ATOM 14263 N N . PHE F 3 5 ? 36.349 9.692 53.920 1.00 108.71 5 PHE F N 1
ATOM 14264 C CA . PHE F 3 5 ? 36.815 10.667 54.909 1.00 108.60 5 PHE F CA 1
ATOM 14265 C C . PHE F 3 5 ? 35.736 11.611 55.457 1.00 108.81 5 PHE F C 1
ATOM 14266 O O . PHE F 3 5 ? 34.902 12.132 54.710 1.00 109.51 5 PHE F O 1
ATOM 14274 N N . SER F 3 6 ? 35.776 11.836 56.769 1.00 108.15 6 SER F N 1
ATOM 14275 C CA . SER F 3 6 ? 34.831 12.719 57.441 1.00 107.09 6 SER F CA 1
ATOM 14276 C C . SER F 3 6 ? 35.598 13.468 58.530 1.00 106.71 6 SER F C 1
ATOM 14277 O O . SER F 3 6 ? 36.370 12.867 59.277 1.00 106.39 6 SER F O 1
ATOM 14280 N N . LEU F 3 7 ? 35.407 14.782 58.604 1.00 106.52 7 LEU F N 1
ATOM 14281 C CA . LEU F 3 7 ? 36.086 15.587 59.612 1.00 105.93 7 LEU F CA 1
ATOM 14282 C C . LEU F 3 7 ? 35.351 15.477 60.944 1.00 106.22 7 LEU F C 1
ATOM 14283 O O . LEU F 3 7 ? 34.124 15.610 61.000 1.00 106.27 7 LEU F O 1
ATOM 14288 N N . LYS F 3 8 ? 36.098 15.221 62.014 1.00 105.84 8 LYS F N 1
ATOM 14289 C CA . LYS F 3 8 ? 35.495 15.119 63.332 1.00 105.82 8 LYS F CA 1
ATOM 14290 C C . LYS F 3 8 ? 34.960 16.487 63.734 1.00 105.97 8 LYS F C 1
ATOM 14291 O O . LYS F 3 8 ? 35.478 17.519 63.301 1.00 105.88 8 LYS F O 1
ATOM 14297 N N . GLN F 3 9 ? 33.917 16.496 64.556 1.00 106.06 9 GLN F N 1
ATOM 14298 C CA . GLN F 3 9 ? 33.342 17.754 65.018 1.00 106.22 9 GLN F CA 1
ATOM 14299 C C . GLN F 3 9 ? 33.595 18.040 66.518 1.00 106.75 9 GLN F C 1
ATOM 14300 O O . GLN F 3 9 ? 32.631 18.253 67.262 1.00 106.99 9 GLN F O 1
ATOM 14306 N N . GLN F 3 10 ? 34.879 18.052 66.909 1.00 107.50 10 GLN F N 1
ATOM 14307 C CA . GLN F 3 10 ? 35.311 18.278 68.273 1.00 108.23 10 GLN F CA 1
ATOM 14308 C C . GLN F 3 10 ? 36.646 19.033 68.290 1.00 109.00 10 GLN F C 1
ATOM 14309 O O . GLN F 3 10 ? 37.222 19.437 67.225 1.00 109.08 10 GLN F O 1
ATOM 14315 N N . LYS F 3 11 ? 37.125 19.276 69.480 1.00 109.90 11 LYS F N 1
ATOM 14316 C CA . LYS F 3 11 ? 38.406 20.032 69.543 1.00 110.72 11 LYS F CA 1
ATOM 14317 C C . LYS F 3 11 ? 39.652 19.235 69.175 1.00 111.52 11 LYS F C 1
ATOM 14318 O O . LYS F 3 11 ? 39.775 18.088 69.507 1.00 111.54 11 LYS F O 1
ATOM 14324 N N . LYS F 3 12 ? 40.678 19.927 68.633 1.00 111.67 12 LYS F N 1
ATOM 14325 C CA . LYS F 3 12 ? 41.957 19.288 68.308 1.00 111.59 12 LYS F CA 1
ATOM 14326 C C . LYS F 3 12 ? 42.651 19.257 69.660 1.00 112.40 12 LYS F C 1
ATOM 14327 O O . LYS F 3 12 ? 42.475 20.180 70.468 1.00 112.80 12 LYS F O 1
ATOM 14333 N N . GLU F 3 13 ? 43.290 18.129 69.955 1.00 112.48 13 GLU F N 1
ATOM 14334 C CA . GLU F 3 13 ? 43.956 17.921 71.229 1.00 112.57 13 GLU F CA 1
ATOM 14335 C C . GLU F 3 13 ? 45.167 18.847 71.405 1.00 112.60 13 GLU F C 1
ATOM 14336 O O . GLU F 3 13 ? 46.306 18.325 71.461 1.00 112.19 13 GLU F O 1
#

GO terms:
  GO:0042981 regulation of apoptotic process (P, IMP)
  GO:0045116 protein neddylation (P, IMP)
  GO:0031625 ubiquitin protein ligase binding (F, IPI)
  GO:0005737 cytoplasm (C, TAS)
  GO:0007165 signal transduction (P, TAS)
  GO:0005829 cytosol (C, TAS)
  GO:0005515 protein binding (F, IPI)
  GO:0042981 regulation of apoptotic process (P, IDA)
  GO:0043523 regulation of neuron apoptotic process (P, IDA)
  GO:0045116 protein neddylation (P, IDA)
  GO:0032991 protein-containing complex (C, IDA)
  GO:0033314 mitotic DNA replication checkpoint signaling (P, IDA)
  GO:0051402 neuron apoptotic process (P, IDA)
  GO:0019781 NEDD8 activating enzyme activity (F, IDA)
  GO:0046982 protein heterodimerization activity (F, IPI)

B-factor: mean 67.88, std 29.0, range [17.07, 160.99]

Organism: Homo sapiens (NCBI:txid9606)

Foldseek 3Di:
DVVCVVVVLCVQQVVCCVPQNPLLLVLQLVFEEEEEAPALLRLLLLLLSPSNHRNEYEYEFQDAQDPVRQVQHPQAHPVRGGPQNRVSNQVRSCVNHVNYYYHYDNHHLVVCCVPPLCVLLRGQAYEYEPDFPVSVQSNLVSCVVSQHKYWYWYFFQQKTKIFTAGQKQWFQFQPDDPDFALLCLVPDDVLRVVLLVVDPLLLFAFLSSLLSVVQVVLCVPPVDLDPPCCPVLVVSLVVLVVPQPPHPRCVQSVVNSVCSNRPSDDAAQDPQLVCLCPDPLLPDDALPNDPRSLLSNLQVVCCVPVVVNHAQQQLDDDDGRHPPVNRVVNSVSSNVSNVVSLVSSVVSSQVSCVVHVNDRPPDDSVNSNSNRNRVSPIHMAGADGVCLCVDLVNNPLVQLLVQLVPLPRLVLVVLLVQLQSQLCVVPVAGAQLDVVRLVVVLVVSVVSSVVVCVSNVRPHDHDSVVSSVSNPSSRDRRSVSSSVSSNLVSVLVSCSSSSHHDHQHTMKMARSPVRDIDGDRD/DDQDDPCLQVVQLCLQQDDDDFFFPPHDHDPCLLVCQQPPAAEEEEDLALLNLLLLVLSLSNRHARYEYEDQDADDPVSPQASVLDDPVRGGHTSQVSSQVSSCVVRRRHHYHYDNHHVVVDALVVVQSHQEYEYEDEALLSLLAVLLRLLVQWDDDVNRTDQSSWYKYWYKYDFAQKIKIWIDTRQPAATCLLCLVVVPHDDDDDPCCLPPNPAELLSLLVVCQPPVCQVPVVVDPPDHQDLVPPVSLVVSLVSSVVVCVVVVYDDRDSVVSSCNNVVDGDDHNVNSNVGSNLRSVQVSCSSNSSHDHQLTMKMWGPDPPIDIDGDGRGHDCQGLRRHPDAAEDPDLVVVQCCCCVPSSRVFDFKFKAWPPGGQAHDVPVCRCPVSVCNVDPDDGPTWMWIDGSSYPDTRIHD/DVLCVQLVVVCVPQNPLLLVLQLVFEEEEEDLAQLRLLLLLLSPLNPGNEYEYEFQDFQDPQSAVQHPQAHPVRGGPQSFVSSQVRSCVSDVNYYYHYDNDHLVVCCVPPVLPPLRGQAYEYEPDFDVSVQSNLVSCVVSQHWYWYWYFFQQKTKIFTAGQKQWFQFAPDDDAQALDPLLPDDPLRLPLLVPDLAALVNLCNVCQVVVVPPDVPSGQPDPVRLVVSLVSLVVVCPDPDVPVNSVVSSVCSVRNNDRWAQPPQLVVLCPDPLLVDDALPRDPVSLLSVLQVVLCVPVVVNTGQRQLADDDGPRDPCSVVVVSVSSNVRSVVSLVVSVVSSQVSCVVNPNDRDPDDSVVSNSNRNRVSPIHMAGADGVCLCPDLVNNDQVLLQVQCVPLVRLSLVVLLVQLQSQVCVVVVAGAAQDHVSLVPCLVVSVVSSVVSCVSNVNPGDHDSVVSNVSNNSRSRRRNVSSNVSSNLSSVLVSCSSSSHHDRAHTMKMAGSVVRDIDGTRD/DVVQLVLQQDDDPQWFVVHDHDSCLLVCAQPNAAEEEEDLAQLNLLLLVLSLVNRHARYEYEDQDFDDPVRVQANPLDDPVRGPPHSQVSSQVSCCVVRPNHHYHYDNHHVVVDALVVVLPGQEYEYEDDDLLNQLAVLQRQLVQWDDDVNRTDQNSWRKYWYKYDFAQKIKIWIDTFLPAATCLQPVVVPDDADDDDPCCLPVNDDELLSLLCCCLPPNCVVVVDDDPPDHDDLPDPVVLCCSQVVSVVVCVVPVHDDHDSVSNSCNVVVDGDDHNVNSSVRSNLRSVQVSCSSSVTHDHQLTMKMWGDDPPTDIDGDGRDHDQQRQRRHPDFADDDVCCVQVVCQVPRSHHFHFWFAAPPVGDTQPPVPPCNVPVSPPHWTDGSRYPDIGHND/DPDDDDDDPDDDD/DDDDDDDDDD

Solvent-accessible surface area: 77233 Å² total; per-residue (Å²): 124,97,69,66,20,146,116,83,71,58,96,11,1,11,32,0,9,57,34,2,15,77,99,1,12,107,34,0,47,96,4,46,1,0,1,0,13,0,13,0,0,0,0,0,1,1,0,1,0,0,2,1,2,0,16,18,0,9,0,0,0,40,72,125,4,44,14,61,10,7,3,3,3,1,0,2,41,57,75,5,67,38,119,21,24,0,57,7,0,33,98,35,0,48,77,22,4,102,60,6,67,20,46,61,29,98,64,33,5,65,57,7,5,95,108,55,54,72,23,0,74,151,11,52,0,0,1,0,0,44,9,40,44,84,5,11,56,97,0,6,84,34,1,61,113,38,128,16,27,2,0,9,0,18,2,6,0,15,1,0,21,0,0,0,6,14,110,38,6,30,1,25,28,6,51,55,66,146,40,121,67,20,5,24,2,25,96,37,12,98,52,0,142,103,17,26,134,92,61,191,133,48,41,69,6,0,7,0,9,20,0,11,45,36,6,67,88,22,100,87,121,92,97,21,71,2,106,119,20,184,128,43,29,72,65,0,36,66,37,2,109,118,32,22,164,75,44,183,22,20,138,6,18,77,36,1,15,136,33,1,74,67,3,13,32,81,14,140,30,43,86,45,0,70,92,13,6,100,23,98,89,0,78,85,42,64,150,143,8,57,40,17,3,3,6,0,46,0,0,57,48,2,18,78,110,78,13,160,38,15,13,3,3,43,6,81,16,39,52,1,40,0,38,10,53,45,0,10,140,0,14,40,18,0,86,98,33,16,152,120,6,16,60,15,0,18,86,5,9,43,112,22,6,139,80,30,61,61,34,137,55,49,19,43,135,130,62,30,106,60,0,8,50,18,3,20,31,0,75,30,8,104,6,60,13,3,65,62,2,38,27,99,144,68,10,42,68,113,61,2,54,70,24,13,124,77,47,74,27,26,0,1,8,6,0,0,9,12,0,0,17,78,0,55,176,108,57,61,68,51,0,0,75,43,76,202,53,20,160,101,0,43,44,66,0,80,69,3,1,48,18,6,16,133,89,16,52,8,104,24,120,12,62,94,60,10,0,61,1,0,0,2,2,3,30,2,9,13,6,11,1,0,0,0,0,0,0,0,0,0,0,0,0,2,0,9,15,14,123,4,9,5,3,4,41,4,0,1,0,1,4,0,33,54,1,51,19,25,60,11,109,4,202,154,84,51,23,158,15,9,11,51,18,13,78,22,7,0,53,15,67,21,44,45,30,3,90,86,13,133,57,37,103,119,8,13,90,11,0,4,80,50,0,71,0,0,0,0,2,0,21,10,5,0,0,3,1,0,0,0,0,1,11,10,0,1,21,42,0,20,0,2,14,86,77,60,3,47,40,10,11,12,0,29,6,4,0,7,57,91,160,3,71,47,71,23,13,0,67,2,0,3,82,26,0,52,104,14,7,55,44,14,73,4,15,36,3,42,1,66,7,50,2,1,28,55,69,3,0,100,48,0,6,0,0,0,0,7,37,120,50,42,73,10,19,22,18,0,1,2,4,0,20,48,2,15,70,69,115,156,45,96,35,41,62,64,12,5,1,0,2,1,2,0,6,36,112,6,8,89,7,22,1,1,3,0,2,1,6,36,10,0,0,1,15,9,15,8,118,56,6,99,85,125,105,112,45,73,94,64,1,0,47,71,4,0,2,44,22,50,2,0,0,2,46,0,70,66,64,29,9,75,173,79,57,46,73,34,157,59,51,84,45,66,18,84,39,99,117,8,3,73,42,0,38,96,53,0,76,105,32,4,92,141,68,90,14,165,41,12,67,74,63,43,0,42,12,12,18,68,66,26,71,40,7,2,2,2,0,6,0,0,0,0,0,0,2,1,9,1,0,25,4,8,0,3,9,1,7,86,16,7,80,2,13,0,44,0,14,0,12,84,8,7,107,20,129,44,72,69,5,132,94,84,170,86,0,30,28,2,34,105,142,75,38,127,47,180,139,59,102,105,24,54,46,67,11,50,112,32,62,40,10,47,21,140,61,3,22,12,44,38,107,96,66,79,31,4,35,44,128,77,91,52,27,57,58,81,29,43,83,37,78,136,134,92,100,100,62,50,60,27,38,6,45,16,66,7,29,57,46,74,30,50,10,38,183,104,74,48,86,25,1,6,42,1,12,63,31,4,21,85,90,1,10,119,36,0,67,86,8,40,1,0,0,0,16,0,16,1,0,0,0,0,0,0,0,2,0,0,2,5,4,1,16,21,0,8,0,0,0,41,62,128,3,46,39,72,19,17,34,6,3,4,0,7,57,154,108,18,64,39,33,21,25,0,61,8,0,26,107,24,0,54,100,28,5,104,72,4,68,20,49,86,31,100,86,21,8,62,79,10,10,93,127,55,55,79,20,2,70,157,8,52,0,0,0,0,0,43,8,44,24,71,8,12,56,96,0,3,84,36,1,55,110,46,116,22,28,0,0,12,0,25,1,5,0,17,1,0,22,0,0,0,4,15,98,32,10,29,0,33,27,9,51,57,65,151,38,101,67,15,3,24,2,18,113,50,8,92,75,0,163,96,30,24,142,89,106,105,24,0,20,0,3,8,0,15,89,57,1,58,40,54,70,72,166,78,80,38,196,38,1,135,67,160,140,61,23,57,68,0,34,61,68,0,119,139,18,53,145,90,139,88,120,25,92,6,20,84,75,0,10,142,30,0,70,63,1,4,52,25,10,140,22,45,86,54,0,78,94,9,8,92,36,111,94,0,72,102,42,84,158,59,16,62,48,13,2,2,6,0,57,0,0,54,62,0,16,96,36,93,16,159,43,12,13,3,4,47,5,96,18,38,60,7,53,0,32,23,27,64,0,5,126,0,19,44,23,2,65,130,36,16,44,132,9,18,59,15,0,16,96,42,8,59,42,24,3,131,86,8,51,69,36,141,60,53,24,63,68,54,62,29,146,56,0,7,37,20,2,20,30,0,73,38,9,103,4,54,11,6,69,68,2,38,23,99,140,48,21,44,81,115,47,3,72,67,21,19,131,83,63,74,34,24,0,0,11,8,0,0,8,8,0,0,9,55,0,44,156,109,56,59,67,43,0,0,73,59,90,152,25,24,163,119,3,30,41,77,0,76,70,10,4,51,30,0,17,137,81,14,47,9,117,19,173,15,84,80,47,11,0,75,1,0,2,19,2,11,37,3,18,11,7,13,3,0,0,0,0,0,0,0,0,0,1,0,0,5,0,8,12,13,125,4,8,4,3,2,39,1,0,0,0,1,7,0,28,56,0,45,17,26,55,7,114,2,90,83,23,16,72,25,10,8,56,30,75,16,68,41,18,3,94,85,24,140,65,37,74,137,10,11,21,8,1,17,82,36,0,82,0,0,0,1,0,0,14,7,9,0,0,3,0,0,0,0,0,1,14,6,1,1,64,43,0,23,0,2,9,93,75,61,4,62,30,16,10,18,2,36,2,3,0,13,62,99,158,2,76,50,72,22,18,0,64,0,0,2,83,10,0,59,104,33,5,91,112,9,66,4,8,38,2,37,1,79,7,48,5,0,30,60,55,2,0,116,59,1,10,0,0,0,0,11,54,88,40,55,98,7,14,24,21,0,2,2,12,0,18,61,6,18,76,67,100,136,60,42,36,51,88,70,17,8,2,0,0,0,0,1,4,15,110,4,6,81,7,23,1,1,3,0,21,2,8,89,33,1,0,2,8,0,15,17,110,77,30,103,70,64,66,62,54,73,152,41,4,8,37,72,44,0,5,25,19,78,36,2,16,41,6,27,45,90,85,17,30,54,73,115,74,34,135,38,170,66,45,64,45,38,63,89,26,49,170,62,15,35,114,15,9,44,26,10,90,136,55,2,87,124,55,106,11,147,58,32,34,117,60,46,12,52,10,22,65,53,106,29,88,39,11,5,5,5,0,10,0,0,3,0,0,0,0,0,11,1,0,25,6,6,0,12,10,2,8,96,30,7,89,5,9,2,44,0,14,0,10,77,11,8,106,17,128,47,54,116,10,154,107,79,88,128,1,61,26,3,29,103,72,87,41,150,110,189,106,100,113,20,81,56,128,26,38,104,28,50,59,9,65,41,166,43,4,31,34,20,60,92,125,98,52,70,36,30,51,86,40,90,63,12,84,85,91,25,80,108,48,42,16,49,18,86,10,32,46,37,85,43,42,28,52,75,186,128,66,17,50,19,153,70,134,176,66,157,164,26,46,22,152,87,135,157,74,152

Radius of gyration: 43.02 Å; Cα contacts (8 Å, |Δi|>4): 3764; chains: 6; bounding box: 90×86×140 Å

CATH classification: 3.40.50.720

Secondary structure (DSSP, 8-state):
--HHHHHHHHHHTHHHHHHHHHHHHHHHHH-EEEEE--SHHHHHHHHHHHTTT-SEEEEE--PBBPHHHHHH-TT--GGGBTSBHHHHHHHHHHTT-TTSB--EESS-HHHHHHS-GGGGGG-SEEEEES--HHHHHHHHHHHHHTT--EEEEEEETTEEEEEEE-S-EEES----SSPPP---SSS--HHHHHHHHT---GGGS-HHHHHHHHHHHHTTTT------IIIIIHHHHHHHHHTTSS-TTHHHHHHHHHHHHHHS------HHHHHHHTSHHHHS--SS--HHHHHHHHHHHHHHTTTTTSPPP-------SS-HHHHHHHHHHHHHHHHHHHHHHHHHHHHHHHTTT--SSSS-HHHHHHHHHTGGG-EEE-PPPHHHHHSTTTS-HHHHHHHTTSTTSTHHHHHHHHHHHHHHHHHSS-TT-STTTHHHHHHHHHHHHHHHHHHHT------HHHHHHHHHTTT---HHHHHHHHHHHHHHHHHHHHT-SBPPPS-EEEETTTTEEEE---/--SS-TTTTHHHHHHHHS--SS--TT----SSHHHHHHHT--EEEE-SSTHHHHHHHHHHHTT---EEEEE--B--GGGTTT-TT--GGGTTSBHHHHHHHHHHHHSTT--PEEEES-GGGB-HHHHTT-SEEEE--S-HHHHHHHHHHHHHT--BSSS-B-GGG---EEEEEEETTEEEEEEE-TTTS--GGGGGGGS-PPP---HHHHHH---SHHHHHHHIIIIIHHHS-TT-TT----TT-HHHHHHHHHHHHHHHHHTT-----HHHHHHHHTT-----HHHHHHHHHHHHHHHHHHHHT-S----SEEEEE-SBS-EEEEE-----TT-TTT-SSPB-----TTHHHHHHH-SS---SS---EETTEE------TTTTTTS--------SS--EE---TT-SS--EE-/-HHHHHSHHHHHHHHHHHHHHHHH-EEEEE-TTHHHHHHHHHHHTTT-SEEEEE---B--HHHHHH-TT--TTTTTSBHHHHHHHHHGGG-TTSEEEEE-S-HHHHHHS-GGGGTT-SEEEEES--HHHHHHHHHHHHHTT--EEEEEEETTEEEEEEE-S-EEES----SSPPP---SSS--HHHHHHHTT----HHHHHHHHHHHHHHH----S--SHHHHHHHHHHHHTT--SS---HHHHHHHHTHHHHS---S--HHHHHHHHSHHHHS--TT--HHHHHHHHHHHHIIIIISSS----------S--SSHHHHHHHHHHHHHHHHHHHHHHHHHHHHHTTTS-S--S-HHHHHHHHHTGGG-EEE-PPPHHHHH-TTTS-HHHHHHHTTSTTSTHHHHHHHHHHHHHHHHHSS-TTSSSGGGGTHHHHHHHHHHHHHHHHT------HHHHHHHHHS-S---HHHHHHHHHHHHHHHHHHHHT-SB---S-EEEETTTTEEEE---/-HHHHTTTSS--TTS-TT----THHHHHHHTT--EEEE--SHHHHHHHHHHHHTT--EEEEE---B--GGGTTT-TT--GGGTTSBHHHHHHHHHHHHSTT-EEEEE-S-GGGB-HHHHTT-SEEEE----HHHHHHHHHHHHHH--EETTEE-GGG---EEEEEEETTEEEEEEE-TTTS--TGGG-TTSPPPP---HHHHHT---SHHHHHHIIIIIIHHHH--S-SS-PPPTT-HHHHHHHHHHHHHHHTTTT-----HHHHHHHHTTPPP--HHHHHHHHHHHHHHHHHHHH--SPPP-SEEEEE-SBS-EEEEEPPP--TT-TTT-SS------TTTTHHHHH-SSS--S----EE---EES----HHHHHH----BB--TT-SS-B---/--S-----SS---/-----SS---

Nearest PDB structures (foldseek):
  1tt5-assembly2_C  TM=1.002E+00  e=1.143E-87  Homo sapiens
  3dbh-assembly1_C  TM=9.907E-01  e=1.593E-77  Homo sapiens
  3dbr-assembly1_E  TM=9.911E-01  e=1.138E-76  Homo sapiens
  3dbr-assembly4_A  TM=9.892E-01  e=1.929E-76  Homo sapiens
  3dbl-assembly4_A  TM=9.884E-01  e=7.384E-75  Homo sapiens